Protein 4PF1 (pdb70)

InterPro domains:
  IPR000383 Xaa-Pro dipeptidyl-peptidase-like domain [PF02129] (40-327)
  IPR005674 CocE/Serine esterase [TIGR00976] (37-622)
  IPR008979 Galactose-binding-like domain superfamily [SSF49785] (385-619)
  IPR013736 Xaa-Pro dipeptidyl-peptidase, C-terminal [PF08530] (370-616)
  IPR013736 Xaa-Pro dipeptidyl-peptidase, C-terminal [SM00939] (354-618)
  IPR029058 Alpha/Beta hydrolase fold [G3DSA:3.40.50.1820] (30-382)
  IPR029058 Alpha/Beta hydrolase fold [SSF53474] (28-388)

Radius of gyration: 39.35 Å; Cα contacts (8 Å, |Δi|>4): 6261; chains: 4; bounding box: 96×104×102 Å

B-factor: mean 24.45, std 9.99, range [3.0, 96.99]

Solvent-accessible surface area: 82176 Å² total; per-residue (Å²): 113,41,49,49,45,60,45,1,27,27,186,171,18,90,56,73,58,93,141,18,75,4,60,73,72,102,48,80,2,70,8,141,75,44,32,79,0,11,0,0,0,0,13,6,86,74,17,145,111,5,0,0,0,1,1,4,0,0,53,51,0,72,137,58,0,68,75,71,51,1,17,27,8,46,5,0,3,12,49,3,0,56,12,0,10,87,29,103,0,0,0,0,0,0,0,0,19,1,0,13,26,2,70,23,35,3,9,5,15,12,15,35,64,32,109,29,2,88,60,52,3,3,8,6,24,2,2,83,22,0,0,38,51,0,37,149,60,3,108,52,16,39,28,63,0,0,1,0,0,2,13,0,3,0,9,1,3,0,3,3,9,4,119,44,13,101,8,11,72,0,0,0,0,4,6,1,15,6,3,13,0,28,2,0,13,10,2,13,7,2,0,2,4,3,23,26,0,0,6,49,0,0,24,9,0,1,24,93,109,20,134,37,117,21,13,39,27,14,37,1,10,7,35,24,9,48,133,31,23,22,0,5,44,9,0,41,22,18,16,0,101,57,0,0,6,15,72,7,0,14,59,29,30,17,16,37,68,11,12,80,86,34,2,4,1,81,20,8,36,156,50,106,30,86,7,12,2,0,0,3,3,10,6,3,2,14,43,3,20,40,0,1,16,38,0,6,128,27,0,17,92,82,4,97,113,21,133,36,0,10,1,0,2,0,0,3,10,22,24,5,5,38,83,50,0,75,49,5,36,48,12,81,8,61,2,17,2,0,2,75,0,5,127,66,10,0,16,33,4,0,28,45,44,0,93,107,29,126,122,75,110,21,16,72,0,10,0,2,3,6,26,50,44,39,56,45,139,28,121,55,27,48,15,168,154,21,89,142,36,32,8,16,1,35,100,116,37,90,7,18,116,139,132,24,63,87,153,139,20,50,27,89,8,69,8,17,7,70,41,1,2,9,8,41,77,26,47,4,29,32,58,124,26,112,67,30,62,24,17,71,5,24,2,27,36,1,6,38,1,13,5,5,32,3,1,17,34,2,20,15,122,59,30,189,131,71,25,57,5,2,1,80,1,16,2,39,2,19,1,5,2,45,5,28,0,0,2,0,0,2,1,8,0,2,14,49,31,47,26,6,28,127,47,31,108,17,0,12,5,11,4,1,11,3,9,9,0,7,5,0,5,7,67,124,59,62,32,78,28,100,77,7,84,72,108,111,23,16,86,3,154,0,31,0,10,18,5,3,6,8,4,66,67,27,16,50,8,11,2,0,2,0,3,13,8,3,0,0,4,6,20,4,0,4,24,67,12,122,32,8,4,110,1,58,111,132,12,35,134,126,2,47,0,82,0,31,31,5,59,130,56,18,6,0,5,23,10,30,14,12,97,194,52,40,50,46,46,58,43,1,29,28,193,179,16,98,45,73,58,94,149,17,75,6,66,78,68,97,47,79,2,69,10,138,71,47,31,83,0,11,0,0,0,0,10,6,80,82,21,154,108,3,0,0,0,0,1,3,0,0,69,48,0,75,178,60,0,70,77,71,51,2,18,27,5,48,12,0,2,13,47,3,0,56,11,0,9,85,28,99,0,0,0,0,0,0,0,0,21,1,0,26,30,2,73,25,35,3,10,7,14,11,16,34,68,30,108,25,2,86,58,53,3,4,8,8,24,2,2,83,24,0,0,36,53,0,39,154,62,5,111,50,15,36,29,61,0,0,1,0,0,2,12,0,5,0,11,0,2,0,2,3,10,5,120,45,16,103,10,12,71,0,0,0,0,2,5,0,16,6,3,13,0,29,3,1,15,11,1,14,20,3,0,2,5,2,20,29,0,0,7,50,0,0,16,10,0,1,25,94,113,27,136,40,116,24,12,35,27,12,36,1,10,8,36,26,10,46,128,29,25,24,0,5,42,7,0,43,23,24,16,0,106,54,0,0,6,16,79,8,0,14,61,29,28,16,11,38,73,10,11,79,83,35,1,3,1,79,23,7,36,162,50,106,29,87,9,14,0,0,0,3,2,10,7,4,3,15,43,3,19,41,0,2,11,36,0,6,126,34,0,14,94,77,9,110,135,30,117,38,0,7,0,0,3,0,0,3,11,22,25,4,6,40,82,62,1,64,50,7,37,47,13,87,5,54,2,17,1,0,3,74,0,6,126,64,9,0,17,36,4,0,28,48,43,0,104,106,28,128,111,74,108,14,16,41,0,10,0,2,5,5,28,48,43,41,59,44,142,26,137,54,29,34,24,194,135,109,26,41,4,15,2,23,81,131,34,82,8,13,101,130,134,25,58,87,156,135,21,46,26,81,8,66,8,16,8,68,39,0,3,10,7,40,76,26,47,5,30,30,60,119,25,110,66,28,61,25,22,62,6,25,2,24,40,1,6,35,1,13,4,6,32,3,0,16,35,2,18,18,122,60,29,181,127,74,26,52,4,3,0,65,1,16,2,28,3,18,1,4,3,50,12,29,0,0,2,0,0,2,0,7,0,3,10,37,30,36,25,3,31,138,50,34,115,20,0,12,5,11,4,1,10,4,10,16,0,8,5,0,5,4,70,114,54,71,32,78,27,72,77,8,85,69,111,112,25,19,76,4,122,1,57,0,9,17,4,4,6,7,3,66,66,24,16,39,4,13,1,0,3,0,4,14,7,3,0,0,5,6,24,5,0,3,30,68,13,122,32,10,3,109,2,55,116,121,9,31,151,139,2,46,0,82,0,29,30,5,59,127,58,19,6,0,5,12,9,57,21,33,143,190,49,42,53,45,47,60,43,1,26,27,190,173,21,96,50,69,60,94,127,16,53,5,69,72,77,94,48,74,2,70,8,138,74,49,31,88,0,12,0,0,0,0,9,3,86,87,34,130,105,7,0,0,0,1,1,3,0,0,70,42,0,67,172,60,0,69,74,73,51,1,15,32,0,48,7,0,2,12,46,3,0,50,11,0,4,82,32,64,0,0,0,0,0,0,1,1,20,1,0,25,33,2,74,23,37,3,10,8,13,14,16,32,68,32,109,25,2,89,56,53,3,4,8,6,22,2,3,86,23,0,0,39,53,0,39,150,58,4,107,43,13,38,28,69,0,0,1,0,0,2,11,0,4,0,10,0,2,0,4,3,9,6,121,45,16,102,9,13,66,0,0,0,1,2,5,0,16,6,5,12,0,36,1,0,12,11,2,13,10,2,0,2,4,3,22,28,0,0,6,50,0,0,16,10,0,1,24,88,114,22,126,39,110,20,13,35,27,10,37,2,10,7,39,23,6,47,126,31,24,24,0,6,42,8,0,38,29,16,17,0,102,50,0,0,6,15,71,7,0,15,62,29,27,15,32,36,69,10,13,67,71,34,3,3,8,95,20,10,38,124,53,110,31,89,6,12,2,0,1,2,2,10,7,2,3,16,46,3,20,40,0,2,16,47,0,10,125,39,0,11,95,73,2,113,154,19,134,14,0,8,0,0,3,0,0,2,11,22,23,4,5,40,83,64,1,66,49,6,33,49,13,86,5,56,2,17,3,0,1,78,0,6,129,64,9,0,18,36,6,0,29,48,41,0,109,104,30,127,112,75,107,19,15,50,0,10,0,2,5,6,25,50,45,38,58,46,139,30,115,51,28,46,21,203,169,113,46,50,2,26,1,15,76,132,33,74,6,11,101,142,104,15,101,41,196,133,18,56,25,80,8,68,7,18,8,67,42,0,2,10,9,42,77,22,47,5,30,29,59,124,26,111,96,32,61,25,17,70,6,22,2,27,36,1,8,36,1,14,4,5,29,3,0,17,36,2,21,14,114,64,34,192,132,69,22,55,3,2,0,60,1,16,2,71,2,16,1,5,3,50,11,28,0,0,2,0,0,2,0,6,0,3,10,35,29,41,21,1,32,130,43,37,128,17,0,15,8,10,3,1,9,4,8,8,0,7,6,0,4,7,72,107,68,66,29,91,29,74,57,6,66,68,107,112,26,12,71,1,122,0,49,0,9,19,4,3,5,7,3,66,65,25,12,46,2,11,1,0,2,0,5,14,7,3,0,1,5,6,22,6,0,4,24,66,12,121,32,8,4,112,2,63,114,119,8,32,140,136,2,45,0,81,0,29,26,1,54,128,58,6,6,2,4,14,9,47,40,28,151,106,51,50,41,46,59,42,1,28,28,185,164,23,97,48,64,60,98,127,17,57,7,66,74,73,93,45,81,2,69,10,140,74,46,31,83,0,12,0,0,0,0,12,1,82,89,38,124,108,4,0,0,0,1,1,3,0,0,52,50,0,68,136,56,0,71,76,71,50,1,15,32,0,47,6,0,2,14,46,3,0,52,11,0,4,83,28,67,0,0,0,0,0,0,0,0,19,1,0,13,26,2,72,23,37,2,9,6,13,11,17,31,67,32,105,26,2,92,54,51,3,3,9,8,24,2,2,84,24,0,0,38,53,0,38,152,59,7,105,42,16,37,30,70,0,0,1,0,0,2,12,0,4,0,10,1,2,0,3,3,14,5,118,45,15,99,9,10,69,0,0,0,0,2,6,1,14,5,6,13,0,30,2,0,12,11,2,13,6,3,0,2,5,3,24,26,0,0,9,47,0,0,22,9,0,1,23,92,104,19,133,43,115,22,21,38,24,13,37,3,10,6,39,25,11,46,127,29,22,23,0,6,42,5,0,39,33,22,15,0,109,49,0,0,7,15,60,7,0,14,64,30,32,17,20,39,68,12,13,61,83,36,1,3,4,88,18,11,40,147,46,109,36,86,7,13,2,0,0,3,3,10,7,3,3,15,43,3,17,42,0,2,15,49,0,5,118,33,3,12,97,73,2,101,134,20,126,31,0,12,1,0,1,0,0,2,11,23,26,5,6,38,80,46,0,69,48,5,34,40,12,80,6,59,2,19,2,0,1,76,0,6,125,65,9,0,18,34,4,0,26,45,41,0,96,104,32,126,117,73,113,19,16,44,0,8,0,2,4,6,26,50,47,39,59,44,141,28,113,53,25,49,12,136,161,18,108,121,28,45,3,14,1,15,79,126,35,79,9,9,96,120,122,21,96,44,197,137,15,52,26,80,7,67,8,17,8,69,40,0,3,10,8,46,73,27,46,6,32,32,56,125,26,109,86,30,64,29,17,68,5,23,2,27,38,2,6,34,2,12,4,5,33,4,0,18,39,2,22,19,137,39,32,157,129,74,22,52,5,2,0,62,2,8,1,39,2,19,0,6,2,47,12,27,0,0,1,0,0,2,0,6,0,2,11,46,29,42,24,5,28,140,34,35,116,14,0,14,5,12,4,2,11,2,8,9,1,2,5,0,7,5,64,107,71,61,27,92,37,102,68,9,71,70,112,109,26,16,90,2,158,0,33,0,10,19,4,3,6,8,3,67,65,24,14,41,4,10,1,0,3,0,3,15,7,3,0,1,4,6,22,5,0,3,38,64,13,120,33,10,4,110,1,55,114,118,11,30,147,133,4,44,0,81,0,29,29,0,60,132,57,18,4,0,5,29,9,30,27,19,115

CATH classification: 3.40.50.1820 (+2 more: 1.10.3020.10, 2.60.120.260)

Nearest PDB structures (foldseek):
  4pf1-assembly1_C  TM=1.002E+00  e=0.000E+00  Thaumarchaeota archaeon SCGC AB-539-E09
  4pf1-assembly1_A  TM=1.001E+00  e=0.000E+00  Thaumarchaeota archaeon SCGC AB-539-E09
  1nx9-assembly1_D  TM=9.752E-01  e=1.814E-90  Acetobacter pasteurianus
  1ryy-assembly2_F  TM=9.692E-01  e=1.403E-88  Acetobacter pasteurianus
  2b4k-assembly1_C  TM=9.738E-01  e=3.043E-88  Acetobacter pasteurianus

Foldseek 3Di:
DDPVDDDPDDPDDDDDLPLAQWDWDWDQQAAPVRWTWTKIKIAGPPAAAAAEEEFEDLQDQVQQQQCDVDSYSCRRHFLLCNLVVVVRHIYMYIYPDLAAPTHHNDDVLFADPDPRHPPPDGLQRRLQSVLVCCLVPPRRHNLAYEYEDEESSLSSQLSCQFVHHPRYAAYERELYDFFLDCPFAQHPQLFGQLQRPQQVLCQSFVHRHSPDGDDDDDFFVQVVQVVLPFSQSVNVVVPVPVRVVVVVCQVASFCAPVRVVRRSLNVVLPGQDDHAYEQEYEQAALGRLPPRVSNLVSCCVSPPVLPRAAGEYYNFYRCLLSHFPQAFVPGGADGRPNVCCCNPPVSLCCCCRRVVPDRDPHANYWYQAGPVRDTDRANDFPHVVKDWAWFFQDPPQAIHRDAFAADWDWDKAKAALSDFDALAPPRDGRCPDPPDSSRRSQFAFCVVVVPDRQKRKHKHAFAQAKWWFWHKKKWWFWKAKQAFWFKKKKWKWKQAAQADPVDRVCHRGGTTRKMGMHTRLCQPHSRGGHTHDHRHTDIHIGIIRTHGYMNGGRIMIMMMMHTHHPDSTNHDLSYDDRGSNCDDPVSNGMMMMITTPYNVRTTTITTMIRD/DDDPVDDDPDDPDDDDDLPLAQWDWDWDQQAAPVRWTWTKIKIAGPPFAAAAEEEFEDLQDQVQQQQCDVDSYSCNRHFLLCNLVVVVRHTYMYINPELADPTHHNDDDLFDDPDPSHPPPDGLQRRLQSVLVCCLVPPRRHNLAYEYEDEASSLSSQLSCQFVHHPNYQAYERELYDFFLDCPFAQHPQLFGQLLRPQQVLCQSFVHRHSPDGDDDDDFQVQVVLVVLVFSLSVNVVVPCPVRPVVVVCQVASFCAPVRVCRRRLVVVLPGQDDHAYEQEEEQAALGRLPPRVSNLVRCCVSPVVLPGAAGEYYNFYRCLLSHFPQAFVPFGADGRPNVCCCNPPVSLCCCCRRVVPDRDPHARYWYQAGPVRDTDRANDFPHDDWAWFFQDPPQAIHRDAAAADWDWDKAKAASSDFDALAPPSDGRPPDPPDSSRRSQFAFCVVVVPDRQKRKHKHAFAAAKWWFWHKKKWWFWKAKQFFWFKKKKWKWKQAAQADPVDRVCHRGGTTRKMGMHTRLCQPHSNGGHTHDHRHTDIHIGTIRTHGYMNGGRIMIMMMIHGHHPDSTTHDLSHDDRGSNPDDNVSRGMMMMITTPRNVRTTTITTDIDD/DDDPVDDDPDDPDDDDDQPLAQWDWDWDQQAAPVRWTWTKTKIAGPPFAAAEEEEFEDLQDQPQQQQCDVDSYSCNRHFLLCNLVVVVRHIYMYINPDLAAPTHHNDDVLFAQPDPSHPPPDGLQRVLQSVLVCCLVPPRRHNLAYEQEDAASSLSSQLSCQFVHHPRYQAYERELYDFFCDCPFAQHPQLFGQLLRPQQCLCQSFVHRHSPDGDDDDDQFVQVVQLVLPFSQSSNVVVPVPVRPVVVVCQVASFCAPVRVSRRNLNVVLVGQGDHAYEQHYAQAALGRLPPRVSNLVSCCVSVVPQPGAAGEYENFYRCLLSHFPQDFVPFGADGGPSVCCCNPPVSLCCCCRRVVHDRDDGANYWYQAGPVRDIDRANDFVHDDKAWFFQDPPQAIGRDAAADDFDWDKAKAALSDFDALAPDSDHRCPDPPDSSRRSQFAFCVVVVPDRQKGKHKHDFAAAKWWFWHKKKWWWWKAKQAFWFKKKKWKWKQAAQADPVDRVCHRGTTTRKMGMHTRLCQPHSNGRHTHDHPDTDIHIGIIRTHRYMSHGRIMIMMMIHGHHPDSTNHDLRHDDRGSNPDDSVSRGMMMMITTRHNVRTTTMITDIDD/DDPVDDDPDDPDDDDDLPLAQWDWDWDQQQAPVRWTWIKIKIAGPPAAAAAEEEFEDLQDQVQQQQCDVDSYSCNRHFLLCNLVVVVRHIYMYIYPDLAAPTHHNDDVLFADPDPSHPPPDGLCRRLQSVLVCCLVPPRRHNLAYEQEDEASSLSSLLSCQFVHHPRYAAYERELYDFFLDCPFAQHPQLFGQLLRPQQVLCQSFVHRHSPDGDDDDDQFVQVVQLVLPFSQSVNVVRPCPVRVVVVVCQVASFCAPVRVSRRSLVVVLPGQQDHAYEQHYEQAALGRLPPRVSNCVSCCVSPVVLPGAAGEYENFYRCLLSHFPQAFDPGGADGRPNVCCCNPPVSLCCCCRSVVHDRDPHARYWYQAGPVRDTDRANDFPHVVKDKAWFFQDPPQEIHRDAAADPFDWDKAKAALSDFDALAPPRDGRCPDPPDSSRRSQFAFCVVVVPDRQKRKHKHAFAAAKWWFWHKKKWWFWKAKQAFWFKKKKWKWKQAACADPVDRVCHRGGTTRKIGMHTRLCQPHSNGGHTHDGPHTDIHIGIIRTHRYMNHGRIMIMMMIHGHHPDSTTHDLSHDDRGSNCDDNVSRDMMMMITDRHNVGGTTITTMIDD

Structure (mmCIF, N/CA/C/O backbone):
data_4PF1
#
_entry.id   4PF1
#
_cell.length_a   118.434
_cell.length_b   108.144
_cell.length_c   120.384
_cell.angle_alpha   90.00
_cell.angle_beta   95.08
_cell.angle_gamma   90.00
#
_symmetry.space_group_name_H-M   'P 1 21 1'
#
loop_
_entity.id
_entity.type
_entity.pdbx_description
1 polymer 'Peptidase S15/CocE/NonD'
2 non-polymer 'TRIETHYLENE GLYCOL'
3 non-polymer GLYCEROL
4 water water
#
loop_
_atom_site.group_PDB
_atom_site.id
_atom_site.type_symbol
_atom_site.label_atom_id
_atom_site.label_alt_id
_atom_site.label_comp_id
_atom_site.label_asym_id
_atom_site.label_entity_id
_atom_site.label_seq_id
_atom_site.pdbx_PDB_ins_code
_atom_site.Cartn_x
_atom_site.Cartn_y
_atom_site.Cartn_z
_atom_site.occupancy
_atom_site.B_iso_or_equiv
_atom_site.auth_seq_id
_atom_site.auth_comp_id
_atom_site.auth_asym_id
_atom_site.auth_atom_id
_atom_site.pdbx_PDB_model_num
ATOM 1 N N . PHE A 1 11 ? 79.630 84.263 65.403 1.00 37.07 8 PHE A N 1
ATOM 2 C CA . PHE A 1 11 ? 80.468 83.597 66.397 1.00 36.38 8 PHE A CA 1
ATOM 3 C C . PHE A 1 11 ? 81.937 83.635 65.970 1.00 40.82 8 PHE A C 1
ATOM 4 O O . PHE A 1 11 ? 82.269 83.221 64.855 1.00 40.83 8 PHE A O 1
ATOM 12 N N . SER A 1 12 ? 82.812 84.137 66.860 1.00 37.05 9 SER A N 1
ATOM 13 C CA . SER A 1 12 ? 84.250 84.201 66.606 1.00 37.11 9 SER A CA 1
ATOM 14 C C . SER A 1 12 ? 84.963 83.133 67.433 1.00 38.83 9 SER A C 1
ATOM 15 O O . SER A 1 12 ? 84.921 83.166 68.665 1.00 37.29 9 SER A O 1
ATOM 18 N N . GLU A 1 13 ? 85.587 82.163 66.744 1.00 35.28 10 GLU A N 1
ATOM 19 C CA . GLU A 1 13 ? 86.289 81.023 67.357 1.00 34.63 10 GLU A CA 1
ATOM 20 C C . GLU A 1 13 ? 87.524 81.454 68.176 1.00 38.47 10 GLU A C 1
ATOM 21 O O . GLU A 1 13 ? 87.982 80.696 69.036 1.00 37.29 10 GLU A O 1
ATOM 27 N N . ASP A 1 14 ? 88.057 82.661 67.899 1.00 35.41 11 ASP A N 1
ATOM 28 C CA . ASP A 1 14 ? 89.261 83.198 68.535 1.00 35.46 11 ASP A CA 1
ATOM 29 C C . ASP A 1 14 ? 88.989 84.006 69.826 1.00 38.37 11 ASP A C 1
ATOM 30 O O . ASP A 1 14 ? 89.950 84.389 70.500 1.00 38.46 11 ASP A O 1
ATOM 35 N N . SER A 1 15 ? 87.709 84.280 70.174 1.00 33.49 12 SER A N 1
ATOM 36 C CA . SER A 1 15 ? 87.427 85.106 71.354 1.00 32.70 12 SER A CA 1
ATOM 37 C C . SER A 1 15 ? 86.126 84.759 72.085 1.00 35.28 12 SER A C 1
ATOM 38 O O . SER A 1 15 ? 86.102 84.809 73.317 1.00 34.51 12 SER A O 1
ATOM 41 N N . ASP A 1 16 ? 85.038 84.474 71.344 1.00 31.07 13 ASP A N 1
ATOM 42 C CA . ASP A 1 16 ? 83.725 84.218 71.944 1.00 29.67 13 ASP A CA 1
ATOM 43 C C . ASP A 1 16 ? 83.701 82.998 72.846 1.00 32.28 13 ASP A C 1
ATOM 44 O O . ASP A 1 16 ? 84.357 81.989 72.562 1.00 31.69 13 ASP A O 1
ATOM 49 N N . SER A 1 17 ? 82.937 83.103 73.947 1.00 27.61 14 SER A N 1
ATOM 50 C CA . SER A 1 17 ? 82.735 82.020 74.896 1.00 26.19 14 SER A CA 1
ATOM 51 C C . SER A 1 17 ? 81.904 80.934 74.238 1.00 29.04 14 SER A C 1
ATOM 52 O O . SER A 1 17 ? 80.941 81.238 73.528 1.00 28.33 14 SER A O 1
ATOM 55 N N . ASP A 1 18 ? 82.298 79.671 74.438 1.00 24.89 15 ASP A N 1
ATOM 56 C CA . ASP A 1 18 ? 81.608 78.522 73.865 1.00 24.10 15 ASP A CA 1
ATOM 57 C C . ASP A 1 18 ? 80.255 78.294 74.540 1.00 27.89 15 ASP A C 1
ATOM 58 O O . ASP A 1 18 ? 79.356 77.713 73.930 1.00 26.51 15 ASP A O 1
ATOM 63 N N . ILE A 1 19 ? 80.116 78.756 75.796 1.00 25.28 16 ILE A N 1
ATOM 64 C CA . ILE A 1 19 ? 78.890 78.617 76.572 1.00 25.09 16 ILE A CA 1
ATOM 65 C C . ILE A 1 19 ? 77.910 79.739 76.193 1.00 31.72 16 ILE A C 1
ATOM 66 O O . ILE A 1 19 ? 78.207 80.913 76.436 1.00 31.87 16 ILE A O 1
ATOM 71 N N . PRO A 1 20 ? 76.726 79.405 75.614 1.00 30.00 17 PRO A N 1
ATOM 72 C CA . PRO A 1 20 ? 75.745 80.462 75.297 1.00 30.59 17 PRO A CA 1
ATOM 73 C C . PRO A 1 20 ? 75.190 81.100 76.572 1.00 35.01 17 PRO A C 1
ATOM 74 O O . PRO A 1 20 ? 75.181 80.453 77.621 1.00 33.73 17 PRO A O 1
ATOM 78 N N . GLU A 1 21 ? 74.762 82.378 76.489 1.00 33.06 18 GLU A N 1
ATOM 79 C CA . GLU A 1 21 ? 74.220 83.130 77.630 1.00 33.04 18 GLU A CA 1
ATOM 80 C C . GLU A 1 21 ? 73.018 82.401 78.246 1.00 36.58 18 GLU A C 1
ATOM 81 O O . GLU A 1 21 ? 72.956 82.240 79.468 1.00 36.08 18 GLU A O 1
ATOM 87 N N . LYS A 1 22 ? 72.097 81.922 77.396 1.00 32.95 19 LYS A N 1
ATOM 88 C CA . LYS A 1 22 ? 70.920 81.180 77.830 1.00 32.07 19 LYS A CA 1
ATOM 89 C C . LYS A 1 22 ? 70.711 79.975 76.917 1.00 35.29 19 LYS A C 1
ATOM 90 O O . LYS A 1 22 ? 70.530 80.136 75.707 1.00 36.35 19 LYS A O 1
ATOM 96 N N . PHE A 1 23 ? 70.768 78.770 77.491 1.00 29.64 20 PHE A N 1
ATOM 97 C CA . PHE A 1 23 ? 70.548 77.536 76.749 1.00 28.48 20 PHE A CA 1
ATOM 98 C C . PHE A 1 23 ? 69.246 76.892 77.195 1.00 30.37 20 PHE A C 1
ATOM 99 O O . PHE A 1 23 ? 69.000 76.766 78.397 1.00 29.25 20 PHE A O 1
ATOM 107 N N . THR A 1 24 ? 68.406 76.498 76.228 1.00 26.20 21 THR A N 1
ATOM 108 C CA . THR A 1 24 ? 67.139 75.820 76.501 1.00 25.38 21 THR A CA 1
ATOM 109 C C . THR A 1 24 ? 67.181 74.443 75.830 1.00 28.14 21 THR A C 1
ATOM 110 O O . THR A 1 24 ? 67.355 74.369 74.610 1.00 27.77 21 THR A O 1
ATOM 114 N N . PRO A 1 25 ? 67.072 73.333 76.603 1.00 24.02 22 PRO A N 1
ATOM 115 C CA . PRO A 1 25 ? 67.124 71.998 75.976 1.00 23.46 22 PRO A CA 1
ATOM 116 C C . PRO A 1 25 ? 65.995 71.772 74.966 1.00 27.26 22 PRO A C 1
ATOM 117 O O . PRO A 1 25 ? 64.924 72.370 75.090 1.00 26.76 22 PRO A O 1
ATOM 121 N N . LYS A 1 26 ? 66.261 70.948 73.938 1.00 24.08 23 LYS A N 1
ATOM 122 C CA . LYS A 1 26 ? 65.287 70.623 72.897 1.00 24.01 23 LYS A CA 1
ATOM 123 C C . LYS A 1 26 ? 64.370 69.513 73.407 1.00 27.97 23 LYS A C 1
ATOM 124 O O . LYS A 1 26 ? 64.804 68.365 73.536 1.00 26.94 23 LYS A O 1
ATOM 130 N N . THR A 1 27 ? 63.112 69.869 73.741 1.00 25.38 24 THR A N 1
ATOM 131 C CA . THR A 1 27 ? 62.147 68.938 74.339 1.00 25.18 24 THR A CA 1
ATOM 132 C C . THR A 1 27 ? 60.919 68.652 73.443 1.00 30.37 24 THR A C 1
ATOM 133 O O . THR A 1 27 ? 59.994 67.975 73.894 1.00 29.93 24 THR A O 1
ATOM 137 N N . ASP A 1 28 ? 60.910 69.142 72.186 1.00 28.10 25 ASP A N 1
ATOM 138 C CA . ASP A 1 28 ? 59.765 68.948 71.276 1.00 28.25 25 ASP A CA 1
ATOM 139 C C . ASP A 1 28 ? 59.559 67.467 70.862 1.00 31.08 25 ASP A C 1
ATOM 140 O O . ASP A 1 28 ? 58.461 67.110 70.431 1.00 31.10 25 ASP A O 1
ATOM 145 N N . LEU A 1 29 ? 60.589 66.612 71.032 1.00 26.20 26 LEU A N 1
ATOM 146 C CA . LEU A 1 29 ? 60.500 65.183 70.717 1.00 25.45 26 LEU A CA 1
ATOM 147 C C . LEU A 1 29 ? 60.149 64.348 71.975 1.00 25.56 26 LEU A C 1
ATOM 148 O O . LEU A 1 29 ? 60.117 63.115 71.907 1.00 25.26 26 LEU A O 1
ATOM 153 N N . PHE A 1 30 ? 59.882 65.022 73.115 1.00 18.78 27 PHE A N 1
ATOM 154 C CA . PHE A 1 30 ? 59.518 64.347 74.368 1.00 16.88 27 PHE A CA 1
ATOM 155 C C . PHE A 1 30 ? 58.031 63.971 74.333 1.00 20.48 27 PHE A C 1
ATOM 156 O O . PHE A 1 30 ? 57.244 64.654 73.674 1.00 20.52 27 PHE A O 1
ATOM 164 N N . ASP A 1 31 ? 57.637 62.897 75.034 1.00 16.09 28 ASP A N 1
ATOM 165 C CA . ASP A 1 31 ? 56.225 62.503 75.056 1.00 15.72 28 ASP A CA 1
ATOM 166 C C . ASP A 1 31 ? 55.464 63.236 76.191 1.00 18.68 28 ASP A C 1
ATOM 167 O O . ASP A 1 31 ? 54.336 62.864 76.522 1.00 18.41 28 ASP A O 1
ATOM 172 N N . TYR A 1 32 ? 56.093 64.279 76.775 1.00 14.50 29 TYR A N 1
ATOM 173 C CA . TYR A 1 32 ? 55.527 65.067 77.870 1.00 14.00 29 TYR A CA 1
ATOM 174 C C . TYR A 1 32 ? 56.060 66.502 77.841 1.00 18.43 29 TYR A C 1
ATOM 175 O O . TYR A 1 32 ? 57.148 66.742 77.315 1.00 17.70 29 TYR A O 1
ATOM 184 N N . THR A 1 33 ? 55.319 67.441 78.458 1.00 15.52 30 THR A N 1
ATOM 185 C CA . THR A 1 33 ? 55.740 68.836 78.586 1.00 16.09 30 THR A CA 1
ATOM 186 C C . THR A 1 33 ? 56.038 69.117 80.063 1.00 21.90 30 THR A C 1
ATOM 187 O O . THR A 1 33 ? 55.294 68.675 80.942 1.00 21.58 30 THR A O 1
ATOM 191 N N . ARG A 1 34 ? 57.143 69.824 80.331 1.00 19.87 31 ARG A N 1
ATOM 192 C CA . ARG A 1 34 ? 57.567 70.155 81.685 1.00 19.77 31 ARG A CA 1
ATOM 193 C C . ARG A 1 34 ? 57.326 71.641 81.964 1.00 24.86 31 ARG A C 1
ATOM 194 O O . ARG A 1 34 ? 57.989 72.497 81.373 1.00 25.73 31 ARG A O 1
ATOM 202 N N . ARG A 1 35 ? 56.352 71.942 82.844 1.00 21.53 32 ARG A N 1
ATOM 203 C CA . ARG A 1 35 ? 56.018 73.313 83.238 1.00 21.54 32 ARG A CA 1
ATOM 204 C C . ARG A 1 35 ? 56.555 73.608 84.634 1.00 25.55 32 ARG A C 1
ATOM 205 O O . ARG A 1 35 ? 56.192 72.925 85.593 1.00 24.32 32 ARG A O 1
ATOM 213 N N . GLU A 1 36 ? 57.437 74.612 84.744 1.00 23.39 33 GLU A N 1
ATOM 214 C CA . GLU A 1 36 ? 58.034 75.015 86.019 1.00 23.21 33 GLU A CA 1
ATOM 215 C C . GLU A 1 36 ? 57.407 76.330 86.462 1.00 26.62 33 GLU A C 1
ATOM 216 O O . GLU A 1 36 ? 57.530 77.343 85.764 1.00 27.15 33 GLU A O 1
ATOM 222 N N . GLU A 1 37 ? 56.660 76.298 87.576 1.00 21.42 34 GLU A N 1
ATOM 223 C CA . GLU A 1 37 ? 55.929 77.474 88.039 1.00 20.98 34 GLU A CA 1
ATOM 224 C C . GLU A 1 37 ? 56.241 77.835 89.484 1.00 23.54 34 GLU A C 1
ATOM 225 O O . GLU A 1 37 ? 56.325 76.957 90.343 1.00 23.17 34 GLU A O 1
ATOM 231 N N . MET A 1 38 ? 56.387 79.138 89.752 1.00 18.98 35 MET A N 1
ATOM 232 C CA . MET A 1 38 ? 56.573 79.662 91.102 1.00 18.24 35 MET A CA 1
ATOM 233 C C . MET A 1 38 ? 55.214 80.199 91.560 1.00 22.65 35 MET A C 1
ATOM 234 O O . MET A 1 38 ? 54.877 81.356 91.291 1.00 23.08 35 MET A O 1
ATOM 239 N N . ILE A 1 39 ? 54.383 79.308 92.144 1.00 18.13 36 ILE A N 1
ATOM 240 C CA . ILE A 1 39 ? 53.017 79.640 92.555 1.00 17.65 36 ILE A CA 1
ATOM 241 C C . ILE A 1 39 ? 53.029 80.500 93.828 1.00 20.83 36 ILE A C 1
ATOM 242 O O . ILE A 1 39 ? 53.553 80.067 94.859 1.00 19.21 36 ILE A O 1
ATOM 247 N N . PRO A 1 40 ? 52.412 81.705 93.785 1.00 17.82 37 PRO A N 1
ATOM 248 C CA . PRO A 1 40 ? 52.368 82.538 94.994 1.00 17.95 37 PRO A CA 1
ATOM 249 C C . PRO A 1 40 ? 51.295 82.062 95.969 1.00 21.62 37 PRO A C 1
ATOM 250 O O . PRO A 1 40 ? 50.148 81.832 95.573 1.00 21.24 37 PRO A O 1
ATOM 254 N N . MET A 1 41 ? 51.669 81.927 97.253 1.00 17.13 38 MET A N 1
ATOM 255 C CA . MET A 1 41 ? 50.738 81.541 98.313 1.00 16.40 38 MET A CA 1
ATOM 256 C C . MET A 1 41 ? 49.965 82.785 98.781 1.00 21.04 38 MET A C 1
ATOM 257 O O . MET A 1 41 ? 50.236 83.885 98.291 1.00 20.03 38 MET A O 1
ATOM 262 N N . ARG A 1 42 ? 48.999 82.615 99.714 1.00 18.59 39 ARG A N 1
ATOM 263 C CA . ARG A 1 42 ? 48.161 83.716 100.230 1.00 19.27 39 ARG A CA 1
ATOM 264 C C . ARG A 1 42 ? 48.979 84.817 100.956 1.00 24.51 39 ARG A C 1
ATOM 265 O O . ARG A 1 42 ? 48.469 85.928 101.146 1.00 24.25 39 ARG A O 1
ATOM 273 N N . ASP A 1 43 ? 50.232 84.507 101.358 1.00 21.15 40 ASP A N 1
ATOM 274 C CA . ASP A 1 43 ? 51.096 85.479 102.029 1.00 21.55 40 ASP A CA 1
ATOM 275 C C . ASP A 1 43 ? 52.154 86.061 101.054 1.00 25.67 40 ASP A C 1
ATOM 276 O O . ASP A 1 43 ? 53.007 86.848 101.468 1.00 25.37 40 ASP A O 1
ATOM 281 N N . GLY A 1 44 ? 52.059 85.689 99.774 1.00 22.12 41 GLY A N 1
ATOM 282 C CA . GLY A 1 44 ? 52.957 86.181 98.733 1.00 22.14 41 GLY A CA 1
ATOM 283 C C . GLY A 1 44 ? 54.182 85.321 98.477 1.00 25.30 41 GLY A C 1
ATOM 284 O O . GLY A 1 44 ? 54.836 85.472 97.442 1.00 25.22 41 GLY A O 1
ATOM 285 N N . VAL A 1 45 ? 54.507 84.418 99.420 1.00 21.03 42 VAL A N 1
ATOM 286 C CA . VAL A 1 45 ? 55.653 83.503 99.317 1.00 19.96 42 VAL A CA 1
ATOM 287 C C . VAL A 1 45 ? 55.401 82.503 98.163 1.00 22.74 42 VAL A C 1
ATOM 288 O O . VAL A 1 45 ? 54.315 81.936 98.074 1.00 22.17 42 VAL A O 1
ATOM 292 N N . LYS A 1 46 ? 56.386 82.340 97.254 1.00 18.63 43 LYS A N 1
ATOM 293 C CA . LYS A 1 46 ? 56.237 81.485 96.070 1.00 17.82 43 LYS A CA 1
ATOM 294 C C . LYS A 1 46 ? 56.852 80.090 96.258 1.00 21.24 43 LYS A C 1
ATOM 295 O O . LYS A 1 46 ? 57.987 79.971 96.730 1.00 21.05 43 LYS A O 1
ATOM 301 N N . LEU A 1 47 ? 56.105 79.039 95.851 1.00 16.88 44 LEU A N 1
ATOM 302 C CA . LEU A 1 47 ? 56.557 77.646 95.934 1.00 15.73 44 LEU A CA 1
ATOM 303 C C . LEU A 1 47 ? 56.904 77.100 94.552 1.00 18.32 44 LEU A C 1
ATOM 304 O O . LEU A 1 47 ? 56.124 77.266 93.606 1.00 18.08 44 LEU A O 1
ATOM 309 N N . ASN A 1 48 ? 58.069 76.431 94.439 1.00 13.26 45 ASN A N 1
ATOM 310 C CA . ASN A 1 48 ? 58.530 75.842 93.187 1.00 12.53 45 ASN A CA 1
ATOM 311 C C . ASN A 1 48 ? 57.687 74.614 92.845 1.00 16.12 45 ASN A C 1
ATOM 312 O O . ASN A 1 48 ? 57.634 73.663 93.629 1.00 15.09 45 ASN A O 1
ATOM 317 N N . THR A 1 49 ? 56.983 74.663 91.700 1.00 12.64 46 THR A N 1
ATOM 318 C CA . THR A 1 49 ? 56.053 73.610 91.303 1.00 12.52 46 THR A CA 1
ATOM 319 C C . THR A 1 49 ? 56.399 73.057 89.914 1.00 16.71 46 THR A C 1
ATOM 320 O O . THR A 1 49 ? 56.429 73.802 88.933 1.00 16.31 46 THR A O 1
ATOM 324 N N . ILE A 1 50 ? 56.640 71.740 89.841 1.00 13.90 47 ILE A N 1
ATOM 325 C CA . ILE A 1 50 ? 56.996 71.050 88.599 1.00 14.24 47 ILE A CA 1
ATOM 326 C C . ILE A 1 50 ? 55.779 70.287 88.094 1.00 18.43 47 ILE A C 1
ATOM 327 O O . ILE A 1 50 ? 55.344 69.330 88.733 1.00 17.91 47 ILE A O 1
ATOM 332 N N . ILE A 1 51 ? 55.231 70.720 86.950 1.00 15.16 48 ILE A N 1
ATOM 333 C CA . ILE A 1 51 ? 54.032 70.134 86.350 1.00 15.04 48 ILE A CA 1
ATOM 334 C C . ILE A 1 51 ? 54.406 69.335 85.087 1.00 18.49 48 ILE A C 1
ATOM 335 O O . ILE A 1 51 ? 54.950 69.897 84.131 1.00 18.08 48 ILE A O 1
ATOM 340 N N . LEU A 1 52 ? 54.114 68.027 85.096 1.00 14.63 49 LEU A N 1
ATOM 341 C CA . LEU A 1 52 ? 54.405 67.143 83.968 1.00 14.63 49 LEU A CA 1
ATOM 342 C C . LEU A 1 52 ? 53.105 66.774 83.257 1.00 19.19 49 LEU A C 1
ATOM 343 O O . LEU A 1 52 ? 52.264 66.066 83.816 1.00 18.19 49 LEU A O 1
ATOM 348 N N . ILE A 1 53 ? 52.919 67.303 82.045 1.00 16.92 50 ILE A N 1
ATOM 349 C CA . ILE A 1 53 ? 51.706 67.064 81.272 1.00 17.44 50 ILE A CA 1
ATOM 350 C C . ILE A 1 53 ? 52.015 66.126 80.103 1.00 22.17 50 ILE A C 1
ATOM 351 O O . ILE A 1 53 ? 52.849 66.462 79.262 1.00 22.25 50 ILE A O 1
ATOM 356 N N . PRO A 1 54 ? 51.349 64.951 80.018 1.00 18.94 51 PRO A N 1
ATOM 357 C CA . PRO A 1 54 ? 51.586 64.063 78.865 1.00 19.05 51 PRO A CA 1
ATOM 358 C C . PRO A 1 54 ? 51.134 64.740 77.571 1.00 23.06 51 PRO A C 1
ATOM 359 O O . PRO A 1 54 ? 50.111 65.419 77.569 1.00 22.61 51 PRO A O 1
ATOM 363 N N . LYS A 1 55 ? 51.919 64.613 76.492 1.00 20.37 52 LYS A N 1
ATOM 364 C CA . LYS A 1 55 ? 51.585 65.273 75.225 1.00 21.00 52 LYS A CA 1
ATOM 365 C C . LYS A 1 55 ? 50.320 64.681 74.582 1.00 26.98 52 LYS A C 1
ATOM 366 O O . LYS A 1 55 ? 50.155 63.461 74.538 1.00 26.53 52 LYS A O 1
ATOM 372 N N . GLY A 1 56 ? 49.433 65.569 74.128 1.00 25.56 53 GLY A N 1
ATOM 373 C CA . GLY A 1 56 ? 48.187 65.213 73.452 1.00 26.28 53 GLY A CA 1
ATOM 374 C C . GLY A 1 56 ? 46.999 64.929 74.356 1.00 30.79 53 GLY A C 1
ATOM 375 O O . GLY A 1 56 ? 45.872 64.797 73.868 1.00 31.33 53 GLY A O 1
ATOM 376 N N . VAL A 1 57 ? 47.231 64.834 75.675 1.00 26.56 54 VAL A N 1
ATOM 377 C CA . VAL A 1 57 ? 46.178 64.512 76.636 1.00 26.14 54 VAL A CA 1
ATOM 378 C C . VAL A 1 57 ? 45.275 65.734 76.925 1.00 30.02 54 VAL A C 1
ATOM 379 O O . VAL A 1 57 ? 45.699 66.884 76.784 1.00 29.89 54 VAL A O 1
ATOM 383 N N . GLN A 1 58 ? 44.021 65.456 77.304 1.00 26.43 55 GLN A N 1
ATOM 384 C CA . GLN A 1 58 ? 43.012 66.447 77.674 1.00 26.17 55 GLN A CA 1
ATOM 385 C C . GLN A 1 58 ? 42.023 65.823 78.662 1.00 29.06 55 GLN A C 1
ATOM 386 O O . GLN A 1 58 ? 41.851 64.599 78.668 1.00 28.32 55 GLN A O 1
ATOM 392 N N . ASN A 1 59 ? 41.416 66.662 79.530 1.00 25.35 56 ASN A N 1
ATOM 393 C CA . ASN A 1 59 ? 40.441 66.257 80.555 1.00 25.01 56 ASN A CA 1
ATOM 394 C C . ASN A 1 59 ? 40.972 65.081 81.426 1.00 26.10 56 ASN A C 1
ATOM 395 O O . ASN A 1 59 ? 40.240 64.124 81.695 1.00 25.73 56 ASN A O 1
ATOM 400 N N . THR A 1 60 ? 42.250 65.165 81.851 1.00 20.58 57 THR A N 1
ATOM 401 C CA . THR A 1 60 ? 42.898 64.129 82.673 1.00 19.32 57 THR A CA 1
ATOM 402 C C . THR A 1 60 ? 43.108 64.652 84.123 1.00 22.04 57 THR A C 1
ATOM 403 O O . THR A 1 60 ? 43.337 65.848 84.308 1.00 21.92 57 THR A O 1
ATOM 407 N N . PRO A 1 61 ? 43.032 63.795 85.169 1.00 17.67 58 PRO A N 1
ATOM 408 C CA . PRO A 1 61 ? 43.225 64.310 86.539 1.00 16.53 58 PRO A CA 1
ATOM 409 C C . PRO A 1 61 ? 44.681 64.659 86.871 1.00 19.22 58 PRO A C 1
ATOM 410 O O . PRO A 1 61 ? 45.594 64.369 86.089 1.00 17.90 58 PRO A O 1
ATOM 414 N N . ILE A 1 62 ? 44.888 65.279 88.051 1.00 15.90 59 ILE A N 1
ATOM 415 C CA . ILE A 1 62 ? 46.207 65.664 88.558 1.00 15.50 59 ILE A CA 1
ATOM 416 C C . ILE A 1 62 ? 46.569 64.798 89.772 1.00 20.04 59 ILE A C 1
ATOM 417 O O . ILE A 1 62 ? 45.727 64.564 90.640 1.00 19.92 59 ILE A O 1
ATOM 422 N N . VAL A 1 63 ? 47.826 64.343 89.838 1.00 17.01 60 VAL A N 1
ATOM 423 C CA . VAL A 1 63 ? 48.331 63.596 90.986 1.00 16.67 60 VAL A CA 1
ATOM 424 C C . VAL A 1 63 ? 49.486 64.436 91.602 1.00 20.40 60 VAL A C 1
ATOM 425 O O . VAL A 1 63 ? 50.511 64.657 90.955 1.00 20.37 60 VAL A O 1
ATOM 429 N N . LEU A 1 64 ? 49.235 65.012 92.793 1.00 16.25 61 LEU A N 1
ATOM 430 C CA . LEU A 1 64 ? 50.136 65.949 93.467 1.00 15.51 61 LEU A CA 1
ATOM 431 C C . LEU A 1 64 ? 50.960 65.302 94.585 1.00 18.44 61 LEU A C 1
ATOM 432 O O . LEU A 1 64 ? 50.429 64.561 95.409 1.00 17.29 61 LEU A O 1
ATOM 437 N N . THR A 1 65 ? 52.257 65.646 94.634 1.00 15.28 62 THR A N 1
ATOM 438 C CA . THR A 1 65 ? 53.175 65.214 95.683 1.00 14.77 62 THR A CA 1
ATOM 439 C C . THR A 1 65 ? 53.972 66.438 96.149 1.00 18.40 62 THR A C 1
ATOM 440 O O . THR A 1 65 ? 54.553 67.144 95.328 1.00 17.55 62 THR A O 1
ATOM 444 N N . ARG A 1 66 ? 53.949 66.710 97.459 1.00 15.09 63 ARG A N 1
ATOM 445 C CA . ARG A 1 66 ? 54.633 67.859 98.056 1.00 15.13 63 ARG A CA 1
ATOM 446 C C . ARG A 1 66 ? 55.830 67.338 98.848 1.00 18.89 63 ARG A C 1
ATOM 447 O O . ARG A 1 66 ? 55.660 66.532 99.766 1.00 18.22 63 ARG A O 1
ATOM 455 N N . THR A 1 67 ? 57.050 67.724 98.424 1.00 15.71 64 THR A N 1
ATOM 456 C CA . THR A 1 67 ? 58.290 67.137 98.929 1.00 15.30 64 THR A CA 1
ATOM 457 C C . THR A 1 67 ? 59.343 68.131 99.470 1.00 18.92 64 THR A C 1
ATOM 458 O O . THR A 1 67 ? 59.598 69.162 98.846 1.00 18.39 64 THR A O 1
ATOM 462 N N . PRO A 1 68 ? 60.094 67.736 100.533 1.00 15.91 65 PRO A N 1
ATOM 463 C CA . PRO A 1 68 ? 61.255 68.537 100.946 1.00 15.77 65 PRO A CA 1
ATOM 464 C C . PRO A 1 68 ? 62.553 67.954 100.335 1.00 17.92 65 PRO A C 1
ATOM 465 O O . PRO A 1 68 ? 63.646 68.257 100.818 1.00 17.31 65 PRO A O 1
ATOM 469 N N . TYR A 1 69 ? 62.425 67.069 99.302 1.00 13.64 66 TYR A N 1
ATOM 470 C CA . TYR A 1 69 ? 63.563 66.345 98.720 1.00 12.76 66 TYR A CA 1
ATOM 471 C C . TYR A 1 69 ? 63.840 66.677 97.244 1.00 18.19 66 TYR A C 1
ATOM 472 O O . TYR A 1 69 ? 64.219 65.782 96.480 1.00 18.13 66 TYR A O 1
ATOM 481 N N . HIS A 1 70 ? 63.733 67.970 96.865 1.00 15.72 67 HIS A N 1
ATOM 482 C CA . HIS A 1 70 ? 64.082 68.487 95.528 1.00 15.90 67 HIS A CA 1
ATOM 483 C C . HIS A 1 70 ? 63.121 67.981 94.433 1.00 18.29 67 HIS A C 1
ATOM 484 O O . HIS A 1 70 ? 63.417 66.994 93.754 1.00 17.39 67 HIS A O 1
ATOM 491 N N . ALA A 1 71 ? 61.997 68.703 94.234 1.00 14.54 68 ALA A N 1
ATOM 492 C CA . ALA A 1 71 ? 60.973 68.389 93.227 1.00 14.46 68 ALA A CA 1
ATOM 493 C C . ALA A 1 71 ? 61.574 68.238 91.822 1.00 19.01 68 ALA A C 1
ATOM 494 O O . ALA A 1 71 ? 61.129 67.377 91.065 1.00 17.87 68 ALA A O 1
ATOM 496 N N . GLU A 1 72 ? 62.600 69.062 91.488 1.00 16.69 69 GLU A N 1
ATOM 497 C CA . GLU A 1 72 ? 63.280 69.030 90.192 1.00 17.31 69 GLU A CA 1
ATOM 498 C C . GLU A 1 72 ? 64.115 67.743 90.021 1.00 21.12 69 GLU A C 1
ATOM 499 O O . GLU A 1 72 ? 64.322 67.304 88.890 1.00 20.17 69 GLU A O 1
ATOM 505 N N . ARG A 1 73 ? 64.558 67.126 91.139 1.00 17.71 70 ARG A N 1
ATOM 506 C CA . ARG A 1 73 ? 65.301 65.865 91.092 1.00 17.21 70 ARG A CA 1
ATOM 507 C C . ARG A 1 73 ? 64.340 64.672 91.190 1.00 19.36 70 ARG A C 1
ATOM 508 O O . ARG A 1 73 ? 64.553 63.676 90.505 1.00 18.77 70 ARG A O 1
ATOM 516 N N . ARG A 1 74 ? 63.259 64.789 92.003 1.00 15.55 71 ARG A N 1
ATOM 517 C CA . ARG A 1 74 ? 62.232 63.731 92.127 1.00 14.66 71 ARG A CA 1
ATOM 518 C C . ARG A 1 74 ? 61.564 63.463 90.760 1.00 16.91 71 ARG A C 1
ATOM 519 O O . ARG A 1 74 ? 61.263 62.314 90.441 1.00 16.40 71 ARG A O 1
ATOM 527 N N . THR A 1 75 ? 61.385 64.532 89.945 1.00 12.77 72 THR A N 1
ATOM 528 C CA . THR A 1 75 ? 60.787 64.471 88.604 1.00 12.60 72 THR A CA 1
ATOM 529 C C . THR A 1 75 ? 61.845 64.195 87.513 1.00 16.38 72 THR A C 1
ATOM 530 O O . THR A 1 75 ? 61.599 64.465 86.330 1.00 16.82 72 THR A O 1
ATOM 534 N N . LEU A 1 76 ? 62.999 63.633 87.905 1.00 12.04 73 LEU A N 1
ATOM 535 C CA . LEU A 1 76 ? 64.064 63.271 86.975 1.00 11.61 73 LEU A CA 1
ATOM 536 C C . LEU A 1 76 ? 64.794 62.005 87.464 1.00 16.07 73 LEU A C 1
ATOM 537 O O . LEU A 1 76 ? 66.021 62.012 87.623 1.00 16.00 73 LEU A O 1
ATOM 542 N N . ARG A 1 77 ? 64.022 60.904 87.692 1.00 13.09 74 ARG A N 1
ATOM 543 C CA . ARG A 1 77 ? 64.556 59.587 88.100 1.00 12.84 74 ARG A CA 1
ATOM 544 C C . ARG A 1 77 ? 65.705 59.210 87.150 1.00 16.55 74 ARG A C 1
ATOM 545 O O . ARG A 1 77 ? 66.790 58.847 87.594 1.00 15.70 74 ARG A O 1
ATOM 553 N N . PHE A 1 78 ? 65.465 59.404 85.843 1.00 13.28 75 PHE A N 1
ATOM 554 C CA . PHE A 1 78 ? 66.428 59.283 84.762 1.00 13.57 75 PHE A CA 1
ATOM 555 C C . PHE A 1 78 ? 66.287 60.517 83.872 1.00 16.71 75 PHE A C 1
ATOM 556 O O . PHE A 1 78 ? 65.184 61.051 83.751 1.00 15.58 75 PHE A O 1
ATOM 564 N N . ASN A 1 79 ? 67.398 61.015 83.305 1.00 13.66 76 ASN A N 1
ATOM 565 C CA . ASN A 1 79 ? 67.366 62.184 82.421 1.00 13.46 76 ASN A CA 1
ATOM 566 C C . ASN A 1 79 ? 66.858 61.729 81.059 1.00 17.69 76 ASN A C 1
ATOM 567 O O . ASN A 1 79 ? 67.647 61.467 80.144 1.00 17.46 76 ASN A O 1
ATOM 572 N N . SER A 1 80 ? 65.530 61.575 80.948 1.00 14.19 77 SER A N 1
ATOM 573 C CA . SER A 1 80 ? 64.907 60.972 79.785 1.00 14.10 77 SER A CA 1
ATOM 574 C C . SER A 1 80 ? 63.903 61.870 79.054 1.00 17.86 77 SER A C 1
ATOM 575 O O . SER A 1 80 ? 63.393 62.846 79.610 1.00 17.14 77 SER A O 1
ATOM 578 N N . SER A 1 81 ? 63.608 61.487 77.792 1.00 14.01 78 SER A N 1
ATOM 579 C CA . SER A 1 81 ? 62.626 62.119 76.917 1.00 13.89 78 SER A CA 1
ATOM 580 C C . SER A 1 81 ? 61.257 61.451 77.102 1.00 18.47 78 SER A C 1
ATOM 581 O O . SER A 1 81 ? 60.259 61.907 76.537 1.00 18.32 78 SER A O 1
ATOM 584 N N . SER A 1 82 ? 61.218 60.376 77.913 1.00 15.54 79 SER A N 1
ATOM 585 C CA . SER A 1 82 ? 60.013 59.597 78.194 1.00 15.95 79 SER A CA 1
ATOM 586 C C . SER A 1 82 ? 59.482 59.902 79.597 1.00 19.05 79 SER A C 1
ATOM 587 O O . SER A 1 82 ? 60.255 59.907 80.560 1.00 18.83 79 SER A O 1
ATOM 590 N N . LEU A 1 83 ? 58.157 60.142 79.711 1.00 14.73 80 LEU A N 1
ATOM 591 C CA . LEU A 1 83 ? 57.488 60.448 80.984 1.00 13.83 80 LEU A CA 1
ATOM 592 C C . LEU A 1 83 ? 57.601 59.279 81.972 1.00 17.77 80 LEU A C 1
ATOM 593 O O . LEU A 1 83 ? 57.799 59.502 83.168 1.00 17.05 80 LEU A O 1
ATOM 598 N N . SER A 1 84 ? 57.521 58.040 81.459 1.00 14.72 81 SER A N 1
ATOM 599 C CA . SER A 1 84 ? 57.619 56.812 82.248 1.00 14.65 81 SER A CA 1
ATOM 600 C C . SER A 1 84 ? 58.969 56.680 82.984 1.00 17.34 81 SER A C 1
ATOM 601 O O . SER A 1 84 ? 59.035 56.008 84.014 1.00 17.08 81 SER A O 1
ATOM 604 N N . MET A 1 85 ? 60.035 57.309 82.446 1.00 12.43 82 MET A N 1
ATOM 605 C CA . MET A 1 85 ? 61.401 57.202 82.971 1.00 11.21 82 MET A CA 1
ATOM 606 C C . MET A 1 85 ? 61.811 58.343 83.923 1.00 14.90 82 MET A C 1
ATOM 607 O O . MET A 1 85 ? 62.780 58.176 84.666 1.00 14.51 82 MET A O 1
ATOM 612 N N . VAL A 1 86 ? 61.119 59.500 83.881 1.00 11.32 83 VAL A N 1
ATOM 613 C CA . VAL A 1 86 ? 61.489 60.661 84.710 1.00 10.96 83 VAL A CA 1
ATOM 614 C C . VAL A 1 86 ? 60.801 60.646 86.090 1.00 14.77 83 VAL A C 1
ATOM 615 O O . VAL A 1 86 ? 61.337 61.212 87.043 1.00 14.51 83 VAL A O 1
ATOM 619 N N . VAL A 1 87 ? 59.626 60.023 86.191 1.00 11.38 84 VAL A N 1
ATOM 620 C CA . VAL A 1 87 ? 58.843 60.015 87.429 1.00 11.34 84 VAL A CA 1
ATOM 621 C C . VAL A 1 87 ? 59.311 58.929 88.418 1.00 14.56 84 VAL A C 1
ATOM 622 O O . VAL A 1 87 ? 59.780 57.868 87.986 1.00 13.34 84 VAL A O 1
ATOM 626 N N . PRO A 1 88 ? 59.109 59.128 89.754 1.00 10.97 85 PRO A N 1
ATOM 627 C CA . PRO A 1 88 ? 59.409 58.038 90.703 1.00 10.45 85 PRO A CA 1
ATOM 628 C C . PRO A 1 88 ? 58.540 56.814 90.398 1.00 14.28 85 PRO A C 1
ATOM 629 O O . PRO A 1 88 ? 57.454 56.966 89.826 1.00 13.85 85 PRO A O 1
ATOM 633 N N . GLN A 1 89 ? 59.021 55.606 90.745 1.00 10.79 86 GLN A N 1
ATOM 634 C CA . GLN A 1 89 ? 58.305 54.344 90.496 1.00 10.83 86 GLN A CA 1
ATOM 635 C C . GLN A 1 89 ? 56.884 54.363 91.082 1.00 14.39 86 GLN A C 1
ATOM 636 O O . GLN A 1 89 ? 56.000 53.706 90.544 1.00 14.13 86 GLN A O 1
ATOM 642 N N . MET A 1 90 ? 56.662 55.157 92.145 1.00 10.95 87 MET A N 1
ATOM 643 C CA . MET A 1 90 ? 55.356 55.338 92.783 1.00 11.14 87 MET A CA 1
ATOM 644 C C . MET A 1 90 ? 54.301 55.813 91.771 1.00 15.16 87 MET A C 1
ATOM 645 O O . MET A 1 90 ? 53.149 55.390 91.849 1.00 14.86 87 MET A O 1
ATOM 650 N N . ASN A 1 91 ? 54.711 56.662 90.809 1.00 12.67 88 ASN A N 1
ATOM 651 C CA . ASN A 1 91 ? 53.824 57.239 89.796 1.00 13.30 88 ASN A CA 1
ATOM 652 C C . ASN A 1 91 ? 53.738 56.402 88.496 1.00 18.29 88 ASN A C 1
ATOM 653 O O . ASN A 1 91 ? 53.236 56.916 87.494 1.00 18.64 88 ASN A O 1
ATOM 658 N N . ASP A 1 92 ? 54.190 55.121 88.509 1.00 14.51 89 ASP A N 1
ATOM 659 C CA . ASP A 1 92 ? 54.169 54.285 87.296 1.00 14.45 89 ASP A CA 1
ATOM 660 C C . ASP A 1 92 ? 52.749 54.106 86.728 1.00 19.01 89 ASP A C 1
ATOM 661 O O . ASP A 1 92 ? 52.546 54.326 85.532 1.00 18.83 89 ASP A O 1
ATOM 666 N N . THR A 1 93 ? 51.765 53.775 87.585 1.00 15.75 90 THR A N 1
ATOM 667 C CA . THR A 1 93 ? 50.385 53.566 87.133 1.00 15.95 90 THR A CA 1
ATOM 668 C C . THR A 1 93 ? 49.715 54.891 86.710 1.00 19.80 90 THR A C 1
ATOM 669 O O . THR A 1 93 ? 48.943 54.886 85.751 1.00 19.53 90 THR A O 1
ATOM 673 N N . THR A 1 94 ? 50.030 56.021 87.395 1.00 16.33 91 THR A N 1
ATOM 674 C CA . THR A 1 94 ? 49.447 57.336 87.058 1.00 16.45 91 THR A CA 1
ATOM 675 C C . THR A 1 94 ? 50.025 57.867 85.743 1.00 20.73 91 THR A C 1
ATOM 676 O O . THR A 1 94 ? 49.312 58.532 84.991 1.00 21.18 91 THR A O 1
ATOM 680 N N . SER A 1 95 ? 51.320 57.580 85.473 1.00 16.70 92 SER A N 1
ATOM 681 C CA . SER A 1 95 ? 51.988 57.972 84.231 1.00 16.60 92 SER A CA 1
ATOM 682 C C . SER A 1 95 ? 51.435 57.169 83.053 1.00 20.33 92 SER A C 1
ATOM 683 O O . SER A 1 95 ? 51.195 57.743 81.989 1.00 20.53 92 SER A O 1
ATOM 686 N N . ALA A 1 96 ? 51.214 55.845 83.252 1.00 15.92 93 ALA A N 1
ATOM 687 C CA . ALA A 1 96 ? 50.657 54.955 82.224 1.00 16.15 93 ALA A CA 1
ATOM 688 C C . ALA A 1 96 ? 49.204 55.335 81.895 1.00 20.41 93 ALA A C 1
ATOM 689 O O . ALA A 1 96 ? 48.790 55.223 80.739 1.00 19.77 93 ALA A O 1
ATOM 691 N N . ALA A 1 97 ? 48.452 55.833 82.909 1.00 17.43 94 ALA A N 1
ATOM 692 C CA . ALA A 1 97 ? 47.064 56.292 82.762 1.00 17.80 94 ALA A CA 1
ATOM 693 C C . ALA A 1 97 ? 47.009 57.712 82.161 1.00 22.22 94 ALA A C 1
ATOM 694 O O . ALA A 1 97 ? 45.923 58.224 81.881 1.00 22.08 94 ALA A O 1
ATOM 696 N N . ARG A 1 98 ? 48.196 58.335 81.965 1.00 18.87 95 ARG A N 1
ATOM 697 C CA . ARG A 1 98 ? 48.394 59.669 81.382 1.00 18.64 95 ARG A CA 1
ATOM 698 C C . ARG A 1 98 ? 47.784 60.789 82.258 1.00 21.05 95 ARG A C 1
ATOM 699 O O . ARG A 1 98 ? 47.202 61.749 81.743 1.00 20.58 95 ARG A O 1
ATOM 707 N N . TYR A 1 99 ? 47.984 60.682 83.587 1.00 16.68 96 TYR A N 1
ATOM 708 C CA . TYR A 1 99 ? 47.605 61.716 84.559 1.00 15.95 96 TYR A CA 1
ATOM 709 C C . TYR A 1 99 ? 48.588 62.865 84.447 1.00 19.21 96 TYR A C 1
ATOM 710 O O . TYR A 1 99 ? 49.709 62.665 83.966 1.00 18.94 96 TYR A O 1
ATOM 719 N N . ILE A 1 100 ? 48.226 64.040 84.967 1.00 14.76 97 ILE A N 1
ATOM 720 C CA . ILE A 1 100 ? 49.181 65.132 85.081 1.00 13.87 97 ILE A CA 1
ATOM 721 C C . ILE A 1 100 ? 49.908 64.896 86.411 1.00 17.58 97 ILE A C 1
ATOM 722 O O . ILE A 1 100 ? 49.252 64.710 87.439 1.00 16.46 97 ILE A O 1
ATOM 727 N N . ILE A 1 101 ? 51.243 64.787 86.374 1.00 14.81 98 ILE A N 1
ATOM 728 C CA . ILE A 1 101 ? 52.027 64.520 87.581 1.00 14.38 98 ILE A CA 1
ATOM 729 C C . ILE A 1 101 ? 52.693 65.817 88.042 1.00 18.21 98 ILE A C 1
ATOM 730 O O . ILE A 1 101 ? 53.426 66.450 87.275 1.00 18.07 98 ILE A O 1
ATOM 735 N N . VAL A 1 102 ? 52.399 66.231 89.288 1.00 14.28 99 VAL A N 1
ATOM 736 C CA . VAL A 1 102 ? 52.899 67.487 89.842 1.00 13.99 99 VAL A CA 1
ATOM 737 C C . VAL A 1 102 ? 53.713 67.244 91.120 1.00 17.10 99 VAL A C 1
ATOM 738 O O . VAL A 1 102 ? 53.225 66.609 92.058 1.00 15.99 99 VAL A O 1
ATOM 742 N N . TYR A 1 103 ? 54.939 67.793 91.160 1.00 13.44 100 TYR A N 1
ATOM 743 C CA . TYR A 1 103 ? 55.816 67.755 92.331 1.00 12.69 100 TYR A CA 1
ATOM 744 C C . TYR A 1 103 ? 56.143 69.168 92.745 1.00 16.06 100 TYR A C 1
ATOM 745 O O . TYR A 1 103 ? 56.553 69.979 91.908 1.00 15.68 100 TYR A O 1
ATOM 754 N N . GLN A 1 104 ? 55.924 69.489 94.021 1.00 12.23 101 GLN A N 1
ATOM 755 C CA . GLN A 1 104 ? 56.163 70.837 94.510 1.00 12.05 101 GLN A CA 1
ATOM 756 C C . GLN A 1 104 ? 57.129 70.835 95.677 1.00 16.58 101 GLN A C 1
ATOM 757 O O . GLN A 1 104 ? 56.985 70.021 96.593 1.00 16.11 101 GLN A O 1
ATOM 763 N N . ASP A 1 105 ? 58.097 71.774 95.667 1.00 13.54 102 ASP A N 1
ATOM 764 C CA . ASP A 1 105 ? 58.998 71.954 96.800 1.00 13.43 102 ASP A CA 1
ATOM 765 C C . ASP A 1 105 ? 58.200 72.583 97.931 1.00 18.12 102 ASP A C 1
ATOM 766 O O . ASP A 1 105 ? 57.533 73.602 97.711 1.00 18.13 102 ASP A O 1
ATOM 771 N N . VAL A 1 106 ? 58.205 71.957 99.123 1.00 14.88 103 VAL A N 1
ATOM 772 C CA . VAL A 1 106 ? 57.497 72.515 100.281 1.00 14.98 103 VAL A CA 1
ATOM 773 C C . VAL A 1 106 ? 58.162 73.842 100.676 1.00 18.43 103 VAL A C 1
ATOM 774 O O . VAL A 1 106 ? 59.320 74.081 100.313 1.00 17.34 103 VAL A O 1
ATOM 778 N N . ARG A 1 107 ? 57.431 74.699 101.406 1.00 15.64 104 ARG A N 1
ATOM 779 C CA . ARG A 1 107 ? 57.921 75.998 101.870 1.00 15.83 104 ARG A CA 1
ATOM 780 C C . ARG A 1 107 ? 59.298 75.874 102.540 1.00 20.49 104 ARG A C 1
ATOM 781 O O . ARG A 1 107 ? 59.514 74.976 103.362 1.00 20.63 104 ARG A O 1
ATOM 789 N N . GLY A 1 108 ? 60.218 76.742 102.131 1.00 17.24 105 GLY A N 1
ATOM 790 C CA . GLY A 1 108 ? 61.563 76.822 102.687 1.00 17.05 105 GLY A CA 1
ATOM 791 C C . GLY A 1 108 ? 62.589 75.830 102.174 1.00 20.59 105 GLY A C 1
ATOM 792 O O . GLY A 1 108 ? 63.729 75.841 102.648 1.00 20.38 105 GLY A O 1
ATOM 793 N N . LYS A 1 109 ? 62.213 74.959 101.210 1.00 16.57 106 LYS A N 1
ATOM 794 C CA . LYS A 1 109 ? 63.144 73.959 100.686 1.00 15.58 106 LYS A CA 1
ATOM 795 C C . LYS A 1 109 ? 63.440 74.134 99.205 1.00 19.45 106 LYS A C 1
ATOM 796 O O . LYS A 1 109 ? 62.536 74.405 98.409 1.00 19.09 106 LYS A O 1
ATOM 802 N N . TYR A 1 110 ? 64.731 73.943 98.847 1.00 15.45 107 TYR A N 1
ATOM 803 C CA . TYR A 1 110 ? 65.296 73.962 97.497 1.00 15.22 107 TYR A CA 1
ATOM 804 C C . TYR A 1 110 ? 64.858 75.182 96.657 1.00 19.20 107 TYR A C 1
ATOM 805 O O . TYR A 1 110 ? 65.370 76.279 96.872 1.00 18.62 107 TYR A O 1
ATOM 814 N N . GLY A 1 111 ? 63.949 74.965 95.702 1.00 15.86 108 GLY A N 1
ATOM 815 C CA . GLY A 1 111 ? 63.482 76.004 94.789 1.00 15.97 108 GLY A CA 1
ATOM 816 C C . GLY A 1 111 ? 62.448 76.954 95.354 1.00 19.36 108 GLY A C 1
ATOM 817 O O . GLY A 1 111 ? 62.183 78.000 94.754 1.00 19.36 108 GLY A O 1
ATOM 818 N N . SER A 1 112 ? 61.828 76.589 96.493 1.00 14.87 109 SER A N 1
ATOM 819 C CA . SER A 1 112 ? 60.772 77.393 97.110 1.00 14.41 109 SER A CA 1
ATOM 820 C C . SER A 1 112 ? 61.315 78.461 98.048 1.00 18.06 109 SER A C 1
ATOM 821 O O . SER A 1 112 ? 62.386 78.298 98.639 1.00 17.15 109 SER A O 1
ATOM 824 N N . GLU A 1 113 ? 60.542 79.549 98.198 1.00 14.78 110 GLU A N 1
ATOM 825 C CA . GLU A 1 113 ? 60.837 80.656 99.103 1.00 14.75 110 GLU A CA 1
ATOM 826 C C . GLU A 1 113 ? 60.304 80.338 100.500 1.00 18.72 110 GLU A C 1
ATOM 827 O O . GLU A 1 113 ? 59.696 79.280 100.710 1.00 17.35 110 GLU A O 1
ATOM 833 N N . GLY A 1 114 ? 60.497 81.272 101.426 1.00 16.36 111 GLY A N 1
ATOM 834 C CA . GLY A 1 114 ? 60.004 81.159 102.791 1.00 16.41 111 GLY A CA 1
ATOM 835 C C . GLY A 1 114 ? 60.937 80.441 103.737 1.00 20.62 111 GLY A C 1
ATOM 836 O O . GLY A 1 114 ? 62.031 80.011 103.347 1.00 19.74 111 GLY A O 1
ATOM 837 N N . GLY A 1 115 ? 60.503 80.343 104.990 1.00 17.34 112 GLY A N 1
ATOM 838 C CA . GLY A 1 115 ? 61.240 79.666 106.046 1.00 17.08 112 GLY A CA 1
ATOM 839 C C . GLY A 1 115 ? 60.892 78.198 106.126 1.00 20.31 112 GLY A C 1
ATOM 840 O O . GLY A 1 115 ? 59.791 77.791 105.731 1.00 19.75 112 GLY A O 1
ATOM 841 N N . TYR A 1 116 ? 61.829 77.380 106.619 1.00 16.15 113 TYR A N 1
ATOM 842 C CA . TYR A 1 116 ? 61.572 75.955 106.712 1.00 15.08 113 TYR A CA 1
ATOM 843 C C . TYR A 1 116 ? 61.468 75.493 108.157 1.00 20.41 113 TYR A C 1
ATOM 844 O O . TYR A 1 116 ? 62.411 75.639 108.936 1.00 19.32 113 TYR A O 1
ATOM 853 N N . MET A 1 117 ? 60.308 74.920 108.498 1.00 18.18 114 MET A N 1
ATOM 854 C CA . MET A 1 117 ? 60.027 74.329 109.799 1.00 18.16 114 MET A CA 1
ATOM 855 C C . MET A 1 117 ? 59.807 72.841 109.594 1.00 21.41 114 MET A C 1
ATOM 856 O O . MET A 1 117 ? 58.896 72.466 108.849 1.00 20.81 114 MET A O 1
ATOM 861 N N . MET A 1 118 ? 60.682 71.994 110.186 1.00 17.48 115 MET A N 1
ATOM 862 C CA . MET A 1 118 ? 60.620 70.527 110.082 1.00 16.73 115 MET A CA 1
ATOM 863 C C . MET A 1 118 ? 59.199 70.040 110.370 1.00 18.82 115 MET A C 1
ATOM 864 O O . MET A 1 118 ? 58.685 70.295 111.454 1.00 17.86 115 MET A O 1
ATOM 869 N N . ASN A 1 119 ? 58.557 69.374 109.378 1.00 15.24 116 ASN A N 1
ATOM 870 C CA . ASN A 1 119 ? 57.177 68.867 109.476 1.00 15.22 116 ASN A CA 1
ATOM 871 C C . ASN A 1 119 ? 56.258 69.953 110.043 1.00 19.52 116 ASN A C 1
ATOM 872 O O . ASN A 1 119 ? 55.585 69.727 111.056 1.00 19.58 116 ASN A O 1
ATOM 877 N N . LYS A 1 120 ? 56.293 71.160 109.428 1.00 15.75 117 LYS A N 1
ATOM 878 C CA . LYS A 1 120 ? 55.543 72.338 109.873 1.00 15.65 117 LYS A CA 1
ATOM 879 C C . LYS A 1 120 ? 54.114 71.959 110.293 1.00 19.86 117 LYS A C 1
ATOM 880 O O . LYS A 1 120 ? 53.359 71.417 109.480 1.00 19.43 117 LYS A O 1
ATOM 886 N N . PRO A 1 121 ? 53.759 72.154 111.586 1.00 16.57 118 PRO A N 1
ATOM 887 C CA . PRO A 1 121 ? 52.407 71.784 112.031 1.00 16.62 118 PRO A CA 1
ATOM 888 C C . PRO A 1 121 ? 51.361 72.815 111.613 1.00 20.59 118 PRO A C 1
ATOM 889 O O . PRO A 1 121 ? 51.713 73.866 111.074 1.00 20.08 118 PRO A O 1
ATOM 893 N N . LEU A 1 122 ? 50.072 72.522 111.882 1.00 18.10 119 LEU A N 1
ATOM 894 C CA . LEU A 1 122 ? 48.964 73.432 111.591 1.00 19.07 119 LEU A CA 1
ATOM 895 C C . LEU A 1 122 ? 49.090 74.723 112.388 1.00 24.37 119 LEU A C 1
ATOM 896 O O . LEU A 1 122 ? 49.647 74.704 113.491 1.00 23.98 119 LEU A O 1
ATOM 901 N N . THR A 1 123 ? 48.521 75.833 111.864 1.00 22.34 120 THR A N 1
ATOM 902 C CA . THR A 1 123 ? 48.516 77.125 112.560 1.00 23.49 120 THR A CA 1
ATOM 903 C C . THR A 1 123 ? 47.896 76.948 113.948 1.00 29.54 120 THR A C 1
ATOM 904 O O . THR A 1 123 ? 46.878 76.264 114.089 1.00 29.44 120 THR A O 1
ATOM 908 N N . GLY A 1 124 ? 48.567 77.491 114.958 1.00 27.16 121 GLY A N 1
ATOM 909 C CA . GLY A 1 124 ? 48.143 77.385 116.347 1.00 27.54 121 GLY A CA 1
ATOM 910 C C . GLY A 1 124 ? 49.270 77.636 117.331 1.00 32.44 121 GLY A C 1
ATOM 911 O O . GLY A 1 124 ? 50.123 78.494 117.083 1.00 32.05 121 GLY A O 1
ATOM 912 N N . PRO A 1 125 ? 49.322 76.879 118.463 1.00 29.70 122 PRO A N 1
ATOM 913 C CA . PRO A 1 125 ? 50.380 77.126 119.468 1.00 29.46 122 PRO A CA 1
ATOM 914 C C . PRO A 1 125 ? 51.800 76.799 118.984 1.00 31.15 122 PRO A C 1
ATOM 915 O O . PRO A 1 125 ? 52.762 77.340 119.532 1.00 30.44 122 PRO A O 1
ATOM 919 N N . LEU A 1 126 ? 51.937 75.936 117.963 1.00 26.14 123 LEU A N 1
ATOM 920 C CA . LEU A 1 126 ? 53.255 75.561 117.444 1.00 25.05 123 LEU A CA 1
ATOM 921 C C . LEU A 1 126 ? 53.525 76.180 116.053 1.00 28.96 123 LEU A C 1
ATOM 922 O O . LEU A 1 126 ? 54.566 75.903 115.450 1.00 28.21 123 LEU A O 1
ATOM 927 N N . ASN A 1 127 ? 52.608 77.050 115.568 1.00 25.70 124 ASN A N 1
ATOM 928 C CA . ASN A 1 127 ? 52.746 77.715 114.270 1.00 25.09 124 ASN A CA 1
ATOM 929 C C . ASN A 1 127 ? 51.995 79.059 114.259 1.00 28.88 124 ASN A C 1
ATOM 930 O O . ASN A 1 127 ? 50.775 79.093 114.087 1.00 28.71 124 ASN A O 1
ATOM 935 N N . THR A 1 128 ? 52.744 80.165 114.417 1.00 25.45 125 THR A N 1
ATOM 936 C CA . THR A 1 128 ? 52.196 81.529 114.438 1.00 25.78 125 THR A CA 1
ATOM 937 C C . THR A 1 128 ? 52.552 82.305 113.148 1.00 28.14 125 THR A C 1
ATOM 938 O O . THR A 1 128 ? 52.424 83.530 113.117 1.00 28.40 125 THR A O 1
ATOM 942 N N . THR A 1 129 ? 52.969 81.590 112.078 1.00 23.04 126 THR A N 1
ATOM 943 C CA . THR A 1 129 ? 53.368 82.221 110.812 1.00 21.95 126 THR A CA 1
ATOM 944 C C . THR A 1 129 ? 52.155 82.686 109.997 1.00 25.91 126 THR A C 1
ATOM 945 O O . THR A 1 129 ? 52.276 83.613 109.195 1.00 26.33 126 THR A O 1
ATOM 949 N N . GLY A 1 130 ? 51.010 82.037 110.203 1.00 22.13 127 GLY A N 1
ATOM 950 C CA . GLY A 1 130 ? 49.779 82.343 109.484 1.00 22.08 127 GLY A CA 1
ATOM 951 C C . GLY A 1 130 ? 49.453 81.332 108.401 1.00 25.25 127 GLY A C 1
ATOM 952 O O . GLY A 1 130 ? 48.299 81.227 107.978 1.00 25.66 127 GLY A O 1
ATOM 953 N N . THR A 1 131 ? 50.471 80.578 107.942 1.00 20.38 128 THR A N 1
ATOM 954 C CA . THR A 1 131 ? 50.316 79.545 106.908 1.00 19.21 128 THR A CA 1
ATOM 955 C C . THR A 1 131 ? 50.813 78.191 107.411 1.00 22.19 128 THR A C 1
ATOM 956 O O . THR A 1 131 ? 51.598 78.129 108.358 1.00 21.92 128 THR A O 1
ATOM 960 N N . ASP A 1 132 ? 50.354 77.108 106.770 1.00 17.86 129 ASP A N 1
ATOM 961 C CA . ASP A 1 132 ? 50.788 75.741 107.055 1.00 16.99 129 ASP A CA 1
ATOM 962 C C . ASP A 1 132 ? 50.692 74.910 105.771 1.00 21.49 129 ASP A C 1
ATOM 963 O O . ASP A 1 132 ? 50.355 75.461 104.717 1.00 21.65 129 ASP A O 1
ATOM 968 N N . HIS A 1 133 ? 51.007 73.603 105.841 1.00 18.11 130 HIS A N 1
ATOM 969 C CA . HIS A 1 133 ? 50.973 72.732 104.661 1.00 17.61 130 HIS A CA 1
ATOM 970 C C . HIS A 1 133 ? 49.574 72.645 104.042 1.00 21.67 130 HIS A C 1
ATOM 971 O O . HIS A 1 133 ? 49.475 72.553 102.824 1.00 21.82 130 HIS A O 1
ATOM 978 N N . SER A 1 134 ? 48.501 72.708 104.866 1.00 17.65 131 SER A N 1
ATOM 979 C CA . SER A 1 134 ? 47.122 72.637 104.369 1.00 17.57 131 SER A CA 1
ATOM 980 C C . SER A 1 134 ? 46.708 73.914 103.612 1.00 20.74 131 SER A C 1
ATOM 981 O O . SER A 1 134 ? 46.010 73.810 102.604 1.00 20.82 131 SER A O 1
ATOM 984 N N . THR A 1 135 ? 47.135 75.107 104.086 1.00 16.44 132 THR A N 1
ATOM 985 C CA . THR A 1 135 ? 46.800 76.374 103.415 1.00 16.00 132 THR A CA 1
ATOM 986 C C . THR A 1 135 ? 47.602 76.497 102.128 1.00 17.86 132 THR A C 1
ATOM 987 O O . THR A 1 135 ? 47.065 76.953 101.115 1.00 17.02 132 THR A O 1
ATOM 991 N N . ASP A 1 136 ? 48.887 76.079 102.166 1.00 13.93 133 ASP A N 1
ATOM 992 C CA . ASP A 1 136 ? 49.768 76.077 100.998 1.00 13.82 133 ASP A CA 1
ATOM 993 C C . ASP A 1 136 ? 49.234 75.106 99.934 1.00 17.91 133 ASP A C 1
ATOM 994 O O . ASP A 1 136 ? 49.233 75.445 98.748 1.00 17.33 133 ASP A O 1
ATOM 999 N N . THR A 1 137 ? 48.711 73.935 100.372 1.00 14.67 134 THR A N 1
ATOM 1000 C CA . THR A 1 137 ? 48.102 72.927 99.490 1.00 14.55 134 THR A CA 1
ATOM 1001 C C . THR A 1 137 ? 46.857 73.503 98.814 1.00 19.30 134 THR A C 1
ATOM 1002 O O . THR A 1 137 ? 46.690 73.323 97.605 1.00 18.59 134 THR A O 1
ATOM 1006 N N . TYR A 1 138 ? 45.980 74.188 99.599 1.00 16.48 135 TYR A N 1
ATOM 1007 C CA . TYR A 1 138 ? 44.754 74.804 99.076 1.00 17.09 135 TYR A CA 1
ATOM 1008 C C . TYR A 1 138 ? 45.084 75.816 97.970 1.00 20.78 135 TYR A C 1
ATOM 1009 O O . TYR A 1 138 ? 44.421 75.819 96.932 1.00 20.32 135 TYR A O 1
ATOM 1018 N N . ASP A 1 139 ? 46.100 76.679 98.204 1.00 17.13 136 ASP A N 1
ATOM 1019 C CA . ASP A 1 139 ? 46.518 77.710 97.247 1.00 16.75 136 ASP A CA 1
ATOM 1020 C C . ASP A 1 139 ? 47.177 77.079 96.009 1.00 20.37 136 ASP A C 1
ATOM 1021 O O . ASP A 1 139 ? 47.039 77.614 94.907 1.00 20.29 136 ASP A O 1
ATOM 1026 N N . THR A 1 140 ? 47.852 75.923 96.189 1.00 15.81 137 THR A N 1
ATOM 1027 C CA . THR A 1 140 ? 48.493 75.173 95.103 1.00 15.37 137 THR A CA 1
ATOM 1028 C C . THR A 1 140 ? 47.426 74.507 94.211 1.00 18.41 137 THR A C 1
ATOM 1029 O O . THR A 1 140 ? 47.487 74.658 92.990 1.00 17.97 137 THR A O 1
ATOM 1033 N N . ILE A 1 141 ? 46.451 73.783 94.820 1.00 14.78 138 ILE A N 1
ATOM 1034 C CA . ILE A 1 141 ? 45.388 73.085 94.078 1.00 14.72 138 ILE A CA 1
ATOM 1035 C C . ILE A 1 141 ? 44.529 74.100 93.297 1.00 18.55 138 ILE A C 1
ATOM 1036 O O . ILE A 1 141 ? 44.194 73.844 92.137 1.00 18.08 138 ILE A O 1
ATOM 1041 N N . ASP A 1 142 ? 44.213 75.255 93.920 1.00 15.82 139 ASP A N 1
ATOM 1042 C CA . ASP A 1 142 ? 43.413 76.322 93.307 1.00 16.03 139 ASP A CA 1
ATOM 1043 C C . ASP A 1 142 ? 44.082 76.868 92.050 1.00 21.18 139 ASP A C 1
ATOM 1044 O O . ASP A 1 142 ? 43.407 77.057 91.039 1.00 21.18 139 ASP A O 1
ATOM 1049 N N . TRP A 1 143 ? 45.410 77.101 92.104 1.00 18.37 140 TRP A N 1
ATOM 1050 C CA . TRP A 1 143 ? 46.172 77.576 90.950 1.00 18.39 140 TRP A CA 1
ATOM 1051 C C . TRP A 1 143 ? 46.211 76.507 89.848 1.00 21.05 140 TRP A C 1
ATOM 1052 O O . TRP A 1 143 ? 46.009 76.835 88.682 1.00 20.87 140 TRP A O 1
ATOM 1063 N N . LEU A 1 144 ? 46.498 75.241 90.220 1.00 16.67 141 LEU A N 1
ATOM 1064 C CA . LEU A 1 144 ? 46.624 74.120 89.283 1.00 16.15 141 LEU A CA 1
ATOM 1065 C C . LEU A 1 144 ? 45.356 73.902 88.442 1.00 21.25 141 LEU A C 1
ATOM 1066 O O . LEU A 1 144 ? 45.453 73.874 87.217 1.00 21.57 141 LEU A O 1
ATOM 1071 N N . VAL A 1 145 ? 44.172 73.774 89.088 1.00 17.58 142 VAL A N 1
ATOM 1072 C CA . VAL A 1 145 ? 42.902 73.526 88.382 1.00 17.58 142 VAL A CA 1
ATOM 1073 C C . VAL A 1 145 ? 42.457 74.745 87.531 1.00 21.95 142 VAL A C 1
ATOM 1074 O O . VAL A 1 145 ? 41.694 74.569 86.579 1.00 21.65 142 VAL A O 1
ATOM 1078 N N . LYS A 1 146 ? 42.942 75.961 87.870 1.00 18.84 143 LYS A N 1
ATOM 1079 C CA . LYS A 1 146 ? 42.607 77.190 87.142 1.00 19.30 143 LYS A CA 1
ATOM 1080 C C . LYS A 1 146 ? 43.576 77.478 85.990 1.00 24.04 143 LYS A C 1
ATOM 1081 O O . LYS A 1 146 ? 43.183 78.143 85.031 1.00 24.05 143 LYS A O 1
ATOM 1087 N N . ASN A 1 147 ? 44.843 77.021 86.089 1.00 21.26 144 ASN A N 1
ATOM 1088 C CA . ASN A 1 147 ? 45.856 77.366 85.085 1.00 21.62 144 ASN A CA 1
ATOM 1089 C C . ASN A 1 147 ? 46.334 76.194 84.214 1.00 26.04 144 ASN A C 1
ATOM 1090 O O . ASN A 1 147 ? 47.079 76.429 83.258 1.00 25.13 144 ASN A O 1
ATOM 1095 N N . ILE A 1 148 ? 45.902 74.952 84.508 1.00 23.68 145 ILE A N 1
ATOM 1096 C CA . ILE A 1 148 ? 46.260 73.805 83.665 1.00 23.61 145 ILE A CA 1
ATOM 1097 C C . ILE A 1 148 ? 44.999 73.387 82.889 1.00 28.36 145 ILE A C 1
ATOM 1098 O O . ILE A 1 148 ? 44.082 72.802 83.474 1.00 28.63 145 ILE A O 1
ATOM 1103 N N . PRO A 1 149 ? 44.907 73.751 81.584 1.00 25.11 146 PRO A N 1
ATOM 1104 C CA . PRO A 1 149 ? 43.671 73.471 80.827 1.00 25.05 146 PRO A CA 1
ATOM 1105 C C . PRO A 1 149 ? 43.460 72.000 80.460 1.00 27.84 146 PRO A C 1
ATOM 1106 O O . PRO A 1 149 ? 42.329 71.610 80.161 1.00 27.57 146 PRO A O 1
ATOM 1110 N N . GLU A 1 150 ? 44.533 71.191 80.475 1.00 23.36 147 GLU A N 1
ATOM 1111 C CA . GLU A 1 150 ? 44.471 69.766 80.127 1.00 22.46 147 GLU A CA 1
ATOM 1112 C C . GLU A 1 150 ? 43.830 68.929 81.250 1.00 26.23 147 GLU A C 1
ATOM 1113 O O . GLU A 1 150 ? 43.530 67.753 81.035 1.00 26.18 147 GLU A O 1
ATOM 1119 N N . SER A 1 151 ? 43.619 69.527 82.436 1.00 22.66 148 SER A N 1
ATOM 1120 C CA . SER A 1 151 ? 43.052 68.810 83.577 1.00 22.39 148 SER A CA 1
ATOM 1121 C C . SER A 1 151 ? 41.515 68.796 83.563 1.00 26.21 148 SER A C 1
ATOM 1122 O O . SER A 1 151 ? 40.891 69.649 82.931 1.00 26.92 148 SER A O 1
ATOM 1125 N N . ASN A 1 152 ? 40.915 67.818 84.276 1.00 21.62 149 ASN A N 1
ATOM 1126 C CA . ASN A 1 152 ? 39.463 67.678 84.420 1.00 21.06 149 ASN A CA 1
ATOM 1127 C C . ASN A 1 152 ? 38.980 68.401 85.701 1.00 24.23 149 ASN A C 1
ATOM 1128 O O . ASN A 1 152 ? 37.806 68.301 86.071 1.00 24.06 149 ASN A O 1
ATOM 1133 N N . GLY A 1 153 ? 39.902 69.111 86.358 1.00 19.79 150 GLY A N 1
ATOM 1134 C CA . GLY A 1 153 ? 39.630 69.858 87.581 1.00 19.49 150 GLY A CA 1
ATOM 1135 C C . GLY A 1 153 ? 39.613 69.013 88.841 1.00 22.36 150 GLY A C 1
ATOM 1136 O O . GLY A 1 153 ? 39.189 69.492 89.895 1.00 21.92 150 GLY A O 1
ATOM 1137 N N . ARG A 1 154 ? 40.065 67.745 88.744 1.00 18.26 151 ARG A N 1
ATOM 1138 C CA . ARG A 1 154 ? 40.107 66.812 89.878 1.00 17.84 151 ARG A CA 1
ATOM 1139 C C . ARG A 1 154 ? 41.559 66.509 90.257 1.00 21.14 151 ARG A C 1
ATOM 1140 O O . ARG A 1 154 ? 42.401 66.332 89.374 1.00 19.77 151 ARG A O 1
ATOM 1148 N N . VAL A 1 155 ? 41.860 66.502 91.571 1.00 18.20 152 VAL A N 1
ATOM 1149 C CA . VAL A 1 155 ? 43.222 66.307 92.082 1.00 17.54 152 VAL A CA 1
ATOM 1150 C C . VAL A 1 155 ? 43.249 65.215 93.160 1.00 21.36 152 VAL A C 1
ATOM 1151 O O . VAL A 1 155 ? 42.309 65.089 93.948 1.00 21.07 152 VAL A O 1
ATOM 1155 N N . ALA A 1 156 ? 44.347 64.441 93.195 1.00 16.99 153 ALA A N 1
ATOM 1156 C CA . ALA A 1 156 ? 44.625 63.456 94.233 1.00 16.21 153 ALA A CA 1
ATOM 1157 C C . ALA A 1 156 ? 46.032 63.675 94.757 1.00 18.94 153 ALA A C 1
ATOM 1158 O O . ALA A 1 156 ? 46.913 64.063 93.990 1.00 17.87 153 ALA A O 1
ATOM 1160 N N . ALA A 1 157 ? 46.240 63.473 96.063 1.00 15.30 154 ALA A N 1
ATOM 1161 C CA . ALA A 1 157 ? 47.557 63.630 96.668 1.00 14.83 154 ALA A CA 1
ATOM 1162 C C . ALA A 1 157 ? 48.102 62.278 97.104 1.00 18.77 154 ALA A C 1
ATOM 1163 O O . ALA A 1 157 ? 47.405 61.523 97.785 1.00 18.59 154 ALA A O 1
ATOM 1165 N N . ILE A 1 158 ? 49.318 61.933 96.644 1.00 14.64 155 ILE A N 1
ATOM 1166 C CA . ILE A 1 158 ? 49.971 60.667 96.986 1.00 14.19 155 ILE A CA 1
ATOM 1167 C C . ILE A 1 158 ? 51.428 60.943 97.400 1.00 17.77 155 ILE A C 1
ATOM 1168 O O . ILE A 1 158 ? 51.979 61.997 97.061 1.00 17.61 155 ILE A O 1
ATOM 1173 N N . GLY A 1 159 ? 52.023 60.008 98.136 1.00 13.10 156 GLY A N 1
ATOM 1174 C CA . GLY A 1 159 ? 53.395 60.140 98.608 1.00 12.55 156 GLY A CA 1
ATOM 1175 C C . GLY A 1 159 ? 53.698 59.323 99.843 1.00 15.64 156 GLY A C 1
ATOM 1176 O O . GLY A 1 159 ? 52.788 58.950 100.586 1.00 14.28 156 GLY A O 1
ATOM 1177 N N . GLY A 1 160 ? 54.982 59.055 100.057 1.00 12.99 157 GLY A N 1
ATOM 1178 C CA . GLY A 1 160 ? 55.457 58.285 101.199 1.00 13.04 157 GLY A CA 1
ATOM 1179 C C . GLY A 1 160 ? 56.351 59.064 102.142 1.00 17.98 157 GLY A C 1
ATOM 1180 O O . GLY A 1 160 ? 57.008 60.023 101.726 1.00 17.33 157 GLY A O 1
ATOM 1181 N N . SER A 1 161 ? 56.397 58.633 103.427 1.00 15.54 158 SER A N 1
ATOM 1182 C CA . SER A 1 161 ? 57.222 59.229 104.493 1.00 15.71 158 SER A CA 1
ATOM 1183 C C . SER A 1 161 ? 56.835 60.710 104.730 1.00 19.06 158 SER A C 1
ATOM 1184 O O . SER A 1 161 ? 55.685 60.974 105.095 1.00 18.93 158 SER A O 1
ATOM 1187 N N . TYR A 1 162 ? 57.775 61.668 104.502 1.00 14.88 159 TYR A N 1
ATOM 1188 C CA . TYR A 1 162 ? 57.506 63.110 104.620 1.00 14.58 159 TYR A CA 1
ATOM 1189 C C . TYR A 1 162 ? 56.455 63.521 103.583 1.00 18.42 159 TYR A C 1
ATOM 1190 O O . TYR A 1 162 ? 55.576 64.328 103.883 1.00 18.95 159 TYR A O 1
ATOM 1199 N N . GLU A 1 163 ? 56.523 62.923 102.375 1.00 14.16 160 GLU A N 1
ATOM 1200 C CA . GLU A 1 163 ? 55.550 63.161 101.304 1.00 13.81 160 GLU A CA 1
ATOM 1201 C C . GLU A 1 163 ? 54.188 62.560 101.682 1.00 17.20 160 GLU A C 1
ATOM 1202 O O . GLU A 1 163 ? 53.163 62.995 101.170 1.00 17.02 160 GLU A O 1
ATOM 1208 N N . GLY A 1 164 ? 54.202 61.583 102.590 1.00 14.00 161 GLY A N 1
ATOM 1209 C CA . GLY A 1 164 ? 52.999 60.977 103.145 1.00 13.95 161 GLY A CA 1
ATOM 1210 C C . GLY A 1 164 ? 52.385 61.887 104.187 1.00 17.63 161 GLY A C 1
ATOM 1211 O O . GLY A 1 164 ? 51.162 61.996 104.278 1.00 17.41 161 GLY A O 1
ATOM 1212 N N . TYR A 1 165 ? 53.249 62.570 104.968 1.00 14.42 162 TYR A N 1
ATOM 1213 C CA . TYR A 1 165 ? 52.852 63.559 105.974 1.00 14.69 162 TYR A CA 1
ATOM 1214 C C . TYR A 1 165 ? 52.181 64.749 105.278 1.00 17.49 162 TYR A C 1
ATOM 1215 O O . TYR A 1 165 ? 51.137 65.207 105.736 1.00 17.18 162 TYR A O 1
ATOM 1224 N N . THR A 1 166 ? 52.766 65.227 104.153 1.00 13.54 163 THR A N 1
ATOM 1225 C CA . THR A 1 166 ? 52.197 66.353 103.398 1.00 13.71 163 THR A CA 1
ATOM 1226 C C . THR A 1 166 ? 50.872 65.940 102.750 1.00 18.31 163 THR A C 1
ATOM 1227 O O . THR A 1 166 ? 49.969 66.764 102.667 1.00 18.31 163 THR A O 1
ATOM 1231 N N . THR A 1 167 ? 50.743 64.647 102.345 1.00 14.95 164 THR A N 1
ATOM 1232 C CA . THR A 1 167 ? 49.515 64.076 101.769 1.00 14.62 164 THR A CA 1
ATOM 1233 C C . THR A 1 167 ? 48.378 64.147 102.813 1.00 17.80 164 THR A C 1
ATOM 1234 O O . THR A 1 167 ? 47.254 64.521 102.472 1.00 17.72 164 THR A O 1
ATOM 1238 N N . LEU A 1 168 ? 48.685 63.811 104.085 1.00 13.31 165 LEU A N 1
ATOM 1239 C CA . LEU A 1 168 ? 47.716 63.875 105.183 1.00 12.87 165 LEU A CA 1
ATOM 1240 C C . LEU A 1 168 ? 47.264 65.315 105.437 1.00 15.92 165 LEU A C 1
ATOM 1241 O O . LEU A 1 168 ? 46.091 65.546 105.742 1.00 13.93 165 LEU A O 1
ATOM 1246 N N . MET A 1 169 ? 48.193 66.285 105.290 1.00 13.24 166 MET A N 1
ATOM 1247 C CA . MET A 1 169 ? 47.902 67.707 105.501 1.00 13.78 166 MET A CA 1
ATOM 1248 C C . MET A 1 169 ? 46.961 68.271 104.413 1.00 19.04 166 MET A C 1
ATOM 1249 O O . MET A 1 169 ? 46.310 69.286 104.650 1.00 18.25 166 MET A O 1
ATOM 1254 N N . CYS A 1 170 ? 46.848 67.581 103.248 1.00 16.99 167 CYS A N 1
ATOM 1255 C CA . CYS A 1 170 ? 45.944 67.975 102.152 1.00 17.65 167 CYS A CA 1
ATOM 1256 C C . CYS A 1 170 ? 44.473 67.795 102.569 1.00 20.27 167 CYS A C 1
ATOM 1257 O O . CYS A 1 170 ? 43.595 68.468 102.023 1.00 20.13 167 CYS A O 1
ATOM 1260 N N . THR A 1 171 ? 44.213 66.874 103.519 1.00 15.81 168 THR A N 1
ATOM 1261 C CA . THR A 1 171 ? 42.867 66.515 103.982 1.00 15.79 168 THR A CA 1
ATOM 1262 C C . THR A 1 171 ? 42.317 67.487 105.054 1.00 20.42 168 THR A C 1
ATOM 1263 O O . THR A 1 171 ? 41.145 67.375 105.417 1.00 19.59 168 THR A O 1
ATOM 1267 N N . ILE A 1 172 ? 43.153 68.423 105.558 1.00 18.07 169 ILE A N 1
ATOM 1268 C CA . ILE A 1 172 ? 42.718 69.432 106.539 1.00 18.77 169 ILE A CA 1
ATOM 1269 C C . ILE A 1 172 ? 42.205 70.644 105.762 1.00 22.74 169 ILE A C 1
ATOM 1270 O O . ILE A 1 172 ? 42.953 71.198 104.950 1.00 21.56 169 ILE A O 1
ATOM 1275 N N . ASN A 1 173 ? 40.919 71.045 106.003 1.00 19.79 170 ASN A N 1
ATOM 1276 C CA . ASN A 1 173 ? 40.213 72.113 105.254 1.00 20.04 170 ASN A CA 1
ATOM 1277 C C . ASN A 1 173 ? 40.502 71.910 103.746 1.00 24.08 170 ASN A C 1
ATOM 1278 O O . ASN A 1 173 ? 41.236 72.701 103.141 1.00 23.72 170 ASN A O 1
ATOM 1283 N N . PRO A 1 174 ? 40.085 70.750 103.175 1.00 20.68 171 PRO A N 1
ATOM 1284 C CA . PRO A 1 174 ? 40.512 70.424 101.809 1.00 20.03 171 PRO A CA 1
ATOM 1285 C C . PRO A 1 174 ? 39.872 71.269 100.727 1.00 23.94 171 PRO A C 1
ATOM 1286 O O . PRO A 1 174 ? 38.727 71.700 100.857 1.00 24.02 171 PRO A O 1
ATOM 1290 N N . HIS A 1 175 ? 40.627 71.485 99.644 1.00 20.50 172 HIS A N 1
ATOM 1291 C CA . HIS A 1 175 ? 40.148 72.169 98.456 1.00 20.79 172 HIS A CA 1
ATOM 1292 C C . HIS A 1 175 ? 39.092 71.277 97.801 1.00 24.52 172 HIS A C 1
ATOM 1293 O O . HIS A 1 175 ? 39.295 70.060 97.742 1.00 22.94 172 HIS A O 1
ATOM 1300 N N . PRO A 1 176 ? 37.947 71.842 97.331 1.00 22.11 173 PRO A N 1
ATOM 1301 C CA . PRO A 1 176 ? 36.893 70.994 96.731 1.00 21.89 173 PRO A CA 1
ATOM 1302 C C . PRO A 1 176 ? 37.359 70.123 95.554 1.00 24.09 173 PRO A C 1
ATOM 1303 O O . PRO A 1 176 ? 36.707 69.120 95.258 1.00 23.37 173 PRO A O 1
ATOM 1307 N N . ALA A 1 177 ? 38.489 70.485 94.901 1.00 19.82 174 ALA A N 1
ATOM 1308 C CA . ALA A 1 177 ? 39.038 69.718 93.778 1.00 19.47 174 ALA A CA 1
ATOM 1309 C C . ALA A 1 177 ? 39.779 68.440 94.243 1.00 22.51 174 ALA A C 1
ATOM 1310 O O . ALA A 1 177 ? 39.981 67.537 93.432 1.00 22.14 174 ALA A O 1
ATOM 1312 N N . LEU A 1 178 ? 40.179 68.361 95.541 1.00 18.74 175 LEU A N 1
ATOM 1313 C CA . LEU A 1 178 ? 40.842 67.166 96.082 1.00 17.41 175 LEU A CA 1
ATOM 1314 C C . LEU A 1 178 ? 39.801 66.048 96.247 1.00 20.54 175 LEU A C 1
ATOM 1315 O O . LEU A 1 178 ? 38.852 66.192 97.030 1.00 20.48 175 LEU A O 1
ATOM 1320 N N . LYS A 1 179 ? 39.969 64.951 95.479 1.00 15.97 176 LYS A N 1
ATOM 1321 C CA . LYS A 1 179 ? 39.004 63.855 95.411 1.00 15.59 176 LYS A CA 1
ATOM 1322 C C . LYS A 1 179 ? 39.440 62.587 96.151 1.00 20.12 176 LYS A C 1
ATOM 1323 O O . LYS A 1 179 ? 38.581 61.766 96.461 1.00 19.64 176 LYS A O 1
ATOM 1329 N N . ALA A 1 180 ? 40.758 62.401 96.401 1.00 17.05 177 ALA A N 1
ATOM 1330 C CA . ALA A 1 180 ? 41.289 61.211 97.092 1.00 16.72 177 ALA A CA 1
ATOM 1331 C C . ALA A 1 180 ? 42.731 61.417 97.547 1.00 20.07 177 ALA A C 1
ATOM 1332 O O . ALA A 1 180 ? 43.431 62.265 96.997 1.00 19.77 177 ALA A O 1
ATOM 1334 N N . VAL A 1 181 ? 43.185 60.617 98.535 1.00 16.62 178 VAL A N 1
ATOM 1335 C CA . VAL A 1 181 ? 44.572 60.647 99.024 1.00 15.99 178 VAL A CA 1
ATOM 1336 C C . VAL A 1 181 ? 45.111 59.216 99.207 1.00 19.62 178 VAL A C 1
ATOM 1337 O O . VAL A 1 181 ? 44.363 58.314 99.594 1.00 19.48 178 VAL A O 1
ATOM 1341 N N . VAL A 1 182 ? 46.413 59.016 98.921 1.00 15.52 179 VAL A N 1
ATOM 1342 C CA . VAL A 1 182 ? 47.086 57.729 99.107 1.00 14.86 179 VAL A CA 1
ATOM 1343 C C . VAL A 1 182 ? 48.382 57.964 99.938 1.00 18.38 179 VAL A C 1
ATOM 1344 O O . VAL A 1 182 ? 49.480 58.050 99.370 1.00 18.09 179 VAL A O 1
ATOM 1348 N N . PRO A 1 183 ? 48.276 58.102 101.283 1.00 14.28 180 PRO A N 1
ATOM 1349 C CA . PRO A 1 183 ? 49.495 58.305 102.080 1.00 13.37 180 PRO A CA 1
ATOM 1350 C C . PRO A 1 183 ? 50.241 56.983 102.351 1.00 15.55 180 PRO A C 1
ATOM 1351 O O . PRO A 1 183 ? 49.687 56.062 102.958 1.00 14.84 180 PRO A O 1
ATOM 1355 N N . PHE A 1 184 ? 51.486 56.880 101.848 1.00 11.48 181 PHE A N 1
ATOM 1356 C CA . PHE A 1 184 ? 52.363 55.720 102.057 1.00 11.09 181 PHE A CA 1
ATOM 1357 C C . PHE A 1 184 ? 53.275 55.961 103.242 1.00 16.28 181 PHE A C 1
ATOM 1358 O O . PHE A 1 184 ? 53.773 57.076 103.404 1.00 16.08 181 PHE A O 1
ATOM 1366 N N . ALA A 1 185 ? 53.506 54.926 104.069 1.00 14.54 182 ALA A N 1
ATOM 1367 C CA . ALA A 1 185 ? 54.452 54.935 105.203 1.00 14.82 182 ALA A CA 1
ATOM 1368 C C . ALA A 1 185 ? 54.666 56.352 105.801 1.00 19.06 182 ALA A C 1
ATOM 1369 O O . ALA A 1 185 ? 55.805 56.803 105.933 1.00 17.94 182 ALA A O 1
ATOM 1371 N N . SER A 1 186 ? 53.565 57.042 106.140 1.00 16.17 183 SER A N 1
ATOM 1372 C CA . SER A 1 186 ? 53.569 58.432 106.595 1.00 16.34 183 SER A CA 1
ATOM 1373 C C . SER A 1 186 ? 54.237 58.658 107.946 1.00 19.51 183 SER A C 1
ATOM 1374 O O . SER A 1 186 ? 54.217 57.783 108.818 1.00 18.73 183 SER A O 1
ATOM 1377 N N . MET A 1 187 ? 54.795 59.873 108.124 1.00 15.70 184 MET A N 1
ATOM 1378 C CA . MET A 1 187 ? 55.343 60.339 109.392 1.00 15.12 184 MET A CA 1
ATOM 1379 C C . MET A 1 187 ? 54.148 60.776 110.236 1.00 19.28 184 MET A C 1
ATOM 1380 O O . MET A 1 187 ? 53.443 61.714 109.850 1.00 19.75 184 MET A O 1
ATOM 1385 N N . VAL A 1 188 ? 53.836 60.032 111.306 1.00 15.14 185 VAL A N 1
ATOM 1386 C CA . VAL A 1 188 ? 52.642 60.306 112.119 1.00 15.01 185 VAL A CA 1
ATOM 1387 C C . VAL A 1 188 ? 53.038 60.745 113.530 1.00 18.76 185 VAL A C 1
ATOM 1388 O O . VAL A 1 188 ? 52.590 61.797 113.988 1.00 18.71 185 VAL A O 1
ATOM 1392 N N . ASP A 1 189 ? 53.856 59.943 114.221 1.00 14.77 186 ASP A N 1
ATOM 1393 C CA . ASP A 1 189 ? 54.321 60.303 115.550 1.00 14.75 186 ASP A CA 1
ATOM 1394 C C . ASP A 1 189 ? 55.808 60.004 115.660 1.00 18.84 186 ASP A C 1
ATOM 1395 O O . ASP A 1 189 ? 56.205 58.850 115.857 1.00 18.21 186 ASP A O 1
ATOM 1400 N N . GLY A 1 190 ? 56.610 61.060 115.529 1.00 15.41 187 GLY A N 1
ATOM 1401 C CA . GLY A 1 190 ? 58.066 60.996 115.568 1.00 15.07 187 GLY A CA 1
ATOM 1402 C C . GLY A 1 190 ? 58.656 60.605 116.908 1.00 18.99 187 GLY A C 1
ATOM 1403 O O . GLY A 1 190 ? 59.836 60.264 116.982 1.00 18.84 187 GLY A O 1
ATOM 1404 N N . TRP A 1 191 ? 57.843 60.645 117.976 1.00 15.37 188 TRP A N 1
ATOM 1405 C CA . TRP A 1 191 ? 58.285 60.292 119.325 1.00 14.81 188 TRP A CA 1
ATOM 1406 C C . TRP A 1 191 ? 57.799 58.897 119.717 1.00 19.66 188 TRP A C 1
ATOM 1407 O O . TRP A 1 191 ? 58.580 58.113 120.263 1.00 18.81 188 TRP A O 1
ATOM 1418 N N . MET A 1 192 ? 56.498 58.602 119.489 1.00 17.36 189 MET A N 1
ATOM 1419 C CA . MET A 1 192 ? 55.905 57.320 119.877 1.00 17.42 189 MET A CA 1
ATOM 1420 C C . MET A 1 192 ? 56.559 56.131 119.175 1.00 20.89 189 MET A C 1
ATOM 1421 O O . MET A 1 192 ? 56.889 55.154 119.844 1.00 20.94 189 MET A O 1
ATOM 1426 N N . GLY A 1 193 ? 56.762 56.213 117.861 1.00 16.91 190 GLY A N 1
ATOM 1427 C CA . GLY A 1 193 ? 57.386 55.094 117.159 1.00 16.23 190 GLY A CA 1
ATOM 1428 C C . GLY A 1 193 ? 57.725 55.261 115.694 1.00 18.80 190 GLY A C 1
ATOM 1429 O O . GLY A 1 193 ? 57.851 54.260 114.982 1.00 17.60 190 GLY A O 1
ATOM 1430 N N . ASP A 1 194 ? 57.919 56.499 115.224 1.00 16.13 191 ASP A N 1
ATOM 1431 C CA . ASP A 1 194 ? 58.274 56.666 113.824 1.00 15.66 191 ASP A CA 1
ATOM 1432 C C . ASP A 1 194 ? 59.787 56.975 113.645 1.00 19.25 191 ASP A C 1
ATOM 1433 O O . ASP A 1 194 ? 60.600 56.091 113.905 1.00 18.87 191 ASP A O 1
ATOM 1438 N N . ASP A 1 195 ? 60.162 58.179 113.182 1.00 15.88 192 ASP A N 1
ATOM 1439 C CA . ASP A 1 195 ? 61.552 58.483 112.808 1.00 15.44 192 ASP A CA 1
ATOM 1440 C C . ASP A 1 195 ? 62.521 58.898 113.923 1.00 18.01 192 ASP A C 1
ATOM 1441 O O . ASP A 1 195 ? 63.676 58.475 113.878 1.00 17.23 192 ASP A O 1
ATOM 1446 N N . TRP A 1 196 ? 62.120 59.809 114.821 1.00 14.63 193 TRP A N 1
ATOM 1447 C CA . TRP A 1 196 ? 63.047 60.402 115.796 1.00 14.51 193 TRP A CA 1
ATOM 1448 C C . TRP A 1 196 ? 63.216 59.572 117.076 1.00 17.18 193 TRP A C 1
ATOM 1449 O O . TRP A 1 196 ? 64.341 59.436 117.552 1.00 16.06 193 TRP A O 1
ATOM 1460 N N . PHE A 1 197 ? 62.117 59.044 117.637 1.00 13.57 194 PHE A N 1
ATOM 1461 C CA . PHE A 1 197 ? 62.148 58.208 118.844 1.00 13.29 194 PHE A CA 1
ATOM 1462 C C . PHE A 1 197 ? 61.190 57.022 118.717 1.00 17.44 194 PHE A C 1
ATOM 1463 O O . PHE A 1 197 ? 60.188 57.114 118.006 1.00 16.67 194 PHE A O 1
ATOM 1471 N N . HIS A 1 198 ? 61.471 55.935 119.463 1.00 14.44 195 HIS A N 1
ATOM 1472 C CA . HIS A 1 198 ? 60.585 54.784 119.621 1.00 14.65 195 HIS A CA 1
ATOM 1473 C C . HIS A 1 198 ? 60.331 54.614 121.104 1.00 20.14 195 HIS A C 1
ATOM 1474 O O . HIS A 1 198 ? 61.228 54.190 121.838 1.00 19.67 195 HIS A O 1
ATOM 1481 N N . MET A 1 199 ? 59.145 55.062 121.564 1.00 18.44 196 MET A N 1
ATOM 1482 C CA . MET A 1 199 ? 58.722 55.042 122.974 1.00 19.15 196 MET A CA 1
ATOM 1483 C C . MET A 1 199 ? 59.803 55.677 123.907 1.00 22.37 196 MET A C 1
ATOM 1484 O O . MET A 1 199 ? 60.112 55.139 124.975 1.00 21.98 196 MET A O 1
ATOM 1489 N N . GLY A 1 200 ? 60.361 56.809 123.467 1.00 18.13 197 GLY A N 1
ATOM 1490 C CA . GLY A 1 200 ? 61.354 57.563 124.229 1.00 17.88 197 GLY A CA 1
ATOM 1491 C C . GLY A 1 200 ? 62.813 57.345 123.874 1.00 20.11 197 GLY A C 1
ATOM 1492 O O . GLY A 1 200 ? 63.658 58.176 124.221 1.00 19.87 197 GLY A O 1
ATOM 1493 N N . ALA A 1 201 ? 63.133 56.214 123.221 1.00 15.28 198 ALA A N 1
ATOM 1494 C CA . ALA A 1 201 ? 64.507 55.895 122.831 1.00 14.16 198 ALA A CA 1
ATOM 1495 C C . ALA A 1 201 ? 64.879 56.666 121.563 1.00 16.68 198 ALA A C 1
ATOM 1496 O O . ALA A 1 201 ? 64.256 56.474 120.522 1.00 15.47 198 ALA A O 1
ATOM 1498 N N . PHE A 1 202 ? 65.867 57.575 121.671 1.00 13.88 199 PHE A N 1
ATOM 1499 C CA . PHE A 1 202 ? 66.287 58.468 120.587 1.00 13.14 199 PHE A CA 1
ATOM 1500 C C . PHE A 1 202 ? 67.042 57.760 119.453 1.00 17.18 199 PHE A C 1
ATOM 1501 O O . PHE A 1 202 ? 68.059 57.106 119.694 1.00 17.07 199 PHE A O 1
ATOM 1509 N N . ARG A 1 203 ? 66.572 57.970 118.202 1.00 13.23 200 ARG A N 1
ATOM 1510 C CA . ARG A 1 203 ? 67.199 57.447 116.981 1.00 12.83 200 ARG A CA 1
ATOM 1511 C C . ARG A 1 203 ? 68.238 58.462 116.466 1.00 16.81 200 ARG A C 1
ATOM 1512 O O . ARG A 1 203 ? 68.005 59.144 115.466 1.00 16.00 200 ARG A O 1
ATOM 1520 N N . GLN A 1 204 ? 69.379 58.566 117.177 1.00 13.78 201 GLN A N 1
ATOM 1521 C CA . GLN A 1 204 ? 70.474 59.500 116.876 1.00 13.69 201 GLN A CA 1
ATOM 1522 C C . GLN A 1 204 ? 71.005 59.373 115.434 1.00 19.57 201 GLN A C 1
ATOM 1523 O O . GLN A 1 204 ? 71.295 60.392 114.812 1.00 19.50 201 GLN A O 1
ATOM 1529 N N . GLU A 1 205 ? 71.111 58.137 114.904 1.00 17.43 202 GLU A N 1
ATOM 1530 C CA . GLU A 1 205 ? 71.616 57.884 113.548 1.00 17.32 202 GLU A CA 1
ATOM 1531 C C . GLU A 1 205 ? 70.651 58.368 112.461 1.00 21.28 202 GLU A C 1
ATOM 1532 O O . GLU A 1 205 ? 71.098 58.826 111.409 1.00 20.99 202 GLU A O 1
ATOM 1538 N N . ALA A 1 206 ? 69.341 58.232 112.695 1.00 17.51 203 ALA A N 1
ATOM 1539 C CA . ALA A 1 206 ? 68.326 58.655 111.735 1.00 17.25 203 ALA A CA 1
ATOM 1540 C C . ALA A 1 206 ? 67.979 60.137 111.892 1.00 20.80 203 ALA A C 1
ATOM 1541 O O . ALA A 1 206 ? 67.452 60.737 110.954 1.00 21.26 203 ALA A O 1
ATOM 1543 N N . SER A 1 207 ? 68.274 60.734 113.066 1.00 15.70 204 SER A N 1
ATOM 1544 C CA . SER A 1 207 ? 67.899 62.118 113.333 1.00 15.17 204 SER A CA 1
ATOM 1545 C C . SER A 1 207 ? 68.995 63.140 113.013 1.00 18.65 204 SER A C 1
ATOM 1546 O O . SER A 1 207 ? 68.738 64.059 112.237 1.00 18.12 204 SER A O 1
ATOM 1549 N N . LEU A 1 208 ? 70.185 63.021 113.646 1.00 15.77 205 LEU A N 1
ATOM 1550 C CA . LEU A 1 208 ? 71.279 64.001 113.524 1.00 15.92 205 LEU A CA 1
ATOM 1551 C C . LEU A 1 208 ? 71.756 64.235 112.064 1.00 18.74 205 LEU A C 1
ATOM 1552 O O . LEU A 1 208 ? 71.722 65.389 111.636 1.00 17.44 205 LEU A O 1
ATOM 1557 N N . PRO A 1 209 ? 72.174 63.202 111.270 1.00 15.44 206 PRO A N 1
ATOM 1558 C CA . PRO A 1 209 ? 72.607 63.481 109.882 1.00 15.46 206 PRO A CA 1
ATOM 1559 C C . PRO A 1 209 ? 71.492 64.073 109.016 1.00 19.39 206 PRO A C 1
ATOM 1560 O O . PRO A 1 209 ? 71.759 64.957 108.201 1.00 19.08 206 PRO A O 1
ATOM 1564 N N . TYR A 1 210 ? 70.240 63.613 109.219 1.00 15.73 207 TYR A N 1
ATOM 1565 C CA . TYR A 1 210 ? 69.072 64.082 108.469 1.00 15.11 207 TYR A CA 1
ATOM 1566 C C . TYR A 1 210 ? 68.751 65.551 108.785 1.00 17.93 207 TYR A C 1
ATOM 1567 O O . TYR A 1 210 ? 68.521 66.326 107.858 1.00 16.74 207 TYR A O 1
ATOM 1576 N N . ALA A 1 211 ? 68.730 65.934 110.083 1.00 15.18 208 ALA A N 1
ATOM 1577 C CA . ALA A 1 211 ? 68.480 67.326 110.476 1.00 15.30 208 ALA A CA 1
ATOM 1578 C C . ALA A 1 211 ? 69.581 68.238 109.923 1.00 18.55 208 ALA A C 1
ATOM 1579 O O . ALA A 1 211 ? 69.282 69.319 109.432 1.00 18.41 208 ALA A O 1
ATOM 1581 N N . TYR A 1 212 ? 70.840 67.757 109.923 1.00 14.43 209 TYR A N 1
ATOM 1582 C CA . TYR A 1 212 ? 71.992 68.488 109.392 1.00 13.90 209 TYR A CA 1
ATOM 1583 C C . TYR A 1 212 ? 71.838 68.731 107.892 1.00 17.73 209 TYR A C 1
ATOM 1584 O O . TYR A 1 212 ? 71.912 69.869 107.458 1.00 17.87 209 TYR A O 1
ATOM 1593 N N . ASN A 1 213 ? 71.619 67.656 107.106 1.00 14.50 210 ASN A N 1
ATOM 1594 C CA . ASN A 1 213 ? 71.497 67.713 105.647 1.00 14.25 210 ASN A CA 1
ATOM 1595 C C . ASN A 1 213 ? 70.312 68.565 105.187 1.00 17.96 210 ASN A C 1
ATOM 1596 O O . ASN A 1 213 ? 70.485 69.431 104.334 1.00 18.63 210 ASN A O 1
ATOM 1601 N N . GLN A 1 214 ? 69.128 68.344 105.763 1.00 14.26 211 GLN A N 1
ATOM 1602 C CA . GLN A 1 214 ? 67.911 69.067 105.385 1.00 14.00 211 GLN A CA 1
ATOM 1603 C C . GLN A 1 214 ? 67.836 70.496 105.959 1.00 18.16 211 GLN A C 1
ATOM 1604 O O . GLN A 1 214 ? 67.030 71.293 105.466 1.00 17.80 211 GLN A O 1
ATOM 1610 N N . GLU A 1 215 ? 68.616 70.821 107.019 1.00 15.22 212 GLU A N 1
ATOM 1611 C CA . GLU A 1 215 ? 68.462 72.141 107.651 1.00 15.54 212 GLU A CA 1
ATOM 1612 C C . GLU A 1 215 ? 69.728 73.014 107.734 1.00 20.77 212 GLU A C 1
ATOM 1613 O O . GLU A 1 215 ? 69.612 74.168 108.163 1.00 21.19 212 GLU A O 1
ATOM 1619 N N . ALA A 1 216 ? 70.913 72.514 107.323 1.00 17.20 213 ALA A N 1
ATOM 1620 C CA . ALA A 1 216 ? 72.102 73.383 107.325 1.00 17.55 213 ALA A CA 1
ATOM 1621 C C . ALA A 1 216 ? 71.925 74.489 106.272 1.00 20.88 213 ALA A C 1
ATOM 1622 O O . ALA A 1 216 ? 72.172 75.660 106.560 1.00 20.26 213 ALA A O 1
ATOM 1624 N N . THR A 1 217 ? 71.418 74.113 105.077 1.00 16.76 214 THR A N 1
ATOM 1625 C CA . THR A 1 217 ? 71.128 75.037 103.975 1.00 16.69 214 THR A CA 1
ATOM 1626 C C . THR A 1 217 ? 69.754 74.740 103.363 1.00 18.98 214 THR A C 1
ATOM 1627 O O . THR A 1 217 ? 69.219 73.640 103.531 1.00 17.63 214 THR A O 1
ATOM 1631 N N . ARG A 1 218 ? 69.213 75.711 102.608 1.00 15.33 215 ARG A N 1
ATOM 1632 C CA . ARG A 1 218 ? 67.937 75.585 101.906 1.00 14.82 215 ARG A CA 1
ATOM 1633 C C . ARG A 1 218 ? 68.001 74.508 100.806 1.00 16.75 215 ARG A C 1
ATOM 1634 O O . ARG A 1 218 ? 67.057 73.736 100.653 1.00 15.39 215 ARG A O 1
ATOM 1642 N N . LYS A 1 219 ? 69.114 74.470 100.044 1.00 13.58 216 LYS A N 1
ATOM 1643 C CA . LYS A 1 219 ? 69.275 73.590 98.882 1.00 13.31 216 LYS A CA 1
ATOM 1644 C C . LYS A 1 219 ? 70.182 72.372 99.149 1.00 17.53 216 LYS A C 1
ATOM 1645 O O . LYS A 1 219 ? 70.709 71.803 98.190 1.00 16.98 216 LYS A O 1
ATOM 1651 N N . ASN A 1 220 ? 70.345 71.955 100.435 1.00 14.71 217 ASN A N 1
ATOM 1652 C CA . ASN A 1 220 ? 71.203 70.824 100.840 1.00 14.55 217 ASN A CA 1
ATOM 1653 C C . ASN A 1 220 ? 72.625 70.941 100.222 1.00 20.14 217 ASN A C 1
ATOM 1654 O O . ASN A 1 220 ? 73.119 70.000 99.593 1.00 20.26 217 ASN A O 1
ATOM 1659 N N . GLU A 1 221 ? 73.259 72.110 100.393 1.00 17.64 218 GLU A N 1
ATOM 1660 C CA . GLU A 1 221 ? 74.596 72.387 99.861 1.00 17.98 218 GLU A CA 1
ATOM 1661 C C . GLU A 1 221 ? 75.686 72.015 100.867 1.00 22.79 218 GLU A C 1
ATOM 1662 O O . GLU A 1 221 ? 76.843 71.853 100.477 1.00 22.65 218 GLU A O 1
ATOM 1668 N N . ILE A 1 222 ? 75.323 71.915 102.162 1.00 19.81 219 ILE A N 1
ATOM 1669 C CA . ILE A 1 222 ? 76.239 71.526 103.240 1.00 19.91 219 ILE A CA 1
ATOM 1670 C C . ILE A 1 222 ? 75.767 70.179 103.777 1.00 23.24 219 ILE A C 1
ATOM 1671 O O . ILE A 1 222 ? 74.640 70.078 104.277 1.00 23.21 219 ILE A O 1
ATOM 1676 N N . LYS A 1 223 ? 76.598 69.131 103.619 1.00 18.46 220 LYS A N 1
ATOM 1677 C CA . LYS A 1 223 ? 76.206 67.783 104.012 1.00 17.42 220 LYS A CA 1
ATOM 1678 C C . LYS A 1 223 ? 77.101 67.188 105.101 1.00 20.95 220 LYS A C 1
ATOM 1679 O O . LYS A 1 223 ? 78.287 67.519 105.199 1.00 20.92 220 LYS A O 1
ATOM 1685 N N . TRP A 1 224 ? 76.492 66.326 105.941 1.00 16.66 221 TRP A N 1
ATOM 1686 C CA . TRP A 1 224 ? 77.100 65.644 107.087 1.00 16.11 221 TRP A CA 1
ATOM 1687 C C . TRP A 1 224 ? 78.440 65.010 106.720 1.00 19.94 221 TRP A C 1
ATOM 1688 O O . TRP A 1 224 ? 78.518 64.224 105.773 1.00 18.87 221 TRP A O 1
ATOM 1699 N N . TRP A 1 225 ? 79.497 65.380 107.454 1.00 17.30 222 TRP A N 1
ATOM 1700 C CA . TRP A 1 225 ? 80.828 64.836 107.215 1.00 17.50 222 TRP A CA 1
ATOM 1701 C C . TRP A 1 225 ? 81.094 63.651 108.154 1.00 21.00 222 TRP A C 1
ATOM 1702 O O . TRP A 1 225 ? 80.449 63.530 109.199 1.00 18.91 222 TRP A O 1
ATOM 1713 N N . SER A 1 226 ? 82.035 62.774 107.767 1.00 19.04 223 SER A N 1
ATOM 1714 C CA . SER A 1 226 ? 82.390 61.583 108.539 1.00 18.99 223 SER A CA 1
ATOM 1715 C C . SER A 1 226 ? 83.891 61.512 108.818 1.00 23.34 223 SER A C 1
ATOM 1716 O O . SER A 1 226 ? 84.700 61.956 108.003 1.00 22.73 223 SER A O 1
ATOM 1719 N N . GLY A 1 227 ? 84.241 60.923 109.958 1.00 19.92 224 GLY A N 1
ATOM 1720 C CA . GLY A 1 227 ? 85.624 60.693 110.356 1.00 19.77 224 GLY A CA 1
ATOM 1721 C C . GLY A 1 227 ? 85.892 59.222 110.608 1.00 22.50 224 GLY A C 1
ATOM 1722 O O . GLY A 1 227 ? 87.009 58.839 110.965 1.00 22.16 224 GLY A O 1
ATOM 1723 N N . SER A 1 228 ? 84.856 58.383 110.421 1.00 18.15 225 SER A N 1
ATOM 1724 C CA . SER A 1 228 ? 84.916 56.946 110.671 1.00 17.64 225 SER A CA 1
ATOM 1725 C C . SER A 1 228 ? 83.911 56.215 109.788 1.00 20.62 225 SER A C 1
ATOM 1726 O O . SER A 1 228 ? 82.778 56.679 109.640 1.00 20.92 225 SER A O 1
ATOM 1729 N N . TYR A 1 229 ? 84.320 55.074 109.201 1.00 15.44 226 TYR A N 1
ATOM 1730 C CA . TYR A 1 229 ? 83.442 54.254 108.358 1.00 13.96 226 TYR A CA 1
ATOM 1731 C C . TYR A 1 229 ? 82.382 53.552 109.223 1.00 16.27 226 TYR A C 1
ATOM 1732 O O . TYR A 1 229 ? 81.190 53.634 108.921 1.00 15.24 226 TYR A O 1
ATOM 1741 N N . ASP A 1 230 ? 82.817 52.902 110.321 1.00 12.69 227 ASP A N 1
ATOM 1742 C CA . ASP A 1 230 ? 81.924 52.218 111.258 1.00 11.24 227 ASP A CA 1
ATOM 1743 C C . ASP A 1 230 ? 81.275 53.248 112.204 1.00 13.70 227 ASP A C 1
ATOM 1744 O O . ASP A 1 230 ? 81.968 53.863 113.017 1.00 13.41 227 ASP A O 1
ATOM 1749 N N . THR A 1 231 ? 79.947 53.441 112.083 1.00 10.17 228 THR A N 1
ATOM 1750 C CA . THR A 1 231 ? 79.194 54.424 112.884 1.00 10.12 228 THR A CA 1
ATOM 1751 C C . THR A 1 231 ? 79.124 54.017 114.360 1.00 13.04 228 THR A C 1
ATOM 1752 O O . THR A 1 231 ? 79.092 54.892 115.224 1.00 11.87 228 THR A O 1
ATOM 1756 N N . TYR A 1 232 ? 79.117 52.694 114.645 1.00 10.21 229 TYR A N 1
ATOM 1757 C CA . TYR A 1 232 ? 79.112 52.144 116.008 1.00 10.04 229 TYR A CA 1
ATOM 1758 C C . TYR A 1 232 ? 80.252 52.768 116.819 1.00 16.22 229 TYR A C 1
ATOM 1759 O O . TYR A 1 232 ? 80.018 53.302 117.902 1.00 16.02 229 TYR A O 1
ATOM 1768 N N . ASP A 1 233 ? 81.474 52.742 116.253 1.00 14.72 230 ASP A N 1
ATOM 1769 C CA . ASP A 1 233 ? 82.677 53.310 116.842 1.00 15.65 230 ASP A CA 1
ATOM 1770 C C . ASP A 1 233 ? 82.545 54.823 117.043 1.00 19.09 230 ASP A C 1
ATOM 1771 O O . ASP A 1 233 ? 82.828 55.319 118.136 1.00 20.17 230 ASP A O 1
ATOM 1776 N N . ALA A 1 234 ? 82.078 55.544 116.002 1.00 14.03 231 ALA A N 1
ATOM 1777 C CA . ALA A 1 234 ? 81.918 57.006 116.006 1.00 13.62 231 ALA A CA 1
ATOM 1778 C C . ALA A 1 234 ? 80.974 57.501 117.110 1.00 16.37 231 ALA A C 1
ATOM 1779 O O . ALA A 1 234 ? 81.356 58.383 117.876 1.00 15.20 231 ALA A O 1
ATOM 1781 N N . TYR A 1 235 ? 79.755 56.926 117.200 1.00 13.32 232 TYR A N 1
ATOM 1782 C CA . TYR A 1 235 ? 78.747 57.340 118.178 1.00 13.13 232 TYR A CA 1
ATOM 1783 C C . TYR A 1 235 ? 79.127 56.938 119.621 1.00 19.06 232 TYR A C 1
ATOM 1784 O O . TYR A 1 235 ? 78.814 57.684 120.553 1.00 19.10 232 TYR A O 1
ATOM 1793 N N . LEU A 1 236 ? 79.837 55.798 119.800 1.00 16.20 233 LEU A N 1
ATOM 1794 C CA . LEU A 1 236 ? 80.293 55.346 121.125 1.00 16.04 233 LEU A CA 1
ATOM 1795 C C . LEU A 1 236 ? 81.382 56.277 121.683 1.00 20.64 233 LEU A C 1
ATOM 1796 O O . LEU A 1 236 ? 81.352 56.600 122.873 1.00 19.56 233 LEU A O 1
ATOM 1801 N N . ARG A 1 237 ? 82.321 56.727 120.816 1.00 18.66 234 ARG A N 1
ATOM 1802 C CA . ARG A 1 237 ? 83.407 57.642 121.199 1.00 19.17 234 ARG A CA 1
ATOM 1803 C C . ARG A 1 237 ? 82.861 59.017 121.588 1.00 23.15 234 ARG A C 1
ATOM 1804 O O . ARG A 1 237 ? 83.427 59.666 122.466 1.00 23.29 234 ARG A O 1
ATOM 1812 N N . ALA A 1 238 ? 81.745 59.447 120.954 1.00 19.29 235 ALA A N 1
ATOM 1813 C CA . ALA A 1 238 ? 81.080 60.718 121.267 1.00 18.92 235 ALA A CA 1
ATOM 1814 C C . ALA A 1 238 ? 80.423 60.658 122.658 1.00 22.13 235 ALA A C 1
ATOM 1815 O O . ALA A 1 238 ? 80.361 61.673 123.350 1.00 21.69 235 ALA A O 1
ATOM 1817 N N . GLY A 1 239 ? 79.985 59.462 123.060 1.00 18.25 236 GLY A N 1
ATOM 1818 C CA . GLY A 1 239 ? 79.383 59.222 124.368 1.00 17.88 236 GLY A CA 1
ATOM 1819 C C . GLY A 1 239 ? 77.881 59.397 124.379 1.00 20.99 236 GLY A C 1
ATOM 1820 O O . GLY A 1 239 ? 77.148 58.475 124.744 1.00 20.51 236 GLY A O 1
ATOM 1821 N N . ASN A 1 240 ? 77.411 60.590 123.998 1.00 16.96 237 ASN A N 1
ATOM 1822 C CA . ASN A 1 240 ? 75.986 60.897 123.947 1.00 16.12 237 ASN A CA 1
ATOM 1823 C C . ASN A 1 240 ? 75.645 61.624 122.639 1.00 19.01 237 ASN A C 1
ATOM 1824 O O . ASN A 1 240 ? 76.548 62.093 121.946 1.00 17.51 237 ASN A O 1
ATOM 1829 N N . ALA A 1 241 ? 74.343 61.689 122.295 1.00 16.26 238 ALA A N 1
ATOM 1830 C CA . ALA A 1 241 ? 73.844 62.320 121.066 1.00 16.34 238 ALA A CA 1
ATOM 1831 C C . ALA A 1 241 ? 74.171 63.828 120.995 1.00 20.65 238 ALA A C 1
ATOM 1832 O O . ALA A 1 241 ? 74.383 64.357 119.901 1.00 20.09 238 ALA A O 1
ATOM 1834 N N . GLY A 1 242 ? 74.211 64.489 122.155 1.00 17.64 239 GLY A N 1
ATOM 1835 C CA . GLY A 1 242 ? 74.531 65.909 122.266 1.00 17.83 239 GLY A CA 1
ATOM 1836 C C . GLY A 1 242 ? 75.941 66.244 121.821 1.00 20.80 239 GLY A C 1
ATOM 1837 O O . GLY A 1 242 ? 76.144 67.221 121.096 1.00 19.96 239 GLY A O 1
ATOM 1838 N N . ALA A 1 243 ? 76.931 65.421 122.235 1.00 16.88 240 ALA A N 1
ATOM 1839 C CA . ALA A 1 243 ? 78.334 65.624 121.856 1.00 16.85 240 ALA A CA 1
ATOM 1840 C C . ALA A 1 243 ? 78.554 65.327 120.372 1.00 19.73 240 ALA A C 1
ATOM 1841 O O . ALA A 1 243 ? 79.465 65.889 119.772 1.00 18.32 240 ALA A O 1
ATOM 1843 N N . MET A 1 244 ? 77.717 64.449 119.777 1.00 17.82 241 MET A N 1
ATOM 1844 C CA . MET A 1 244 ? 77.799 64.145 118.349 1.00 17.66 241 MET A CA 1
ATOM 1845 C C . MET A 1 244 ? 77.280 65.339 117.542 1.00 20.56 241 MET A C 1
ATOM 1846 O O . MET A 1 244 ? 77.888 65.712 116.537 1.00 19.89 241 MET A O 1
ATOM 1851 N N . ALA A 1 245 ? 76.174 65.958 118.008 1.00 16.80 242 ALA A N 1
ATOM 1852 C CA . ALA A 1 245 ? 75.577 67.130 117.370 1.00 16.70 242 ALA A CA 1
ATOM 1853 C C . ALA A 1 245 ? 76.486 68.360 117.522 1.00 20.50 242 ALA A C 1
ATOM 1854 O O . ALA A 1 245 ? 76.640 69.124 116.570 1.00 19.32 242 ALA A O 1
ATOM 1856 N N . ALA A 1 246 ? 77.118 68.520 118.703 1.00 17.97 243 ALA A N 1
ATOM 1857 C CA . ALA A 1 246 ? 78.046 69.622 118.976 1.00 18.62 243 ALA A CA 1
ATOM 1858 C C . ALA A 1 246 ? 79.337 69.483 118.159 1.00 22.87 243 ALA A C 1
ATOM 1859 O O . ALA A 1 246 ? 79.904 70.499 117.764 1.00 23.26 243 ALA A O 1
ATOM 1861 N N . SER A 1 247 ? 79.785 68.229 117.876 1.00 18.74 244 SER A N 1
ATOM 1862 C CA . SER A 1 247 ? 80.999 67.975 117.076 1.00 18.15 244 SER A CA 1
ATOM 1863 C C . SER A 1 247 ? 80.805 68.408 115.603 1.00 21.62 244 SER A C 1
ATOM 1864 O O . SER A 1 247 ? 81.788 68.626 114.894 1.00 21.79 244 SER A O 1
ATOM 1867 N N . ARG A 1 248 ? 79.538 68.566 115.168 1.00 17.30 245 ARG A N 1
ATOM 1868 C CA . ARG A 1 248 ? 79.192 68.999 113.812 1.00 16.73 245 ARG A CA 1
ATOM 1869 C C . ARG A 1 248 ? 78.685 70.451 113.794 1.00 21.51 245 ARG A C 1
ATOM 1870 O O . ARG A 1 248 ? 78.356 70.971 112.724 1.00 21.20 245 ARG A O 1
ATOM 1878 N N . GLY A 1 249 ? 78.677 71.095 114.970 1.00 18.65 246 GLY A N 1
ATOM 1879 C CA . GLY A 1 249 ? 78.231 72.475 115.147 1.00 18.89 246 GLY A CA 1
ATOM 1880 C C . GLY A 1 249 ? 76.768 72.670 114.803 1.00 22.60 246 GLY A C 1
ATOM 1881 O O . GLY A 1 249 ? 76.433 73.535 113.991 1.00 22.34 246 GLY A O 1
ATOM 1882 N N . MET A 1 250 ? 75.888 71.843 115.405 1.00 18.76 247 MET A N 1
ATOM 1883 C CA . MET A 1 250 ? 74.450 71.834 115.119 1.00 18.39 247 MET A CA 1
ATOM 1884 C C . MET A 1 250 ? 73.632 72.690 116.095 1.00 22.44 247 MET A C 1
ATOM 1885 O O . MET A 1 250 ? 72.399 72.598 116.096 1.00 22.29 247 MET A O 1
ATOM 1890 N N . GLU A 1 251 ? 74.301 73.549 116.888 1.00 19.56 248 GLU A N 1
ATOM 1891 C CA . GLU A 1 251 ? 73.647 74.419 117.872 1.00 20.32 248 GLU A CA 1
ATOM 1892 C C . GLU A 1 251 ? 72.628 75.387 117.234 1.00 23.95 248 GLU A C 1
ATOM 1893 O O . GLU A 1 251 ? 71.644 75.732 117.885 1.00 23.48 248 GLU A O 1
ATOM 1899 N N . SER A 1 252 ? 72.851 75.791 115.961 1.00 21.05 249 SER A N 1
ATOM 1900 C CA . SER A 1 252 ? 71.985 76.730 115.232 1.00 21.34 249 SER A CA 1
ATOM 1901 C C . SER A 1 252 ? 70.910 76.025 114.361 1.00 24.80 249 SER A C 1
ATOM 1902 O O . SER A 1 252 ? 70.033 76.704 113.813 1.00 24.93 249 SER A O 1
ATOM 1905 N N . ILE A 1 253 ? 70.979 74.684 114.228 1.00 20.08 250 ILE A N 1
ATOM 1906 C CA . ILE A 1 253 ? 69.996 73.918 113.444 1.00 19.00 250 ILE A CA 1
ATOM 1907 C C . ILE A 1 253 ? 68.727 73.735 114.307 1.00 22.08 250 ILE A C 1
ATOM 1908 O O . ILE A 1 253 ? 68.791 73.157 115.393 1.00 21.51 250 ILE A O 1
ATOM 1913 N N . GLY A 1 254 ? 67.617 74.296 113.822 1.00 18.72 251 GLY A N 1
ATOM 1914 C CA . GLY A 1 254 ? 66.325 74.355 114.505 1.00 18.78 251 GLY A CA 1
ATOM 1915 C C . GLY A 1 254 ? 65.734 73.064 115.035 1.00 22.26 251 GLY A C 1
ATOM 1916 O O . GLY A 1 254 ? 65.256 73.036 116.174 1.00 21.65 251 GLY A O 1
ATOM 1917 N N . PHE A 1 255 ? 65.717 71.991 114.211 1.00 18.39 252 PHE A N 1
ATOM 1918 C CA . PHE A 1 255 ? 65.122 70.725 114.644 1.00 17.59 252 PHE A CA 1
ATOM 1919 C C . PHE A 1 255 ? 65.936 70.052 115.752 1.00 21.22 252 PHE A C 1
ATOM 1920 O O . PHE A 1 255 ? 65.335 69.406 116.610 1.00 21.13 252 PHE A O 1
ATOM 1928 N N . TRP A 1 256 ? 67.283 70.229 115.771 1.00 17.66 253 TRP A N 1
ATOM 1929 C CA . TRP A 1 256 ? 68.110 69.683 116.857 1.00 17.61 253 TRP A CA 1
ATOM 1930 C C . TRP A 1 256 ? 67.774 70.391 118.177 1.00 21.22 253 TRP A C 1
ATOM 1931 O O . TRP A 1 256 ? 67.669 69.733 119.216 1.00 20.73 253 TRP A O 1
ATOM 1942 N N . LYS A 1 257 ? 67.571 71.727 118.121 1.00 17.49 254 LYS A N 1
ATOM 1943 C CA . LYS A 1 257 ? 67.182 72.541 119.278 1.00 17.64 254 LYS A CA 1
ATOM 1944 C C . LYS A 1 257 ? 65.853 72.034 119.844 1.00 21.28 254 LYS A C 1
ATOM 1945 O O . LYS A 1 257 ? 65.714 71.928 121.057 1.00 21.10 254 LYS A O 1
ATOM 1951 N N . LYS A 1 258 ? 64.914 71.641 118.956 1.00 17.85 255 LYS A N 1
ATOM 1952 C CA . LYS A 1 258 ? 63.615 71.071 119.332 1.00 17.49 255 LYS A CA 1
ATOM 1953 C C . LYS A 1 258 ? 63.781 69.676 119.966 1.00 21.16 255 LYS A C 1
ATOM 1954 O O . LYS A 1 258 ? 63.150 69.394 120.984 1.00 20.25 255 LYS A O 1
ATOM 1960 N N . LEU A 1 259 ? 64.638 68.810 119.365 1.00 18.43 256 LEU A N 1
ATOM 1961 C CA . LEU A 1 259 ? 64.897 67.449 119.864 1.00 18.27 256 LEU A CA 1
ATOM 1962 C C . LEU A 1 259 ? 65.539 67.477 121.259 1.00 21.75 256 LEU A C 1
ATOM 1963 O O . LEU A 1 259 ? 65.114 66.728 122.143 1.00 21.20 256 LEU A O 1
ATOM 1968 N N . ALA A 1 260 ? 66.550 68.355 121.454 1.00 18.00 257 ALA A N 1
ATOM 1969 C CA . ALA A 1 260 ? 67.268 68.502 122.723 1.00 18.15 257 ALA A CA 1
ATOM 1970 C C . ALA A 1 260 ? 66.384 69.117 123.817 1.00 21.98 257 ALA A C 1
ATOM 1971 O O . ALA A 1 260 ? 66.504 68.724 124.979 1.00 21.96 257 ALA A O 1
ATOM 1973 N N . ALA A 1 261 ? 65.507 70.081 123.451 1.00 18.29 258 ALA A N 1
ATOM 1974 C CA . ALA A 1 261 ? 64.603 70.744 124.403 1.00 18.68 258 ALA A CA 1
ATOM 1975 C C . ALA A 1 261 ? 63.386 69.872 124.750 1.00 22.13 258 ALA A C 1
ATOM 1976 O O . ALA A 1 261 ? 62.774 70.080 125.797 1.00 21.94 258 ALA A O 1
ATOM 1978 N N . HIS A 1 262 ? 63.033 68.900 123.880 1.00 18.34 259 HIS A N 1
ATOM 1979 C CA . HIS A 1 262 ? 61.871 68.041 124.124 1.00 17.76 259 HIS A CA 1
ATOM 1980 C C . HIS A 1 262 ? 62.231 66.530 124.070 1.00 20.96 259 HIS A C 1
ATOM 1981 O O . HIS A 1 262 ? 61.752 65.827 123.173 1.00 19.88 259 HIS A O 1
ATOM 1988 N N . PRO A 1 263 ? 63.009 65.985 125.052 1.00 17.66 260 PRO A N 1
ATOM 1989 C CA . PRO A 1 263 ? 63.307 64.536 125.018 1.00 16.90 260 PRO A CA 1
ATOM 1990 C C . PRO A 1 263 ? 62.093 63.668 125.392 1.00 19.89 260 PRO A C 1
ATOM 1991 O O . PRO A 1 263 ? 61.982 62.540 124.913 1.00 18.25 260 PRO A O 1
ATOM 1995 N N . SER A 1 264 ? 61.183 64.202 126.233 1.00 16.94 261 SER A N 1
ATOM 1996 C CA . SER A 1 264 ? 59.975 63.498 126.675 1.00 16.62 261 SER A CA 1
ATOM 1997 C C . SER A 1 264 ? 58.764 63.841 125.787 1.00 20.27 261 SER A C 1
ATOM 1998 O O . SER A 1 264 ? 58.779 64.853 125.083 1.00 19.93 261 SER A O 1
ATOM 2001 N N . TYR A 1 265 ? 57.713 63.000 125.843 1.00 16.61 262 TYR A N 1
ATOM 2002 C CA . TYR A 1 265 ? 56.475 63.160 125.071 1.00 16.29 262 TYR A CA 1
ATOM 2003 C C . TYR A 1 265 ? 55.618 64.287 125.675 1.00 21.81 262 TYR A C 1
ATOM 2004 O O . TYR A 1 265 ? 54.507 64.039 126.152 1.00 21.71 262 TYR A O 1
ATOM 2013 N N . ASP A 1 266 ? 56.146 65.531 125.652 1.00 18.89 263 ASP A N 1
ATOM 2014 C CA . ASP A 1 266 ? 55.465 66.698 126.214 1.00 19.85 263 ASP A CA 1
ATOM 2015 C C . ASP A 1 266 ? 54.470 67.302 125.207 1.00 23.94 263 ASP A C 1
ATOM 2016 O O . ASP A 1 266 ? 54.166 66.666 124.192 1.00 22.52 263 ASP A O 1
ATOM 2021 N N . SER A 1 267 ? 53.964 68.528 125.494 1.00 21.26 264 SER A N 1
ATOM 2022 C CA . SER A 1 267 ? 52.992 69.245 124.660 1.00 21.21 264 SER A CA 1
ATOM 2023 C C . SER A 1 267 ? 53.457 69.389 123.204 1.00 24.12 264 SER A C 1
ATOM 2024 O O . SER A 1 267 ? 52.625 69.331 122.304 1.00 23.44 264 SER A O 1
ATOM 2027 N N . PHE A 1 268 ? 54.784 69.565 122.977 1.00 19.91 265 PHE A N 1
ATOM 2028 C CA . PHE A 1 268 ? 55.373 69.724 121.641 1.00 18.89 265 PHE A CA 1
ATOM 2029 C C . PHE A 1 268 ? 55.092 68.510 120.741 1.00 23.08 265 PHE A C 1
ATOM 2030 O O . PHE A 1 268 ? 54.775 68.685 119.561 1.00 22.30 265 PHE A O 1
ATOM 2038 N N . TRP A 1 269 ? 55.236 67.290 121.289 1.00 19.91 266 TRP A N 1
ATOM 2039 C CA . TRP A 1 269 ? 55.036 66.056 120.533 1.00 19.53 266 TRP A CA 1
ATOM 2040 C C . TRP A 1 269 ? 53.572 65.618 120.528 1.00 23.15 266 TRP A C 1
ATOM 2041 O O . TRP A 1 269 ? 53.098 65.103 119.514 1.00 22.37 266 TRP A O 1
ATOM 2052 N N . GLN A 1 270 ? 52.857 65.816 121.653 1.00 20.13 267 GLN A N 1
ATOM 2053 C CA . GLN A 1 270 ? 51.442 65.446 121.780 1.00 20.30 267 GLN A CA 1
ATOM 2054 C C . GLN A 1 270 ? 50.560 66.223 120.777 1.00 24.27 267 GLN A C 1
ATOM 2055 O O . GLN A 1 270 ? 49.671 65.629 120.163 1.00 23.95 267 GLN A O 1
ATOM 2061 N N . GLN A 1 271 ? 50.843 67.531 120.583 1.00 20.88 268 GLN A N 1
ATOM 2062 C CA . GLN A 1 271 ? 50.098 68.406 119.662 1.00 21.11 268 GLN A CA 1
ATOM 2063 C C . GLN A 1 271 ? 50.400 68.112 118.180 1.00 25.17 268 GLN A C 1
ATOM 2064 O O . GLN A 1 271 ? 49.621 68.520 117.313 1.00 25.31 268 GLN A O 1
ATOM 2070 N N . GLN A 1 272 ? 51.536 67.448 117.887 1.00 20.97 269 GLN A N 1
ATOM 2071 C CA . GLN A 1 272 ? 51.952 67.164 116.509 1.00 20.64 269 GLN A CA 1
ATOM 2072 C C . GLN A 1 272 ? 51.578 65.752 116.024 1.00 24.73 269 GLN A C 1
ATOM 2073 O O . GLN A 1 272 ? 51.714 65.477 114.826 1.00 24.43 269 GLN A O 1
ATOM 2079 N N . ALA A 1 273 ? 51.110 64.863 116.934 1.00 21.25 270 ALA A N 1
ATOM 2080 C CA . ALA A 1 273 ? 50.711 63.493 116.569 1.00 20.58 270 ALA A CA 1
ATOM 2081 C C . ALA A 1 273 ? 49.576 63.533 115.539 1.00 23.40 270 ALA A C 1
ATOM 2082 O O . ALA A 1 273 ? 48.492 64.045 115.826 1.00 23.24 270 ALA A O 1
ATOM 2084 N N . MET A 1 274 ? 49.871 63.076 114.312 1.00 18.84 271 MET A N 1
ATOM 2085 C CA . MET A 1 274 ? 48.959 63.122 113.168 1.00 18.55 271 MET A CA 1
ATOM 2086 C C . MET A 1 274 ? 47.689 62.301 113.370 1.00 22.15 271 MET A C 1
ATOM 2087 O O . MET A 1 274 ? 46.639 62.698 112.874 1.00 21.27 271 MET A O 1
ATOM 2092 N N . ASP A 1 275 ? 47.777 61.171 114.099 1.00 18.80 272 ASP A N 1
ATOM 2093 C CA . ASP A 1 275 ? 46.612 60.333 114.401 1.00 18.87 272 ASP A CA 1
ATOM 2094 C C . ASP A 1 275 ? 45.650 61.078 115.340 1.00 24.58 272 ASP A C 1
ATOM 2095 O O . ASP A 1 275 ? 44.442 61.067 115.115 1.00 24.71 272 ASP A O 1
ATOM 2100 N N . LYS A 1 276 ? 46.199 61.763 116.360 1.00 22.11 273 LYS A N 1
ATOM 2101 C CA . LYS A 1 276 ? 45.417 62.519 117.337 1.00 22.83 273 LYS A CA 1
ATOM 2102 C C . LYS A 1 276 ? 44.842 63.794 116.698 1.00 28.20 273 LYS A C 1
ATOM 2103 O O . LYS A 1 276 ? 43.681 64.129 116.948 1.00 28.20 273 LYS A O 1
ATOM 2109 N N . MET A 1 277 ? 45.634 64.460 115.824 1.00 25.40 274 MET A N 1
ATOM 2110 C CA . MET A 1 277 ? 45.230 65.673 115.103 1.00 26.13 274 MET A CA 1
ATOM 2111 C C . MET A 1 277 ? 44.084 65.372 114.102 1.00 29.40 274 MET A C 1
ATOM 2112 O O . MET A 1 277 ? 43.048 66.035 114.159 1.00 29.87 274 MET A O 1
ATOM 2117 N N . LEU A 1 278 ? 44.270 64.375 113.200 1.00 24.56 275 LEU A N 1
ATOM 2118 C CA . LEU A 1 278 ? 43.259 64.000 112.192 1.00 24.18 275 LEU A CA 1
ATOM 2119 C C . LEU A 1 278 ? 41.946 63.503 112.826 1.00 27.33 275 LEU A C 1
ATOM 2120 O O . LEU A 1 278 ? 40.882 63.646 112.214 1.00 26.27 275 LEU A O 1
ATOM 2125 N N . ALA A 1 279 ? 42.020 62.935 114.049 1.00 23.95 276 ALA A N 1
ATOM 2126 C CA . ALA A 1 279 ? 40.847 62.449 114.781 1.00 24.61 276 ALA A CA 1
ATOM 2127 C C . ALA A 1 279 ? 39.952 63.608 115.223 1.00 29.41 276 ALA A C 1
ATOM 2128 O O . ALA A 1 279 ? 38.739 63.436 115.316 1.00 29.80 276 ALA A O 1
ATOM 2130 N N . GLN A 1 280 ? 40.552 64.796 115.460 1.00 26.52 277 GLN A N 1
ATOM 2131 C CA . GLN A 1 280 ? 39.847 66.013 115.887 1.00 27.45 277 GLN A CA 1
ATOM 2132 C C . GLN A 1 280 ? 39.321 66.840 114.687 1.00 31.35 277 GLN A C 1
ATOM 2133 O O . GLN A 1 280 ? 38.718 67.898 114.891 1.00 31.69 277 GLN A O 1
ATOM 2139 N N . HIS A 1 281 ? 39.554 66.366 113.452 1.00 27.18 278 HIS A N 1
ATOM 2140 C CA . HIS A 1 281 ? 39.115 67.059 112.238 1.00 27.36 278 HIS A CA 1
ATOM 2141 C C . HIS A 1 281 ? 38.135 66.199 111.423 1.00 31.94 278 HIS A C 1
ATOM 2142 O O . HIS A 1 281 ? 38.196 64.972 111.511 1.00 30.89 278 HIS A O 1
ATOM 2149 N N . PRO A 1 282 ? 37.229 66.809 110.612 1.00 29.75 279 PRO A N 1
ATOM 2150 C CA . PRO A 1 282 ? 36.298 65.988 109.819 1.00 29.94 279 PRO A CA 1
ATOM 2151 C C . PRO A 1 282 ? 37.014 65.135 108.772 1.00 33.56 279 PRO A C 1
ATOM 2152 O O . PRO A 1 282 ? 37.997 65.573 108.166 1.00 32.52 279 PRO A O 1
ATOM 2156 N N . LEU A 1 283 ? 36.535 63.899 108.597 1.00 30.34 280 LEU A N 1
ATOM 2157 C CA . LEU A 1 283 ? 37.047 62.947 107.621 1.00 29.86 280 LEU A CA 1
ATOM 2158 C C . LEU A 1 283 ? 36.099 62.950 106.422 1.00 34.42 280 LEU A C 1
ATOM 2159 O O . LEU A 1 283 ? 34.989 62.418 106.511 1.00 35.21 280 LEU A O 1
ATOM 2164 N N . THR A 1 284 ? 36.497 63.635 105.335 1.00 30.40 281 THR A N 1
ATOM 2165 C CA . THR A 1 284 ? 35.656 63.795 104.140 1.00 30.30 281 THR A CA 1
ATOM 2166 C C . THR A 1 284 ? 36.321 63.242 102.873 1.00 32.65 281 THR A C 1
ATOM 2167 O O . THR A 1 284 ? 35.620 62.849 101.939 1.00 32.78 281 THR A O 1
ATOM 2171 N N . VAL A 1 285 ? 37.663 63.252 102.829 1.00 27.27 282 VAL A N 1
ATOM 2172 C CA . VAL A 1 285 ? 38.445 62.817 101.669 1.00 25.82 282 VAL A CA 1
ATOM 2173 C C . VAL A 1 285 ? 38.700 61.293 101.723 1.00 27.16 282 VAL A C 1
ATOM 2174 O O . VAL A 1 285 ? 39.205 60.800 102.738 1.00 26.69 282 VAL A O 1
ATOM 2178 N N . PRO A 1 286 ? 38.396 60.540 100.628 1.00 21.68 283 PRO A N 1
ATOM 2179 C CA . PRO A 1 286 ? 38.706 59.095 100.616 1.00 21.11 283 PRO A CA 1
ATOM 2180 C C . PRO A 1 286 ? 40.206 58.855 100.793 1.00 23.62 283 PRO A C 1
ATOM 2181 O O . PRO A 1 286 ? 41.022 59.537 100.168 1.00 21.77 283 PRO A O 1
ATOM 2185 N N . MET A 1 287 ? 40.560 57.929 101.691 1.00 20.91 284 MET A N 1
ATOM 2186 C CA . MET A 1 287 ? 41.942 57.654 102.061 1.00 20.57 284 MET A CA 1
ATOM 2187 C C . MET A 1 287 ? 42.304 56.191 101.870 1.00 22.76 284 MET A C 1
ATOM 2188 O O . MET A 1 287 ? 41.577 55.300 102.318 1.00 22.82 284 MET A O 1
ATOM 2193 N N . LEU A 1 288 ? 43.457 55.952 101.243 1.00 17.39 285 LEU A N 1
ATOM 2194 C CA . LEU A 1 288 ? 44.026 54.625 101.063 1.00 16.46 285 LEU A CA 1
ATOM 2195 C C . LEU A 1 288 ? 45.363 54.588 101.816 1.00 19.33 285 LEU A C 1
ATOM 2196 O O . LEU A 1 288 ? 46.397 54.993 101.276 1.00 18.28 285 LEU A O 1
ATOM 2201 N N . ILE A 1 289 ? 45.318 54.189 103.098 1.00 15.65 286 ILE A N 1
ATOM 2202 C CA . ILE A 1 289 ? 46.507 54.141 103.953 1.00 15.11 286 ILE A CA 1
ATOM 2203 C C . ILE A 1 289 ? 47.333 52.906 103.594 1.00 18.19 286 ILE A C 1
ATOM 2204 O O . ILE A 1 289 ? 46.837 51.783 103.676 1.00 17.50 286 ILE A O 1
ATOM 2209 N N . VAL A 1 290 ? 48.584 53.127 103.173 1.00 14.78 287 VAL A N 1
ATOM 2210 C CA . VAL A 1 290 ? 49.481 52.058 102.740 1.00 14.08 287 VAL A CA 1
ATOM 2211 C C . VAL A 1 290 ? 50.656 51.938 103.706 1.00 17.72 287 VAL A C 1
ATOM 2212 O O . VAL A 1 290 ? 51.512 52.827 103.769 1.00 17.79 287 VAL A O 1
ATOM 2216 N N . GLY A 1 291 ? 50.674 50.843 104.456 1.00 13.78 288 GLY A N 1
ATOM 2217 C CA . GLY A 1 291 ? 51.724 50.547 105.421 1.00 12.93 288 GLY A CA 1
ATOM 2218 C C . GLY A 1 291 ? 52.526 49.311 105.068 1.00 15.59 288 GLY A C 1
ATOM 2219 O O . GLY A 1 291 ? 52.059 48.452 104.316 1.00 14.80 288 GLY A O 1
ATOM 2220 N N . GLY A 1 292 ? 53.734 49.232 105.614 1.00 11.80 289 GLY A N 1
ATOM 2221 C CA . GLY A 1 292 ? 54.637 48.109 105.409 1.00 10.89 289 GLY A CA 1
ATOM 2222 C C . GLY A 1 292 ? 54.964 47.388 106.697 1.00 13.57 289 GLY A C 1
ATOM 2223 O O . GLY A 1 292 ? 55.256 48.029 107.713 1.00 12.68 289 GLY A O 1
ATOM 2224 N N . LEU A 1 293 ? 54.941 46.046 106.657 1.00 10.31 290 LEU A N 1
ATOM 2225 C CA . LEU A 1 293 ? 55.240 45.181 107.810 1.00 10.81 290 LEU A CA 1
ATOM 2226 C C . LEU A 1 293 ? 56.685 45.335 108.298 1.00 14.84 290 LEU A C 1
ATOM 2227 O O . LEU A 1 293 ? 56.947 45.168 109.490 1.00 14.57 290 LEU A O 1
ATOM 2232 N N . PHE A 1 294 ? 57.619 45.630 107.382 1.00 11.30 291 PHE A N 1
ATOM 2233 C CA . PHE A 1 294 ? 59.038 45.722 107.722 1.00 11.15 291 PHE A CA 1
ATOM 2234 C C . PHE A 1 294 ? 59.604 47.133 107.476 1.00 15.35 291 PHE A C 1
ATOM 2235 O O . PHE A 1 294 ? 60.800 47.287 107.212 1.00 15.45 291 PHE A O 1
ATOM 2243 N N . ASP A 1 295 ? 58.751 48.159 107.624 1.00 12.11 292 ASP A N 1
ATOM 2244 C CA . ASP A 1 295 ? 59.125 49.561 107.470 1.00 11.80 292 ASP A CA 1
ATOM 2245 C C . ASP A 1 295 ? 60.132 49.968 108.561 1.00 15.54 292 ASP A C 1
ATOM 2246 O O . ASP A 1 295 ? 59.760 50.111 109.724 1.00 15.00 292 ASP A O 1
ATOM 2251 N N . GLN A 1 296 ? 61.410 50.160 108.170 1.00 11.71 293 GLN A N 1
ATOM 2252 C CA . GLN A 1 296 ? 62.510 50.493 109.081 1.00 10.77 293 GLN A CA 1
ATOM 2253 C C . GLN A 1 296 ? 62.534 51.991 109.483 1.00 15.98 293 GLN A C 1
ATOM 2254 O O . GLN A 1 296 ? 63.437 52.411 110.218 1.00 15.90 293 GLN A O 1
ATOM 2260 N N . GLU A 1 297 ? 61.540 52.787 109.032 1.00 12.92 294 GLU A N 1
ATOM 2261 C CA . GLU A 1 297 ? 61.519 54.213 109.346 1.00 12.37 294 GLU A CA 1
ATOM 2262 C C . GLU A 1 297 ? 60.204 54.671 109.984 1.00 14.92 294 GLU A C 1
ATOM 2263 O O . GLU A 1 297 ? 60.246 55.420 110.962 1.00 13.55 294 GLU A O 1
ATOM 2269 N N . ASP A 1 298 ? 59.047 54.248 109.437 1.00 10.98 295 ASP A N 1
ATOM 2270 C CA . ASP A 1 298 ? 57.730 54.663 109.952 1.00 11.08 295 ASP A CA 1
ATOM 2271 C C . ASP A 1 298 ? 56.789 53.456 110.099 1.00 15.47 295 ASP A C 1
ATOM 2272 O O . ASP A 1 298 ? 55.777 53.362 109.398 1.00 15.01 295 ASP A O 1
ATOM 2277 N N . ILE A 1 299 ? 57.126 52.539 111.030 1.00 12.66 296 ILE A N 1
ATOM 2278 C CA . ILE A 1 299 ? 56.375 51.298 111.280 1.00 12.53 296 ILE A CA 1
ATOM 2279 C C . ILE A 1 299 ? 55.140 51.516 112.204 1.00 16.30 296 ILE A C 1
ATOM 2280 O O . ILE A 1 299 ? 54.289 50.627 112.309 1.00 16.38 296 ILE A O 1
ATOM 2285 N N . TYR A 1 300 ? 55.054 52.685 112.860 1.00 12.66 297 TYR A N 1
ATOM 2286 C CA . TYR A 1 300 ? 53.994 53.015 113.823 1.00 12.56 297 TYR A CA 1
ATOM 2287 C C . TYR A 1 300 ? 52.801 53.734 113.168 1.00 16.68 297 TYR A C 1
ATOM 2288 O O . TYR A 1 300 ? 51.644 53.440 113.494 1.00 17.03 297 TYR A O 1
ATOM 2297 N N . GLY A 1 301 ? 53.108 54.693 112.303 1.00 12.28 298 GLY A N 1
ATOM 2298 C CA . GLY A 1 301 ? 52.152 55.588 111.664 1.00 12.67 298 GLY A CA 1
ATOM 2299 C C . GLY A 1 301 ? 50.896 55.035 111.017 1.00 17.29 298 GLY A C 1
ATOM 2300 O O . GLY A 1 301 ? 49.785 55.391 111.425 1.00 17.17 298 GLY A O 1
ATOM 2301 N N . SER A 1 302 ? 51.060 54.255 109.940 1.00 14.14 299 SER A N 1
ATOM 2302 C CA . SER A 1 302 ? 49.952 53.743 109.125 1.00 14.37 299 SER A CA 1
ATOM 2303 C C . SER A 1 302 ? 48.919 52.887 109.923 1.00 18.26 299 SER A C 1
ATOM 2304 O O . SER A 1 302 ? 47.729 53.206 109.844 1.00 17.65 299 SER A O 1
ATOM 2307 N N . PRO A 1 303 ? 49.309 51.856 110.733 1.00 14.71 300 PRO A N 1
ATOM 2308 C CA . PRO A 1 303 ? 48.283 51.116 111.499 1.00 14.67 300 PRO A CA 1
ATOM 2309 C C . PRO A 1 303 ? 47.580 51.985 112.552 1.00 18.68 300 PRO A C 1
ATOM 2310 O O . PRO A 1 303 ? 46.380 51.811 112.772 1.00 18.02 300 PRO A O 1
ATOM 2314 N N . LYS A 1 304 ? 48.310 52.946 113.173 1.00 15.61 301 LYS A N 1
ATOM 2315 C CA . LYS A 1 304 ? 47.719 53.868 114.156 1.00 16.08 301 LYS A CA 1
ATOM 2316 C C . LYS A 1 304 ? 46.721 54.813 113.460 1.00 20.75 301 LYS A C 1
ATOM 2317 O O . LYS A 1 304 ? 45.692 55.150 114.047 1.00 20.45 301 LYS A O 1
ATOM 2323 N N . LEU A 1 305 ? 47.007 55.197 112.188 1.00 18.29 302 LEU A N 1
ATOM 2324 C CA . LEU A 1 305 ? 46.114 56.038 111.381 1.00 18.77 302 LEU A CA 1
ATOM 2325 C C . LEU A 1 305 ? 44.791 55.335 111.141 1.00 23.79 302 LEU A C 1
ATOM 2326 O O . LEU A 1 305 ? 43.744 55.925 111.388 1.00 24.33 302 LEU A O 1
ATOM 2331 N N . TYR A 1 306 ? 44.832 54.058 110.683 1.00 20.70 303 TYR A N 1
ATOM 2332 C CA . TYR A 1 306 ? 43.616 53.275 110.460 1.00 21.02 303 TYR A CA 1
ATOM 2333 C C . TYR A 1 306 ? 42.826 53.120 111.767 1.00 25.02 303 TYR A C 1
ATOM 2334 O O . TYR A 1 306 ? 41.614 53.294 111.759 1.00 24.54 303 TYR A O 1
ATOM 2343 N N . LYS A 1 307 ? 43.522 52.810 112.886 1.00 21.98 304 LYS A N 1
ATOM 2344 C CA . LYS A 1 307 ? 42.907 52.597 114.203 1.00 22.40 304 LYS A CA 1
ATOM 2345 C C . LYS A 1 307 ? 42.068 53.802 114.663 1.00 27.92 304 LYS A C 1
ATOM 2346 O O . LYS A 1 307 ? 40.985 53.607 115.217 1.00 28.40 304 LYS A O 1
ATOM 2352 N N . VAL A 1 308 ? 42.555 55.032 114.426 1.00 25.09 305 VAL A N 1
ATOM 2353 C CA . VAL A 1 308 ? 41.859 56.244 114.872 1.00 26.07 305 VAL A CA 1
ATOM 2354 C C . VAL A 1 308 ? 40.822 56.743 113.832 1.00 30.98 305 VAL A C 1
ATOM 2355 O O . VAL A 1 308 ? 39.835 57.369 114.222 1.00 31.63 305 VAL A O 1
ATOM 2359 N N . LEU A 1 309 ? 41.045 56.477 112.528 1.00 27.33 306 LEU A N 1
ATOM 2360 C CA . LEU A 1 309 ? 40.159 56.982 111.472 1.00 27.49 306 LEU A CA 1
ATOM 2361 C C . LEU A 1 309 ? 39.060 55.984 111.061 1.00 31.82 306 LEU A C 1
ATOM 2362 O O . LEU A 1 309 ? 38.051 56.411 110.496 1.00 31.74 306 LEU A O 1
ATOM 2367 N N . ALA A 1 310 ? 39.234 54.673 111.363 1.00 28.84 307 ALA A N 1
ATOM 2368 C CA . ALA A 1 310 ? 38.224 53.645 111.051 1.00 29.14 307 ALA A CA 1
ATOM 2369 C C . ALA A 1 310 ? 36.903 53.856 111.836 1.00 33.43 307 ALA A C 1
ATOM 2370 O O . ALA A 1 310 ? 35.850 53.744 111.215 1.00 32.80 307 ALA A O 1
ATOM 2372 N N . PRO A 1 311 ? 36.900 54.193 113.165 1.00 30.84 308 PRO A N 1
ATOM 2373 C CA . PRO A 1 311 ? 35.608 54.409 113.852 1.00 31.47 308 PRO A CA 1
ATOM 2374 C C . PRO A 1 311 ? 34.875 55.665 113.361 1.00 37.03 308 PRO A C 1
ATOM 2375 O O . PRO A 1 311 ? 33.651 55.740 113.476 1.00 37.10 308 PRO A O 1
ATOM 2379 N N . LYS A 1 312 ? 35.623 56.636 112.788 1.00 34.49 309 LYS A N 1
ATOM 2380 C CA . LYS A 1 312 ? 35.064 57.866 112.213 1.00 35.14 309 LYS A CA 1
ATOM 2381 C C . LYS A 1 312 ? 34.322 57.565 110.900 1.00 40.87 309 LYS A C 1
ATOM 2382 O O . LYS A 1 312 ? 33.491 58.363 110.464 1.00 41.21 309 LYS A O 1
ATOM 2388 N N . ASP A 1 313 ? 34.635 56.411 110.275 1.00 38.36 310 ASP A N 1
ATOM 2389 C CA . ASP A 1 313 ? 34.017 55.924 109.040 1.00 38.67 310 ASP A CA 1
ATOM 2390 C C . ASP A 1 313 ? 33.450 54.498 109.298 1.00 44.02 310 ASP A C 1
ATOM 2391 O O . ASP A 1 313 ? 34.103 53.503 108.963 1.00 42.84 310 ASP A O 1
ATOM 2396 N N . PRO A 1 314 ? 32.269 54.382 109.968 1.00 42.77 311 PRO A N 1
ATOM 2397 C CA . PRO A 1 314 ? 31.758 53.046 110.342 1.00 43.03 311 PRO A CA 1
ATOM 2398 C C . PRO A 1 314 ? 31.461 52.115 109.162 1.00 46.88 311 PRO A C 1
ATOM 2399 O O . PRO A 1 314 ? 31.899 50.962 109.178 1.00 46.38 311 PRO A O 1
ATOM 2403 N N . GLU A 1 315 ? 30.727 52.608 108.146 1.00 43.41 312 GLU A N 1
ATOM 2404 C CA . GLU A 1 315 ? 30.320 51.816 106.977 1.00 43.28 312 GLU A CA 1
ATOM 2405 C C . GLU A 1 315 ? 31.498 51.451 106.038 1.00 44.92 312 GLU A C 1
ATOM 2406 O O . GLU A 1 315 ? 31.329 50.607 105.152 1.00 44.76 312 GLU A O 1
ATOM 2412 N N . GLY A 1 316 ? 32.660 52.071 106.250 1.00 39.02 313 GLY A N 1
ATOM 2413 C CA . GLY A 1 316 ? 33.840 51.850 105.422 1.00 37.29 313 GLY A CA 1
ATOM 2414 C C . GLY A 1 316 ? 33.676 52.481 104.055 1.00 38.79 313 GLY A C 1
ATOM 2415 O O . GLY A 1 316 ? 33.834 51.811 103.031 1.00 37.96 313 GLY A O 1
ATOM 2416 N N . LYS A 1 317 ? 33.314 53.774 104.039 1.00 33.80 314 LYS A N 1
ATOM 2417 C CA . LYS A 1 317 ? 33.058 54.529 102.817 1.00 32.80 314 LYS A CA 1
ATOM 2418 C C . LYS A 1 317 ? 34.296 55.297 102.334 1.00 34.06 314 LYS A C 1
ATOM 2419 O O . LYS A 1 317 ? 34.464 55.474 101.127 1.00 33.85 314 LYS A O 1
ATOM 2425 N N . LEU A 1 318 ? 35.149 55.764 103.266 1.00 28.65 315 LEU A N 1
ATOM 2426 C CA . LEU A 1 318 ? 36.301 56.596 102.911 1.00 27.48 315 LEU A CA 1
ATOM 2427 C C . LEU A 1 318 ? 37.669 55.988 103.271 1.00 30.37 315 LEU A C 1
ATOM 2428 O O . LEU A 1 318 ? 38.629 56.216 102.536 1.00 30.11 315 LEU A O 1
ATOM 2433 N N . VAL A 1 319 ? 37.779 55.265 104.402 1.00 25.82 316 VAL A N 1
ATOM 2434 C CA . VAL A 1 319 ? 39.080 54.758 104.862 1.00 24.69 316 VAL A CA 1
ATOM 2435 C C . VAL A 1 319 ? 39.317 53.282 104.478 1.00 26.57 316 VAL A C 1
ATOM 2436 O O . VAL A 1 319 ? 38.479 52.418 104.737 1.00 26.16 316 VAL A O 1
ATOM 2440 N N . HIS A 1 320 ? 40.493 53.018 103.883 1.00 21.88 317 HIS A N 1
ATOM 2441 C CA . HIS A 1 320 ? 40.984 51.688 103.520 1.00 21.03 317 HIS A CA 1
ATOM 2442 C C . HIS A 1 320 ? 42.420 51.540 104.010 1.00 23.19 317 HIS A C 1
ATOM 2443 O O . HIS A 1 320 ? 43.219 52.460 103.838 1.00 22.35 317 HIS A O 1
ATOM 2450 N N . PHE A 1 321 ? 42.751 50.393 104.623 1.00 19.10 318 PHE A N 1
ATOM 2451 C CA . PHE A 1 321 ? 44.101 50.135 105.122 1.00 17.82 318 PHE A CA 1
ATOM 2452 C C . PHE A 1 321 ? 44.737 48.960 104.382 1.00 20.06 318 PHE A C 1
ATOM 2453 O O . PHE A 1 321 ? 44.158 47.876 104.320 1.00 19.59 318 PHE A O 1
ATOM 2461 N N . VAL A 1 322 ? 45.923 49.195 103.802 1.00 15.64 319 VAL A N 1
ATOM 2462 C CA . VAL A 1 322 ? 46.695 48.183 103.082 1.00 14.86 319 VAL A CA 1
ATOM 2463 C C . VAL A 1 322 ? 48.009 47.965 103.832 1.00 16.90 319 VAL A C 1
ATOM 2464 O O . VAL A 1 322 ? 48.742 48.922 104.078 1.00 15.63 319 VAL A O 1
ATOM 2468 N N . LEU A 1 323 ? 48.280 46.711 104.228 1.00 13.23 320 LEU A N 1
ATOM 2469 C CA . LEU A 1 323 ? 49.492 46.337 104.951 1.00 12.78 320 LEU A CA 1
ATOM 2470 C C . LEU A 1 323 ? 50.240 45.255 104.164 1.00 16.68 320 LEU A C 1
ATOM 2471 O O . LEU A 1 323 ? 49.821 44.093 104.142 1.00 17.11 320 LEU A O 1
ATOM 2476 N N . GLY A 1 324 ? 51.289 45.672 103.459 1.00 13.01 321 GLY A N 1
ATOM 2477 C CA . GLY A 1 324 ? 52.090 44.789 102.615 1.00 12.66 321 GLY A CA 1
ATOM 2478 C C . GLY A 1 324 ? 53.386 44.306 103.244 1.00 15.52 321 GLY A C 1
ATOM 2479 O O . GLY A 1 324 ? 53.797 44.817 104.290 1.00 14.30 321 GLY A O 1
ATOM 2480 N N . PRO A 1 325 ? 54.071 43.313 102.609 1.00 12.14 322 PRO A N 1
ATOM 2481 C CA . PRO A 1 325 ? 55.340 42.806 103.176 1.00 11.76 322 PRO A CA 1
ATOM 2482 C C . PRO A 1 325 ? 56.495 43.700 102.743 1.00 15.68 322 PRO A C 1
ATOM 2483 O O . PRO A 1 325 ? 57.426 43.265 102.052 1.00 15.21 322 PRO A O 1
ATOM 2487 N N . TRP A 1 326 ? 56.407 44.971 103.110 1.00 12.16 323 TRP A N 1
ATOM 2488 C CA . TRP A 1 326 ? 57.299 45.974 102.583 1.00 11.12 323 TRP A CA 1
ATOM 2489 C C . TRP A 1 326 ? 58.144 46.658 103.610 1.00 14.13 323 TRP A C 1
ATOM 2490 O O . TRP A 1 326 ? 57.712 46.882 104.739 1.00 13.63 323 TRP A O 1
ATOM 2501 N N . ASN A 1 327 ? 59.338 47.075 103.180 1.00 10.44 324 ASN A N 1
ATOM 2502 C CA . ASN A 1 327 ? 60.184 47.952 103.957 1.00 10.37 324 ASN A CA 1
ATOM 2503 C C . ASN A 1 327 ? 59.676 49.390 103.709 1.00 14.74 324 ASN A C 1
ATOM 2504 O O . ASN A 1 327 ? 58.612 49.558 103.102 1.00 14.29 324 ASN A O 1
ATOM 2509 N N . HIS A 1 328 ? 60.431 50.409 104.121 1.00 12.08 325 HIS A N 1
ATOM 2510 C CA . HIS A 1 328 ? 59.999 51.797 103.987 1.00 12.42 325 HIS A CA 1
ATOM 2511 C C . HIS A 1 328 ? 59.586 52.244 102.542 1.00 17.22 325 HIS A C 1
ATOM 2512 O O . HIS A 1 328 ? 58.584 52.946 102.400 1.00 17.07 325 HIS A O 1
ATOM 2519 N N . GLY A 1 329 ? 60.343 51.854 101.517 1.00 13.65 326 GLY A N 1
ATOM 2520 C CA . GLY A 1 329 ? 60.061 52.308 100.154 1.00 13.53 326 GLY A CA 1
ATOM 2521 C C . GLY A 1 329 ? 59.449 51.316 99.178 1.00 16.90 326 GLY A C 1
ATOM 2522 O O . GLY A 1 329 ? 59.101 51.704 98.057 1.00 16.43 326 GLY A O 1
ATOM 2523 N N . GLN A 1 330 ? 59.280 50.043 99.591 1.00 12.67 327 GLN A N 1
ATOM 2524 C CA . GLN A 1 330 ? 58.798 48.957 98.717 1.00 11.93 327 GLN A CA 1
ATOM 2525 C C . GLN A 1 330 ? 57.327 49.066 98.261 1.00 16.19 327 GLN A C 1
ATOM 2526 O O . GLN A 1 330 ? 56.973 48.500 97.220 1.00 15.55 327 GLN A O 1
ATOM 2532 N N . GLY A 1 331 ? 56.496 49.781 99.012 1.00 13.34 328 GLY A N 1
ATOM 2533 C CA . GLY A 1 331 ? 55.108 50.010 98.617 1.00 13.39 328 GLY A CA 1
ATOM 2534 C C . GLY A 1 331 ? 55.020 50.934 97.409 1.00 17.92 328 GLY A C 1
ATOM 2535 O O . GLY A 1 331 ? 54.042 50.892 96.656 1.00 18.13 328 GLY A O 1
ATOM 2536 N N . ARG A 1 332 ? 56.086 51.743 97.191 1.00 13.58 329 ARG A N 1
ATOM 2537 C CA . ARG A 1 332 ? 56.192 52.733 96.114 1.00 12.94 329 ARG A CA 1
ATOM 2538 C C . ARG A 1 332 ? 57.107 52.259 94.958 1.00 16.76 329 ARG A C 1
ATOM 2539 O O . ARG A 1 332 ? 57.375 53.028 94.031 1.00 16.49 329 ARG A O 1
ATOM 2547 N N . ARG A 1 333 ? 57.567 50.997 95.003 1.00 13.44 330 ARG A N 1
ATOM 2548 C CA . ARG A 1 333 ? 58.413 50.427 93.950 1.00 13.12 330 ARG A CA 1
ATOM 2549 C C . ARG A 1 333 ? 58.157 48.911 93.829 1.00 16.08 330 ARG A C 1
ATOM 2550 O O . ARG A 1 333 ? 57.089 48.439 94.223 1.00 15.29 330 ARG A O 1
ATOM 2558 N N . ASP A 1 334 ? 59.122 48.166 93.254 1.00 11.83 331 ASP A N 1
ATOM 2559 C CA . ASP A 1 334 ? 59.063 46.713 93.131 1.00 11.54 331 ASP A CA 1
ATOM 2560 C C . ASP A 1 334 ? 59.301 46.064 94.497 1.00 14.64 331 ASP A C 1
ATOM 2561 O O . ASP A 1 334 ? 60.113 46.565 95.284 1.00 13.47 331 ASP A O 1
ATOM 2566 N N . ALA A 1 335 ? 58.590 44.966 94.791 1.00 11.09 332 ALA A N 1
ATOM 2567 C CA . ALA A 1 335 ? 58.764 44.258 96.056 1.00 10.19 332 ALA A CA 1
ATOM 2568 C C . ALA A 1 335 ? 58.536 42.754 95.887 1.00 12.21 332 ALA A C 1
ATOM 2569 O O . ALA A 1 335 ? 57.535 42.209 96.378 1.00 10.87 332 ALA A O 1
ATOM 2571 N N A ARG A 1 336 ? 59.466 42.083 95.185 0.50 8.99 333 ARG A N 1
ATOM 2572 N N B ARG A 1 336 ? 59.470 42.083 95.189 0.50 8.91 333 ARG A N 1
ATOM 2573 C CA A ARG A 1 336 ? 59.419 40.631 94.966 0.50 9.02 333 ARG A CA 1
ATOM 2574 C CA B ARG A 1 336 ? 59.418 40.632 94.952 0.50 8.89 333 ARG A CA 1
ATOM 2575 C C A ARG A 1 336 ? 60.033 39.903 96.147 0.50 13.02 333 ARG A C 1
ATOM 2576 C C B ARG A 1 336 ? 60.066 39.885 96.111 0.50 12.90 333 ARG A C 1
ATOM 2577 O O A ARG A 1 336 ? 59.653 38.770 96.442 0.50 12.66 333 ARG A O 1
ATOM 2578 O O B ARG A 1 336 ? 59.726 38.729 96.368 0.50 12.53 333 ARG A O 1
ATOM 2593 N N . SER A 1 337 ? 61.014 40.547 96.802 1.00 9.93 334 SER A N 1
ATOM 2594 C CA . SER A 1 337 ? 61.747 39.980 97.930 1.00 9.70 334 SER A CA 1
ATOM 2595 C C . SER A 1 337 ? 62.187 41.081 98.895 1.00 15.12 334 SER A C 1
ATOM 2596 O O . SER A 1 337 ? 62.028 42.261 98.589 1.00 14.43 334 SER A O 1
ATOM 2599 N N . LEU A 1 338 ? 62.734 40.684 100.061 1.00 12.52 335 LEU A N 1
ATOM 2600 C CA . LEU A 1 338 ? 63.308 41.573 101.074 1.00 12.50 335 LEU A CA 1
ATOM 2601 C C . LEU A 1 338 ? 64.347 40.791 101.855 1.00 16.61 335 LEU A C 1
ATOM 2602 O O . LEU A 1 338 ? 63.996 39.943 102.680 1.00 15.78 335 LEU A O 1
ATOM 2607 N N . GLY A 1 339 ? 65.615 41.027 101.535 1.00 14.12 336 GLY A N 1
ATOM 2608 C CA . GLY A 1 339 ? 66.718 40.264 102.103 1.00 14.35 336 GLY A CA 1
ATOM 2609 C C . GLY A 1 339 ? 66.628 38.818 101.644 1.00 19.00 336 GLY A C 1
ATOM 2610 O O . GLY A 1 339 ? 66.473 38.566 100.444 1.00 18.73 336 GLY A O 1
ATOM 2611 N N . PRO A 1 340 ? 66.582 37.838 102.579 1.00 15.75 337 PRO A N 1
ATOM 2612 C CA . PRO A 1 340 ? 66.453 36.435 102.153 1.00 16.00 337 PRO A CA 1
ATOM 2613 C C . PRO A 1 340 ? 65.001 36.010 101.894 1.00 19.73 337 PRO A C 1
ATOM 2614 O O . PRO A 1 340 ? 64.779 34.936 101.330 1.00 19.27 337 PRO A O 1
ATOM 2618 N N . LEU A 1 341 ? 64.016 36.840 102.312 1.00 15.85 338 LEU A N 1
ATOM 2619 C CA . LEU A 1 341 ? 62.591 36.528 102.156 1.00 15.35 338 LEU A CA 1
ATOM 2620 C C . LEU A 1 341 ? 62.122 36.761 100.734 1.00 18.92 338 LEU A C 1
ATOM 2621 O O . LEU A 1 341 ? 62.378 37.822 100.175 1.00 18.21 338 LEU A O 1
ATOM 2626 N N . GLN A 1 342 ? 61.411 35.777 100.159 1.00 15.55 339 GLN A N 1
ATOM 2627 C CA . GLN A 1 342 ? 60.879 35.856 98.798 1.00 14.90 339 GLN A CA 1
ATOM 2628 C C . GLN A 1 342 ? 59.355 35.828 98.821 1.00 18.16 339 GLN A C 1
ATOM 2629 O O . GLN A 1 342 ? 58.755 34.937 99.426 1.00 17.51 339 GLN A O 1
ATOM 2635 N N . PHE A 1 343 ? 58.732 36.837 98.194 1.00 14.58 340 PHE A N 1
ATOM 2636 C CA . PHE A 1 343 ? 57.277 36.983 98.165 1.00 14.42 340 PHE A CA 1
ATOM 2637 C C . PHE A 1 343 ? 56.716 36.517 96.815 1.00 18.42 340 PHE A C 1
ATOM 2638 O O . PHE A 1 343 ? 57.479 36.328 95.863 1.00 18.25 340 PHE A O 1
ATOM 2646 N N . GLU A 1 344 ? 55.398 36.267 96.750 1.00 14.89 341 GLU A N 1
ATOM 2647 C CA . GLU A 1 344 ? 54.771 35.755 95.533 1.00 15.12 341 GLU A CA 1
ATOM 2648 C C . GLU A 1 344 ? 54.554 36.874 94.506 1.00 18.84 341 GLU A C 1
ATOM 2649 O O . GLU A 1 344 ? 53.489 37.497 94.465 1.00 18.63 341 GLU A O 1
ATOM 2655 N N . GLY A 1 345 ? 55.587 37.116 93.701 1.00 15.10 342 GLY A N 1
ATOM 2656 C CA . GLY A 1 345 ? 55.583 38.131 92.655 1.00 14.61 342 GLY A CA 1
ATOM 2657 C C . GLY A 1 345 ? 55.865 39.525 93.170 1.00 17.51 342 GLY A C 1
ATOM 2658 O O . GLY A 1 345 ? 56.154 39.708 94.358 1.00 16.79 342 GLY A O 1
ATOM 2659 N N . ASP A 1 346 ? 55.782 40.522 92.275 1.00 13.64 343 ASP A N 1
ATOM 2660 C CA . ASP A 1 346 ? 55.987 41.922 92.636 1.00 13.18 343 ASP A CA 1
ATOM 2661 C C . ASP A 1 346 ? 54.736 42.448 93.354 1.00 16.79 343 ASP A C 1
ATOM 2662 O O . ASP A 1 346 ? 53.814 42.958 92.712 1.00 16.27 343 ASP A O 1
ATOM 2667 N N . THR A 1 347 ? 54.721 42.315 94.696 1.00 12.67 344 THR A N 1
ATOM 2668 C CA . THR A 1 347 ? 53.608 42.732 95.562 1.00 12.44 344 THR A CA 1
ATOM 2669 C C . THR A 1 347 ? 53.382 44.258 95.513 1.00 15.34 344 THR A C 1
ATOM 2670 O O . THR A 1 347 ? 52.249 44.710 95.675 1.00 14.12 344 THR A O 1
ATOM 2674 N N . GLY A 1 348 ? 54.466 45.018 95.317 1.00 12.40 345 GLY A N 1
ATOM 2675 C CA . GLY A 1 348 ? 54.432 46.474 95.218 1.00 12.35 345 GLY A CA 1
ATOM 2676 C C . GLY A 1 348 ? 53.711 46.920 93.965 1.00 17.08 345 GLY A C 1
ATOM 2677 O O . GLY A 1 348 ? 52.711 47.643 94.041 1.00 16.83 345 GLY A O 1
ATOM 2678 N N . GLY A 1 349 ? 54.185 46.423 92.821 1.00 13.76 346 GLY A N 1
ATOM 2679 C CA . GLY A 1 349 ? 53.576 46.667 91.515 1.00 13.68 346 GLY A CA 1
ATOM 2680 C C . GLY A 1 349 ? 52.157 46.130 91.416 1.00 16.76 346 GLY A C 1
ATOM 2681 O O . GLY A 1 349 ? 51.305 46.756 90.777 1.00 15.29 346 GLY A O 1
ATOM 2682 N N . TRP A 1 350 ? 51.882 44.972 92.078 1.00 13.80 347 TRP A N 1
ATOM 2683 C CA . TRP A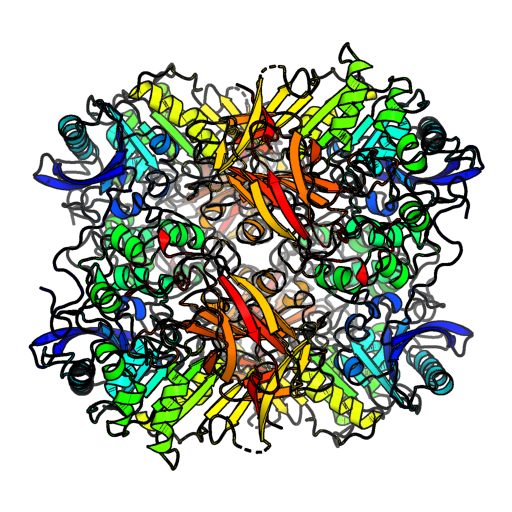 1 350 ? 50.542 44.366 92.102 1.00 13.96 347 TRP A CA 1
ATOM 2684 C C . TRP A 1 350 ? 49.555 45.288 92.816 1.00 17.11 347 TRP A C 1
ATOM 2685 O O . TRP A 1 350 ? 48.428 45.444 92.353 1.00 16.87 347 TRP A O 1
ATOM 2696 N N . PHE A 1 351 ? 49.967 45.865 93.963 1.00 13.13 348 PHE A N 1
ATOM 2697 C CA . PHE A 1 351 ? 49.114 46.763 94.739 1.00 12.64 348 PHE A CA 1
ATOM 2698 C C . PHE A 1 351 ? 48.773 48.034 93.948 1.00 15.49 348 PHE A C 1
ATOM 2699 O O . PHE A 1 351 ? 47.612 48.440 93.932 1.00 15.36 348 PHE A O 1
ATOM 2707 N N . ARG A 1 352 ? 49.782 48.683 93.345 1.00 11.43 349 ARG A N 1
ATOM 2708 C CA . ARG A 1 352 ? 49.572 49.939 92.619 1.00 11.40 349 ARG A CA 1
ATOM 2709 C C . ARG A 1 352 ? 48.678 49.762 91.392 1.00 15.81 349 ARG A C 1
ATOM 2710 O O . ARG A 1 352 ? 47.774 50.572 91.189 1.00 16.15 349 ARG A O 1
ATOM 2718 N N . ARG A 1 353 ? 48.896 48.698 90.603 1.00 13.07 350 ARG A N 1
ATOM 2719 C CA . ARG A 1 353 ? 48.107 48.453 89.391 1.00 13.73 350 ARG A CA 1
ATOM 2720 C C . ARG A 1 353 ? 46.675 47.978 89.695 1.00 17.98 350 ARG A C 1
ATOM 2721 O O . ARG A 1 353 ? 45.739 48.439 89.047 1.00 18.36 350 ARG A O 1
ATOM 2729 N N . ASN A 1 354 ? 46.510 47.035 90.646 1.00 13.93 351 ASN A N 1
ATOM 2730 C CA . ASN A 1 354 ? 45.214 46.399 90.902 1.00 13.98 351 ASN A CA 1
ATOM 2731 C C . ASN A 1 354 ? 44.368 47.047 92.005 1.00 16.22 351 ASN A C 1
ATOM 2732 O O . ASN A 1 354 ? 43.169 46.776 92.059 1.00 14.93 351 ASN A O 1
ATOM 2737 N N . VAL A 1 355 ? 44.971 47.852 92.900 1.00 12.64 352 VAL A N 1
ATOM 2738 C CA . VAL A 1 355 ? 44.225 48.456 94.011 1.00 12.56 352 VAL A CA 1
ATOM 2739 C C . VAL A 1 355 ? 44.294 49.996 93.960 1.00 17.59 352 VAL A C 1
ATOM 2740 O O . VAL A 1 355 ? 43.245 50.638 93.952 1.00 17.56 352 VAL A O 1
ATOM 2744 N N . MET A 1 356 ? 45.518 50.582 93.940 1.00 14.55 353 MET A N 1
ATOM 2745 C CA . MET A 1 356 ? 45.706 52.039 93.968 1.00 14.25 353 MET A CA 1
ATOM 2746 C C . MET A 1 356 ? 45.172 52.739 92.705 1.00 19.03 353 MET A C 1
ATOM 2747 O O . MET A 1 356 ? 44.455 53.731 92.834 1.00 18.69 353 MET A O 1
ATOM 2752 N N . GLN A 1 357 ? 45.535 52.254 91.500 1.00 16.08 354 GLN A N 1
ATOM 2753 C CA . GLN A 1 357 ? 45.070 52.883 90.259 1.00 15.97 354 GLN A CA 1
ATOM 2754 C C . GLN A 1 357 ? 43.520 52.793 90.112 1.00 20.05 354 GLN A C 1
ATOM 2755 O O . GLN A 1 357 ? 42.914 53.838 89.880 1.00 20.37 354 GLN A O 1
ATOM 2761 N N . PRO A 1 358 ? 42.839 51.632 90.354 1.00 16.06 355 PRO A N 1
ATOM 2762 C CA . PRO A 1 358 ? 41.363 51.625 90.261 1.00 16.18 355 PRO A CA 1
ATOM 2763 C C . PRO A 1 358 ? 40.706 52.520 91.322 1.00 19.13 355 PRO A C 1
ATOM 2764 O O . PRO A 1 358 ? 39.662 53.108 91.049 1.00 18.63 355 PRO A O 1
ATOM 2768 N N . PHE A 1 359 ? 41.341 52.656 92.512 1.00 15.39 356 PHE A N 1
ATOM 2769 C CA . PHE A 1 359 ? 40.883 53.558 93.579 1.00 14.86 356 PHE A CA 1
ATOM 2770 C C . PHE A 1 359 ? 40.880 55.002 93.053 1.00 18.60 356 PHE A C 1
ATOM 2771 O O . PHE A 1 359 ? 39.854 55.678 93.120 1.00 17.82 356 PHE A O 1
ATOM 2779 N N . LEU A 1 360 ? 42.022 55.444 92.479 1.00 15.33 357 LEU A N 1
ATOM 2780 C CA . LEU A 1 360 ? 42.191 56.789 91.924 1.00 15.22 357 LEU A CA 1
ATOM 2781 C C . LEU A 1 360 ? 41.294 57.019 90.710 1.00 19.36 357 LEU A C 1
ATOM 2782 O O . LEU A 1 360 ? 40.650 58.064 90.629 1.00 19.21 357 LEU A O 1
ATOM 2787 N N . ASP A 1 361 ? 41.235 56.041 89.776 1.00 15.60 358 ASP A N 1
ATOM 2788 C CA . ASP A 1 361 ? 40.427 56.151 88.558 1.00 16.02 358 ASP A CA 1
ATOM 2789 C C . ASP A 1 361 ? 38.939 56.328 88.866 1.00 19.66 358 ASP A C 1
ATOM 2790 O O . ASP A 1 361 ? 38.267 57.081 88.162 1.00 19.08 358 ASP A O 1
ATOM 2795 N N . HIS A 1 362 ? 38.432 55.680 89.938 1.00 16.34 359 HIS A N 1
ATOM 2796 C CA . HIS A 1 362 ? 37.027 55.814 90.316 1.00 16.47 359 HIS A CA 1
ATOM 2797 C C . HIS A 1 362 ? 36.691 57.245 90.774 1.00 21.34 359 HIS A C 1
ATOM 2798 O O . HIS A 1 362 ? 35.697 57.801 90.318 1.00 21.74 359 HIS A O 1
ATOM 2805 N N . TYR A 1 363 ? 37.500 57.825 91.676 1.00 18.17 360 TYR A N 1
ATOM 2806 C CA . TYR A 1 363 ? 37.232 59.157 92.225 1.00 18.61 360 TYR A CA 1
ATOM 2807 C C . TYR A 1 363 ? 37.679 60.301 91.305 1.00 23.67 360 TYR A C 1
ATOM 2808 O O . TYR A 1 363 ? 37.203 61.425 91.470 1.00 24.05 360 TYR A O 1
ATOM 2817 N N . LEU A 1 364 ? 38.587 60.035 90.351 1.00 20.74 361 LEU A N 1
ATOM 2818 C CA . LEU A 1 364 ? 39.114 61.097 89.485 1.00 20.54 361 LEU A CA 1
ATOM 2819 C C . LEU A 1 364 ? 38.615 61.026 88.031 1.00 25.30 361 LEU A C 1
ATOM 2820 O O . LEU A 1 364 ? 38.729 62.021 87.311 1.00 24.72 361 LEU A O 1
ATOM 2825 N N . LYS A 1 365 ? 38.095 59.864 87.588 1.00 22.49 362 LYS A N 1
ATOM 2826 C CA . LYS A 1 365 ? 37.634 59.706 86.203 1.00 22.93 362 LYS A CA 1
ATOM 2827 C C . LYS A 1 365 ? 36.237 59.060 86.110 1.00 27.71 362 LYS A C 1
ATOM 2828 O O . LYS A 1 365 ? 35.777 58.774 85.003 1.00 28.32 362 LYS A O 1
ATOM 2834 N N . ASP A 1 366 ? 35.558 58.859 87.267 1.00 24.31 363 ASP A N 1
ATOM 2835 C CA . ASP A 1 366 ? 34.219 58.241 87.378 1.00 24.63 363 ASP A CA 1
ATOM 2836 C C . ASP A 1 366 ? 34.206 56.787 86.827 1.00 29.01 363 ASP A C 1
ATOM 2837 O O . ASP A 1 366 ? 33.169 56.299 86.362 1.00 29.29 363 ASP A O 1
ATOM 2842 N N . ALA A 1 367 ? 35.355 56.093 86.937 1.00 25.19 364 ALA A N 1
ATOM 2843 C CA . ALA A 1 367 ? 35.531 54.702 86.521 1.00 25.15 364 ALA A CA 1
ATOM 2844 C C . ALA A 1 367 ? 34.780 53.758 87.489 1.00 30.07 364 ALA A C 1
ATOM 2845 O O . ALA A 1 367 ? 34.501 54.168 88.621 1.00 29.30 364 ALA A O 1
ATOM 2847 N N . PRO A 1 368 ? 34.420 52.504 87.074 1.00 27.65 365 PRO A N 1
ATOM 2848 C CA . PRO A 1 368 ? 33.677 51.613 87.990 1.00 27.81 365 PRO A CA 1
ATOM 2849 C C . PRO A 1 368 ? 34.381 51.422 89.329 1.00 31.40 365 PRO A C 1
ATOM 2850 O O . PRO A 1 368 ? 35.601 51.239 89.369 1.00 30.19 365 PRO A O 1
ATOM 2854 N N . LYS A 1 369 ? 33.614 51.520 90.429 1.00 28.90 366 LYS A N 1
ATOM 2855 C CA . LYS A 1 369 ? 34.140 51.407 91.787 1.00 28.61 366 LYS A CA 1
ATOM 2856 C C . LYS A 1 369 ? 34.559 49.972 92.101 1.00 32.66 366 LYS A C 1
ATOM 2857 O O . LYS A 1 369 ? 33.723 49.065 92.100 1.00 33.06 366 LYS A O 1
ATOM 2863 N N . LEU A 1 370 ? 35.856 49.775 92.373 1.00 28.74 367 LEU A N 1
ATOM 2864 C CA . LEU A 1 370 ? 36.393 48.470 92.744 1.00 28.46 367 LEU A CA 1
ATOM 2865 C C . LEU A 1 370 ? 36.069 48.188 94.207 1.00 31.95 367 LEU A C 1
ATOM 2866 O O . LEU A 1 370 ? 36.190 49.083 95.047 1.00 30.85 367 LEU A O 1
ATOM 2871 N N . ASP A 1 371 ? 35.639 46.950 94.509 1.00 29.50 368 ASP A N 1
ATOM 2872 C CA . ASP A 1 371 ? 35.310 46.537 95.870 1.00 29.63 368 ASP A CA 1
ATOM 2873 C C . ASP A 1 371 ? 36.600 46.291 96.669 1.00 32.46 368 ASP A C 1
ATOM 2874 O O . ASP A 1 371 ? 37.051 45.149 96.797 1.00 32.55 368 ASP A O 1
ATOM 2879 N N . ILE A 1 372 ? 37.217 47.387 97.161 1.00 27.34 369 ILE A N 1
ATOM 2880 C CA . ILE A 1 372 ? 38.428 47.337 97.980 1.00 25.55 369 ILE A CA 1
ATOM 2881 C C . ILE A 1 372 ? 37.997 47.012 99.410 1.00 27.85 369 ILE A C 1
ATOM 2882 O O . ILE A 1 372 ? 37.071 47.652 99.918 1.00 27.50 369 ILE A O 1
ATOM 2887 N N . PRO A 1 373 ? 38.614 46.008 100.079 1.00 23.16 370 PRO A N 1
ATOM 2888 C CA . PRO A 1 373 ? 38.199 45.698 101.455 1.00 22.87 370 PRO A CA 1
ATOM 2889 C C . PRO A 1 373 ? 38.607 46.794 102.442 1.00 25.97 370 PRO A C 1
ATOM 2890 O O . PRO A 1 373 ? 39.408 47.675 102.101 1.00 25.56 370 PRO A O 1
ATOM 2894 N N . ARG A 1 374 ? 38.054 46.740 103.664 1.00 21.90 371 ARG A N 1
ATOM 2895 C CA . ARG A 1 374 ? 38.406 47.661 104.742 1.00 21.34 371 ARG A CA 1
ATOM 2896 C C . ARG A 1 374 ? 39.899 47.528 105.034 1.00 23.27 371 ARG A C 1
ATOM 2897 O O . ARG A 1 374 ? 40.601 48.533 105.149 1.00 22.70 371 ARG A O 1
ATOM 2905 N N . VAL A 1 375 ? 40.384 46.270 105.105 1.00 18.35 372 VAL A N 1
ATOM 2906 C CA . VAL A 1 375 ? 41.784 45.950 105.360 1.00 16.93 372 VAL A CA 1
ATOM 2907 C C . VAL A 1 375 ? 42.276 44.928 104.319 1.00 19.46 372 VAL A C 1
ATOM 2908 O O . VAL A 1 375 ? 41.638 43.895 104.096 1.00 19.04 372 VAL A O 1
ATOM 2912 N N . LEU A 1 376 ? 43.395 45.249 103.667 1.00 14.54 373 LEU A N 1
ATOM 2913 C CA . LEU A 1 376 ? 44.056 44.382 102.705 1.00 13.63 373 LEU A CA 1
ATOM 2914 C C . LEU A 1 376 ? 45.416 44.041 103.295 1.00 15.73 373 LEU A C 1
ATOM 2915 O O . LEU A 1 376 ? 46.279 44.911 103.397 1.00 14.14 373 LEU A O 1
ATOM 2920 N N . SER A 1 377 ? 45.548 42.819 103.826 1.00 12.10 374 SER A N 1
ATOM 2921 C CA . SER A 1 377 ? 46.752 42.405 104.539 1.00 11.24 374 SER A CA 1
ATOM 2922 C C . SER A 1 377 ? 47.464 41.250 103.851 1.00 14.88 374 SER A C 1
ATOM 2923 O O . SER A 1 377 ? 46.840 40.243 103.507 1.00 14.03 374 SER A O 1
ATOM 2926 N N . TYR A 1 378 ? 48.781 41.395 103.667 1.00 11.96 375 TYR A N 1
ATOM 2927 C CA . TYR A 1 378 ? 49.612 40.335 103.111 1.00 11.73 375 TYR A CA 1
ATOM 2928 C C . TYR A 1 378 ? 50.188 39.540 104.256 1.00 16.02 375 TYR A C 1
ATOM 2929 O O . TYR A 1 378 ? 50.830 40.105 105.147 1.00 15.53 375 TYR A O 1
ATOM 2938 N N . GLU A 1 379 ? 49.947 38.232 104.245 1.00 13.19 376 GLU A N 1
ATOM 2939 C CA . GLU A 1 379 ? 50.423 37.331 105.282 1.00 12.70 376 GLU A CA 1
ATOM 2940 C C . GLU A 1 379 ? 51.736 36.697 104.855 1.00 16.30 376 GLU A C 1
ATOM 2941 O O . GLU A 1 379 ? 51.774 35.979 103.852 1.00 15.71 376 GLU A O 1
ATOM 2947 N N . THR A 1 380 ? 52.818 36.963 105.614 1.00 12.60 377 THR A N 1
ATOM 2948 C CA . THR A 1 380 ? 54.134 36.378 105.343 1.00 12.12 377 THR A CA 1
ATOM 2949 C C . THR A 1 380 ? 54.115 34.908 105.794 1.00 16.68 377 THR A C 1
ATOM 2950 O O . THR A 1 380 ? 53.244 34.513 106.570 1.00 16.36 377 THR A O 1
ATOM 2954 N N . GLY A 1 381 ? 55.005 34.099 105.231 1.00 14.14 378 GLY A N 1
ATOM 2955 C CA . GLY A 1 381 ? 55.027 32.661 105.476 1.00 14.71 378 GLY A CA 1
ATOM 2956 C C . GLY A 1 381 ? 54.090 31.946 104.522 1.00 19.96 378 GLY A C 1
ATOM 2957 O O . GLY A 1 381 ? 54.527 31.114 103.723 1.00 19.44 378 GLY A O 1
ATOM 2958 N N . ALA A 1 382 ? 52.786 32.305 104.574 1.00 17.65 379 ALA A N 1
ATOM 2959 C CA . ALA A 1 382 ? 51.749 31.768 103.689 1.00 17.89 379 ALA A CA 1
ATOM 2960 C C . ALA A 1 382 ? 51.807 32.436 102.302 1.00 21.00 379 ALA A C 1
ATOM 2961 O O . ALA A 1 382 ? 51.390 31.825 101.314 1.00 20.19 379 ALA A O 1
ATOM 2963 N N . ASN A 1 383 ? 52.319 33.699 102.242 1.00 16.86 380 ASN A N 1
ATOM 2964 C CA . ASN A 1 383 ? 52.479 34.512 101.020 1.00 16.21 380 ASN A CA 1
ATOM 2965 C C . ASN A 1 383 ? 51.137 34.712 100.279 1.00 20.79 380 ASN A C 1
ATOM 2966 O O . ASN A 1 383 ? 51.012 34.376 99.098 1.00 20.64 380 ASN A O 1
ATOM 2971 N N . ALA A 1 384 ? 50.142 35.274 100.983 1.00 17.57 381 ALA A N 1
ATOM 2972 C CA . ALA A 1 384 ? 48.816 35.501 100.416 1.00 17.74 381 ALA A CA 1
ATOM 2973 C C . ALA A 1 384 ? 48.196 36.796 100.913 1.00 20.54 381 ALA A C 1
ATOM 2974 O O . ALA A 1 384 ? 48.370 37.164 102.079 1.00 19.34 381 ALA A O 1
ATOM 2976 N N . TRP A 1 385 ? 47.467 37.485 100.016 1.00 17.41 382 TRP A N 1
ATOM 2977 C CA . TRP A 1 385 ? 46.726 38.706 100.323 1.00 17.19 382 TRP A CA 1
ATOM 2978 C C . TRP A 1 385 ? 45.360 38.321 100.866 1.00 22.20 382 TRP A C 1
ATOM 2979 O O . TRP A 1 385 ? 44.713 37.424 100.319 1.00 22.08 382 TRP A O 1
ATOM 2990 N N . HIS A 1 386 ? 44.927 38.968 101.945 1.00 19.17 383 HIS A N 1
ATOM 2991 C CA . HIS A 1 386 ? 43.636 38.661 102.550 1.00 19.62 383 HIS A CA 1
ATOM 2992 C C . HIS A 1 386 ? 42.739 39.878 102.593 1.00 22.96 383 HIS A C 1
ATOM 2993 O O . HIS A 1 386 ? 43.218 41.000 102.752 1.00 21.58 383 HIS A O 1
ATOM 3000 N N . ARG A 1 387 ? 41.428 39.646 102.478 1.00 21.19 384 ARG A N 1
ATOM 3001 C CA . ARG A 1 387 ? 40.396 40.670 102.611 1.00 21.50 384 ARG A CA 1
ATOM 3002 C C . ARG A 1 387 ? 39.864 40.613 104.039 1.00 25.95 384 ARG A C 1
ATOM 3003 O O . ARG A 1 387 ? 39.308 39.587 104.441 1.00 26.33 384 ARG A O 1
ATOM 3011 N N . TYR A 1 388 ? 40.099 41.669 104.831 1.00 22.07 385 TYR A N 1
ATOM 3012 C CA . TYR A 1 388 ? 39.643 41.712 106.221 1.00 21.81 385 TYR A CA 1
ATOM 3013 C C . TYR A 1 388 ? 38.683 42.875 106.444 1.00 26.54 385 TYR A C 1
ATOM 3014 O O . TYR A 1 388 ? 38.806 43.909 105.787 1.00 26.25 385 TYR A O 1
ATOM 3023 N N . ASP A 1 389 ? 37.733 42.708 107.380 1.00 23.91 386 ASP A N 1
ATOM 3024 C CA . ASP A 1 389 ? 36.747 43.738 107.714 1.00 24.62 386 ASP A CA 1
ATOM 3025 C C . ASP A 1 389 ? 37.277 44.688 108.788 1.00 28.59 386 ASP A C 1
ATOM 3026 O O . ASP A 1 389 ? 36.751 45.793 108.947 1.00 28.28 386 ASP A O 1
ATOM 3031 N N . ASP A 1 390 ? 38.311 44.249 109.531 1.00 24.80 387 ASP A N 1
ATOM 3032 C CA . ASP A 1 390 ? 38.940 45.016 110.607 1.00 24.41 387 ASP A CA 1
ATOM 3033 C C . ASP A 1 390 ? 40.384 44.543 110.817 1.00 26.62 387 ASP A C 1
ATOM 3034 O O . ASP A 1 390 ? 40.762 43.472 110.328 1.00 25.54 387 ASP A O 1
ATOM 3039 N N . TRP A 1 391 ? 41.188 45.341 111.545 1.00 22.44 388 TRP A N 1
ATOM 3040 C CA . TRP A 1 391 ? 42.555 44.970 111.882 1.00 21.61 388 TRP A CA 1
ATOM 3041 C C . TRP A 1 391 ? 42.759 45.024 113.410 1.00 26.42 388 TRP A C 1
ATOM 3042 O O . TRP A 1 391 ? 42.638 46.098 114.004 1.00 26.19 388 TRP A O 1
ATOM 3053 N N . PRO A 1 392 ? 43.024 43.874 114.080 1.00 23.36 389 PRO A N 1
ATOM 3054 C CA . PRO A 1 392 ? 43.172 42.508 113.533 1.00 23.35 389 PRO A CA 1
ATOM 3055 C C . PRO A 1 392 ? 41.822 41.882 113.138 1.00 27.89 389 PRO A C 1
ATOM 3056 O O . PRO A 1 392 ? 40.784 42.348 113.621 1.00 27.89 389 PRO A O 1
ATOM 3060 N N . PRO A 1 393 ? 41.799 40.823 112.281 1.00 24.79 390 PRO A N 1
ATOM 3061 C CA . PRO A 1 393 ? 40.507 40.206 111.920 1.00 24.83 390 PRO A CA 1
ATOM 3062 C C . PRO A 1 393 ? 39.825 39.562 113.123 1.00 28.24 390 PRO A C 1
ATOM 3063 O O . PRO A 1 393 ? 40.495 38.981 113.979 1.00 27.93 390 PRO A O 1
ATOM 3067 N N . GLU A 1 394 ? 38.497 39.697 113.202 1.00 25.06 391 GLU A N 1
ATOM 3068 C CA . GLU A 1 394 ? 37.701 39.161 114.308 1.00 48.63 391 GLU A CA 1
ATOM 3069 C C . GLU A 1 394 ? 36.882 37.954 113.854 1.00 72.78 391 GLU A C 1
ATOM 3070 O O . GLU A 1 394 ? 37.212 37.321 112.851 1.00 31.00 391 GLU A O 1
ATOM 3076 N N . GLU A 1 400 ? 38.079 32.258 112.196 1.00 56.22 397 GLU A N 1
ATOM 3077 C CA . GLU A 1 400 ? 37.970 32.405 113.648 1.00 56.38 397 GLU A CA 1
ATOM 3078 C C . GLU A 1 400 ? 39.244 33.043 114.241 1.00 59.24 397 GLU A C 1
ATOM 3079 O O . GLU A 1 400 ? 40.277 33.091 113.569 1.00 58.11 397 GLU A O 1
ATOM 3085 N N . ALA A 1 401 ? 39.159 33.547 115.497 1.00 55.75 398 ALA A N 1
ATOM 3086 C CA . ALA A 1 401 ? 40.270 34.232 116.169 1.00 54.85 398 ALA A CA 1
ATOM 3087 C C . ALA A 1 401 ? 40.286 33.995 117.694 1.00 58.53 398 ALA A C 1
ATOM 3088 O O . ALA A 1 401 ? 39.248 33.674 118.279 1.00 58.96 398 ALA A O 1
ATOM 3090 N N . HIS A 1 402 ? 41.476 34.175 118.333 1.00 53.84 399 HIS A N 1
ATOM 3091 C CA . HIS A 1 402 ? 41.678 34.046 119.785 1.00 53.55 399 HIS A CA 1
ATOM 3092 C C . HIS A 1 402 ? 42.991 34.722 120.228 1.00 54.78 399 HIS A C 1
ATOM 3093 O O . HIS A 1 402 ? 44.066 34.403 119.717 1.00 53.68 399 HIS A O 1
ATOM 3100 N N . TYR A 1 403 ? 42.878 35.665 121.180 1.00 49.87 400 TYR A N 1
ATOM 3101 C CA . TYR A 1 403 ? 43.978 36.463 121.729 1.00 48.44 400 TYR A CA 1
ATOM 3102 C C . TYR A 1 403 ? 44.539 35.771 122.997 1.00 49.43 400 TYR A C 1
ATOM 3103 O O . TYR A 1 403 ? 43.819 35.630 123.988 1.00 49.79 400 TYR A O 1
ATOM 3112 N N . CYS A 1 404 ? 45.804 35.282 122.932 1.00 42.92 401 CYS A N 1
ATOM 3113 C CA . CYS A 1 404 ? 46.413 34.519 124.031 1.00 41.84 401 CYS A CA 1
ATOM 3114 C C . CYS A 1 404 ? 47.823 35.029 124.426 1.00 39.92 401 CYS A C 1
ATOM 3115 O O . CYS A 1 404 ? 48.362 35.940 123.795 1.00 38.69 401 CYS A O 1
ATOM 3118 N N . ASP A 1 405 ? 48.409 34.413 125.478 1.00 32.83 402 ASP A N 1
ATOM 3119 C CA . ASP A 1 405 ? 49.715 34.777 126.022 1.00 30.66 402 ASP A CA 1
ATOM 3120 C C . ASP A 1 405 ? 50.792 33.743 125.709 1.00 29.71 402 ASP A C 1
ATOM 3121 O O . ASP A 1 405 ? 50.585 32.543 125.890 1.00 29.04 402 ASP A O 1
ATOM 3126 N N . LEU A 1 406 ? 51.966 34.232 125.293 1.00 23.39 403 LEU A N 1
ATOM 3127 C CA . LEU A 1 406 ? 53.152 33.434 125.003 1.00 21.61 403 LEU A CA 1
ATOM 3128 C C . LEU A 1 406 ? 54.187 33.704 126.103 1.00 21.46 403 LEU A C 1
ATOM 3129 O O . LEU A 1 406 ? 54.941 34.676 126.024 1.00 19.61 403 LEU A O 1
ATOM 3134 N N . TYR A 1 407 ? 54.170 32.872 127.162 1.00 16.78 404 TYR A N 1
ATOM 3135 C CA . TYR A 1 407 ? 55.002 33.037 128.364 1.00 15.61 404 TYR A CA 1
ATOM 3136 C C . TYR A 1 407 ? 56.462 32.645 128.177 1.00 18.51 404 TYR A C 1
ATOM 3137 O O . TYR A 1 407 ? 56.751 31.605 127.586 1.00 18.28 404 TYR A O 1
ATOM 3146 N N . VAL A 1 408 ? 57.386 33.442 128.765 1.00 14.95 405 VAL A N 1
ATOM 3147 C CA . VAL A 1 408 ? 58.816 33.101 128.812 1.00 14.25 405 VAL A CA 1
ATOM 3148 C C . VAL A 1 408 ? 58.979 32.066 129.945 1.00 17.98 405 VAL A C 1
ATOM 3149 O O . VAL A 1 408 ? 58.322 32.194 130.978 1.00 17.88 405 VAL A O 1
ATOM 3153 N N . GLN A 1 409 ? 59.753 30.999 129.712 1.00 15.18 406 GLN A N 1
ATOM 3154 C CA . GLN A 1 409 ? 59.883 29.906 130.686 1.00 15.62 406 GLN A CA 1
ATOM 3155 C C . GLN A 1 409 ? 61.349 29.555 130.984 1.00 20.05 406 GLN A C 1
ATOM 3156 O O . GLN A 1 409 ? 62.259 30.090 130.345 1.00 18.99 406 GLN A O 1
ATOM 3162 N N . GLU A 1 410 ? 61.566 28.623 131.941 1.00 17.74 407 GLU A N 1
ATOM 3163 C CA . GLU A 1 410 ? 62.888 28.123 132.328 1.00 18.32 407 GLU A CA 1
ATOM 3164 C C . GLU A 1 410 ? 63.539 27.331 131.177 1.00 23.63 407 GLU A C 1
ATOM 3165 O O . GLU A 1 410 ? 62.838 26.888 130.264 1.00 23.69 407 GLU A O 1
ATOM 3171 N N . ASP A 1 411 ? 64.883 27.157 131.234 1.00 20.94 408 ASP A N 1
ATOM 3172 C CA . ASP A 1 411 ? 65.703 26.431 130.250 1.00 21.09 408 ASP A CA 1
ATOM 3173 C C . ASP A 1 411 ? 65.524 26.996 128.813 1.00 24.89 408 ASP A C 1
ATOM 3174 O O . ASP A 1 411 ? 65.534 26.232 127.841 1.00 25.21 408 ASP A O 1
ATOM 3179 N N . GLY A 1 412 ? 65.367 28.321 128.709 1.00 20.26 409 GLY A N 1
ATOM 3180 C CA . GLY A 1 412 ? 65.195 29.029 127.438 1.00 19.48 409 GLY A CA 1
ATOM 3181 C C . GLY A 1 412 ? 63.970 28.623 126.637 1.00 23.20 409 GLY A C 1
ATOM 3182 O O . GLY A 1 412 ? 63.983 28.689 125.403 1.00 22.16 409 GLY A O 1
ATOM 3183 N N . LYS A 1 413 ? 62.902 28.193 127.333 1.00 20.43 410 LYS A N 1
ATOM 3184 C CA . LYS A 1 413 ? 61.664 27.740 126.696 1.00 20.35 410 LYS A CA 1
ATOM 3185 C C . LYS A 1 413 ? 60.645 28.870 126.572 1.00 23.89 410 LYS A C 1
ATOM 3186 O O . LYS A 1 413 ? 60.677 29.834 127.340 1.00 23.02 410 LYS A O 1
ATOM 3192 N N . LEU A 1 414 ? 59.725 28.722 125.612 1.00 20.67 411 LEU A N 1
ATOM 3193 C CA . LEU A 1 414 ? 58.625 29.644 125.342 1.00 20.59 411 LEU A CA 1
ATOM 3194 C C . LEU A 1 414 ? 57.376 28.804 125.058 1.00 25.51 411 LEU A C 1
ATOM 3195 O O . LEU A 1 414 ? 57.417 27.932 124.191 1.00 25.81 411 LEU A O 1
ATOM 3200 N N . GLY A 1 415 ? 56.317 29.006 125.841 1.00 22.07 412 GLY A N 1
ATOM 3201 C CA . GLY A 1 415 ? 55.090 28.227 125.691 1.00 22.00 412 GLY A CA 1
ATOM 3202 C C . GLY A 1 415 ? 53.837 28.870 126.244 1.00 25.39 412 GLY A C 1
ATOM 3203 O O . GLY A 1 415 ? 53.892 29.954 126.834 1.00 24.72 412 GLY A O 1
ATOM 3204 N N . PHE A 1 416 ? 52.688 28.190 126.056 1.00 22.48 413 PHE A N 1
ATOM 3205 C CA . PHE A 1 416 ? 51.373 28.656 126.503 1.00 23.06 413 PHE A CA 1
ATOM 3206 C C . PHE A 1 416 ? 51.122 28.393 127.997 1.00 25.65 413 PHE A C 1
ATOM 3207 O O . PHE A 1 416 ? 50.156 28.923 128.551 1.00 25.51 413 PHE A O 1
ATOM 3215 N N . GLU A 1 417 ? 51.966 27.565 128.639 1.00 21.31 414 GLU A N 1
ATOM 3216 C CA . GLU A 1 417 ? 51.819 27.223 130.055 1.00 21.60 414 GLU A CA 1
ATOM 3217 C C . GLU A 1 417 ? 52.136 28.429 130.953 1.00 23.95 414 GLU A C 1
ATOM 3218 O O . GLU A 1 417 ? 53.194 29.044 130.810 1.00 23.14 414 GLU A O 1
ATOM 3224 N N . MET A 1 418 ? 51.213 28.757 131.876 1.00 20.38 415 MET A N 1
ATOM 3225 C CA . MET A 1 418 ? 51.386 29.854 132.839 1.00 19.99 415 MET A CA 1
ATOM 3226 C C . MET A 1 418 ? 52.481 29.494 133.857 1.00 23.43 415 MET A C 1
ATOM 3227 O O . MET A 1 418 ? 52.598 28.321 134.219 1.00 22.87 415 MET A O 1
ATOM 3232 N N . PRO A 1 419 ? 53.312 30.467 134.316 1.00 19.67 416 PRO A N 1
ATOM 3233 C CA . PRO A 1 419 ? 54.391 30.119 135.267 1.00 19.25 416 PRO A CA 1
ATOM 3234 C C . PRO A 1 419 ? 53.891 29.840 136.685 1.00 24.18 416 PRO A C 1
ATOM 3235 O O . PRO A 1 419 ? 52.849 30.359 137.093 1.00 23.93 416 PRO A O 1
ATOM 3239 N N . ALA A 1 420 ? 54.664 29.042 137.449 1.00 21.95 417 ALA A N 1
ATOM 3240 C CA . ALA A 1 420 ? 54.353 28.695 138.840 1.00 22.85 417 ALA A CA 1
ATOM 3241 C C . ALA A 1 420 ? 54.659 29.872 139.791 1.00 26.47 417 ALA A C 1
ATOM 3242 O O . ALA A 1 420 ? 55.255 30.867 139.370 1.00 25.41 417 ALA A O 1
ATOM 3244 N N . ALA A 1 421 ? 54.250 29.749 141.069 1.00 23.97 418 ALA A N 1
ATOM 3245 C CA . ALA A 1 421 ? 54.415 30.788 142.093 1.00 24.08 418 ALA A CA 1
ATOM 3246 C C . ALA A 1 421 ? 55.874 31.011 142.515 1.00 28.02 418 ALA A C 1
ATOM 3247 O O . ALA A 1 421 ? 56.257 32.159 142.760 1.00 27.47 418 ALA A O 1
ATOM 3249 N N . LYS A 1 422 ? 56.679 29.922 142.623 1.00 24.35 419 LYS A N 1
ATOM 3250 C CA . LYS A 1 422 ? 58.087 29.963 143.075 1.00 23.66 419 LYS A CA 1
ATOM 3251 C C . LYS A 1 422 ? 58.919 31.034 142.345 1.00 27.05 419 LYS A C 1
ATOM 3252 O O . LYS A 1 422 ? 58.660 31.330 141.174 1.00 26.74 419 LYS A O 1
ATOM 3258 N N . GLN A 1 423 ? 59.919 31.604 143.048 1.00 22.54 420 GLN A N 1
ATOM 3259 C CA . GLN A 1 423 ? 60.818 32.620 142.508 1.00 21.03 420 GLN A CA 1
ATOM 3260 C C . GLN A 1 423 ? 61.518 32.096 141.256 1.00 23.55 420 GLN A C 1
ATOM 3261 O O . GLN A 1 423 ? 62.095 31.006 141.273 1.00 23.10 420 GLN A O 1
ATOM 3267 N N . ALA A 1 424 ? 61.416 32.857 140.157 1.00 18.97 421 ALA A N 1
ATOM 3268 C CA . ALA A 1 424 ? 61.997 32.504 138.867 1.00 17.82 421 ALA A CA 1
ATOM 3269 C C . ALA A 1 424 ? 62.215 33.749 138.017 1.00 20.22 421 ALA A C 1
ATOM 3270 O O . ALA A 1 424 ? 61.338 34.617 137.932 1.00 19.58 421 ALA A O 1
ATOM 3272 N N . PHE A 1 425 ? 63.400 33.838 137.410 1.00 15.41 422 PHE A N 1
ATOM 3273 C CA . PHE A 1 425 ? 63.803 34.932 136.534 1.00 14.52 422 PHE A CA 1
ATOM 3274 C C . PHE A 1 425 ? 65.018 34.526 135.719 1.00 18.60 422 PHE A C 1
ATOM 3275 O O . PHE A 1 425 ? 65.726 33.585 136.087 1.00 19.04 422 PHE A O 1
ATOM 3283 N N . ASP A 1 426 ? 65.274 35.246 134.632 1.00 14.74 423 ASP A N 1
ATOM 3284 C CA . ASP A 1 426 ? 66.475 35.076 133.821 1.00 14.22 423 ASP A CA 1
ATOM 3285 C C . ASP A 1 426 ? 67.322 36.322 133.998 1.00 18.30 423 ASP A C 1
ATOM 3286 O O . ASP A 1 426 ? 66.796 37.434 133.930 1.00 17.66 423 ASP A O 1
ATOM 3291 N N . GLU A 1 427 ? 68.614 36.141 134.298 1.00 15.09 424 GLU A N 1
ATOM 3292 C CA . GLU A 1 427 ? 69.508 37.247 134.613 1.00 14.59 424 GLU A CA 1
ATOM 3293 C C . GLU A 1 427 ? 70.601 37.457 133.566 1.00 18.28 424 GLU A C 1
ATOM 3294 O O . GLU A 1 427 ? 71.106 36.494 132.986 1.00 18.59 424 GLU A O 1
ATOM 3300 N N . TYR A 1 428 ? 70.985 38.731 133.358 1.00 13.83 425 TYR A N 1
ATOM 3301 C CA . TYR A 1 428 ? 72.092 39.145 132.492 1.00 13.23 425 TYR A CA 1
ATOM 3302 C C . TYR A 1 428 ? 72.599 40.520 132.912 1.00 17.56 425 TYR A C 1
ATOM 3303 O O . TYR A 1 428 ? 71.874 41.278 133.567 1.00 17.02 425 TYR A O 1
ATOM 3312 N N . VAL A 1 429 ? 73.848 40.838 132.544 1.00 13.70 426 VAL A N 1
ATOM 3313 C CA . VAL A 1 429 ? 74.444 42.129 132.857 1.00 12.95 426 VAL A CA 1
ATOM 3314 C C . VAL A 1 429 ? 74.540 42.953 131.572 1.00 15.75 426 VAL A C 1
ATOM 3315 O O . VAL A 1 429 ? 75.124 42.499 130.582 1.00 14.07 426 VAL A O 1
ATOM 3319 N N . SER A 1 430 ? 73.948 44.156 131.588 1.00 12.73 427 SER A N 1
ATOM 3320 C CA . SER A 1 430 ? 74.011 45.072 130.460 1.00 12.74 427 SER A CA 1
ATOM 3321 C C . SER A 1 430 ? 75.102 46.107 130.712 1.00 16.29 427 SER A C 1
ATOM 3322 O O . SER A 1 430 ? 75.039 46.852 131.697 1.00 15.93 427 SER A O 1
ATOM 3325 N N . ASP A 1 431 ? 76.116 46.131 129.842 1.00 12.01 428 ASP A N 1
ATOM 3326 C CA . ASP A 1 431 ? 77.249 47.035 129.980 1.00 12.20 428 ASP A CA 1
ATOM 3327 C C . ASP A 1 431 ? 77.185 48.151 128.920 1.00 16.38 428 ASP A C 1
ATOM 3328 O O . ASP A 1 431 ? 77.424 47.891 127.736 1.00 14.79 428 ASP A O 1
ATOM 3333 N N . PRO A 1 432 ? 76.922 49.416 129.339 1.00 14.19 429 PRO A N 1
ATOM 3334 C CA . PRO A 1 432 ? 76.863 50.521 128.360 1.00 13.88 429 PRO A CA 1
ATOM 3335 C C . PRO A 1 432 ? 78.205 50.790 127.662 1.00 17.38 429 PRO A C 1
ATOM 3336 O O . PRO A 1 432 ? 78.212 51.402 126.598 1.00 16.26 429 PRO A O 1
ATOM 3340 N N . ALA A 1 433 ? 79.336 50.312 128.236 1.00 14.45 430 ALA A N 1
ATOM 3341 C CA . ALA A 1 433 ? 80.656 50.455 127.599 1.00 14.53 430 ALA A CA 1
ATOM 3342 C C . ALA A 1 433 ? 80.769 49.487 126.405 1.00 17.89 430 ALA A C 1
ATOM 3343 O O . ALA A 1 433 ? 81.564 49.720 125.495 1.00 17.89 430 ALA A O 1
ATOM 3345 N N . LYS A 1 434 ? 79.936 48.422 126.401 1.00 13.57 431 LYS A N 1
ATOM 3346 C CA . LYS A 1 434 ? 79.856 47.443 125.311 1.00 12.96 431 LYS A CA 1
ATOM 3347 C C . LYS A 1 434 ? 78.388 47.308 124.831 1.00 15.74 431 LYS A C 1
ATOM 3348 O O . LYS A 1 434 ? 77.751 46.281 125.086 1.00 14.83 431 LYS A O 1
ATOM 3354 N N . PRO A 1 435 ? 77.798 48.350 124.183 1.00 12.29 432 PRO A N 1
ATOM 3355 C CA . PRO A 1 435 ? 76.395 48.223 123.754 1.00 11.66 432 PRO A CA 1
ATOM 3356 C C . PRO A 1 435 ? 76.218 47.172 122.665 1.00 14.45 432 PRO A C 1
ATOM 3357 O O . PRO A 1 435 ? 77.124 46.950 121.855 1.00 13.55 432 PRO A O 1
ATOM 3361 N N . VAL A 1 436 ? 75.060 46.511 122.664 1.00 10.52 433 VAL A N 1
ATOM 3362 C CA . VAL A 1 436 ? 74.728 45.480 121.679 1.00 10.01 433 VAL A CA 1
ATOM 3363 C C . VAL A 1 436 ? 74.546 46.151 120.291 1.00 14.82 433 VAL A C 1
ATOM 3364 O O . VAL A 1 436 ? 73.734 47.074 120.162 1.00 14.65 433 VAL A O 1
ATOM 3368 N N . PRO A 1 437 ? 75.309 45.735 119.253 1.00 12.16 434 PRO A N 1
ATOM 3369 C CA . PRO A 1 437 ? 75.116 46.346 117.929 1.00 11.74 434 PRO A CA 1
ATOM 3370 C C . PRO A 1 437 ? 73.781 45.904 117.312 1.00 15.88 434 PRO A C 1
ATOM 3371 O O . PRO A 1 437 ? 73.469 44.710 117.326 1.00 15.87 434 PRO A O 1
ATOM 3375 N N . TYR A 1 438 ? 72.960 46.878 116.826 1.00 12.07 435 TYR A N 1
ATOM 3376 C CA . TYR A 1 438 ? 71.631 46.594 116.249 1.00 11.15 435 TYR A CA 1
ATOM 3377 C C . TYR A 1 438 ? 71.752 45.730 114.992 1.00 12.86 435 TYR A C 1
ATOM 3378 O O . TYR A 1 438 ? 70.814 45.018 114.635 1.00 11.73 435 TYR A O 1
ATOM 3387 N N . ARG A 1 439 ? 72.924 45.779 114.350 1.00 8.20 436 ARG A N 1
ATOM 3388 C CA . ARG A 1 439 ? 73.279 44.974 113.189 1.00 7.49 436 ARG A CA 1
ATOM 3389 C C . ARG A 1 439 ? 74.703 44.521 113.340 1.00 10.53 436 ARG A C 1
ATOM 3390 O O . ARG A 1 439 ? 75.431 45.068 114.177 1.00 8.52 436 ARG A O 1
ATOM 3398 N N . GLN A 1 440 ? 75.139 43.573 112.493 1.00 8.01 437 GLN A N 1
ATOM 3399 C CA . GLN A 1 440 ? 76.524 43.118 112.480 1.00 8.69 437 GLN A CA 1
ATOM 3400 C C . GLN A 1 440 ? 77.419 44.261 112.007 1.00 15.36 437 GLN A C 1
ATOM 3401 O O . GLN A 1 440 ? 77.012 45.056 111.154 1.00 14.77 437 GLN A O 1
ATOM 3407 N N . ARG A 1 441 ? 78.589 44.405 112.631 1.00 13.68 438 ARG A N 1
ATOM 3408 C CA . ARG A 1 441 ? 79.504 45.491 112.307 1.00 13.62 438 ARG A CA 1
ATOM 3409 C C . ARG A 1 441 ? 80.303 45.180 111.035 1.00 17.98 438 ARG A C 1
ATOM 3410 O O . ARG A 1 441 ? 80.482 44.004 110.712 1.00 17.79 438 ARG A O 1
ATOM 3418 N N . PRO A 1 442 ? 80.695 46.209 110.231 1.00 14.23 439 PRO A N 1
ATOM 3419 C CA . PRO A 1 442 ? 80.554 47.662 110.476 1.00 13.87 439 PRO A CA 1
ATOM 3420 C C . PRO A 1 442 ? 79.150 48.220 110.199 1.00 16.27 439 PRO A C 1
ATOM 3421 O O . PRO A 1 442 ? 78.508 47.848 109.212 1.00 14.51 439 PRO A O 1
ATOM 3425 N N . THR A 1 443 ? 78.675 49.123 111.075 1.00 13.58 440 THR A N 1
ATOM 3426 C CA . THR A 1 443 ? 77.383 49.788 110.869 1.00 13.80 440 THR A CA 1
ATOM 3427 C C . THR A 1 443 ? 77.637 51.076 110.088 1.00 18.26 440 THR A C 1
ATOM 3428 O O . THR A 1 443 ? 78.532 51.851 110.442 1.00 17.25 440 THR A O 1
ATOM 3432 N N . ILE A 1 444 ? 76.891 51.276 108.997 1.00 15.34 441 ILE A N 1
ATOM 3433 C CA . ILE A 1 444 ? 77.073 52.441 108.124 1.00 15.64 441 ILE A CA 1
ATOM 3434 C C . ILE A 1 444 ? 75.760 53.247 108.010 1.00 20.10 441 ILE A C 1
ATOM 3435 O O . ILE A 1 444 ? 74.692 52.700 108.304 1.00 19.54 441 ILE A O 1
ATOM 3440 N N . PRO A 1 445 ? 75.804 54.544 107.593 1.00 17.11 442 PRO A N 1
ATOM 3441 C CA . PRO A 1 445 ? 74.557 55.316 107.487 1.00 16.76 442 PRO A CA 1
ATOM 3442 C C . PRO A 1 445 ? 73.616 54.780 106.403 1.00 20.30 442 PRO A C 1
ATOM 3443 O O . PRO A 1 445 ? 74.055 54.112 105.461 1.00 18.83 442 PRO A O 1
ATOM 3447 N N . SER A 1 446 ? 72.317 55.090 106.548 1.00 18.05 443 SER A N 1
ATOM 3448 C CA . SER A 1 446 ? 71.228 54.663 105.663 1.00 18.36 443 SER A CA 1
ATOM 3449 C C . SER A 1 446 ? 71.391 55.154 104.214 1.00 24.02 443 SER A C 1
ATOM 3450 O O . SER A 1 446 ? 70.951 54.470 103.289 1.00 24.17 443 SER A O 1
ATOM 3453 N N . TYR A 1 447 ? 71.988 56.343 104.025 1.00 21.54 444 TYR A N 1
ATOM 3454 C CA . TYR A 1 447 ? 72.182 56.955 102.704 1.00 21.85 444 TYR A CA 1
ATOM 3455 C C . TYR A 1 447 ? 73.420 56.412 101.965 1.00 26.70 444 TYR A C 1
ATOM 3456 O O . TYR A 1 447 ? 73.523 56.617 100.754 1.00 26.74 444 TYR A O 1
ATOM 3465 N N . ALA A 1 448 ? 74.357 55.727 102.683 1.00 23.29 445 ALA A N 1
ATOM 3466 C CA . ALA A 1 448 ? 75.573 55.155 102.079 1.00 23.85 445 ALA A CA 1
ATOM 3467 C C . ALA A 1 448 ? 75.238 54.298 100.844 1.00 28.26 445 ALA A C 1
ATOM 3468 O O . ALA A 1 448 ? 74.185 53.662 100.805 1.00 28.01 445 ALA A O 1
ATOM 3470 N N . ALA A 1 449 ? 76.116 54.323 99.828 1.00 25.41 446 ALA A N 1
ATOM 3471 C CA . ALA A 1 449 ? 75.921 53.635 98.542 1.00 25.38 446 ALA A CA 1
ATOM 3472 C C . ALA A 1 449 ? 75.693 52.110 98.673 1.00 28.00 446 ALA A C 1
ATOM 3473 O O . ALA A 1 449 ? 74.887 51.550 97.922 1.00 27.99 446 ALA A O 1
ATOM 3475 N N A GLU A 1 450 ? 76.397 51.472 99.621 0.50 23.57 447 GLU A N 1
ATOM 3476 N N B GLU A 1 450 ? 76.386 51.442 99.611 0.50 23.75 447 GLU A N 1
ATOM 3477 C CA A GLU A 1 450 ? 76.373 50.031 99.876 0.50 22.77 447 GLU A CA 1
ATOM 3478 C CA B GLU A 1 450 ? 76.229 49.992 99.777 0.50 23.02 447 GLU A CA 1
ATOM 3479 C C A GLU A 1 450 ? 75.494 49.672 101.111 0.50 25.80 447 GLU A C 1
ATOM 3480 C C B GLU A 1 450 ? 75.399 49.635 101.030 0.50 25.86 447 GLU A C 1
ATOM 3481 O O A GLU A 1 450 ? 75.575 48.547 101.616 0.50 25.41 447 GLU A O 1
ATOM 3482 O O B GLU A 1 450 ? 75.410 48.480 101.469 0.50 25.37 447 GLU A O 1
ATOM 3493 N N . SER A 1 451 ? 74.636 50.615 101.561 1.00 21.58 448 SER A N 1
ATOM 3494 C CA . SER A 1 451 ? 73.761 50.424 102.731 1.00 20.58 448 SER A CA 1
ATOM 3495 C C . SER A 1 451 ? 72.635 49.415 102.473 1.00 22.56 448 SER A C 1
ATOM 3496 O O . SER A 1 451 ? 71.980 49.473 101.428 1.00 22.57 448 SER A O 1
ATOM 3499 N N . THR A 1 452 ? 72.403 48.509 103.445 1.00 16.95 449 THR A N 1
ATOM 3500 C CA . THR A 1 452 ? 71.313 47.525 103.394 1.00 16.15 449 THR A CA 1
ATOM 3501 C C . THR A 1 452 ? 70.282 47.835 104.510 1.00 18.36 449 THR A C 1
ATOM 3502 O O . THR A 1 452 ? 69.581 46.932 104.976 1.00 17.60 449 THR A O 1
ATOM 3506 N N . TRP A 1 453 ? 70.187 49.133 104.904 1.00 14.13 450 TRP A N 1
ATOM 3507 C CA . TRP A 1 453 ? 69.295 49.695 105.943 1.00 13.70 450 TRP A CA 1
ATOM 3508 C C . TRP A 1 453 ? 67.822 49.298 105.716 1.00 16.59 450 TRP A C 1
ATOM 3509 O O . TRP A 1 453 ? 67.079 49.098 106.685 1.00 15.01 450 TRP A O 1
ATOM 3520 N N . GLY A 1 454 ? 67.435 49.173 104.446 1.00 13.37 451 GLY A N 1
ATOM 3521 C CA . GLY A 1 454 ? 66.086 48.789 104.050 1.00 12.96 451 GLY A CA 1
ATOM 3522 C C . GLY A 1 454 ? 65.744 47.342 104.337 1.00 16.10 451 GLY A C 1
ATOM 3523 O O . GLY A 1 454 ? 64.567 46.988 104.381 1.00 15.30 451 GLY A O 1
ATOM 3524 N N . GLU A 1 455 ? 66.770 46.491 104.555 1.00 12.45 452 GLU A N 1
ATOM 3525 C CA . GLU A 1 455 ? 66.583 45.058 104.809 1.00 11.92 452 GLU A CA 1
ATOM 3526 C C . GLU A 1 455 ? 66.781 44.681 106.290 1.00 14.73 452 GLU A C 1
ATOM 3527 O O . GLU A 1 455 ? 66.539 43.532 106.653 1.00 14.00 452 GLU A O 1
ATOM 3533 N N . TRP A 1 456 ? 67.231 45.630 107.131 1.00 11.24 453 TRP A N 1
ATOM 3534 C CA . TRP A 1 456 ? 67.635 45.382 108.518 1.00 11.16 453 TRP A CA 1
ATOM 3535 C C . TRP A 1 456 ? 66.553 44.765 109.426 1.00 15.78 453 TRP A C 1
ATOM 3536 O O . TRP A 1 456 ? 66.905 43.954 110.281 1.00 14.90 453 TRP A O 1
ATOM 3547 N N . LEU A 1 457 ? 65.261 45.078 109.222 1.00 13.20 454 LEU A N 1
ATOM 3548 C CA . LEU A 1 457 ? 64.219 44.528 110.096 1.00 13.67 454 LEU A CA 1
ATOM 3549 C C . LEU A 1 457 ? 63.965 43.014 109.893 1.00 18.06 454 LEU A C 1
ATOM 3550 O O . LEU A 1 457 ? 63.259 42.414 110.708 1.00 18.62 454 LEU A O 1
ATOM 3555 N N . VAL A 1 458 ? 64.576 42.390 108.858 1.00 13.49 455 VAL A N 1
ATOM 3556 C CA . VAL A 1 458 ? 64.464 40.939 108.647 1.00 13.04 455 VAL A CA 1
ATOM 3557 C C . VAL A 1 458 ? 65.847 40.264 108.863 1.00 15.32 455 VAL A C 1
ATOM 3558 O O . VAL A 1 458 ? 66.026 39.097 108.513 1.00 14.35 455 VAL A O 1
ATOM 3562 N N . ASP A 1 459 ? 66.797 40.992 109.500 1.00 10.36 456 ASP A N 1
ATOM 3563 C CA . ASP A 1 459 ? 68.148 40.497 109.805 1.00 8.94 456 ASP A CA 1
ATOM 3564 C C . ASP A 1 459 ? 68.126 39.219 110.642 1.00 11.18 456 ASP A C 1
ATOM 3565 O O . ASP A 1 459 ? 67.247 39.044 111.489 1.00 8.54 456 ASP A O 1
ATOM 3570 N N . ASP A 1 460 ? 69.132 38.354 110.434 1.00 8.83 457 ASP A N 1
ATOM 3571 C CA . ASP A 1 460 ? 69.335 37.154 111.233 1.00 9.02 457 ASP A CA 1
ATOM 3572 C C . ASP A 1 460 ? 69.774 37.598 112.629 1.00 13.06 457 ASP A C 1
ATOM 3573 O O . ASP A 1 460 ? 70.688 38.412 112.759 1.00 12.90 457 ASP A O 1
ATOM 3578 N N . GLN A 1 461 ? 69.049 37.157 113.655 1.00 9.66 458 GLN A N 1
ATOM 3579 C CA . GLN A 1 461 ? 69.324 37.557 115.030 1.00 9.68 458 GLN A CA 1
ATOM 3580 C C . GLN A 1 461 ? 70.182 36.509 115.771 1.00 13.66 458 GLN A C 1
ATOM 3581 O O . GLN A 1 461 ? 70.286 36.563 116.998 1.00 14.32 458 GLN A O 1
ATOM 3587 N N . ARG A 1 462 ? 70.864 35.622 115.023 1.00 9.59 459 ARG A N 1
ATOM 3588 C CA . ARG A 1 462 ? 71.763 34.625 115.613 1.00 9.80 459 ARG A CA 1
ATOM 3589 C C . ARG A 1 462 ? 72.992 35.286 116.277 1.00 14.44 459 ARG A C 1
ATOM 3590 O O . ARG A 1 462 ? 73.516 34.737 117.250 1.00 13.23 459 ARG A O 1
ATOM 3598 N N . HIS A 1 463 ? 73.428 36.477 115.769 1.00 11.53 460 HIS A N 1
ATOM 3599 C CA . HIS A 1 463 ? 74.596 37.204 116.288 1.00 11.90 460 HIS A CA 1
ATOM 3600 C C . HIS A 1 463 ? 74.372 37.720 117.724 1.00 16.50 460 HIS A C 1
ATOM 3601 O O . HIS A 1 463 ? 75.326 37.792 118.498 1.00 16.96 460 HIS A O 1
ATOM 3608 N N . THR A 1 464 ? 73.113 38.005 118.091 1.00 12.61 461 THR A N 1
ATOM 3609 C CA . THR A 1 464 ? 72.763 38.439 119.443 1.00 12.05 461 THR A CA 1
ATOM 3610 C C . THR A 1 464 ? 72.354 37.238 120.305 1.00 14.98 461 THR A C 1
ATOM 3611 O O . THR A 1 464 ? 72.468 37.302 121.525 1.00 14.31 461 THR A O 1
ATOM 3615 N N . ALA A 1 465 ? 71.889 36.142 119.673 1.00 11.92 462 ALA A N 1
ATOM 3616 C CA . ALA A 1 465 ? 71.431 34.932 120.371 1.00 11.86 462 ALA A CA 1
ATOM 3617 C C . ALA A 1 465 ? 72.515 34.299 121.260 1.00 15.50 462 ALA A C 1
ATOM 3618 O O . ALA A 1 465 ? 72.193 33.811 122.347 1.00 15.58 462 ALA A O 1
ATOM 3620 N N . SER A 1 466 ? 73.787 34.296 120.800 1.00 10.99 463 SER A N 1
ATOM 3621 C CA . SER A 1 466 ? 74.895 33.683 121.544 1.00 10.97 463 SER A CA 1
ATOM 3622 C C . SER A 1 466 ? 75.501 34.633 122.585 1.00 14.57 463 SER A C 1
ATOM 3623 O O . SER A 1 466 ? 76.336 34.201 123.380 1.00 14.04 463 SER A O 1
ATOM 3626 N N . ARG A 1 467 ? 75.087 35.918 122.578 1.00 11.10 464 ARG A N 1
ATOM 3627 C CA . ARG A 1 467 ? 75.618 36.942 123.492 1.00 11.40 464 ARG A CA 1
ATOM 3628 C C . ARG A 1 467 ? 75.114 36.753 124.921 1.00 16.73 464 ARG A C 1
ATOM 3629 O O . ARG A 1 467 ? 73.933 36.468 125.128 1.00 17.01 464 ARG A O 1
ATOM 3637 N N . THR A 1 468 ? 76.003 36.965 125.909 1.00 13.24 465 THR A N 1
ATOM 3638 C CA . THR A 1 468 ? 75.678 36.805 127.332 1.00 13.18 465 THR A CA 1
ATOM 3639 C C . THR A 1 468 ? 74.857 37.984 127.871 1.00 16.46 465 THR A C 1
ATOM 3640 O O . THR A 1 468 ? 74.214 37.839 128.911 1.00 15.67 465 THR A O 1
ATOM 3644 N N . ASP A 1 469 ? 74.859 39.140 127.161 1.00 12.91 466 ASP A N 1
ATOM 3645 C CA . ASP A 1 469 ? 74.087 40.327 127.560 1.00 12.78 466 ASP A CA 1
ATOM 3646 C C . ASP A 1 469 ? 72.718 40.372 126.819 1.00 17.30 466 ASP A C 1
ATOM 3647 O O . ASP A 1 469 ? 72.111 41.438 126.688 1.00 17.19 466 ASP A O 1
ATOM 3652 N N . VAL A 1 470 ? 72.240 39.199 126.349 1.00 13.89 467 VAL A N 1
ATOM 3653 C CA . VAL A 1 470 ? 70.966 39.041 125.632 1.00 13.62 467 VAL A CA 1
ATOM 3654 C C . VAL A 1 470 ? 70.244 37.797 126.185 1.00 17.23 467 VAL A C 1
ATOM 3655 O O . VAL A 1 470 ? 70.888 36.776 126.425 1.00 16.54 467 VAL A O 1
ATOM 3659 N N . LEU A 1 471 ? 68.918 37.887 126.399 1.00 14.07 468 LEU A N 1
ATOM 3660 C CA . LEU A 1 471 ? 68.123 36.746 126.855 1.00 13.87 468 LEU A CA 1
ATOM 3661 C C . LEU A 1 471 ? 67.388 36.141 125.682 1.00 17.69 468 LEU A C 1
ATOM 3662 O O . LEU A 1 471 ? 66.961 36.871 124.786 1.00 17.00 468 LEU A O 1
ATOM 3667 N N . VAL A 1 472 ? 67.286 34.807 125.648 1.00 14.51 469 VAL A N 1
ATOM 3668 C CA . VAL A 1 472 ? 66.654 34.098 124.531 1.00 14.64 469 VAL A CA 1
ATOM 3669 C C . VAL A 1 472 ? 65.660 33.043 125.048 1.00 17.86 469 VAL A C 1
ATOM 3670 O O . VAL A 1 472 ? 65.956 32.324 126.005 1.00 17.62 469 VAL A O 1
ATOM 3674 N N . TRP A 1 473 ? 64.484 32.962 124.400 1.00 13.29 470 TRP A N 1
ATOM 3675 C CA . TRP A 1 473 ? 63.439 31.965 124.656 1.00 12.66 470 TRP A CA 1
ATOM 3676 C C . TRP A 1 473 ? 62.886 31.496 123.320 1.00 17.08 470 TRP A C 1
ATOM 3677 O O . TRP A 1 473 ? 62.704 32.313 122.417 1.00 16.40 470 TRP A O 1
ATOM 3688 N N . ALA A 1 474 ? 62.633 30.192 123.180 1.00 14.29 471 ALA A N 1
ATOM 3689 C CA . ALA A 1 474 ? 62.112 29.641 121.933 1.00 14.33 471 ALA A CA 1
ATOM 3690 C C . ALA A 1 474 ? 61.211 28.448 122.183 1.00 19.05 471 ALA A C 1
ATOM 3691 O O . ALA A 1 474 ? 61.453 27.671 123.108 1.00 19.08 471 ALA A O 1
ATOM 3693 N N . THR A 1 475 ? 60.172 28.298 121.349 1.00 16.12 472 THR A N 1
ATOM 3694 C CA . THR A 1 475 ? 59.265 27.148 121.402 1.00 16.59 472 THR A CA 1
ATOM 3695 C C . THR A 1 475 ? 59.975 25.944 120.784 1.00 21.39 472 THR A C 1
ATOM 3696 O O . THR A 1 475 ? 61.027 26.110 120.167 1.00 20.01 472 THR A O 1
ATOM 3700 N N . GLU A 1 476 ? 59.389 24.745 120.898 1.00 20.24 473 GLU A N 1
ATOM 3701 C CA . GLU A 1 476 ? 59.923 23.574 120.201 1.00 20.77 473 GLU A CA 1
ATOM 3702 C C . GLU A 1 476 ? 59.481 23.682 118.723 1.00 24.64 473 GLU A C 1
ATOM 3703 O O . GLU A 1 476 ? 58.574 24.478 118.446 1.00 23.95 473 GLU A O 1
ATOM 3709 N N . PRO A 1 477 ? 60.112 22.980 117.740 1.00 21.58 474 PRO A N 1
ATOM 3710 C CA . PRO A 1 477 ? 59.640 23.114 116.342 1.00 21.30 474 PRO A CA 1
ATOM 3711 C C . PRO A 1 477 ? 58.151 22.781 116.223 1.00 25.28 474 PRO A C 1
ATOM 3712 O O . PRO A 1 477 ? 57.700 21.772 116.774 1.00 24.87 474 PRO A O 1
ATOM 3716 N N . LEU A 1 478 ? 57.381 23.671 115.571 1.00 21.61 475 LEU A N 1
ATOM 3717 C CA . LEU A 1 478 ? 55.932 23.528 115.412 1.00 21.54 475 LEU A CA 1
ATOM 3718 C C . LEU A 1 478 ? 55.579 22.345 114.527 1.00 26.93 475 LEU A C 1
ATOM 3719 O O . LEU A 1 478 ? 56.229 22.122 113.506 1.00 26.83 475 LEU A O 1
ATOM 3724 N N . LYS A 1 479 ? 54.557 21.576 114.930 1.00 24.33 476 LYS A N 1
ATOM 3725 C CA . LYS A 1 479 ? 54.110 20.400 114.185 1.00 24.57 476 LYS A CA 1
ATOM 3726 C C . LYS A 1 479 ? 53.007 20.775 113.193 1.00 28.92 476 LYS A C 1
ATOM 3727 O O . LYS A 1 479 ? 52.789 20.062 112.214 1.00 29.21 476 LYS A O 1
ATOM 3733 N N . GLU A 1 480 ? 52.330 21.905 113.438 1.00 24.92 477 GLU A N 1
ATOM 3734 C CA . GLU A 1 480 ? 51.278 22.435 112.572 1.00 24.68 477 GLU A CA 1
ATOM 3735 C C . GLU A 1 480 ? 51.469 23.959 112.404 1.00 27.45 477 GLU A C 1
ATOM 3736 O O . GLU A 1 480 ? 52.143 24.576 113.237 1.00 25.72 477 GLU A O 1
ATOM 3742 N N . PRO A 1 481 ? 50.912 24.593 111.339 1.00 23.95 478 PRO A N 1
ATOM 3743 C CA . PRO A 1 481 ? 51.112 26.045 111.173 1.00 23.08 478 PRO A CA 1
ATOM 3744 C C . PRO A 1 481 ? 50.407 26.880 112.252 1.00 26.22 478 PRO A C 1
ATOM 3745 O O . PRO A 1 481 ? 49.315 26.523 112.700 1.00 26.58 478 PRO A O 1
ATOM 3749 N N . LEU A 1 482 ? 51.051 27.986 112.677 1.00 21.16 479 LEU A N 1
ATOM 3750 C CA . LEU A 1 482 ? 50.513 28.915 113.672 1.00 20.14 479 LEU A CA 1
ATOM 3751 C C . LEU A 1 482 ? 50.361 30.299 113.034 1.00 22.26 479 LEU A C 1
ATOM 3752 O O . LEU A 1 482 ? 51.352 30.899 112.617 1.00 21.50 479 LEU A O 1
ATOM 3757 N N . ARG A 1 483 ? 49.118 30.779 112.925 1.00 18.06 480 ARG A N 1
ATOM 3758 C CA . ARG A 1 483 ? 48.798 32.060 112.293 1.00 17.11 480 ARG A CA 1
ATOM 3759 C C . ARG A 1 483 ? 48.640 33.166 113.324 1.00 20.85 480 ARG A C 1
ATOM 3760 O O . ARG A 1 483 ? 47.879 33.006 114.276 1.00 20.20 480 ARG A O 1
ATOM 3768 N N . VAL A 1 484 ? 49.328 34.303 113.116 1.00 17.28 481 VAL A N 1
ATOM 3769 C CA . VAL A 1 484 ? 49.229 35.478 113.996 1.00 17.06 481 VAL A CA 1
ATOM 3770 C C . VAL A 1 484 ? 48.829 36.716 113.174 1.00 19.79 481 VAL A C 1
ATOM 3771 O O . VAL A 1 484 ? 49.235 36.849 112.019 1.00 18.17 481 VAL A O 1
ATOM 3775 N N . ALA A 1 485 ? 48.010 37.595 113.765 1.00 17.10 482 ALA A N 1
ATOM 3776 C CA . ALA A 1 485 ? 47.562 38.832 113.128 1.00 17.50 482 ALA A CA 1
ATOM 3777 C C . ALA A 1 485 ? 47.355 39.930 114.169 1.00 23.20 482 ALA A C 1
ATOM 3778 O O . ALA A 1 485 ? 46.983 39.646 115.305 1.00 24.22 482 ALA A O 1
ATOM 3780 N N . GLY A 1 486 ? 47.614 41.166 113.775 1.00 19.41 483 GLY A N 1
ATOM 3781 C CA . GLY A 1 486 ? 47.449 42.318 114.649 1.00 19.15 483 GLY A CA 1
ATOM 3782 C C . GLY A 1 486 ? 48.729 42.793 115.296 1.00 21.52 483 GLY A C 1
ATOM 3783 O O . GLY A 1 486 ? 49.824 42.575 114.769 1.00 20.86 483 GLY A O 1
ATOM 3784 N N . GLN A 1 487 ? 48.592 43.469 116.436 1.00 16.98 484 GLN A N 1
ATOM 3785 C CA . GLN A 1 487 ? 49.725 44.023 117.152 1.00 16.21 484 GLN A CA 1
ATOM 3786 C C . GLN A 1 487 ? 50.068 43.180 118.388 1.00 18.98 484 GLN A C 1
ATOM 3787 O O . GLN A 1 487 ? 49.269 43.114 119.323 1.00 18.47 484 GLN A O 1
ATOM 3793 N N . PRO A 1 488 ? 51.275 42.560 118.427 1.00 14.80 485 PRO A N 1
ATOM 3794 C CA . PRO A 1 488 ? 51.692 41.861 119.649 1.00 14.66 485 PRO A CA 1
ATOM 3795 C C . PRO A 1 488 ? 52.044 42.873 120.739 1.00 18.69 485 PRO A C 1
ATOM 3796 O O . PRO A 1 488 ? 52.513 43.968 120.428 1.00 18.15 485 PRO A O 1
ATOM 3800 N N . VAL A 1 489 ? 51.774 42.538 122.002 1.00 15.70 486 VAL A N 1
ATOM 3801 C CA . VAL A 1 489 ? 52.082 43.430 123.121 1.00 15.88 486 VAL A CA 1
ATOM 3802 C C . VAL A 1 489 ? 52.939 42.672 124.134 1.00 20.69 486 VAL A C 1
ATOM 3803 O O . VAL A 1 489 ? 52.555 41.593 124.591 1.00 20.02 486 VAL A O 1
ATOM 3807 N N . ALA A 1 490 ? 54.120 43.218 124.446 1.00 17.93 487 ALA A N 1
ATOM 3808 C CA . ALA A 1 490 ? 55.014 42.608 125.413 1.00 17.79 487 ALA A CA 1
ATOM 3809 C C . ALA A 1 490 ? 54.650 43.060 126.817 1.00 21.98 487 ALA A C 1
ATOM 3810 O O . ALA A 1 490 ? 54.679 44.262 127.114 1.00 21.75 487 ALA A O 1
ATOM 3812 N N . ARG A 1 491 ? 54.237 42.105 127.663 1.00 18.11 488 ARG A N 1
ATOM 3813 C CA . ARG A 1 491 ? 53.946 42.372 129.064 1.00 18.28 488 ARG A CA 1
ATOM 3814 C C . ARG A 1 491 ? 55.177 41.943 129.825 1.00 21.15 488 ARG A C 1
ATOM 3815 O O . ARG A 1 491 ? 55.345 40.760 130.119 1.00 20.27 488 ARG A O 1
ATOM 3823 N N . LEU A 1 492 ? 56.115 42.877 129.996 1.00 17.59 489 LEU A N 1
ATOM 3824 C CA . LEU A 1 492 ? 57.412 42.589 130.581 1.00 16.96 489 LEU A CA 1
ATOM 3825 C C . LEU A 1 492 ? 57.490 42.984 132.048 1.00 19.94 489 LEU A C 1
ATOM 3826 O O . LEU A 1 492 ? 57.268 44.142 132.395 1.00 19.22 489 LEU A O 1
ATOM 3831 N N . PHE A 1 493 ? 57.829 42.009 132.902 1.00 15.83 490 PHE A N 1
ATOM 3832 C CA . PHE A 1 493 ? 58.077 42.225 134.321 1.00 15.61 490 PHE A CA 1
ATOM 3833 C C . PHE A 1 493 ? 59.575 42.125 134.516 1.00 18.80 490 PHE A C 1
ATOM 3834 O O . PHE A 1 493 ? 60.146 41.038 134.380 1.00 18.04 490 PHE A O 1
ATOM 3842 N N . ALA A 1 494 ? 60.236 43.270 134.707 1.00 15.33 491 ALA A N 1
ATOM 3843 C CA . ALA A 1 494 ? 61.688 43.290 134.791 1.00 14.75 491 ALA A CA 1
ATOM 3844 C C . ALA A 1 494 ? 62.218 44.182 135.911 1.00 18.96 491 ALA A C 1
ATOM 3845 O O . ALA A 1 494 ? 61.603 45.192 136.260 1.00 18.57 491 ALA A O 1
ATOM 3847 N N . SER A 1 495 ? 63.385 43.808 136.452 1.00 15.80 492 SER A N 1
ATOM 3848 C CA . SER A 1 495 ? 64.085 44.577 137.472 1.00 16.04 492 SER A CA 1
ATOM 3849 C C . SER A 1 495 ? 65.493 44.913 136.994 1.00 19.00 492 SER A C 1
ATOM 3850 O O . SER A 1 495 ? 66.094 44.139 136.248 1.00 18.20 492 SER A O 1
ATOM 3853 N N . THR A 1 496 ? 66.007 46.068 137.412 1.00 15.72 493 THR A N 1
ATOM 3854 C CA . THR A 1 496 ? 67.367 46.505 137.097 1.00 15.40 493 THR A CA 1
ATOM 3855 C C . THR A 1 496 ? 68.050 46.980 138.369 1.00 19.63 493 THR A C 1
ATOM 3856 O O . THR A 1 496 ? 67.388 47.538 139.246 1.00 19.91 493 THR A O 1
ATOM 3860 N N . SER A 1 497 ? 69.376 46.788 138.465 1.00 15.80 494 SER A N 1
ATOM 3861 C CA . SER A 1 497 ? 70.135 47.280 139.615 1.00 16.05 494 SER A CA 1
ATOM 3862 C C . SER A 1 497 ? 70.409 48.799 139.474 1.00 19.58 494 SER A C 1
ATOM 3863 O O . SER A 1 497 ? 70.887 49.426 140.417 1.00 20.22 494 SER A O 1
ATOM 3866 N N . GLY A 1 498 ? 70.070 49.365 138.310 1.00 15.21 495 GLY A N 1
ATOM 3867 C CA . GLY A 1 498 ? 70.223 50.789 138.021 1.00 15.31 495 GLY A CA 1
ATOM 3868 C C . GLY A 1 498 ? 68.955 51.600 138.239 1.00 19.46 495 GLY A C 1
ATOM 3869 O O . GLY A 1 498 ? 67.954 51.068 138.729 1.00 20.11 495 GLY A O 1
ATOM 3870 N N . SER A 1 499 ? 68.989 52.905 137.884 1.00 15.27 496 SER A N 1
ATOM 3871 C CA . SER A 1 499 ? 67.843 53.815 138.060 1.00 14.95 496 SER A CA 1
ATOM 3872 C C . SER A 1 499 ? 67.188 54.204 136.720 1.00 18.59 496 SER A C 1
ATOM 3873 O O . SER A 1 499 ? 66.224 54.975 136.702 1.00 17.53 496 SER A O 1
ATOM 3876 N N . ASP A 1 500 ? 67.694 53.640 135.611 1.00 15.89 497 ASP A N 1
ATOM 3877 C CA . ASP A 1 500 ? 67.137 53.811 134.264 1.00 15.35 497 ASP A CA 1
ATOM 3878 C C . ASP A 1 500 ? 67.531 52.603 133.413 1.00 19.28 497 ASP A C 1
ATOM 3879 O O . ASP A 1 500 ? 68.493 51.911 133.753 1.00 18.24 497 ASP A O 1
ATOM 3884 N N . ALA A 1 501 ? 66.745 52.302 132.354 1.00 16.16 498 ALA A N 1
ATOM 3885 C CA . ALA A 1 501 ? 67.000 51.150 131.479 1.00 15.84 498 ALA A CA 1
ATOM 3886 C C . ALA A 1 501 ? 66.207 51.219 130.202 1.00 18.96 498 ALA A C 1
ATOM 3887 O O . ALA A 1 501 ? 65.094 51.730 130.196 1.00 18.71 498 ALA A O 1
ATOM 3889 N N . ASP A 1 502 ? 66.768 50.657 129.128 1.00 15.08 499 ASP A N 1
ATOM 3890 C CA . ASP A 1 502 ? 66.094 50.461 127.849 1.00 14.54 499 ASP A CA 1
ATOM 3891 C C . ASP A 1 502 ? 65.754 48.994 127.737 1.00 19.02 499 ASP A C 1
ATOM 3892 O O . ASP A 1 502 ? 66.557 48.156 128.155 1.00 18.67 499 ASP A O 1
ATOM 3897 N N . TRP A 1 503 ? 64.566 48.666 127.223 1.00 15.26 500 TRP A N 1
ATOM 3898 C CA . TRP A 1 503 ? 64.183 47.272 127.068 1.00 14.81 500 TRP A CA 1
ATOM 3899 C C . TRP A 1 503 ? 63.789 47.009 125.621 1.00 18.03 500 TRP A C 1
ATOM 3900 O O . TRP A 1 503 ? 62.820 47.586 125.122 1.00 17.43 500 TRP A O 1
ATOM 3911 N N . VAL A 1 504 ? 64.592 46.185 124.933 1.00 14.15 501 VAL A N 1
ATOM 3912 C CA . VAL A 1 504 ? 64.368 45.793 123.540 1.00 13.41 501 VAL A CA 1
ATOM 3913 C C . VAL A 1 504 ? 63.689 44.426 123.532 1.00 16.52 501 VAL A C 1
ATOM 3914 O O . VAL A 1 504 ? 64.208 43.484 124.134 1.00 16.87 501 VAL A O 1
ATOM 3918 N N . VAL A 1 505 ? 62.524 44.320 122.878 1.00 11.15 502 VAL A N 1
ATOM 3919 C CA . VAL A 1 505 ? 61.806 43.053 122.767 1.00 10.47 502 VAL A CA 1
ATOM 3920 C C . VAL A 1 505 ? 61.720 42.686 121.289 1.00 12.55 502 VAL A C 1
ATOM 3921 O O . VAL A 1 505 ? 61.250 43.492 120.489 1.00 10.49 502 VAL A O 1
ATOM 3925 N N . LYS A 1 506 ? 62.192 41.475 120.928 1.00 9.52 503 LYS A N 1
ATOM 3926 C CA . LYS A 1 506 ? 62.157 41.001 119.540 1.00 9.12 503 LYS A CA 1
ATOM 3927 C C . LYS A 1 506 ? 61.338 39.729 119.396 1.00 13.47 503 LYS A C 1
ATOM 3928 O O . LYS A 1 506 ? 61.518 38.796 120.185 1.00 13.87 503 LYS A O 1
ATOM 3934 N N . ILE A 1 507 ? 60.483 39.661 118.359 1.00 9.66 504 ILE A N 1
ATOM 3935 C CA . ILE A 1 507 ? 59.756 38.439 117.994 1.00 10.10 504 ILE A CA 1
ATOM 3936 C C . ILE A 1 507 ? 60.449 37.893 116.757 1.00 13.92 504 ILE A C 1
ATOM 3937 O O . ILE A 1 507 ? 60.682 38.640 115.803 1.00 13.21 504 ILE A O 1
ATOM 3942 N N . ILE A 1 508 ? 60.820 36.618 116.785 1.00 10.93 505 ILE A N 1
ATOM 3943 C CA . ILE A 1 508 ? 61.586 36.012 115.707 1.00 10.65 505 ILE A CA 1
ATOM 3944 C C . ILE A 1 508 ? 60.947 34.706 115.222 1.00 14.57 505 ILE A C 1
ATOM 3945 O O . ILE A 1 508 ? 60.426 33.924 116.024 1.00 13.11 505 ILE A O 1
ATOM 3950 N N . ASP A 1 509 ? 61.021 34.471 113.901 1.00 11.17 506 ASP A N 1
ATOM 3951 C CA . ASP A 1 509 ? 60.639 33.211 113.299 1.00 10.83 506 ASP A CA 1
ATOM 3952 C C . ASP A 1 509 ? 61.929 32.449 113.025 1.00 14.72 506 ASP A C 1
ATOM 3953 O O . ASP A 1 509 ? 62.714 32.866 112.172 1.00 14.21 506 ASP A O 1
ATOM 3958 N N . VAL A 1 510 ? 62.181 31.377 113.785 1.00 11.72 507 VAL A N 1
ATOM 3959 C CA . VAL A 1 510 ? 63.369 30.542 113.596 1.00 11.56 507 VAL A CA 1
ATOM 3960 C C . VAL A 1 510 ? 63.066 29.526 112.500 1.00 16.27 507 VAL A C 1
ATOM 3961 O O . VAL A 1 510 ? 62.202 28.668 112.677 1.00 16.40 507 VAL A O 1
ATOM 3965 N N . TRP A 1 511 ? 63.767 29.632 111.369 1.00 13.03 508 TRP A N 1
ATOM 3966 C CA . TRP A 1 511 ? 63.593 28.729 110.237 1.00 13.48 508 TRP A CA 1
ATOM 3967 C C . TRP A 1 511 ? 64.077 27.313 110.624 1.00 17.88 508 TRP A C 1
ATOM 3968 O O . TRP A 1 511 ? 64.880 27.191 111.556 1.00 18.22 508 TRP A O 1
ATOM 3979 N N . PRO A 1 512 ? 63.565 26.225 109.984 1.00 13.38 509 PRO A N 1
ATOM 3980 C CA . PRO A 1 512 ? 64.005 24.870 110.380 1.00 13.11 509 PRO A CA 1
ATOM 3981 C C . PRO A 1 512 ? 65.513 24.657 110.232 1.00 16.31 509 PRO A C 1
ATOM 3982 O O . PRO A 1 512 ? 66.182 25.427 109.532 1.00 14.79 509 PRO A O 1
ATOM 3986 N N . ASP A 1 513 ? 66.047 23.609 110.915 1.00 14.03 510 ASP A N 1
ATOM 3987 C CA . ASP A 1 513 ? 67.470 23.229 110.905 1.00 14.29 510 ASP A CA 1
ATOM 3988 C C . ASP A 1 513 ? 67.998 23.116 109.474 1.00 18.17 510 ASP A C 1
ATOM 3989 O O . ASP A 1 513 ? 69.093 23.600 109.179 1.00 16.85 510 ASP A O 1
ATOM 3994 N N . GLU A 1 514 ? 67.195 22.500 108.587 1.00 15.63 511 GLU A N 1
ATOM 3995 C CA . GLU A 1 514 ? 67.480 22.365 107.161 1.00 15.92 511 GLU A CA 1
ATOM 3996 C C . GLU A 1 514 ? 66.272 22.852 106.360 1.00 20.23 511 GLU A C 1
ATOM 3997 O O . GLU A 1 514 ? 65.130 22.563 106.731 1.00 19.48 511 GLU A O 1
ATOM 4003 N N . VAL A 1 515 ? 66.521 23.653 105.309 1.00 17.20 512 VAL A N 1
ATOM 4004 C CA . VAL A 1 515 ? 65.467 24.242 104.474 1.00 16.89 512 VAL A CA 1
ATOM 4005 C C . VAL A 1 515 ? 65.660 23.767 103.007 1.00 21.17 512 VAL A C 1
ATOM 4006 O O . VAL A 1 515 ? 66.544 24.275 102.316 1.00 20.29 512 VAL A O 1
ATOM 4010 N N . PRO A 1 516 ? 64.857 22.783 102.517 1.00 18.39 513 PRO A N 1
ATOM 4011 C CA . PRO A 1 516 ? 65.066 22.280 101.138 1.00 18.62 513 PRO A CA 1
ATOM 4012 C C . PRO A 1 516 ? 64.853 23.324 100.030 1.00 23.22 513 PRO A C 1
ATOM 4013 O O . PRO A 1 516 ? 65.469 23.202 98.971 1.00 23.10 513 PRO A O 1
ATOM 4017 N N . GLU A 1 517 ? 63.994 24.337 100.270 1.00 19.94 514 GLU A N 1
ATOM 4018 C CA . GLU A 1 517 ? 63.694 25.407 99.304 1.00 20.15 514 GLU A CA 1
ATOM 4019 C C . GLU A 1 517 ? 64.873 26.388 99.157 1.00 24.66 514 GLU A C 1
ATOM 4020 O O . GLU A 1 517 ? 65.048 26.978 98.091 1.00 24.87 514 GLU A O 1
ATOM 4026 N N . ASN A 1 518 ? 65.652 26.586 100.241 1.00 20.88 515 ASN A N 1
ATOM 4027 C CA . ASN A 1 518 ? 66.825 27.474 100.278 1.00 20.04 515 ASN A CA 1
ATOM 4028 C C . ASN A 1 518 ? 67.760 27.007 101.404 1.00 22.08 515 ASN A C 1
ATOM 4029 O O . ASN A 1 518 ? 67.599 27.440 102.548 1.00 21.26 515 ASN A O 1
ATOM 4034 N N . PRO A 1 519 ? 68.702 26.069 101.102 1.00 18.09 516 PRO A N 1
ATOM 4035 C CA . PRO A 1 519 ? 69.557 25.490 102.164 1.00 17.53 516 PRO A CA 1
ATOM 4036 C C . PRO A 1 519 ? 70.312 26.501 103.033 1.00 19.99 516 PRO A C 1
ATOM 4037 O O . PRO A 1 519 ? 70.392 26.302 104.248 1.00 19.34 516 PRO A O 1
ATOM 4041 N N . LYS A 1 520 ? 70.819 27.597 102.434 1.00 15.87 517 LYS A N 1
ATOM 4042 C CA . LYS A 1 520 ? 71.554 28.656 103.149 1.00 15.39 517 LYS A CA 1
ATOM 4043 C C . LYS A 1 520 ? 70.729 29.312 104.278 1.00 19.30 517 LYS A C 1
ATOM 4044 O O . LYS A 1 520 ? 71.297 30.042 105.094 1.00 19.09 517 LYS A O 1
ATOM 4050 N N . LEU A 1 521 ? 69.406 29.048 104.331 1.00 16.00 518 LEU A N 1
ATOM 4051 C CA . LEU A 1 521 ? 68.526 29.651 105.334 1.00 15.77 518 LEU A CA 1
ATOM 4052 C C . LEU A 1 521 ? 68.229 28.738 106.539 1.00 18.38 518 LEU A C 1
ATOM 4053 O O . LEU A 1 521 ? 67.346 29.055 107.340 1.00 17.57 518 LEU A O 1
ATOM 4058 N N . GLY A 1 522 ? 68.996 27.659 106.688 1.00 14.66 519 GLY A N 1
ATOM 4059 C CA . GLY A 1 522 ? 68.846 26.738 107.810 1.00 14.46 519 GLY A CA 1
ATOM 4060 C C . GLY A 1 522 ? 69.292 27.358 109.120 1.00 17.83 519 GLY A C 1
ATOM 4061 O O . GLY A 1 522 ? 70.417 27.859 109.218 1.00 17.01 519 GLY A O 1
ATOM 4062 N N . GLY A 1 523 ? 68.387 27.371 110.103 1.00 13.99 520 GLY A N 1
ATOM 4063 C CA . GLY A 1 523 ? 68.640 27.934 111.428 1.00 13.26 520 GLY A CA 1
ATOM 4064 C C . GLY A 1 523 ? 68.411 29.428 111.544 1.00 16.38 520 GLY A C 1
ATOM 4065 O O . GLY A 1 523 ? 68.463 29.978 112.647 1.00 15.77 520 GLY A O 1
ATOM 4066 N N . TYR A 1 524 ? 68.147 30.092 110.402 1.00 13.27 521 TYR A N 1
ATOM 4067 C CA . TYR A 1 524 ? 67.929 31.532 110.258 1.00 12.88 521 TYR A CA 1
ATOM 4068 C C . TYR A 1 524 ? 66.917 32.064 111.292 1.00 16.16 521 TYR A C 1
ATOM 4069 O O . TYR A 1 524 ? 65.776 31.598 111.363 1.00 15.72 521 TYR A O 1
ATOM 4078 N N . GLN A 1 525 ? 67.391 32.985 112.143 1.00 11.96 522 GLN A N 1
ATOM 4079 C CA . GLN A 1 525 ? 66.596 33.630 113.184 1.00 11.43 522 GLN A CA 1
ATOM 4080 C C . GLN A 1 525 ? 66.052 34.951 112.636 1.00 14.72 522 GLN A C 1
ATOM 4081 O O . GLN A 1 525 ? 66.545 36.034 112.972 1.00 13.81 522 GLN A O 1
ATOM 4087 N N . GLN A 1 526 ? 65.065 34.840 111.740 1.00 10.72 523 GLN A N 1
ATOM 4088 C CA . GLN A 1 526 ? 64.452 35.967 111.048 1.00 9.93 523 GLN A CA 1
ATOM 4089 C C . GLN A 1 526 ? 63.661 36.851 111.999 1.00 13.74 523 GLN A C 1
ATOM 4090 O O . GLN A 1 526 ? 62.623 36.423 112.512 1.00 13.16 523 GLN A O 1
ATOM 4096 N N . MET A 1 527 ? 64.111 38.109 112.186 1.00 10.82 524 MET A N 1
ATOM 4097 C CA . MET A 1 527 ? 63.370 39.068 112.998 1.00 10.53 524 MET A CA 1
ATOM 4098 C C . MET A 1 527 ? 62.042 39.367 112.298 1.00 14.28 524 MET A C 1
ATOM 4099 O O . MET A 1 527 ? 62.008 39.460 111.065 1.00 13.70 524 MET A O 1
ATOM 4104 N N . LEU A 1 528 ? 60.946 39.430 113.067 1.00 10.58 525 LEU A N 1
ATOM 4105 C CA . LEU A 1 528 ? 59.605 39.596 112.506 1.00 10.55 525 LEU A CA 1
ATOM 4106 C C . LEU A 1 528 ? 58.904 40.853 113.043 1.00 14.87 525 LEU A C 1
ATOM 4107 O O . LEU A 1 528 ? 58.252 41.565 112.278 1.00 13.97 525 LEU A O 1
ATOM 4112 N N . SER A 1 529 ? 59.018 41.103 114.352 1.00 11.79 526 SER A N 1
ATOM 4113 C CA . SER A 1 529 ? 58.433 42.270 115.012 1.00 11.76 526 SER A CA 1
ATOM 4114 C C . SER A 1 529 ? 59.258 42.600 116.232 1.00 16.70 526 SER A C 1
ATOM 4115 O O . SER A 1 529 ? 59.417 41.753 117.106 1.00 16.41 526 SER A O 1
ATOM 4118 N N . ALA A 1 530 ? 59.833 43.808 116.275 1.00 14.28 527 ALA A N 1
ATOM 4119 C CA . ALA A 1 530 ? 60.693 44.208 117.381 1.00 14.23 527 ALA A CA 1
ATOM 4120 C C . ALA A 1 530 ? 60.614 45.700 117.660 1.00 17.76 527 ALA A C 1
ATOM 4121 O O . ALA A 1 530 ? 60.483 46.499 116.731 1.00 17.32 527 ALA A O 1
ATOM 4123 N N . ASP A 1 531 ? 60.716 46.080 118.941 1.00 13.88 528 ASP A N 1
ATOM 4124 C CA . ASP A 1 531 ? 60.749 47.484 119.333 1.00 13.54 528 ASP A CA 1
ATOM 4125 C C . ASP A 1 531 ? 61.477 47.680 120.659 1.00 15.57 528 ASP A C 1
ATOM 4126 O O . ASP A 1 531 ? 61.900 46.710 121.293 1.00 14.65 528 ASP A O 1
ATOM 4131 N N . ILE A 1 532 ? 61.666 48.947 121.043 1.00 11.68 529 ILE A N 1
ATOM 4132 C CA . ILE A 1 532 ? 62.408 49.351 122.238 1.00 10.99 529 ILE A CA 1
ATOM 4133 C C . ILE A 1 532 ? 61.561 50.298 123.096 1.00 15.02 529 ILE A C 1
ATOM 4134 O O . ILE A 1 532 ? 60.779 51.092 122.567 1.00 14.40 529 ILE A O 1
ATOM 4139 N N . PHE A 1 533 ? 61.731 50.214 124.421 1.00 12.36 530 PHE A N 1
ATOM 4140 C CA . PHE A 1 533 ? 61.044 51.084 125.362 1.00 12.66 530 PHE A CA 1
ATOM 4141 C C . PHE A 1 533 ? 62.067 51.739 126.288 1.00 16.88 530 PHE A C 1
ATOM 4142 O O . PHE A 1 533 ? 62.861 51.036 126.915 1.00 16.39 530 PHE A O 1
ATOM 4150 N N . ARG A 1 534 ? 62.042 53.080 126.391 1.00 14.41 531 ARG A N 1
ATOM 4151 C CA . ARG A 1 534 ? 62.929 53.798 127.309 1.00 14.30 531 ARG A CA 1
ATOM 4152 C C . ARG A 1 534 ? 62.259 53.833 128.683 1.00 18.72 531 ARG A C 1
ATOM 4153 O O . ARG A 1 534 ? 61.235 54.500 128.861 1.00 18.72 531 ARG A O 1
ATOM 4161 N N . GLY A 1 535 ? 62.816 53.045 129.608 1.00 15.25 532 GLY A N 1
ATOM 4162 C CA . GLY A 1 535 ? 62.304 52.801 130.957 1.00 15.45 532 GLY A CA 1
ATOM 4163 C C . GLY A 1 535 ? 61.918 53.991 131.809 1.00 19.52 532 GLY A C 1
ATOM 4164 O O . GLY A 1 535 ? 61.046 53.861 132.672 1.00 19.29 532 GLY A O 1
ATOM 4165 N N . ARG A 1 536 ? 62.558 55.155 131.590 1.00 16.13 533 ARG A N 1
ATOM 4166 C CA . ARG A 1 536 ? 62.256 56.381 132.344 1.00 16.54 533 ARG A CA 1
ATOM 4167 C C . ARG A 1 536 ? 60.798 56.871 132.087 1.00 20.84 533 ARG A C 1
ATOM 4168 O O . ARG A 1 536 ? 60.277 57.663 132.874 1.00 20.38 533 ARG A O 1
ATOM 4176 N N . TYR A 1 537 ? 60.146 56.374 131.003 1.00 17.39 534 TYR A N 1
ATOM 4177 C CA . TYR A 1 537 ? 58.772 56.750 130.644 1.00 17.42 534 TYR A CA 1
ATOM 4178 C C . TYR A 1 537 ? 57.767 55.608 130.947 1.00 22.49 534 TYR A C 1
ATOM 4179 O O . TYR A 1 537 ? 56.696 55.554 130.337 1.00 21.76 534 TYR A O 1
ATOM 4188 N N . ARG A 1 538 ? 58.096 54.738 131.930 1.00 20.51 535 ARG A N 1
ATOM 4189 C CA . ARG A 1 538 ? 57.273 53.586 132.330 1.00 21.49 535 ARG A CA 1
ATOM 4190 C C . ARG A 1 538 ? 55.877 53.981 132.852 1.00 28.61 535 ARG A C 1
ATOM 4191 O O . ARG A 1 538 ? 54.909 53.263 132.598 1.00 28.89 535 ARG A O 1
ATOM 4199 N N . GLU A 1 539 ? 55.782 55.075 133.611 1.00 27.34 536 GLU A N 1
ATOM 4200 C CA . GLU A 1 539 ? 54.516 55.474 134.225 1.00 28.52 536 GLU A CA 1
ATOM 4201 C C . GLU A 1 539 ? 53.894 56.686 133.545 1.00 33.84 536 GLU A C 1
ATOM 4202 O O . GLU A 1 539 ? 52.689 56.904 133.672 1.00 34.21 536 GLU A O 1
ATOM 4208 N N . ASP A 1 540 ? 54.703 57.463 132.811 1.00 30.27 537 ASP A N 1
ATOM 4209 C CA . ASP A 1 540 ? 54.238 58.639 132.084 1.00 29.76 537 ASP A CA 1
ATOM 4210 C C . ASP A 1 540 ? 55.179 58.926 130.924 1.00 31.89 537 ASP A C 1
ATOM 4211 O O . ASP A 1 540 ? 56.375 59.135 131.143 1.00 31.47 537 ASP A O 1
ATOM 4216 N N . PHE A 1 541 ? 54.647 58.930 129.686 1.00 26.65 538 PHE A N 1
ATOM 4217 C CA . PHE A 1 541 ? 55.442 59.226 128.497 1.00 25.27 538 PHE A CA 1
ATOM 4218 C C . PHE A 1 541 ? 55.909 60.702 128.501 1.00 27.82 538 PHE A C 1
ATOM 4219 O O . PHE A 1 541 ? 57.006 60.993 128.024 1.00 26.60 538 PHE A O 1
ATOM 4227 N N . ALA A 1 542 ? 55.098 61.610 129.108 1.00 24.39 539 ALA A N 1
ATOM 4228 C CA . ALA A 1 542 ? 55.369 63.050 129.199 1.00 24.20 539 ALA A CA 1
ATOM 4229 C C . ALA A 1 542 ? 56.378 63.421 130.304 1.00 28.10 539 ALA A C 1
ATOM 4230 O O . ALA A 1 542 ? 57.015 64.473 130.208 1.00 27.22 539 ALA A O 1
ATOM 4232 N N . VAL A 1 543 ? 56.483 62.606 131.372 1.00 25.53 540 VAL A N 1
ATOM 4233 C CA . VAL A 1 543 ? 57.385 62.915 132.493 1.00 26.10 540 VAL A CA 1
ATOM 4234 C C . VAL A 1 543 ? 58.390 61.774 132.722 1.00 29.01 540 VAL A C 1
ATOM 4235 O O . VAL A 1 543 ? 57.990 60.633 132.969 1.00 28.90 540 VAL A O 1
ATOM 4239 N N . ALA A 1 544 ? 59.693 62.099 132.689 1.00 24.20 541 ALA A N 1
ATOM 4240 C CA . ALA A 1 544 ? 60.752 61.125 132.943 1.00 23.01 541 ALA A CA 1
ATOM 4241 C C . ALA A 1 544 ? 60.868 60.862 134.447 1.00 26.01 541 ALA A C 1
ATOM 4242 O O . ALA A 1 544 ? 61.034 61.801 135.231 1.00 25.21 541 ALA A O 1
ATOM 4244 N N . LYS A 1 545 ? 60.722 59.591 134.851 1.00 22.48 542 LYS A N 1
ATOM 4245 C CA . LYS A 1 545 ? 60.791 59.180 136.258 1.00 22.58 542 LYS A CA 1
ATOM 4246 C C . LYS A 1 545 ? 61.849 58.085 136.455 1.00 25.28 542 LYS A C 1
ATOM 4247 O O . LYS A 1 545 ? 61.944 57.179 135.626 1.00 23.73 542 LYS A O 1
ATOM 4253 N N . PRO A 1 546 ? 62.647 58.135 137.549 1.00 22.28 543 PRO A N 1
ATOM 4254 C CA . PRO A 1 546 ? 63.666 57.090 137.753 1.00 21.74 543 PRO A CA 1
ATOM 4255 C C . PRO A 1 546 ? 63.064 55.738 138.138 1.00 25.09 543 PRO A C 1
ATOM 4256 O O . PRO A 1 546 ? 61.984 55.685 138.730 1.00 25.28 543 PRO A O 1
ATOM 4260 N N . LEU A 1 547 ? 63.765 54.647 137.798 1.00 20.57 544 LEU A N 1
ATOM 4261 C CA . LEU A 1 547 ? 63.352 53.298 138.179 1.00 20.08 544 LEU A CA 1
ATOM 4262 C C . LEU A 1 547 ? 63.874 52.991 139.574 1.00 24.01 544 LEU A C 1
ATOM 4263 O O . LEU A 1 547 ? 65.006 53.364 139.900 1.00 23.61 544 LEU A O 1
ATOM 4268 N N . VAL A 1 548 ? 63.054 52.334 140.409 1.00 21.00 545 VAL A N 1
ATOM 4269 C CA . VAL A 1 548 ? 63.480 51.935 141.753 1.00 21.69 545 VAL A CA 1
ATOM 4270 C C . VAL A 1 548 ? 64.473 50.772 141.591 1.00 25.12 545 VAL A C 1
ATOM 4271 O O . VAL A 1 548 ? 64.127 49.770 140.956 1.00 24.39 545 VAL A O 1
ATOM 4275 N N . PRO A 1 549 ? 65.736 50.916 142.070 1.00 21.44 546 PRO A N 1
ATOM 4276 C CA . PRO A 1 549 ? 66.717 49.834 141.877 1.00 20.73 546 PRO A CA 1
ATOM 4277 C C . PRO A 1 549 ? 66.280 48.519 142.517 1.00 24.62 546 PRO A C 1
ATOM 4278 O O . PRO A 1 549 ? 65.708 48.520 143.608 1.00 24.67 546 PRO A O 1
ATOM 4282 N N . ASP A 1 550 ? 66.494 47.402 141.783 1.00 20.77 547 ASP A N 1
ATOM 4283 C CA . ASP A 1 550 ? 66.217 46.010 142.178 1.00 20.90 547 ASP A CA 1
ATOM 4284 C C . ASP A 1 550 ? 64.707 45.675 142.323 1.00 24.48 547 ASP A C 1
ATOM 4285 O O . ASP A 1 550 ? 64.379 44.546 142.689 1.00 24.77 547 ASP A O 1
ATOM 4290 N N . LYS A 1 551 ? 63.803 46.615 141.992 1.00 20.31 548 LYS A N 1
ATOM 4291 C CA . LYS A 1 551 ? 62.357 46.373 142.095 1.00 20.15 548 LYS A CA 1
ATOM 4292 C C . LYS A 1 551 ? 61.794 45.805 140.778 1.00 22.79 548 LYS A C 1
ATOM 4293 O O . LYS A 1 551 ? 62.111 46.320 139.704 1.00 22.01 548 LYS A O 1
ATOM 4299 N N . VAL A 1 552 ? 60.960 44.744 140.867 1.00 18.93 549 VAL A N 1
ATOM 4300 C CA . VAL A 1 552 ? 60.334 44.125 139.688 1.00 18.24 549 VAL A CA 1
ATOM 4301 C C . VAL A 1 552 ? 59.212 45.045 139.210 1.00 22.19 549 VAL A C 1
ATOM 4302 O O . VAL A 1 552 ? 58.209 45.212 139.913 1.00 22.17 549 VAL A O 1
ATOM 4306 N N . LEU A 1 553 ? 59.408 45.683 138.044 1.00 18.39 550 LEU A N 1
ATOM 4307 C CA . LEU A 1 553 ? 58.436 46.632 137.492 1.00 18.28 550 LEU A CA 1
ATOM 4308 C C . LEU A 1 553 ? 57.799 46.115 136.202 1.00 21.29 550 LEU A C 1
ATOM 4309 O O . LEU A 1 553 ? 58.452 45.426 135.411 1.00 19.69 550 LEU A O 1
ATOM 4314 N N . GLU A 1 554 ? 56.522 46.474 135.987 1.00 18.06 551 GLU A N 1
ATOM 4315 C CA . GLU A 1 554 ? 55.749 46.069 134.817 1.00 17.28 551 GLU A CA 1
ATOM 4316 C C . GLU A 1 554 ? 55.869 47.101 133.697 1.00 20.33 551 GLU A C 1
ATOM 4317 O O . GLU A 1 554 ? 55.707 48.299 133.935 1.00 20.47 551 GLU A O 1
ATOM 4323 N N . TYR A 1 555 ? 56.117 46.616 132.471 1.00 15.51 552 TYR A N 1
ATOM 4324 C CA . TYR A 1 555 ? 56.229 47.415 131.251 1.00 14.78 552 TYR A CA 1
ATOM 4325 C C . TYR A 1 555 ? 55.239 46.920 130.209 1.00 19.73 552 TYR A C 1
ATOM 4326 O O . TYR A 1 555 ? 55.068 45.710 130.047 1.00 19.65 552 TYR A O 1
ATOM 4335 N N . ARG A 1 556 ? 54.590 47.846 129.504 1.00 17.60 553 ARG A N 1
ATOM 4336 C CA . ARG A 1 556 ? 53.691 47.514 128.406 1.00 17.96 553 ARG A CA 1
ATOM 4337 C C . ARG A 1 556 ? 54.359 47.985 127.130 1.00 21.44 553 ARG A C 1
ATOM 4338 O O . ARG A 1 556 ? 54.546 49.190 126.949 1.00 21.23 553 ARG A O 1
ATOM 4346 N N . ILE A 1 557 ? 54.838 47.041 126.304 1.00 17.58 554 ILE A N 1
ATOM 4347 C CA . ILE A 1 557 ? 55.566 47.387 125.085 1.00 16.48 554 ILE A CA 1
ATOM 4348 C C . ILE A 1 557 ? 54.811 46.867 123.846 1.00 19.68 554 ILE A C 1
ATOM 4349 O O . ILE A 1 557 ? 54.983 45.705 123.456 1.00 18.80 554 ILE A O 1
ATOM 4354 N N . PRO A 1 558 ? 53.964 47.719 123.213 1.00 15.72 555 PRO A N 1
ATOM 4355 C CA . PRO A 1 558 ? 53.303 47.295 121.967 1.00 14.93 555 PRO A CA 1
ATOM 4356 C C . PRO A 1 558 ? 54.351 47.146 120.870 1.00 17.22 555 PRO A C 1
ATOM 4357 O O . PRO A 1 558 ? 55.277 47.955 120.797 1.00 15.52 555 PRO A O 1
ATOM 4361 N N . LEU A 1 559 ? 54.260 46.073 120.079 1.00 13.63 556 LEU A N 1
ATOM 4362 C CA . LEU A 1 559 ? 55.264 45.784 119.061 1.00 12.99 556 LEU A CA 1
ATOM 4363 C C . LEU A 1 559 ? 54.708 45.968 117.639 1.00 15.34 556 LEU A C 1
ATOM 4364 O O . LEU A 1 559 ? 53.491 45.932 117.459 1.00 14.82 556 LEU A O 1
ATOM 4369 N N . PRO A 1 560 ? 55.581 46.164 116.610 1.00 11.53 557 PRO A N 1
ATOM 4370 C CA . PRO A 1 560 ? 55.071 46.355 115.234 1.00 10.95 557 PRO A CA 1
ATOM 4371 C C . PRO A 1 560 ? 54.104 45.257 114.786 1.00 13.04 557 PRO A C 1
ATOM 4372 O O . PRO A 1 560 ? 54.195 44.123 115.246 1.00 12.36 557 PRO A O 1
ATOM 4376 N N . GLN A 1 561 ? 53.182 45.606 113.885 1.00 8.73 558 GLN A N 1
ATOM 4377 C CA . GLN A 1 561 ? 52.143 44.706 113.374 1.00 8.70 558 GLN A CA 1
ATOM 4378 C C . GLN A 1 561 ? 52.710 43.423 112.791 1.00 13.22 558 GLN A C 1
ATOM 4379 O O . GLN A 1 561 ? 53.830 43.410 112.264 1.00 11.53 558 GLN A O 1
ATOM 4385 N N . VAL A 1 562 ? 51.927 42.335 112.905 1.00 11.40 559 VAL A N 1
ATOM 4386 C CA . VAL A 1 562 ? 52.252 41.027 112.344 1.00 11.64 559 VAL A CA 1
ATOM 4387 C C . VAL A 1 562 ? 51.057 40.480 111.551 1.00 15.96 559 VAL A C 1
ATOM 4388 O O . VAL A 1 562 ? 49.903 40.740 111.886 1.00 15.60 559 VAL A O 1
ATOM 4392 N N . SER A 1 563 ? 51.362 39.740 110.494 1.00 12.18 560 SER A N 1
ATOM 4393 C CA . SER A 1 563 ? 50.440 39.017 109.625 1.00 12.15 560 SER A CA 1
ATOM 4394 C C . SER A 1 563 ? 51.272 37.903 109.078 1.00 16.51 560 SER A C 1
ATOM 4395 O O . SER A 1 563 ? 51.980 38.082 108.085 1.00 16.41 560 SER A O 1
ATOM 4398 N N . HIS A 1 564 ? 51.379 36.826 109.858 1.00 12.94 561 HIS A N 1
ATOM 4399 C CA . HIS A 1 564 ? 52.344 35.786 109.569 1.00 12.40 561 HIS A CA 1
ATOM 4400 C C . HIS A 1 564 ? 51.855 34.394 109.916 1.00 16.90 561 HIS A C 1
ATOM 4401 O O . HIS A 1 564 ? 51.083 34.209 110.862 1.00 16.91 561 HIS A O 1
ATOM 4408 N N . THR A 1 565 ? 52.361 33.406 109.176 1.00 13.58 562 THR A N 1
ATOM 4409 C CA . THR A 1 565 ? 52.151 32.008 109.480 1.00 13.87 562 THR A CA 1
ATOM 4410 C C . THR A 1 565 ? 53.497 31.403 109.859 1.00 17.02 562 THR A C 1
ATOM 4411 O O . THR A 1 565 ? 54.413 31.374 109.037 1.00 16.00 562 THR A O 1
ATOM 4415 N N . PHE A 1 566 ? 53.623 30.955 111.113 1.00 14.03 563 PHE A N 1
ATOM 4416 C CA . PHE A 1 566 ? 54.792 30.219 111.583 1.00 13.72 563 PHE A CA 1
ATOM 4417 C C . PHE A 1 566 ? 54.597 28.785 111.092 1.00 19.32 563 PHE A C 1
ATOM 4418 O O . PHE A 1 566 ? 53.738 28.066 111.613 1.00 19.96 563 PHE A O 1
ATOM 4426 N N . LEU A 1 567 ? 55.285 28.423 110.002 1.00 15.60 564 LEU A N 1
ATOM 4427 C CA . LEU A 1 567 ? 55.103 27.139 109.320 1.00 15.83 564 LEU A CA 1
ATOM 4428 C C . LEU A 1 567 ? 55.666 25.929 110.119 1.00 19.90 564 LEU A C 1
ATOM 4429 O O . LEU A 1 567 ? 56.482 26.124 111.021 1.00 18.47 564 LEU A O 1
ATOM 4434 N N . PRO A 1 568 ? 55.240 24.667 109.798 1.00 17.70 565 PRO A N 1
ATOM 4435 C CA . PRO A 1 568 ? 55.783 23.498 110.525 1.00 18.21 565 PRO A CA 1
ATOM 4436 C C . PRO A 1 568 ? 57.309 23.396 110.415 1.00 21.99 565 PRO A C 1
ATOM 4437 O O . PRO A 1 568 ? 57.878 23.685 109.358 1.00 21.45 565 PRO A O 1
ATOM 4441 N N . GLY A 1 569 ? 57.953 23.027 111.520 1.00 18.35 566 GLY A N 1
ATOM 4442 C CA . GLY A 1 569 ? 59.409 22.947 111.600 1.00 17.86 566 GLY A CA 1
ATOM 4443 C C . GLY A 1 569 ? 60.041 24.242 112.082 1.00 20.45 566 GLY A C 1
ATOM 4444 O O . GLY A 1 569 ? 61.204 24.251 112.498 1.00 20.17 566 GLY A O 1
ATOM 4445 N N . HIS A 1 570 ? 59.276 25.354 112.028 1.00 15.75 567 HIS A N 1
ATOM 4446 C CA . HIS A 1 570 ? 59.732 26.663 112.505 1.00 14.68 567 HIS A CA 1
ATOM 4447 C C . HIS A 1 570 ? 59.497 26.805 114.010 1.00 18.70 567 HIS A C 1
ATOM 4448 O O . HIS A 1 570 ? 58.635 26.121 114.565 1.00 19.14 567 HIS A O 1
ATOM 4455 N N A ARG A 1 571 ? 60.253 27.699 114.661 0.50 15.06 568 ARG A N 1
ATOM 4456 N N B ARG A 1 571 ? 60.259 27.696 114.666 0.50 15.14 568 ARG A N 1
ATOM 4457 C CA A ARG A 1 571 ? 60.099 28.002 116.086 0.50 14.79 568 ARG A CA 1
ATOM 4458 C CA B ARG A 1 571 ? 60.121 27.989 116.098 0.50 14.91 568 ARG A CA 1
ATOM 4459 C C A ARG A 1 571 ? 59.724 29.468 116.265 0.50 18.23 568 ARG A C 1
ATOM 4460 C C B ARG A 1 571 ? 59.778 29.467 116.296 0.50 18.35 568 ARG A C 1
ATOM 4461 O O A ARG A 1 571 ? 60.085 30.303 115.429 0.50 17.35 568 ARG A O 1
ATOM 4462 O O B ARG A 1 571 ? 60.206 30.308 115.497 0.50 17.58 568 ARG A O 1
ATOM 4477 N N . ILE A 1 572 ? 59.031 29.790 117.366 1.00 14.68 569 ILE A N 1
ATOM 4478 C CA . ILE A 1 572 ? 58.716 31.180 117.715 1.00 13.92 569 ILE A CA 1
ATOM 4479 C C . ILE A 1 572 ? 59.757 31.582 118.754 1.00 16.69 569 ILE A C 1
ATOM 4480 O O . ILE A 1 572 ? 59.933 30.871 119.746 1.00 16.07 569 ILE A O 1
ATOM 4485 N N . MET A 1 573 ? 60.504 32.659 118.494 1.00 12.77 570 MET A N 1
ATOM 4486 C CA . MET A 1 573 ? 61.559 33.096 119.401 1.00 11.90 570 MET A CA 1
ATOM 4487 C C . MET A 1 573 ? 61.309 34.494 119.950 1.00 16.01 570 MET A C 1
ATOM 4488 O O . MET A 1 573 ? 60.774 35.361 119.256 1.00 15.57 570 MET A O 1
ATOM 4493 N N . VAL A 1 574 ? 61.723 34.704 121.202 1.00 13.10 571 VAL A N 1
ATOM 4494 C CA . VAL A 1 574 ? 61.690 35.992 121.874 1.00 12.88 571 VAL A CA 1
ATOM 4495 C C . VAL A 1 574 ? 63.114 36.311 122.366 1.00 16.89 571 VAL A C 1
ATOM 4496 O O . VAL A 1 574 ? 63.733 35.487 123.048 1.00 17.16 571 VAL A O 1
ATOM 4500 N N . GLN A 1 575 ? 63.642 37.479 121.973 1.00 12.37 572 GLN A N 1
ATOM 4501 C CA . GLN A 1 575 ? 64.951 37.957 122.416 1.00 11.50 572 GLN A CA 1
ATOM 4502 C C . GLN A 1 575 ? 64.782 39.273 123.170 1.00 14.00 572 GLN A C 1
ATOM 4503 O O . GLN A 1 575 ? 64.024 40.137 122.726 1.00 13.26 572 GLN A O 1
ATOM 4509 N N . VAL A 1 576 ? 65.422 39.394 124.350 1.00 10.95 573 VAL A N 1
ATOM 4510 C CA . VAL A 1 576 ? 65.367 40.612 125.173 1.00 10.75 573 VAL A CA 1
ATOM 4511 C C . VAL A 1 576 ? 66.804 41.117 125.450 1.00 14.58 573 VAL A C 1
ATOM 4512 O O . VAL A 1 576 ? 67.671 40.344 125.861 1.00 14.23 573 VAL A O 1
ATOM 4516 N N . GLN A 1 577 ? 67.040 42.416 125.200 1.00 10.29 574 GLN A N 1
ATOM 4517 C CA . GLN A 1 577 ? 68.331 43.069 125.420 1.00 10.04 574 GLN A CA 1
ATOM 4518 C C . GLN A 1 577 ? 68.116 44.505 125.939 1.00 13.51 574 GLN A C 1
ATOM 4519 O O . GLN A 1 577 ? 66.968 44.952 126.018 1.00 12.84 574 GLN A O 1
ATOM 4525 N N . SER A 1 578 ? 69.205 45.209 126.323 1.00 10.73 575 SER A N 1
ATOM 4526 C CA . SER A 1 578 ? 69.097 46.545 126.923 1.00 11.00 575 SER A CA 1
ATOM 4527 C C . SER A 1 578 ? 69.765 47.674 126.102 1.00 15.53 575 SER A C 1
ATOM 4528 O O . SER A 1 578 ? 69.875 48.806 126.590 1.00 14.61 575 SER A O 1
ATOM 4531 N N . SER A 1 579 ? 70.172 47.377 124.858 1.00 12.63 576 SER A N 1
ATOM 4532 C CA . SER A 1 579 ? 70.772 48.350 123.942 1.00 12.21 576 SER A CA 1
ATOM 4533 C C . SER A 1 579 ? 70.576 47.907 122.491 1.00 17.92 576 SER A C 1
ATOM 4534 O O . SER A 1 579 ? 70.434 46.714 122.221 1.00 17.99 576 SER A O 1
ATOM 4537 N N . TRP A 1 580 ? 70.520 48.885 121.573 1.00 15.19 577 TRP A N 1
ATOM 4538 C CA . TRP A 1 580 ? 70.297 48.721 120.130 1.00 14.67 577 TRP A CA 1
ATOM 4539 C C . TRP A 1 580 ? 71.077 49.842 119.438 1.00 17.17 577 TRP A C 1
ATOM 4540 O O . TRP A 1 580 ? 70.496 50.809 118.948 1.00 17.46 577 TRP A O 1
ATOM 4551 N N . PHE A 1 581 ? 72.409 49.721 119.457 1.00 12.85 578 PHE A N 1
ATOM 4552 C CA . PHE A 1 581 ? 73.382 50.750 119.090 1.00 12.02 578 PHE A CA 1
ATOM 4553 C C . PHE A 1 581 ? 74.031 50.536 117.693 1.00 15.99 578 PHE A C 1
ATOM 4554 O O . PHE A 1 581 ? 74.228 49.391 117.298 1.00 15.46 578 PHE A O 1
ATOM 4562 N N . PRO A 1 582 ? 74.399 51.606 116.925 1.00 13.47 579 PRO A N 1
ATOM 4563 C CA . PRO A 1 582 ? 74.322 53.048 117.237 1.00 13.48 579 PRO A CA 1
ATOM 4564 C C . PRO A 1 582 ? 73.011 53.730 116.838 1.00 17.44 579 PRO A C 1
ATOM 4565 O O . PRO A 1 582 ? 72.878 54.932 117.072 1.00 17.19 579 PRO A O 1
ATOM 4569 N N . LEU A 1 583 ? 72.055 52.984 116.228 1.00 13.86 580 LEU A N 1
ATOM 4570 C CA . LEU A 1 583 ? 70.751 53.526 115.813 1.00 13.21 580 LEU A CA 1
ATOM 4571 C C . LEU A 1 583 ? 70.100 54.269 116.981 1.00 14.72 580 LEU A C 1
ATOM 4572 O O . LEU A 1 583 ? 69.734 55.430 116.832 1.00 13.24 580 LEU A O 1
ATOM 4577 N N . TYR A 1 584 ? 70.046 53.627 118.158 1.00 10.59 581 TYR A N 1
ATOM 4578 C CA . TYR A 1 584 ? 69.533 54.254 119.373 1.00 10.39 581 TYR A CA 1
ATOM 4579 C C . TYR A 1 584 ? 70.687 54.632 120.282 1.00 13.61 581 TYR A C 1
ATOM 4580 O O . TYR A 1 584 ? 71.644 53.863 120.402 1.00 11.85 581 TYR A O 1
ATOM 4589 N N . ASP A 1 585 ? 70.613 55.812 120.930 1.00 11.41 582 ASP A N 1
ATOM 4590 C CA . ASP A 1 585 ? 71.657 56.206 121.876 1.00 11.39 582 ASP A CA 1
ATOM 4591 C C . ASP A 1 585 ? 71.559 55.319 123.130 1.00 16.08 582 ASP A C 1
ATOM 4592 O O . ASP A 1 585 ? 70.491 54.765 123.409 1.00 15.38 582 ASP A O 1
ATOM 4597 N N . ARG A 1 586 ? 72.680 55.121 123.829 1.00 13.31 583 ARG A N 1
ATOM 4598 C CA . ARG A 1 586 ? 72.712 54.255 125.009 1.00 13.37 583 ARG A CA 1
ATOM 4599 C C . ARG A 1 586 ? 71.981 54.857 126.177 1.00 18.32 583 ARG A C 1
ATOM 4600 O O . ARG A 1 586 ? 72.119 56.056 126.451 1.00 18.72 583 ARG A O 1
ATOM 4608 N N . ASN A 1 587 ? 71.266 54.014 126.921 1.00 14.55 584 ASN A N 1
ATOM 4609 C CA . ASN A 1 587 ? 70.689 54.432 128.180 1.00 14.67 584 ASN A CA 1
ATOM 4610 C C . ASN A 1 587 ? 71.826 54.382 129.210 1.00 18.75 584 ASN A C 1
ATOM 4611 O O . ASN A 1 587 ? 72.541 53.374 129.264 1.00 18.12 584 ASN A O 1
ATOM 4616 N N . PRO A 1 588 ? 72.070 55.470 129.982 1.00 15.73 585 PRO A N 1
ATOM 4617 C CA . PRO A 1 588 ? 73.188 55.446 130.951 1.00 15.87 585 PRO A CA 1
ATOM 4618 C C . PRO A 1 588 ? 73.033 54.372 132.030 1.00 19.76 585 PRO A C 1
ATOM 4619 O O . PRO A 1 588 ? 74.030 53.927 132.598 1.00 19.91 585 PRO A O 1
ATOM 4623 N N . GLN A 1 589 ? 71.779 53.940 132.286 1.00 16.10 586 GLN A N 1
ATOM 4624 C CA . GLN A 1 589 ? 71.383 52.928 133.277 1.00 15.63 586 GLN A CA 1
ATOM 4625 C C . GLN A 1 589 ? 71.454 53.503 134.716 1.00 19.79 586 GLN A C 1
ATOM 4626 O O . GLN A 1 589 ? 71.254 52.785 135.694 1.00 19.37 586 GLN A O 1
ATOM 4632 N N . THR A 1 590 ? 71.661 54.827 134.808 1.00 16.43 587 THR A N 1
ATOM 4633 C CA . THR A 1 590 ? 71.519 55.655 136.007 1.00 16.55 587 THR A CA 1
ATOM 4634 C C . THR A 1 590 ? 70.656 56.821 135.561 1.00 20.26 587 THR A C 1
ATOM 4635 O O . THR A 1 590 ? 70.803 57.265 134.417 1.00 19.31 587 THR A O 1
ATOM 4639 N N . PHE A 1 591 ? 69.715 57.278 136.401 1.00 17.36 588 PHE A N 1
ATOM 4640 C CA . PHE A 1 591 ? 68.810 58.358 136.005 1.00 17.18 588 PHE A CA 1
ATOM 4641 C C . PHE A 1 591 ? 69.519 59.714 135.898 1.00 21.96 588 PHE A C 1
ATOM 4642 O O . PHE A 1 591 ? 70.158 60.166 136.853 1.00 22.15 588 PHE A O 1
ATOM 4650 N N . VAL A 1 592 ? 69.370 60.361 134.726 1.00 18.11 589 VAL A N 1
ATOM 4651 C CA . VAL A 1 592 ? 69.883 61.704 134.421 1.00 18.40 589 VAL A CA 1
ATOM 4652 C C . VAL A 1 592 ? 68.698 62.573 133.925 1.00 22.18 589 VAL A C 1
ATOM 4653 O O . VAL A 1 592 ? 67.736 62.011 133.395 1.00 21.28 589 VAL A O 1
ATOM 4657 N N . PRO A 1 593 ? 68.718 63.922 134.089 1.00 19.45 590 PRO A N 1
ATOM 4658 C CA . PRO A 1 593 ? 67.573 64.728 133.618 1.00 19.53 590 PRO A CA 1
ATOM 4659 C C . PRO A 1 593 ? 67.356 64.629 132.100 1.00 22.53 590 PRO A C 1
ATOM 4660 O O . PRO A 1 593 ? 66.209 64.567 131.648 1.00 22.02 590 PRO A O 1
ATOM 4664 N N . ASN A 1 594 ? 68.456 64.574 131.322 1.00 18.04 591 ASN A N 1
ATOM 4665 C CA . ASN A 1 594 ? 68.404 64.491 129.865 1.00 16.71 591 ASN A CA 1
ATOM 4666 C C . ASN A 1 594 ? 69.513 63.563 129.343 1.00 18.72 591 ASN A C 1
ATOM 4667 O O . ASN A 1 594 ? 70.696 63.856 129.520 1.00 18.07 591 ASN A O 1
ATOM 4672 N N . ILE A 1 595 ? 69.125 62.447 128.688 1.00 14.40 592 ILE A N 1
ATOM 4673 C CA . ILE A 1 595 ? 70.079 61.457 128.165 1.00 13.56 592 ILE A CA 1
ATOM 4674 C C . ILE A 1 595 ? 70.887 62.045 126.975 1.00 15.97 592 ILE A C 1
ATOM 4675 O O . ILE A 1 595 ? 72.016 61.598 126.734 1.00 14.69 592 ILE A O 1
ATOM 4680 N N . MET A 1 596 ? 70.362 63.110 126.315 1.00 12.91 593 MET A N 1
ATOM 4681 C CA . MET A 1 596 ? 71.066 63.810 125.222 1.00 12.93 593 MET A CA 1
ATOM 4682 C C . MET A 1 596 ? 72.449 64.306 125.667 1.00 17.62 593 MET A C 1
ATOM 4683 O O . MET A 1 596 ? 73.397 64.264 124.883 1.00 16.54 593 MET A O 1
ATOM 4688 N N . PHE A 1 597 ? 72.553 64.776 126.930 1.00 15.61 594 PHE A N 1
ATOM 4689 C CA . PHE A 1 597 ? 73.773 65.349 127.496 1.00 16.30 594 PHE A CA 1
ATOM 4690 C C . PHE A 1 597 ? 74.243 64.583 128.754 1.00 21.12 594 PHE A C 1
ATOM 4691 O O . PHE A 1 597 ? 74.900 65.171 129.621 1.00 19.98 594 PHE A O 1
ATOM 4699 N N . ALA A 1 598 ? 73.945 63.263 128.831 1.00 18.60 595 ALA A N 1
ATOM 4700 C CA . ALA A 1 598 ? 74.343 62.427 129.971 1.00 18.75 595 ALA A CA 1
ATOM 4701 C C . ALA A 1 598 ? 75.883 62.404 130.139 1.00 22.57 595 ALA A C 1
ATOM 4702 O O . ALA A 1 598 ? 76.600 62.162 129.164 1.00 20.96 595 ALA A O 1
ATOM 4704 N N . PRO A 1 599 ? 76.410 62.718 131.351 1.00 20.45 596 PRO A N 1
ATOM 4705 C CA . PRO A 1 599 ? 77.877 62.743 131.527 1.00 20.84 596 PRO A CA 1
ATOM 4706 C C . PRO A 1 599 ? 78.494 61.333 131.491 1.00 24.84 596 PRO A C 1
ATOM 4707 O O . PRO A 1 599 ? 77.781 60.365 131.745 1.00 23.84 596 PRO A O 1
ATOM 4711 N N . PRO A 1 600 ? 79.809 61.180 131.171 1.00 22.45 597 PRO A N 1
ATOM 4712 C CA . PRO A 1 600 ? 80.392 59.823 131.085 1.00 21.75 597 PRO A CA 1
ATOM 4713 C C . PRO A 1 600 ? 80.286 58.995 132.377 1.00 24.70 597 PRO A C 1
ATOM 4714 O O . PRO A 1 600 ? 80.141 57.775 132.292 1.00 23.61 597 PRO A O 1
ATOM 4718 N N . GLU A 1 601 ? 80.315 59.652 133.561 1.00 20.98 598 GLU A N 1
ATOM 4719 C CA . GLU A 1 601 ? 80.235 58.974 134.872 1.00 20.84 598 GLU A CA 1
ATOM 4720 C C . GLU A 1 601 ? 78.872 58.292 135.097 1.00 22.43 598 GLU A C 1
ATOM 4721 O O . GLU A 1 601 ? 78.777 57.381 135.923 1.00 22.15 598 GLU A O 1
ATOM 4727 N N . SER A 1 602 ? 77.822 58.745 134.380 1.00 16.76 599 SER A N 1
ATOM 4728 C CA . SER A 1 602 ? 76.465 58.216 134.517 1.00 15.75 599 SER A CA 1
ATOM 4729 C C . SER A 1 602 ? 76.278 56.840 133.832 1.00 18.46 599 SER A C 1
ATOM 4730 O O . SER A 1 602 ? 75.314 56.141 134.141 1.00 17.73 599 SER A O 1
ATOM 4733 N N . TYR A 1 603 ? 77.189 56.461 132.910 1.00 14.47 600 TYR A N 1
ATOM 4734 C CA . TYR A 1 603 ? 77.105 55.199 132.165 1.00 13.54 600 TYR A CA 1
ATOM 4735 C C . TYR A 1 603 ? 77.708 54.052 132.989 1.00 18.43 600 TYR A C 1
ATOM 4736 O O . TYR A 1 603 ? 78.934 53.896 133.049 1.00 18.49 600 TYR A O 1
ATOM 4745 N N . ARG A 1 604 ? 76.838 53.270 133.662 1.00 14.80 601 ARG A N 1
ATOM 4746 C CA . ARG A 1 604 ? 77.284 52.175 134.531 1.00 14.78 601 ARG A CA 1
ATOM 4747 C C . ARG A 1 604 ? 76.612 50.847 134.200 1.00 18.44 601 ARG A C 1
ATOM 4748 O O . ARG A 1 604 ? 75.457 50.824 133.766 1.00 17.55 601 ARG A O 1
ATOM 4756 N N . LYS A 1 605 ? 77.325 49.731 134.485 1.00 15.39 602 LYS A N 1
ATOM 4757 C CA . LYS A 1 605 ? 76.828 48.361 134.319 1.00 14.81 602 LYS A CA 1
ATOM 4758 C C . LYS A 1 605 ? 75.632 48.131 135.223 1.00 18.04 602 LYS A C 1
ATOM 4759 O O . LYS A 1 605 ? 75.581 48.675 136.329 1.00 17.81 602 LYS A O 1
ATOM 4765 N N . ALA A 1 606 ? 74.672 47.327 134.763 1.00 13.45 603 ALA A N 1
ATOM 4766 C CA . ALA A 1 606 ? 73.489 47.007 135.553 1.00 13.17 603 ALA A CA 1
ATOM 4767 C C . ALA A 1 606 ? 73.115 45.545 135.393 1.00 16.01 603 ALA A C 1
ATOM 4768 O O . ALA A 1 606 ? 73.278 44.976 134.309 1.00 14.16 603 ALA A O 1
ATOM 4770 N N . THR A 1 607 ? 72.628 44.937 136.482 1.00 13.24 604 THR A N 1
ATOM 4771 C CA . THR A 1 607 ? 72.165 43.554 136.516 1.00 13.08 604 THR A CA 1
ATOM 4772 C C . THR A 1 607 ? 70.685 43.555 136.159 1.00 17.44 604 THR A C 1
ATOM 4773 O O . THR A 1 607 ? 69.887 44.172 136.861 1.00 17.83 604 THR A O 1
ATOM 4777 N N . GLN A 1 608 ? 70.330 42.916 135.034 1.00 14.21 605 GLN A N 1
ATOM 4778 C CA . GLN A 1 608 ? 68.957 42.888 134.529 1.00 13.65 605 GLN A CA 1
ATOM 4779 C C . GLN A 1 608 ? 68.319 41.538 134.760 1.00 18.57 605 GLN A C 1
ATOM 4780 O O . GLN A 1 608 ? 68.961 40.509 134.552 1.00 17.84 605 GLN A O 1
ATOM 4786 N N . ARG A 1 609 ? 67.039 41.537 135.166 1.00 16.08 606 ARG A N 1
ATOM 4787 C CA . ARG A 1 609 ? 66.302 40.308 135.442 1.00 16.19 606 ARG A CA 1
ATOM 4788 C C . ARG A 1 609 ? 64.920 40.342 134.826 1.00 19.34 606 ARG A C 1
ATOM 4789 O O . ARG A 1 609 ? 64.128 41.221 135.159 1.00 19.23 606 ARG A O 1
ATOM 4797 N N . VAL A 1 610 ? 64.618 39.374 133.947 1.00 15.42 607 VAL A N 1
ATOM 4798 C CA . VAL A 1 610 ? 63.289 39.230 133.361 1.00 15.40 607 VAL A CA 1
ATOM 4799 C C . VAL A 1 610 ? 62.566 38.135 134.162 1.00 20.37 607 VAL A C 1
ATOM 4800 O O . VAL A 1 610 ? 62.933 36.957 134.086 1.00 19.81 607 VAL A O 1
ATOM 4804 N N . TRP A 1 611 ? 61.590 38.550 134.986 1.00 16.81 608 TRP A N 1
ATOM 4805 C CA . TRP A 1 611 ? 60.866 37.666 135.897 1.00 16.83 608 TRP A CA 1
ATOM 4806 C C . TRP A 1 611 ? 59.752 36.882 135.200 1.00 19.71 608 TRP A C 1
ATOM 4807 O O . TRP A 1 611 ? 59.110 37.389 134.284 1.00 18.17 608 TRP A O 1
ATOM 4818 N N . ARG A 1 612 ? 59.534 35.635 135.646 1.00 16.53 609 ARG A N 1
ATOM 4819 C CA . ARG A 1 612 ? 58.544 34.716 135.073 1.00 16.15 609 ARG A CA 1
ATOM 4820 C C . ARG A 1 612 ? 57.916 33.860 136.181 1.00 20.49 609 ARG A C 1
ATOM 4821 O O . ARG A 1 612 ? 58.266 32.688 136.353 1.00 20.07 609 ARG A O 1
ATOM 4829 N N . THR A 1 613 ? 57.026 34.481 136.971 1.00 17.55 610 THR A N 1
ATOM 4830 C CA . THR A 1 613 ? 56.339 33.840 138.100 1.00 17.98 610 THR A CA 1
ATOM 4831 C C . THR A 1 613 ? 54.831 34.076 137.986 1.00 21.53 610 THR A C 1
ATOM 4832 O O . THR A 1 613 ? 54.408 34.851 137.135 1.00 20.47 610 THR A O 1
ATOM 4836 N N . ALA A 1 614 ? 54.024 33.437 138.859 1.00 19.19 611 ALA A N 1
ATOM 4837 C CA . ALA A 1 614 ? 52.566 33.632 138.887 1.00 19.61 611 ALA A CA 1
ATOM 4838 C C . ALA A 1 614 ? 52.220 35.118 139.103 1.00 23.79 611 ALA A C 1
ATOM 4839 O O . ALA A 1 614 ? 51.335 35.648 138.426 1.00 23.76 611 ALA A O 1
ATOM 4841 N N . GLU A 1 615 ? 52.968 35.790 140.011 1.00 19.79 612 GLU A N 1
ATOM 4842 C CA . GLU A 1 615 ? 52.822 37.208 140.348 1.00 19.68 612 GLU A CA 1
ATOM 4843 C C . GLU A 1 615 ? 53.322 38.109 139.207 1.00 22.45 612 GLU A C 1
ATOM 4844 O O . GLU A 1 615 ? 52.673 39.110 138.894 1.00 21.80 612 GLU A O 1
ATOM 4850 N N . TYR A 1 616 ? 54.482 37.764 138.604 1.00 18.57 613 TYR A N 1
ATOM 4851 C CA . TYR A 1 616 ? 55.094 38.545 137.520 1.00 18.03 613 TYR A CA 1
ATOM 4852 C C . TYR A 1 616 ? 55.216 37.698 136.221 1.00 21.35 613 TYR A C 1
ATOM 4853 O O . TYR A 1 616 ? 56.325 37.278 135.870 1.00 20.23 613 TYR A O 1
ATOM 4862 N N . PRO A 1 617 ? 54.100 37.418 135.494 1.00 17.88 614 PRO A N 1
ATOM 4863 C CA . PRO A 1 617 ? 54.215 36.568 134.299 1.00 17.07 614 PRO A CA 1
ATOM 4864 C C . PRO A 1 617 ? 54.572 37.342 133.023 1.00 19.92 614 PRO A C 1
ATOM 4865 O O . PRO A 1 617 ? 53.685 37.861 132.331 1.00 19.71 614 PRO A O 1
ATOM 4869 N N . THR A 1 618 ? 55.882 37.393 132.694 1.00 14.74 615 THR A N 1
ATOM 4870 C CA . THR A 1 618 ? 56.350 38.019 131.457 1.00 13.23 615 THR A CA 1
ATOM 4871 C C . THR A 1 618 ? 55.873 37.171 130.285 1.00 16.59 615 THR A C 1
ATOM 4872 O O . THR A 1 618 ? 56.062 35.950 130.293 1.00 15.71 615 THR A O 1
ATOM 4876 N N . ALA A 1 619 ? 55.203 37.809 129.307 1.00 13.45 616 ALA A N 1
ATOM 4877 C CA . ALA A 1 619 ? 54.655 37.122 128.140 1.00 13.30 616 ALA A CA 1
ATOM 4878 C C . ALA A 1 619 ? 54.434 38.066 126.983 1.00 17.43 616 ALA A C 1
ATOM 4879 O O . ALA A 1 619 ? 54.328 39.279 127.178 1.00 16.80 616 ALA A O 1
ATOM 4881 N N . ILE A 1 620 ? 54.310 37.500 125.777 1.00 14.36 617 ILE A N 1
ATOM 4882 C CA . ILE A 1 620 ? 53.931 38.242 124.582 1.00 14.08 617 ILE A CA 1
ATOM 4883 C C . ILE A 1 620 ? 52.446 37.999 124.372 1.00 19.14 617 ILE A C 1
ATOM 4884 O O . ILE A 1 620 ? 52.014 36.844 124.304 1.00 18.31 617 ILE A O 1
ATOM 4889 N N . GLU A 1 621 ? 51.659 39.074 124.337 1.00 17.26 618 GLU A N 1
ATOM 4890 C CA . GLU A 1 621 ? 50.221 38.983 124.108 1.00 18.26 618 GLU A CA 1
ATOM 4891 C C . GLU A 1 621 ? 49.990 39.028 122.609 1.00 24.22 618 GLU A C 1
ATOM 4892 O O . GLU A 1 621 ? 50.158 40.082 121.993 1.00 23.49 618 GLU A O 1
ATOM 4898 N N . ILE A 1 622 ? 49.721 37.859 122.003 1.00 22.68 619 ILE A N 1
ATOM 4899 C CA . ILE A 1 622 ? 49.534 37.733 120.554 1.00 23.14 619 ILE A CA 1
ATOM 4900 C C . ILE A 1 622 ? 48.120 37.266 120.209 1.00 28.77 619 ILE A C 1
ATOM 4901 O O . ILE A 1 622 ? 47.486 36.546 120.985 1.00 28.59 619 ILE A O 1
ATOM 4906 N N . HIS A 1 623 ? 47.645 37.663 119.024 1.00 26.19 620 HIS A N 1
ATOM 4907 C CA . HIS A 1 623 ? 46.319 37.326 118.534 1.00 26.96 620 HIS A CA 1
ATOM 4908 C C . HIS A 1 623 ? 46.422 36.234 117.451 1.00 29.84 620 HIS A C 1
ATOM 4909 O O . HIS A 1 623 ? 46.793 36.521 116.309 1.00 29.39 620 HIS A O 1
ATOM 4916 N N . ILE A 1 624 ? 46.149 34.970 117.840 1.00 25.56 621 ILE A N 1
ATOM 4917 C CA . ILE A 1 624 ? 46.206 33.812 116.938 1.00 24.95 621 ILE A CA 1
ATOM 4918 C C . ILE A 1 624 ? 44.855 33.646 116.241 1.00 28.97 621 ILE A C 1
ATOM 4919 O O . ILE A 1 624 ? 43.812 33.693 116.892 1.00 27.90 621 ILE A O 1
ATOM 4924 N N . ILE A 1 625 ? 44.880 33.468 114.916 1.00 26.94 622 ILE A N 1
ATOM 4925 C CA . ILE A 1 625 ? 43.667 33.293 114.118 1.00 27.88 622 ILE A CA 1
ATOM 4926 C C . ILE A 1 625 ? 43.631 31.878 113.515 1.00 33.35 622 ILE A C 1
ATOM 4927 O O . ILE A 1 625 ? 44.680 31.309 113.210 1.00 32.47 622 ILE A O 1
ATOM 4932 N N . SER A 1 626 ? 42.424 31.300 113.389 1.00 31.89 623 SER A N 1
ATOM 4933 C CA . SER A 1 626 ? 42.246 29.956 112.838 1.00 37.65 623 SER A CA 1
ATOM 4934 C C . SER A 1 626 ? 41.942 30.019 111.332 1.00 53.92 623 SER A C 1
ATOM 4935 O O . SER A 1 626 ? 42.794 29.567 110.535 1.00 53.63 623 SER A O 1
ATOM 4939 N N . ASP B 1 10 ? 78.703 -5.604 62.684 1.00 42.12 7 ASP B N 1
ATOM 4940 C CA . ASP B 1 10 ? 77.789 -6.708 62.982 1.00 42.22 7 ASP B CA 1
ATOM 4941 C C . ASP B 1 10 ? 76.755 -6.311 64.063 1.00 43.94 7 ASP B C 1
ATOM 4942 O O . ASP B 1 10 ? 75.953 -7.151 64.486 1.00 44.32 7 ASP B O 1
ATOM 4947 N N . PHE B 1 11 ? 76.778 -5.032 64.495 1.00 37.58 8 PHE B N 1
ATOM 4948 C CA . PHE B 1 11 ? 75.881 -4.489 65.517 1.00 35.81 8 PHE B CA 1
ATOM 4949 C C . PHE B 1 11 ? 74.420 -4.541 65.055 1.00 38.49 8 PHE B C 1
ATOM 4950 O O . PHE B 1 11 ? 74.091 -4.044 63.974 1.00 37.77 8 PHE B O 1
ATOM 4958 N N . SER B 1 12 ? 73.556 -5.162 65.879 1.00 34.26 9 SER B N 1
ATOM 4959 C CA . SER B 1 12 ? 72.121 -5.267 65.623 1.00 34.01 9 SER B CA 1
ATOM 4960 C C . SER B 1 12 ? 71.379 -4.218 66.455 1.00 36.12 9 SER B C 1
ATOM 4961 O O . SER B 1 12 ? 71.369 -4.296 67.685 1.00 35.05 9 SER B O 1
ATOM 4964 N N . GLU B 1 13 ? 70.796 -3.214 65.775 1.00 32.17 10 GLU B N 1
ATOM 4965 C CA . GLU B 1 13 ? 70.082 -2.081 66.385 1.00 31.06 10 GLU B CA 1
ATOM 4966 C C . GLU B 1 13 ? 68.857 -2.510 67.214 1.00 34.74 10 GLU B C 1
ATOM 4967 O O . GLU B 1 13 ? 68.455 -1.784 68.126 1.00 33.33 10 GLU B O 1
ATOM 4973 N N . ASP B 1 14 ? 68.263 -3.671 66.889 1.00 32.18 11 ASP B N 1
ATOM 4974 C CA . ASP B 1 14 ? 67.048 -4.172 67.537 1.00 32.00 11 ASP B CA 1
ATOM 4975 C C . ASP B 1 14 ? 67.303 -5.040 68.796 1.00 34.88 11 ASP B C 1
ATOM 4976 O O . ASP B 1 14 ? 66.332 -5.457 69.432 1.00 34.85 11 ASP B O 1
ATOM 4981 N N . SER B 1 15 ? 68.575 -5.318 69.161 1.00 30.35 12 SER B N 1
ATOM 4982 C CA . SER B 1 15 ? 68.830 -6.196 70.314 1.00 29.59 12 SER B CA 1
ATOM 4983 C C . SER B 1 15 ? 70.137 -5.914 71.063 1.00 31.64 12 SER B C 1
ATOM 4984 O O . SER B 1 15 ? 70.155 -6.033 72.290 1.00 31.00 12 SER B O 1
ATOM 4987 N N . ASP B 1 16 ? 71.239 -5.631 70.337 1.00 26.84 13 ASP B N 1
ATOM 4988 C CA . ASP B 1 16 ? 72.554 -5.427 70.952 1.00 25.74 13 ASP B CA 1
ATOM 4989 C C . ASP B 1 16 ? 72.592 -4.211 71.868 1.00 28.67 13 ASP B C 1
ATOM 4990 O O . ASP B 1 16 ? 71.968 -3.187 71.576 1.00 27.76 13 ASP B O 1
ATOM 4995 N N . SER B 1 17 ? 73.340 -4.330 72.977 1.00 24.78 14 SER B N 1
ATOM 4996 C CA . SER B 1 17 ? 73.539 -3.239 73.923 1.00 23.55 14 SER B CA 1
ATOM 4997 C C . SER B 1 17 ? 74.385 -2.154 73.275 1.00 27.12 14 SER B C 1
ATOM 4998 O O . SER B 1 17 ? 75.326 -2.461 72.537 1.00 26.86 14 SER B O 1
ATOM 5001 N N . ASP B 1 18 ? 74.029 -0.891 73.519 1.00 23.18 15 ASP B N 1
ATOM 5002 C CA . ASP B 1 18 ? 74.758 0.256 72.993 1.00 22.57 15 ASP B CA 1
ATOM 5003 C C . ASP B 1 18 ? 76.123 0.403 73.677 1.00 26.59 15 ASP B C 1
ATOM 5004 O O . ASP B 1 18 ? 77.056 0.941 73.076 1.00 26.15 15 ASP B O 1
ATOM 5009 N N . ILE B 1 19 ? 76.235 -0.076 74.933 1.00 23.23 16 ILE B N 1
ATOM 5010 C CA . ILE B 1 19 ? 77.469 -0.007 75.715 1.00 22.74 16 ILE B CA 1
ATOM 5011 C C . ILE B 1 19 ? 78.418 -1.147 75.292 1.00 27.87 16 ILE B C 1
ATOM 5012 O O . ILE B 1 19 ? 78.066 -2.319 75.459 1.00 28.38 16 ILE B O 1
ATOM 5017 N N . PRO B 1 20 ? 79.628 -0.835 74.754 1.00 24.64 17 PRO B N 1
ATOM 5018 C CA . PRO B 1 20 ? 80.559 -1.921 74.388 1.00 25.21 17 PRO B CA 1
ATOM 5019 C C . PRO B 1 20 ? 81.143 -2.590 75.636 1.00 30.21 17 PRO B C 1
ATOM 5020 O O . PRO B 1 20 ? 81.196 -1.958 76.692 1.00 28.77 17 PRO B O 1
ATOM 5024 N N . GLU B 1 21 ? 81.551 -3.874 75.524 1.00 29.01 18 GLU B N 1
ATOM 5025 C CA . GLU B 1 21 ? 82.103 -4.652 76.644 1.00 29.58 18 GLU B CA 1
ATOM 5026 C C . GLU B 1 21 ? 83.264 -3.916 77.321 1.00 33.90 18 GLU B C 1
ATOM 5027 O O . GLU B 1 21 ? 83.295 -3.822 78.549 1.00 33.59 18 GLU B O 1
ATOM 5033 N N . LYS B 1 22 ? 84.196 -3.370 76.519 1.00 30.70 19 LYS B N 1
ATOM 5034 C CA . LYS B 1 22 ? 85.333 -2.605 77.022 1.00 30.26 19 LYS B CA 1
ATOM 5035 C C . LYS B 1 22 ? 85.575 -1.399 76.126 1.00 34.56 19 LYS B C 1
ATOM 5036 O O . LYS B 1 22 ? 85.772 -1.556 74.916 1.00 35.60 19 LYS B O 1
ATOM 5042 N N . PHE B 1 23 ? 85.514 -0.196 76.708 1.00 29.34 20 PHE B N 1
ATOM 5043 C CA . PHE B 1 23 ? 85.754 1.036 75.972 1.00 28.37 20 PHE B CA 1
ATOM 5044 C C . PHE B 1 23 ? 87.079 1.654 76.405 1.00 31.67 20 PHE B C 1
ATOM 5045 O O . PHE B 1 23 ? 87.340 1.793 77.606 1.00 31.07 20 PHE B O 1
ATOM 5053 N N . THR B 1 24 ? 87.909 2.032 75.423 1.00 27.70 21 THR B N 1
ATOM 5054 C CA . THR B 1 24 ? 89.191 2.687 75.668 1.00 26.85 21 THR B CA 1
ATOM 5055 C C . THR B 1 24 ? 89.132 4.101 75.079 1.00 29.34 21 THR B C 1
ATOM 5056 O O . THR B 1 24 ? 88.895 4.247 73.873 1.00 29.05 21 THR B O 1
ATOM 5060 N N . PRO B 1 25 ? 89.323 5.159 75.906 1.00 24.93 22 PRO B N 1
ATOM 5061 C CA . PRO B 1 25 ? 89.280 6.525 75.356 1.00 24.16 22 PRO B CA 1
ATOM 5062 C C . PRO B 1 25 ? 90.422 6.786 74.373 1.00 26.93 22 PRO B C 1
ATOM 5063 O O . PRO B 1 25 ? 91.524 6.273 74.554 1.00 26.65 22 PRO B O 1
ATOM 5067 N N . LYS B 1 26 ? 90.133 7.540 73.305 1.00 23.11 23 LYS B N 1
ATOM 5068 C CA . LYS B 1 26 ? 91.112 7.906 72.288 1.00 23.08 23 LYS B CA 1
ATOM 5069 C C . LYS B 1 26 ? 91.986 9.029 72.843 1.00 26.41 23 LYS B C 1
ATOM 5070 O O . LYS B 1 26 ? 91.499 10.135 73.077 1.00 25.51 23 LYS B O 1
ATOM 5076 N N . THR B 1 27 ? 93.259 8.717 73.120 1.00 23.57 24 THR B N 1
ATOM 5077 C CA . THR B 1 27 ? 94.200 9.650 73.741 1.00 23.24 24 THR B CA 1
ATOM 5078 C C . THR B 1 27 ? 95.465 9.863 72.893 1.00 28.33 24 THR B C 1
ATOM 5079 O O . THR B 1 27 ? 96.415 10.489 73.371 1.00 27.41 24 THR B O 1
ATOM 5083 N N . ASP B 1 28 ? 95.481 9.366 71.636 1.00 26.70 25 ASP B N 1
ATOM 5084 C CA . ASP B 1 28 ? 96.664 9.479 70.768 1.00 27.56 25 ASP B CA 1
ATOM 5085 C C . ASP B 1 28 ? 96.971 10.937 70.365 1.00 31.11 25 ASP B C 1
ATOM 5086 O O . ASP B 1 28 ? 98.095 11.221 69.940 1.00 31.36 25 ASP B O 1
ATOM 5091 N N . LEU B 1 29 ? 96.007 11.862 70.553 1.00 26.60 26 LEU B N 1
ATOM 5092 C CA . LEU B 1 29 ? 96.225 13.276 70.254 1.00 26.11 26 LEU B CA 1
ATOM 5093 C C . LEU B 1 29 ? 96.442 14.108 71.549 1.00 27.54 26 LEU B C 1
ATOM 5094 O O . LEU B 1 29 ? 96.463 15.345 71.495 1.00 27.73 26 LEU B O 1
ATOM 5099 N N . PHE B 1 30 ? 96.650 13.424 72.699 1.00 21.09 27 PHE B N 1
ATOM 5100 C CA . PHE B 1 30 ? 96.963 14.079 73.981 1.00 19.58 27 PHE B CA 1
ATOM 5101 C C . PHE B 1 30 ? 98.446 14.454 73.992 1.00 23.64 27 PHE B C 1
ATOM 5102 O O . PHE B 1 30 ? 99.233 13.830 73.279 1.00 23.36 27 PHE B O 1
ATOM 5110 N N . ASP B 1 31 ? 98.844 15.437 74.815 1.00 19.99 28 ASP B N 1
ATOM 5111 C CA . ASP B 1 31 ? 100.256 15.815 74.908 1.00 19.90 28 ASP B CA 1
ATOM 5112 C C . ASP B 1 31 ? 100.976 14.988 76.010 1.00 23.47 28 ASP B C 1
ATOM 5113 O O . ASP B 1 31 ? 102.120 15.290 76.364 1.00 23.22 28 ASP B O 1
ATOM 5118 N N . TYR B 1 32 ? 100.305 13.928 76.526 1.00 19.54 29 TYR B N 1
ATOM 5119 C CA . TYR B 1 32 ? 100.846 13.072 77.587 1.00 19.18 29 TYR B CA 1
ATOM 5120 C C . TYR B 1 32 ? 100.263 11.659 77.525 1.00 23.88 29 TYR B C 1
ATOM 5121 O O . TYR B 1 32 ? 99.160 11.462 77.009 1.00 23.05 29 TYR B O 1
ATOM 5130 N N . THR B 1 33 ? 100.996 10.686 78.099 1.00 21.07 30 THR B N 1
ATOM 5131 C CA . THR B 1 33 ? 100.564 9.296 78.215 1.00 20.92 30 THR B CA 1
ATOM 5132 C C . THR B 1 33 ? 100.239 9.029 79.679 1.00 24.26 30 THR B C 1
ATOM 5133 O O . THR B 1 33 ? 101.017 9.402 80.562 1.00 23.97 30 THR B O 1
ATOM 5137 N N . ARG B 1 34 ? 99.081 8.420 79.940 1.00 20.71 31 ARG B N 1
ATOM 5138 C CA . ARG B 1 34 ? 98.662 8.106 81.300 1.00 20.49 31 ARG B CA 1
ATOM 5139 C C . ARG B 1 34 ? 98.936 6.636 81.584 1.00 24.87 31 ARG B C 1
ATOM 5140 O O . ARG B 1 34 ? 98.309 5.760 80.980 1.00 25.03 31 ARG B O 1
ATOM 5148 N N . ARG B 1 35 ? 99.918 6.367 82.461 1.00 21.47 32 ARG B N 1
ATOM 5149 C CA . ARG B 1 35 ? 100.307 5.006 82.824 1.00 21.57 32 ARG B CA 1
ATOM 5150 C C . ARG B 1 35 ? 99.801 4.670 84.218 1.00 25.63 32 ARG B C 1
ATOM 5151 O O . ARG B 1 35 ? 100.047 5.424 85.162 1.00 24.34 32 ARG B O 1
ATOM 5159 N N . GLU B 1 36 ? 99.045 3.570 84.339 1.00 23.12 33 GLU B N 1
ATOM 5160 C CA . GLU B 1 36 ? 98.481 3.139 85.618 1.00 23.01 33 GLU B CA 1
ATOM 5161 C C . GLU B 1 36 ? 99.070 1.800 86.004 1.00 27.11 33 GLU B C 1
ATOM 5162 O O . GLU B 1 36 ? 98.929 0.825 85.261 1.00 27.44 33 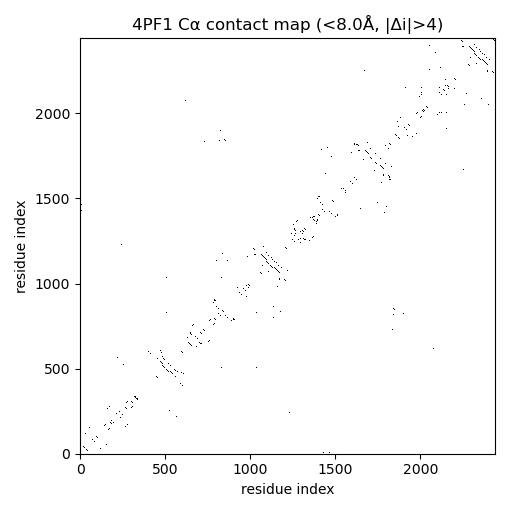GLU B O 1
ATOM 5168 N N . GLU B 1 37 ? 99.798 1.765 87.134 1.00 22.79 34 GLU B N 1
ATOM 5169 C CA . GLU B 1 37 ? 100.488 0.556 87.572 1.00 22.55 34 GLU B CA 1
ATOM 5170 C C . GLU B 1 37 ? 100.198 0.211 89.026 1.00 25.59 34 GLU B C 1
ATOM 5171 O O . GLU B 1 37 ? 100.201 1.093 89.890 1.00 24.75 34 GLU B O 1
ATOM 5177 N N . MET B 1 38 ? 99.976 -1.089 89.294 1.00 21.61 35 MET B N 1
ATOM 5178 C CA . MET B 1 38 ? 99.799 -1.624 90.642 1.00 20.88 35 MET B CA 1
ATOM 5179 C C . MET B 1 38 ? 101.157 -2.159 91.094 1.00 23.97 35 MET B C 1
ATOM 5180 O O . MET B 1 38 ? 101.485 -3.317 90.837 1.00 23.45 35 MET B O 1
ATOM 5185 N N . ILE B 1 39 ? 101.994 -1.272 91.659 1.00 20.29 36 ILE B N 1
ATOM 5186 C CA . ILE B 1 39 ? 103.356 -1.615 92.073 1.00 20.10 36 ILE B CA 1
ATOM 5187 C C . ILE B 1 39 ? 103.329 -2.463 93.362 1.00 23.08 36 ILE B C 1
ATOM 5188 O O . ILE B 1 39 ? 102.807 -2.011 94.383 1.00 21.65 36 ILE B O 1
ATOM 5193 N N . PRO B 1 40 ? 103.906 -3.688 93.338 1.00 20.29 37 PRO B N 1
ATOM 5194 C CA . PRO B 1 40 ? 103.924 -4.500 94.565 1.00 20.35 37 PRO B CA 1
ATOM 5195 C C . PRO B 1 40 ? 104.995 -4.028 95.555 1.00 23.42 37 PRO B C 1
ATOM 5196 O O . PRO B 1 40 ? 106.129 -3.737 95.160 1.00 22.80 37 PRO B O 1
ATOM 5200 N N . MET B 1 41 ? 104.623 -3.927 96.843 1.00 19.42 38 MET B N 1
ATOM 5201 C CA . MET B 1 41 ? 105.562 -3.549 97.912 1.00 18.70 38 MET B CA 1
ATOM 5202 C C . MET B 1 41 ? 106.316 -4.804 98.380 1.00 22.86 38 MET B C 1
ATOM 5203 O O . MET B 1 41 ? 106.044 -5.895 97.871 1.00 22.11 38 MET B O 1
ATOM 5208 N N . ARG B 1 42 ? 107.258 -4.654 99.346 1.00 20.51 39 ARG B N 1
ATOM 5209 C CA . ARG B 1 42 ? 108.073 -5.768 99.874 1.00 20.95 39 ARG B CA 1
ATOM 5210 C C . ARG B 1 42 ? 107.227 -6.868 100.567 1.00 25.41 39 ARG B C 1
ATOM 5211 O O . ARG B 1 42 ? 107.712 -7.993 100.725 1.00 25.46 39 ARG B O 1
ATOM 5219 N N . ASP B 1 43 ? 105.969 -6.547 100.957 1.00 21.84 40 ASP B N 1
ATOM 5220 C CA . ASP B 1 43 ? 105.063 -7.503 101.606 1.00 21.88 40 ASP B CA 1
ATOM 5221 C C . ASP B 1 43 ? 103.934 -7.983 100.643 1.00 25.92 40 ASP B C 1
ATOM 5222 O O . ASP B 1 43 ? 102.893 -8.466 101.099 1.00 25.96 40 ASP B O 1
ATOM 5227 N N . GLY B 1 44 ? 104.162 -7.842 99.335 1.00 21.91 41 GLY B N 1
ATOM 5228 C CA . GLY B 1 44 ? 103.224 -8.281 98.304 1.00 21.64 41 GLY B CA 1
ATOM 5229 C C . GLY B 1 44 ? 102.008 -7.398 98.073 1.00 24.86 41 GLY B C 1
ATOM 5230 O O . GLY B 1 44 ? 101.279 -7.607 97.099 1.00 24.27 41 GLY B O 1
ATOM 5231 N N . VAL B 1 45 ? 101.766 -6.413 98.965 1.00 20.91 42 VAL B N 1
ATOM 5232 C CA . VAL B 1 45 ? 100.629 -5.485 98.853 1.00 20.12 42 VAL B CA 1
ATOM 5233 C C . VAL B 1 45 ? 100.900 -4.505 97.691 1.00 23.15 42 VAL B C 1
ATOM 5234 O O . VAL B 1 45 ? 101.982 -3.927 97.624 1.00 23.38 42 VAL B O 1
ATOM 5238 N N . LYS B 1 46 ? 99.940 -4.366 96.756 1.00 18.05 43 LYS B N 1
ATOM 5239 C CA . LYS B 1 46 ? 100.113 -3.510 95.577 1.00 16.89 43 LYS B CA 1
ATOM 5240 C C . LYS B 1 46 ? 99.511 -2.119 95.773 1.00 19.82 43 LYS B C 1
ATOM 5241 O O . LYS B 1 46 ? 98.388 -1.994 96.272 1.00 18.61 43 LYS B O 1
ATOM 5247 N N . LEU B 1 47 ? 100.260 -1.070 95.354 1.00 16.45 44 LEU B N 1
ATOM 5248 C CA . LEU B 1 47 ? 99.820 0.322 95.449 1.00 16.05 44 LEU B CA 1
ATOM 5249 C C . LEU B 1 47 ? 99.485 0.903 94.069 1.00 19.58 44 LEU B C 1
ATOM 5250 O O . LEU B 1 47 ? 100.263 0.745 93.122 1.00 19.24 44 LEU B O 1
ATOM 5255 N N . ASN B 1 48 ? 98.330 1.591 93.970 1.00 15.40 45 ASN B N 1
ATOM 5256 C CA . ASN B 1 48 ? 97.853 2.231 92.740 1.00 15.43 45 ASN B CA 1
ATOM 5257 C C . ASN B 1 48 ? 98.693 3.468 92.435 1.00 19.23 45 ASN B C 1
ATOM 5258 O O . ASN B 1 48 ? 98.726 4.405 93.236 1.00 18.10 45 ASN B O 1
ATOM 5263 N N . THR B 1 49 ? 99.394 3.451 91.292 1.00 16.61 46 THR B N 1
ATOM 5264 C CA . THR B 1 49 ? 100.320 4.510 90.903 1.00 16.59 46 THR B CA 1
ATOM 5265 C C . THR B 1 49 ? 99.960 5.067 89.522 1.00 21.93 46 THR B C 1
ATOM 5266 O O . THR B 1 49 ? 99.914 4.318 88.540 1.00 22.23 46 THR B O 1
ATOM 5270 N N . ILE B 1 50 ? 99.718 6.387 89.453 1.00 18.60 47 ILE B N 1
ATOM 5271 C CA . ILE B 1 50 ? 99.355 7.069 88.211 1.00 18.28 47 ILE B CA 1
ATOM 5272 C C . ILE B 1 50 ? 100.577 7.846 87.727 1.00 22.12 47 ILE B C 1
ATOM 5273 O O . ILE B 1 50 ? 101.014 8.795 88.379 1.00 21.29 47 ILE B O 1
ATOM 5278 N N . ILE B 1 51 ? 101.159 7.387 86.612 1.00 19.07 48 ILE B N 1
ATOM 5279 C CA . ILE B 1 51 ? 102.372 7.950 86.023 1.00 18.91 48 ILE B CA 1
ATOM 5280 C C . ILE B 1 51 ? 102.013 8.758 84.768 1.00 21.83 48 ILE B C 1
ATOM 5281 O O . ILE B 1 51 ? 101.565 8.191 83.763 1.00 21.45 48 ILE B O 1
ATOM 5286 N N . LEU B 1 52 ? 102.196 10.087 84.840 1.00 17.71 49 LEU B N 1
ATOM 5287 C CA . LEU B 1 52 ? 101.926 10.989 83.722 1.00 17.32 49 LEU B CA 1
ATOM 5288 C C . LEU B 1 52 ? 103.243 11.322 83.025 1.00 21.70 49 LEU B C 1
ATOM 5289 O O . LEU B 1 52 ? 104.136 11.902 83.642 1.00 20.82 49 LEU B O 1
ATOM 5294 N N . ILE B 1 53 ? 103.393 10.879 81.766 1.00 19.88 50 ILE B N 1
ATOM 5295 C CA . ILE B 1 53 ? 104.626 11.060 80.992 1.00 20.69 50 ILE B CA 1
ATOM 5296 C C . ILE B 1 53 ? 104.378 12.012 79.814 1.00 25.76 50 ILE B C 1
ATOM 5297 O O . ILE B 1 53 ? 103.614 11.666 78.909 1.00 25.42 50 ILE B O 1
ATOM 5302 N N . PRO B 1 54 ? 105.041 13.200 79.781 1.00 23.53 51 PRO B N 1
ATOM 5303 C CA . PRO B 1 54 ? 104.849 14.113 78.636 1.00 23.66 51 PRO B CA 1
ATOM 5304 C C . PRO B 1 54 ? 105.347 13.484 77.335 1.00 29.10 51 PRO B C 1
ATOM 5305 O O . PRO B 1 54 ? 106.334 12.752 77.351 1.00 28.83 51 PRO B O 1
ATOM 5309 N N . LYS B 1 55 ? 104.640 13.728 76.220 1.00 26.93 52 LYS B N 1
ATOM 5310 C CA . LYS B 1 55 ? 105.006 13.147 74.927 1.00 27.84 52 LYS B CA 1
ATOM 5311 C C . LYS B 1 55 ? 106.227 13.835 74.313 1.00 34.27 52 LYS B C 1
ATOM 5312 O O . LYS B 1 55 ? 106.353 15.060 74.383 1.00 34.19 52 LYS B O 1
ATOM 5318 N N . GLY B 1 56 ? 107.121 13.024 73.744 1.00 32.62 53 GLY B N 1
ATOM 5319 C CA . GLY B 1 56 ? 108.347 13.480 73.094 1.00 33.36 53 GLY B CA 1
ATOM 5320 C C . GLY B 1 56 ? 109.555 13.608 74.007 1.00 38.30 53 GLY B C 1
ATOM 5321 O O . GLY B 1 56 ? 110.688 13.694 73.523 1.00 39.00 53 GLY B O 1
ATOM 5322 N N . VAL B 1 57 ? 109.330 13.618 75.333 1.00 33.77 54 VAL B N 1
ATOM 5323 C CA . VAL B 1 57 ? 110.395 13.811 76.310 1.00 33.37 54 VAL B CA 1
ATOM 5324 C C . VAL B 1 57 ? 111.204 12.512 76.551 1.00 37.81 54 VAL B C 1
ATOM 5325 O O . VAL B 1 57 ? 110.661 11.403 76.514 1.00 37.39 54 VAL B O 1
ATOM 5329 N N . GLN B 1 58 ? 112.514 12.684 76.757 1.00 34.42 55 GLN B N 1
ATOM 5330 C CA . GLN B 1 58 ? 113.477 11.628 77.044 1.00 34.56 55 GLN B CA 1
ATOM 5331 C C . GLN B 1 58 ? 114.481 12.154 78.070 1.00 37.24 55 GLN B C 1
ATOM 5332 O O . GLN B 1 58 ? 114.868 13.325 77.988 1.00 37.31 55 GLN B O 1
ATOM 5338 N N . ASN B 1 59 ? 114.865 11.312 79.063 1.00 32.17 56 ASN B N 1
ATOM 5339 C CA . ASN B 1 59 ? 115.816 11.656 80.139 1.00 31.18 56 ASN B CA 1
ATOM 5340 C C . ASN B 1 59 ? 115.297 12.863 80.976 1.00 31.68 56 ASN B C 1
ATOM 5341 O O . ASN B 1 59 ? 115.960 13.902 81.059 1.00 31.08 56 ASN B O 1
ATOM 5346 N N . THR B 1 60 ? 114.096 12.717 81.575 1.00 25.60 57 THR B N 1
ATOM 5347 C CA . THR B 1 60 ? 113.465 13.784 82.368 1.00 23.63 57 THR B CA 1
ATOM 5348 C C . THR B 1 60 ? 113.217 13.300 83.824 1.00 25.06 57 THR B C 1
ATOM 5349 O O . THR B 1 60 ? 112.927 12.122 84.026 1.00 24.56 57 THR B O 1
ATOM 5353 N N . PRO B 1 61 ? 113.311 14.181 84.852 1.00 20.27 58 PRO B N 1
ATOM 5354 C CA . PRO B 1 61 ? 113.112 13.704 86.233 1.00 19.44 58 PRO B CA 1
ATOM 5355 C C . PRO B 1 61 ? 111.656 13.384 86.579 1.00 22.59 58 PRO B C 1
ATOM 5356 O O . PRO B 1 61 ? 110.742 13.680 85.804 1.00 21.13 58 PRO B O 1
ATOM 5360 N N . ILE B 1 62 ? 111.455 12.756 87.753 1.00 19.57 59 ILE B N 1
ATOM 5361 C CA . ILE B 1 62 ? 110.146 12.359 88.265 1.00 19.29 59 ILE B CA 1
ATOM 5362 C C . ILE B 1 62 ? 109.774 13.220 89.468 1.00 23.47 59 ILE B C 1
ATOM 5363 O O . ILE B 1 62 ? 110.594 13.414 90.369 1.00 23.98 59 ILE B O 1
ATOM 5368 N N . VAL B 1 63 ? 108.534 13.714 89.498 1.00 19.92 60 VAL B N 1
ATOM 5369 C CA . VAL B 1 63 ? 108.032 14.442 90.654 1.00 19.31 60 VAL B CA 1
ATOM 5370 C C . VAL B 1 63 ? 106.899 13.584 91.263 1.00 22.67 60 VAL B C 1
ATOM 5371 O O . VAL B 1 63 ? 105.905 13.290 90.597 1.00 22.76 60 VAL B O 1
ATOM 5375 N N . LEU B 1 64 ? 107.151 13.052 92.467 1.00 18.69 61 LEU B N 1
ATOM 5376 C CA . LEU B 1 64 ? 106.269 12.106 93.143 1.00 17.96 61 LEU B CA 1
ATOM 5377 C C . LEU B 1 64 ? 105.434 12.762 94.244 1.00 20.76 61 LEU B C 1
ATOM 5378 O O . LEU B 1 64 ? 105.931 13.603 94.993 1.00 20.34 61 LEU B O 1
ATOM 5383 N N . THR B 1 65 ? 104.157 12.360 94.332 1.00 16.36 62 THR B N 1
ATOM 5384 C CA . THR B 1 65 ? 103.225 12.808 95.363 1.00 15.58 62 THR B CA 1
ATOM 5385 C C . THR B 1 65 ? 102.416 11.591 95.828 1.00 18.80 62 THR B C 1
ATOM 5386 O O . THR B 1 65 ? 101.781 10.920 95.014 1.00 18.20 62 THR B O 1
ATOM 5390 N N . ARG B 1 66 ? 102.491 11.278 97.123 1.00 15.42 63 ARG B N 1
ATOM 5391 C CA . ARG B 1 66 ? 101.783 10.140 97.719 1.00 15.05 63 ARG B CA 1
ATOM 5392 C C . ARG B 1 66 ? 100.586 10.688 98.486 1.00 18.76 63 ARG B C 1
ATOM 5393 O O . ARG B 1 66 ? 100.754 11.545 99.359 1.00 17.65 63 ARG B O 1
ATOM 5401 N N . THR B 1 67 ? 99.371 10.258 98.110 1.00 15.88 64 THR B N 1
ATOM 5402 C CA . THR B 1 67 ? 98.145 10.877 98.606 1.00 15.45 64 THR B CA 1
ATOM 5403 C C . THR B 1 67 ? 97.059 9.912 99.115 1.00 19.39 64 THR B C 1
ATOM 5404 O O . THR B 1 67 ? 96.773 8.906 98.468 1.00 19.59 64 THR B O 1
ATOM 5408 N N . PRO B 1 68 ? 96.309 10.311 100.177 1.00 16.25 65 PRO B N 1
ATOM 5409 C CA . PRO B 1 68 ? 95.148 9.512 100.593 1.00 15.73 65 PRO B CA 1
ATOM 5410 C C . PRO B 1 68 ? 93.850 10.097 100.002 1.00 17.55 65 PRO B C 1
ATOM 5411 O O . PRO B 1 68 ? 92.756 9.772 100.467 1.00 16.66 65 PRO B O 1
ATOM 5415 N N . TYR B 1 69 ? 93.977 11.006 99.008 1.00 14.03 66 TYR B N 1
ATOM 5416 C CA . TYR B 1 69 ? 92.840 11.736 98.449 1.00 13.68 66 TYR B CA 1
ATOM 5417 C C . TYR B 1 69 ? 92.571 11.432 96.964 1.00 18.82 66 TYR B C 1
ATOM 5418 O O . TYR B 1 69 ? 92.262 12.357 96.206 1.00 18.73 66 TYR B O 1
ATOM 5427 N N . HIS B 1 70 ? 92.617 10.135 96.565 1.00 16.68 67 HIS B N 1
ATOM 5428 C CA . HIS B 1 70 ? 92.273 9.644 95.211 1.00 16.89 67 HIS B CA 1
ATOM 5429 C C . HIS B 1 70 ? 93.209 10.205 94.129 1.00 20.48 67 HIS B C 1
ATOM 5430 O O . HIS B 1 70 ? 92.928 11.257 93.552 1.00 20.00 67 HIS B O 1
ATOM 5437 N N . ALA B 1 71 ? 94.304 9.476 93.838 1.00 17.41 68 ALA B N 1
ATOM 5438 C CA . ALA B 1 71 ? 95.319 9.852 92.848 1.00 17.53 68 ALA B CA 1
ATOM 5439 C C . ALA B 1 71 ? 94.736 9.987 91.432 1.00 22.74 68 ALA B C 1
ATOM 5440 O O . ALA B 1 71 ? 95.206 10.828 90.663 1.00 22.08 68 ALA B O 1
ATOM 5442 N N . GLU B 1 72 ? 93.707 9.175 91.096 1.00 20.39 69 GLU B N 1
ATOM 5443 C CA . GLU B 1 72 ? 93.037 9.223 89.794 1.00 20.64 69 GLU B CA 1
ATOM 5444 C C . GLU B 1 72 ? 92.262 10.544 89.624 1.00 24.68 69 GLU B C 1
ATOM 5445 O O . GLU B 1 72 ? 92.147 11.040 88.503 1.00 24.29 69 GLU B O 1
ATOM 5451 N N . ARG B 1 73 ? 91.776 11.130 90.741 1.00 21.58 70 ARG B N 1
ATOM 5452 C CA . ARG B 1 73 ? 91.059 12.410 90.737 1.00 21.39 70 ARG B CA 1
ATOM 5453 C C . ARG B 1 73 ? 92.051 13.588 90.823 1.00 24.89 70 ARG B C 1
ATOM 5454 O O . ARG B 1 73 ? 91.823 14.616 90.180 1.00 24.43 70 ARG B O 1
ATOM 5462 N N . ARG B 1 74 ? 93.156 13.434 91.611 1.00 20.30 71 ARG B N 1
ATOM 5463 C CA . ARG B 1 74 ? 94.203 14.469 91.759 1.00 19.43 71 ARG B CA 1
ATOM 5464 C C . ARG B 1 74 ? 94.881 14.753 90.407 1.00 22.92 71 ARG B C 1
ATOM 5465 O O . ARG B 1 74 ? 95.229 15.900 90.118 1.00 22.64 71 ARG B O 1
ATOM 5473 N N . THR B 1 75 ? 95.039 13.705 89.577 1.00 19.37 72 THR B N 1
ATOM 5474 C CA . THR B 1 75 ? 95.648 13.796 88.247 1.00 18.98 72 THR B CA 1
ATOM 5475 C C . THR B 1 75 ? 94.597 14.086 87.160 1.00 21.39 72 THR B C 1
ATOM 5476 O O . THR B 1 75 ? 94.867 13.888 85.974 1.00 20.63 72 THR B O 1
ATOM 5480 N N . LEU B 1 76 ? 93.418 14.595 87.561 1.00 17.27 73 LEU B N 1
ATOM 5481 C CA . LEU B 1 76 ? 92.373 14.985 86.622 1.00 16.39 73 LEU B CA 1
ATOM 5482 C C . LEU B 1 76 ? 91.653 16.237 87.127 1.00 19.62 73 LEU B C 1
ATOM 5483 O O . LEU B 1 76 ? 90.437 16.215 87.342 1.00 19.10 73 LEU B O 1
ATOM 5488 N N . ARG B 1 77 ? 92.418 17.345 87.313 1.00 16.22 74 ARG B N 1
ATOM 5489 C CA . ARG B 1 77 ? 91.874 18.651 87.730 1.00 15.36 74 ARG B CA 1
ATOM 5490 C C . ARG B 1 77 ? 90.749 19.053 86.769 1.00 18.10 74 ARG B C 1
ATOM 5491 O O . ARG B 1 77 ? 89.664 19.439 87.203 1.00 16.97 74 ARG B O 1
ATOM 5499 N N . PHE B 1 78 ? 91.008 18.891 85.465 1.00 14.87 75 PHE B N 1
ATOM 5500 C CA . PHE B 1 78 ? 90.056 19.078 84.378 1.00 15.04 75 PHE B CA 1
ATOM 5501 C C . PHE B 1 78 ? 90.180 17.887 83.439 1.00 19.28 75 PHE B C 1
ATOM 5502 O O . PHE B 1 78 ? 91.288 17.374 83.254 1.00 18.57 75 PHE B O 1
ATOM 5510 N N . ASN B 1 79 ? 89.054 17.414 82.876 1.00 16.03 76 ASN B N 1
ATOM 5511 C CA . ASN B 1 79 ? 89.061 16.272 81.958 1.00 15.90 76 ASN B CA 1
ATOM 5512 C C . ASN B 1 79 ? 89.583 16.761 80.603 1.00 19.93 76 ASN B C 1
ATOM 5513 O O . ASN B 1 79 ? 88.803 17.101 79.710 1.00 18.98 76 ASN B O 1
ATOM 5518 N N . SER B 1 80 ? 90.921 16.851 80.482 1.00 17.00 77 SER B N 1
ATOM 5519 C CA . SER B 1 80 ? 91.568 17.479 79.342 1.00 16.84 77 SER B CA 1
ATOM 5520 C C . SER B 1 80 ? 92.610 16.620 78.624 1.00 20.77 77 SER B C 1
ATOM 5521 O O . SER B 1 80 ? 93.206 15.713 79.208 1.00 19.27 77 SER B O 1
ATOM 5524 N N . SER B 1 81 ? 92.869 16.984 77.351 1.00 17.96 78 SER B N 1
ATOM 5525 C CA . SER B 1 81 ? 93.895 16.383 76.500 1.00 18.14 78 SER B CA 1
ATOM 5526 C C . SER B 1 81 ? 95.266 17.044 76.772 1.00 22.37 78 SER B C 1
ATOM 5527 O O . SER B 1 81 ? 96.291 16.568 76.278 1.00 22.36 78 SER B O 1
ATOM 5530 N N . SER B 1 82 ? 95.275 18.133 77.579 1.00 18.83 79 SER B N 1
ATOM 5531 C CA . SER B 1 82 ? 96.486 18.866 77.960 1.00 18.97 79 SER B CA 1
ATOM 5532 C C . SER B 1 82 ? 96.951 18.469 79.359 1.00 22.06 79 SER B C 1
ATOM 5533 O O . SER B 1 82 ? 96.145 18.451 80.297 1.00 21.64 79 SER B O 1
ATOM 5536 N N . LEU B 1 83 ? 98.256 18.164 79.503 1.00 17.93 80 LEU B N 1
ATOM 5537 C CA . LEU B 1 83 ? 98.871 17.797 80.786 1.00 17.11 80 LEU B CA 1
ATOM 5538 C C . LEU B 1 83 ? 98.805 18.967 81.779 1.00 19.42 80 LEU B C 1
ATOM 5539 O O . LEU B 1 83 ? 98.614 18.742 82.973 1.00 18.60 80 LEU B O 1
ATOM 5544 N N . SER B 1 84 ? 98.914 20.214 81.272 1.00 15.79 81 SER B N 1
ATOM 5545 C CA . SER B 1 84 ? 98.871 21.429 82.091 1.00 15.78 81 SER B CA 1
ATOM 5546 C C . SER B 1 84 ? 97.486 21.640 82.746 1.00 18.80 81 SER B C 1
ATOM 5547 O O . SER B 1 84 ? 97.388 22.353 83.745 1.00 18.19 81 SER B O 1
ATOM 5550 N N . MET B 1 85 ? 96.435 20.995 82.196 1.00 14.75 82 MET B N 1
ATOM 5551 C CA . MET B 1 85 ? 95.054 21.105 82.682 1.00 13.66 82 MET B CA 1
ATOM 5552 C C . MET B 1 85 ? 94.638 19.946 83.620 1.00 18.19 82 MET B C 1
ATOM 5553 O O . MET B 1 85 ? 93.657 20.090 84.352 1.00 17.60 82 MET B O 1
ATOM 5558 N N . VAL B 1 86 ? 95.343 18.796 83.576 1.00 15.54 83 VAL B N 1
ATOM 5559 C CA . VAL B 1 86 ? 94.956 17.633 84.395 1.00 15.27 83 VAL B CA 1
ATOM 5560 C C . VAL B 1 86 ? 95.648 17.630 85.774 1.00 20.07 83 VAL B C 1
ATOM 5561 O O . VAL B 1 86 ? 95.124 17.039 86.715 1.00 20.51 83 VAL B O 1
ATOM 5565 N N . VAL B 1 87 ? 96.814 18.269 85.887 1.00 16.81 84 VAL B N 1
ATOM 5566 C CA . VAL B 1 87 ? 97.607 18.265 87.124 1.00 16.14 84 VAL B CA 1
ATOM 5567 C C . VAL B 1 87 ? 97.137 19.347 88.116 1.00 18.73 84 VAL B C 1
ATOM 5568 O O . VAL B 1 87 ? 96.629 20.386 87.686 1.00 17.28 84 VAL B O 1
ATOM 5572 N N . PRO B 1 88 ? 97.365 19.164 89.449 1.00 15.98 85 PRO B N 1
ATOM 5573 C CA . PRO B 1 88 ? 97.027 20.241 90.397 1.00 15.48 85 PRO B CA 1
ATOM 5574 C C . PRO B 1 88 ? 97.898 21.471 90.144 1.00 18.70 85 PRO B C 1
ATOM 5575 O O . PRO B 1 88 ? 98.984 21.341 89.574 1.00 18.03 85 PRO B O 1
ATOM 5579 N N . GLN B 1 89 ? 97.434 22.658 90.572 1.00 15.03 86 GLN B N 1
ATOM 5580 C CA . GLN B 1 89 ? 98.152 23.930 90.387 1.00 15.06 86 GLN B CA 1
ATOM 5581 C C . GLN B 1 89 ? 99.581 23.883 90.963 1.00 19.49 86 GLN B C 1
ATOM 5582 O O . GLN B 1 89 ? 100.451 24.600 90.476 1.00 20.28 86 GLN B O 1
ATOM 5588 N N . MET B 1 90 ? 99.828 22.995 91.954 1.00 14.44 87 MET B N 1
ATOM 5589 C CA . MET B 1 90 ? 101.140 22.781 92.569 1.00 13.89 87 MET B CA 1
ATOM 5590 C C . MET B 1 90 ? 102.165 22.283 91.529 1.00 18.24 87 MET B C 1
ATOM 5591 O O . MET B 1 90 ? 103.346 22.626 91.615 1.00 17.81 87 MET B O 1
ATOM 5596 N N . ASN B 1 91 ? 101.699 21.493 90.543 1.00 15.17 88 ASN B N 1
ATOM 5597 C CA . ASN B 1 91 ? 102.533 20.908 89.499 1.00 15.64 88 ASN B CA 1
ATOM 5598 C C . ASN B 1 91 ? 102.621 21.776 88.218 1.00 20.71 88 ASN B C 1
ATOM 5599 O O . ASN B 1 91 ? 103.128 21.287 87.208 1.00 20.89 88 ASN B O 1
ATOM 5604 N N . ASP B 1 92 ? 102.177 23.058 88.264 1.00 17.47 89 ASP B N 1
ATOM 5605 C CA . ASP B 1 92 ? 102.209 23.941 87.083 1.00 17.48 89 ASP B CA 1
ATOM 5606 C C . ASP B 1 92 ? 103.635 24.126 86.513 1.00 21.84 89 ASP B C 1
ATOM 5607 O O . ASP B 1 92 ? 103.816 23.985 85.303 1.00 21.86 89 ASP B O 1
ATOM 5612 N N . THR B 1 93 ? 104.642 24.382 87.379 1.00 17.90 90 THR B N 1
ATOM 5613 C CA . THR B 1 93 ? 106.029 24.593 86.934 1.00 17.72 90 THR B CA 1
ATOM 5614 C C . THR B 1 93 ? 106.694 23.273 86.519 1.00 22.21 90 THR B C 1
ATOM 5615 O O . THR B 1 93 ? 107.518 23.276 85.603 1.00 22.66 90 THR B O 1
ATOM 5619 N N . THR B 1 94 ? 106.348 22.150 87.187 1.00 18.22 91 THR B N 1
ATOM 5620 C CA . THR B 1 94 ? 106.918 20.837 86.851 1.00 18.12 91 THR B CA 1
ATOM 5621 C C . THR B 1 94 ? 106.327 20.330 85.534 1.00 21.91 91 THR B C 1
ATOM 5622 O O . THR B 1 94 ? 107.034 19.683 84.763 1.00 22.13 91 THR B O 1
ATOM 5626 N N . SER B 1 95 ? 105.036 20.642 85.271 1.00 17.65 92 SER B N 1
ATOM 5627 C CA . SER B 1 95 ? 104.353 20.280 84.023 1.00 17.46 92 SER B CA 1
ATOM 5628 C C . SER B 1 95 ? 104.938 21.076 82.853 1.00 21.61 92 SER B C 1
ATOM 5629 O O . SER B 1 95 ? 105.158 20.513 81.777 1.00 21.46 92 SER B O 1
ATOM 5632 N N . ALA B 1 96 ? 105.216 22.379 83.078 1.00 18.08 93 ALA B N 1
ATOM 5633 C CA . ALA B 1 96 ? 105.808 23.274 82.077 1.00 18.21 93 ALA B CA 1
ATOM 5634 C C . ALA B 1 96 ? 107.262 22.880 81.783 1.00 22.08 93 ALA B C 1
ATOM 5635 O O . ALA B 1 96 ? 107.716 23.030 80.651 1.00 21.59 93 ALA B O 1
ATOM 5637 N N . ALA B 1 97 ? 107.976 22.340 82.796 1.00 19.32 94 ALA B N 1
ATOM 5638 C CA . ALA B 1 97 ? 109.359 21.866 82.651 1.00 19.69 94 ALA B CA 1
ATOM 5639 C C . ALA B 1 97 ? 109.392 20.465 82.006 1.00 23.85 94 ALA B C 1
ATOM 5640 O O . ALA B 1 97 ? 110.470 19.968 81.657 1.00 23.75 94 ALA B O 1
ATOM 5642 N N . ARG B 1 98 ? 108.194 19.847 81.836 1.00 19.97 95 ARG B N 1
ATOM 5643 C CA . ARG B 1 98 ? 107.952 18.533 81.224 1.00 19.89 95 ARG B CA 1
ATOM 5644 C C . ARG B 1 98 ? 108.570 17.392 82.053 1.00 24.52 95 ARG B C 1
ATOM 5645 O O . ARG B 1 98 ? 109.243 16.499 81.521 1.00 24.27 95 ARG B O 1
ATOM 5653 N N . TYR B 1 99 ? 108.284 17.411 83.365 1.00 20.90 96 TYR B N 1
ATOM 5654 C CA . TYR B 1 99 ? 108.678 16.368 84.312 1.00 20.57 96 TYR B CA 1
ATOM 5655 C C . TYR B 1 99 ? 107.692 15.213 84.219 1.00 24.16 96 TYR B C 1
ATOM 5656 O O . TYR B 1 99 ? 106.550 15.415 83.789 1.00 23.64 96 TYR B O 1
ATOM 5665 N N . ILE B 1 100 ? 108.088 14.024 84.689 1.00 20.17 97 ILE B N 1
ATOM 5666 C CA . ILE B 1 100 ? 107.151 12.919 84.821 1.00 19.25 97 ILE B CA 1
ATOM 5667 C C . ILE B 1 100 ? 106.438 13.155 86.153 1.00 22.03 97 ILE B C 1
ATOM 5668 O O . ILE B 1 100 ? 107.101 13.310 87.180 1.00 21.76 97 ILE B O 1
ATOM 5673 N N . ILE B 1 101 ? 105.116 13.305 86.120 1.00 17.73 98 ILE B N 1
ATOM 5674 C CA . ILE B 1 101 ? 104.351 13.580 87.332 1.00 16.72 98 ILE B CA 1
ATOM 5675 C C . ILE B 1 101 ? 103.700 12.284 87.799 1.00 19.35 98 ILE B C 1
ATOM 5676 O O . ILE B 1 101 ? 102.966 11.650 87.040 1.00 18.97 98 ILE B O 1
ATOM 5681 N N . VAL B 1 102 ? 104.027 11.860 89.029 1.00 15.40 99 VAL B N 1
ATOM 5682 C CA . VAL B 1 102 ? 103.518 10.611 89.589 1.00 15.12 99 VAL B CA 1
ATOM 5683 C C . VAL B 1 102 ? 102.700 10.882 90.853 1.00 18.70 99 VAL B C 1
ATOM 5684 O O . VAL B 1 102 ? 103.171 11.554 91.770 1.00 18.14 99 VAL B O 1
ATOM 5688 N N . TYR B 1 103 ? 101.467 10.365 90.884 1.00 15.66 100 TYR B N 1
ATOM 5689 C CA . TYR B 1 103 ? 100.583 10.425 92.045 1.00 15.12 100 TYR B CA 1
ATOM 5690 C C . TYR B 1 103 ? 100.230 9.003 92.445 1.00 18.71 100 TYR B C 1
ATOM 5691 O O . TYR B 1 103 ? 99.834 8.203 91.593 1.00 18.12 100 TYR B O 1
ATOM 5700 N N . GLN B 1 104 ? 100.444 8.662 93.720 1.00 15.62 101 GLN B N 1
ATOM 5701 C CA . GLN B 1 104 ? 100.196 7.311 94.213 1.00 15.95 101 GLN B CA 1
ATOM 5702 C C . GLN B 1 104 ? 99.220 7.318 95.386 1.00 20.89 101 GLN B C 1
ATOM 5703 O O . GLN B 1 104 ? 99.338 8.154 96.285 1.00 20.75 101 GLN B O 1
ATOM 5709 N N . ASP B 1 105 ? 98.267 6.368 95.383 1.00 17.43 102 ASP B N 1
ATOM 5710 C CA . ASP B 1 105 ? 97.346 6.170 96.495 1.00 16.79 102 ASP B CA 1
ATOM 5711 C C . ASP B 1 105 ? 98.111 5.495 97.614 1.00 21.10 102 ASP B C 1
ATOM 5712 O O . ASP B 1 105 ? 98.711 4.435 97.391 1.00 20.49 102 ASP B O 1
ATOM 5717 N N . VAL B 1 106 ? 98.129 6.111 98.809 1.00 17.59 103 VAL B N 1
ATOM 5718 C CA . VAL B 1 106 ? 98.820 5.539 99.969 1.00 17.68 103 VAL B CA 1
ATOM 5719 C C . VAL B 1 106 ? 98.166 4.196 100.342 1.00 21.42 103 VAL B C 1
ATOM 5720 O O . VAL B 1 106 ? 97.016 3.944 99.966 1.00 21.28 103 VAL B O 1
ATOM 5724 N N . ARG B 1 107 ? 98.911 3.336 101.054 1.00 17.76 104 ARG B N 1
ATOM 5725 C CA . ARG B 1 107 ? 98.451 2.024 101.510 1.00 17.38 104 ARG B CA 1
ATOM 5726 C C . ARG B 1 107 ? 97.055 2.104 102.149 1.00 20.30 104 ARG B C 1
ATOM 5727 O O . ARG B 1 107 ? 96.817 2.949 103.013 1.00 18.75 104 ARG B O 1
ATOM 5735 N N . GLY B 1 108 ? 96.148 1.250 101.675 1.00 17.53 105 GLY B N 1
ATOM 5736 C CA . GLY B 1 108 ? 94.787 1.143 102.185 1.00 17.28 105 GLY B CA 1
ATOM 5737 C C . GLY B 1 108 ? 93.774 2.167 101.699 1.00 21.02 105 GLY B C 1
ATOM 5738 O O . GLY B 1 108 ? 92.641 2.176 102.191 1.00 20.42 105 GLY B O 1
ATOM 5739 N N . LYS B 1 109 ? 94.150 3.034 100.733 1.00 17.26 106 LYS B N 1
ATOM 5740 C CA . LYS B 1 109 ? 93.217 4.047 100.232 1.00 16.57 106 LYS B CA 1
ATOM 5741 C C . LYS B 1 109 ? 92.915 3.904 98.747 1.00 20.78 106 LYS B C 1
ATOM 5742 O O . LYS B 1 109 ? 93.821 3.665 97.945 1.00 21.27 106 LYS B O 1
ATOM 5748 N N . TYR B 1 110 ? 91.630 4.125 98.389 1.00 15.88 107 TYR B N 1
ATOM 5749 C CA . TYR B 1 110 ? 91.079 4.115 97.034 1.00 15.43 107 TYR B CA 1
ATOM 5750 C C . TYR B 1 110 ? 91.531 2.895 96.204 1.00 20.21 107 TYR B C 1
ATOM 5751 O O . TYR B 1 110 ? 91.071 1.786 96.463 1.00 20.43 107 TYR B O 1
ATOM 5760 N N . GLY B 1 111 ? 92.414 3.118 95.228 1.00 16.94 108 GLY B N 1
ATOM 5761 C CA . GLY B 1 111 ? 92.883 2.081 94.317 1.00 17.44 108 GLY B CA 1
ATOM 5762 C C . GLY B 1 111 ? 93.935 1.139 94.864 1.00 21.35 108 GLY B C 1
ATOM 5763 O O . GLY B 1 111 ? 94.216 0.112 94.243 1.00 20.78 108 GLY B O 1
ATOM 5764 N N . SER B 1 112 ? 94.549 1.489 96.008 1.00 18.09 109 SER B N 1
ATOM 5765 C CA . SER B 1 112 ? 95.614 0.690 96.619 1.00 18.03 109 SER B CA 1
ATOM 5766 C C . SER B 1 112 ? 95.082 -0.382 97.560 1.00 22.16 109 SER B C 1
ATOM 5767 O O . SER B 1 112 ? 94.045 -0.194 98.198 1.00 21.65 109 SER B O 1
ATOM 5770 N N . GLU B 1 113 ? 95.829 -1.498 97.674 1.00 19.51 110 GLU B N 1
ATOM 5771 C CA . GLU B 1 113 ? 95.512 -2.612 98.573 1.00 19.45 110 GLU B CA 1
ATOM 5772 C C . GLU B 1 113 ? 95.999 -2.304 100.003 1.00 23.28 110 GLU B C 1
ATOM 5773 O O . GLU B 1 113 ? 96.527 -1.219 100.258 1.00 22.11 110 GLU B O 1
ATOM 5779 N N . GLY B 1 114 ? 95.840 -3.273 100.904 1.00 20.85 111 GLY B N 1
ATOM 5780 C CA . GLY B 1 114 ? 96.303 -3.174 102.284 1.00 20.82 111 GLY B CA 1
ATOM 5781 C C . GLY B 1 114 ? 95.379 -2.428 103.223 1.00 24.69 111 GLY B C 1
ATOM 5782 O O . GLY B 1 114 ? 94.298 -1.982 102.826 1.00 24.44 111 GLY B O 1
ATOM 5783 N N . GLY B 1 115 ? 95.812 -2.317 104.477 1.00 20.76 112 GLY B N 1
ATOM 5784 C CA . GLY B 1 115 ? 95.077 -1.631 105.531 1.00 19.85 112 GLY B CA 1
ATOM 5785 C C . GLY B 1 115 ? 95.434 -0.165 105.621 1.00 22.32 112 GLY B C 1
ATOM 5786 O O . GLY B 1 115 ? 96.524 0.239 105.197 1.00 21.69 112 GLY B O 1
ATOM 5787 N N . TYR B 1 116 ? 94.518 0.650 106.162 1.00 18.01 113 TYR B N 1
ATOM 5788 C CA . TYR B 1 116 ? 94.776 2.076 106.274 1.00 16.99 113 TYR B CA 1
ATOM 5789 C C . TYR B 1 116 ? 94.924 2.518 107.715 1.00 21.66 113 TYR B C 1
ATOM 5790 O O . TYR B 1 116 ? 94.008 2.360 108.521 1.00 21.22 113 TYR B O 1
ATOM 5799 N N . MET B 1 117 ? 96.086 3.096 108.026 1.00 19.20 114 MET B N 1
ATOM 5800 C CA . MET B 1 117 ? 96.379 3.681 109.328 1.00 19.44 114 MET B CA 1
ATOM 5801 C C . MET B 1 117 ? 96.589 5.174 109.120 1.00 22.00 114 MET B C 1
ATOM 5802 O O . MET B 1 117 ? 97.425 5.560 108.295 1.00 20.71 114 MET B O 1
ATOM 5807 N N . MET B 1 118 ? 95.761 6.012 109.785 1.00 18.78 115 MET B N 1
ATOM 5808 C CA . MET B 1 118 ? 95.824 7.482 109.685 1.00 18.29 115 MET B CA 1
ATOM 5809 C C . MET B 1 118 ? 97.246 7.965 109.998 1.00 21.61 115 MET B C 1
ATOM 5810 O O . MET B 1 118 ? 97.738 7.735 111.101 1.00 20.62 115 MET B O 1
ATOM 5815 N N . ASN B 1 119 ? 97.912 8.592 109.000 1.00 18.75 116 ASN B N 1
ATOM 5816 C CA . ASN B 1 119 ? 99.295 9.084 109.089 1.00 18.69 116 ASN B CA 1
ATOM 5817 C C . ASN B 1 119 ? 100.198 7.998 109.682 1.00 23.47 116 ASN B C 1
ATOM 5818 O O . ASN B 1 119 ? 100.836 8.216 110.717 1.00 23.20 116 ASN B O 1
ATOM 5823 N N . LYS B 1 120 ? 100.183 6.800 109.058 1.00 20.40 117 LYS B N 1
ATOM 5824 C CA . LYS B 1 120 ? 100.916 5.612 109.509 1.00 20.58 117 LYS B CA 1
ATOM 5825 C C . LYS B 1 120 ? 102.339 5.973 109.963 1.00 25.40 117 LYS B C 1
ATOM 5826 O O . LYS B 1 120 ? 103.126 6.488 109.165 1.00 24.97 117 LYS B O 1
ATOM 5832 N N . PRO B 1 121 ? 102.657 5.793 111.269 1.00 22.49 118 PRO B N 1
ATOM 5833 C CA . PRO B 1 121 ? 104.001 6.157 111.742 1.00 22.77 118 PRO B CA 1
ATOM 5834 C C . PRO B 1 121 ? 105.042 5.121 111.330 1.00 27.11 118 PRO B C 1
ATOM 5835 O O . PRO B 1 121 ? 104.678 4.058 110.824 1.00 26.89 118 PRO B O 1
ATOM 5839 N N . LEU B 1 122 ? 106.335 5.428 111.545 1.00 24.74 119 LEU B N 1
ATOM 5840 C CA . LEU B 1 122 ? 107.440 4.512 111.244 1.00 25.80 119 LEU B CA 1
ATOM 5841 C C . LEU B 1 122 ? 107.310 3.221 112.040 1.00 30.29 119 LEU B C 1
ATOM 5842 O O . LEU B 1 122 ? 106.755 3.240 113.145 1.00 29.41 119 LEU B O 1
ATOM 5847 N N . THR B 1 123 ? 107.857 2.104 111.503 1.00 27.94 120 THR B N 1
ATOM 5848 C CA . THR B 1 123 ? 107.849 0.807 112.190 1.00 28.47 120 THR B CA 1
ATOM 5849 C C . THR B 1 123 ? 108.452 0.975 113.585 1.00 32.56 120 THR B C 1
ATOM 5850 O O . THR B 1 123 ? 109.493 1.621 113.739 1.00 31.86 120 THR B O 1
ATOM 5854 N N . GLY B 1 124 ? 107.729 0.491 114.587 1.00 29.59 121 GLY B N 1
ATOM 5855 C CA . GLY B 1 124 ? 108.117 0.604 115.986 1.00 29.69 121 GLY B CA 1
ATOM 5856 C C . GLY B 1 124 ? 106.983 0.249 116.927 1.00 33.75 121 GLY B C 1
ATOM 5857 O O . GLY B 1 124 ? 106.124 -0.565 116.574 1.00 33.59 121 GLY B O 1
ATOM 5858 N N . PRO B 1 125 ? 106.921 0.868 118.133 1.00 30.38 122 PRO B N 1
ATOM 5859 C CA . PRO B 1 125 ? 105.847 0.514 119.085 1.00 30.16 122 PRO B CA 1
ATOM 5860 C C . PRO B 1 125 ? 104.442 0.907 118.609 1.00 32.78 122 PRO B C 1
ATOM 5861 O O . PRO B 1 125 ? 103.461 0.336 119.089 1.00 31.92 122 PRO B O 1
ATOM 5865 N N . LEU B 1 126 ? 104.344 1.868 117.663 1.00 28.60 123 LEU B N 1
ATOM 5866 C CA . LEU B 1 126 ? 103.062 2.326 117.117 1.00 27.73 123 LEU B CA 1
ATOM 5867 C C . LEU B 1 126 ? 102.778 1.723 115.727 1.00 30.45 123 LEU B C 1
ATOM 5868 O O . LEU B 1 126 ? 101.728 2.005 115.144 1.00 29.38 123 LEU B O 1
ATOM 5873 N N . ASN B 1 127 ? 103.709 0.892 115.204 1.00 26.65 124 ASN B N 1
ATOM 5874 C CA . ASN B 1 127 ? 103.569 0.244 113.896 1.00 25.79 124 ASN B CA 1
ATOM 5875 C C . ASN B 1 127 ? 104.328 -1.103 113.870 1.00 29.52 124 ASN B C 1
ATOM 5876 O O . ASN B 1 127 ? 105.552 -1.126 113.727 1.00 29.19 124 ASN B O 1
ATOM 5881 N N . THR B 1 128 ? 103.580 -2.218 113.984 1.00 26.13 125 THR B N 1
ATOM 5882 C CA . THR B 1 128 ? 104.135 -3.579 113.979 1.00 26.72 125 THR B CA 1
ATOM 5883 C C . THR B 1 128 ? 103.713 -4.357 112.711 1.00 30.04 125 THR B C 1
ATOM 5884 O O . THR B 1 128 ? 103.803 -5.587 112.687 1.00 30.54 125 THR B O 1
ATOM 5888 N N . THR B 1 129 ? 103.277 -3.640 111.659 1.00 24.92 126 THR B N 1
ATOM 5889 C CA . THR B 1 129 ? 102.826 -4.256 110.402 1.00 24.07 126 THR B CA 1
ATOM 5890 C C . THR B 1 129 ? 103.999 -4.802 109.572 1.00 28.54 126 THR B C 1
ATOM 5891 O O . THR B 1 129 ? 103.808 -5.716 108.769 1.00 29.14 126 THR B O 1
ATOM 5895 N N . GLY B 1 130 ? 105.174 -4.197 109.732 1.00 24.44 127 GLY B N 1
ATOM 5896 C CA . GLY B 1 130 ? 106.371 -4.568 108.986 1.00 24.50 127 GLY B CA 1
ATOM 5897 C C . GLY B 1 130 ? 106.764 -3.539 107.943 1.00 27.49 127 GLY B C 1
ATOM 5898 O O . GLY B 1 130 ? 107.918 -3.505 107.507 1.00 27.04 127 GLY B O 1
ATOM 5899 N N . THR B 1 131 ? 105.797 -2.696 107.525 1.00 23.27 128 THR B N 1
ATOM 5900 C CA . THR B 1 131 ? 106.015 -1.634 106.535 1.00 22.28 128 THR B CA 1
ATOM 5901 C C . THR B 1 131 ? 105.494 -0.295 107.054 1.00 25.01 128 THR B C 1
ATOM 5902 O O . THR B 1 131 ? 104.670 -0.264 107.966 1.00 24.73 128 THR B O 1
ATOM 5906 N N . ASP B 1 132 ? 105.968 0.807 106.454 1.00 20.66 129 ASP B N 1
ATOM 5907 C CA . ASP B 1 132 ? 105.533 2.176 106.749 1.00 19.34 129 ASP B CA 1
ATOM 5908 C C . ASP B 1 132 ? 105.600 3.003 105.451 1.00 23.64 129 ASP B C 1
ATOM 5909 O O . ASP B 1 132 ? 105.838 2.429 104.383 1.00 23.75 129 ASP B O 1
ATOM 5914 N N . HIS B 1 133 ? 105.381 4.329 105.525 1.00 20.40 130 HIS B N 1
ATOM 5915 C CA . HIS B 1 133 ? 105.420 5.176 104.326 1.00 20.10 130 HIS B CA 1
ATOM 5916 C C . HIS B 1 133 ? 106.822 5.235 103.715 1.00 24.01 130 HIS B C 1
ATOM 5917 O O . HIS B 1 133 ? 106.939 5.295 102.492 1.00 23.92 130 HIS B O 1
ATOM 5924 N N . SER B 1 134 ? 107.880 5.180 104.551 1.00 19.91 131 SER B N 1
ATOM 5925 C CA . SER B 1 134 ? 109.257 5.254 104.062 1.00 19.86 131 SER B CA 1
ATOM 5926 C C . SER B 1 134 ? 109.661 4.002 103.267 1.00 22.46 131 SER B C 1
ATOM 5927 O O . SER B 1 134 ? 110.326 4.137 102.242 1.00 22.04 131 SER B O 1
ATOM 5930 N N . THR B 1 135 ? 109.235 2.799 103.710 1.00 18.99 132 THR B N 1
ATOM 5931 C CA . THR B 1 135 ? 109.553 1.551 102.995 1.00 19.11 132 THR B CA 1
ATOM 5932 C C . THR B 1 135 ? 108.744 1.480 101.705 1.00 21.56 132 THR B C 1
ATOM 5933 O O . THR B 1 135 ? 109.285 1.104 100.667 1.00 20.43 132 THR B O 1
ATOM 5937 N N . ASP B 1 136 ? 107.449 1.875 101.770 1.00 18.34 133 ASP B N 1
ATOM 5938 C CA . ASP B 1 136 ? 106.549 1.898 100.616 1.00 17.90 133 ASP B CA 1
ATOM 5939 C C . ASP B 1 136 ? 107.063 2.868 99.556 1.00 21.26 133 ASP B C 1
ATOM 5940 O O . ASP B 1 136 ? 106.966 2.571 98.366 1.00 20.31 133 ASP B O 1
ATOM 5945 N N . THR B 1 137 ? 107.659 4.003 99.994 1.00 17.91 134 THR B N 1
ATOM 5946 C CA . THR B 1 137 ? 108.261 5.004 99.104 1.00 17.53 134 THR B CA 1
ATOM 5947 C C . THR B 1 137 ? 109.503 4.405 98.426 1.00 21.67 134 THR B C 1
ATOM 5948 O O . THR B 1 137 ? 109.621 4.493 97.203 1.00 21.05 134 THR B O 1
ATOM 5952 N N . TYR B 1 138 ? 110.422 3.792 99.220 1.00 18.85 135 TYR B N 1
ATOM 5953 C CA . TYR B 1 138 ? 111.648 3.166 98.699 1.00 19.76 135 TYR B CA 1
ATOM 5954 C C . TYR B 1 138 ? 111.316 2.143 97.594 1.00 23.57 135 TYR B C 1
ATOM 5955 O O . TYR B 1 138 ? 111.956 2.157 96.541 1.00 22.91 135 TYR B O 1
ATOM 5964 N N . ASP B 1 139 ? 110.317 1.266 97.843 1.00 19.93 136 ASP B N 1
ATOM 5965 C CA . ASP B 1 139 ? 109.884 0.236 96.894 1.00 19.93 136 ASP B CA 1
ATOM 5966 C C . ASP B 1 139 ? 109.223 0.861 95.647 1.00 23.50 136 ASP B C 1
ATOM 5967 O O . ASP B 1 139 ? 109.348 0.309 94.553 1.00 23.65 136 ASP B O 1
ATOM 5972 N N . THR B 1 140 ? 108.544 2.020 95.815 1.00 18.92 137 THR B N 1
ATOM 5973 C CA . THR B 1 140 ? 107.894 2.746 94.721 1.00 18.53 137 THR B CA 1
ATOM 5974 C C . THR B 1 140 ? 108.955 3.417 93.836 1.00 22.35 137 THR B C 1
ATOM 5975 O O . THR B 1 140 ? 108.934 3.222 92.621 1.00 22.03 137 THR B O 1
ATOM 5979 N N . ILE B 1 141 ? 109.895 4.175 94.450 1.00 18.67 138 ILE B N 1
ATOM 5980 C CA . ILE B 1 141 ? 110.965 4.884 93.735 1.00 18.68 138 ILE B CA 1
ATOM 5981 C C . ILE B 1 141 ? 111.869 3.885 92.995 1.00 22.13 138 ILE B C 1
ATOM 5982 O O . ILE B 1 141 ? 112.277 4.165 91.867 1.00 20.15 138 ILE B O 1
ATOM 5987 N N . ASP B 1 142 ? 112.129 2.702 93.601 1.00 20.33 139 ASP B N 1
ATOM 5988 C CA . ASP B 1 142 ? 112.950 1.663 92.979 1.00 20.84 139 ASP B CA 1
ATOM 5989 C C . ASP B 1 142 ? 112.311 1.145 91.691 1.00 25.18 139 ASP B C 1
ATOM 5990 O O . ASP B 1 142 ? 113.007 0.994 90.688 1.00 25.36 139 ASP B O 1
ATOM 5995 N N . TRP B 1 143 ? 110.984 0.905 91.713 1.00 21.63 140 TRP B N 1
ATOM 5996 C CA . TRP B 1 143 ? 110.228 0.441 90.549 1.00 21.71 140 TRP B CA 1
ATOM 5997 C C . TRP B 1 143 ? 110.181 1.521 89.452 1.00 24.53 140 TRP B C 1
ATOM 5998 O O . TRP B 1 143 ? 110.371 1.199 88.278 1.00 24.47 140 TRP B O 1
ATOM 6009 N N . LEU B 1 144 ? 109.898 2.789 89.835 1.00 20.09 141 LEU B N 1
ATOM 6010 C CA . LEU B 1 144 ? 109.773 3.913 88.897 1.00 19.70 141 LEU B CA 1
ATOM 6011 C C . LEU B 1 144 ? 111.067 4.155 88.094 1.00 25.14 141 LEU B C 1
ATOM 6012 O O . LEU B 1 144 ? 110.998 4.327 86.878 1.00 24.92 141 LEU B O 1
ATOM 6017 N N . VAL B 1 145 ? 112.240 4.146 88.761 1.00 22.47 142 VAL B N 1
ATOM 6018 C CA . VAL B 1 145 ? 113.520 4.401 88.083 1.00 22.75 142 VAL B CA 1
ATOM 6019 C C . VAL B 1 145 ? 113.962 3.200 87.219 1.00 28.54 142 VAL B C 1
ATOM 6020 O O . VAL B 1 145 ? 114.765 3.376 86.300 1.00 29.04 142 VAL B O 1
ATOM 6024 N N . LYS B 1 146 ? 113.420 1.999 87.496 1.00 25.56 143 LYS B N 1
ATOM 6025 C CA . LYS B 1 146 ? 113.770 0.780 86.768 1.00 26.01 143 LYS B CA 1
ATOM 6026 C C . LYS B 1 146 ? 112.811 0.469 85.610 1.00 30.31 143 LYS B C 1
ATOM 6027 O O . LYS B 1 146 ? 113.214 -0.219 84.673 1.00 30.41 143 LYS B O 1
ATOM 6033 N N . ASN B 1 147 ? 111.545 0.935 85.680 1.00 26.87 144 ASN B N 1
ATOM 6034 C CA . ASN B 1 147 ? 110.540 0.579 84.671 1.00 26.69 144 ASN B CA 1
ATOM 6035 C C . ASN B 1 147 ? 110.063 1.753 83.783 1.00 30.28 144 ASN B C 1
ATOM 6036 O O . ASN B 1 147 ? 109.303 1.515 82.839 1.00 29.67 144 ASN B O 1
ATOM 6041 N N . ILE B 1 148 ? 110.523 2.995 84.050 1.00 26.70 145 ILE B N 1
ATOM 6042 C CA . ILE B 1 148 ? 110.164 4.141 83.202 1.00 25.96 145 ILE B CA 1
ATOM 6043 C C . ILE B 1 148 ? 111.400 4.546 82.364 1.00 30.22 145 ILE B C 1
ATOM 6044 O O . ILE B 1 148 ? 112.323 5.168 82.894 1.00 29.82 145 ILE B O 1
ATOM 6049 N N . PRO B 1 149 ? 111.432 4.195 81.052 1.00 27.41 146 PRO B N 1
ATOM 6050 C CA . PRO B 1 149 ? 112.618 4.523 80.232 1.00 27.45 146 PRO B CA 1
ATOM 6051 C C . PRO B 1 149 ? 112.791 6.020 79.928 1.00 30.57 146 PRO B C 1
ATOM 6052 O O . PRO B 1 149 ? 113.901 6.437 79.593 1.00 30.79 146 PRO B O 1
ATOM 6056 N N . GLU B 1 150 ? 111.715 6.825 80.055 1.00 25.82 147 GLU B N 1
ATOM 6057 C CA . GLU B 1 150 ? 111.757 8.271 79.779 1.00 25.10 147 GLU B CA 1
ATOM 6058 C C . GLU B 1 150 ? 112.409 9.070 80.926 1.00 27.90 147 GLU B C 1
ATOM 6059 O O . GLU B 1 150 ? 112.738 10.243 80.735 1.00 27.45 147 GLU B O 1
ATOM 6065 N N . SER B 1 151 ? 112.587 8.444 82.109 1.00 23.79 148 SER B N 1
ATOM 6066 C CA . SER B 1 151 ? 113.160 9.115 83.275 1.00 23.43 148 SER B CA 1
ATOM 6067 C C . SER B 1 151 ? 114.700 9.206 83.217 1.00 27.98 148 SER B C 1
ATOM 6068 O O . SER B 1 151 ? 115.350 8.414 82.530 1.00 28.23 148 SER B O 1
ATOM 6071 N N . ASN B 1 152 ? 115.272 10.179 83.954 1.00 23.76 149 ASN B N 1
ATOM 6072 C CA . ASN B 1 152 ? 116.717 10.378 84.046 1.00 24.02 149 ASN B CA 1
ATOM 6073 C C . ASN B 1 152 ? 117.292 9.621 85.266 1.00 28.34 149 ASN B C 1
ATOM 6074 O O . ASN B 1 152 ? 118.499 9.671 85.514 1.00 28.80 149 ASN B O 1
ATOM 6079 N N . GLY B 1 153 ? 116.412 8.946 86.010 1.00 24.30 150 GLY B N 1
ATOM 6080 C CA . GLY B 1 153 ? 116.772 8.179 87.197 1.00 24.30 150 GLY B CA 1
ATOM 6081 C C . GLY B 1 153 ? 116.785 8.996 88.473 1.00 27.38 150 GLY B C 1
ATOM 6082 O O . GLY B 1 153 ? 117.256 8.517 89.509 1.00 26.97 150 GLY B O 1
ATOM 6083 N N . ARG B 1 154 ? 116.269 10.240 88.408 1.00 23.29 151 ARG B N 1
ATOM 6084 C CA . ARG B 1 154 ? 116.204 11.153 89.552 1.00 22.58 151 ARG B CA 1
ATOM 6085 C C . ARG B 1 154 ? 114.745 11.425 89.930 1.00 25.61 151 ARG B C 1
ATOM 6086 O O . ARG B 1 154 ? 113.907 11.641 89.052 1.00 24.45 151 ARG B O 1
ATOM 6094 N N . VAL B 1 155 ? 114.442 11.374 91.237 1.00 22.18 152 VAL B N 1
ATOM 6095 C CA . VAL B 1 155 ? 113.089 11.561 91.766 1.00 21.35 152 VAL B CA 1
ATOM 6096 C C . VAL B 1 155 ? 113.079 12.665 92.836 1.00 24.54 152 VAL B C 1
ATOM 6097 O O . VAL B 1 155 ? 114.023 12.783 93.619 1.00 24.04 152 VAL B O 1
ATOM 6101 N N . ALA B 1 156 ? 111.995 13.459 92.866 1.00 20.19 153 ALA B N 1
ATOM 6102 C CA . ALA B 1 156 ? 111.742 14.467 93.888 1.00 19.38 153 ALA B CA 1
ATOM 6103 C C . ALA B 1 156 ? 110.340 14.274 94.440 1.00 21.79 153 ALA B C 1
ATOM 6104 O O . ALA B 1 156 ? 109.442 13.873 93.697 1.00 21.15 153 ALA B O 1
ATOM 6106 N N . ALA B 1 157 ? 110.150 14.514 95.743 1.00 17.37 154 ALA B N 1
ATOM 6107 C CA . ALA B 1 157 ? 108.837 14.373 96.366 1.00 16.72 154 ALA B CA 1
ATOM 6108 C C . ALA B 1 157 ? 108.288 15.731 96.769 1.00 20.89 154 ALA B C 1
ATOM 6109 O O . ALA B 1 157 ? 108.982 16.502 97.432 1.00 20.74 154 ALA B O 1
ATOM 6111 N N . ILE B 1 158 ? 107.071 16.058 96.317 1.00 17.70 155 ILE B N 1
ATOM 6112 C CA . ILE B 1 158 ? 106.431 17.336 96.654 1.00 17.55 155 ILE B CA 1
ATOM 6113 C C . ILE B 1 158 ? 104.990 17.076 97.112 1.00 21.84 155 ILE B C 1
ATOM 6114 O O . ILE B 1 158 ? 104.384 16.079 96.711 1.00 21.76 155 ILE B O 1
ATOM 6119 N N . GLY B 1 159 ? 104.465 17.960 97.952 1.00 18.07 156 GLY B N 1
ATOM 6120 C CA . GLY B 1 159 ? 103.107 17.820 98.463 1.00 17.39 156 GLY B CA 1
ATOM 6121 C C . GLY B 1 159 ? 102.808 18.687 99.662 1.00 20.66 156 GLY B C 1
ATOM 6122 O O . GLY B 1 159 ? 103.723 19.124 100.364 1.00 19.53 156 GLY B O 1
ATOM 6123 N N . GLY B 1 160 ? 101.518 18.927 99.885 1.00 17.42 157 GLY B N 1
ATOM 6124 C CA . GLY B 1 160 ? 101.020 19.744 100.985 1.00 17.02 157 GLY B CA 1
ATOM 6125 C C . GLY B 1 160 ? 100.122 18.995 101.948 1.00 20.85 157 GLY B C 1
ATOM 6126 O O . GLY B 1 160 ? 99.420 18.066 101.542 1.00 20.01 157 GLY B O 1
ATOM 6127 N N . SER B 1 161 ? 100.132 19.413 103.241 1.00 17.80 158 SER B N 1
ATOM 6128 C CA . SER B 1 161 ? 99.332 18.835 104.337 1.00 17.82 158 SER B CA 1
ATOM 6129 C C . SER B 1 161 ? 99.654 17.343 104.530 1.00 21.12 158 SER B C 1
ATOM 6130 O O . SER B 1 161 ? 100.781 17.024 104.921 1.00 21.62 158 SER B O 1
ATOM 6133 N N . TYR B 1 162 ? 98.684 16.432 104.245 1.00 16.30 159 TYR B N 1
ATOM 6134 C CA . TYR B 1 162 ? 98.909 14.984 104.317 1.00 15.81 159 TYR B CA 1
ATOM 6135 C C . TYR B 1 162 ? 99.955 14.584 103.276 1.00 17.87 159 TYR B C 1
ATOM 6136 O O . TYR B 1 162 ? 100.829 13.778 103.573 1.00 17.04 159 TYR B O 1
ATOM 6145 N N . GLU B 1 163 ? 99.900 15.203 102.074 1.00 13.85 160 GLU B N 1
ATOM 6146 C CA . GLU B 1 163 ? 100.873 14.961 101.005 1.00 13.93 160 GLU B CA 1
ATOM 6147 C C . GLU B 1 163 ? 102.253 15.531 101.389 1.00 19.06 160 GLU B C 1
ATOM 6148 O O . GLU B 1 163 ? 103.268 15.093 100.854 1.00 19.22 160 GLU B O 1
ATOM 6154 N N . GLY B 1 164 ? 102.266 16.469 102.338 1.00 16.36 161 GLY B N 1
ATOM 6155 C CA . GLY B 1 164 ? 103.485 17.034 102.904 1.00 16.70 161 GLY B CA 1
ATOM 6156 C C . GLY B 1 164 ? 104.078 16.084 103.924 1.00 21.34 161 GLY B C 1
ATOM 6157 O O . GLY B 1 164 ? 105.300 15.928 103.997 1.00 21.49 161 GLY B O 1
ATOM 6158 N N . TYR B 1 165 ? 103.196 15.405 104.696 1.00 17.87 162 TYR B N 1
ATOM 6159 C CA . TYR B 1 165 ? 103.570 14.387 105.683 1.00 17.95 162 TYR B CA 1
ATOM 6160 C C . TYR B 1 165 ? 104.242 13.200 104.977 1.00 22.34 162 TYR B C 1
ATOM 6161 O O . TYR B 1 165 ? 105.259 12.701 105.458 1.00 22.26 162 TYR B O 1
ATOM 6170 N N . THR B 1 166 ? 103.675 12.763 103.826 1.00 19.24 163 THR B N 1
ATOM 6171 C CA . THR B 1 166 ? 104.224 11.656 103.031 1.00 19.28 163 THR B CA 1
ATOM 6172 C C . THR B 1 166 ? 105.562 12.070 102.407 1.00 23.63 163 THR B C 1
ATOM 6173 O O . THR B 1 166 ? 106.460 11.237 102.301 1.00 23.81 163 THR B O 1
ATOM 6177 N N . THR B 1 167 ? 105.696 13.367 102.023 1.00 19.94 164 THR B N 1
ATOM 6178 C CA . THR B 1 167 ? 106.924 13.948 101.462 1.00 19.81 164 THR B CA 1
ATOM 6179 C C . THR B 1 167 ? 108.059 13.884 102.508 1.00 23.30 164 THR B C 1
ATOM 6180 O O . THR B 1 167 ? 109.189 13.541 102.161 1.00 23.06 164 THR B O 1
ATOM 6184 N N . LEU B 1 168 ? 107.747 14.194 103.787 1.00 19.28 165 LEU B N 1
ATOM 6185 C CA . LEU B 1 168 ? 108.726 14.127 104.878 1.00 19.05 165 LEU B CA 1
ATOM 6186 C C . LEU B 1 168 ? 109.138 12.678 105.151 1.00 22.75 165 LEU B C 1
ATOM 6187 O O . LEU B 1 168 ? 110.299 12.425 105.478 1.00 22.09 165 LEU B O 1
ATOM 6192 N N . MET B 1 169 ? 108.194 11.723 104.991 1.00 19.60 166 MET B N 1
ATOM 6193 C CA . MET B 1 169 ? 108.462 10.296 105.205 1.00 20.26 166 MET B CA 1
ATOM 6194 C C . MET B 1 169 ? 109.413 9.730 104.131 1.00 26.12 166 MET B C 1
ATOM 6195 O O . MET B 1 169 ? 110.119 8.763 104.406 1.00 25.70 166 MET B O 1
ATOM 6200 N N . CYS B 1 170 ? 109.481 10.380 102.939 1.00 24.26 167 CYS B N 1
ATOM 6201 C CA . CYS B 1 170 ? 110.389 9.996 101.844 1.00 24.99 167 CYS B CA 1
ATOM 6202 C C . CYS B 1 170 ? 111.863 10.155 102.263 1.00 27.69 167 CYS B C 1
ATOM 6203 O O . CYS B 1 170 ? 112.728 9.473 101.710 1.00 27.62 167 CYS B O 1
ATOM 6206 N N . THR B 1 171 ? 112.143 11.077 103.209 1.00 22.87 168 THR B N 1
ATOM 6207 C CA . THR B 1 171 ? 113.504 11.388 103.665 1.00 22.73 168 THR B CA 1
ATOM 6208 C C . THR B 1 171 ? 114.039 10.381 104.711 1.00 27.02 168 THR B C 1
ATOM 6209 O O . THR B 1 171 ? 115.225 10.434 105.035 1.00 26.35 168 THR B O 1
ATOM 6213 N N . ILE B 1 172 ? 113.174 9.493 105.252 1.00 24.37 169 ILE B N 1
ATOM 6214 C CA . ILE B 1 172 ? 113.602 8.472 106.223 1.00 25.11 169 ILE B CA 1
ATOM 6215 C C . ILE B 1 172 ? 114.129 7.276 105.439 1.00 29.61 169 ILE B C 1
ATOM 6216 O O . ILE B 1 172 ? 113.393 6.730 104.612 1.00 29.27 169 ILE B O 1
ATOM 6221 N N . ASN B 1 173 ? 115.412 6.881 105.685 1.00 26.47 170 ASN B N 1
ATOM 6222 C CA . ASN B 1 173 ? 116.119 5.817 104.945 1.00 26.71 170 ASN B CA 1
ATOM 6223 C C . ASN B 1 173 ? 115.805 5.990 103.447 1.00 30.42 170 ASN B C 1
ATOM 6224 O O . ASN B 1 173 ? 115.053 5.196 102.870 1.00 30.52 170 ASN B O 1
ATOM 6229 N N . PRO B 1 174 ? 116.221 7.135 102.852 1.00 26.33 171 PRO B N 1
ATOM 6230 C CA . PRO B 1 174 ? 115.772 7.441 101.492 1.00 25.49 171 PRO B CA 1
ATOM 6231 C C . PRO B 1 174 ? 116.441 6.619 100.411 1.00 28.46 171 PRO B C 1
ATOM 6232 O O . PRO B 1 174 ? 117.559 6.133 100.586 1.00 27.74 171 PRO B O 1
ATOM 6236 N N . HIS B 1 175 ? 115.736 6.477 99.277 1.00 24.33 172 HIS B N 1
ATOM 6237 C CA . HIS B 1 175 ? 116.243 5.819 98.087 1.00 24.05 172 HIS B CA 1
ATOM 6238 C C . HIS B 1 175 ? 117.332 6.711 97.478 1.00 26.98 172 HIS B C 1
ATOM 6239 O O . HIS B 1 175 ? 117.160 7.935 97.476 1.00 25.84 172 HIS B O 1
ATOM 6246 N N . PRO B 1 176 ? 118.469 6.146 96.983 1.00 23.59 173 PRO B N 1
ATOM 6247 C CA . PRO B 1 176 ? 119.532 7.004 96.417 1.00 23.49 173 PRO B CA 1
ATOM 6248 C C . PRO B 1 176 ? 119.072 7.897 95.255 1.00 27.24 173 PRO B C 1
ATOM 6249 O O . PRO B 1 176 ? 119.695 8.930 95.012 1.00 27.34 173 PRO B O 1
ATOM 6253 N N . ALA B 1 177 ? 117.981 7.510 94.552 1.00 23.09 174 ALA B N 1
ATOM 6254 C CA . ALA B 1 177 ? 117.418 8.270 93.427 1.00 22.48 174 ALA B CA 1
ATOM 6255 C C . ALA B 1 177 ? 116.659 9.532 93.890 1.00 25.41 174 ALA B C 1
ATOM 6256 O O . ALA B 1 177 ? 116.382 10.406 93.064 1.00 24.83 174 ALA B O 1
ATOM 6258 N N . LEU B 1 178 ? 116.315 9.626 95.199 1.00 21.86 175 LEU B N 1
ATOM 6259 C CA . LEU B 1 178 ? 115.644 10.810 95.750 1.00 21.18 175 LEU B CA 1
ATOM 6260 C C . LEU B 1 178 ? 116.674 11.943 95.886 1.00 24.99 175 LEU B C 1
ATOM 6261 O O . LEU B 1 178 ? 117.681 11.781 96.582 1.00 25.17 175 LEU B O 1
ATOM 6266 N N . LYS B 1 179 ? 116.439 13.069 95.185 1.00 20.79 176 LYS B N 1
ATOM 6267 C CA . LYS B 1 179 ? 117.397 14.175 95.120 1.00 20.40 176 LYS B CA 1
ATOM 6268 C C . LYS B 1 179 ? 116.942 15.439 95.866 1.00 24.06 176 LYS B C 1
ATOM 6269 O O . LYS B 1 179 ? 117.790 16.262 96.203 1.00 23.77 176 LYS B O 1
ATOM 6275 N N . ALA B 1 180 ? 115.620 15.618 96.087 1.00 20.12 177 ALA B N 1
ATOM 6276 C CA . ALA B 1 180 ? 115.081 16.796 96.787 1.00 19.39 177 ALA B CA 1
ATOM 6277 C C . ALA B 1 180 ? 113.643 16.565 97.258 1.00 21.97 177 ALA B C 1
ATOM 6278 O O . ALA B 1 180 ? 112.970 15.663 96.757 1.00 20.97 177 ALA B O 1
ATOM 6280 N N . VAL B 1 181 ? 113.176 17.385 98.222 1.00 18.00 178 VAL B N 1
ATOM 6281 C CA . VAL B 1 181 ? 111.798 17.342 98.731 1.00 17.41 178 VAL B CA 1
ATOM 6282 C C . VAL B 1 181 ? 111.256 18.762 98.920 1.00 20.67 178 VAL B C 1
ATOM 6283 O O . VAL B 1 181 ? 112.006 19.672 99.285 1.00 19.70 178 VAL B O 1
ATOM 6287 N N . VAL B 1 182 ? 109.950 18.947 98.664 1.00 17.73 179 VAL B N 1
ATOM 6288 C CA . VAL B 1 182 ? 109.272 20.233 98.863 1.00 17.04 179 VAL B CA 1
ATOM 6289 C C . VAL B 1 182 ? 107.986 19.993 99.708 1.00 20.82 179 VAL B C 1
ATOM 6290 O O . VAL B 1 182 ? 106.889 19.854 99.158 1.00 19.32 179 VAL B O 1
ATOM 6294 N N . PRO B 1 183 ? 108.116 19.899 101.053 1.00 18.19 180 PRO B N 1
ATOM 6295 C CA . PRO B 1 183 ? 106.920 19.691 101.881 1.00 17.66 180 PRO B CA 1
ATOM 6296 C C . PRO B 1 183 ? 106.193 21.011 102.206 1.00 21.20 180 PRO B C 1
ATOM 6297 O O . PRO B 1 183 ? 106.723 21.864 102.931 1.00 21.82 180 PRO B O 1
ATOM 6301 N N . PHE B 1 184 ? 104.985 21.183 101.645 1.00 16.10 181 PHE B N 1
ATOM 6302 C CA . PHE B 1 184 ? 104.133 22.351 101.894 1.00 15.43 181 PHE B CA 1
ATOM 6303 C C . PHE B 1 184 ? 103.229 22.093 103.081 1.00 20.03 181 PHE B C 1
ATOM 6304 O O . PHE B 1 184 ? 102.674 20.999 103.184 1.00 19.05 181 PHE B O 1
ATOM 6312 N N . ALA B 1 185 ? 103.043 23.099 103.962 1.00 17.63 182 ALA B N 1
ATOM 6313 C CA . ALA B 1 185 ? 102.078 23.066 105.075 1.00 17.69 182 ALA B CA 1
ATOM 6314 C C . ALA B 1 185 ? 101.838 21.641 105.625 1.00 21.30 182 ALA B C 1
ATOM 6315 O O . ALA B 1 185 ? 100.692 21.198 105.730 1.00 20.40 182 ALA B O 1
ATOM 6317 N N . SER B 1 186 ? 102.921 20.936 105.952 1.00 17.95 183 SER B N 1
ATOM 6318 C CA . SER B 1 186 ? 102.899 19.536 106.367 1.00 18.30 183 SER B CA 1
ATOM 6319 C C . SER B 1 186 ? 102.209 19.282 107.699 1.00 22.18 183 SER B C 1
ATOM 6320 O O . SER B 1 186 ? 102.194 20.148 108.579 1.00 21.58 183 SER B O 1
ATOM 6323 N N . MET B 1 187 ? 101.669 18.058 107.850 1.00 18.52 184 MET B N 1
ATOM 6324 C CA . MET B 1 187 ? 101.116 17.556 109.104 1.00 17.96 184 MET B CA 1
ATOM 6325 C C . MET B 1 187 ? 102.311 17.115 109.945 1.00 22.87 184 MET B C 1
ATOM 6326 O O . MET B 1 187 ? 103.001 16.161 109.572 1.00 23.11 184 MET B O 1
ATOM 6331 N N . VAL B 1 188 ? 102.639 17.879 110.999 1.00 19.29 185 VAL B N 1
ATOM 6332 C CA . VAL B 1 188 ? 103.825 17.604 111.819 1.00 19.02 185 VAL B CA 1
ATOM 6333 C C . VAL B 1 188 ? 103.421 17.147 113.223 1.00 21.75 185 VAL B C 1
ATOM 6334 O O . VAL B 1 188 ? 103.877 16.093 113.667 1.00 20.96 185 VAL B O 1
ATOM 6338 N N . ASP B 1 189 ? 102.588 17.936 113.924 1.00 18.04 186 ASP B N 1
ATOM 6339 C CA . ASP B 1 189 ? 102.133 17.564 115.262 1.00 18.49 186 ASP B CA 1
ATOM 6340 C C . ASP B 1 189 ? 100.644 17.870 115.420 1.00 23.56 186 ASP B C 1
ATOM 6341 O O . ASP B 1 189 ? 100.266 19.013 115.680 1.00 23.49 186 ASP B O 1
ATOM 6346 N N . GLY B 1 190 ? 99.828 16.821 115.308 1.00 20.04 187 GLY B N 1
ATOM 6347 C CA . GLY B 1 190 ? 98.375 16.903 115.382 1.00 19.43 187 GLY B CA 1
ATOM 6348 C C . GLY B 1 190 ? 97.792 17.327 116.716 1.00 22.39 187 GLY B C 1
ATOM 6349 O O . GLY B 1 190 ? 96.639 17.756 116.764 1.00 21.86 187 GLY B O 1
ATOM 6350 N N . TRP B 1 191 ? 98.567 17.202 117.811 1.00 18.79 188 TRP B N 1
ATOM 6351 C CA . TRP B 1 191 ? 98.102 17.569 119.151 1.00 18.26 188 TRP B CA 1
ATOM 6352 C C . TRP B 1 191 ? 98.555 18.969 119.542 1.00 22.53 188 TRP B C 1
ATOM 6353 O O . TRP B 1 191 ? 97.769 19.717 120.125 1.00 22.18 188 TRP B O 1
ATOM 6364 N N . MET B 1 192 ? 99.840 19.301 119.300 1.00 19.71 189 MET B N 1
ATOM 6365 C CA . MET B 1 192 ? 100.423 20.577 119.717 1.00 19.64 189 MET B CA 1
ATOM 6366 C C . MET B 1 192 ? 99.782 21.783 119.024 1.00 21.82 189 MET B C 1
ATOM 6367 O O . MET B 1 192 ? 99.414 22.736 119.711 1.00 21.43 189 MET B O 1
ATOM 6372 N N . GLY B 1 193 ? 99.647 21.742 117.698 1.00 16.94 190 GLY B N 1
ATOM 6373 C CA . GLY B 1 193 ? 99.060 22.870 116.981 1.00 15.88 190 GLY B CA 1
ATOM 6374 C C . GLY B 1 193 ? 98.737 22.683 115.513 1.00 18.58 190 GLY B C 1
ATOM 6375 O O . GLY B 1 193 ? 98.616 23.675 114.786 1.00 17.27 190 GLY B O 1
ATOM 6376 N N . ASP B 1 194 ? 98.546 21.433 115.057 1.00 15.82 191 ASP B N 1
ATOM 6377 C CA . ASP B 1 194 ? 98.187 21.235 113.656 1.00 15.37 191 ASP B CA 1
ATOM 6378 C C . ASP B 1 194 ? 96.672 20.924 113.493 1.00 18.17 191 ASP B C 1
ATOM 6379 O O . ASP B 1 194 ? 95.857 21.778 113.828 1.00 17.80 191 ASP B O 1
ATOM 6384 N N . ASP B 1 195 ? 96.301 19.740 112.972 1.00 14.76 192 ASP B N 1
ATOM 6385 C CA . ASP B 1 195 ? 94.919 19.427 112.587 1.00 14.16 192 ASP B CA 1
ATOM 6386 C C . ASP B 1 195 ? 93.938 19.009 113.690 1.00 18.00 192 ASP B C 1
ATOM 6387 O O . ASP B 1 195 ? 92.779 19.418 113.630 1.00 17.34 192 ASP B O 1
ATOM 6392 N N . TRP B 1 196 ? 94.333 18.104 114.591 1.00 15.35 193 TRP B N 1
ATOM 6393 C CA . TRP B 1 196 ? 93.390 17.502 115.542 1.00 15.17 193 TRP B CA 1
ATOM 6394 C C . TRP B 1 196 ? 93.201 18.320 116.822 1.00 17.98 193 TRP B C 1
ATOM 6395 O O . TRP B 1 196 ? 92.073 18.452 117.295 1.00 16.93 193 TRP B O 1
ATOM 6406 N N . PHE B 1 197 ? 94.290 18.842 117.386 1.00 14.60 194 PHE B N 1
ATOM 6407 C CA . PHE B 1 197 ? 94.251 19.665 118.593 1.00 14.39 194 PHE B CA 1
ATOM 6408 C C . PHE B 1 197 ? 95.218 20.828 118.476 1.00 20.07 194 PHE B C 1
ATOM 6409 O O . PHE B 1 197 ? 96.210 20.737 117.748 1.00 19.46 194 PHE B O 1
ATOM 6417 N N . HIS B 1 198 ? 94.948 21.901 119.233 1.00 17.92 195 HIS B N 1
ATOM 6418 C CA . HIS B 1 198 ? 95.832 23.044 119.420 1.00 18.34 195 HIS B CA 1
ATOM 6419 C C . HIS B 1 198 ? 96.061 23.171 120.916 1.00 22.52 195 HIS B C 1
ATOM 6420 O O . HIS B 1 198 ? 95.180 23.660 121.635 1.00 22.20 195 HIS B O 1
ATOM 6427 N N A MET B 1 199 ? 97.216 22.674 121.397 0.50 18.89 196 MET B N 1
ATOM 6428 N N B MET B 1 199 ? 97.226 22.676 121.391 0.50 19.75 196 MET B N 1
ATOM 6429 C CA A MET B 1 199 ? 97.608 22.666 122.816 0.50 18.60 196 MET B CA 1
ATOM 6430 C CA B MET B 1 199 ? 97.645 22.667 122.801 0.50 19.89 196 MET B CA 1
ATOM 6431 C C A MET B 1 199 ? 96.535 21.992 123.703 0.50 22.34 196 MET B C 1
ATOM 6432 C C B MET B 1 199 ? 96.564 21.990 123.705 0.50 22.95 196 MET B C 1
ATOM 6433 O O A MET B 1 199 ? 96.203 22.486 124.785 0.50 21.93 196 MET B O 1
ATOM 6434 O O B MET B 1 199 ? 96.257 22.480 124.796 0.50 22.60 196 MET B O 1
ATOM 6443 N N . GLY B 1 200 ? 96.016 20.868 123.222 1.00 18.75 197 GLY B N 1
ATOM 6444 C CA . GLY B 1 200 ? 95.007 20.086 123.934 1.00 18.25 197 GLY B CA 1
ATOM 6445 C C . GLY B 1 200 ? 93.564 20.381 123.597 1.00 20.80 197 GLY B C 1
ATOM 6446 O O . GLY B 1 200 ? 92.691 19.553 123.872 1.00 20.60 197 GLY B O 1
ATOM 6447 N N . ALA B 1 201 ? 93.289 21.573 123.030 1.00 16.45 198 ALA B N 1
ATOM 6448 C CA . ALA B 1 201 ? 91.940 21.966 122.638 1.00 15.24 198 ALA B CA 1
ATOM 6449 C C . ALA B 1 201 ? 91.558 21.219 121.365 1.00 17.69 198 ALA B C 1
ATOM 6450 O O . ALA B 1 201 ? 92.217 21.379 120.335 1.00 16.31 198 ALA B O 1
ATOM 6452 N N . PHE B 1 202 ? 90.535 20.342 121.459 1.00 13.95 199 PHE B N 1
ATOM 6453 C CA . PHE B 1 202 ? 90.130 19.461 120.368 1.00 13.27 199 PHE B CA 1
ATOM 6454 C C . PHE B 1 202 ? 89.367 20.169 119.242 1.00 16.31 199 PHE B C 1
ATOM 6455 O O . PHE B 1 202 ? 88.303 20.739 119.474 1.00 16.40 199 PHE B O 1
ATOM 6463 N N . ARG B 1 203 ? 89.883 20.040 118.005 1.00 12.34 200 ARG B N 1
ATOM 6464 C CA . ARG B 1 203 ? 89.254 20.567 116.791 1.00 11.81 200 ARG B CA 1
ATOM 6465 C C . ARG B 1 203 ? 88.236 19.539 116.279 1.00 14.94 200 ARG B C 1
ATOM 6466 O O . ARG B 1 203 ? 88.484 18.848 115.285 1.00 14.15 200 ARG B O 1
ATOM 6474 N N . GLN B 1 204 ? 87.102 19.416 116.996 1.00 11.96 201 GLN B N 1
ATOM 6475 C CA . GLN B 1 204 ? 86.035 18.451 116.717 1.00 12.03 201 GLN B CA 1
ATOM 6476 C C . GLN B 1 204 ? 85.497 18.551 115.279 1.00 16.86 201 GLN B C 1
ATOM 6477 O O . GLN B 1 204 ? 85.332 17.525 114.625 1.00 16.04 201 GLN B O 1
ATOM 6483 N N . GLU B 1 205 ? 85.280 19.781 114.783 1.00 15.39 202 GLU B N 1
ATOM 6484 C CA . GLU B 1 205 ? 84.753 20.057 113.445 1.00 16.01 202 GLU B CA 1
ATOM 6485 C C . GLU B 1 205 ? 85.747 19.645 112.339 1.00 21.73 202 GLU B C 1
ATOM 6486 O O . GLU B 1 205 ? 85.323 19.192 111.277 1.00 22.37 202 GLU B O 1
ATOM 6492 N N . ALA B 1 206 ? 87.051 19.812 112.583 1.00 18.70 203 ALA B N 1
ATOM 6493 C CA . ALA B 1 206 ? 88.079 19.455 111.606 1.00 18.62 203 ALA B CA 1
ATOM 6494 C C . ALA B 1 206 ? 88.442 17.959 111.671 1.00 22.78 203 ALA B C 1
ATOM 6495 O O . ALA B 1 206 ? 88.981 17.420 110.702 1.00 23.19 203 ALA B O 1
ATOM 6497 N N . SER B 1 207 ? 88.126 17.288 112.793 1.00 18.05 204 SER B N 1
ATOM 6498 C CA . SER B 1 207 ? 88.521 15.897 113.009 1.00 17.39 204 SER B CA 1
ATOM 6499 C C . SER B 1 207 ? 87.428 14.862 112.702 1.00 20.40 204 SER B C 1
ATOM 6500 O O . SER B 1 207 ? 87.715 13.886 112.012 1.00 20.20 204 SER B O 1
ATOM 6503 N N . LEU B 1 208 ? 86.210 15.028 113.263 1.00 16.23 205 LEU B N 1
ATOM 6504 C CA . LEU B 1 208 ? 85.140 14.027 113.146 1.00 15.89 205 LEU B CA 1
ATOM 6505 C C . LEU B 1 208 ? 84.655 13.785 111.685 1.00 17.70 205 LEU B C 1
ATOM 6506 O O . LEU B 1 208 ? 84.739 12.636 111.241 1.00 16.28 205 LEU B O 1
ATOM 6511 N N . PRO B 1 209 ? 84.197 14.805 110.897 1.00 13.11 206 PRO B N 1
ATOM 6512 C CA . PRO B 1 209 ? 83.760 14.510 109.517 1.00 13.04 206 PRO B CA 1
ATOM 6513 C C . PRO B 1 209 ? 84.892 13.958 108.649 1.00 17.14 206 PRO B C 1
ATOM 6514 O O . PRO B 1 209 ? 84.656 13.040 107.862 1.00 16.52 206 PRO B O 1
ATOM 6518 N N . TYR B 1 210 ? 86.132 14.471 108.841 1.00 13.78 207 TYR B N 1
ATOM 6519 C CA . TYR B 1 210 ? 87.317 14.019 108.102 1.00 13.50 207 TYR B CA 1
ATOM 6520 C C . TYR B 1 210 ? 87.628 12.530 108.389 1.00 16.95 207 TYR B C 1
ATOM 6521 O O . TYR B 1 210 ? 87.845 11.771 107.444 1.00 15.44 207 TYR B O 1
ATOM 6530 N N . ALA B 1 211 ? 87.645 12.121 109.683 1.00 14.41 208 ALA B N 1
ATOM 6531 C CA . ALA B 1 211 ? 87.897 10.722 110.068 1.00 15.08 208 ALA B CA 1
ATOM 6532 C C . ALA B 1 211 ? 86.778 9.803 109.557 1.00 20.32 208 ALA B C 1
ATOM 6533 O O . ALA B 1 211 ? 87.052 8.677 109.153 1.00 21.16 208 ALA B O 1
ATOM 6535 N N . TYR B 1 212 ? 85.530 10.307 109.519 1.00 16.71 209 TYR B N 1
ATOM 6536 C CA . TYR B 1 212 ? 84.381 9.561 109.010 1.00 16.43 209 TYR B CA 1
ATOM 6537 C C . TYR B 1 212 ? 84.522 9.309 107.503 1.00 20.55 209 TYR B C 1
ATOM 6538 O O . TYR B 1 212 ? 84.405 8.171 107.068 1.00 20.06 209 TYR B O 1
ATOM 6547 N N . ASN B 1 213 ? 84.765 10.374 106.714 1.00 17.41 210 ASN B N 1
ATOM 6548 C CA . ASN B 1 213 ? 84.872 10.290 105.254 1.00 17.24 210 ASN B CA 1
ATOM 6549 C C . ASN B 1 213 ? 86.063 9.447 104.799 1.00 21.64 210 ASN B C 1
ATOM 6550 O O . ASN B 1 213 ? 85.899 8.564 103.954 1.00 22.41 210 ASN B O 1
ATOM 6555 N N . GLN B 1 214 ? 87.247 9.703 105.363 1.00 17.36 211 GLN B N 1
ATOM 6556 C CA . GLN B 1 214 ? 88.478 9.019 104.970 1.00 17.19 211 GLN B CA 1
ATOM 6557 C C . GLN B 1 214 ? 88.593 7.582 105.504 1.00 22.07 211 GLN B C 1
ATOM 6558 O O . GLN B 1 214 ? 89.392 6.809 104.961 1.00 21.45 211 GLN B O 1
ATOM 6564 N N . GLU B 1 215 ? 87.836 7.217 106.572 1.00 18.74 212 GLU B N 1
ATOM 6565 C CA . GLU B 1 215 ? 88.013 5.890 107.173 1.00 18.88 212 GLU B CA 1
ATOM 6566 C C . GLU B 1 215 ? 86.751 4.997 107.241 1.00 22.61 212 GLU B C 1
ATOM 6567 O O . GLU B 1 215 ? 86.879 3.838 107.646 1.00 22.05 212 GLU B O 1
ATOM 6573 N N . ALA B 1 216 ? 85.559 5.486 106.828 1.00 18.80 213 ALA B N 1
ATOM 6574 C CA . ALA B 1 216 ? 84.378 4.601 106.835 1.00 18.80 213 ALA B CA 1
ATOM 6575 C C . ALA B 1 216 ? 84.538 3.517 105.775 1.00 21.95 213 ALA B C 1
ATOM 6576 O O . ALA B 1 216 ? 84.199 2.361 106.025 1.00 20.84 213 ALA B O 1
ATOM 6578 N N . THR B 1 217 ? 85.116 3.888 104.609 1.00 18.04 214 THR B N 1
ATOM 6579 C CA . THR B 1 217 ? 85.384 2.975 103.489 1.00 17.81 214 THR B CA 1
ATOM 6580 C C . THR B 1 217 ? 86.772 3.251 102.884 1.00 20.84 214 THR B C 1
ATOM 6581 O O . THR B 1 217 ? 87.384 4.282 103.171 1.00 19.34 214 THR B O 1
ATOM 6585 N N . ARG B 1 218 ? 87.242 2.338 102.021 1.00 17.70 215 ARG B N 1
ATOM 6586 C CA . ARG B 1 218 ? 88.516 2.461 101.317 1.00 17.54 215 ARG B CA 1
ATOM 6587 C C . ARG B 1 218 ? 88.468 3.584 100.258 1.00 20.45 215 ARG B C 1
ATOM 6588 O O . ARG B 1 218 ? 89.446 4.322 100.108 1.00 20.17 215 ARG B O 1
ATOM 6596 N N . LYS B 1 219 ? 87.330 3.708 99.536 1.00 15.88 216 LYS B N 1
ATOM 6597 C CA . LYS B 1 219 ? 87.166 4.644 98.414 1.00 15.19 216 LYS B CA 1
ATOM 6598 C C . LYS B 1 219 ? 86.191 5.810 98.704 1.00 19.21 216 LYS B C 1
ATOM 6599 O O . LYS B 1 219 ? 85.663 6.399 97.754 1.00 18.51 216 LYS B O 1
ATOM 6605 N N . ASN B 1 220 ? 85.991 6.177 99.997 1.00 16.00 217 ASN B N 1
ATOM 6606 C CA . ASN B 1 220 ? 85.095 7.275 100.416 1.00 15.67 217 ASN B CA 1
ATOM 6607 C C . ASN B 1 220 ? 83.672 7.126 99.806 1.00 21.44 217 ASN B C 1
ATOM 6608 O O . ASN B 1 220 ? 83.118 8.079 99.237 1.00 20.54 217 ASN B O 1
ATOM 6613 N N . GLU B 1 221 ? 83.099 5.919 99.919 1.00 19.94 218 GLU B N 1
ATOM 6614 C CA . GLU B 1 221 ? 81.774 5.617 99.379 1.00 20.56 218 GLU B CA 1
ATOM 6615 C C . GLU B 1 221 ? 80.682 5.990 100.381 1.00 25.45 218 GLU B C 1
ATOM 6616 O O . GLU B 1 221 ? 79.532 6.187 99.988 1.00 25.45 218 GLU B O 1
ATOM 6622 N N . ILE B 1 222 ? 81.049 6.104 101.671 1.00 22.36 219 ILE B N 1
ATOM 6623 C CA . ILE B 1 222 ? 80.144 6.514 102.749 1.00 22.16 219 ILE B CA 1
ATOM 6624 C C . ILE B 1 222 ? 80.636 7.865 103.269 1.00 25.05 219 ILE B C 1
ATOM 6625 O O . ILE B 1 222 ? 81.761 7.958 103.771 1.00 24.50 219 ILE B O 1
ATOM 6630 N N . LYS B 1 223 ? 79.817 8.919 103.103 1.00 20.40 220 LYS B N 1
ATOM 6631 C CA . LYS B 1 223 ? 80.201 10.272 103.503 1.00 19.14 220 LYS B CA 1
ATOM 6632 C C . LYS B 1 223 ? 79.344 10.807 104.653 1.00 21.42 220 LYS B C 1
ATOM 6633 O O . LYS B 1 223 ? 78.205 10.369 104.840 1.00 20.25 220 LYS B O 1
ATOM 6639 N N . TRP B 1 224 ? 79.922 11.755 105.432 1.00 17.43 221 TRP B N 1
ATOM 6640 C CA . TRP B 1 224 ? 79.306 12.414 106.590 1.00 17.11 221 TRP B CA 1
ATOM 6641 C C . TRP B 1 224 ? 77.959 13.054 106.222 1.00 20.82 221 TRP B C 1
ATOM 6642 O O . TRP B 1 224 ? 77.884 13.860 105.288 1.00 20.38 221 TRP B O 1
ATOM 6653 N N . TRP B 1 225 ? 76.896 12.671 106.948 1.00 17.29 222 TRP B N 1
ATOM 6654 C CA . TRP B 1 225 ? 75.552 13.206 106.738 1.00 16.77 222 TRP B CA 1
ATOM 6655 C C . TRP B 1 225 ? 75.280 14.369 107.706 1.00 20.21 222 TRP B C 1
ATOM 6656 O O . TRP B 1 225 ? 75.920 14.462 108.757 1.00 19.35 222 TRP B O 1
ATOM 6667 N N . SER B 1 226 ? 74.335 15.256 107.346 1.00 16.62 223 SER B N 1
ATOM 6668 C CA . SER B 1 226 ? 73.996 16.416 108.165 1.00 16.35 223 SER B CA 1
ATOM 6669 C C . SER B 1 226 ? 72.493 16.501 108.444 1.00 19.44 223 SER B C 1
ATOM 6670 O O . SER B 1 226 ? 71.681 16.066 107.631 1.00 17.63 223 SER B O 1
ATOM 6673 N N . GLY B 1 227 ? 72.150 17.083 109.587 1.00 16.83 224 GLY B N 1
ATOM 6674 C CA . GLY B 1 227 ? 70.771 17.321 109.992 1.00 16.78 224 GLY B CA 1
ATOM 6675 C C . GLY B 1 227 ? 70.527 18.780 110.318 1.00 19.86 224 GLY B C 1
ATOM 6676 O O . GLY B 1 227 ? 69.437 19.148 110.758 1.00 19.52 224 GLY B O 1
ATOM 6677 N N . SER B 1 228 ? 71.555 19.626 110.101 1.00 16.43 225 SER B N 1
ATOM 6678 C CA . SER B 1 228 ? 71.520 21.059 110.393 1.00 15.90 225 SER B CA 1
ATOM 6679 C C . SER B 1 228 ? 72.541 21.810 109.524 1.00 19.36 225 SER B C 1
ATOM 6680 O O . SER B 1 228 ? 73.687 21.367 109.409 1.00 19.74 225 SER B O 1
ATOM 6683 N N . TYR B 1 229 ? 72.131 22.950 108.923 1.00 14.48 226 TYR B N 1
ATOM 6684 C CA . TYR B 1 229 ? 73.019 23.783 108.098 1.00 13.42 226 TYR B CA 1
ATOM 6685 C C . TYR B 1 229 ? 74.063 24.502 108.990 1.00 16.25 226 TYR B C 1
ATOM 6686 O O . TYR B 1 229 ? 75.262 24.487 108.679 1.00 15.56 226 TYR B O 1
ATOM 6695 N N . ASP B 1 230 ? 73.604 25.098 110.107 1.00 11.80 227 ASP B N 1
ATOM 6696 C CA . ASP B 1 230 ? 74.469 25.788 111.070 1.00 11.32 227 ASP B CA 1
ATOM 6697 C C . ASP B 1 230 ? 75.102 24.759 112.015 1.00 13.74 227 ASP B C 1
ATOM 6698 O O . ASP B 1 230 ? 74.396 24.132 112.803 1.00 13.05 227 ASP B O 1
ATOM 6703 N N . THR B 1 231 ? 76.430 24.573 111.910 1.00 10.77 228 THR B N 1
ATOM 6704 C CA . THR B 1 231 ? 77.178 23.587 112.700 1.00 10.69 228 THR B CA 1
ATOM 6705 C C . THR B 1 231 ? 77.314 24.015 114.174 1.00 13.62 228 THR B C 1
ATOM 6706 O O . THR B 1 231 ? 77.498 23.156 115.036 1.00 12.00 228 THR B O 1
ATOM 6710 N N . TYR B 1 232 ? 77.218 25.336 114.461 1.00 11.57 229 TYR B N 1
ATOM 6711 C CA . TYR B 1 232 ? 77.281 25.863 115.833 1.00 11.76 229 TYR B CA 1
ATOM 6712 C C . TYR B 1 232 ? 76.145 25.255 116.649 1.00 17.02 229 TYR B C 1
ATOM 6713 O O . TYR B 1 232 ? 76.386 24.734 117.735 1.00 16.13 229 TYR B O 1
ATOM 6722 N N . ASP B 1 233 ? 74.911 25.283 116.097 1.00 15.18 230 ASP B N 1
ATOM 6723 C CA . ASP B 1 233 ? 73.730 24.707 116.737 1.00 15.84 230 ASP B CA 1
ATOM 6724 C C . ASP B 1 233 ? 73.865 23.187 116.866 1.00 18.85 230 ASP B C 1
ATOM 6725 O O . ASP B 1 233 ? 73.590 22.640 117.932 1.00 18.94 230 ASP B O 1
ATOM 6730 N N . ALA B 1 234 ? 74.349 22.523 115.801 1.00 15.06 231 ALA B N 1
ATOM 6731 C CA . ALA B 1 234 ? 74.513 21.069 115.746 1.00 15.14 231 ALA B CA 1
ATOM 6732 C C . ALA B 1 234 ? 75.504 20.541 116.804 1.00 19.11 231 ALA B C 1
ATOM 6733 O O . ALA B 1 234 ? 75.151 19.627 117.550 1.00 18.20 231 ALA B O 1
ATOM 6735 N N . TYR B 1 235 ? 76.716 21.138 116.900 1.00 16.22 232 TYR B N 1
ATOM 6736 C CA . TYR B 1 235 ? 77.731 20.693 117.863 1.00 16.07 232 TYR B CA 1
ATOM 6737 C C . TYR B 1 235 ? 77.364 21.059 119.311 1.00 20.97 232 TYR B C 1
ATOM 6738 O O . TYR B 1 235 ? 77.736 20.321 120.225 1.00 20.90 232 TYR B O 1
ATOM 6747 N N . LEU B 1 236 ? 76.604 22.161 119.517 1.00 17.59 233 LEU B N 1
ATOM 6748 C CA . LEU B 1 236 ? 76.147 22.573 120.854 1.00 17.64 233 LEU B CA 1
ATOM 6749 C C . LEU B 1 236 ? 75.030 21.642 121.361 1.00 21.79 233 LEU B C 1
ATOM 6750 O O . LEU B 1 236 ? 74.995 21.321 122.551 1.00 22.02 233 LEU B O 1
ATOM 6755 N N . ARG B 1 237 ? 74.139 21.192 120.454 1.00 18.17 234 ARG B N 1
ATOM 6756 C CA . ARG B 1 237 ? 73.043 20.273 120.786 1.00 18.08 234 ARG B CA 1
ATOM 6757 C C . ARG B 1 237 ? 73.574 18.887 121.121 1.00 22.22 234 ARG B C 1
ATOM 6758 O O . ARG B 1 237 ? 72.958 18.175 121.917 1.00 23.08 234 ARG B O 1
ATOM 6766 N N . ALA B 1 238 ? 74.736 18.516 120.543 1.00 18.22 235 ALA B N 1
ATOM 6767 C CA . ALA B 1 238 ? 75.406 17.243 120.822 1.00 18.25 235 ALA B CA 1
ATOM 6768 C C . ALA B 1 238 ? 75.964 17.222 122.249 1.00 21.09 235 ALA B C 1
ATOM 6769 O O . ALA B 1 238 ? 76.012 16.164 122.869 1.00 21.30 235 ALA B O 1
ATOM 6771 N N . GLY B 1 239 ? 76.357 18.391 122.756 1.00 17.08 236 GLY B N 1
ATOM 6772 C CA . GLY B 1 239 ? 76.904 18.540 124.101 1.00 17.03 236 GLY B CA 1
ATOM 6773 C C . GLY B 1 239 ? 78.410 18.409 124.120 1.00 20.70 236 GLY B C 1
ATOM 6774 O O . GLY B 1 239 ? 79.115 19.351 124.486 1.00 20.54 236 GLY B O 1
ATOM 6775 N N . ASN B 1 240 ? 78.911 17.233 123.731 1.00 17.33 237 ASN B N 1
ATOM 6776 C CA . ASN B 1 240 ? 80.344 16.959 123.658 1.00 17.05 237 ASN B CA 1
ATOM 6777 C C . ASN B 1 240 ? 80.685 16.342 122.292 1.00 20.88 237 ASN B C 1
ATOM 6778 O O . ASN B 1 240 ? 79.777 16.008 121.528 1.00 19.72 237 ASN B O 1
ATOM 6783 N N . ALA B 1 241 ? 81.986 16.217 121.978 1.00 18.67 238 ALA B N 1
ATOM 6784 C CA . ALA B 1 241 ? 82.456 15.644 120.713 1.00 18.82 238 ALA B CA 1
ATOM 6785 C C . ALA B 1 241 ? 82.169 14.135 120.632 1.00 23.26 238 ALA B C 1
ATOM 6786 O O . ALA B 1 241 ? 81.941 13.613 119.538 1.00 22.37 238 ALA B O 1
ATOM 6788 N N . GLY B 1 242 ? 82.187 13.460 121.785 1.00 20.86 239 GLY B N 1
ATOM 6789 C CA . GLY B 1 242 ? 81.911 12.028 121.883 1.00 21.07 239 GLY B CA 1
ATOM 6790 C C . GLY B 1 242 ? 80.506 11.664 121.448 1.00 24.09 239 GLY B C 1
ATOM 6791 O O . GLY B 1 242 ? 80.316 10.673 120.740 1.00 23.39 239 GLY B O 1
ATOM 6792 N N . ALA B 1 243 ? 79.510 12.493 121.843 1.00 20.75 240 ALA B N 1
ATOM 6793 C CA . ALA B 1 243 ? 78.102 12.312 121.470 1.00 20.64 240 ALA B CA 1
ATOM 6794 C C . ALA B 1 243 ? 77.893 12.561 119.978 1.00 24.39 240 ALA B C 1
ATOM 6795 O O . ALA B 1 243 ? 77.034 11.927 119.373 1.00 24.75 240 ALA B O 1
ATOM 6797 N N . MET B 1 244 ? 78.691 13.472 119.384 1.00 20.48 241 MET B N 1
ATOM 6798 C CA . MET B 1 244 ? 78.635 13.770 117.952 1.00 19.72 241 MET B CA 1
ATOM 6799 C C . MET B 1 244 ? 79.164 12.561 117.162 1.00 21.91 241 MET B C 1
ATOM 6800 O O . MET B 1 244 ? 78.526 12.137 116.196 1.00 20.68 241 MET B O 1
ATOM 6805 N N . ALA B 1 245 ? 80.296 11.974 117.612 1.00 17.95 242 ALA B N 1
ATOM 6806 C CA . ALA B 1 245 ? 80.874 10.779 116.988 1.00 17.44 242 ALA B CA 1
ATOM 6807 C C . ALA B 1 245 ? 79.930 9.578 117.138 1.00 20.30 242 ALA B C 1
ATOM 6808 O O . ALA B 1 245 ? 79.728 8.838 116.172 1.00 18.79 242 ALA B O 1
ATOM 6810 N N . ALA B 1 246 ? 79.296 9.434 118.331 1.00 17.38 243 ALA B N 1
ATOM 6811 C CA . ALA B 1 246 ? 78.332 8.363 118.613 1.00 17.97 243 ALA B CA 1
ATOM 6812 C C . ALA B 1 246 ? 77.036 8.535 117.809 1.00 21.53 243 ALA B C 1
ATOM 6813 O O . ALA B 1 246 ? 76.365 7.541 117.540 1.00 21.00 243 ALA B O 1
ATOM 6815 N N . SER B 1 247 ? 76.692 9.788 117.407 1.00 18.18 244 SER B N 1
ATOM 6816 C CA . SER B 1 247 ? 75.489 10.057 116.604 1.00 18.04 244 SER B CA 1
ATOM 6817 C C . SER B 1 247 ? 75.683 9.610 115.137 1.00 22.26 244 SER B C 1
ATOM 6818 O O . SER B 1 247 ? 74.701 9.374 114.436 1.00 22.35 244 SER B O 1
ATOM 6821 N N . ARG B 1 248 ? 76.946 9.462 114.692 1.00 18.33 245 ARG B N 1
ATOM 6822 C CA . ARG B 1 248 ? 77.258 9.001 113.337 1.00 17.66 245 ARG B CA 1
ATOM 6823 C C . ARG B 1 248 ? 77.768 7.539 113.347 1.00 21.49 245 ARG B C 1
ATOM 6824 O O . ARG B 1 248 ? 78.111 6.995 112.290 1.00 21.32 245 ARG B O 1
ATOM 6832 N N . GLY B 1 249 ? 77.743 6.911 114.528 1.00 17.98 246 GLY B N 1
ATOM 6833 C CA . GLY B 1 249 ? 78.185 5.531 114.732 1.00 18.16 246 GLY B CA 1
ATOM 6834 C C . GLY B 1 249 ? 79.648 5.336 114.381 1.00 21.12 246 GLY B C 1
ATOM 6835 O O . GLY B 1 249 ? 79.979 4.510 113.529 1.00 21.15 246 GLY B O 1
ATOM 6836 N N . MET B 1 250 ? 80.531 6.126 115.008 1.00 16.30 247 MET B N 1
ATOM 6837 C CA . MET B 1 250 ? 81.960 6.110 114.689 1.00 15.73 247 MET B CA 1
ATOM 6838 C C . MET B 1 250 ? 82.786 5.209 115.630 1.00 20.79 247 MET B C 1
ATOM 6839 O O . MET B 1 250 ? 84.015 5.199 115.531 1.00 20.36 247 MET B O 1
ATOM 6844 N N . GLU B 1 251 ? 82.111 4.404 116.479 1.00 18.69 248 GLU B N 1
ATOM 6845 C CA . GLU B 1 251 ? 82.744 3.480 117.436 1.00 19.83 248 GLU B CA 1
ATOM 6846 C C . GLU B 1 251 ? 83.796 2.557 116.779 1.00 25.14 248 GLU B C 1
ATOM 6847 O O . GLU B 1 251 ? 84.834 2.304 117.384 1.00 25.37 248 GLU B O 1
ATOM 6853 N N . SER B 1 252 ? 83.531 2.080 115.544 1.00 22.57 249 SER B N 1
ATOM 6854 C CA . SER B 1 252 ? 84.420 1.177 114.796 1.00 22.55 249 SER B CA 1
ATOM 6855 C C . SER B 1 252 ? 85.520 1.922 113.987 1.00 25.80 249 SER B C 1
ATOM 6856 O O . SER B 1 252 ? 86.428 1.264 113.467 1.00 25.52 249 SER B O 1
ATOM 6859 N N . ILE B 1 253 ? 85.441 3.278 113.882 1.00 21.31 250 ILE B N 1
ATOM 6860 C CA . ILE B 1 253 ? 86.444 4.085 113.160 1.00 20.56 250 ILE B CA 1
ATOM 6861 C C . ILE B 1 253 ? 87.718 4.169 114.012 1.00 24.42 250 ILE B C 1
ATOM 6862 O O . ILE B 1 253 ? 87.693 4.727 115.114 1.00 23.81 250 ILE B O 1
ATOM 6867 N N . GLY B 1 254 ? 88.809 3.611 113.482 1.00 21.00 251 GLY B N 1
ATOM 6868 C CA . GLY B 1 254 ? 90.106 3.536 114.147 1.00 20.55 251 GLY B CA 1
ATOM 6869 C C . GLY B 1 254 ? 90.682 4.848 114.645 1.00 22.71 251 GLY B C 1
ATOM 6870 O O . GLY B 1 254 ? 91.180 4.907 115.773 1.00 21.75 251 GLY B O 1
ATOM 6871 N N . PHE B 1 255 ? 90.629 5.915 113.819 1.00 18.68 252 PHE B N 1
ATOM 6872 C CA . PHE B 1 255 ? 91.188 7.201 114.241 1.00 18.24 252 PHE B CA 1
ATOM 6873 C C . PHE B 1 255 ? 90.353 7.866 115.337 1.00 22.67 252 PHE B C 1
ATOM 6874 O O . PHE B 1 255 ? 90.927 8.559 116.175 1.00 22.60 252 PHE B O 1
ATOM 6882 N N . TRP B 1 256 ? 89.016 7.637 115.367 1.00 19.44 253 TRP B N 1
ATOM 6883 C CA . TRP B 1 256 ? 88.198 8.181 116.454 1.00 19.34 253 TRP B CA 1
ATOM 6884 C C . TRP B 1 256 ? 88.538 7.447 117.757 1.00 22.85 253 TRP B C 1
ATOM 6885 O O . TRP B 1 256 ? 88.623 8.083 118.807 1.00 22.81 253 TRP B O 1
ATOM 6896 N N . LYS B 1 257 ? 88.790 6.121 117.672 1.00 19.22 254 LYS B N 1
ATOM 6897 C CA . LYS B 1 257 ? 89.205 5.304 118.818 1.00 19.41 254 LYS B CA 1
ATOM 6898 C C . LYS B 1 257 ? 90.515 5.842 119.394 1.00 23.15 254 LYS B C 1
ATOM 6899 O O . LYS B 1 257 ? 90.645 5.955 120.610 1.00 22.97 254 LYS B O 1
ATOM 6905 N N . LYS B 1 258 ? 91.461 6.224 118.509 1.00 19.57 255 LYS B N 1
ATOM 6906 C CA . LYS B 1 258 ? 92.762 6.780 118.889 1.00 19.57 255 LYS B CA 1
ATOM 6907 C C . LYS B 1 258 ? 92.611 8.171 119.517 1.00 23.24 255 LYS B C 1
ATOM 6908 O O . LYS B 1 258 ? 93.247 8.445 120.537 1.00 22.97 255 LYS B O 1
ATOM 6914 N N . LEU B 1 259 ? 91.760 9.043 118.919 1.00 19.84 256 LEU B N 1
ATOM 6915 C CA . LEU B 1 259 ? 91.504 10.397 119.429 1.00 19.29 256 LEU B CA 1
ATOM 6916 C C . LEU B 1 259 ? 90.846 10.361 120.817 1.00 22.75 256 LEU B C 1
ATOM 6917 O O . LEU B 1 259 ? 91.217 11.153 121.686 1.00 22.58 256 LEU B O 1
ATOM 6922 N N . ALA B 1 260 ? 89.876 9.442 121.023 1.00 18.47 257 ALA B N 1
ATOM 6923 C CA . ALA B 1 260 ? 89.147 9.310 122.288 1.00 18.39 257 ALA B CA 1
ATOM 6924 C C . ALA B 1 260 ? 90.014 8.703 123.407 1.00 22.66 257 ALA B C 1
ATOM 6925 O O . ALA B 1 260 ? 89.856 9.083 124.571 1.00 22.03 257 ALA B O 1
ATOM 6927 N N . ALA B 1 261 ? 90.921 7.768 123.059 1.00 19.81 258 ALA B N 1
ATOM 6928 C CA . ALA B 1 261 ? 91.802 7.110 124.031 1.00 20.24 258 ALA B CA 1
ATOM 6929 C C . ALA B 1 261 ? 93.002 7.984 124.415 1.00 24.84 258 ALA B C 1
ATOM 6930 O O . ALA B 1 261 ? 93.564 7.799 125.499 1.00 24.87 258 ALA B O 1
ATOM 6932 N N . HIS B 1 262 ? 93.401 8.930 123.539 1.00 21.47 259 HIS B N 1
ATOM 6933 C CA . HIS B 1 262 ? 94.566 9.784 123.807 1.00 21.26 259 HIS B CA 1
ATOM 6934 C C . HIS B 1 262 ? 94.225 11.289 123.707 1.00 24.86 259 HIS B C 1
ATOM 6935 O O . HIS B 1 262 ? 94.716 11.958 122.794 1.00 24.55 259 HIS B O 1
ATOM 6942 N N . PRO B 1 263 ? 93.431 11.867 124.652 1.00 21.26 260 PRO B N 1
ATOM 6943 C CA . PRO B 1 263 ? 93.133 13.309 124.560 1.00 20.37 260 PRO B CA 1
ATOM 6944 C C . PRO B 1 263 ? 94.317 14.187 124.995 1.00 23.04 260 PRO B C 1
ATOM 6945 O O . PRO B 1 263 ? 94.417 15.336 124.559 1.00 21.77 260 PRO B O 1
ATOM 6949 N N . SER B 1 264 ? 95.222 13.640 125.835 1.00 19.81 261 SER B N 1
ATOM 6950 C CA . SER B 1 264 ? 96.407 14.356 126.316 1.00 19.45 261 SER B CA 1
ATOM 6951 C C . SER B 1 264 ? 97.626 14.057 125.429 1.00 22.55 261 SER B C 1
ATOM 6952 O O . SER B 1 264 ? 97.582 13.126 124.624 1.00 22.19 261 SER B O 1
ATOM 6955 N N . TYR B 1 265 ? 98.710 14.844 125.579 1.00 19.06 262 TYR B N 1
ATOM 6956 C CA . TYR B 1 265 ? 99.948 14.670 124.810 1.00 19.17 262 TYR B CA 1
ATOM 6957 C C . TYR B 1 265 ? 100.798 13.540 125.417 1.00 24.48 262 TYR B C 1
ATOM 6958 O O . TYR B 1 265 ? 101.900 13.788 125.914 1.00 24.05 262 TYR B O 1
ATOM 6967 N N . ASP B 1 266 ? 100.280 12.293 125.364 1.00 21.89 263 ASP B N 1
ATOM 6968 C CA . ASP B 1 266 ? 100.958 11.111 125.909 1.00 22.74 263 ASP B CA 1
ATOM 6969 C C . ASP B 1 266 ? 101.957 10.520 124.890 1.00 27.78 263 ASP B C 1
ATOM 6970 O O . ASP B 1 266 ? 102.237 11.158 123.871 1.00 27.38 263 ASP B O 1
ATOM 6975 N N . SER B 1 267 ? 102.484 9.301 125.167 1.00 24.98 264 SER B N 1
ATOM 6976 C CA . SER B 1 267 ? 103.466 8.600 124.322 1.00 24.96 264 SER B CA 1
ATOM 6977 C C . SER B 1 267 ? 102.995 8.440 122.861 1.00 27.82 264 SER B C 1
ATOM 6978 O O . SER B 1 267 ? 103.824 8.484 121.952 1.00 27.23 264 SER B O 1
ATOM 6981 N N . PHE B 1 268 ? 101.671 8.274 122.644 1.00 23.51 265 PHE B N 1
ATOM 6982 C CA . PHE B 1 268 ? 101.080 8.120 121.311 1.00 22.85 265 PHE B CA 1
ATOM 6983 C C . PHE B 1 268 ? 101.360 9.348 120.425 1.00 27.14 265 PHE B C 1
ATOM 6984 O O . PHE B 1 268 ? 101.750 9.186 119.269 1.00 26.80 265 PHE B O 1
ATOM 6992 N N . TRP B 1 269 ? 101.156 10.566 120.965 1.00 23.88 266 TRP B N 1
ATOM 6993 C CA . TRP B 1 269 ? 101.364 11.799 120.210 1.00 23.68 266 TRP B CA 1
ATOM 6994 C C . TRP B 1 269 ? 102.838 12.222 120.197 1.00 27.68 266 TRP B C 1
ATOM 6995 O O . TRP B 1 269 ? 103.302 12.750 119.189 1.00 26.97 266 TRP B O 1
ATOM 7006 N N . GLN B 1 270 ? 103.571 11.986 121.307 1.00 24.53 267 GLN B N 1
ATOM 7007 C CA . GLN B 1 270 ? 104.991 12.358 121.428 1.00 24.63 267 GLN B CA 1
ATOM 7008 C C . GLN B 1 270 ? 105.870 11.627 120.391 1.00 28.54 267 GLN B C 1
ATOM 7009 O O . GLN B 1 270 ? 106.689 12.271 119.730 1.00 28.26 267 GLN B O 1
ATOM 7015 N N . GLN B 1 271 ? 105.665 10.299 120.223 1.00 24.85 268 GLN B N 1
ATOM 7016 C CA . GLN B 1 271 ? 106.418 9.462 119.276 1.00 24.88 268 GLN B CA 1
ATOM 7017 C C . GLN B 1 271 ? 106.095 9.794 117.813 1.00 29.19 268 GLN B C 1
ATOM 7018 O O . GLN B 1 271 ? 106.886 9.460 116.928 1.00 29.94 268 GLN B O 1
ATOM 7024 N N . GLN B 1 272 ? 104.926 10.421 117.557 1.00 24.08 269 GLN B N 1
ATOM 7025 C CA . GLN B 1 272 ? 104.466 10.745 116.205 1.00 23.10 269 GLN B CA 1
ATOM 7026 C C . GLN B 1 272 ? 104.837 12.162 115.744 1.00 25.77 269 GLN B C 1
ATOM 7027 O O . GLN B 1 272 ? 104.753 12.436 114.544 1.00 24.96 269 GLN B O 1
ATOM 7033 N N . ALA B 1 273 ? 105.230 13.061 116.680 1.00 21.41 270 ALA B N 1
ATOM 7034 C CA . ALA B 1 273 ? 105.634 14.433 116.337 1.00 20.27 270 ALA B CA 1
ATOM 7035 C C . ALA B 1 273 ? 106.772 14.383 115.322 1.00 22.98 270 ALA B C 1
ATOM 7036 O O . ALA B 1 273 ? 107.846 13.857 115.621 1.00 22.60 270 ALA B O 1
ATOM 7038 N N . MET B 1 274 ? 106.489 14.827 114.090 1.00 18.86 271 MET B N 1
ATOM 7039 C CA . MET B 1 274 ? 107.415 14.748 112.960 1.00 18.93 271 MET B CA 1
ATOM 7040 C C . MET B 1 274 ? 108.702 15.543 113.161 1.00 24.20 271 MET B C 1
ATOM 7041 O O . MET B 1 274 ? 109.752 15.092 112.707 1.00 24.19 271 MET B O 1
ATOM 7046 N N . ASP B 1 275 ? 108.637 16.705 113.847 1.00 21.33 272 ASP B N 1
ATOM 7047 C CA . ASP B 1 275 ? 109.826 17.521 114.115 1.00 21.54 272 ASP B CA 1
ATOM 7048 C C . ASP B 1 275 ? 110.797 16.781 115.048 1.00 27.69 272 ASP B C 1
ATOM 7049 O O . ASP B 1 275 ? 112.004 16.786 114.802 1.00 27.71 272 ASP B O 1
ATOM 7054 N N . LYS B 1 276 ? 110.262 16.110 116.086 1.00 25.61 273 LYS B N 1
ATOM 7055 C CA . LYS B 1 276 ? 111.056 15.349 117.054 1.00 26.31 273 LYS B CA 1
ATOM 7056 C C . LYS B 1 276 ? 111.587 14.056 116.435 1.00 31.92 273 LYS B C 1
ATOM 7057 O O . LYS B 1 276 ? 112.701 13.633 116.758 1.00 32.49 273 LYS B O 1
ATOM 7063 N N . MET B 1 277 ? 110.802 13.444 115.529 1.00 28.88 274 MET B N 1
ATOM 7064 C CA . MET B 1 277 ? 111.185 12.212 114.840 1.00 29.63 274 MET B CA 1
ATOM 7065 C C . MET B 1 277 ? 112.322 12.482 113.827 1.00 33.50 274 MET B C 1
ATOM 7066 O O . MET B 1 277 ? 113.312 11.745 113.814 1.00 33.86 274 MET B O 1
ATOM 7071 N N . LEU B 1 278 ? 112.175 13.535 112.988 1.00 28.98 275 LEU B N 1
ATOM 7072 C CA . LEU B 1 278 ? 113.166 13.902 111.967 1.00 28.60 275 LEU B CA 1
ATOM 7073 C C . LEU B 1 278 ? 114.471 14.446 112.587 1.00 32.40 275 LEU B C 1
ATOM 7074 O O . LEU B 1 278 ? 115.524 14.356 111.952 1.00 32.22 275 LEU B O 1
ATOM 7079 N N . ALA B 1 279 ? 114.406 14.981 113.826 1.00 28.64 276 ALA B N 1
ATOM 7080 C CA . ALA B 1 279 ? 115.587 15.491 114.536 1.00 28.91 276 ALA B CA 1
ATOM 7081 C C . ALA B 1 279 ? 116.512 14.350 114.960 1.00 33.30 276 ALA B C 1
ATOM 7082 O O . ALA B 1 279 ? 117.730 14.524 114.970 1.00 33.14 276 ALA B O 1
ATOM 7084 N N . GLN B 1 280 ? 115.929 13.178 115.293 1.00 30.11 277 GLN B N 1
ATOM 7085 C CA . GLN B 1 280 ? 116.662 11.984 115.735 1.00 30.56 277 GLN B CA 1
ATOM 7086 C C . GLN B 1 280 ? 117.131 11.122 114.542 1.00 34.32 277 GLN B C 1
ATOM 7087 O O . GLN B 1 280 ? 117.743 10.069 114.748 1.00 34.39 277 GLN B O 1
ATOM 7093 N N . HIS B 1 281 ? 116.853 11.574 113.304 1.00 30.18 278 HIS B N 1
ATOM 7094 C CA . HIS B 1 281 ? 117.234 10.865 112.080 1.00 30.26 278 HIS B CA 1
ATOM 7095 C C . HIS B 1 281 ? 118.270 11.665 111.261 1.00 34.54 278 HIS B C 1
ATOM 7096 O O . HIS B 1 281 ? 118.327 12.886 111.400 1.00 33.89 278 HIS B O 1
ATOM 7103 N N . PRO B 1 282 ? 119.087 11.014 110.385 1.00 31.54 279 PRO B N 1
ATOM 7104 C CA . PRO B 1 282 ? 120.062 11.785 109.593 1.00 31.51 279 PRO B CA 1
ATOM 7105 C C . PRO B 1 282 ? 119.385 12.705 108.573 1.00 35.29 279 PRO B C 1
ATOM 7106 O O . PRO B 1 282 ? 118.361 12.347 107.986 1.00 34.79 279 PRO B O 1
ATOM 7110 N N . LEU B 1 283 ? 119.945 13.905 108.392 1.00 31.67 280 LEU B N 1
ATOM 7111 C CA . LEU B 1 283 ? 119.437 14.904 107.458 1.00 30.69 280 LEU B CA 1
ATOM 7112 C C . LEU B 1 283 ? 120.366 14.950 106.241 1.00 34.82 280 LEU B C 1
ATOM 7113 O O . LEU B 1 283 ? 121.468 15.499 106.324 1.00 34.99 280 LEU B O 1
ATOM 7118 N N . THR B 1 284 ? 119.952 14.302 105.135 1.00 30.86 281 THR B N 1
ATOM 7119 C CA . THR B 1 284 ? 120.777 14.188 103.926 1.00 30.94 281 THR B CA 1
ATOM 7120 C C . THR B 1 284 ? 120.087 14.750 102.683 1.00 33.73 281 THR B C 1
ATOM 7121 O O . THR B 1 284 ? 120.771 15.195 101.761 1.00 33.90 281 THR B O 1
ATOM 7125 N N . VAL B 1 285 ? 118.744 14.686 102.637 1.00 28.80 282 VAL B N 1
ATOM 7126 C CA . VAL B 1 285 ? 117.949 15.122 101.483 1.00 27.72 282 VAL B CA 1
ATOM 7127 C C . VAL B 1 285 ? 117.673 16.649 101.534 1.00 29.83 282 VAL B C 1
ATOM 7128 O O . VAL B 1 285 ? 117.107 17.136 102.520 1.00 28.28 282 VAL B O 1
ATOM 7132 N N . PRO B 1 286 ? 118.015 17.402 100.447 1.00 26.55 283 PRO B N 1
ATOM 7133 C CA . PRO B 1 286 ? 117.686 18.844 100.408 1.00 25.95 283 PRO B CA 1
ATOM 7134 C C . PRO B 1 286 ? 116.187 19.081 100.603 1.00 28.42 283 PRO B C 1
ATOM 7135 O O . PRO B 1 286 ? 115.364 18.422 99.962 1.00 26.95 283 PRO B O 1
ATOM 7139 N N . MET B 1 287 ? 115.838 19.972 101.537 1.00 25.11 284 MET B N 1
ATOM 7140 C CA . MET B 1 287 ? 114.455 20.235 101.915 1.00 24.64 284 MET B CA 1
ATOM 7141 C C . MET B 1 287 ? 114.092 21.711 101.752 1.00 26.56 284 MET B C 1
ATOM 7142 O O . MET B 1 287 ? 114.787 22.585 102.276 1.00 26.29 284 MET B O 1
ATOM 7147 N N . LEU B 1 288 ? 112.989 21.978 101.037 1.00 21.54 285 LEU B N 1
ATOM 7148 C CA . LEU B 1 288 ? 112.433 23.318 100.855 1.00 20.19 285 LEU B CA 1
ATOM 7149 C C . LEU B 1 288 ? 111.095 23.379 101.606 1.00 23.11 285 LEU B C 1
ATOM 7150 O O . LEU B 1 288 ? 110.055 23.011 101.054 1.00 22.44 285 LEU B O 1
ATOM 7155 N N . ILE B 1 289 ? 111.142 23.755 102.896 1.00 19.22 286 ILE B N 1
ATOM 7156 C CA . ILE B 1 289 ? 109.952 23.807 103.754 1.00 18.52 286 ILE B CA 1
ATOM 7157 C C . ILE B 1 289 ? 109.133 25.051 103.400 1.00 21.20 286 ILE B C 1
ATOM 7158 O O . ILE B 1 289 ? 109.659 26.164 103.421 1.00 20.96 286 ILE B O 1
ATOM 7163 N N . VAL B 1 290 ? 107.855 24.850 103.030 1.00 16.60 287 VAL B N 1
ATOM 7164 C CA . VAL B 1 290 ? 106.979 25.938 102.592 1.00 15.72 287 VAL B CA 1
ATOM 7165 C C . VAL B 1 290 ? 105.796 26.110 103.560 1.00 18.98 287 VAL B C 1
ATOM 7166 O O . VAL B 1 290 ? 104.875 25.291 103.573 1.00 18.55 287 VAL B O 1
ATOM 7170 N N . GLY B 1 291 ? 105.827 27.197 104.324 1.00 15.43 288 GLY B N 1
ATOM 7171 C CA . GLY B 1 291 ? 104.788 27.533 105.292 1.00 14.87 288 GLY B CA 1
ATOM 7172 C C . GLY B 1 291 ? 103.976 28.755 104.914 1.00 18.81 288 GLY B C 1
ATOM 7173 O O . GLY B 1 291 ? 104.431 29.602 104.136 1.00 18.56 288 GLY B O 1
ATOM 7174 N N . GLY B 1 292 ? 102.765 28.826 105.456 1.00 14.71 289 GLY B N 1
ATOM 7175 C CA . GLY B 1 292 ? 101.837 29.927 105.233 1.00 13.94 289 GLY B CA 1
ATOM 7176 C C . GLY B 1 292 ? 101.507 30.650 106.520 1.00 16.66 289 GLY B C 1
ATOM 7177 O O . GLY B 1 292 ? 101.272 30.008 107.551 1.00 16.30 289 GLY B O 1
ATOM 7178 N N . LEU B 1 293 ? 101.498 31.993 106.473 1.00 12.00 290 LEU B N 1
ATOM 7179 C CA . LEU B 1 293 ? 101.227 32.837 107.638 1.00 11.89 290 LEU B CA 1
ATOM 7180 C C . LEU B 1 293 ? 99.788 32.689 108.164 1.00 16.29 290 LEU B C 1
ATOM 7181 O O . LEU B 1 293 ? 99.546 32.900 109.355 1.00 15.61 290 LEU B O 1
ATOM 7186 N N . PHE B 1 294 ? 98.842 32.341 107.285 1.00 13.13 291 PHE B N 1
ATOM 7187 C CA . PHE B 1 294 ? 97.441 32.229 107.681 1.00 13.08 291 PHE B CA 1
ATOM 7188 C C . PHE B 1 294 ? 96.888 30.828 107.399 1.00 17.40 291 PHE B C 1
ATOM 7189 O O . PHE B 1 294 ? 95.714 30.681 107.053 1.00 17.54 291 PHE B O 1
ATOM 7197 N N . ASP B 1 295 ? 97.722 29.795 107.628 1.00 13.84 292 ASP B N 1
ATOM 7198 C CA . ASP B 1 295 ? 97.347 28.396 107.443 1.00 13.53 292 ASP B CA 1
ATOM 7199 C C . ASP B 1 295 ? 96.312 27.979 108.497 1.00 18.25 292 ASP B C 1
ATOM 7200 O O . ASP B 1 295 ? 96.658 27.786 109.668 1.00 17.92 292 ASP B O 1
ATOM 7205 N N . GLN B 1 296 ? 95.046 27.833 108.076 1.00 14.53 293 GLN B N 1
ATOM 7206 C CA . GLN B 1 296 ? 93.939 27.475 108.967 1.00 13.83 293 GLN B CA 1
ATOM 7207 C C . GLN B 1 296 ? 93.940 25.967 109.351 1.00 17.85 293 GLN B C 1
ATOM 7208 O O . GLN B 1 296 ? 93.055 25.531 110.103 1.00 17.27 293 GLN B O 1
ATOM 7214 N N . GLU B 1 297 ? 94.948 25.185 108.873 1.00 13.76 294 GLU B N 1
ATOM 7215 C CA . GLU B 1 297 ? 95.000 23.742 109.128 1.00 13.63 294 GLU B CA 1
ATOM 7216 C C . GLU B 1 297 ? 96.310 23.285 109.786 1.00 17.53 294 GLU B C 1
ATOM 7217 O O . GLU B 1 297 ? 96.257 22.494 110.733 1.00 15.98 294 GLU B O 1
ATOM 7223 N N . ASP B 1 298 ? 97.482 23.740 109.269 1.00 14.52 295 ASP B N 1
ATOM 7224 C CA . ASP B 1 298 ? 98.794 23.318 109.790 1.00 15.01 295 ASP B CA 1
ATOM 7225 C C . ASP B 1 298 ? 99.749 24.515 109.963 1.00 20.06 295 ASP B C 1
ATOM 7226 O O . ASP B 1 298 ? 100.795 24.581 109.309 1.00 20.29 295 ASP B O 1
ATOM 7231 N N . ILE B 1 299 ? 99.394 25.439 110.870 1.00 16.46 296 ILE B N 1
ATOM 7232 C CA . ILE B 1 299 ? 100.151 26.669 111.143 1.00 15.86 296 ILE B CA 1
ATOM 7233 C C . ILE B 1 299 ? 101.381 26.422 112.055 1.00 19.20 296 ILE B C 1
ATOM 7234 O O . ILE B 1 299 ? 102.252 27.290 112.157 1.00 19.14 296 ILE B O 1
ATOM 7239 N N . TYR B 1 300 ? 101.428 25.266 112.726 1.00 15.07 297 TYR B N 1
ATOM 7240 C CA . TYR B 1 300 ? 102.493 24.920 113.670 1.00 14.67 297 TYR B CA 1
ATOM 7241 C C . TYR B 1 300 ? 103.657 24.203 112.968 1.00 18.08 297 TYR B C 1
ATOM 7242 O O . TYR B 1 300 ? 104.817 24.535 113.212 1.00 17.36 297 TYR B O 1
ATOM 7251 N N . GLY B 1 301 ? 103.318 23.228 112.126 1.00 14.31 298 GLY B N 1
ATOM 7252 C CA . GLY B 1 301 ? 104.242 22.334 111.436 1.00 14.64 298 GLY B CA 1
ATOM 7253 C C . GLY B 1 301 ? 105.504 22.887 110.800 1.00 18.94 298 GLY B C 1
ATOM 7254 O O . GLY B 1 301 ? 106.607 22.533 111.223 1.00 19.07 298 GLY B O 1
ATOM 7255 N N . SER B 1 302 ? 105.354 23.691 109.729 1.00 15.36 299 SER B N 1
ATOM 7256 C CA . SER B 1 302 ? 106.470 24.233 108.936 1.00 15.48 299 SER B CA 1
ATOM 7257 C C . SER B 1 302 ? 107.503 25.058 109.767 1.00 18.87 299 SER B C 1
ATOM 7258 O O . SER B 1 302 ? 108.687 24.713 109.704 1.00 18.54 299 SER B O 1
ATOM 7261 N N . PRO B 1 303 ? 107.127 26.099 110.569 1.00 15.87 300 PRO B N 1
ATOM 7262 C CA . PRO B 1 303 ? 108.159 26.810 111.359 1.00 16.28 300 PRO B CA 1
ATOM 7263 C C . PRO B 1 303 ? 108.850 25.911 112.394 1.00 21.47 300 PRO B C 1
ATOM 7264 O O . PRO B 1 303 ? 110.027 26.122 112.688 1.00 21.39 300 PRO B O 1
ATOM 7268 N N . LYS B 1 304 ? 108.129 24.898 112.928 1.00 18.54 301 LYS B N 1
ATOM 7269 C CA . LYS B 1 304 ? 108.683 23.957 113.910 1.00 18.86 301 LYS B CA 1
ATOM 7270 C C . LYS B 1 304 ? 109.707 23.015 113.254 1.00 23.79 301 LYS B C 1
ATOM 7271 O O . LYS B 1 304 ? 110.707 22.670 113.888 1.00 23.46 301 LYS B O 1
ATOM 7277 N N . LEU B 1 305 ? 109.464 22.614 111.983 1.00 21.12 302 LEU B N 1
ATOM 7278 C CA . LEU B 1 305 ? 110.379 21.760 111.220 1.00 21.87 302 LEU B CA 1
ATOM 7279 C C . LEU B 1 305 ? 111.707 22.453 111.005 1.00 27.63 302 LEU B C 1
ATOM 7280 O O . LEU B 1 305 ? 112.754 21.851 111.227 1.00 28.06 302 LEU B O 1
ATOM 7285 N N . TYR B 1 306 ? 111.665 23.724 110.567 1.00 24.99 303 TYR B N 1
ATOM 7286 C CA . TYR B 1 306 ? 112.865 24.514 110.331 1.00 25.46 303 TYR B CA 1
ATOM 7287 C C . TYR B 1 306 ? 113.656 24.723 111.636 1.00 29.42 303 TYR B C 1
ATOM 7288 O O . TYR B 1 306 ? 114.880 24.643 111.615 1.00 29.05 303 TYR B O 1
ATOM 7297 N N . LYS B 1 307 ? 112.954 24.983 112.759 1.00 26.19 304 LYS B N 1
ATOM 7298 C CA . LYS B 1 307 ? 113.565 25.231 114.070 1.00 26.33 304 LYS B CA 1
ATOM 7299 C C . LYS B 1 307 ? 114.426 24.047 114.541 1.00 31.53 304 LYS B C 1
ATOM 7300 O O . LYS B 1 307 ? 115.487 24.266 115.129 1.00 32.16 304 LYS B O 1
ATOM 7306 N N . VAL B 1 308 ? 113.991 22.804 114.259 1.00 28.21 305 VAL B N 1
ATOM 7307 C CA . VAL B 1 308 ? 114.716 21.605 114.690 1.00 28.60 305 VAL B CA 1
ATOM 7308 C C . VAL B 1 308 ? 115.729 21.110 113.626 1.00 32.46 305 VAL B C 1
ATOM 7309 O O . VAL B 1 308 ? 116.742 20.518 113.999 1.00 32.86 305 VAL B O 1
ATOM 7313 N N . LEU B 1 309 ? 115.460 21.345 112.321 1.00 28.12 306 LEU B N 1
ATOM 7314 C CA . LEU B 1 309 ? 116.333 20.841 111.251 1.00 28.22 306 LEU B CA 1
ATOM 7315 C C . LEU B 1 309 ? 117.451 21.822 110.841 1.00 32.35 306 LEU B C 1
ATOM 7316 O O . LEU B 1 309 ? 118.464 21.374 110.304 1.00 31.91 306 LEU B O 1
ATOM 7321 N N . ALA B 1 310 ? 117.285 23.138 111.106 1.00 29.66 307 ALA B N 1
ATOM 7322 C CA . ALA B 1 310 ? 118.315 24.142 110.794 1.00 30.10 307 ALA B CA 1
ATOM 7323 C C . ALA B 1 310 ? 119.638 23.895 111.577 1.00 35.15 307 ALA B C 1
ATOM 7324 O O . ALA B 1 310 ? 120.692 23.954 110.946 1.00 34.69 307 ALA B O 1
ATOM 7326 N N . PRO B 1 311 ? 119.634 23.565 112.908 1.00 32.69 308 PRO B N 1
ATOM 7327 C CA . PRO B 1 311 ? 120.919 23.316 113.599 1.00 33.47 308 PRO B CA 1
ATOM 7328 C C . PRO B 1 311 ? 121.638 22.061 113.087 1.00 38.90 308 PRO B C 1
ATOM 7329 O O . PRO B 1 311 ? 122.861 21.972 113.198 1.00 38.87 308 PRO B O 1
ATOM 7333 N N . LYS B 1 312 ? 120.878 21.107 112.502 1.00 36.13 309 LYS B N 1
ATOM 7334 C CA . LYS B 1 312 ? 121.412 19.871 111.917 1.00 36.61 309 LYS B CA 1
ATOM 7335 C C . LYS B 1 312 ? 122.139 20.159 110.590 1.00 42.45 309 LYS B C 1
ATOM 7336 O O . LYS B 1 312 ? 122.941 19.342 110.135 1.00 42.28 309 LYS B O 1
ATOM 7342 N N . ASP B 1 313 ? 121.848 21.322 109.976 1.00 40.47 310 ASP B N 1
ATOM 7343 C CA . ASP B 1 313 ? 122.486 21.797 108.748 1.00 41.06 310 ASP B CA 1
ATOM 7344 C C . ASP B 1 313 ? 123.058 23.209 109.021 1.00 46.41 310 ASP B C 1
ATOM 7345 O O . ASP B 1 313 ? 122.423 24.205 108.673 1.00 45.60 310 ASP B O 1
ATOM 7350 N N . PRO B 1 314 ? 124.209 23.321 109.740 1.00 44.56 311 PRO B N 1
ATOM 7351 C CA . PRO B 1 314 ? 124.720 24.659 110.100 1.00 44.72 311 PRO B CA 1
ATOM 7352 C C . PRO B 1 314 ? 125.247 25.458 108.909 1.00 48.85 311 PRO B C 1
ATOM 7353 O O . PRO B 1 314 ? 125.194 26.687 108.932 1.00 48.44 311 PRO B O 1
ATOM 7357 N N . GLU B 1 315 ? 125.745 24.763 107.872 1.00 45.68 312 GLU B N 1
ATOM 7358 C CA . GLU B 1 315 ? 126.325 25.389 106.682 1.00 45.73 312 GLU B CA 1
ATOM 7359 C C . GLU B 1 315 ? 125.258 25.982 105.735 1.00 48.12 312 GLU B C 1
ATOM 7360 O O . GLU B 1 315 ? 125.608 26.739 104.825 1.00 48.12 312 GLU B O 1
ATOM 7366 N N . GLY B 1 316 ? 123.983 25.647 105.969 1.00 42.79 313 GLY B N 1
ATOM 7367 C CA . GLY B 1 316 ? 122.863 26.110 105.151 1.00 41.33 313 GLY B CA 1
ATOM 7368 C C . GLY B 1 316 ? 122.865 25.499 103.764 1.00 43.41 313 GLY B C 1
ATOM 7369 O O . GLY B 1 316 ? 122.629 26.197 102.772 1.00 43.04 313 GLY B O 1
ATOM 7370 N N . LYS B 1 317 ? 123.133 24.181 103.690 1.00 38.29 314 LYS B N 1
ATOM 7371 C CA . LYS B 1 317 ? 123.258 23.440 102.435 1.00 37.34 314 LYS B CA 1
ATOM 7372 C C . LYS B 1 317 ? 122.010 22.632 102.060 1.00 38.43 314 LYS B C 1
ATOM 7373 O O . LYS B 1 317 ? 121.852 22.294 100.885 1.00 37.84 314 LYS B O 1
ATOM 7379 N N . LEU B 1 318 ? 121.155 22.274 103.041 1.00 33.18 315 LEU B N 1
ATOM 7380 C CA . LEU B 1 318 ? 120.006 21.410 102.756 1.00 32.02 315 LEU B CA 1
ATOM 7381 C C . LEU B 1 318 ? 118.634 22.007 103.141 1.00 34.67 315 LEU B C 1
ATOM 7382 O O . LEU B 1 318 ? 117.674 21.807 102.397 1.00 34.06 315 LEU B O 1
ATOM 7387 N N . VAL B 1 319 ? 118.527 22.691 104.301 1.00 30.05 316 VAL B N 1
ATOM 7388 C CA . VAL B 1 319 ? 117.240 23.198 104.798 1.00 28.85 316 VAL B CA 1
ATOM 7389 C C . VAL B 1 319 ? 116.987 24.673 104.416 1.00 31.38 316 VAL B C 1
ATOM 7390 O O . VAL B 1 319 ? 117.783 25.556 104.735 1.00 30.40 316 VAL B O 1
ATOM 7394 N N . HIS B 1 320 ? 115.834 24.921 103.780 1.00 27.89 317 HIS B N 1
ATOM 7395 C CA . HIS B 1 320 ? 115.340 26.252 103.421 1.00 27.37 317 HIS B CA 1
ATOM 7396 C C . HIS B 1 320 ? 113.913 26.400 103.926 1.00 29.68 317 HIS B C 1
ATOM 7397 O O . HIS B 1 320 ? 113.132 25.453 103.828 1.00 29.42 317 HIS B O 1
ATOM 7404 N N . PHE B 1 321 ? 113.576 27.565 104.494 1.00 24.80 318 PHE B N 1
ATOM 7405 C CA . PHE B 1 321 ? 112.231 27.825 105.002 1.00 23.42 318 PHE B CA 1
ATOM 7406 C C . PHE B 1 321 ? 111.615 29.021 104.286 1.00 24.00 318 PHE B C 1
ATOM 7407 O O . PHE B 1 321 ? 112.234 30.084 104.202 1.00 23.03 318 PHE B O 1
ATOM 7415 N N . VAL B 1 322 ? 110.404 28.828 103.737 1.00 18.84 319 VAL B N 1
ATOM 7416 C CA . VAL B 1 322 ? 109.654 29.874 103.038 1.00 18.00 319 VAL B CA 1
ATOM 7417 C C . VAL B 1 322 ? 108.349 30.128 103.796 1.00 21.02 319 VAL B C 1
ATOM 7418 O O . VAL B 1 322 ? 107.576 29.195 104.022 1.00 20.72 319 VAL B O 1
ATOM 7422 N N . LEU B 1 323 ? 108.119 31.382 104.206 1.00 16.80 320 LEU B N 1
ATOM 7423 C CA . LEU B 1 323 ? 106.910 31.768 104.927 1.00 15.85 320 LEU B CA 1
ATOM 7424 C C . LEU B 1 323 ? 106.165 32.862 104.147 1.00 18.41 320 LEU B C 1
ATOM 7425 O O . LEU B 1 323 ? 106.487 34.048 104.268 1.00 18.18 320 LEU B O 1
ATOM 7430 N N . GLY B 1 324 ? 105.209 32.436 103.323 1.00 14.18 321 GLY B N 1
ATOM 7431 C CA . GLY B 1 324 ? 104.415 33.325 102.473 1.00 13.73 321 GLY B CA 1
ATOM 7432 C C . GLY B 1 324 ? 103.103 33.788 103.090 1.00 16.77 321 GLY B C 1
ATOM 7433 O O . GLY B 1 324 ? 102.697 33.275 104.137 1.00 15.30 321 GLY B O 1
ATOM 7434 N N . PRO B 1 325 ? 102.400 34.773 102.459 1.00 13.95 322 PRO B N 1
ATOM 7435 C CA . PRO B 1 325 ? 101.122 35.251 103.030 1.00 13.55 322 PRO B CA 1
ATOM 7436 C C . PRO B 1 325 ? 99.983 34.354 102.561 1.00 16.74 322 PRO B C 1
ATOM 7437 O O . PRO B 1 325 ? 99.083 34.780 101.825 1.00 16.53 322 PRO B O 1
ATOM 7441 N N . TRP B 1 326 ? 100.053 33.092 102.948 1.00 12.93 323 TRP B N 1
ATOM 7442 C CA . TRP B 1 326 ? 99.158 32.097 102.417 1.00 11.93 323 TRP B CA 1
ATOM 7443 C C . TRP B 1 326 ? 98.296 31.425 103.443 1.00 14.34 323 TRP B C 1
ATOM 7444 O O . TRP B 1 326 ? 98.738 31.147 104.562 1.00 12.81 323 TRP B O 1
ATOM 7455 N N . ASN B 1 327 ? 97.086 31.049 103.019 1.00 10.93 324 ASN B N 1
ATOM 7456 C CA . ASN B 1 327 ? 96.252 30.181 103.820 1.00 11.03 324 ASN B CA 1
ATOM 7457 C C . ASN B 1 327 ? 96.766 28.739 103.576 1.00 13.42 324 ASN B C 1
ATOM 7458 O O . ASN B 1 327 ? 97.833 28.576 102.975 1.00 12.28 324 ASN B O 1
ATOM 7463 N N . HIS B 1 328 ? 96.019 27.718 103.989 1.00 10.78 325 HIS B N 1
ATOM 7464 C CA . HIS B 1 328 ? 96.462 26.329 103.866 1.00 10.75 325 HIS B CA 1
ATOM 7465 C C . HIS B 1 328 ? 96.852 25.883 102.420 1.00 15.24 325 HIS B C 1
ATOM 7466 O O . HIS B 1 328 ? 97.868 25.202 102.251 1.00 13.86 325 HIS B O 1
ATOM 7473 N N . GLY B 1 329 ? 96.052 26.254 101.418 1.00 13.27 326 GLY B N 1
ATOM 7474 C CA . GLY B 1 329 ? 96.291 25.809 100.046 1.00 13.48 326 GLY B CA 1
ATOM 7475 C C . GLY B 1 329 ? 96.957 26.784 99.093 1.00 17.02 326 GLY B C 1
ATOM 7476 O O . GLY B 1 329 ? 97.309 26.393 97.975 1.00 16.26 326 GLY B O 1
ATOM 7477 N N . GLN B 1 330 ? 97.155 28.049 99.522 1.00 13.02 327 GLN B N 1
ATOM 7478 C CA . GLN B 1 330 ? 97.659 29.130 98.664 1.00 12.82 327 GLN B CA 1
ATOM 7479 C C . GLN B 1 330 ? 99.119 29.000 98.202 1.00 17.74 327 GLN B C 1
ATOM 7480 O O . GLN B 1 330 ? 99.458 29.526 97.139 1.00 17.77 327 GLN B O 1
ATOM 7486 N N . GLY B 1 331 ? 99.950 28.288 98.956 1.00 14.95 328 GLY B N 1
ATOM 7487 C CA . GLY B 1 331 ? 101.331 28.042 98.552 1.00 15.28 328 GLY B CA 1
ATOM 7488 C C . GLY B 1 331 ? 101.410 27.168 97.308 1.00 20.10 328 GLY B C 1
ATOM 7489 O O . GLY B 1 331 ? 102.381 27.245 96.549 1.00 20.36 328 GLY B O 1
ATOM 7490 N N . ARG B 1 332 ? 100.344 26.371 97.063 1.00 16.37 329 ARG B N 1
ATOM 7491 C CA . ARG B 1 332 ? 100.244 25.420 95.956 1.00 16.40 329 ARG B CA 1
ATOM 7492 C C . ARG B 1 332 ? 99.331 25.916 94.802 1.00 20.91 329 ARG B C 1
ATOM 7493 O O . ARG B 1 332 ? 99.061 25.148 93.876 1.00 20.65 329 ARG B O 1
ATOM 7501 N N . ARG B 1 333 ? 98.874 27.192 94.847 1.00 17.43 330 ARG B N 1
ATOM 7502 C CA . ARG B 1 333 ? 98.029 27.775 93.786 1.00 17.08 330 ARG B CA 1
ATOM 7503 C C . ARG B 1 333 ? 98.261 29.303 93.677 1.00 21.52 330 ARG B C 1
ATOM 7504 O O . ARG B 1 333 ? 99.303 29.791 94.117 1.00 21.89 330 ARG B O 1
ATOM 7512 N N . ASP B 1 334 ? 97.307 30.044 93.069 1.00 17.87 331 ASP B N 1
ATOM 7513 C CA . ASP B 1 334 ? 97.387 31.503 92.963 1.00 17.56 331 ASP B CA 1
ATOM 7514 C C . ASP B 1 334 ? 97.119 32.141 94.334 1.00 20.12 331 ASP B C 1
ATOM 7515 O O . ASP B 1 334 ? 96.282 31.641 95.091 1.00 19.33 331 ASP B O 1
ATOM 7520 N N . ALA B 1 335 ? 97.850 33.212 94.672 1.00 15.98 332 ALA B N 1
ATOM 7521 C CA . ALA B 1 335 ? 97.685 33.874 95.964 1.00 15.33 332 ALA B CA 1
ATOM 7522 C C . ALA B 1 335 ? 97.912 35.390 95.855 1.00 18.20 332 ALA B C 1
ATOM 7523 O O . ALA B 1 335 ? 98.869 35.927 96.419 1.00 18.19 332 ALA B O 1
ATOM 7525 N N . ARG B 1 336 ? 97.011 36.074 95.133 1.00 14.36 333 ARG B N 1
ATOM 7526 C CA . ARG B 1 336 ? 97.048 37.530 94.951 1.00 14.18 333 ARG B CA 1
ATOM 7527 C C . ARG B 1 336 ? 96.411 38.236 96.143 1.00 18.63 333 ARG B C 1
ATOM 7528 O O . ARG B 1 336 ? 96.719 39.400 96.411 1.00 18.45 333 ARG B O 1
ATOM 7536 N N . SER B 1 337 ? 95.485 37.540 96.834 1.00 15.39 334 SER B N 1
ATOM 7537 C CA . SER B 1 337 ? 94.733 38.087 97.960 1.00 15.37 334 SER B CA 1
ATOM 7538 C C . SER B 1 337 ? 94.250 36.991 98.917 1.00 19.53 334 SER B C 1
ATOM 7539 O O . SER B 1 337 ? 94.260 35.811 98.568 1.00 19.18 334 SER B O 1
ATOM 7542 N N . LEU B 1 338 ? 93.797 37.397 100.114 1.00 16.40 335 LEU B N 1
ATOM 7543 C CA . LEU B 1 338 ? 93.184 36.519 101.111 1.00 15.92 335 LEU B CA 1
ATOM 7544 C C . LEU B 1 338 ? 92.119 37.318 101.838 1.00 20.49 335 LEU B C 1
ATOM 7545 O O . LEU B 1 338 ? 92.444 38.207 102.632 1.00 20.09 335 LEU B O 1
ATOM 7550 N N . GLY B 1 339 ? 90.861 37.058 101.489 1.00 17.77 336 GLY B N 1
ATOM 7551 C CA . GLY B 1 339 ? 89.724 37.810 102.005 1.00 17.68 336 GLY B CA 1
ATOM 7552 C C . GLY B 1 339 ? 89.842 39.278 101.629 1.00 21.56 336 GLY B C 1
ATOM 7553 O O . GLY B 1 339 ? 89.981 39.598 100.446 1.00 21.35 336 GLY B O 1
ATOM 7554 N N . PRO B 1 340 ? 89.944 40.190 102.625 1.00 18.03 337 PRO B N 1
ATOM 7555 C CA . PRO B 1 340 ? 90.077 41.622 102.299 1.00 17.96 337 PRO B CA 1
ATOM 7556 C C . PRO B 1 340 ? 91.524 42.058 102.030 1.00 20.55 337 PRO B C 1
ATOM 7557 O O . PRO B 1 340 ? 91.742 43.173 101.544 1.00 19.86 337 PRO B O 1
ATOM 7561 N N . LEU B 1 341 ? 92.514 41.204 102.376 1.00 15.77 338 LEU B N 1
ATOM 7562 C CA . LEU B 1 341 ? 93.930 41.539 102.199 1.00 14.78 338 LEU B CA 1
ATOM 7563 C C . LEU B 1 341 ? 94.356 41.363 100.766 1.00 18.78 338 LEU B C 1
ATOM 7564 O O . LEU B 1 341 ? 93.968 40.390 100.128 1.00 18.83 338 LEU B O 1
ATOM 7569 N N . GLN B 1 342 ? 95.162 42.298 100.256 1.00 15.20 339 GLN B N 1
ATOM 7570 C CA . GLN B 1 342 ? 95.661 42.247 98.883 1.00 14.99 339 GLN B CA 1
ATOM 7571 C C . GLN B 1 342 ? 97.187 42.293 98.882 1.00 18.97 339 GLN B C 1
ATOM 7572 O O . GLN B 1 342 ? 97.787 43.144 99.544 1.00 18.94 339 GLN B O 1
ATOM 7578 N N . PHE B 1 343 ? 97.811 41.347 98.177 1.00 14.78 340 PHE B N 1
ATOM 7579 C CA . PHE B 1 343 ? 99.265 41.237 98.131 1.00 14.68 340 PHE B CA 1
ATOM 7580 C C . PHE B 1 343 ? 99.809 41.715 96.785 1.00 18.87 340 PHE B C 1
ATOM 7581 O O . PHE B 1 343 ? 99.040 41.919 95.844 1.00 18.34 340 PHE B O 1
ATOM 7589 N N . GLU B 1 344 ? 101.129 41.937 96.706 1.00 16.20 341 GLU B N 1
ATOM 7590 C CA . GLU B 1 344 ? 101.751 42.414 95.477 1.00 16.14 341 GLU B CA 1
ATOM 7591 C C . GLU B 1 344 ? 101.901 41.265 94.469 1.00 20.30 341 GLU B C 1
ATOM 7592 O O . GLU B 1 344 ? 102.903 40.539 94.476 1.00 20.66 341 GLU B O 1
ATOM 7598 N N . GLY B 1 345 ? 100.866 41.097 93.644 1.00 15.73 342 GLY B N 1
ATOM 7599 C CA . GLY B 1 345 ? 100.797 40.068 92.614 1.00 15.24 342 GLY B CA 1
ATOM 7600 C C . GLY B 1 345 ? 100.537 38.680 93.155 1.00 18.61 342 GLY B C 1
ATOM 7601 O O . GLY B 1 345 ? 100.231 38.515 94.342 1.00 17.83 342 GLY B O 1
ATOM 7602 N N . ASP B 1 346 ? 100.660 37.666 92.280 1.00 14.45 343 ASP B N 1
ATOM 7603 C CA . ASP B 1 346 ? 100.476 36.273 92.659 1.00 13.76 343 ASP B CA 1
ATOM 7604 C C . ASP B 1 346 ? 101.749 35.775 93.359 1.00 18.05 343 ASP B C 1
ATOM 7605 O O . ASP B 1 346 ? 102.709 35.371 92.699 1.00 17.88 343 ASP B O 1
ATOM 7610 N N . THR B 1 347 ? 101.750 35.839 94.709 1.00 14.47 344 THR B N 1
ATOM 7611 C CA . THR B 1 347 ? 102.877 35.431 95.561 1.00 14.08 344 THR B CA 1
ATOM 7612 C C . THR B 1 347 ? 103.115 33.917 95.475 1.00 17.66 344 THR B C 1
ATOM 7613 O O . THR B 1 347 ? 104.266 33.474 95.545 1.00 17.05 344 THR B O 1
ATOM 7617 N N . GLY B 1 348 ? 102.026 33.150 95.331 1.00 13.86 345 GLY B N 1
ATOM 7618 C CA . GLY B 1 348 ? 102.070 31.696 95.204 1.00 13.68 345 GLY B CA 1
ATOM 7619 C C . GLY B 1 348 ? 102.768 31.273 93.929 1.00 18.16 345 GLY B C 1
ATOM 7620 O O . GLY B 1 348 ? 103.743 30.514 93.974 1.00 17.18 345 GLY B O 1
ATOM 7621 N N . GLY B 1 349 ? 102.294 31.819 92.803 1.00 15.07 346 GLY B N 1
ATOM 7622 C CA . GLY B 1 349 ? 102.860 31.581 91.479 1.00 15.36 346 GLY B CA 1
ATOM 7623 C C . GLY B 1 349 ? 104.282 32.094 91.348 1.00 20.08 346 GLY B C 1
ATOM 7624 O O . GLY B 1 349 ? 105.090 31.493 90.637 1.00 20.02 346 GLY B O 1
ATOM 7625 N N . TRP B 1 350 ? 104.603 33.211 92.045 1.00 17.20 347 TRP B N 1
ATOM 7626 C CA . TRP B 1 350 ? 105.949 33.792 92.056 1.00 17.55 347 TRP B CA 1
ATOM 7627 C C . TRP B 1 350 ? 106.924 32.836 92.736 1.00 21.09 347 TRP B C 1
ATOM 7628 O O . TRP B 1 350 ? 108.033 32.635 92.234 1.00 21.27 347 TRP B O 1
ATOM 7639 N N . PHE B 1 351 ? 106.510 32.253 93.884 1.00 16.79 348 PHE B N 1
ATOM 7640 C CA . PHE B 1 351 ? 107.330 31.319 94.651 1.00 16.67 348 PHE B CA 1
ATOM 7641 C C . PHE B 1 351 ? 107.685 30.077 93.831 1.00 19.98 348 PHE B C 1
ATOM 7642 O O . PHE B 1 351 ? 108.852 29.706 93.782 1.00 19.67 348 PHE B O 1
ATOM 7650 N N . ARG B 1 352 ? 106.679 29.416 93.225 1.00 16.07 349 ARG B N 1
ATOM 7651 C CA . ARG B 1 352 ? 106.899 28.178 92.466 1.00 15.82 349 ARG B CA 1
ATOM 7652 C C . ARG B 1 352 ? 107.785 28.400 91.230 1.00 20.58 349 ARG B C 1
ATOM 7653 O O . ARG B 1 352 ? 108.681 27.594 90.982 1.00 20.95 349 ARG B O 1
ATOM 7661 N N . ARG B 1 353 ? 107.568 29.504 90.489 1.00 17.41 350 ARG B N 1
ATOM 7662 C CA . ARG B 1 353 ? 108.345 29.822 89.283 1.00 17.45 350 ARG B CA 1
ATOM 7663 C C . ARG B 1 353 ? 109.797 30.215 89.592 1.00 21.39 350 ARG B C 1
ATOM 7664 O O . ARG B 1 353 ? 110.717 29.718 88.939 1.00 20.93 350 ARG B O 1
ATOM 7672 N N . ASN B 1 354 ? 109.994 31.139 90.553 1.00 17.83 351 ASN B N 1
ATOM 7673 C CA . ASN B 1 354 ? 111.303 31.727 90.836 1.00 18.17 351 ASN B CA 1
ATOM 7674 C C . ASN B 1 354 ? 112.092 31.055 91.969 1.00 22.58 351 ASN B C 1
ATOM 7675 O O . ASN B 1 354 ? 113.293 31.295 92.064 1.00 23.04 351 ASN B O 1
ATOM 7680 N N . VAL B 1 355 ? 111.451 30.241 92.829 1.00 18.91 352 VAL B N 1
ATOM 7681 C CA . VAL B 1 355 ? 112.189 29.600 93.933 1.00 18.81 352 VAL B CA 1
ATOM 7682 C C . VAL B 1 355 ? 112.132 28.066 93.824 1.00 22.23 352 VAL B C 1
ATOM 7683 O O . VAL B 1 355 ? 113.184 27.429 93.765 1.00 22.08 352 VAL B O 1
ATOM 7687 N N . MET B 1 356 ? 110.916 27.479 93.808 1.00 18.06 353 MET B N 1
ATOM 7688 C CA . MET B 1 356 ? 110.730 26.023 93.794 1.00 17.72 353 MET B CA 1
ATOM 7689 C C . MET B 1 356 ? 111.252 25.355 92.508 1.00 21.58 353 MET B C 1
ATOM 7690 O O . MET B 1 356 ? 111.940 24.337 92.606 1.00 21.25 353 MET B O 1
ATOM 7695 N N . GLN B 1 357 ? 110.903 25.890 91.318 1.00 18.23 354 GLN B N 1
ATOM 7696 C CA . GLN B 1 357 ? 111.335 25.284 90.052 1.00 18.32 354 GLN B CA 1
ATOM 7697 C C . GLN B 1 357 ? 112.881 25.334 89.880 1.00 23.14 354 GLN B C 1
ATOM 7698 O O . GLN B 1 357 ? 113.452 24.276 89.624 1.00 23.51 354 GLN B O 1
ATOM 7704 N N . PRO B 1 358 ? 113.597 26.476 90.118 1.00 19.86 355 PRO B N 1
ATOM 7705 C CA . PRO B 1 358 ? 115.069 26.442 90.012 1.00 20.20 355 PRO B CA 1
ATOM 7706 C C . PRO B 1 358 ? 115.728 25.560 91.091 1.00 23.53 355 PRO B C 1
ATOM 7707 O O . PRO B 1 358 ? 116.833 25.064 90.869 1.00 23.57 355 PRO B O 1
ATOM 7711 N N . PHE B 1 359 ? 115.046 25.355 92.252 1.00 19.08 356 PHE B N 1
ATOM 7712 C CA . PHE B 1 359 ? 115.517 24.471 93.331 1.00 19.04 356 PHE B CA 1
ATOM 7713 C C . PHE B 1 359 ? 115.507 23.024 92.833 1.00 22.00 356 PHE B C 1
ATOM 7714 O O . PHE B 1 359 ? 116.519 22.331 92.930 1.00 21.34 356 PHE B O 1
ATOM 7722 N N . LEU B 1 360 ? 114.358 22.588 92.271 1.00 17.94 357 LEU B N 1
ATOM 7723 C CA . LEU B 1 360 ? 114.171 21.244 91.733 1.00 17.65 357 LEU B CA 1
ATOM 7724 C C . LEU B 1 360 ? 115.043 21.014 90.500 1.00 22.27 357 LEU B C 1
ATOM 7725 O O . LEU B 1 360 ? 115.625 19.943 90.371 1.00 21.92 357 LEU B O 1
ATOM 7730 N N . ASP B 1 361 ? 115.160 22.030 89.612 1.00 19.22 358 ASP B N 1
ATOM 7731 C CA . ASP B 1 361 ? 115.958 21.924 88.383 1.00 19.55 358 ASP B CA 1
ATOM 7732 C C . ASP B 1 361 ? 117.455 21.696 88.672 1.00 23.73 358 ASP B C 1
ATOM 7733 O O . ASP B 1 361 ? 118.092 20.938 87.941 1.00 23.61 358 ASP B O 1
ATOM 7738 N N . HIS B 1 362 ? 118.003 22.315 89.746 1.00 20.32 359 HIS B N 1
ATOM 7739 C CA . HIS B 1 362 ? 119.414 22.136 90.114 1.00 20.81 359 HIS B CA 1
ATOM 7740 C C . HIS B 1 362 ? 119.708 20.695 90.558 1.00 25.49 359 HIS B C 1
ATOM 7741 O O . HIS B 1 362 ? 120.687 20.111 90.100 1.00 25.05 359 HIS B O 1
ATOM 7748 N N . TYR B 1 363 ? 118.878 20.135 91.456 1.00 22.65 360 TYR B N 1
ATOM 7749 C CA . TYR B 1 363 ? 119.110 18.796 91.997 1.00 23.03 360 TYR B CA 1
ATOM 7750 C C . TYR B 1 363 ? 118.672 17.669 91.047 1.00 27.03 360 TYR B C 1
ATOM 7751 O O . TYR B 1 363 ? 119.181 16.554 91.168 1.00 26.93 360 TYR B O 1
ATOM 7760 N N . LEU B 1 364 ? 117.757 17.949 90.102 1.00 23.28 361 LEU B N 1
ATOM 7761 C CA . LEU B 1 364 ? 117.240 16.907 89.212 1.00 23.22 361 LEU B CA 1
ATOM 7762 C C . LEU B 1 364 ? 117.761 16.997 87.764 1.00 27.23 361 LEU B C 1
ATOM 7763 O O . LEU B 1 364 ? 117.679 16.005 87.039 1.00 26.64 361 LEU B O 1
ATOM 7768 N N . LYS B 1 365 ? 118.248 18.177 87.326 1.00 23.98 362 LYS B N 1
ATOM 7769 C CA . LYS B 1 365 ? 118.708 18.353 85.942 1.00 24.17 362 LYS B CA 1
ATOM 7770 C C . LYS B 1 365 ? 120.108 18.991 85.863 1.00 29.89 362 LYS B C 1
ATOM 7771 O O . LYS B 1 365 ? 120.567 19.313 84.761 1.00 30.04 362 LYS B O 1
ATOM 7777 N N . ASP B 1 366 ? 120.789 19.156 87.027 1.00 26.98 363 ASP B N 1
ATOM 7778 C CA . ASP B 1 366 ? 122.128 19.761 87.148 1.00 27.91 363 ASP B CA 1
ATOM 7779 C C . ASP B 1 366 ? 122.153 21.201 86.576 1.00 33.40 363 ASP B C 1
ATOM 7780 O O . ASP B 1 366 ? 123.146 21.625 85.974 1.00 33.30 363 ASP B O 1
ATOM 7785 N N . ALA B 1 367 ? 121.048 21.945 86.784 1.00 30.66 364 ALA B N 1
ATOM 7786 C CA . ALA B 1 367 ? 120.904 23.336 86.357 1.00 30.77 364 ALA B CA 1
ATOM 7787 C C . ALA B 1 367 ? 121.685 24.263 87.314 1.00 35.99 364 ALA B C 1
ATOM 7788 O O . ALA B 1 367 ? 121.967 23.844 88.442 1.00 35.70 364 ALA B O 1
ATOM 7790 N N . PRO B 1 368 ? 122.061 25.512 86.904 1.00 33.25 365 PRO B N 1
ATOM 7791 C CA . PRO B 1 368 ? 122.815 26.390 87.826 1.00 33.10 365 PRO B CA 1
ATOM 7792 C C . PRO B 1 368 ? 122.077 26.630 89.144 1.00 36.36 365 PRO B C 1
ATOM 7793 O O . PRO B 1 368 ? 120.879 26.927 89.138 1.00 35.44 365 PRO B O 1
ATOM 7797 N N . LYS B 1 369 ? 122.789 26.448 90.277 1.00 33.12 366 LYS B N 1
ATOM 7798 C CA . LYS B 1 369 ? 122.232 26.601 91.624 1.00 32.22 366 LYS B CA 1
ATOM 7799 C C . LYS B 1 369 ? 121.857 28.052 91.923 1.00 35.07 366 LYS B C 1
ATOM 7800 O O . LYS B 1 369 ? 122.706 28.943 91.854 1.00 34.95 366 LYS B O 1
ATOM 7806 N N . LEU B 1 370 ? 120.583 28.272 92.285 1.00 30.64 367 LEU B N 1
ATOM 7807 C CA . LEU B 1 370 ? 120.073 29.580 92.675 1.00 29.90 367 LEU B CA 1
ATOM 7808 C C . LEU B 1 370 ? 120.417 29.829 94.136 1.00 33.36 367 LEU B C 1
ATOM 7809 O O . LEU B 1 370 ? 120.286 28.919 94.960 1.00 32.63 367 LEU B O 1
ATOM 7814 N N . ASP B 1 371 ? 120.876 31.051 94.460 1.00 30.36 368 ASP B N 1
ATOM 7815 C CA . ASP B 1 371 ? 121.210 31.422 95.833 1.00 30.15 368 ASP B CA 1
ATOM 7816 C C . ASP B 1 371 ? 119.913 31.660 96.622 1.00 32.66 368 ASP B C 1
ATOM 7817 O O . ASP B 1 371 ? 119.490 32.803 96.813 1.00 31.90 368 ASP B O 1
ATOM 7822 N N . ILE B 1 372 ? 119.258 30.561 97.028 1.00 28.33 369 ILE B N 1
ATOM 7823 C CA . ILE B 1 372 ? 118.027 30.613 97.815 1.00 26.92 369 ILE B CA 1
ATOM 7824 C C . ILE B 1 372 ? 118.414 30.937 99.254 1.00 28.97 369 ILE B C 1
ATOM 7825 O O . ILE B 1 372 ? 119.285 30.263 99.810 1.00 28.30 369 ILE B O 1
ATOM 7830 N N . PRO B 1 373 ? 117.807 31.974 99.880 1.00 24.56 370 PRO B N 1
ATOM 7831 C CA . PRO B 1 373 ? 118.173 32.294 101.267 1.00 24.25 370 PRO B CA 1
ATOM 7832 C C . PRO B 1 373 ? 117.787 31.182 102.241 1.00 27.26 370 PRO B C 1
ATOM 7833 O O . PRO B 1 373 ? 117.005 30.285 101.898 1.00 26.73 370 PRO B O 1
ATOM 7837 N N . ARG B 1 374 ? 118.339 31.240 103.453 1.00 23.33 371 ARG B N 1
ATOM 7838 C CA . ARG B 1 374 ? 118.016 30.293 104.513 1.00 23.05 371 ARG B CA 1
ATOM 7839 C C . ARG B 1 374 ? 116.527 30.432 104.867 1.00 25.24 371 ARG B C 1
ATOM 7840 O O . ARG B 1 374 ? 115.813 29.432 104.961 1.00 23.97 371 ARG B O 1
ATOM 7848 N N . VAL B 1 375 ? 116.065 31.685 105.021 1.00 21.45 372 VAL B N 1
ATOM 7849 C CA . VAL B 1 375 ? 114.679 32.005 105.334 1.00 20.74 372 VAL B CA 1
ATOM 7850 C C . VAL B 1 375 ? 114.166 33.035 104.320 1.00 24.52 372 VAL B C 1
ATOM 7851 O O . VAL B 1 375 ? 114.784 34.091 104.136 1.00 24.80 372 VAL B O 1
ATOM 7855 N N . LEU B 1 376 ? 113.059 32.703 103.639 1.00 19.68 373 LEU B N 1
ATOM 7856 C CA . LEU B 1 376 ? 112.396 33.598 102.697 1.00 18.81 373 LEU B CA 1
ATOM 7857 C C . LEU B 1 376 ? 111.043 33.978 103.300 1.00 20.81 373 LEU B C 1
ATOM 7858 O O . LEU B 1 376 ? 110.136 33.151 103.352 1.00 19.47 373 LEU B O 1
ATOM 7863 N N . SER B 1 377 ? 110.944 35.195 103.843 1.00 17.14 374 SER B N 1
ATOM 7864 C CA . SER B 1 377 ? 109.735 35.623 104.539 1.00 16.15 374 SER B CA 1
ATOM 7865 C C . SER B 1 377 ? 109.017 36.763 103.827 1.00 18.78 374 SER B C 1
ATOM 7866 O O . SER B 1 377 ? 109.639 37.756 103.449 1.00 17.80 374 SER B O 1
ATOM 7869 N N . TYR B 1 378 ? 107.695 36.627 103.668 1.00 15.02 375 TYR B N 1
ATOM 7870 C CA . TYR B 1 378 ? 106.879 37.692 103.108 1.00 14.84 375 TYR B CA 1
ATOM 7871 C C . TYR B 1 378 ? 106.312 38.497 104.254 1.00 17.77 375 TYR B C 1
ATOM 7872 O O . TYR B 1 378 ? 105.671 37.936 105.147 1.00 16.92 375 TYR B O 1
ATOM 7881 N N . GLU B 1 379 ? 106.542 39.807 104.234 1.00 14.08 376 GLU B N 1
ATOM 7882 C CA . GLU B 1 379 ? 106.065 40.696 105.282 1.00 13.40 376 GLU B CA 1
ATOM 7883 C C . GLU B 1 379 ? 104.741 41.342 104.873 1.00 16.84 376 GLU B C 1
ATOM 7884 O O . GLU B 1 379 ? 104.701 42.079 103.892 1.00 16.24 376 GLU B O 1
ATOM 7890 N N . THR B 1 380 ? 103.663 41.075 105.641 1.00 13.49 377 THR B N 1
ATOM 7891 C CA . THR B 1 380 ? 102.339 41.667 105.400 1.00 13.21 377 THR B CA 1
ATOM 7892 C C . THR B 1 380 ? 102.363 43.137 105.845 1.00 18.21 377 THR B C 1
ATOM 7893 O O . THR B 1 380 ? 103.258 43.536 106.594 1.00 17.77 377 THR B O 1
ATOM 7897 N N . GLY B 1 381 ? 101.429 43.936 105.327 1.00 15.62 378 GLY B N 1
ATOM 7898 C CA . GLY B 1 381 ? 101.385 45.372 105.590 1.00 15.93 378 GLY B CA 1
ATOM 7899 C C . GLY B 1 381 ? 102.370 46.109 104.703 1.00 21.26 378 GLY B C 1
ATOM 7900 O O . GLY B 1 381 ? 101.986 47.014 103.955 1.00 19.99 378 GLY B O 1
ATOM 7901 N N . ALA B 1 382 ? 103.657 45.693 104.759 1.00 19.31 379 ALA B N 1
ATOM 7902 C CA . ALA B 1 382 ? 104.734 46.234 103.931 1.00 19.54 379 ALA B CA 1
ATOM 7903 C C . ALA B 1 382 ? 104.669 45.655 102.510 1.00 23.29 379 ALA B C 1
ATOM 7904 O O . ALA B 1 382 ? 105.039 46.341 101.558 1.00 23.07 379 ALA B O 1
ATOM 7906 N N . ASN B 1 383 ? 104.199 44.383 102.380 1.00 19.49 380 ASN B N 1
ATOM 7907 C CA . ASN B 1 383 ? 104.056 43.634 101.117 1.00 18.80 380 ASN B CA 1
ATOM 7908 C C . ASN B 1 383 ? 105.405 43.477 100.398 1.00 22.61 380 ASN B C 1
ATOM 7909 O O . ASN B 1 383 ? 105.578 43.962 99.274 1.00 22.44 380 ASN B O 1
ATOM 7914 N N . ALA B 1 384 ? 106.363 42.796 101.057 1.00 18.45 381 ALA B N 1
ATOM 7915 C CA . ALA B 1 384 ? 107.699 42.595 100.501 1.00 18.81 381 ALA B CA 1
ATOM 7916 C C . ALA B 1 384 ? 108.316 41.266 100.942 1.00 22.52 381 ALA B C 1
ATOM 7917 O O . ALA B 1 384 ? 108.156 40.857 102.096 1.00 21.65 381 ALA B O 1
ATOM 7919 N N . TRP B 1 385 ? 109.030 40.599 100.016 1.00 19.56 382 TRP B N 1
ATOM 7920 C CA . TRP B 1 385 ? 109.749 39.354 100.302 1.00 19.68 382 TRP B CA 1
ATOM 7921 C C . TRP B 1 385 ? 111.123 39.691 100.855 1.00 23.91 382 TRP B C 1
ATOM 7922 O O . TRP B 1 385 ? 111.838 40.501 100.260 1.00 24.19 382 TRP B O 1
ATOM 7933 N N . HIS B 1 386 ? 111.495 39.090 101.991 1.00 20.65 383 HIS B N 1
ATOM 7934 C CA . HIS B 1 386 ? 112.785 39.357 102.622 1.00 21.31 383 HIS B CA 1
ATOM 7935 C C . HIS B 1 386 ? 113.687 38.137 102.643 1.00 24.96 383 HIS B C 1
ATOM 7936 O O . HIS B 1 386 ? 113.217 37.012 102.829 1.00 24.30 383 HIS B O 1
ATOM 7943 N N . ARG B 1 387 ? 114.997 38.376 102.506 1.00 21.88 384 ARG B N 1
ATOM 7944 C CA . ARG B 1 387 ? 116.035 37.360 102.644 1.00 21.87 384 ARG B CA 1
ATOM 7945 C C . ARG B 1 387 ? 116.532 37.401 104.089 1.00 25.72 384 ARG B C 1
ATOM 7946 O O . ARG B 1 387 ? 117.064 38.429 104.520 1.00 25.57 384 ARG B O 1
ATOM 7954 N N . TYR B 1 388 ? 116.297 36.328 104.860 1.00 21.96 385 TYR B N 1
ATOM 7955 C CA . TYR B 1 388 ? 116.733 36.276 106.257 1.00 21.88 385 TYR B CA 1
ATOM 7956 C C . TYR B 1 388 ? 117.711 35.116 106.490 1.00 27.35 385 TYR B C 1
ATOM 7957 O O . TYR B 1 388 ? 117.611 34.076 105.832 1.00 26.92 385 TYR B O 1
ATOM 7966 N N . ASP B 1 389 ? 118.669 35.313 107.414 1.00 25.19 386 ASP B N 1
ATOM 7967 C CA . ASP B 1 389 ? 119.699 34.327 107.744 1.00 25.94 386 ASP B CA 1
ATOM 7968 C C . ASP B 1 389 ? 119.232 33.364 108.842 1.00 30.03 386 ASP B C 1
ATOM 7969 O O . ASP B 1 389 ? 119.874 32.333 109.061 1.00 29.88 386 ASP B O 1
ATOM 7974 N N . ASP B 1 390 ? 118.115 33.700 109.525 1.00 26.39 387 ASP B N 1
ATOM 7975 C CA . ASP B 1 390 ? 117.495 32.878 110.573 1.00 26.10 387 ASP B CA 1
ATOM 7976 C C . ASP B 1 390 ? 116.052 33.345 110.845 1.00 28.48 387 ASP B C 1
ATOM 7977 O O . ASP B 1 390 ? 115.661 34.432 110.405 1.00 28.39 387 ASP B O 1
ATOM 7982 N N . TRP B 1 391 ? 115.264 32.524 111.563 1.00 23.32 388 TRP B N 1
ATOM 7983 C CA . TRP B 1 391 ? 113.893 32.877 111.916 1.00 21.86 388 TRP B CA 1
ATOM 7984 C C . TRP B 1 391 ? 113.712 32.867 113.446 1.00 26.66 388 TRP B C 1
ATOM 7985 O O . TRP B 1 391 ? 113.842 31.808 114.063 1.00 26.35 388 TRP B O 1
ATOM 7996 N N . PRO B 1 392 ? 113.438 34.031 114.095 1.00 24.09 389 PRO B N 1
ATOM 7997 C CA . PRO B 1 392 ? 113.291 35.387 113.526 1.00 23.85 389 PRO B CA 1
ATOM 7998 C C . PRO B 1 392 ? 114.643 35.987 113.100 1.00 28.56 389 PRO B C 1
ATOM 7999 O O . PRO B 1 392 ? 115.681 35.497 113.554 1.00 28.08 389 PRO B O 1
ATOM 8003 N N . PRO B 1 393 ? 114.670 37.038 112.234 1.00 26.01 390 PRO B N 1
ATOM 8004 C CA . PRO B 1 393 ? 115.968 37.625 111.837 1.00 26.37 390 PRO B CA 1
ATOM 8005 C C . PRO B 1 393 ? 116.707 38.254 113.017 1.00 30.34 390 PRO B C 1
ATOM 8006 O O . PRO B 1 393 ? 116.075 38.824 113.908 1.00 30.11 390 PRO B O 1
ATOM 8010 N N . GLU B 1 394 ? 118.042 38.125 113.033 1.00 27.32 391 GLU B N 1
ATOM 8011 C CA . GLU B 1 394 ? 118.886 38.654 114.108 1.00 54.12 391 GLU B CA 1
ATOM 8012 C C . GLU B 1 394 ? 119.689 39.854 113.623 1.00 75.99 391 GLU B C 1
ATOM 8013 O O . GLU B 1 394 ? 119.180 40.970 113.620 1.00 34.53 391 GLU B O 1
ATOM 8019 N N . HIS B 1 402 ? 114.674 43.545 118.858 1.00 47.38 399 HIS B N 1
ATOM 8020 C CA . HIS B 1 402 ? 114.658 43.448 120.317 1.00 47.44 399 HIS B CA 1
ATOM 8021 C C . HIS B 1 402 ? 113.356 42.799 120.833 1.00 48.43 399 HIS B C 1
ATOM 8022 O O . HIS B 1 402 ? 112.266 43.123 120.356 1.00 47.17 399 HIS B O 1
ATOM 8029 N N . TYR B 1 403 ? 113.489 41.869 121.803 1.00 43.55 400 TYR B N 1
ATOM 8030 C CA . TYR B 1 403 ? 112.375 41.150 122.434 1.00 42.34 400 TYR B CA 1
ATOM 8031 C C . TYR B 1 403 ? 111.661 42.089 123.419 1.00 43.67 400 TYR B C 1
ATOM 8032 O O . TYR B 1 403 ? 112.220 42.426 124.465 1.00 43.87 400 TYR B O 1
ATOM 8041 N N . CYS B 1 404 ? 110.451 42.555 123.057 1.00 37.62 401 CYS B N 1
ATOM 8042 C CA . CYS B 1 404 ? 109.703 43.520 123.868 1.00 36.43 401 CYS B CA 1
ATOM 8043 C C . CYS B 1 404 ? 108.453 42.919 124.490 1.00 36.40 401 CYS B C 1
ATOM 8044 O O . CYS B 1 404 ? 107.852 42.005 123.928 1.00 35.10 401 CYS B O 1
ATOM 8047 N N . ASP B 1 405 ? 108.038 43.480 125.638 1.00 31.19 402 ASP B N 1
ATOM 8048 C CA . ASP B 1 405 ? 106.830 43.067 126.344 1.00 29.82 402 ASP B CA 1
ATOM 8049 C C . ASP B 1 405 ? 105.711 44.075 126.102 1.00 30.63 402 ASP B C 1
ATOM 8050 O O . ASP B 1 405 ? 105.868 45.263 126.382 1.00 30.47 402 ASP B O 1
ATOM 8055 N N . LEU B 1 406 ? 104.603 43.600 125.537 1.00 25.15 403 LEU B N 1
ATOM 8056 C CA . LEU B 1 406 ? 103.424 44.405 125.238 1.00 23.87 403 LEU B CA 1
ATOM 8057 C C . LEU B 1 406 ? 102.367 44.115 126.312 1.00 24.75 403 LEU B C 1
ATOM 8058 O O . LEU B 1 406 ? 101.613 43.146 126.204 1.00 23.33 403 LEU B O 1
ATOM 8063 N N . TYR B 1 407 ? 102.385 44.911 127.394 1.00 19.98 404 TYR B N 1
ATOM 8064 C CA . TYR B 1 407 ? 101.527 44.716 128.560 1.00 19.15 404 TYR B CA 1
ATOM 8065 C C . TYR B 1 407 ? 100.082 45.110 128.323 1.00 23.01 404 TYR B C 1
ATOM 8066 O O . TYR B 1 407 ? 99.811 46.147 127.713 1.00 22.97 404 TYR B O 1
ATOM 8075 N N . VAL B 1 408 ? 99.146 44.309 128.872 1.00 18.95 405 VAL B N 1
ATOM 8076 C CA . VAL B 1 408 ? 97.727 44.659 128.876 1.00 17.94 405 VAL B CA 1
ATOM 8077 C C . VAL B 1 408 ? 97.555 45.664 130.019 1.00 22.31 405 VAL B C 1
ATOM 8078 O O . VAL B 1 408 ? 98.126 45.469 131.100 1.00 22.83 405 VAL B O 1
ATOM 8082 N N . GLN B 1 409 ? 96.898 46.785 129.747 1.00 17.93 406 GLN B N 1
ATOM 8083 C CA . GLN B 1 409 ? 96.789 47.855 130.729 1.00 18.09 406 GLN B CA 1
ATOM 8084 C C . GLN B 1 409 ? 95.338 48.188 131.069 1.00 22.94 406 GLN B C 1
ATOM 8085 O O . GLN B 1 409 ? 94.404 47.591 130.522 1.00 22.77 406 GLN B O 1
ATOM 8091 N N . GLU B 1 410 ? 95.165 49.148 131.985 1.00 19.82 407 GLU B N 1
ATOM 8092 C CA . GLU B 1 410 ? 93.885 49.679 132.442 1.00 20.06 407 GLU B CA 1
ATOM 8093 C C . GLU B 1 410 ? 93.136 50.379 131.299 1.00 24.56 407 GLU B C 1
ATOM 8094 O O . GLU B 1 410 ? 93.763 50.824 130.337 1.00 24.33 407 GLU B O 1
ATOM 8100 N N . ASP B 1 411 ? 91.790 50.463 131.412 1.00 21.74 408 ASP B N 1
ATOM 8101 C CA . ASP B 1 411 ? 90.874 51.118 130.457 1.00 21.24 408 ASP B CA 1
ATOM 8102 C C . ASP B 1 411 ? 91.063 50.628 128.996 1.00 23.07 408 ASP B C 1
ATOM 8103 O O . ASP B 1 411 ? 91.063 51.438 128.067 1.00 22.46 408 ASP B O 1
ATOM 8108 N N . GLY B 1 412 ? 91.194 49.312 128.823 1.00 18.74 409 GLY B N 1
ATOM 8109 C CA . GLY B 1 412 ? 91.355 48.672 127.514 1.00 17.97 409 GLY B CA 1
ATOM 8110 C C . GLY B 1 412 ? 92.576 49.109 126.723 1.00 21.39 409 GLY B C 1
ATOM 8111 O O . GLY B 1 412 ? 92.542 49.113 125.490 1.00 20.53 409 GLY B O 1
ATOM 8112 N N . LYS B 1 413 ? 93.667 49.475 127.420 1.00 18.82 410 LYS B N 1
ATOM 8113 C CA . LYS B 1 413 ? 94.895 49.944 126.770 1.00 18.98 410 LYS B CA 1
ATOM 8114 C C . LYS B 1 413 ? 95.941 48.834 126.665 1.00 22.80 410 LYS B C 1
ATOM 8115 O O . LYS B 1 413 ? 95.900 47.863 127.421 1.00 22.22 410 LYS B O 1
ATOM 8121 N N . LEU B 1 414 ? 96.886 49.000 125.723 1.00 19.57 411 LEU B N 1
ATOM 8122 C CA . LEU B 1 414 ? 97.976 48.064 125.447 1.00 19.48 411 LEU B CA 1
ATOM 8123 C C . LEU B 1 414 ? 99.255 48.868 125.190 1.00 24.34 411 LEU B C 1
ATOM 8124 O O . LEU B 1 414 ? 99.253 49.764 124.346 1.00 23.59 411 LEU B O 1
ATOM 8129 N N . GLY B 1 415 ? 100.305 48.603 125.963 1.00 22.40 412 GLY B N 1
ATOM 8130 C CA . GLY B 1 415 ? 101.546 49.361 125.836 1.00 23.01 412 GLY B CA 1
ATOM 8131 C C . GLY B 1 415 ? 102.778 48.758 126.474 1.00 27.80 412 GLY B C 1
ATOM 8132 O O . GLY B 1 415 ? 102.721 47.688 127.087 1.00 27.19 412 GLY B O 1
ATOM 8133 N N . PHE B 1 416 ? 103.906 49.473 126.347 1.00 25.45 413 PHE B N 1
ATOM 8134 C CA . PHE B 1 416 ? 105.212 49.042 126.847 1.00 26.02 413 PHE B CA 1
ATOM 8135 C C . PHE B 1 416 ? 105.461 49.453 128.306 1.00 28.16 413 PHE B C 1
ATOM 8136 O O . PHE B 1 416 ? 106.491 49.080 128.872 1.00 27.80 413 PHE B O 1
ATOM 8144 N N . GLU B 1 417 ? 104.511 50.176 128.925 1.00 23.40 414 GLU B N 1
ATOM 8145 C CA . GLU B 1 417 ? 104.642 50.598 130.319 1.00 23.35 414 GLU B CA 1
ATOM 8146 C C . GLU B 1 417 ? 104.314 49.433 131.257 1.00 25.28 414 GLU B C 1
ATOM 8147 O O . GLU B 1 417 ? 103.207 48.889 131.210 1.00 24.17 414 GLU B O 1
ATOM 8153 N N . MET B 1 418 ? 105.285 49.057 132.109 1.00 21.51 415 MET B N 1
ATOM 8154 C CA . MET B 1 418 ? 105.134 47.981 133.095 1.00 20.92 415 MET B CA 1
ATOM 8155 C C . MET B 1 418 ? 104.013 48.311 134.097 1.00 22.59 415 MET B C 1
ATOM 8156 O O . MET B 1 418 ? 103.837 49.480 134.444 1.00 21.24 415 MET B O 1
ATOM 8161 N N . PRO B 1 419 ? 103.225 47.310 134.558 1.00 19.05 416 PRO B N 1
ATOM 8162 C CA . PRO B 1 419 ? 102.136 47.621 135.501 1.00 18.94 416 PRO B CA 1
ATOM 8163 C C . PRO B 1 419 ? 102.629 47.890 136.927 1.00 23.81 416 PRO B C 1
ATOM 8164 O O . PRO B 1 419 ? 103.691 47.406 137.326 1.00 23.61 416 PRO B O 1
ATOM 8168 N N . ALA B 1 420 ? 101.825 48.638 137.701 1.00 20.75 417 ALA B N 1
ATOM 8169 C CA . ALA B 1 420 ? 102.106 48.979 139.096 1.00 20.95 417 ALA B CA 1
ATOM 8170 C C . ALA B 1 420 ? 101.866 47.773 140.024 1.00 24.29 417 ALA B C 1
ATOM 8171 O O . ALA B 1 420 ? 101.385 46.729 139.576 1.00 22.94 417 ALA B O 1
ATOM 8173 N N . ALA B 1 421 ? 102.200 47.928 141.312 1.00 21.44 418 ALA B N 1
ATOM 8174 C CA . ALA B 1 421 ? 102.094 46.874 142.319 1.00 21.72 418 ALA B CA 1
ATOM 8175 C C . ALA B 1 421 ? 100.642 46.557 142.734 1.00 26.20 418 ALA B C 1
ATOM 8176 O O . ALA B 1 421 ? 100.328 45.386 142.964 1.00 26.32 418 ALA B O 1
ATOM 8178 N N . LYS B 1 422 ? 99.776 47.592 142.859 1.00 22.28 419 LYS B N 1
ATOM 8179 C CA . LYS B 1 422 ? 98.384 47.462 143.333 1.00 21.94 419 LYS B CA 1
ATOM 8180 C C . LYS B 1 422 ? 97.560 46.428 142.549 1.00 25.42 419 LYS B C 1
ATOM 8181 O O . LYS B 1 422 ? 97.803 46.210 141.359 1.00 25.13 419 LYS B O 1
ATOM 8187 N N . GLN B 1 423 ? 96.579 45.801 143.234 1.00 21.25 420 GLN B N 1
ATOM 8188 C CA . GLN B 1 423 ? 95.687 44.795 142.661 1.00 20.08 420 GLN B CA 1
ATOM 8189 C C . GLN B 1 423 ? 94.930 45.365 141.453 1.00 22.47 420 GLN B C 1
ATOM 8190 O O . GLN B 1 423 ? 94.185 46.339 141.588 1.00 22.64 420 GLN B O 1
ATOM 8196 N N . ALA B 1 424 ? 95.154 44.766 140.274 1.00 17.32 421 ALA B N 1
ATOM 8197 C CA . ALA B 1 424 ? 94.533 45.168 139.017 1.00 16.10 421 ALA B CA 1
ATOM 8198 C C . ALA B 1 424 ? 94.327 43.965 138.116 1.00 19.22 421 ALA B C 1
ATOM 8199 O O . ALA B 1 424 ? 95.225 43.131 137.971 1.00 18.12 421 ALA B O 1
ATOM 8201 N N . PHE B 1 425 ? 93.133 43.868 137.528 1.00 16.14 422 PHE B N 1
ATOM 8202 C CA . PHE B 1 425 ? 92.748 42.791 136.623 1.00 15.63 422 PHE B CA 1
ATOM 8203 C C . PHE B 1 425 ? 91.537 43.197 135.799 1.00 18.84 422 PHE B C 1
ATOM 8204 O O . PHE B 1 425 ? 90.820 44.126 136.174 1.00 18.79 422 PHE B O 1
ATOM 8212 N N . ASP B 1 426 ? 91.299 42.489 134.688 1.00 15.39 423 ASP B N 1
ATOM 8213 C CA . ASP B 1 426 ? 90.115 42.661 133.846 1.00 15.26 423 ASP B CA 1
ATOM 8214 C C . ASP B 1 426 ? 89.262 41.400 133.978 1.00 18.85 423 ASP B C 1
ATOM 8215 O O . ASP B 1 426 ? 89.782 40.291 133.829 1.00 18.19 423 ASP B O 1
ATOM 8220 N N . GLU B 1 427 ? 87.970 41.569 134.311 1.00 15.57 424 GLU B N 1
ATOM 8221 C CA . GLU B 1 427 ? 87.051 40.473 134.620 1.00 15.16 424 GLU B CA 1
ATOM 8222 C C . GLU B 1 427 ? 85.961 40.254 133.560 1.00 19.25 424 GLU B C 1
ATOM 8223 O O . GLU B 1 427 ? 85.424 41.216 133.006 1.00 19.52 424 GLU B O 1
ATOM 8229 N N . TYR B 1 428 ? 85.600 38.977 133.330 1.00 14.88 425 TYR B N 1
ATOM 8230 C CA . TYR B 1 428 ? 84.498 38.578 132.450 1.00 14.60 425 TYR B CA 1
ATOM 8231 C C . TYR B 1 428 ? 83.946 37.221 132.868 1.00 18.48 425 TYR B C 1
ATOM 8232 O O . TYR B 1 428 ? 84.614 36.467 133.576 1.00 17.88 425 TYR B O 1
ATOM 8241 N N . VAL B 1 429 ? 82.711 36.928 132.458 1.00 15.36 426 VAL B N 1
ATOM 8242 C CA . VAL B 1 429 ? 82.079 35.653 132.762 1.00 14.80 426 VAL B CA 1
ATOM 8243 C C . VAL B 1 429 ? 81.980 34.841 131.468 1.00 18.54 426 VAL B C 1
ATOM 8244 O O . VAL B 1 429 ? 81.449 35.328 130.466 1.00 16.76 426 VAL B O 1
ATOM 8248 N N . SER B 1 430 ? 82.540 33.620 131.485 1.00 16.24 427 SER B N 1
ATOM 8249 C CA . SER B 1 430 ? 82.475 32.693 130.358 1.00 15.95 427 SER B CA 1
ATOM 8250 C C . SER B 1 430 ? 81.371 31.679 130.612 1.00 18.02 427 SER B C 1
ATOM 8251 O O . SER B 1 430 ? 81.418 30.951 131.605 1.00 17.07 427 SER B O 1
ATOM 8254 N N . ASP B 1 431 ? 80.364 31.654 129.738 1.00 14.56 428 ASP B N 1
ATOM 8255 C CA . ASP B 1 431 ? 79.230 30.752 129.882 1.00 14.82 428 ASP B CA 1
ATOM 8256 C C . ASP B 1 431 ? 79.288 29.633 128.818 1.00 19.01 428 ASP B C 1
ATOM 8257 O O . ASP B 1 431 ? 79.138 29.914 127.625 1.00 18.77 428 ASP B O 1
ATOM 8262 N N . PRO B 1 432 ? 79.476 28.350 129.239 1.00 15.29 429 PRO B N 1
ATOM 8263 C CA . PRO B 1 432 ? 79.527 27.248 128.255 1.00 14.69 429 PRO B CA 1
ATOM 8264 C C . PRO B 1 432 ? 78.202 27.034 127.517 1.00 18.41 429 PRO B C 1
ATOM 8265 O O . PRO B 1 432 ? 78.209 26.489 126.419 1.00 17.93 429 PRO B O 1
ATOM 8269 N N . ALA B 1 433 ? 77.071 27.480 128.101 1.00 15.24 430 ALA B N 1
ATOM 8270 C CA . ALA B 1 433 ? 75.754 27.381 127.457 1.00 15.16 430 ALA B CA 1
ATOM 8271 C C . ALA B 1 433 ? 75.647 28.364 126.277 1.00 18.67 430 ALA B C 1
ATOM 8272 O O . ALA B 1 433 ? 74.795 28.187 125.410 1.00 18.21 430 ALA B O 1
ATOM 8274 N N . LYS B 1 434 ? 76.528 29.395 126.251 1.00 15.77 431 LYS B N 1
ATOM 8275 C CA . LYS B 1 434 ? 76.610 30.414 125.196 1.00 15.32 431 LYS B CA 1
ATOM 8276 C C . LYS B 1 434 ? 78.075 30.558 124.715 1.00 19.13 431 LYS B C 1
ATOM 8277 O O . LYS B 1 434 ? 78.713 31.580 124.996 1.00 19.05 431 LYS B O 1
ATOM 8283 N N . PRO B 1 435 ? 78.668 29.533 124.047 1.00 15.80 432 PRO B N 1
ATOM 8284 C CA . PRO B 1 435 ? 80.084 29.659 123.653 1.00 15.40 432 PRO B CA 1
ATOM 8285 C C . PRO B 1 435 ? 80.284 30.705 122.562 1.00 18.17 432 PRO B C 1
ATOM 8286 O O . PRO B 1 435 ? 79.404 30.892 121.726 1.00 17.95 432 PRO B O 1
ATOM 8290 N N . VAL B 1 436 ? 81.427 31.405 122.590 1.00 14.02 433 VAL B N 1
ATOM 8291 C CA . VAL B 1 436 ? 81.743 32.441 121.601 1.00 13.08 433 VAL B CA 1
ATOM 8292 C C . VAL B 1 436 ? 81.927 31.781 120.216 1.00 16.50 433 VAL B C 1
ATOM 8293 O O . VAL B 1 436 ? 82.795 30.917 120.074 1.00 15.83 433 VAL B O 1
ATOM 8297 N N . PRO B 1 437 ? 81.132 32.170 119.187 1.00 12.70 434 PRO B N 1
ATOM 8298 C CA . PRO B 1 437 ? 81.337 31.579 117.852 1.00 12.44 434 PRO B CA 1
ATOM 8299 C C . PRO B 1 437 ? 82.674 32.036 117.251 1.00 16.12 434 PRO B C 1
ATOM 8300 O O . PRO B 1 437 ? 83.009 33.223 117.340 1.00 15.22 434 PRO B O 1
ATOM 8304 N N . TYR B 1 438 ? 83.476 31.078 116.704 1.00 12.08 435 TYR B N 1
ATOM 8305 C CA . TYR B 1 438 ? 84.807 31.374 116.141 1.00 11.16 435 TYR B CA 1
ATOM 8306 C C . TYR B 1 438 ? 84.696 32.251 114.888 1.00 13.91 435 TYR B C 1
ATOM 8307 O O . TYR B 1 438 ? 85.646 32.956 114.535 1.00 13.08 435 TYR B O 1
ATOM 8316 N N . ARG B 1 439 ? 83.517 32.231 114.252 1.00 10.15 436 ARG B N 1
ATOM 8317 C CA . ARG B 1 439 ? 83.171 33.036 113.085 1.00 9.61 436 ARG B CA 1
ATOM 8318 C C . ARG B 1 439 ? 81.746 33.500 113.216 1.00 12.25 436 ARG B C 1
ATOM 8319 O O . ARG B 1 439 ? 80.996 32.930 114.012 1.00 11.61 436 ARG B O 1
ATOM 8327 N N . GLN B 1 440 ? 81.331 34.480 112.396 1.00 9.30 437 GLN B N 1
ATOM 8328 C CA . GLN B 1 440 ? 79.939 34.914 112.383 1.00 9.60 437 GLN B CA 1
ATOM 8329 C C . GLN B 1 440 ? 79.064 33.779 111.844 1.00 15.34 437 GLN B C 1
ATOM 8330 O O . GLN B 1 440 ? 79.480 33.050 110.933 1.00 14.60 437 GLN B O 1
ATOM 8336 N N . ARG B 1 441 ? 77.896 33.573 112.470 1.00 13.45 438 ARG B N 1
ATOM 8337 C CA . ARG B 1 441 ? 76.986 32.487 112.120 1.00 13.70 438 ARG B CA 1
ATOM 8338 C C . ARG B 1 441 ? 76.125 32.819 110.880 1.00 18.40 438 ARG B C 1
ATOM 8339 O O . ARG B 1 441 ? 75.913 33.997 110.590 1.00 18.26 438 ARG B O 1
ATOM 8347 N N . PRO B 1 442 ? 75.706 31.806 110.070 1.00 14.95 439 PRO B N 1
ATOM 8348 C CA . PRO B 1 442 ? 75.871 30.348 110.272 1.00 14.65 439 PRO B CA 1
ATOM 8349 C C . PRO B 1 442 ? 77.293 29.830 109.998 1.00 17.29 439 PRO B C 1
ATOM 8350 O O . PRO B 1 442 ? 77.917 30.223 109.006 1.00 15.63 439 PRO B O 1
ATOM 8354 N N . THR B 1 443 ? 77.807 28.956 110.893 1.00 13.68 440 THR B N 1
ATOM 8355 C CA . THR B 1 443 ? 79.106 28.299 110.694 1.00 13.74 440 THR B CA 1
ATOM 8356 C C . THR B 1 443 ? 78.843 27.016 109.915 1.00 18.41 440 THR B C 1
ATOM 8357 O O . THR B 1 443 ? 77.917 26.267 110.254 1.00 17.79 440 THR B O 1
ATOM 8361 N N . ILE B 1 444 ? 79.608 26.786 108.846 1.00 15.33 441 ILE B N 1
ATOM 8362 C CA . ILE B 1 444 ? 79.391 25.625 107.978 1.00 15.64 441 ILE B CA 1
ATOM 8363 C C . ILE B 1 444 ? 80.681 24.798 107.825 1.00 19.47 441 ILE B C 1
ATOM 8364 O O . ILE B 1 444 ? 81.764 25.318 108.103 1.00 18.75 441 ILE B O 1
ATOM 8369 N N . PRO B 1 445 ? 80.594 23.521 107.355 1.00 16.75 442 PRO B N 1
ATOM 8370 C CA . PRO B 1 445 ? 81.815 22.708 107.205 1.00 16.87 442 PRO B CA 1
ATOM 8371 C C . PRO B 1 445 ? 82.793 23.279 106.180 1.00 21.32 442 PRO B C 1
ATOM 8372 O O . PRO B 1 445 ? 82.398 24.046 105.298 1.00 20.10 442 PRO B O 1
ATOM 8376 N N . SER B 1 446 ? 84.071 22.883 106.295 1.00 19.74 443 SER B N 1
ATOM 8377 C CA . SER B 1 446 ? 85.173 23.331 105.436 1.00 20.33 443 SER B CA 1
ATOM 8378 C C . SER B 1 446 ? 85.037 22.843 103.983 1.00 26.75 443 SER B C 1
ATOM 8379 O O . SER B 1 446 ? 85.617 23.453 103.083 1.00 26.83 443 SER B O 1
ATOM 8382 N N . TYR B 1 447 ? 84.304 21.733 103.763 1.00 25.13 444 TYR B N 1
ATOM 8383 C CA . TYR B 1 447 ? 84.115 21.150 102.432 1.00 25.74 444 TYR B CA 1
ATOM 8384 C C . TYR B 1 447 ? 82.885 21.722 101.707 1.00 30.81 444 TYR B C 1
ATOM 8385 O O . TYR B 1 447 ? 82.727 21.468 100.511 1.00 31.74 444 TYR B O 1
ATOM 8394 N N . ALA B 1 448 ? 82.017 22.489 102.416 1.00 26.97 445 ALA B N 1
ATOM 8395 C CA . ALA B 1 448 ? 80.829 23.108 101.801 1.00 26.98 445 ALA B CA 1
ATOM 8396 C C . ALA B 1 448 ? 81.238 23.972 100.600 1.00 30.70 445 ALA B C 1
ATOM 8397 O O . ALA B 1 448 ? 82.298 24.591 100.633 1.00 30.26 445 ALA B O 1
ATOM 8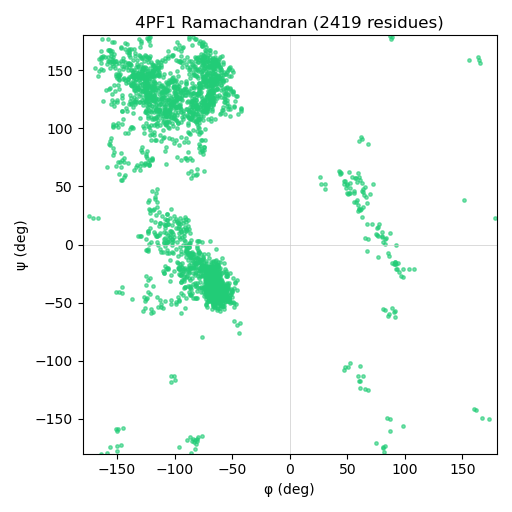399 N N . ALA B 1 449 ? 80.437 23.954 99.518 1.00 27.78 446 ALA B N 1
ATOM 8400 C CA . ALA B 1 449 ? 80.736 24.673 98.269 1.00 27.50 446 ALA B CA 1
ATOM 8401 C C . ALA B 1 449 ? 80.945 26.187 98.477 1.00 29.97 446 ALA B C 1
ATOM 8402 O O . ALA B 1 449 ? 81.861 26.765 97.891 1.00 30.27 446 ALA B O 1
ATOM 8404 N N . GLU B 1 450 ? 80.112 26.804 99.326 1.00 24.49 447 GLU B N 1
ATOM 8405 C CA . GLU B 1 450 ? 80.119 28.237 99.622 1.00 23.48 447 GLU B CA 1
ATOM 8406 C C . GLU B 1 450 ? 81.030 28.602 100.837 1.00 25.51 447 GLU B C 1
ATOM 8407 O O . GLU B 1 450 ? 81.095 29.776 101.218 1.00 25.35 447 GLU B O 1
ATOM 8413 N N . SER B 1 451 ? 81.735 27.601 101.419 1.00 20.58 448 SER B N 1
ATOM 8414 C CA . SER B 1 451 ? 82.600 27.772 102.597 1.00 19.46 448 SER B CA 1
ATOM 8415 C C . SER B 1 451 ? 83.746 28.768 102.372 1.00 21.10 448 SER B C 1
ATOM 8416 O O . SER B 1 451 ? 84.396 28.745 101.323 1.00 20.36 448 SER B O 1
ATOM 8419 N N . THR B 1 452 ? 83.995 29.629 103.380 1.00 15.64 449 THR B N 1
ATOM 8420 C CA . THR B 1 452 ? 85.094 30.598 103.360 1.00 14.50 449 THR B CA 1
ATOM 8421 C C . THR B 1 452 ? 86.106 30.240 104.483 1.00 16.93 449 THR B C 1
ATOM 8422 O O . THR B 1 452 ? 86.765 31.122 105.039 1.00 15.02 449 THR B O 1
ATOM 8426 N N . TRP B 1 453 ? 86.240 28.922 104.777 1.00 14.18 450 TRP B N 1
ATOM 8427 C CA . TRP B 1 453 ? 87.145 28.344 105.788 1.00 13.98 450 TRP B CA 1
ATOM 8428 C C . TRP B 1 453 ? 88.602 28.787 105.550 1.00 17.08 450 TRP B C 1
ATOM 8429 O O . TRP B 1 453 ? 89.315 29.093 106.509 1.00 15.68 450 TRP B O 1
ATOM 8440 N N . GLY B 1 454 ? 88.988 28.884 104.276 1.00 13.31 451 GLY B N 1
ATOM 8441 C CA . GLY B 1 454 ? 90.320 29.297 103.856 1.00 13.36 451 GLY B CA 1
ATOM 8442 C C . GLY B 1 454 ? 90.714 30.725 104.186 1.00 17.92 451 GLY B C 1
ATOM 8443 O O . GLY B 1 454 ? 91.899 31.041 104.171 1.00 18.17 451 GLY B O 1
ATOM 8444 N N . GLU B 1 455 ? 89.745 31.604 104.492 1.00 14.22 452 GLU B N 1
ATOM 8445 C CA . GLU B 1 455 ? 90.069 33.004 104.797 1.00 13.95 452 GLU B CA 1
ATOM 8446 C C . GLU B 1 455 ? 89.714 33.409 106.252 1.00 17.13 452 GLU B C 1
ATOM 8447 O O . GLU B 1 455 ? 89.864 34.580 106.605 1.00 16.40 452 GLU B O 1
ATOM 8453 N N . TRP B 1 456 ? 89.305 32.442 107.099 1.00 13.29 453 TRP B N 1
ATOM 8454 C CA . TRP B 1 456 ? 88.849 32.722 108.466 1.00 12.55 453 TRP B CA 1
ATOM 8455 C C . TRP B 1 456 ? 89.939 33.292 109.398 1.00 16.82 453 TRP B C 1
ATOM 8456 O O . TRP B 1 456 ? 89.598 34.014 110.336 1.00 15.98 453 TRP B O 1
ATOM 8467 N N . LEU B 1 457 ? 91.228 33.020 109.131 1.00 13.35 454 LEU B N 1
ATOM 8468 C CA . LEU B 1 457 ? 92.284 33.521 110.012 1.00 13.71 454 LEU B CA 1
ATOM 8469 C C . LEU B 1 457 ? 92.516 35.035 109.868 1.00 17.14 454 LEU B C 1
ATOM 8470 O O . LEU B 1 457 ? 93.131 35.631 110.752 1.00 17.25 454 LEU B O 1
ATOM 8475 N N . VAL B 1 458 ? 91.980 35.660 108.796 1.00 12.67 455 VAL B N 1
ATOM 8476 C CA . VAL B 1 458 ? 92.076 37.109 108.592 1.00 12.24 455 VAL B CA 1
ATOM 8477 C C . VAL B 1 458 ? 90.671 37.760 108.794 1.00 15.23 455 VAL B C 1
ATOM 8478 O O . VAL B 1 458 ? 90.454 38.901 108.391 1.00 14.42 455 VAL B O 1
ATOM 8482 N N . ASP B 1 459 ? 89.743 37.028 109.455 1.00 10.90 456 ASP B N 1
ATOM 8483 C CA . ASP B 1 459 ? 88.381 37.492 109.758 1.00 10.19 456 ASP B CA 1
ATOM 8484 C C . ASP B 1 459 ? 88.376 38.755 110.613 1.00 12.83 456 ASP B C 1
ATOM 8485 O O . ASP B 1 459 ? 89.219 38.903 111.499 1.00 10.49 456 ASP B O 1
ATOM 8490 N N . ASP B 1 460 ? 87.388 39.634 110.382 1.00 9.83 457 ASP B N 1
ATOM 8491 C CA . ASP B 1 460 ? 87.181 40.833 111.185 1.00 9.93 457 ASP B CA 1
ATOM 8492 C C . ASP B 1 460 ? 86.764 40.395 112.595 1.00 13.49 457 ASP B C 1
ATOM 8493 O O . ASP B 1 460 ? 85.873 39.560 112.742 1.00 12.10 457 ASP B O 1
ATOM 8498 N N . GLN B 1 461 ? 87.481 40.872 113.616 1.00 10.80 458 GLN B N 1
ATOM 8499 C CA . GLN B 1 461 ? 87.232 40.446 114.988 1.00 10.35 458 GLN B CA 1
ATOM 8500 C C . GLN B 1 461 ? 86.404 41.473 115.767 1.00 14.43 458 GLN B C 1
ATOM 8501 O O . GLN B 1 461 ? 86.366 41.422 117.001 1.00 14.84 458 GLN B O 1
ATOM 8507 N N . ARG B 1 462 ? 85.679 42.355 115.047 1.00 9.87 459 ARG B N 1
ATOM 8508 C CA . ARG B 1 462 ? 84.795 43.336 115.672 1.00 10.01 459 ARG B CA 1
ATOM 8509 C C . ARG B 1 462 ? 83.563 42.663 116.305 1.00 13.91 459 ARG B C 1
ATOM 8510 O O . ARG B 1 462 ? 83.063 43.168 117.309 1.00 13.20 459 ARG B O 1
ATOM 8518 N N . HIS B 1 463 ? 83.096 41.509 115.749 1.00 10.21 460 HIS B N 1
ATOM 8519 C CA . HIS B 1 463 ? 81.908 40.812 116.279 1.00 9.83 460 HIS B CA 1
ATOM 8520 C C . HIS B 1 463 ? 82.126 40.275 117.713 1.00 13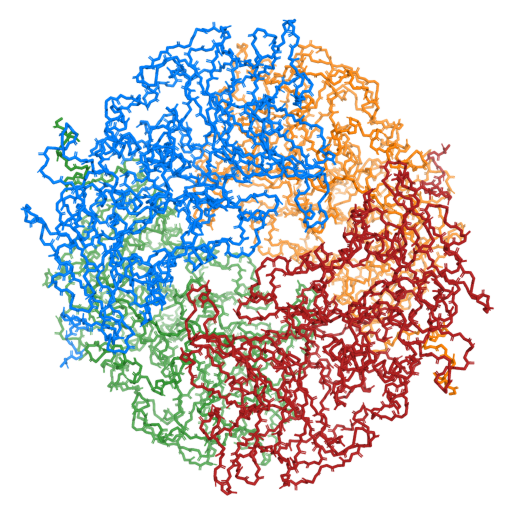.35 460 HIS B C 1
ATOM 8521 O O . HIS B 1 463 ? 81.171 40.192 118.479 1.00 12.08 460 HIS B O 1
ATOM 8528 N N . THR B 1 464 ? 83.378 39.975 118.083 1.00 10.48 461 THR B N 1
ATOM 8529 C CA . THR B 1 464 ? 83.709 39.507 119.437 1.00 10.28 461 THR B CA 1
ATOM 8530 C C . THR B 1 464 ? 84.138 40.692 120.329 1.00 12.60 461 THR B C 1
ATOM 8531 O O . THR B 1 464 ? 84.018 40.611 121.548 1.00 11.70 461 THR B O 1
ATOM 8535 N N . ALA B 1 465 ? 84.605 41.792 119.719 1.00 9.92 462 ALA B N 1
ATOM 8536 C CA . ALA B 1 465 ? 85.056 42.997 120.442 1.00 10.00 462 ALA B CA 1
ATOM 8537 C C . ALA B 1 465 ? 83.944 43.630 121.310 1.00 14.35 462 ALA B C 1
ATOM 8538 O O . ALA B 1 465 ? 84.238 44.136 122.401 1.00 14.21 462 ALA B O 1
ATOM 8540 N N . SER B 1 466 ? 82.677 43.603 120.835 1.00 10.59 463 SER B N 1
ATOM 8541 C CA . SER B 1 466 ? 81.555 44.203 121.575 1.00 10.88 463 SER B CA 1
ATOM 8542 C C . SER B 1 466 ? 80.945 43.246 122.622 1.00 15.45 463 SER B C 1
ATOM 8543 O O . SER B 1 466 ? 80.101 43.674 123.409 1.00 16.19 463 SER B O 1
ATOM 8546 N N . ARG B 1 467 ? 81.373 41.968 122.637 1.00 11.48 464 ARG B N 1
ATOM 8547 C CA . ARG B 1 467 ? 80.853 40.954 123.562 1.00 11.45 464 ARG B CA 1
ATOM 8548 C C . ARG B 1 467 ? 81.393 41.139 124.984 1.00 15.74 464 ARG B C 1
ATOM 8549 O O . ARG B 1 467 ? 82.564 41.495 125.161 1.00 15.69 464 ARG B O 1
ATOM 8557 N N . THR B 1 468 ? 80.546 40.864 125.998 1.00 11.99 465 THR B N 1
ATOM 8558 C CA . THR B 1 468 ? 80.918 41.015 127.414 1.00 12.13 465 THR B CA 1
ATOM 8559 C C . THR B 1 468 ? 81.725 39.805 127.920 1.00 16.02 465 THR B C 1
ATOM 8560 O O . THR B 1 468 ? 82.380 39.904 128.959 1.00 16.62 465 THR B O 1
ATOM 8564 N N . ASP B 1 469 ? 81.701 38.678 127.178 1.00 11.36 466 ASP B N 1
ATOM 8565 C CA . ASP B 1 469 ? 82.458 37.473 127.538 1.00 11.23 466 ASP B CA 1
ATOM 8566 C C . ASP B 1 469 ? 83.820 37.435 126.784 1.00 15.40 466 ASP B C 1
ATOM 8567 O O . ASP B 1 469 ? 84.435 36.371 126.652 1.00 14.80 466 ASP B O 1
ATOM 8572 N N . VAL B 1 470 ? 84.273 38.607 126.289 1.00 12.23 467 VAL B N 1
ATOM 8573 C CA . VAL B 1 470 ? 85.538 38.774 125.558 1.00 11.74 467 VAL B CA 1
ATOM 8574 C C . VAL B 1 470 ? 86.280 39.995 126.132 1.00 15.95 467 VAL B C 1
ATOM 8575 O O . VAL B 1 470 ? 85.660 41.038 126.350 1.00 14.89 467 VAL B O 1
ATOM 8579 N N . LEU B 1 471 ? 87.594 39.869 126.379 1.00 13.52 468 LEU B N 1
ATOM 8580 C CA . LEU B 1 471 ? 88.388 41.008 126.854 1.00 13.77 468 LEU B CA 1
ATOM 8581 C C . LEU B 1 471 ? 89.129 41.632 125.691 1.00 17.55 468 LEU B C 1
ATOM 8582 O O . LEU B 1 471 ? 89.576 40.918 124.794 1.00 16.90 468 LEU B O 1
ATOM 8587 N N . VAL B 1 472 ? 89.217 42.973 125.678 1.00 14.26 469 VAL B N 1
ATOM 8588 C CA . VAL B 1 472 ? 89.824 43.732 124.582 1.00 13.78 469 VAL B CA 1
ATOM 8589 C C . VAL B 1 472 ? 90.788 44.804 125.129 1.00 16.72 469 VAL B C 1
ATOM 8590 O O . VAL B 1 472 ? 90.413 45.586 126.005 1.00 15.59 469 VAL B O 1
ATOM 8594 N N . TRP B 1 473 ? 92.017 44.851 124.573 1.00 13.37 470 TRP B N 1
ATOM 8595 C CA . TRP B 1 473 ? 93.029 45.878 124.847 1.00 13.65 470 TRP B CA 1
ATOM 8596 C C . TRP B 1 473 ? 93.624 46.343 123.533 1.00 17.45 470 TRP B C 1
ATOM 8597 O O . TRP B 1 473 ? 93.863 45.515 122.653 1.00 17.03 470 TRP B O 1
ATOM 8608 N N . ALA B 1 474 ? 93.890 47.650 123.394 1.00 14.03 471 ALA B N 1
ATOM 8609 C CA . ALA B 1 474 ? 94.471 48.170 122.153 1.00 13.96 471 ALA B CA 1
ATOM 8610 C C . ALA B 1 474 ? 95.347 49.391 122.385 1.00 18.07 471 ALA B C 1
ATOM 8611 O O . ALA B 1 474 ? 95.007 50.253 123.198 1.00 17.14 471 ALA B O 1
ATOM 8613 N N . THR B 1 475 ? 96.455 49.490 121.619 1.00 15.80 472 THR B N 1
ATOM 8614 C CA . THR B 1 475 ? 97.344 50.662 121.632 1.00 16.81 472 THR B CA 1
ATOM 8615 C C . THR B 1 475 ? 96.605 51.845 120.997 1.00 22.49 472 THR B C 1
ATOM 8616 O O . THR B 1 475 ? 95.578 51.643 120.344 1.00 21.41 472 THR B O 1
ATOM 8620 N N . GLU B 1 476 ? 97.145 53.062 121.143 1.00 21.03 473 GLU B N 1
ATOM 8621 C CA . GLU B 1 476 ? 96.601 54.236 120.461 1.00 21.80 473 GLU B CA 1
ATOM 8622 C C . GLU B 1 476 ? 97.041 54.165 118.985 1.00 26.12 473 GLU B C 1
ATOM 8623 O O . GLU B 1 476 ? 98.010 53.451 118.698 1.00 25.73 473 GLU B O 1
ATOM 8629 N N . PRO B 1 477 ? 96.375 54.865 118.022 1.00 22.75 474 PRO B N 1
ATOM 8630 C CA . PRO B 1 477 ? 96.848 54.804 116.623 1.00 22.52 474 PRO B CA 1
ATOM 8631 C C . PRO B 1 477 ? 98.353 55.065 116.524 1.00 26.35 474 PRO B C 1
ATOM 8632 O O . PRO B 1 477 ? 98.865 55.983 117.171 1.00 26.01 474 PRO B O 1
ATOM 8636 N N . LEU B 1 478 ? 99.070 54.211 115.775 1.00 22.41 475 LEU B N 1
ATOM 8637 C CA . LEU B 1 478 ? 100.523 54.317 115.648 1.00 22.34 475 LEU B CA 1
ATOM 8638 C C . LEU B 1 478 ? 100.931 55.527 114.830 1.00 26.37 475 LEU B C 1
ATOM 8639 O O . LEU B 1 478 ? 100.311 55.830 113.811 1.00 26.07 475 LEU B O 1
ATOM 8644 N N . LYS B 1 479 ? 101.954 56.242 115.308 1.00 23.76 476 LYS B N 1
ATOM 8645 C CA . LYS B 1 479 ? 102.481 57.436 114.654 1.00 23.88 476 LYS B CA 1
ATOM 8646 C C . LYS B 1 479 ? 103.477 57.050 113.572 1.00 27.67 476 LYS B C 1
ATOM 8647 O O . LYS B 1 479 ? 103.566 57.729 112.548 1.00 27.35 476 LYS B O 1
ATOM 8653 N N . GLU B 1 480 ? 104.227 55.958 113.799 1.00 24.30 477 GLU B N 1
ATOM 8654 C CA . GLU B 1 480 ? 105.235 55.448 112.865 1.00 24.35 477 GLU B CA 1
ATOM 8655 C C . GLU B 1 480 ? 105.044 53.933 112.637 1.00 27.36 477 GLU B C 1
ATOM 8656 O O . GLU B 1 480 ? 104.365 53.285 113.442 1.00 26.23 477 GLU B O 1
ATOM 8662 N N . PRO B 1 481 ? 105.628 53.337 111.560 1.00 23.67 478 PRO B N 1
ATOM 8663 C CA . PRO B 1 481 ? 105.438 51.890 111.341 1.00 23.00 478 PRO B CA 1
ATOM 8664 C C . PRO B 1 481 ? 106.154 51.025 112.389 1.00 26.31 478 PRO B C 1
ATOM 8665 O O . PRO B 1 481 ? 107.265 51.354 112.816 1.00 26.08 478 PRO B O 1
ATOM 8669 N N . LEU B 1 482 ? 105.497 49.930 112.813 1.00 21.73 479 LEU B N 1
ATOM 8670 C CA . LEU B 1 482 ? 106.031 48.979 113.790 1.00 21.22 479 LEU B CA 1
ATOM 8671 C C . LEU B 1 482 ? 106.166 47.590 113.137 1.00 24.16 479 LEU B C 1
ATOM 8672 O O . LEU B 1 482 ? 105.161 46.982 112.766 1.00 23.40 479 LEU B O 1
ATOM 8677 N N . ARG B 1 483 ? 107.406 47.108 112.975 1.00 20.29 480 ARG B N 1
ATOM 8678 C CA . ARG B 1 483 ? 107.680 45.805 112.355 1.00 19.26 480 ARG B CA 1
ATOM 8679 C C . ARG B 1 483 ? 107.844 44.713 113.421 1.00 22.35 480 ARG B C 1
ATOM 8680 O O . ARG B 1 483 ? 108.577 44.913 114.395 1.00 21.73 480 ARG B O 1
ATOM 8688 N N . VAL B 1 484 ? 107.156 43.563 113.242 1.00 18.45 481 VAL B N 1
ATOM 8689 C CA . VAL B 1 484 ? 107.260 42.411 114.157 1.00 17.98 481 VAL B CA 1
ATOM 8690 C C . VAL B 1 484 ? 107.609 41.140 113.354 1.00 20.84 481 VAL B C 1
ATOM 8691 O O . VAL B 1 484 ? 107.141 40.982 112.229 1.00 19.53 481 VAL B O 1
ATOM 8695 N N . ALA B 1 485 ? 108.448 40.256 113.923 1.00 18.07 482 ALA B N 1
ATOM 8696 C CA . ALA B 1 485 ? 108.848 39.013 113.252 1.00 18.53 482 ALA B CA 1
ATOM 8697 C C . ALA B 1 485 ? 109.041 37.860 114.256 1.00 23.20 482 ALA B C 1
ATOM 8698 O O . ALA B 1 485 ? 109.317 38.098 115.426 1.00 23.77 482 ALA B O 1
ATOM 8700 N N . GLY B 1 486 ? 108.869 36.631 113.788 1.00 19.57 483 GLY B N 1
ATOM 8701 C CA . GLY B 1 486 ? 109.040 35.441 114.616 1.00 19.58 483 GLY B CA 1
ATOM 8702 C C . GLY B 1 486 ? 107.804 35.017 115.381 1.00 22.82 483 GLY B C 1
ATOM 8703 O O . GLY B 1 486 ? 106.687 35.395 115.025 1.00 22.04 483 GLY B O 1
ATOM 8704 N N . GLN B 1 487 ? 108.001 34.217 116.442 1.00 19.30 484 GLN B N 1
ATOM 8705 C CA . GLN B 1 487 ? 106.901 33.684 117.237 1.00 18.75 484 GLN B CA 1
ATOM 8706 C C . GLN B 1 487 ? 106.560 34.565 118.450 1.00 23.13 484 GLN B C 1
ATOM 8707 O O . GLN B 1 487 ? 107.338 34.632 119.405 1.00 23.24 484 GLN B O 1
ATOM 8713 N N . PRO B 1 488 ? 105.345 35.164 118.471 1.00 19.80 485 PRO B N 1
ATOM 8714 C CA . PRO B 1 488 ? 104.922 35.916 119.662 1.00 19.45 485 PRO B CA 1
ATOM 8715 C C . PRO B 1 488 ? 104.497 34.964 120.773 1.00 21.71 485 PRO B C 1
ATOM 8716 O O . PRO B 1 488 ? 103.972 33.890 120.483 1.00 21.05 485 PRO B O 1
ATOM 8720 N N . VAL B 1 489 ? 104.758 35.324 122.040 1.00 18.20 486 VAL B N 1
ATOM 8721 C CA . VAL B 1 489 ? 104.390 34.463 123.167 1.00 17.82 486 VAL B CA 1
ATOM 8722 C C . VAL B 1 489 ? 103.515 35.237 124.157 1.00 21.86 486 VAL B C 1
ATOM 8723 O O . VAL B 1 489 ? 103.911 36.294 124.655 1.00 21.21 486 VAL B O 1
ATOM 8727 N N . ALA B 1 490 ? 102.324 34.700 124.439 1.00 18.43 487 ALA B N 1
ATOM 8728 C CA . ALA B 1 490 ? 101.425 35.291 125.411 1.00 18.18 487 ALA B CA 1
ATOM 8729 C C . ALA B 1 490 ? 101.781 34.794 126.805 1.00 22.20 487 ALA B C 1
ATOM 8730 O O . ALA B 1 490 ? 101.700 33.587 127.078 1.00 22.00 487 ALA B O 1
ATOM 8732 N N . ARG B 1 491 ? 102.252 35.711 127.663 1.00 18.31 488 ARG B N 1
ATOM 8733 C CA . ARG B 1 491 ? 102.549 35.424 129.063 1.00 18.27 488 ARG B CA 1
ATOM 8734 C C . ARG B 1 491 ? 101.307 35.820 129.836 1.00 20.99 488 ARG B C 1
ATOM 8735 O O . ARG B 1 491 ? 101.103 37.000 130.120 1.00 20.12 488 ARG B O 1
ATOM 8743 N N . LEU B 1 492 ? 100.408 34.860 130.042 1.00 17.63 489 LEU B N 1
ATOM 8744 C CA . LEU B 1 492 ? 99.102 35.122 130.630 1.00 17.03 489 LEU B CA 1
ATOM 8745 C C . LEU B 1 492 ? 99.030 34.734 132.094 1.00 20.84 489 LEU B C 1
ATOM 8746 O O . LEU B 1 492 ? 99.269 33.581 132.448 1.00 21.09 489 LEU B O 1
ATOM 8751 N N . PHE B 1 493 ? 98.672 35.705 132.939 1.00 16.88 490 PHE B N 1
ATOM 8752 C CA . PHE B 1 493 ? 98.419 35.493 134.356 1.00 16.75 490 PHE B CA 1
ATOM 8753 C C . PHE B 1 493 ? 96.920 35.542 134.529 1.00 21.18 490 PHE B C 1
ATOM 8754 O O . PHE B 1 493 ? 96.315 36.604 134.354 1.00 21.01 490 PHE B O 1
ATOM 8762 N N . ALA B 1 494 ? 96.297 34.376 134.725 1.00 17.90 491 ALA B N 1
ATOM 8763 C CA . ALA B 1 494 ? 94.845 34.317 134.793 1.00 17.51 491 ALA B CA 1
ATOM 8764 C C . ALA B 1 494 ? 94.340 33.456 135.927 1.00 21.44 491 ALA B C 1
ATOM 8765 O O . ALA B 1 494 ? 94.977 32.471 136.306 1.00 21.19 491 ALA B O 1
ATOM 8767 N N . SER B 1 495 ? 93.161 33.817 136.444 1.00 18.10 492 SER B N 1
ATOM 8768 C CA . SER B 1 495 ? 92.458 33.059 137.465 1.00 18.30 492 SER B CA 1
ATOM 8769 C C . SER B 1 495 ? 91.039 32.767 136.997 1.00 22.18 492 SER B C 1
ATOM 8770 O O . SER B 1 495 ? 90.416 33.605 136.338 1.00 21.89 492 SER B O 1
ATOM 8773 N N . THR B 1 496 ? 90.535 31.580 137.327 1.00 18.30 493 THR B N 1
ATOM 8774 C CA . THR B 1 496 ? 89.170 31.177 137.009 1.00 17.22 493 THR B CA 1
ATOM 8775 C C . THR B 1 496 ? 88.492 30.665 138.276 1.00 20.69 493 THR B C 1
ATOM 8776 O O . THR B 1 496 ? 89.155 30.074 139.126 1.00 20.39 493 THR B O 1
ATOM 8780 N N . SER B 1 497 ? 87.173 30.886 138.401 1.00 17.53 494 SER B N 1
ATOM 8781 C CA . SER B 1 497 ? 86.398 30.379 139.539 1.00 17.73 494 SER B CA 1
ATOM 8782 C C . SER B 1 497 ? 86.166 28.870 139.391 1.00 21.91 494 SER B C 1
ATOM 8783 O O . SER B 1 497 ? 85.906 28.188 140.384 1.00 22.57 494 SER B O 1
ATOM 8786 N N . GLY B 1 498 ? 86.295 28.368 138.156 1.00 17.68 495 GLY B N 1
ATOM 8787 C CA . GLY B 1 498 ? 86.167 26.950 137.836 1.00 17.36 495 GLY B CA 1
ATOM 8788 C C . GLY B 1 498 ? 87.435 26.159 138.114 1.00 20.66 495 GLY B C 1
ATOM 8789 O O . GLY B 1 498 ? 88.381 26.684 138.709 1.00 21.01 495 GLY B O 1
ATOM 8790 N N . SER B 1 499 ? 87.464 24.883 137.690 1.00 16.19 496 SER B N 1
ATOM 8791 C CA . SER B 1 499 ? 88.617 23.999 137.899 1.00 15.66 496 SER B CA 1
ATOM 8792 C C . SER B 1 499 ? 89.265 23.580 136.565 1.00 18.61 496 SER B C 1
ATOM 8793 O O . SER B 1 499 ? 90.184 22.760 136.550 1.00 18.33 496 SER B O 1
ATOM 8796 N N . ASP B 1 500 ? 88.799 24.176 135.457 1.00 15.16 497 ASP B N 1
ATOM 8797 C CA . ASP B 1 500 ? 89.335 23.992 134.106 1.00 14.86 497 ASP B CA 1
ATOM 8798 C C . ASP B 1 500 ? 88.943 25.198 133.257 1.00 18.65 497 ASP B C 1
ATOM 8799 O O . ASP B 1 500 ? 88.024 25.927 133.634 1.00 18.28 497 ASP B O 1
ATOM 8804 N N . ALA B 1 501 ? 89.685 25.460 132.161 1.00 15.57 498 ALA B N 1
ATOM 8805 C CA . ALA B 1 501 ? 89.444 26.622 131.296 1.00 14.99 498 ALA B CA 1
ATOM 8806 C C . ALA B 1 501 ? 90.221 26.546 130.000 1.00 19.01 498 ALA B C 1
ATOM 8807 O O . ALA B 1 501 ? 91.310 25.979 129.964 1.00 18.40 498 ALA B O 1
ATOM 8809 N N . ASP B 1 502 ? 89.683 27.178 128.949 1.00 15.38 499 ASP B N 1
ATOM 8810 C CA . ASP B 1 502 ? 90.357 27.371 127.673 1.00 15.01 499 ASP B CA 1
ATOM 8811 C C . ASP B 1 502 ? 90.764 28.827 127.584 1.00 19.14 499 ASP B C 1
ATOM 8812 O O . ASP B 1 502 ? 90.005 29.695 128.025 1.00 18.17 499 ASP B O 1
ATOM 8817 N N . TRP B 1 503 ? 91.969 29.109 127.069 1.00 16.43 500 TRP B N 1
ATOM 8818 C CA . TRP B 1 503 ? 92.418 30.492 126.936 1.00 16.48 500 TRP B CA 1
ATOM 8819 C C . TRP B 1 503 ? 92.777 30.799 125.482 1.00 20.42 500 TRP B C 1
ATOM 8820 O O . TRP B 1 503 ? 93.768 30.283 124.957 1.00 20.60 500 TRP B O 1
ATOM 8831 N N . VAL B 1 504 ? 91.938 31.615 124.825 1.00 16.34 501 VAL B N 1
ATOM 8832 C CA . VAL B 1 504 ? 92.135 32.047 123.434 1.00 15.49 501 VAL B CA 1
ATOM 8833 C C . VAL B 1 504 ? 92.768 33.444 123.450 1.00 18.71 501 VAL B C 1
ATOM 8834 O O . VAL B 1 504 ? 92.261 34.337 124.132 1.00 17.97 501 VAL B O 1
ATOM 8838 N N . VAL B 1 505 ? 93.892 33.618 122.736 1.00 14.12 502 VAL B N 1
ATOM 8839 C CA . VAL B 1 505 ? 94.599 34.902 122.664 1.00 13.26 502 VAL B CA 1
ATOM 8840 C C . VAL B 1 505 ? 94.731 35.292 121.200 1.00 15.69 502 VAL B C 1
ATOM 8841 O O . VAL B 1 505 ? 95.226 34.494 120.407 1.00 14.18 502 VAL B O 1
ATOM 8845 N N . LYS B 1 506 ? 94.284 36.510 120.836 1.00 12.39 503 LYS B N 1
ATOM 8846 C CA . LYS B 1 506 ? 94.365 36.981 119.449 1.00 12.02 503 LYS B CA 1
ATOM 8847 C C . LYS B 1 506 ? 95.193 38.242 119.318 1.00 16.20 503 LYS B C 1
ATOM 8848 O O . LYS B 1 506 ? 94.985 39.193 120.072 1.00 16.31 503 LYS B O 1
ATOM 8854 N N . ILE B 1 507 ? 96.080 38.284 118.316 1.00 12.45 504 ILE B N 1
ATOM 8855 C CA . ILE B 1 507 ? 96.833 39.493 117.971 1.00 12.43 504 ILE B CA 1
ATOM 8856 C C . ILE B 1 507 ? 96.156 40.072 116.730 1.00 14.87 504 ILE B C 1
ATOM 8857 O O . ILE B 1 507 ? 95.963 39.365 115.734 1.00 13.30 504 ILE B O 1
ATOM 8862 N N . ILE B 1 508 ? 95.716 41.319 116.824 1.00 11.41 505 ILE B N 1
ATOM 8863 C CA . ILE B 1 508 ? 94.933 41.943 115.769 1.00 10.98 505 ILE B CA 1
ATOM 8864 C C . ILE B 1 508 ? 95.556 43.264 115.326 1.00 15.49 505 ILE B C 1
ATOM 8865 O O . ILE B 1 508 ? 96.040 44.040 116.155 1.00 14.24 505 ILE B O 1
ATOM 8870 N N . ASP B 1 509 ? 95.520 43.517 114.007 1.00 12.82 506 ASP B N 1
ATOM 8871 C CA . ASP B 1 509 ? 95.926 44.779 113.421 1.00 12.72 506 ASP B CA 1
ATOM 8872 C C . ASP B 1 509 ? 94.658 45.574 113.187 1.00 16.94 506 ASP B C 1
ATOM 8873 O O . ASP B 1 509 ? 93.885 45.235 112.289 1.00 15.45 506 ASP B O 1
ATOM 8878 N N . VAL B 1 510 ? 94.415 46.603 114.015 1.00 15.19 507 VAL B N 1
ATOM 8879 C CA . VAL B 1 510 ? 93.225 47.445 113.870 1.00 15.71 507 VAL B CA 1
ATOM 8880 C C . VAL B 1 510 ? 93.497 48.499 112.812 1.00 20.31 507 VAL B C 1
ATOM 8881 O O . VAL B 1 510 ? 94.306 49.402 113.031 1.00 20.60 507 VAL B O 1
ATOM 8885 N N . TRP B 1 511 ? 92.821 48.379 111.667 1.00 16.68 508 TRP B N 1
ATOM 8886 C CA . TRP B 1 511 ? 92.946 49.304 110.542 1.00 16.55 508 TRP B CA 1
ATOM 8887 C C . TRP B 1 511 ? 92.450 50.704 110.940 1.00 17.93 508 TRP B C 1
ATOM 8888 O O . TRP B 1 511 ? 91.619 50.806 111.845 1.00 17.66 508 TRP B O 1
ATOM 8899 N N . PRO B 1 512 ? 92.945 51.802 110.303 1.00 13.42 509 PRO B N 1
ATOM 8900 C CA . PRO B 1 512 ? 92.485 53.150 110.700 1.00 12.95 509 PRO B CA 1
ATOM 8901 C C . PRO B 1 512 ? 90.979 53.347 110.522 1.00 16.14 509 PRO B C 1
ATOM 8902 O O . PRO B 1 512 ? 90.331 52.586 109.797 1.00 14.85 509 PRO B O 1
ATOM 8906 N N . ASP B 1 513 ? 90.424 54.370 111.202 1.00 13.61 510 ASP B N 1
ATOM 8907 C CA . ASP B 1 513 ? 88.998 54.723 111.163 1.00 13.66 510 ASP B CA 1
ATOM 8908 C C . ASP B 1 513 ? 88.507 54.879 109.725 1.00 17.80 510 ASP B C 1
ATOM 8909 O O . ASP B 1 513 ? 87.428 54.386 109.382 1.00 16.19 510 ASP B O 1
ATOM 8914 N N . GLU B 1 514 ? 89.331 55.516 108.877 1.00 15.54 511 GLU B N 1
ATOM 8915 C CA . GLU B 1 514 ? 89.055 55.688 107.458 1.00 15.33 511 GLU B CA 1
ATOM 8916 C C . GLU B 1 514 ? 90.239 55.177 106.635 1.00 18.88 511 GLU B C 1
ATOM 8917 O O . GLU B 1 514 ? 91.390 55.414 107.000 1.00 18.37 511 GLU B O 1
ATOM 8923 N N . VAL B 1 515 ? 89.957 54.426 105.558 1.00 15.68 512 VAL B N 1
ATOM 8924 C CA . VAL B 1 515 ? 90.993 53.837 104.706 1.00 15.61 512 VAL B CA 1
ATOM 8925 C C . VAL B 1 515 ? 90.834 54.384 103.269 1.00 20.74 512 VAL B C 1
ATOM 8926 O O . VAL B 1 515 ? 89.891 54.004 102.579 1.00 19.87 512 VAL B O 1
ATOM 8930 N N . PRO B 1 516 ? 91.742 55.279 102.799 1.00 19.22 513 PRO B N 1
ATOM 8931 C CA . PRO B 1 516 ? 91.575 55.856 101.447 1.00 19.99 513 PRO B CA 1
ATOM 8932 C C . PRO B 1 516 ? 91.689 54.836 100.308 1.00 26.12 513 PRO B C 1
ATOM 8933 O O . PRO B 1 516 ? 91.009 54.993 99.295 1.00 26.26 513 PRO B O 1
ATOM 8937 N N . GLU B 1 517 ? 92.523 53.788 100.477 1.00 23.95 514 GLU B N 1
ATOM 8938 C CA . GLU B 1 517 ? 92.737 52.756 99.447 1.00 24.28 514 GLU B CA 1
ATOM 8939 C C . GLU B 1 517 ? 91.536 51.813 99.319 1.00 28.39 514 GLU B C 1
ATOM 8940 O O . GLU B 1 517 ? 91.314 51.256 98.245 1.00 28.86 514 GLU B O 1
ATOM 8946 N N . ASN B 1 518 ? 90.790 51.607 100.425 1.00 24.05 515 ASN B N 1
ATOM 8947 C CA . ASN B 1 518 ? 89.615 50.730 100.490 1.00 22.68 515 ASN B CA 1
ATOM 8948 C C . ASN B 1 518 ? 88.703 51.187 101.645 1.00 23.91 515 ASN B C 1
ATOM 8949 O O . ASN B 1 518 ? 88.837 50.677 102.760 1.00 22.93 515 ASN B O 1
ATOM 8954 N N . PRO B 1 519 ? 87.789 52.170 101.404 1.00 19.43 516 PRO B N 1
ATOM 8955 C CA . PRO B 1 519 ? 86.951 52.703 102.505 1.00 18.44 516 PRO B CA 1
ATOM 8956 C C . PRO B 1 519 ? 86.142 51.654 103.274 1.00 20.27 516 PRO B C 1
ATOM 8957 O O . PRO B 1 519 ? 85.887 51.843 104.467 1.00 18.67 516 PRO B O 1
ATOM 8961 N N . LYS B 1 520 ? 85.795 50.530 102.614 1.00 16.58 517 LYS B N 1
ATOM 8962 C CA . LYS B 1 520 ? 85.070 49.403 103.213 1.00 16.48 517 LYS B CA 1
ATOM 8963 C C . LYS B 1 520 ? 85.862 48.751 104.356 1.00 20.68 517 LYS B C 1
ATOM 8964 O O . LYS B 1 520 ? 85.277 48.024 105.162 1.00 20.37 517 LYS B O 1
ATOM 8970 N N . LEU B 1 521 ? 87.189 48.997 104.419 1.00 17.26 518 LEU B N 1
ATOM 8971 C CA . LEU B 1 521 ? 88.048 48.404 105.443 1.00 16.99 518 LEU B CA 1
ATOM 8972 C C . LEU B 1 521 ? 88.309 49.358 106.630 1.00 18.99 518 LEU B C 1
ATOM 8973 O O . LEU B 1 521 ? 89.240 49.139 107.406 1.00 18.77 518 LEU B O 1
ATOM 8978 N N . GLY B 1 522 ? 87.442 50.355 106.796 1.00 14.53 519 GLY B N 1
ATOM 8979 C CA . GLY B 1 522 ? 87.533 51.300 107.905 1.00 14.17 519 GLY B CA 1
ATOM 8980 C C . GLY B 1 522 ? 87.191 50.648 109.232 1.00 16.74 519 GLY B C 1
ATOM 8981 O O . GLY B 1 522 ? 86.114 50.063 109.373 1.00 15.35 519 GLY B O 1
ATOM 8982 N N . GLY B 1 523 ? 88.141 50.691 110.172 1.00 13.36 520 GLY B N 1
ATOM 8983 C CA . GLY B 1 523 ? 87.991 50.122 111.513 1.00 13.01 520 GLY B CA 1
ATOM 8984 C C . GLY B 1 523 ? 88.096 48.610 111.588 1.00 17.05 520 GLY B C 1
ATOM 8985 O O . GLY B 1 523 ? 87.855 48.021 112.646 1.00 17.04 520 GLY B O 1
ATOM 8986 N N . TYR B 1 524 ? 88.482 47.978 110.469 1.00 13.51 521 TYR B N 1
ATOM 8987 C CA . TYR B 1 524 ? 88.618 46.534 110.304 1.00 13.15 521 TYR B CA 1
ATOM 8988 C C . TYR B 1 524 ? 89.627 45.932 111.318 1.00 17.33 521 TYR B C 1
ATOM 8989 O O . TYR B 1 524 ? 90.816 46.259 111.299 1.00 17.10 521 TYR B O 1
ATOM 8998 N N . GLN B 1 525 ? 89.117 45.070 112.216 1.00 13.27 522 GLN B N 1
ATOM 8999 C CA . GLN B 1 525 ? 89.918 44.386 113.228 1.00 12.72 522 GLN B CA 1
ATOM 9000 C C . GLN B 1 525 ? 90.447 43.082 112.641 1.00 16.49 522 GLN B C 1
ATOM 9001 O O . GLN B 1 525 ? 89.888 42.004 112.870 1.00 15.63 522 GLN B O 1
ATOM 9007 N N . GLN B 1 526 ? 91.512 43.202 111.844 1.00 12.94 523 GLN B N 1
ATOM 9008 C CA . GLN B 1 526 ? 92.133 42.098 111.131 1.00 12.32 523 GLN B CA 1
ATOM 9009 C C . GLN B 1 526 ? 92.914 41.186 112.068 1.00 15.83 523 GLN B C 1
ATOM 9010 O O . GLN B 1 526 ? 93.951 41.595 112.600 1.00 15.47 523 GLN B O 1
ATOM 9016 N N . MET B 1 527 ? 92.452 39.931 112.229 1.00 11.81 524 MET B N 1
ATOM 9017 C CA . MET B 1 527 ? 93.187 38.948 113.029 1.00 11.21 524 MET B CA 1
ATOM 9018 C C . MET B 1 527 ? 94.514 38.637 112.312 1.00 15.25 524 MET B C 1
ATOM 9019 O O . MET B 1 527 ? 94.529 38.524 111.082 1.00 14.45 524 MET B O 1
ATOM 9024 N N . LEU B 1 528 ? 95.629 38.622 113.062 1.00 12.39 525 LEU B N 1
ATOM 9025 C CA . LEU B 1 528 ? 96.972 38.424 112.506 1.00 12.81 525 LEU B CA 1
ATOM 9026 C C . LEU B 1 528 ? 97.604 37.112 113.003 1.00 16.85 525 LEU B C 1
ATOM 9027 O O . LEU B 1 528 ? 98.209 36.384 112.214 1.00 17.15 525 LEU B O 1
ATOM 9032 N N . SER B 1 529 ? 97.495 36.841 114.311 1.00 12.15 526 SER B N 1
ATOM 9033 C CA . SER B 1 529 ? 98.045 35.647 114.951 1.00 11.67 526 SER B CA 1
ATOM 9034 C C . SER B 1 529 ? 97.227 35.312 116.186 1.00 15.02 526 SER B C 1
ATOM 9035 O O . SER B 1 529 ? 97.098 36.151 117.079 1.00 14.65 526 SER B O 1
ATOM 9038 N N . ALA B 1 530 ? 96.667 34.097 116.239 1.00 11.69 527 ALA B N 1
ATOM 9039 C CA . ALA B 1 530 ? 95.822 33.691 117.354 1.00 11.80 527 ALA B CA 1
ATOM 9040 C C . ALA B 1 530 ? 95.901 32.199 117.631 1.00 15.31 527 ALA B C 1
ATOM 9041 O O . ALA B 1 530 ? 96.004 31.401 116.699 1.00 14.56 527 ALA B O 1
ATOM 9043 N N . ASP B 1 531 ? 95.811 31.815 118.915 1.00 12.22 528 ASP B N 1
ATOM 9044 C CA . ASP B 1 531 ? 95.768 30.407 119.289 1.00 12.43 528 ASP B CA 1
ATOM 9045 C C . ASP B 1 531 ? 95.026 30.182 120.607 1.00 16.27 528 ASP B C 1
ATOM 9046 O O . ASP B 1 531 ? 94.595 31.138 121.253 1.00 15.52 528 ASP B O 1
ATOM 9051 N N . ILE B 1 532 ? 94.829 28.905 120.963 1.00 13.25 529 ILE B N 1
ATOM 9052 C CA . ILE B 1 532 ? 94.085 28.494 122.149 1.00 13.09 529 ILE B CA 1
ATOM 9053 C C . ILE B 1 532 ? 94.934 27.551 123.026 1.00 17.92 529 ILE B C 1
ATOM 9054 O O . ILE B 1 532 ? 95.715 26.748 122.507 1.00 17.53 529 ILE B O 1
ATOM 9059 N N . PHE B 1 533 ? 94.779 27.667 124.357 1.00 15.39 530 PHE B N 1
ATOM 9060 C CA . PHE B 1 533 ? 95.440 26.795 125.321 1.00 15.42 530 PHE B CA 1
ATOM 9061 C C . PHE B 1 533 ? 94.398 26.132 126.221 1.00 18.44 530 PHE B C 1
ATOM 9062 O O . PHE B 1 533 ? 93.589 26.832 126.835 1.00 17.83 530 PHE B O 1
ATOM 9070 N N . ARG B 1 534 ? 94.423 24.787 126.312 1.00 14.67 531 ARG B N 1
ATOM 9071 C CA . ARG B 1 534 ? 93.528 24.047 127.205 1.00 14.25 531 ARG B CA 1
ATOM 9072 C C . ARG B 1 534 ? 94.194 23.972 128.586 1.00 17.79 531 ARG B C 1
ATOM 9073 O O . ARG B 1 534 ? 95.200 23.280 128.755 1.00 17.27 531 ARG B O 1
ATOM 9081 N N . GLY B 1 535 ? 93.644 24.738 129.532 1.00 14.78 532 GLY B N 1
ATOM 9082 C CA . GLY B 1 535 ? 94.149 24.920 130.896 1.00 15.16 532 GLY B CA 1
ATOM 9083 C C . GLY B 1 535 ? 94.567 23.692 131.680 1.00 19.76 532 GLY B C 1
ATOM 9084 O O . GLY B 1 535 ? 95.473 23.781 132.512 1.00 19.34 532 GLY B O 1
ATOM 9085 N N . ARG B 1 536 ? 93.925 22.534 131.427 1.00 16.67 533 ARG B N 1
ATOM 9086 C CA . ARG B 1 536 ? 94.244 21.280 132.130 1.00 16.83 533 ARG B CA 1
ATOM 9087 C C . ARG B 1 536 ? 95.696 20.795 131.851 1.00 21.23 533 ARG B C 1
ATOM 9088 O O . ARG B 1 536 ? 96.215 19.976 132.609 1.00 21.76 533 ARG B O 1
ATOM 9096 N N . TYR B 1 537 ? 96.344 21.322 130.788 1.00 17.20 534 TYR B N 1
ATOM 9097 C CA . TYR B 1 537 ? 97.700 20.920 130.403 1.00 17.22 534 TYR B CA 1
ATOM 9098 C C . TYR B 1 537 ? 98.759 21.992 130.749 1.00 22.48 534 TYR B C 1
ATOM 9099 O O . TYR B 1 537 ? 99.894 21.914 130.265 1.00 22.01 534 TYR B O 1
ATOM 9108 N N . ARG B 1 538 ? 98.403 22.941 131.644 1.00 20.18 535 ARG B N 1
ATOM 9109 C CA . ARG B 1 538 ? 99.272 24.034 132.096 1.00 20.90 535 ARG B CA 1
ATOM 9110 C C . ARG B 1 538 ? 100.579 23.526 132.740 1.00 27.85 535 ARG B C 1
ATOM 9111 O O . ARG B 1 538 ? 101.628 24.133 132.534 1.00 28.15 535 ARG B O 1
ATOM 9119 N N . GLU B 1 539 ? 100.511 22.438 133.526 1.00 26.29 536 GLU B N 1
ATOM 9120 C CA . GLU B 1 539 ? 101.681 21.901 134.224 1.00 27.41 536 GLU B CA 1
ATOM 9121 C C . GLU B 1 539 ? 102.365 20.787 133.432 1.00 32.30 536 GLU B C 1
ATOM 9122 O O . GLU B 1 539 ? 103.595 20.742 133.386 1.00 32.60 536 GLU B O 1
ATOM 9128 N N . ASP B 1 540 ? 101.576 19.887 132.822 1.00 28.46 537 ASP B N 1
ATOM 9129 C CA . ASP B 1 540 ? 102.097 18.774 132.031 1.00 27.97 537 ASP B CA 1
ATOM 9130 C C . ASP B 1 540 ? 101.158 18.500 130.860 1.00 29.95 537 ASP B C 1
ATOM 9131 O O . ASP B 1 540 ? 99.970 18.246 131.077 1.00 29.72 537 ASP B O 1
ATOM 9136 N N . PHE B 1 541 ? 101.679 18.575 129.615 1.00 24.46 538 PHE B N 1
ATOM 9137 C CA . PHE B 1 541 ? 100.881 18.317 128.408 1.00 23.29 538 PHE B CA 1
ATOM 9138 C C . PHE B 1 541 ? 100.413 16.863 128.392 1.00 24.58 538 PHE B C 1
ATOM 9139 O O . PHE B 1 541 ? 99.308 16.574 127.935 1.00 23.11 538 PHE B O 1
ATOM 9147 N N . ALA B 1 542 ? 101.263 15.957 128.920 1.00 20.71 539 ALA B N 1
ATOM 9148 C CA . ALA B 1 542 ? 101.019 14.521 129.001 1.00 20.85 539 ALA B CA 1
ATOM 9149 C C . ALA B 1 542 ? 99.994 14.154 130.072 1.00 24.61 539 ALA B C 1
ATOM 9150 O O . ALA B 1 542 ? 99.303 13.149 129.916 1.00 23.50 539 ALA B O 1
ATOM 9152 N N . VAL B 1 543 ? 99.917 14.928 131.174 1.00 22.75 540 VAL B N 1
ATOM 9153 C CA . VAL B 1 543 ? 99.005 14.605 132.280 1.00 23.83 540 VAL B CA 1
ATOM 9154 C C . VAL B 1 543 ? 98.046 15.773 132.564 1.00 28.62 540 VAL B C 1
ATOM 9155 O O . VAL B 1 543 ? 98.486 16.852 132.966 1.00 29.06 540 VAL B O 1
ATOM 9159 N N . ALA B 1 544 ? 96.733 15.532 132.400 1.00 24.63 541 ALA B N 1
ATOM 9160 C CA . ALA B 1 544 ? 95.701 16.535 132.661 1.00 23.93 541 ALA B CA 1
ATOM 9161 C C . ALA B 1 544 ? 95.551 16.779 134.167 1.00 27.30 541 ALA B C 1
ATOM 9162 O O . ALA B 1 544 ? 95.370 15.834 134.934 1.00 26.78 541 ALA B O 1
ATOM 9164 N N . LYS B 1 545 ? 95.664 18.046 134.584 1.00 24.25 542 LYS B N 1
ATOM 9165 C CA . LYS B 1 545 ? 95.571 18.437 135.991 1.00 24.45 542 LYS B CA 1
ATOM 9166 C C . LYS B 1 545 ? 94.494 19.501 136.202 1.00 27.42 542 LYS B C 1
ATOM 9167 O O . LYS B 1 545 ? 94.377 20.415 135.382 1.00 26.21 542 LYS B O 1
ATOM 9173 N N . PRO B 1 546 ? 93.720 19.436 137.316 1.00 23.96 543 PRO B N 1
ATOM 9174 C CA . PRO B 1 546 ? 92.714 20.484 137.559 1.00 23.20 543 PRO B CA 1
ATOM 9175 C C . PRO B 1 546 ? 93.361 21.810 137.932 1.00 26.92 543 PRO B C 1
ATOM 9176 O O . PRO B 1 546 ? 94.477 21.824 138.455 1.00 26.78 543 PRO B O 1
ATOM 9180 N N . LEU B 1 547 ? 92.673 22.920 137.651 1.00 22.71 544 LEU B N 1
ATOM 9181 C CA . LEU B 1 547 ? 93.149 24.248 138.034 1.00 22.05 544 LEU B CA 1
ATOM 9182 C C . LEU B 1 547 ? 92.608 24.586 139.407 1.00 25.45 544 LEU B C 1
ATOM 9183 O O . LEU B 1 547 ? 91.450 24.267 139.703 1.00 24.81 544 LEU B O 1
ATOM 9188 N N . VAL B 1 548 ? 93.432 25.227 140.254 1.00 21.68 545 VAL B N 1
ATOM 9189 C CA . VAL B 1 548 ? 92.997 25.663 141.579 1.00 21.61 545 VAL B CA 1
ATOM 9190 C C . VAL B 1 548 ? 92.023 26.842 141.390 1.00 24.36 545 VAL B C 1
ATOM 9191 O O . VAL B 1 548 ? 92.396 27.836 140.763 1.00 23.33 545 VAL B O 1
ATOM 9195 N N . PRO B 1 549 ? 90.754 26.722 141.859 1.00 21.18 546 PRO B N 1
ATOM 9196 C CA . PRO B 1 549 ? 89.792 27.821 141.667 1.00 20.62 546 PRO B CA 1
ATOM 9197 C C . PRO B 1 549 ? 90.222 29.116 142.354 1.00 24.57 546 PRO B C 1
ATOM 9198 O O . PRO B 1 549 ? 90.795 29.080 143.446 1.00 24.27 546 PRO B O 1
ATOM 9202 N N . ASP B 1 550 ? 89.986 30.261 141.670 1.00 20.76 547 ASP B N 1
ATOM 9203 C CA . ASP B 1 550 ? 90.275 31.635 142.122 1.00 20.88 547 ASP B CA 1
ATOM 9204 C C . ASP B 1 550 ? 91.794 31.930 142.285 1.00 24.32 547 ASP B C 1
ATOM 9205 O O . ASP B 1 550 ? 92.156 33.035 142.701 1.00 23.93 547 ASP B O 1
ATOM 9210 N N . LYS B 1 551 ? 92.667 30.984 141.901 1.00 20.57 548 LYS B N 1
ATOM 9211 C CA . LYS B 1 551 ? 94.117 31.169 142.019 1.00 20.44 548 LYS B CA 1
ATOM 9212 C C . LYS B 1 551 ? 94.706 31.731 140.724 1.00 22.81 548 LYS B C 1
ATOM 9213 O O . LYS B 1 551 ? 94.433 31.203 139.645 1.00 21.62 548 LYS B O 1
ATOM 9219 N N . VAL B 1 552 ? 95.530 32.792 140.835 1.00 19.34 549 VAL B N 1
ATOM 9220 C CA . VAL B 1 552 ? 96.186 33.394 139.670 1.00 19.14 549 VAL B CA 1
ATOM 9221 C C . VAL B 1 552 ? 97.293 32.443 139.207 1.00 23.24 549 VAL B C 1
ATOM 9222 O O . VAL B 1 552 ? 98.190 32.115 139.982 1.00 23.15 549 VAL B O 1
ATOM 9226 N N . LEU B 1 553 ? 97.171 31.932 137.978 1.00 19.72 550 LEU B N 1
ATOM 9227 C CA . LEU B 1 553 ? 98.130 30.974 137.432 1.00 19.25 550 LEU B CA 1
ATOM 9228 C C . LEU B 1 553 ? 98.778 31.511 136.164 1.00 22.39 550 LEU B C 1
ATOM 9229 O O . LEU B 1 553 ? 98.143 32.250 135.408 1.00 21.42 550 LEU B O 1
ATOM 9234 N N . GLU B 1 554 ? 100.046 31.136 135.936 1.00 18.93 551 GLU B N 1
ATOM 9235 C CA . GLU B 1 554 ? 100.816 31.572 134.778 1.00 18.26 551 GLU B CA 1
ATOM 9236 C C . GLU B 1 554 ? 100.663 30.601 133.605 1.00 21.86 551 GLU B C 1
ATOM 9237 O O . GLU B 1 554 ? 100.783 29.387 133.780 1.00 21.98 551 GLU B O 1
ATOM 9243 N N . TYR B 1 555 ? 100.440 31.156 132.405 1.00 17.81 552 TYR B N 1
ATOM 9244 C CA . TYR B 1 555 ? 100.311 30.416 131.148 1.00 17.29 552 TYR B CA 1
ATOM 9245 C C . TYR B 1 555 ? 101.313 30.949 130.124 1.00 22.04 552 TYR B C 1
ATOM 9246 O O . TYR B 1 555 ? 101.542 32.159 130.057 1.00 21.73 552 TYR B O 1
ATOM 9255 N N . ARG B 1 556 ? 101.920 30.049 129.344 1.00 19.24 553 ARG B N 1
ATOM 9256 C CA . ARG B 1 556 ? 102.844 30.415 128.272 1.00 19.53 553 ARG B CA 1
ATOM 9257 C C . ARG B 1 556 ? 102.239 29.935 126.969 1.00 22.66 553 ARG B C 1
ATOM 9258 O O . ARG B 1 556 ? 102.209 28.729 126.720 1.00 22.00 553 ARG B O 1
ATOM 9266 N N . ILE B 1 557 ? 101.655 30.857 126.182 1.00 18.79 554 ILE B N 1
ATOM 9267 C CA . ILE B 1 557 ? 100.966 30.469 124.952 1.00 17.97 554 ILE B CA 1
ATOM 9268 C C . ILE B 1 557 ? 101.717 30.999 123.710 1.00 22.47 554 ILE B C 1
ATOM 9269 O O . ILE B 1 557 ? 101.487 32.136 123.281 1.00 21.96 554 ILE B O 1
ATOM 9274 N N . PRO B 1 558 ? 102.607 30.172 123.102 1.00 19.32 555 PRO B N 1
ATOM 9275 C CA . PRO B 1 558 ? 103.264 30.597 121.855 1.00 18.72 555 PRO B CA 1
ATOM 9276 C C . PRO B 1 558 ? 102.214 30.731 120.756 1.00 21.65 555 PRO B C 1
ATOM 9277 O O . PRO B 1 558 ? 101.323 29.882 120.648 1.00 20.73 555 PRO B O 1
ATOM 9281 N N . LEU B 1 559 ? 102.248 31.840 120.015 1.00 17.58 556 LEU B N 1
ATOM 9282 C CA . LEU B 1 559 ? 101.228 32.125 119.013 1.00 16.46 556 LEU B CA 1
ATOM 9283 C C . LEU B 1 559 ? 101.769 31.966 117.585 1.00 20.01 556 LEU B C 1
ATOM 9284 O O . LEU B 1 559 ? 102.988 32.013 117.392 1.00 20.03 556 LEU B O 1
ATOM 9289 N N . PRO B 1 560 ? 100.876 31.794 116.563 1.00 15.86 557 PRO B N 1
ATOM 9290 C CA . PRO B 1 560 ? 101.359 31.643 115.175 1.00 15.26 557 PRO B CA 1
ATOM 9291 C C . PRO B 1 560 ? 102.351 32.721 114.743 1.00 17.95 557 PRO B C 1
ATOM 9292 O O . PRO B 1 560 ? 102.296 33.861 115.221 1.00 16.84 557 PRO B O 1
ATOM 9296 N N . GLN B 1 561 ? 103.257 32.351 113.828 1.00 14.36 558 GLN B N 1
ATOM 9297 C CA . GLN B 1 561 ? 104.315 33.223 113.317 1.00 14.20 558 GLN B CA 1
ATOM 9298 C C . GLN B 1 561 ? 103.765 34.518 112.739 1.00 17.54 558 GLN B C 1
ATOM 9299 O O . GLN B 1 561 ? 102.654 34.546 112.195 1.00 15.64 558 GLN B O 1
ATOM 9305 N N . VAL B 1 562 ? 104.548 35.594 112.883 1.00 15.02 559 VAL B N 1
ATOM 9306 C CA . VAL B 1 562 ? 104.228 36.912 112.351 1.00 15.15 559 VAL B CA 1
ATOM 9307 C C . VAL B 1 562 ? 105.400 37.425 111.523 1.00 19.83 559 VAL B C 1
ATOM 9308 O O . VAL B 1 562 ? 106.557 37.140 111.830 1.00 19.93 559 VAL B O 1
ATOM 9312 N N . SER B 1 563 ? 105.082 38.154 110.460 1.00 16.07 560 SER B N 1
ATOM 9313 C CA . SER B 1 563 ? 106.009 38.852 109.573 1.00 15.97 560 SER B CA 1
ATOM 9314 C C . SER B 1 563 ? 105.205 39.990 109.030 1.00 19.23 560 SER B C 1
ATOM 9315 O O . SER B 1 563 ? 104.572 39.865 107.985 1.00 18.56 560 SER B O 1
ATOM 9318 N N . HIS B 1 564 ? 105.071 41.043 109.839 1.00 16.09 561 HIS B N 1
ATOM 9319 C CA . HIS B 1 564 ? 104.120 42.102 109.567 1.00 15.56 561 HIS B CA 1
ATOM 9320 C C . HIS B 1 564 ? 104.618 43.490 109.965 1.00 19.79 561 HIS B C 1
ATOM 9321 O O . HIS B 1 564 ? 105.441 43.631 110.872 1.00 18.91 561 HIS B O 1
ATOM 9328 N N . THR B 1 565 ? 104.092 44.517 109.275 1.00 17.19 562 THR B N 1
ATOM 9329 C CA . THR B 1 565 ? 104.309 45.913 109.603 1.00 17.54 562 THR B CA 1
ATOM 9330 C C . THR B 1 565 ? 102.964 46.529 109.983 1.00 21.02 562 THR B C 1
ATOM 9331 O O . THR B 1 565 ? 102.045 46.572 109.156 1.00 20.99 562 THR B O 1
ATOM 9335 N N . PHE B 1 566 ? 102.840 46.970 111.240 1.00 16.81 563 PHE B N 1
ATOM 9336 C CA . PHE B 1 566 ? 101.675 47.712 111.706 1.00 16.16 563 PHE B CA 1
ATOM 9337 C C . PHE B 1 566 ? 101.895 49.154 111.245 1.00 21.32 563 PHE B C 1
ATOM 9338 O O . PHE B 1 566 ? 102.710 49.870 111.833 1.00 21.74 563 PHE B O 1
ATOM 9346 N N . LEU B 1 567 ? 101.284 49.526 110.109 1.00 18.05 564 LEU B N 1
ATOM 9347 C CA . LEU B 1 567 ? 101.478 50.830 109.449 1.00 17.96 564 LEU B CA 1
ATOM 9348 C C . LEU B 1 567 ? 100.910 52.033 110.263 1.00 21.06 564 LEU B C 1
ATOM 9349 O O . LEU B 1 567 ? 100.054 51.830 111.116 1.00 19.59 564 LEU B O 1
ATOM 9354 N N . PRO B 1 568 ? 101.368 53.300 110.007 1.00 19.12 565 PRO B N 1
ATOM 9355 C CA . PRO B 1 568 ? 100.826 54.449 110.769 1.00 19.15 565 PRO B CA 1
ATOM 9356 C C . PRO B 1 568 ? 99.304 54.579 110.638 1.00 22.19 565 PRO B C 1
ATOM 9357 O O . PRO B 1 568 ? 98.747 54.316 109.570 1.00 21.12 565 PRO B O 1
ATOM 9361 N N . GLY B 1 569 ? 98.651 54.926 111.747 1.00 18.57 566 GLY B N 1
ATOM 9362 C CA . GLY B 1 569 ? 97.197 55.026 111.826 1.00 17.95 566 GLY B CA 1
ATOM 9363 C C . GLY B 1 569 ? 96.563 53.752 112.356 1.00 21.29 566 GLY B C 1
ATOM 9364 O O . GLY B 1 569 ? 95.451 53.781 112.895 1.00 20.25 566 GLY B O 1
ATOM 9365 N N . HIS B 1 570 ? 97.273 52.615 112.206 1.00 17.62 567 HIS B N 1
ATOM 9366 C CA . HIS B 1 570 ? 96.805 51.315 112.685 1.00 16.71 567 HIS B CA 1
ATOM 9367 C C . HIS B 1 570 ? 97.052 51.172 114.191 1.00 21.71 567 HIS B C 1
ATOM 9368 O O . HIS B 1 570 ? 97.864 51.907 114.755 1.00 22.57 567 HIS B O 1
ATOM 9375 N N . ARG B 1 571 ? 96.353 50.230 114.840 1.00 17.62 568 ARG B N 1
ATOM 9376 C CA . ARG B 1 571 ? 96.556 49.927 116.263 1.00 16.83 568 ARG B CA 1
ATOM 9377 C C . ARG B 1 571 ? 96.895 48.458 116.431 1.00 20.14 568 ARG B C 1
ATOM 9378 O O . ARG B 1 571 ? 96.523 47.642 115.584 1.00 18.87 568 ARG B O 1
ATOM 9386 N N . ILE B 1 572 ? 97.563 48.104 117.540 1.00 17.43 569 ILE B N 1
ATOM 9387 C CA . ILE B 1 572 ? 97.807 46.704 117.873 1.00 16.98 569 ILE B CA 1
ATOM 9388 C C . ILE B 1 572 ? 96.739 46.315 118.895 1.00 19.22 569 ILE B C 1
ATOM 9389 O O . ILE B 1 572 ? 96.516 47.052 119.857 1.00 18.49 569 ILE B O 1
ATOM 9394 N N . MET B 1 573 ? 96.027 45.216 118.649 1.00 14.83 570 MET B N 1
ATOM 9395 C CA . MET B 1 573 ? 94.961 44.787 119.550 1.00 14.34 570 MET B CA 1
ATOM 9396 C C . MET B 1 573 ? 95.171 43.363 120.037 1.00 17.12 570 MET B C 1
ATOM 9397 O O . MET B 1 573 ? 95.686 42.517 119.303 1.00 16.70 570 MET B O 1
ATOM 9402 N N . VAL B 1 574 ? 94.750 43.104 121.281 1.00 12.43 571 VAL B N 1
ATOM 9403 C CA . VAL B 1 574 ? 94.772 41.785 121.895 1.00 11.76 571 VAL B CA 1
ATOM 9404 C C . VAL B 1 574 ? 93.358 41.462 122.386 1.00 14.92 571 VAL B C 1
ATOM 9405 O O . VAL B 1 574 ? 92.732 42.286 123.058 1.00 14.47 571 VAL B O 1
ATOM 9409 N N . GLN B 1 575 ? 92.851 40.283 122.025 1.00 11.54 572 GLN B N 1
ATOM 9410 C CA . GLN B 1 575 ? 91.555 39.815 122.496 1.00 11.59 572 GLN B CA 1
ATOM 9411 C C . GLN B 1 575 ? 91.740 38.511 123.246 1.00 16.04 572 GLN B C 1
ATOM 9412 O O . GLN B 1 575 ? 92.541 37.674 122.830 1.00 16.16 572 GLN B O 1
ATOM 9418 N N . VAL B 1 576 ? 91.065 38.373 124.394 1.00 12.19 573 VAL B N 1
ATOM 9419 C CA . VAL B 1 576 ? 91.120 37.168 125.222 1.00 11.93 573 VAL B CA 1
ATOM 9420 C C . VAL B 1 576 ? 89.688 36.675 125.471 1.00 15.30 573 VAL B C 1
ATOM 9421 O O . VAL B 1 576 ? 88.813 37.464 125.825 1.00 14.78 573 VAL B O 1
ATOM 9425 N N . GLN B 1 577 ? 89.454 35.374 125.245 1.00 11.94 574 GLN B N 1
ATOM 9426 C CA . GLN B 1 577 ? 88.153 34.734 125.445 1.00 11.49 574 GLN B CA 1
ATOM 9427 C C . GLN B 1 577 ? 88.353 33.290 125.910 1.00 14.82 574 GLN B C 1
ATOM 9428 O O . GLN B 1 577 ? 89.483 32.795 125.894 1.00 14.24 574 GLN B O 1
ATOM 9434 N N . SER B 1 578 ? 87.269 32.622 126.343 1.00 11.81 575 SER B N 1
ATOM 9435 C CA . SER B 1 578 ? 87.365 31.274 126.900 1.00 12.05 575 SER B CA 1
ATOM 9436 C C . SER B 1 578 ? 86.701 30.180 126.031 1.00 16.86 575 SER B C 1
ATOM 9437 O O . SER B 1 578 ? 86.598 29.033 126.474 1.00 16.36 575 SER B O 1
ATOM 9440 N N . SER B 1 579 ? 86.296 30.520 124.793 1.00 13.55 576 SER B N 1
ATOM 9441 C CA . SER B 1 579 ? 85.711 29.553 123.855 1.00 13.46 576 SER B CA 1
ATOM 9442 C C . SER B 1 579 ? 85.953 29.992 122.400 1.00 17.35 576 SER B C 1
ATOM 9443 O O . SER B 1 579 ? 86.296 31.147 122.155 1.00 16.78 576 SER B O 1
ATOM 9446 N N . TRP B 1 580 ? 85.829 29.044 121.448 1.00 14.42 577 TRP B N 1
ATOM 9447 C CA . TRP B 1 580 ? 86.092 29.240 120.011 1.00 13.96 577 TRP B CA 1
ATOM 9448 C C . TRP B 1 580 ? 85.336 28.145 119.254 1.00 17.45 577 TRP B C 1
ATOM 9449 O O . TRP B 1 580 ? 85.947 27.244 118.669 1.00 16.07 577 TRP B O 1
ATOM 9460 N N . PHE B 1 581 ? 83.991 28.218 119.314 1.00 14.08 578 PHE B N 1
ATOM 9461 C CA . PHE B 1 581 ? 83.025 27.200 118.898 1.00 13.67 578 PHE B CA 1
ATOM 9462 C C . PHE B 1 581 ? 82.416 27.416 117.472 1.00 17.54 578 PHE B C 1
ATOM 9463 O O . PHE B 1 581 ? 82.223 28.557 117.065 1.00 17.25 578 PHE B O 1
ATOM 9471 N N . PRO B 1 582 ? 82.046 26.343 116.712 1.00 14.59 579 PRO B N 1
ATOM 9472 C CA . PRO B 1 582 ? 82.133 24.908 117.036 1.00 14.33 579 PRO B CA 1
ATOM 9473 C C . PRO B 1 582 ? 83.468 24.251 116.671 1.00 18.04 579 PRO B C 1
ATOM 9474 O O . PRO B 1 582 ? 83.631 23.061 116.953 1.00 17.52 579 PRO B O 1
ATOM 9478 N N . LEU B 1 583 ? 84.420 25.010 116.061 1.00 14.51 580 LEU B N 1
ATOM 9479 C CA . LEU B 1 583 ? 85.737 24.483 115.660 1.00 13.99 580 LEU B CA 1
ATOM 9480 C C . LEU B 1 583 ? 86.374 23.716 116.820 1.00 16.78 580 LEU B C 1
ATOM 9481 O O . LEU B 1 583 ? 86.668 22.534 116.670 1.00 16.69 580 LEU B O 1
ATOM 9486 N N . TYR B 1 584 ? 86.491 24.359 117.990 1.00 12.40 581 TYR B N 1
ATOM 9487 C CA . TYR B 1 584 ? 86.989 23.717 119.201 1.00 12.26 581 TYR B CA 1
ATOM 9488 C C . TYR B 1 584 ? 85.824 23.354 120.100 1.00 15.17 581 TYR B C 1
ATOM 9489 O O . TYR B 1 584 ? 84.907 24.163 120.272 1.00 13.68 581 TYR B O 1
ATOM 9498 N N . ASP B 1 585 ? 85.843 22.135 120.668 1.00 12.49 582 ASP B N 1
ATOM 9499 C CA . ASP B 1 585 ? 84.810 21.705 121.603 1.00 12.49 582 ASP B CA 1
ATOM 9500 C C . ASP B 1 585 ? 84.896 22.549 122.885 1.00 17.42 582 ASP B C 1
ATOM 9501 O O . ASP B 1 585 ? 85.960 23.096 123.194 1.00 16.98 582 ASP B O 1
ATOM 9506 N N . ARG B 1 586 ? 83.774 22.703 123.595 1.00 14.72 583 ARG B N 1
ATOM 9507 C CA . ARG B 1 586 ? 83.734 23.526 124.805 1.00 14.70 583 ARG B CA 1
ATOM 9508 C C . ARG B 1 586 ? 84.507 22.924 125.948 1.00 18.95 583 ARG B C 1
ATOM 9509 O O . ARG B 1 586 ? 84.457 21.709 126.165 1.00 18.34 583 ARG B O 1
ATOM 9517 N N . ASN B 1 587 ? 85.175 23.784 126.727 1.00 15.53 584 ASN B N 1
ATOM 9518 C CA . ASN B 1 587 ? 85.782 23.365 127.975 1.00 15.54 584 ASN B CA 1
ATOM 9519 C C . ASN B 1 587 ? 84.655 23.398 129.006 1.00 19.14 584 ASN B C 1
ATOM 9520 O O . ASN B 1 587 ? 83.955 24.412 129.083 1.00 18.65 584 ASN B O 1
ATOM 9525 N N . PRO B 1 588 ? 84.386 22.300 129.752 1.00 15.78 585 PRO B N 1
ATOM 9526 C CA . PRO B 1 588 ? 83.256 22.323 130.704 1.00 15.59 585 PRO B CA 1
ATOM 9527 C C . PRO B 1 588 ? 83.436 23.348 131.825 1.00 18.76 585 PRO B C 1
ATOM 9528 O O . PRO B 1 588 ? 82.452 23.770 132.430 1.00 18.33 585 PRO B O 1
ATOM 9532 N N . GLN B 1 589 ? 84.697 23.773 132.072 1.00 14.79 586 GLN B N 1
ATOM 9533 C CA . GLN B 1 589 ? 85.094 24.758 133.094 1.00 14.34 586 GLN B CA 1
ATOM 9534 C C . GLN B 1 589 ? 84.960 24.162 134.520 1.00 18.69 586 GLN B C 1
ATOM 9535 O O . GLN B 1 589 ? 84.970 24.885 135.518 1.00 18.00 586 GLN B O 1
ATOM 9541 N N . THR B 1 590 ? 84.878 22.819 134.582 1.00 15.89 587 THR B N 1
ATOM 9542 C CA . THR B 1 590 ? 84.969 21.966 135.768 1.00 16.55 587 THR B CA 1
ATOM 9543 C C . THR B 1 590 ? 85.836 20.795 135.340 1.00 21.30 587 THR B C 1
ATOM 9544 O O . THR B 1 590 ? 85.682 20.322 134.210 1.00 20.82 587 THR B O 1
ATOM 9548 N N . PHE B 1 591 ? 86.779 20.358 136.186 1.00 18.38 588 PHE B N 1
ATOM 9549 C CA . PHE B 1 591 ? 87.681 19.286 135.786 1.00 18.45 588 PHE B CA 1
ATOM 9550 C C . PHE B 1 591 ? 86.972 17.929 135.645 1.00 23.67 588 PHE B C 1
ATOM 9551 O O . PHE B 1 591 ? 86.348 17.445 136.591 1.00 24.27 588 PHE B O 1
ATOM 9559 N N . VAL B 1 592 ? 87.089 17.327 134.447 1.00 20.14 589 VAL B N 1
ATOM 9560 C CA . VAL B 1 592 ? 86.572 15.990 134.115 1.00 20.09 589 VAL B CA 1
ATOM 9561 C C . VAL B 1 592 ? 87.748 15.138 133.578 1.00 23.85 589 VAL B C 1
ATOM 9562 O O . VAL B 1 592 ? 88.696 15.718 133.037 1.00 23.07 589 VAL B O 1
ATOM 9566 N N . PRO B 1 593 ? 87.735 13.782 133.719 1.00 20.86 590 PRO B N 1
ATOM 9567 C CA . PRO B 1 593 ? 88.880 12.983 133.228 1.00 20.72 590 PRO B CA 1
ATOM 9568 C C . PRO B 1 593 ? 89.084 13.083 131.713 1.00 23.42 590 PRO B C 1
ATOM 9569 O O . PRO B 1 593 ? 90.225 13.082 131.247 1.00 23.02 590 PRO B O 1
ATOM 9573 N N . ASN B 1 594 ? 87.984 13.187 130.950 1.00 19.16 591 ASN B N 1
ATOM 9574 C CA . ASN B 1 594 ? 88.033 13.287 129.495 1.00 18.41 591 ASN B CA 1
ATOM 9575 C C . ASN B 1 594 ? 86.899 14.183 128.989 1.00 21.10 591 ASN B C 1
ATOM 9576 O O . ASN B 1 594 ? 85.723 13.834 129.127 1.00 21.05 591 ASN B O 1
ATOM 9581 N N . ILE B 1 595 ? 87.263 15.342 128.400 1.00 16.31 592 ILE B N 1
ATOM 9582 C CA . ILE B 1 595 ? 86.316 16.331 127.864 1.00 14.92 592 ILE B CA 1
ATOM 9583 C C . ILE B 1 595 ? 85.551 15.756 126.649 1.00 19.19 592 ILE B C 1
ATOM 9584 O O . ILE B 1 595 ? 84.443 16.216 126.361 1.00 19.50 592 ILE B O 1
ATOM 9589 N N . MET B 1 596 ? 86.109 14.713 125.983 1.00 16.31 593 MET B N 1
ATOM 9590 C CA . MET B 1 596 ? 85.449 14.039 124.852 1.00 16.36 593 MET B CA 1
ATOM 9591 C C . MET B 1 596 ? 84.073 13.499 125.268 1.00 21.39 593 MET B C 1
ATOM 9592 O O . MET B 1 596 ? 83.139 13.528 124.469 1.00 20.91 593 MET B O 1
ATOM 9597 N N . PHE B 1 597 ? 83.948 13.042 126.533 1.00 19.20 594 PHE B N 1
ATOM 9598 C CA . PHE B 1 597 ? 82.704 12.481 127.068 1.00 19.92 594 PHE B CA 1
ATOM 9599 C C . PHE B 1 597 ? 82.241 13.236 128.336 1.00 24.19 594 PHE B C 1
ATOM 9600 O O . PHE B 1 597 ? 81.686 12.623 129.249 1.00 23.77 594 PHE B O 1
ATOM 9608 N N . ALA B 1 598 ? 82.435 14.569 128.371 1.00 21.29 595 ALA B N 1
ATOM 9609 C CA . ALA B 1 598 ? 82.036 15.392 129.519 1.00 21.27 595 ALA B CA 1
ATOM 9610 C C . ALA B 1 598 ? 80.500 15.396 129.709 1.00 25.14 595 ALA B C 1
ATOM 9611 O O . ALA B 1 598 ? 79.763 15.710 128.765 1.00 24.00 595 ALA B O 1
ATOM 9613 N N . PRO B 1 599 ? 80.001 15.004 130.914 1.00 22.15 596 PRO B N 1
ATOM 9614 C CA . PRO B 1 599 ? 78.539 14.976 131.135 1.00 21.80 596 PRO B CA 1
ATOM 9615 C C . PRO B 1 599 ? 77.923 16.389 131.148 1.00 25.86 596 PRO B C 1
ATOM 9616 O O . PRO B 1 599 ? 78.638 17.351 131.443 1.00 24.70 596 PRO B O 1
ATOM 9620 N N . PRO B 1 600 ? 76.607 16.547 130.815 1.00 22.98 597 PRO B N 1
ATOM 9621 C CA . PRO B 1 600 ? 76.019 17.903 130.727 1.00 22.56 597 PRO B CA 1
ATOM 9622 C C . PRO B 1 600 ? 76.163 18.771 131.986 1.00 26.15 597 PRO B C 1
ATOM 9623 O O . PRO B 1 600 ? 76.367 19.982 131.864 1.00 24.64 597 PRO B O 1
ATOM 9627 N N . GLU B 1 601 ? 76.073 18.156 133.185 1.00 23.08 598 GLU B N 1
ATOM 9628 C CA . GLU B 1 601 ? 76.164 18.857 134.474 1.00 22.98 598 GLU B CA 1
ATOM 9629 C C . GLU B 1 601 ? 77.561 19.473 134.736 1.00 25.47 598 GLU B C 1
ATOM 9630 O O . GLU B 1 601 ? 77.680 20.361 135.582 1.00 26.17 598 GLU B O 1
ATOM 9636 N N . SER B 1 602 ? 78.600 19.001 134.027 1.00 19.91 599 SER B N 1
ATOM 9637 C CA . SER B 1 602 ? 79.969 19.493 134.197 1.00 19.16 599 SER B CA 1
ATOM 9638 C C . SER B 1 602 ? 80.187 20.884 133.547 1.00 20.88 599 SER B C 1
ATOM 9639 O O . SER B 1 602 ? 81.149 21.569 133.887 1.00 19.87 599 SER B O 1
ATOM 9642 N N . TYR B 1 603 ? 79.307 21.285 132.614 1.00 16.66 600 TYR B N 1
ATOM 9643 C CA . TYR B 1 603 ? 79.401 22.578 131.926 1.00 15.76 600 TYR B CA 1
ATOM 9644 C C . TYR B 1 603 ? 78.819 23.676 132.814 1.00 19.74 600 TYR B C 1
ATOM 9645 O O . TYR B 1 603 ? 77.603 23.732 133.015 1.00 18.95 600 TYR B O 1
ATOM 9654 N N . ARG B 1 604 ? 79.696 24.514 133.397 1.00 16.81 601 ARG B N 1
ATOM 9655 C CA . ARG B 1 604 ? 79.264 25.561 134.322 1.00 17.32 601 ARG B CA 1
ATOM 9656 C C . ARG B 1 604 ? 79.955 26.901 134.067 1.00 21.11 601 ARG B C 1
ATOM 9657 O O . ARG B 1 604 ? 81.129 26.937 133.684 1.00 20.17 601 ARG B O 1
ATOM 9665 N N . LYS B 1 605 ? 79.209 28.009 134.296 1.00 18.09 602 LYS B N 1
ATOM 9666 C CA . LYS B 1 605 ? 79.701 29.389 134.171 1.00 17.53 602 LYS B CA 1
ATOM 9667 C C . LYS B 1 605 ? 80.897 29.614 135.085 1.00 20.42 602 LYS B C 1
ATOM 9668 O O . LYS B 1 605 ? 80.952 29.054 136.185 1.00 19.81 602 LYS B O 1
ATOM 9674 N N . ALA B 1 606 ? 81.842 30.445 134.647 1.00 16.27 603 ALA B N 1
ATOM 9675 C CA . ALA B 1 606 ? 83.012 30.760 135.452 1.00 15.96 603 ALA B CA 1
ATOM 9676 C C . ALA B 1 606 ? 83.431 32.213 135.276 1.00 18.19 603 ALA B C 1
ATOM 9677 O O . ALA B 1 606 ? 83.321 32.773 134.177 1.00 16.21 603 ALA B O 1
ATOM 9679 N N . THR B 1 607 ? 83.868 32.830 136.379 1.00 14.83 604 THR B N 1
ATOM 9680 C CA . THR B 1 607 ? 84.366 34.203 136.408 1.00 14.39 604 THR B CA 1
ATOM 9681 C C . THR B 1 607 ? 85.856 34.157 136.088 1.00 17.92 604 THR B C 1
ATOM 9682 O O . THR B 1 607 ? 86.629 33.533 136.821 1.00 18.23 604 THR B O 1
ATOM 9686 N N . GLN B 1 608 ? 86.240 34.747 134.954 1.00 13.72 605 GLN B N 1
ATOM 9687 C CA . GLN B 1 608 ? 87.624 34.767 134.482 1.00 13.33 605 GLN B CA 1
ATOM 9688 C C . GLN B 1 608 ? 88.251 36.119 134.760 1.00 18.48 605 GLN B C 1
ATOM 9689 O O . GLN B 1 608 ? 87.592 37.146 134.603 1.00 18.24 605 GLN B O 1
ATOM 9695 N N . ARG B 1 609 ? 89.524 36.124 135.170 1.00 15.47 606 ARG B N 1
ATOM 9696 C CA . ARG B 1 609 ? 90.245 37.360 135.467 1.00 15.63 606 ARG B CA 1
ATOM 9697 C C . ARG B 1 609 ? 91.621 37.338 134.848 1.00 19.88 606 ARG B C 1
ATOM 9698 O O . ARG B 1 609 ? 92.392 36.413 135.107 1.00 20.52 606 ARG B O 1
ATOM 9706 N N . VAL B 1 610 ? 91.930 38.348 134.015 1.00 15.71 607 VAL B N 1
ATOM 9707 C CA . VAL B 1 610 ? 93.248 38.511 133.409 1.00 15.60 607 VAL B CA 1
ATOM 9708 C C . VAL B 1 610 ? 93.969 39.585 134.230 1.00 20.64 607 VAL B C 1
ATOM 9709 O O . VAL B 1 610 ? 93.567 40.751 134.218 1.00 20.60 607 VAL B O 1
ATOM 9713 N N . TRP B 1 611 ? 94.971 39.166 135.012 1.00 17.30 608 TRP B N 1
ATOM 9714 C CA . TRP B 1 611 ? 95.681 40.031 135.946 1.00 17.68 608 TRP B CA 1
ATOM 9715 C C . TRP B 1 611 ? 96.779 40.854 135.280 1.00 20.06 608 TRP B C 1
ATOM 9716 O O . TRP B 1 611 ? 97.419 40.399 134.333 1.00 18.64 608 TRP B O 1
ATOM 9727 N N . ARG B 1 612 ? 96.981 42.082 135.784 1.00 16.20 609 ARG B N 1
ATOM 9728 C CA . ARG B 1 612 ? 97.974 43.017 135.267 1.00 16.00 609 ARG B CA 1
ATOM 9729 C C . ARG B 1 612 ? 98.600 43.831 136.427 1.00 20.14 609 ARG B C 1
ATOM 9730 O O . ARG B 1 612 ? 98.328 45.025 136.589 1.00 18.97 609 ARG B O 1
ATOM 9738 N N . THR B 1 613 ? 99.419 43.149 137.252 1.00 17.96 610 THR B N 1
ATOM 9739 C CA . THR B 1 613 ? 100.134 43.745 138.394 1.00 18.20 610 THR B CA 1
ATOM 9740 C C . THR B 1 613 ? 101.636 43.544 138.204 1.00 22.35 610 THR B C 1
ATOM 9741 O O . THR B 1 613 ? 102.032 42.776 137.328 1.00 21.82 610 THR B O 1
ATOM 9745 N N . ALA B 1 614 ? 102.470 44.176 139.054 1.00 18.81 611 ALA B N 1
ATOM 9746 C CA . ALA B 1 614 ? 103.928 43.997 139.017 1.00 19.26 611 ALA B CA 1
ATOM 9747 C C . ALA B 1 614 ? 104.304 42.519 139.263 1.00 23.82 611 ALA B C 1
ATOM 9748 O O . ALA B 1 614 ? 105.228 42.006 138.628 1.00 23.92 611 ALA B O 1
ATOM 9750 N N . GLU B 1 615 ? 103.541 41.833 140.147 1.00 20.15 612 GLU B N 1
ATOM 9751 C CA . GLU B 1 615 ? 103.720 40.415 140.477 1.00 20.00 612 GLU B CA 1
ATOM 9752 C C . GLU B 1 615 ? 103.187 39.517 139.342 1.00 23.64 612 GLU B C 1
ATOM 9753 O O . GLU B 1 615 ? 103.816 38.507 139.020 1.00 23.16 612 GLU B O 1
ATOM 9759 N N . TYR B 1 616 ? 102.023 39.885 138.752 1.00 19.50 613 TYR B N 1
ATOM 9760 C CA . TYR B 1 616 ? 101.388 39.132 137.661 1.00 18.76 613 TYR B CA 1
ATOM 9761 C C . TYR B 1 616 ? 101.259 40.006 136.377 1.00 22.73 613 TYR B C 1
ATOM 9762 O O . TYR B 1 616 ? 100.149 40.443 136.045 1.00 22.26 613 TYR B O 1
ATOM 9771 N N . PRO B 1 617 ? 102.367 40.292 135.640 1.00 19.22 614 PRO B N 1
ATOM 9772 C CA . PRO B 1 617 ? 102.244 41.175 134.466 1.00 18.63 614 PRO B CA 1
ATOM 9773 C C . PRO B 1 617 ? 101.911 40.435 133.162 1.00 22.66 614 PRO B C 1
ATOM 9774 O O . PRO B 1 617 ? 102.811 39.930 132.483 1.00 22.59 614 PRO B O 1
ATOM 9778 N N . THR B 1 618 ? 100.611 40.393 132.797 1.00 18.54 615 THR B N 1
ATOM 9779 C CA . THR B 1 618 ? 100.175 39.764 131.545 1.00 17.68 615 THR B CA 1
ATOM 9780 C C . THR B 1 618 ? 100.647 40.627 130.372 1.00 20.89 615 THR B C 1
ATOM 9781 O O . THR B 1 618 ? 100.423 41.841 130.366 1.00 19.72 615 THR B O 1
ATOM 9785 N N . ALA B 1 619 ? 101.361 40.004 129.418 1.00 17.97 616 ALA B N 1
ATOM 9786 C CA . ALA B 1 619 ? 101.928 40.712 128.276 1.00 18.04 616 ALA B CA 1
ATOM 9787 C C . ALA B 1 619 ? 102.134 39.810 127.064 1.00 22.26 616 ALA B C 1
ATOM 9788 O O . ALA B 1 619 ? 102.271 38.589 127.197 1.00 21.93 616 ALA B O 1
ATOM 9790 N N . ILE B 1 620 ? 102.209 40.429 125.884 1.00 18.37 617 ILE B N 1
ATOM 9791 C CA . ILE B 1 620 ? 102.562 39.740 124.656 1.00 17.83 617 ILE B CA 1
ATOM 9792 C C . ILE B 1 620 ? 104.047 40.001 124.407 1.00 21.48 617 ILE B C 1
ATOM 9793 O O . ILE B 1 620 ? 104.462 41.157 124.297 1.00 20.88 617 ILE B O 1
ATOM 9798 N N . GLU B 1 621 ? 104.847 38.936 124.400 1.00 17.78 618 GLU B N 1
ATOM 9799 C CA . GLU B 1 621 ? 106.279 39.015 124.142 1.00 18.04 618 GLU B CA 1
ATOM 9800 C C . GLU B 1 621 ? 106.482 38.955 122.634 1.00 22.38 618 GLU B C 1
ATOM 9801 O O . GLU B 1 621 ? 106.044 37.994 122.003 1.00 21.14 618 GLU B O 1
ATOM 9807 N N . ILE B 1 622 ? 107.050 40.018 122.039 1.00 20.78 619 ILE B N 1
ATOM 9808 C CA . ILE B 1 622 ? 107.224 40.101 120.578 1.00 21.35 619 ILE B CA 1
ATOM 9809 C C . ILE B 1 622 ? 108.606 40.604 120.189 1.00 26.77 619 ILE B C 1
ATOM 9810 O O . ILE B 1 622 ? 109.161 41.471 120.864 1.00 26.74 619 ILE B O 1
ATOM 9815 N N . HIS B 1 623 ? 109.133 40.096 119.056 1.00 24.73 620 HIS B N 1
ATOM 9816 C CA . HIS B 1 623 ? 110.403 40.536 118.485 1.00 25.69 620 HIS B CA 1
ATOM 9817 C C . HIS B 1 623 ? 110.156 41.715 117.539 1.00 29.14 620 HIS B C 1
ATOM 9818 O O . HIS B 1 623 ? 109.661 41.516 116.426 1.00 28.38 620 HIS B O 1
ATOM 9825 N N . ILE B 1 624 ? 110.483 42.938 117.979 1.00 25.69 621 ILE B N 1
ATOM 9826 C CA . ILE B 1 624 ? 110.355 44.134 117.143 1.00 25.24 621 ILE B CA 1
ATOM 9827 C C . ILE B 1 624 ? 111.669 44.322 116.375 1.00 30.59 621 ILE B C 1
ATOM 9828 O O . ILE B 1 624 ? 112.742 44.241 116.976 1.00 30.73 621 ILE B O 1
ATOM 9833 N N . ILE B 1 625 ? 111.588 44.533 115.046 1.00 28.04 622 ILE B N 1
ATOM 9834 C CA . ILE B 1 625 ? 112.773 44.744 114.206 1.00 28.84 622 ILE B CA 1
ATOM 9835 C C . ILE B 1 625 ? 112.769 46.161 113.609 1.00 34.03 622 ILE B C 1
ATOM 9836 O O . ILE B 1 625 ? 111.702 46.722 113.350 1.00 33.37 622 ILE B O 1
ATOM 9841 N N . SER B 1 626 ? 113.969 46.743 113.417 1.00 32.13 623 SER B N 1
ATOM 9842 C CA . SER B 1 626 ? 114.134 48.095 112.873 1.00 36.21 623 SER B CA 1
ATOM 9843 C C . SER B 1 626 ? 114.290 48.064 111.348 1.00 50.88 623 SER B C 1
ATOM 9844 O O . SER B 1 626 ? 113.579 48.828 110.660 1.00 49.85 623 SER B O 1
ATOM 9848 N N . ASP C 1 10 ? 67.174 82.556 121.953 1.00 44.57 7 ASP C N 1
ATOM 9849 C CA . ASP C 1 10 ? 66.550 83.572 121.105 1.00 44.75 7 ASP C CA 1
ATOM 9850 C C . ASP C 1 10 ? 65.561 82.944 120.113 1.00 47.31 7 ASP C C 1
ATOM 9851 O O . ASP C 1 10 ? 64.544 83.561 119.790 1.00 47.65 7 ASP C O 1
ATOM 9856 N N . PHE C 1 11 ? 65.870 81.716 119.638 1.00 42.04 8 PHE C N 1
ATOM 9857 C CA . PHE C 1 11 ? 65.084 80.957 118.659 1.00 40.83 8 PHE C CA 1
ATOM 9858 C C . PHE C 1 11 ? 63.645 80.713 119.130 1.00 44.10 8 PHE C C 1
ATOM 9859 O O . PHE C 1 11 ? 63.422 80.325 120.278 1.00 44.05 8 PHE C O 1
ATOM 9867 N N . SER C 1 12 ? 62.677 80.944 118.227 1.00 40.00 9 SER C N 1
ATOM 9868 C CA . SER C 1 12 ? 61.255 80.715 118.483 1.00 40.10 9 SER C CA 1
ATOM 9869 C C . SER C 1 12 ? 60.814 79.443 117.756 1.00 42.41 9 SER C C 1
ATOM 9870 O O . SER C 1 12 ? 60.865 79.383 116.525 1.00 41.33 9 SER C O 1
ATOM 9873 N N . GLU C 1 13 ? 60.430 78.408 118.524 1.00 38.41 10 GLU C N 1
ATOM 9874 C CA . GLU C 1 13 ? 60.028 77.096 117.997 1.00 37.34 10 GLU C CA 1
ATOM 9875 C C . GLU C 1 13 ? 58.720 77.145 117.184 1.00 40.69 10 GLU C C 1
ATOM 9876 O O . GLU C 1 13 ? 58.472 76.248 116.373 1.00 39.47 10 GLU C O 1
ATOM 9882 N N . ASP C 1 14 ? 57.890 78.178 117.408 1.00 37.70 11 ASP C N 1
ATOM 9883 C CA . ASP C 1 14 ? 56.577 78.312 116.775 1.00 37.74 11 ASP C CA 1
ATOM 9884 C C . ASP C 1 14 ? 56.551 79.254 115.542 1.00 40.82 11 ASP C C 1
ATOM 9885 O O . ASP C 1 14 ? 55.499 79.368 114.905 1.00 40.38 11 ASP C O 1
ATOM 9890 N N . SER C 1 15 ? 57.677 79.924 115.200 1.00 36.62 12 SER C N 1
ATOM 9891 C CA . SER C 1 15 ? 57.660 80.862 114.067 1.00 36.31 12 SER C CA 1
ATOM 9892 C C . SER C 1 15 ? 58.960 80.918 113.264 1.00 38.51 12 SER C C 1
ATOM 9893 O O . SER C 1 15 ? 58.904 81.123 112.049 1.00 38.34 12 SER C O 1
ATOM 9896 N N . ASP C 1 16 ? 60.122 80.803 113.929 1.00 33.25 13 ASP C N 1
ATOM 9897 C CA . ASP C 1 16 ? 61.412 80.934 113.254 1.00 31.73 13 ASP C CA 1
ATOM 9898 C C . ASP C 1 16 ? 61.751 79.748 112.372 1.00 32.93 13 ASP C C 1
ATOM 9899 O O . ASP C 1 16 ? 61.422 78.601 112.700 1.00 32.73 13 ASP C O 1
ATOM 9904 N N . SER C 1 17 ? 62.441 80.032 111.252 1.00 26.56 14 SER C N 1
ATOM 9905 C CA . SER C 1 17 ? 62.924 79.009 110.335 1.00 24.16 14 SER C CA 1
ATOM 9906 C C . SER C 1 17 ? 64.021 78.206 111.008 1.00 25.19 14 SER C C 1
ATOM 9907 O O . SER C 1 17 ? 64.867 78.774 111.703 1.00 24.01 14 SER C O 1
ATOM 9910 N N . ASP C 1 18 ? 64.004 76.885 110.804 1.00 20.47 15 ASP C N 1
ATOM 9911 C CA . ASP C 1 18 ? 64.991 75.971 111.367 1.00 19.48 15 ASP C CA 1
ATOM 9912 C C . ASP C 1 18 ? 66.353 76.142 110.698 1.00 22.62 15 ASP C C 1
ATOM 9913 O O . ASP C 1 18 ? 67.374 75.799 111.295 1.00 21.23 15 ASP C O 1
ATOM 9918 N N . ILE C 1 19 ? 66.366 76.652 109.448 1.00 19.69 16 ILE C N 1
ATOM 9919 C CA . ILE C 1 19 ? 67.593 76.850 108.685 1.00 19.24 16 ILE C CA 1
ATOM 9920 C C . ILE C 1 19 ? 68.230 78.192 109.083 1.00 25.98 16 ILE C C 1
ATOM 9921 O O . ILE C 1 19 ? 67.591 79.237 108.933 1.00 26.55 16 ILE C O 1
ATOM 9926 N N . PRO C 1 20 ? 69.485 78.186 109.608 1.00 23.80 17 PRO C N 1
ATOM 9927 C CA . PRO C 1 20 ? 70.126 79.460 109.980 1.00 24.82 17 PRO C CA 1
ATOM 9928 C C . PRO C 1 20 ? 70.480 80.292 108.747 1.00 29.93 17 PRO C C 1
ATOM 9929 O O . PRO C 1 20 ? 70.670 79.731 107.668 1.00 28.72 17 PRO C O 1
ATOM 9933 N N . GLU C 1 21 ? 70.557 81.628 108.903 1.00 28.59 18 GLU C N 1
ATOM 9934 C CA . GLU C 1 21 ? 70.860 82.553 107.802 1.00 29.18 18 GLU C CA 1
ATOM 9935 C C . GLU C 1 21 ? 72.190 82.203 107.113 1.00 33.13 18 GLU C C 1
ATOM 9936 O O . GLU C 1 21 ? 72.263 82.222 105.881 1.00 32.59 18 GLU C O 1
ATOM 9942 N N . LYS C 1 22 ? 73.220 81.841 107.906 1.00 29.29 19 LYS C N 1
ATOM 9943 C CA . LYS C 1 22 ? 74.527 81.445 107.385 1.00 28.34 19 LYS C CA 1
ATOM 9944 C C . LYS C 1 22 ? 75.097 80.284 108.208 1.00 30.54 19 LYS C C 1
ATOM 9945 O O . LYS C 1 22 ? 75.381 80.451 109.399 1.00 30.52 19 LYS C O 1
ATOM 9951 N N . PHE C 1 23 ? 75.262 79.111 107.575 1.00 24.68 20 PHE C N 1
ATOM 9952 C CA . PHE C 1 23 ? 75.843 77.961 108.255 1.00 23.49 20 PHE C CA 1
ATOM 9953 C C . PHE C 1 23 ? 77.310 77.802 107.878 1.00 26.65 20 PHE C C 1
ATOM 9954 O O . PHE C 1 23 ? 77.676 77.934 106.709 1.00 25.95 20 PHE C O 1
ATOM 9962 N N . THR C 1 24 ? 78.145 77.523 108.877 1.00 23.32 21 THR C N 1
ATOM 9963 C CA . THR C 1 24 ? 79.570 77.284 108.691 1.00 23.00 21 THR C CA 1
ATOM 9964 C C . THR C 1 24 ? 79.895 75.932 109.330 1.00 26.48 21 THR C C 1
ATOM 9965 O O . THR C 1 24 ? 79.750 75.790 110.550 1.00 26.87 21 THR C O 1
ATOM 9969 N N . PRO C 1 25 ? 80.298 74.908 108.530 1.00 21.79 22 PRO C N 1
ATOM 9970 C CA . PRO C 1 25 ? 80.618 73.600 109.129 1.00 21.05 22 PRO C CA 1
ATOM 9971 C C . PRO C 1 25 ? 81.758 73.697 110.146 1.00 25.02 22 PRO C C 1
ATOM 9972 O O . PRO C 1 25 ? 82.622 74.577 110.033 1.00 25.14 22 PRO C O 1
ATOM 9976 N N . LYS C 1 26 ? 81.717 72.830 111.173 1.00 20.29 23 LYS C N 1
ATOM 9977 C CA . LYS C 1 26 ? 82.707 72.788 112.245 1.00 19.88 23 LYS C CA 1
ATOM 9978 C C . LYS C 1 26 ? 83.886 71.930 111.796 1.00 24.54 23 LYS C C 1
ATOM 9979 O O . LYS C 1 26 ? 83.745 70.711 111.647 1.00 23.82 23 LYS C O 1
ATOM 9985 N N . THR C 1 27 ? 85.038 72.573 111.537 1.00 22.31 24 THR C N 1
ATOM 9986 C CA . THR C 1 27 ? 86.214 71.892 110.991 1.00 22.43 24 THR C CA 1
ATOM 9987 C C . THR C 1 27 ? 87.471 71.976 111.892 1.00 28.02 24 THR C C 1
ATOM 9988 O O . THR C 1 27 ? 88.573 71.743 111.392 1.00 27.46 24 THR C O 1
ATOM 9992 N N . ASP C 1 28 ? 87.321 72.248 113.208 1.00 26.46 25 ASP C N 1
ATOM 9993 C CA . ASP C 1 28 ? 88.504 72.330 114.078 1.00 27.11 25 ASP C CA 1
ATOM 9994 C C . ASP C 1 28 ? 89.083 70.932 114.426 1.00 30.80 25 ASP C C 1
ATOM 9995 O O . ASP C 1 28 ? 90.255 70.849 114.804 1.00 31.12 25 ASP C O 1
ATOM 10000 N N . LEU C 1 29 ? 88.299 69.842 114.234 1.00 26.21 26 LEU C N 1
ATOM 10001 C CA . LEU C 1 29 ? 88.792 68.468 114.445 1.00 25.40 26 LEU C CA 1
ATOM 10002 C C . LEU C 1 29 ? 89.460 67.915 113.162 1.00 26.03 26 LEU C C 1
ATOM 10003 O O . LEU C 1 29 ? 90.065 66.841 113.200 1.00 25.17 26 LEU C O 1
ATOM 10008 N N . PHE C 1 30 ? 89.333 68.645 112.032 1.00 20.54 27 PHE C N 1
ATOM 10009 C CA . PHE C 1 30 ? 89.918 68.268 110.736 1.00 18.99 27 PHE C CA 1
ATOM 10010 C C . PHE C 1 30 ? 91.441 68.441 110.771 1.00 22.39 27 PHE C C 1
ATOM 10011 O O . PHE C 1 30 ? 91.936 69.346 111.444 1.00 21.94 27 PHE C O 1
ATOM 10019 N N . ASP C 1 31 ? 92.181 67.590 110.042 1.00 18.08 28 ASP C N 1
ATOM 10020 C CA . ASP C 1 31 ? 93.645 67.663 110.021 1.00 17.84 28 ASP C CA 1
ATOM 10021 C C . ASP C 1 31 ? 94.154 68.590 108.897 1.00 21.16 28 ASP C C 1
ATOM 10022 O O . ASP C 1 31 ? 95.351 68.593 108.599 1.00 21.23 28 ASP C O 1
ATOM 10027 N N . TYR C 1 32 ? 93.247 69.394 108.303 1.00 17.78 29 TYR C N 1
ATOM 10028 C CA . TYR C 1 32 ? 93.562 70.325 107.216 1.00 17.91 29 TYR C CA 1
ATOM 10029 C C . TYR C 1 32 ? 92.625 71.545 107.224 1.00 23.62 29 TYR C C 1
ATOM 10030 O O . TYR C 1 32 ? 91.486 71.449 107.691 1.00 23.84 29 TYR C O 1
ATOM 10039 N N . THR C 1 33 ? 93.091 72.666 106.646 1.00 20.41 30 THR C N 1
ATOM 10040 C CA . THR C 1 33 ? 92.310 73.891 106.492 1.00 20.86 30 THR C CA 1
ATOM 10041 C C . THR C 1 33 ? 91.949 74.054 105.010 1.00 25.76 30 THR C C 1
ATOM 10042 O O . THR C 1 33 ? 92.823 73.973 104.145 1.00 25.62 30 THR C O 1
ATOM 10046 N N . ARG C 1 34 ? 90.662 74.263 104.727 1.00 22.66 31 ARG C N 1
ATOM 10047 C CA . ARG C 1 34 ? 90.156 74.454 103.372 1.00 22.52 31 ARG C CA 1
ATOM 10048 C C . ARG C 1 34 ? 89.995 75.954 103.098 1.00 28.02 31 ARG C C 1
ATOM 10049 O O . ARG C 1 34 ? 89.032 76.572 103.564 1.00 27.94 31 ARG C O 1
ATOM 10057 N N . ARG C 1 35 ? 90.965 76.544 102.388 1.00 25.74 32 ARG C N 1
ATOM 10058 C CA . ARG C 1 35 ? 90.940 77.968 102.063 1.00 26.71 32 ARG C CA 1
ATOM 10059 C C . ARG C 1 35 ? 90.387 78.168 100.651 1.00 31.00 32 ARG C C 1
ATOM 10060 O O . ARG C 1 35 ? 90.940 77.635 99.686 1.00 30.32 32 ARG C O 1
ATOM 10068 N N . GLU C 1 36 ? 89.267 78.903 100.543 1.00 28.11 33 GLU C N 1
ATOM 10069 C CA . GLU C 1 36 ? 88.595 79.182 99.270 1.00 27.69 33 GLU C CA 1
ATOM 10070 C C . GLU C 1 36 ? 88.853 80.624 98.868 1.00 31.75 33 GLU C C 1
ATOM 10071 O O . GLU C 1 36 ? 88.587 81.540 99.653 1.00 32.24 33 GLU C O 1
ATOM 10077 N N . GLU C 1 37 ? 89.430 80.833 97.674 1.00 27.59 34 GLU C N 1
ATOM 10078 C CA . GLU C 1 37 ? 89.799 82.174 97.221 1.00 27.56 34 GLU C CA 1
ATOM 10079 C C . GLU C 1 37 ? 89.418 82.427 95.767 1.00 30.41 34 GLU C C 1
ATOM 10080 O O . GLU C 1 37 ? 89.451 81.512 94.942 1.00 29.68 34 GLU C O 1
ATOM 10086 N N . MET C 1 38 ? 89.097 83.686 95.452 1.00 26.75 35 MET C N 1
ATOM 10087 C CA . MET C 1 38 ? 88.796 84.132 94.094 1.00 26.20 35 MET C CA 1
ATOM 10088 C C . MET C 1 38 ? 89.968 84.993 93.617 1.00 30.36 35 MET C C 1
ATOM 10089 O O . MET C 1 38 ? 89.925 86.219 93.740 1.00 30.91 35 MET C O 1
ATOM 10094 N N . ILE C 1 39 ? 91.058 84.338 93.161 1.00 26.45 36 ILE C N 1
ATOM 10095 C CA . ILE C 1 39 ? 92.282 85.020 92.724 1.00 26.65 36 ILE C CA 1
ATOM 10096 C C . ILE C 1 39 ? 92.015 85.846 91.454 1.00 30.59 36 ILE C C 1
ATOM 10097 O O . ILE C 1 39 ? 91.607 85.281 90.437 1.00 29.70 36 ILE C O 1
ATOM 10102 N N . PRO C 1 40 ? 92.265 87.180 91.481 1.00 27.62 37 PRO C N 1
ATOM 10103 C CA . PRO C 1 40 ? 92.052 87.974 90.263 1.00 27.86 37 PRO C CA 1
ATOM 10104 C C . PRO C 1 40 ? 93.205 87.811 89.273 1.00 31.81 37 PRO C C 1
ATOM 10105 O O . PRO C 1 40 ? 94.380 87.833 89.662 1.00 31.65 37 PRO C O 1
ATOM 10109 N N . MET C 1 41 ? 92.862 87.617 87.993 1.00 27.31 38 MET C N 1
ATOM 10110 C CA . MET C 1 41 ? 93.848 87.492 86.922 1.00 26.61 38 MET C CA 1
ATOM 10111 C C . MET C 1 41 ? 94.238 88.894 86.446 1.00 31.74 38 MET C C 1
ATOM 10112 O O . MET C 1 41 ? 93.610 89.873 86.862 1.00 31.66 38 MET C O 1
ATOM 10117 N N . ARG C 1 42 ? 95.264 88.997 85.574 1.00 29.09 39 ARG C N 1
ATOM 10118 C CA . ARG C 1 42 ? 95.777 90.275 85.054 1.00 29.94 39 ARG C CA 1
ATOM 10119 C C . ARG C 1 42 ? 94.699 91.130 84.331 1.00 34.86 39 ARG C C 1
ATOM 10120 O O . ARG C 1 42 ? 94.909 92.329 84.149 1.00 35.52 39 ARG C O 1
ATOM 10128 N N . ASP C 1 43 ? 93.547 90.527 83.958 1.00 31.04 40 ASP C N 1
ATOM 10129 C CA . ASP C 1 43 ? 92.457 91.252 83.296 1.00 31.27 40 ASP C CA 1
ATOM 10130 C C . ASP C 1 43 ? 91.261 91.508 84.253 1.00 35.47 40 ASP C C 1
ATOM 10131 O O . ASP C 1 43 ? 90.215 91.996 83.816 1.00 35.76 40 ASP C O 1
ATOM 10136 N N . GLY C 1 44 ? 91.440 91.200 85.539 1.00 31.75 41 GLY C N 1
ATOM 10137 C CA . GLY C 1 44 ? 90.418 91.421 86.560 1.00 31.35 41 GLY C CA 1
ATOM 10138 C C . GLY C 1 44 ? 89.473 90.259 86.805 1.00 34.01 41 GLY C C 1
ATOM 10139 O O . GLY C 1 44 ? 88.760 90.250 87.814 1.00 33.61 41 GLY C O 1
ATOM 10140 N N . VAL C 1 45 ? 89.438 89.278 85.879 1.00 29.44 42 VAL C N 1
ATOM 10141 C CA . VAL C 1 45 ? 88.584 88.088 85.999 1.00 27.95 42 VAL C CA 1
ATOM 10142 C C . VAL C 1 45 ? 89.103 87.217 87.163 1.00 30.34 42 VAL C C 1
ATOM 10143 O O . VAL C 1 45 ? 90.303 86.969 87.251 1.00 29.98 42 VAL C O 1
ATOM 10147 N N . LYS C 1 46 ? 88.203 86.806 88.077 1.00 25.75 43 LYS C N 1
ATOM 10148 C CA . LYS C 1 46 ? 88.569 86.017 89.257 1.00 24.87 43 LYS C CA 1
ATOM 10149 C C . LYS C 1 46 ? 88.330 84.519 89.048 1.00 27.38 43 LYS C C 1
ATOM 10150 O O . LYS C 1 46 ? 87.268 84.125 88.559 1.00 26.49 43 LYS C O 1
ATOM 10156 N N . LEU C 1 47 ? 89.317 83.686 89.441 1.00 23.52 44 LEU C N 1
ATOM 10157 C CA . LEU C 1 47 ? 89.226 82.228 89.337 1.00 22.62 44 LEU C CA 1
ATOM 10158 C C . LEU C 1 47 ? 89.030 81.595 90.710 1.00 26.36 44 LEU C C 1
ATOM 10159 O O . LEU C 1 47 ? 89.750 81.933 91.656 1.00 26.04 44 LEU C O 1
ATOM 10164 N N . ASN C 1 48 ? 88.064 80.661 90.817 1.00 22.48 45 ASN C N 1
ATOM 10165 C CA . ASN C 1 48 ? 87.786 79.956 92.066 1.00 21.85 45 ASN C CA 1
ATOM 10166 C C . ASN C 1 48 ? 88.918 78.973 92.362 1.00 24.64 45 ASN C C 1
ATOM 10167 O O . ASN C 1 48 ? 89.197 78.078 91.558 1.00 23.63 45 ASN C O 1
ATOM 10172 N N . THR C 1 49 ? 89.611 79.196 93.486 1.00 20.63 46 THR C N 1
ATOM 10173 C CA . THR C 1 49 ? 90.779 78.420 93.885 1.00 19.71 46 THR C CA 1
ATOM 10174 C C . THR C 1 49 ? 90.561 77.803 95.265 1.00 22.31 46 THR C C 1
ATOM 10175 O O . THR C 1 49 ? 90.234 78.515 96.218 1.00 22.39 46 THR C O 1
ATOM 10179 N N . ILE C 1 50 ? 90.752 76.478 95.369 1.00 17.47 47 ILE C N 1
ATOM 10180 C CA . ILE C 1 50 ? 90.584 75.742 96.621 1.00 16.65 47 ILE C CA 1
ATOM 10181 C C . ILE C 1 50 ? 91.957 75.304 97.105 1.00 19.62 47 ILE C C 1
ATOM 10182 O O . ILE C 1 50 ? 92.656 74.573 96.405 1.00 18.49 47 ILE C O 1
ATOM 10187 N N . ILE C 1 51 ? 92.358 75.784 98.286 1.00 16.42 48 ILE C N 1
ATOM 10188 C CA . ILE C 1 51 ? 93.672 75.504 98.847 1.00 16.37 48 ILE C CA 1
ATOM 10189 C C . ILE C 1 51 ? 93.522 74.645 100.105 1.00 20.91 48 ILE C C 1
ATOM 10190 O O . ILE C 1 51 ? 92.866 75.054 101.063 1.00 20.96 48 ILE C O 1
ATOM 10195 N N . LEU C 1 52 ? 94.119 73.447 100.086 1.00 17.75 49 LEU C N 1
ATOM 10196 C CA . LEU C 1 52 ? 94.064 72.528 101.217 1.00 17.70 49 LEU C CA 1
ATOM 10197 C C . LEU C 1 52 ? 95.413 72.522 101.927 1.00 22.23 49 LEU C C 1
ATOM 10198 O O . LEU C 1 52 ? 96.405 72.017 101.390 1.00 21.66 49 LEU C O 1
ATOM 10203 N N . ILE C 1 53 ? 95.462 73.158 103.102 1.00 19.45 50 ILE C N 1
ATOM 10204 C CA . ILE C 1 53 ? 96.687 73.275 103.887 1.00 19.96 50 ILE C CA 1
ATOM 10205 C C . ILE C 1 53 ? 96.645 72.286 105.053 1.00 23.41 50 ILE C C 1
ATOM 10206 O O . ILE C 1 53 ? 95.773 72.400 105.919 1.00 21.90 50 ILE C O 1
ATOM 10211 N N . PRO C 1 54 ? 97.595 71.323 105.108 1.00 20.70 51 PRO C N 1
ATOM 10212 C CA . PRO C 1 54 ? 97.613 70.374 106.231 1.00 20.86 51 PRO C CA 1
ATOM 10213 C C . PRO C 1 54 ? 97.961 71.067 107.540 1.00 27.18 51 PRO C C 1
ATOM 10214 O O . PRO C 1 54 ? 98.769 71.995 107.547 1.00 27.11 51 PRO C O 1
ATOM 10218 N N . LYS C 1 55 ? 97.323 70.653 108.639 1.00 25.35 52 LYS C N 1
ATOM 10219 C CA . LYS C 1 55 ? 97.587 71.249 109.948 1.00 26.07 52 LYS C CA 1
ATOM 10220 C C . LYS C 1 55 ? 98.902 70.719 110.515 1.00 32.37 52 LYS C C 1
ATOM 10221 O O . LYS C 1 55 ? 99.293 69.585 110.227 1.00 32.08 52 LYS C O 1
ATOM 10227 N N . GLY C 1 56 ? 99.582 71.557 111.289 1.00 30.35 53 GLY C N 1
ATOM 10228 C CA . GLY C 1 56 ? 100.846 71.205 111.921 1.00 30.86 53 GLY C CA 1
ATOM 10229 C C . GLY C 1 56 ? 102.053 71.232 111.003 1.00 35.14 53 GLY C C 1
ATOM 10230 O O . GLY C 1 56 ? 103.091 70.654 111.343 1.00 34.99 53 GLY C O 1
ATOM 10231 N N . VAL C 1 57 ? 101.945 71.910 109.835 1.00 31.48 54 VAL C N 1
ATOM 10232 C CA . VAL C 1 57 ? 103.075 72.017 108.905 1.00 31.50 54 VAL C CA 1
ATOM 10233 C C . VAL C 1 57 ? 103.304 73.468 108.463 1.00 35.94 54 VAL C C 1
ATOM 10234 O O . VAL C 1 57 ? 102.357 74.241 108.291 1.00 35.50 54 VAL C O 1
ATOM 10238 N N . GLN C 1 58 ? 104.579 73.823 108.301 1.00 32.67 55 GLN C N 1
ATOM 10239 C CA . GLN C 1 58 ? 105.031 75.122 107.809 1.00 32.84 55 GLN C CA 1
ATOM 10240 C C . GLN C 1 58 ? 106.101 74.875 106.759 1.00 35.78 55 GLN C C 1
ATOM 10241 O O . GLN C 1 58 ? 106.759 73.829 106.802 1.00 35.34 55 GLN C O 1
ATOM 10247 N N . ASN C 1 59 ? 106.257 75.810 105.796 1.00 31.41 56 ASN C N 1
ATOM 10248 C CA . ASN C 1 59 ? 107.229 75.718 104.695 1.00 30.80 56 ASN C CA 1
ATOM 10249 C C . ASN C 1 59 ? 107.113 74.363 103.956 1.00 32.57 56 ASN C C 1
ATOM 10250 O O . ASN C 1 59 ? 108.046 73.555 103.976 1.00 32.77 56 ASN C O 1
ATOM 10255 N N . THR C 1 60 ? 105.944 74.110 103.351 1.00 27.07 57 THR C N 1
ATOM 10256 C CA . THR C 1 60 ? 105.668 72.875 102.609 1.00 25.70 57 THR C CA 1
ATOM 10257 C C . THR C 1 60 ? 105.352 73.221 101.128 1.00 28.46 57 THR C C 1
ATOM 10258 O O . THR C 1 60 ? 104.766 74.273 100.865 1.00 27.67 57 THR C O 1
ATOM 10262 N N . PRO C 1 61 ? 105.756 72.374 100.144 1.00 24.80 58 PRO C N 1
ATOM 10263 C CA . PRO C 1 61 ? 105.493 72.723 98.734 1.00 24.57 58 PRO C CA 1
ATOM 10264 C C . PRO C 1 61 ? 104.015 72.666 98.343 1.00 26.73 58 PRO C C 1
ATOM 10265 O O . PRO C 1 61 ? 103.196 72.094 99.065 1.00 25.23 58 PRO C O 1
ATOM 10269 N N . ILE C 1 62 ? 103.682 73.276 97.190 1.00 22.99 59 ILE C N 1
ATOM 10270 C CA . ILE C 1 62 ? 102.322 73.318 96.660 1.00 22.18 59 ILE C CA 1
ATOM 10271 C C . ILE C 1 62 ? 102.202 72.382 95.456 1.00 25.82 59 ILE C C 1
ATOM 10272 O O . ILE C 1 62 ? 103.043 72.425 94.554 1.00 26.31 59 ILE C O 1
ATOM 10277 N N . VAL C 1 63 ? 101.151 71.547 95.441 1.00 21.11 60 VAL C N 1
ATOM 10278 C CA . VAL C 1 63 ? 100.838 70.693 94.302 1.00 20.30 60 VAL C CA 1
ATOM 10279 C C . VAL C 1 63 ? 99.533 71.251 93.685 1.00 22.57 60 VAL C C 1
ATOM 10280 O O . VAL C 1 63 ? 98.502 71.310 94.359 1.00 21.40 60 VAL C O 1
ATOM 10284 N N . LEU C 1 64 ? 99.636 71.792 92.459 1.00 18.82 61 LEU C N 1
ATOM 10285 C CA . LEU C 1 64 ? 98.551 72.505 91.775 1.00 18.49 61 LEU C CA 1
ATOM 10286 C C . LEU C 1 64 ? 97.926 71.690 90.639 1.00 22.24 61 LEU C C 1
ATOM 10287 O O . LEU C 1 64 ? 98.639 71.093 89.838 1.00 22.60 61 LEU C O 1
ATOM 10292 N N . THR C 1 65 ? 96.584 71.704 90.562 1.00 18.31 62 THR C N 1
ATOM 10293 C CA . THR C 1 65 ? 95.811 71.046 89.507 1.00 17.29 62 THR C CA 1
ATOM 10294 C C . THR C 1 65 ? 94.728 72.015 89.033 1.00 20.71 62 THR C C 1
ATOM 10295 O O . THR C 1 65 ? 93.932 72.495 89.839 1.00 20.08 62 THR C O 1
ATOM 10299 N N . ARG C 1 66 ? 94.727 72.329 87.732 1.00 17.43 63 ARG C N 1
ATOM 10300 C CA . ARG C 1 66 ? 93.773 73.257 87.124 1.00 16.87 63 ARG C CA 1
ATOM 10301 C C . ARG C 1 66 ? 92.741 72.443 86.350 1.00 20.58 63 ARG C C 1
ATOM 10302 O O . ARG C 1 66 ? 93.099 71.717 85.416 1.00 19.25 63 ARG C O 1
ATOM 10310 N N . THR C 1 67 ? 91.464 72.510 86.785 1.00 17.85 64 THR C N 1
ATOM 10311 C CA . THR C 1 67 ? 90.417 71.625 86.274 1.00 17.55 64 THR C CA 1
ATOM 10312 C C . THR C 1 67 ? 89.143 72.311 85.723 1.00 22.02 64 THR C C 1
ATOM 10313 O O . THR C 1 67 ? 88.597 73.224 86.353 1.00 21.28 64 THR C O 1
ATOM 10317 N N . PRO C 1 68 ? 88.551 71.738 84.643 1.00 19.07 65 PRO C N 1
ATOM 10318 C CA . PRO C 1 68 ? 87.237 72.213 84.195 1.00 18.94 65 PRO C CA 1
ATOM 10319 C C . PRO C 1 68 ? 86.112 71.343 84.801 1.00 22.11 65 PRO C C 1
ATOM 10320 O O . PRO C 1 68 ? 84.970 71.416 84.342 1.00 21.24 65 PRO C O 1
ATOM 10324 N N . TYR C 1 69 ? 86.454 70.467 85.793 1.00 18.29 66 TYR C N 1
ATOM 10325 C CA . TYR C 1 69 ? 85.511 69.502 86.371 1.00 17.72 66 TYR C CA 1
ATOM 10326 C C . TYR C 1 69 ? 85.188 69.742 87.862 1.00 22.49 66 TYR C C 1
ATOM 10327 O O . TYR C 1 69 ? 85.148 68.779 88.637 1.00 22.18 66 TYR C O 1
ATOM 10336 N N . HIS C 1 70 ? 84.867 71.007 88.237 1.00 19.42 67 HIS C N 1
ATOM 10337 C CA . HIS C 1 70 ? 84.402 71.404 89.580 1.00 19.39 67 HIS C CA 1
ATOM 10338 C C . HIS C 1 70 ? 85.446 71.119 90.679 1.00 22.00 67 HIS C C 1
ATOM 10339 O O . HIS C 1 70 ? 85.441 70.039 91.274 1.00 21.19 67 HIS C O 1
ATOM 10346 N N . ALA C 1 71 ? 86.289 72.126 90.986 1.00 18.40 68 ALA C N 1
ATOM 10347 C CA . ALA C 1 71 ? 87.356 72.050 91.994 1.00 17.77 68 ALA C CA 1
ATOM 10348 C C . ALA C 1 71 ? 86.824 71.713 93.400 1.00 21.17 68 ALA C C 1
ATOM 10349 O O . ALA C 1 71 ? 87.512 71.032 94.159 1.00 19.69 68 ALA C O 1
ATOM 10351 N N . GLU C 1 72 ? 85.604 72.180 93.735 1.00 18.38 69 GLU C N 1
ATOM 10352 C CA . GLU C 1 72 ? 84.985 71.945 95.045 1.00 18.69 69 GLU C CA 1
ATOM 10353 C C . GLU C 1 72 ? 84.502 70.489 95.209 1.00 22.49 69 GLU C C 1
ATOM 10354 O O . GLU C 1 72 ? 84.371 70.020 96.342 1.00 22.34 69 GLU C O 1
ATOM 10360 N N . ARG C 1 73 ? 84.269 69.773 94.088 1.00 18.54 70 ARG C N 1
ATOM 10361 C CA . ARG C 1 73 ? 83.872 68.359 94.098 1.00 17.91 70 ARG C CA 1
ATOM 10362 C C . ARG C 1 73 ? 85.105 67.460 93.965 1.00 21.13 70 ARG C C 1
ATOM 10363 O O . ARG C 1 73 ? 85.110 66.349 94.495 1.00 20.99 70 ARG C O 1
ATOM 10371 N N . ARG C 1 74 ? 86.153 67.944 93.261 1.00 17.76 71 ARG C N 1
ATOM 10372 C CA . ARG C 1 74 ? 87.416 67.213 93.082 1.00 16.96 71 ARG C CA 1
ATOM 10373 C C . ARG C 1 74 ? 88.150 67.098 94.416 1.00 20.07 71 ARG C C 1
ATOM 10374 O O . ARG C 1 74 ? 88.766 66.068 94.686 1.00 19.31 71 ARG C O 1
ATOM 10382 N N . THR C 1 75 ? 88.054 68.155 95.263 1.00 16.52 72 THR C N 1
ATOM 10383 C CA . THR C 1 75 ? 88.664 68.209 96.600 1.00 16.10 72 THR C CA 1
ATOM 10384 C C . THR C 1 75 ? 87.688 67.684 97.675 1.00 19.94 72 THR C C 1
ATOM 10385 O O . THR C 1 75 ? 87.830 68.012 98.861 1.00 19.42 72 THR C O 1
ATOM 10389 N N . LEU C 1 76 ? 86.724 66.839 97.261 1.00 16.22 73 LEU C N 1
ATOM 10390 C CA . LEU C 1 76 ? 85.757 66.219 98.161 1.00 15.72 73 LEU C CA 1
ATOM 10391 C C . LEU C 1 76 ? 85.405 64.798 97.669 1.00 19.07 73 LEU C C 1
ATOM 10392 O O . LEU C 1 76 ? 84.226 64.479 97.480 1.00 18.34 73 LEU C O 1
ATOM 10397 N N . ARG C 1 77 ? 86.447 63.933 97.480 1.00 15.63 74 ARG C N 1
ATOM 10398 C CA . ARG C 1 77 ? 86.288 62.525 97.058 1.00 14.80 74 ARG C CA 1
ATOM 10399 C C . ARG C 1 77 ? 85.289 61.832 97.994 1.00 18.41 74 ARG C C 1
ATOM 10400 O O . ARG C 1 77 ? 84.363 61.158 97.538 1.00 17.16 74 ARG C O 1
ATOM 10408 N N . PHE C 1 78 ? 85.469 62.060 99.306 1.00 15.39 75 PHE C N 1
ATOM 10409 C CA . PHE C 1 78 ? 84.577 61.652 100.383 1.00 15.12 75 PHE C CA 1
ATOM 10410 C C . PHE C 1 78 ? 84.382 62.859 101.298 1.00 19.25 75 PHE C C 1
ATOM 10411 O O . PHE C 1 78 ? 85.295 63.680 101.425 1.00 18.72 75 PHE C O 1
ATOM 10419 N N . ASN C 1 79 ? 83.188 63.009 101.886 1.00 15.52 76 ASN C N 1
ATOM 10420 C CA . ASN C 1 79 ? 82.914 64.117 102.793 1.00 15.29 76 ASN C CA 1
ATOM 10421 C C . ASN C 1 79 ? 83.531 63.775 104.146 1.00 18.48 76 ASN C C 1
ATOM 10422 O O . ASN C 1 79 ? 82.863 63.219 105.021 1.00 17.28 76 ASN C O 1
ATOM 10427 N N . SER C 1 80 ? 84.841 64.047 104.287 1.00 15.64 77 SER C N 1
ATOM 10428 C CA . SER C 1 80 ? 85.598 63.614 105.451 1.00 15.22 77 SER C CA 1
ATOM 10429 C C . SER C 1 80 ? 86.371 64.723 106.169 1.00 19.10 77 SER C C 1
ATOM 10430 O O . SER C 1 80 ? 86.656 65.776 105.599 1.00 19.00 77 SER C O 1
ATOM 10433 N N . SER C 1 81 ? 86.749 64.431 107.429 1.00 15.52 78 SER C N 1
ATOM 10434 C CA . SER C 1 81 ? 87.568 65.270 108.297 1.00 15.38 78 SER C CA 1
ATOM 10435 C C . SER C 1 81 ? 89.072 65.022 108.030 1.00 18.22 78 SER C C 1
ATOM 10436 O O . SER C 1 81 ? 89.916 65.783 108.513 1.00 16.70 78 SER C O 1
ATOM 10439 N N . SER C 1 82 ? 89.397 63.965 107.246 1.00 14.27 79 SER C N 1
ATOM 10440 C CA . SER C 1 82 ? 90.781 63.607 106.902 1.00 14.17 79 SER C CA 1
ATOM 10441 C C . SER C 1 82 ? 91.154 64.058 105.485 1.00 17.76 79 SER C C 1
ATOM 10442 O O . SER C 1 82 ? 90.457 63.709 104.530 1.00 15.94 79 SER C O 1
ATOM 10445 N N . LEU C 1 83 ? 92.287 64.797 105.348 1.00 15.69 80 LEU C N 1
ATOM 10446 C CA . LEU C 1 83 ? 92.809 65.281 104.056 1.00 15.85 80 LEU C CA 1
ATOM 10447 C C . LEU C 1 83 ? 93.036 64.117 103.066 1.00 20.46 80 LEU C C 1
ATOM 10448 O O . LEU C 1 83 ? 92.762 64.268 101.875 1.00 19.14 80 LEU C O 1
ATOM 10453 N N . SER C 1 84 ? 93.502 62.950 103.575 1.00 18.34 81 SER C N 1
ATOM 10454 C CA . SER C 1 84 ? 93.774 61.757 102.767 1.00 17.97 81 SER C CA 1
ATOM 10455 C C . SER C 1 84 ? 92.500 61.165 102.139 1.00 21.26 81 SER C C 1
ATOM 10456 O O . SER C 1 84 ? 92.596 60.431 101.157 1.00 20.64 81 SER C O 1
ATOM 10459 N N . MET C 1 85 ? 91.315 61.497 102.693 1.00 17.81 82 MET C N 1
ATOM 10460 C CA . MET C 1 85 ? 90.030 60.978 102.212 1.00 17.09 82 MET C CA 1
ATOM 10461 C C . MET C 1 85 ? 89.315 61.924 101.232 1.00 20.74 82 MET C C 1
ATOM 10462 O O . MET C 1 85 ? 88.498 61.457 100.435 1.00 20.48 82 MET C O 1
ATOM 10467 N N . VAL C 1 86 ? 89.587 63.244 101.308 1.00 17.18 83 VAL C N 1
ATOM 10468 C CA . VAL C 1 86 ? 88.900 64.241 100.466 1.00 16.53 83 VAL C CA 1
ATOM 10469 C C . VAL C 1 86 ? 89.595 64.442 99.100 1.00 19.51 83 VAL C C 1
ATOM 10470 O O . VAL C 1 86 ? 88.948 64.885 98.147 1.00 18.40 83 VAL C O 1
ATOM 10474 N N . VAL C 1 87 ? 90.904 64.147 99.015 1.00 16.38 84 VAL C N 1
ATOM 10475 C CA . VAL C 1 87 ? 91.683 64.368 97.791 1.00 16.25 84 VAL C CA 1
ATOM 10476 C C . VAL C 1 87 ? 91.514 63.214 96.781 1.00 19.91 84 VAL C C 1
ATOM 10477 O O . VAL C 1 87 ? 91.288 62.073 97.192 1.00 19.03 84 VAL C O 1
ATOM 10481 N N . PRO C 1 88 ? 91.681 63.470 95.455 1.00 17.39 85 PRO C N 1
ATOM 10482 C CA . PRO C 1 88 ? 91.643 62.355 94.491 1.00 17.12 85 PRO C CA 1
ATOM 10483 C C . PRO C 1 88 ? 92.823 61.411 94.727 1.00 21.19 85 PRO C C 1
ATOM 10484 O O . PRO C 1 88 ? 93.869 61.851 95.217 1.00 21.15 85 PRO C O 1
ATOM 10488 N N . GLN C 1 89 ? 92.658 60.118 94.380 1.00 16.88 86 GLN C N 1
ATOM 10489 C CA . GLN C 1 89 ? 93.671 59.067 94.566 1.00 16.24 86 GLN C CA 1
ATOM 10490 C C . GLN C 1 89 ? 95.045 59.448 93.977 1.00 19.44 86 GLN C C 1
ATOM 10491 O O . GLN C 1 89 ? 96.063 58.949 94.448 1.00 18.87 86 GLN C O 1
ATOM 10497 N N . MET C 1 90 ? 95.066 60.357 92.980 1.00 15.37 87 MET C N 1
ATOM 10498 C CA . MET C 1 90 ? 96.281 60.873 92.348 1.00 15.43 87 MET C CA 1
ATOM 10499 C C . MET C 1 90 ? 97.129 61.664 93.367 1.00 19.37 87 MET C C 1
ATOM 10500 O O . MET C 1 90 ? 98.362 61.655 93.282 1.00 19.68 87 MET C O 1
ATOM 10505 N N . ASN C 1 91 ? 96.458 62.333 94.329 1.00 14.71 88 ASN C N 1
ATOM 10506 C CA . ASN C 1 91 ? 97.103 63.142 95.359 1.00 15.09 88 ASN C CA 1
ATOM 10507 C C . ASN C 1 91 ? 97.382 62.349 96.657 1.00 18.61 88 ASN C C 1
ATOM 10508 O O . ASN C 1 91 ? 97.630 62.969 97.687 1.00 17.93 88 ASN C O 1
ATOM 10513 N N . ASP C 1 92 ? 97.379 60.994 96.605 1.00 15.48 89 ASP C N 1
ATOM 10514 C CA . ASP C 1 92 ? 97.605 60.166 97.805 1.00 15.42 89 ASP C CA 1
ATOM 10515 C C . ASP C 1 92 ? 99.010 60.367 98.413 1.00 19.79 89 ASP C C 1
ATOM 10516 O O . ASP C 1 92 ? 99.121 60.575 99.623 1.00 19.59 89 ASP C O 1
ATOM 10521 N N . THR C 1 93 ? 100.065 60.349 97.575 1.00 16.68 90 THR C N 1
ATOM 10522 C CA . THR C 1 93 ? 101.448 60.494 98.036 1.00 16.93 90 THR C CA 1
ATOM 10523 C C . THR C 1 93 ? 101.741 61.932 98.473 1.00 21.74 90 THR C C 1
ATOM 10524 O O . THR C 1 93 ? 102.470 62.126 99.448 1.00 21.85 90 THR C O 1
ATOM 10528 N N . THR C 1 94 ? 101.165 62.937 97.774 1.00 18.48 91 THR C N 1
ATOM 10529 C CA . THR C 1 94 ? 101.364 64.353 98.125 1.00 18.48 91 THR C CA 1
ATOM 10530 C C . THR C 1 94 ? 100.634 64.687 99.432 1.00 21.86 91 THR C C 1
ATOM 10531 O O . THR C 1 94 ? 101.142 65.482 100.222 1.00 21.06 91 THR C O 1
ATOM 10535 N N . SER C 1 95 ? 99.459 64.057 99.670 1.00 18.90 92 SER C N 1
ATOM 10536 C CA . SER C 1 95 ? 98.684 64.225 100.906 1.00 18.81 92 SER C CA 1
ATOM 10537 C C . SER C 1 95 ? 99.428 63.604 102.090 1.00 22.60 92 SER C C 1
ATOM 10538 O O . SER C 1 95 ? 99.426 64.169 103.183 1.00 22.06 92 SER C O 1
ATOM 10541 N N . ALA C 1 96 ? 100.057 62.435 101.867 1.00 19.84 93 ALA C N 1
ATOM 10542 C CA . ALA C 1 96 ? 100.833 61.730 102.887 1.00 20.09 93 ALA C CA 1
ATOM 10543 C C . ALA C 1 96 ? 102.125 62.498 103.218 1.00 23.81 93 ALA C C 1
ATOM 10544 O O . ALA C 1 96 ? 102.595 62.441 104.353 1.00 23.87 93 ALA C O 1
ATOM 10546 N N . ALA C 1 97 ? 102.666 63.253 102.237 1.00 19.67 94 ALA C N 1
ATOM 10547 C CA . ALA C 1 97 ? 103.870 64.071 102.418 1.00 19.47 94 ALA C CA 1
ATOM 10548 C C . ALA C 1 97 ? 103.514 65.461 102.982 1.00 22.49 94 ALA C C 1
ATOM 10549 O O . ALA C 1 97 ? 104.397 66.300 103.152 1.00 21.78 94 ALA C O 1
ATOM 10551 N N . ARG C 1 98 ? 102.211 65.679 103.297 1.00 18.71 95 ARG C N 1
ATOM 10552 C CA . ARG C 1 98 ? 101.649 66.906 103.881 1.00 18.62 95 ARG C CA 1
ATOM 10553 C C . ARG C 1 98 ? 101.962 68.162 103.022 1.00 22.49 95 ARG C C 1
ATOM 10554 O O . ARG C 1 98 ? 102.311 69.226 103.548 1.00 21.97 95 ARG C O 1
ATOM 10562 N N . TYR C 1 99 ? 101.792 68.028 101.699 1.00 18.74 96 TYR C N 1
ATOM 10563 C CA . TYR C 1 99 ? 101.927 69.125 100.739 1.00 18.60 96 TYR C CA 1
ATOM 10564 C C . TYR C 1 99 ? 100.700 70.007 100.817 1.00 21.60 96 TYR C C 1
ATOM 10565 O O . TYR C 1 99 ? 99.631 69.524 101.208 1.00 20.04 96 TYR C O 1
ATOM 10574 N N . ILE C 1 100 ? 100.799 71.255 100.325 1.00 17.92 97 ILE C N 1
ATOM 10575 C CA . ILE C 1 100 ? 99.620 72.098 100.160 1.00 17.17 97 ILE C CA 1
ATOM 10576 C C . ILE C 1 100 ? 98.979 71.656 98.831 1.00 20.89 97 ILE C C 1
ATOM 10577 O O . ILE C 1 100 ? 99.664 71.643 97.808 1.00 20.35 97 ILE C O 1
ATOM 10582 N N . ILE C 1 101 ? 97.712 71.202 98.863 1.00 17.95 98 ILE C N 1
ATOM 10583 C CA . ILE C 1 101 ? 97.024 70.696 97.661 1.00 17.42 98 ILE C CA 1
ATOM 10584 C C . ILE C 1 101 ? 96.037 71.751 97.140 1.00 20.62 98 ILE C C 1
ATOM 10585 O O . ILE C 1 101 ? 95.109 72.144 97.852 1.00 19.33 98 ILE C O 1
ATOM 10590 N N . VAL C 1 102 ? 96.255 72.218 95.897 1.00 17.54 99 VAL C N 1
ATOM 10591 C CA . VAL C 1 102 ? 95.442 73.283 95.312 1.00 17.43 99 VAL C CA 1
ATOM 10592 C C . VAL C 1 102 ? 94.727 72.823 94.031 1.00 20.79 99 VAL C C 1
ATOM 10593 O O . VAL C 1 102 ? 95.373 72.381 93.076 1.00 19.63 99 VAL C O 1
ATOM 10597 N N . TYR C 1 103 ? 93.388 72.985 94.011 1.00 17.52 100 TYR C N 1
ATOM 10598 C CA . TYR C 1 103 ? 92.540 72.725 92.850 1.00 17.36 100 TYR C CA 1
ATOM 10599 C C . TYR C 1 103 ? 91.861 74.020 92.437 1.00 20.70 100 TYR C C 1
ATOM 10600 O O . TYR C 1 103 ? 91.307 74.723 93.285 1.00 20.47 100 TYR C O 1
ATOM 10609 N N . GLN C 1 104 ? 91.964 74.373 91.152 1.00 16.93 101 GLN C N 1
ATOM 10610 C CA . GLN C 1 104 ? 91.409 75.623 90.643 1.00 16.92 101 GLN C CA 1
ATOM 10611 C C . GLN C 1 104 ? 90.470 75.387 89.470 1.00 20.83 101 GLN C C 1
ATOM 10612 O O . GLN C 1 104 ? 90.806 74.631 88.553 1.00 20.14 101 GLN C O 1
ATOM 10618 N N . ASP C 1 105 ? 89.309 76.076 89.470 1.00 18.02 102 ASP C N 1
ATOM 10619 C CA . ASP C 1 105 ? 88.398 76.032 88.329 1.00 17.91 102 ASP C CA 1
ATOM 10620 C C . ASP C 1 105 ? 88.995 76.886 87.226 1.00 23.06 102 ASP C C 1
ATOM 10621 O O . ASP C 1 105 ? 89.324 78.054 87.471 1.00 23.15 102 ASP C O 1
ATOM 10626 N N . VAL C 1 106 ? 89.191 76.307 86.027 1.00 19.63 103 VAL C N 1
ATOM 10627 C CA . VAL C 1 106 ? 89.733 77.074 84.898 1.00 19.74 103 VAL C CA 1
ATOM 10628 C C . VAL C 1 106 ? 88.728 78.166 84.512 1.00 23.62 103 VAL C C 1
ATOM 10629 O O . VAL C 1 106 ? 87.554 78.086 84.898 1.00 22.58 103 VAL C O 1
ATOM 10633 N N . ARG C 1 107 ? 89.197 79.194 83.786 1.00 20.79 104 ARG C N 1
ATOM 10634 C CA . ARG C 1 107 ? 88.384 80.315 83.327 1.00 20.77 104 ARG C CA 1
ATOM 10635 C C . ARG C 1 107 ? 87.092 79.831 82.657 1.00 24.06 104 ARG C C 1
ATOM 10636 O O . ARG C 1 107 ? 87.132 78.934 81.809 1.00 22.81 104 ARG C O 1
ATOM 10644 N N . GLY C 1 108 ? 85.965 80.394 83.092 1.00 20.89 105 GLY C N 1
ATOM 10645 C CA . GLY C 1 108 ? 84.656 80.109 82.516 1.00 20.69 105 GLY C CA 1
ATOM 10646 C C . GLY C 1 108 ? 83.927 78.870 83.001 1.00 23.43 105 GLY C C 1
ATOM 10647 O O . GLY C 1 108 ? 82.822 78.595 82.524 1.00 22.59 105 GLY C O 1
ATOM 10648 N N . LYS C 1 109 ? 84.514 78.108 83.946 1.00 19.49 106 LYS C N 1
ATOM 10649 C CA . LYS C 1 109 ? 83.851 76.902 84.455 1.00 18.25 106 LYS C CA 1
ATOM 10650 C C . LYS C 1 109 ? 83.522 76.994 85.946 1.00 22.72 106 LYS C C 1
ATOM 10651 O O . LYS C 1 109 ? 84.335 77.471 86.741 1.00 22.48 106 LYS C O 1
ATOM 10657 N N . TYR C 1 110 ? 82.315 76.505 86.308 1.00 19.28 107 TYR C N 1
ATOM 10658 C CA . TYR C 1 110 ? 81.774 76.388 87.666 1.00 18.76 107 TYR C CA 1
ATOM 10659 C C . TYR C 1 110 ? 81.859 77.699 88.497 1.00 23.66 107 TYR C C 1
ATOM 10660 O O . TYR C 1 110 ? 81.054 78.600 88.278 1.00 23.93 107 TYR C O 1
ATOM 10669 N N . GLY C 1 111 ? 82.783 77.761 89.458 1.00 20.70 108 GLY C N 1
ATOM 10670 C CA . GLY C 1 111 ? 82.922 78.910 90.351 1.00 21.31 108 GLY C CA 1
ATOM 10671 C C . GLY C 1 111 ? 83.717 80.079 89.800 1.00 25.86 108 GLY C C 1
ATOM 10672 O O . GLY C 1 111 ? 83.671 81.176 90.364 1.00 26.05 108 GLY C O 1
ATOM 10673 N N . SER C 1 112 ? 84.475 79.849 88.715 1.00 21.82 109 SER C N 1
ATOM 10674 C CA . SER C 1 112 ? 85.329 80.866 88.103 1.00 21.62 109 SER C CA 1
ATOM 10675 C C . SER C 1 112 ? 84.567 81.762 87.141 1.00 26.56 109 SER C C 1
ATOM 10676 O O . SER C 1 112 ? 83.666 81.296 86.441 1.00 25.80 109 SER C O 1
ATOM 10679 N N . GLU C 1 113 ? 84.969 83.047 87.076 1.00 24.02 110 GLU C N 1
ATOM 10680 C CA . GLU C 1 113 ? 84.388 84.050 86.177 1.00 24.42 110 GLU C CA 1
ATOM 10681 C C . GLU C 1 113 ? 84.979 83.919 84.772 1.00 29.04 110 GLU C C 1
ATOM 10682 O O . GLU C 1 113 ? 85.892 83.119 84.554 1.00 28.59 110 GLU C O 1
ATOM 10688 N N . GLY C 1 114 ? 84.481 84.739 83.848 1.00 26.50 111 GLY C N 1
ATOM 10689 C CA . GLY C 1 114 ? 84.957 84.789 82.472 1.00 26.75 111 GLY C CA 1
ATOM 10690 C C . GLY C 1 114 ? 84.264 83.824 81.535 1.00 30.28 111 GLY C C 1
ATOM 10691 O O . GLY C 1 114 ? 83.372 83.075 81.945 1.00 29.34 111 GLY C O 1
ATOM 10692 N N . GLY C 1 115 ? 84.668 83.871 80.271 1.00 27.18 112 GLY C N 1
ATOM 10693 C CA . GLY C 1 115 ? 84.146 82.997 79.229 1.00 26.70 112 GLY C CA 1
ATOM 10694 C C . GLY C 1 115 ? 84.908 81.692 79.163 1.00 29.78 112 GLY C C 1
ATOM 10695 O O . GLY C 1 115 ? 86.050 81.615 79.629 1.00 29.77 112 GLY C O 1
ATOM 10696 N N . TYR C 1 116 ? 84.285 80.648 78.594 1.00 25.02 113 TYR C N 1
ATOM 10697 C CA . TYR C 1 116 ? 84.935 79.347 78.490 1.00 23.54 113 TYR C CA 1
ATOM 10698 C C . TYR C 1 116 ? 85.207 78.968 77.039 1.00 27.65 113 TYR C C 1
ATOM 10699 O O . TYR C 1 116 ? 84.312 79.027 76.194 1.00 27.19 113 TYR C O 1
ATOM 10708 N N . MET C 1 117 ? 86.453 78.569 76.767 1.00 24.15 114 MET C N 1
ATOM 10709 C CA . MET C 1 117 ? 86.903 78.095 75.464 1.00 24.20 114 MET C CA 1
ATOM 10710 C C . MET C 1 117 ? 87.516 76.718 75.653 1.00 27.56 114 MET C C 1
ATOM 10711 O O . MET C 1 117 ? 88.498 76.583 76.393 1.00 26.85 114 MET C O 1
ATOM 10716 N N . MET C 1 118 ? 86.895 75.681 75.050 1.00 23.85 115 MET C N 1
ATOM 10717 C CA . MET C 1 118 ? 87.349 74.286 75.144 1.00 23.01 115 MET C CA 1
ATOM 10718 C C . MET C 1 118 ? 88.825 74.197 74.768 1.00 26.05 115 MET C C 1
ATOM 10719 O O . MET C 1 118 ? 89.193 74.544 73.644 1.00 25.76 115 MET C O 1
ATOM 10724 N N . ASN C 1 119 ? 89.672 73.777 75.740 1.00 22.07 116 ASN C N 1
ATOM 10725 C CA . ASN C 1 119 ? 91.131 73.671 75.609 1.00 21.80 116 ASN C CA 1
ATOM 10726 C C . ASN C 1 119 ? 91.699 74.974 75.030 1.00 26.63 116 ASN C C 1
ATOM 10727 O O . ASN C 1 119 ? 92.407 74.952 74.016 1.00 26.60 116 ASN C O 1
ATOM 10732 N N . LYS C 1 120 ? 91.333 76.119 75.660 1.00 23.29 117 LYS C N 1
ATOM 10733 C CA . LYS C 1 120 ? 91.741 77.460 75.246 1.00 23.64 117 LYS C CA 1
ATOM 10734 C C . LYS C 1 120 ? 93.221 77.474 74.849 1.00 28.55 117 LYS C C 1
ATOM 10735 O O . LYS C 1 120 ? 94.076 77.126 75.667 1.00 27.96 117 LYS C O 1
ATOM 10741 N N . PRO C 1 121 ? 93.535 77.785 73.568 1.00 25.93 118 PRO C N 1
ATOM 10742 C CA . PRO C 1 121 ? 94.945 77.799 73.145 1.00 26.01 118 PRO C CA 1
ATOM 10743 C C . PRO C 1 121 ? 95.676 79.044 73.648 1.00 30.13 118 PRO C C 1
ATOM 10744 O O . PRO C 1 121 ? 95.047 79.940 74.216 1.00 29.72 118 PRO C O 1
ATOM 10748 N N . LEU C 1 122 ? 97.007 79.103 73.442 1.00 27.09 119 LEU C N 1
ATOM 10749 C CA . LEU C 1 122 ? 97.810 80.266 73.831 1.00 27.40 119 LEU C CA 1
ATOM 10750 C C . LEU C 1 122 ? 97.427 81.480 72.990 1.00 32.25 119 LEU C C 1
ATOM 10751 O O . LEU C 1 122 ? 96.901 81.315 71.883 1.00 31.39 119 LEU C O 1
ATOM 10756 N N . THR C 1 123 ? 97.688 82.701 73.513 1.00 30.18 120 THR C N 1
ATOM 10757 C CA . THR C 1 123 ? 97.393 83.964 72.823 1.00 31.17 120 THR C CA 1
ATOM 10758 C C . THR C 1 123 ? 98.023 83.970 71.431 1.00 35.91 120 THR C C 1
ATOM 10759 O O . THR C 1 123 ? 99.195 83.620 71.279 1.00 35.79 120 THR C O 1
ATOM 10763 N N . GLY C 1 124 ? 97.217 84.301 70.430 1.00 33.15 121 GLY C N 1
ATOM 10764 C CA . GLY C 1 124 ? 97.647 84.328 69.040 1.00 33.77 121 GLY C CA 1
ATOM 10765 C C . GLY C 1 124 ? 96.496 84.291 68.055 1.00 38.08 121 GLY C C 1
ATOM 10766 O O . GLY C 1 124 ? 95.446 84.887 68.311 1.00 38.00 121 GLY C O 1
ATOM 10767 N N . PRO C 1 125 ? 96.653 83.578 66.911 1.00 35.01 122 PRO C N 1
ATOM 10768 C CA . PRO C 1 125 ? 95.576 83.556 65.900 1.00 34.88 122 PRO C CA 1
ATOM 10769 C C . PRO C 1 125 ? 94.282 82.874 66.364 1.00 36.79 122 PRO C C 1
ATOM 10770 O O . PRO C 1 125 ? 93.211 83.218 65.861 1.00 36.09 122 PRO C O 1
ATOM 10774 N N . LEU C 1 126 ? 94.369 81.922 67.315 1.00 32.05 123 LEU C N 1
ATOM 10775 C CA . LEU C 1 126 ? 93.186 81.218 67.817 1.00 30.81 123 LEU C CA 1
ATOM 10776 C C . LEU C 1 126 ? 92.733 81.743 69.198 1.00 34.41 123 LEU C C 1
ATOM 10777 O O . LEU C 1 126 ? 91.756 81.236 69.755 1.00 33.42 123 LEU C O 1
ATOM 10782 N N . ASN C 1 127 ? 93.423 82.776 69.731 1.00 31.52 124 ASN C N 1
ATOM 10783 C CA . ASN C 1 127 ? 93.094 83.381 71.026 1.00 31.18 124 ASN C CA 1
ATOM 10784 C C . ASN C 1 127 ? 93.454 84.879 71.028 1.00 35.73 124 ASN C C 1
ATOM 10785 O O . ASN C 1 127 ? 94.632 85.239 71.122 1.00 35.80 124 ASN C O 1
ATOM 10790 N N . THR C 1 128 ? 92.423 85.742 70.930 1.00 31.97 125 THR C N 1
ATOM 10791 C CA . THR C 1 128 ? 92.576 87.200 70.884 1.00 32.47 125 THR C CA 1
ATOM 10792 C C . THR C 1 128 ? 92.079 87.873 72.196 1.00 35.30 125 THR C C 1
ATOM 10793 O O . THR C 1 128 ? 91.986 89.103 72.254 1.00 35.27 125 THR C O 1
ATOM 10797 N N . THR C 1 129 ? 91.806 87.067 73.254 1.00 30.54 126 THR C N 1
ATOM 10798 C CA . THR C 1 129 ? 91.284 87.561 74.544 1.00 29.85 126 THR C CA 1
ATOM 10799 C C . THR C 1 129 ? 92.353 88.280 75.404 1.00 33.44 126 THR C C 1
ATOM 10800 O O . THR C 1 129 ? 91.997 88.981 76.356 1.00 32.98 126 THR C O 1
ATOM 10804 N N . GLY C 1 130 ? 93.632 88.060 75.099 1.00 29.92 127 GLY C N 1
ATOM 10805 C CA . GLY C 1 130 ? 94.734 88.666 75.844 1.00 30.27 127 GLY C CA 1
ATOM 10806 C C . GLY C 1 130 ? 95.275 87.792 76.960 1.00 33.70 127 GLY C C 1
ATOM 10807 O O . GLY C 1 130 ? 96.361 88.058 77.486 1.00 33.46 127 GLY C O 1
ATOM 10808 N N . THR C 1 131 ? 94.508 86.750 77.349 1.00 29.39 128 THR C N 1
ATOM 10809 C CA . THR C 1 131 ? 94.911 85.785 78.379 1.00 28.41 128 THR C CA 1
ATOM 10810 C C . THR C 1 131 ? 94.756 84.356 77.855 1.00 31.24 128 THR C C 1
ATOM 10811 O O . THR C 1 131 ? 94.028 84.124 76.888 1.00 31.15 128 THR C O 1
ATOM 10815 N N . ASP C 1 132 ? 95.439 83.403 78.503 1.00 26.57 129 ASP C N 1
ATOM 10816 C CA . ASP C 1 132 ? 95.368 81.973 78.195 1.00 25.29 129 ASP C CA 1
ATOM 10817 C C . ASP C 1 132 ? 95.621 81.176 79.488 1.00 27.94 129 ASP C C 1
ATOM 10818 O O . ASP C 1 132 ? 95.699 81.784 80.561 1.00 27.53 129 ASP C O 1
ATOM 10823 N N . HIS C 1 133 ? 95.737 79.832 79.398 1.00 23.38 130 HIS C N 1
ATOM 10824 C CA . HIS C 1 133 ? 95.986 78.980 80.567 1.00 22.55 130 HIS C CA 1
ATOM 10825 C C . HIS C 1 133 ? 97.344 79.285 81.209 1.00 27.00 130 HIS C C 1
ATOM 10826 O O . HIS C 1 133 ? 97.452 79.262 82.433 1.00 25.50 130 HIS C O 1
ATOM 10833 N N . SER C 1 134 ? 98.370 79.589 80.382 1.00 25.42 131 SER C N 1
ATOM 10834 C CA . SER C 1 134 ? 99.724 79.917 80.844 1.00 25.87 131 SER C CA 1
ATOM 10835 C C . SER C 1 134 ? 99.750 81.236 81.641 1.00 30.13 131 SER C C 1
ATOM 10836 O O . SER C 1 134 ? 100.386 81.285 82.699 1.00 30.50 131 SER C O 1
ATOM 10839 N N . THR C 1 135 ? 99.064 82.294 81.144 1.00 25.84 132 THR C N 1
ATOM 10840 C CA . THR C 1 135 ? 99.013 83.589 81.842 1.00 25.94 132 THR C CA 1
ATOM 10841 C C . THR C 1 135 ? 98.202 83.448 83.135 1.00 29.11 132 THR C C 1
ATOM 10842 O O . THR C 1 135 ? 98.591 84.007 84.162 1.00 28.89 132 THR C O 1
ATOM 10846 N N . ASP C 1 136 ? 97.096 82.664 83.087 1.00 24.94 133 ASP C N 1
ATOM 10847 C CA . ASP C 1 136 ? 96.235 82.400 84.243 1.00 24.18 133 ASP C CA 1
ATOM 10848 C C . ASP C 1 136 ? 96.981 81.620 85.325 1.00 28.00 133 ASP C C 1
ATOM 10849 O O . ASP C 1 136 ? 96.761 81.866 86.509 1.00 27.48 133 ASP C O 1
ATOM 10854 N N . THR C 1 137 ? 97.883 80.703 84.917 1.00 24.85 134 THR C N 1
ATOM 10855 C CA . THR C 1 137 ? 98.715 79.914 85.833 1.00 24.57 134 THR C CA 1
ATOM 10856 C C . THR C 1 137 ? 99.744 80.826 86.540 1.00 29.72 134 THR C C 1
ATOM 10857 O O . THR C 1 137 ? 99.917 80.716 87.756 1.00 29.52 134 THR C O 1
ATOM 10861 N N . TYR C 1 138 ? 100.422 81.715 85.771 1.00 26.69 135 TYR C N 1
ATOM 10862 C CA . TYR C 1 138 ? 101.422 82.651 86.302 1.00 27.48 135 TYR C CA 1
ATOM 10863 C C . TYR C 1 138 ? 100.811 83.533 87.395 1.00 31.50 135 TYR C C 1
ATOM 10864 O O . TYR C 1 138 ? 101.418 83.692 88.455 1.00 31.37 135 TYR C O 1
ATOM 10873 N N . ASP C 1 139 ? 99.610 84.099 87.132 1.00 27.55 136 ASP C N 1
ATOM 10874 C CA . ASP C 1 139 ? 98.889 84.966 88.069 1.00 27.33 136 ASP C CA 1
ATOM 10875 C C . ASP C 1 139 ? 98.436 84.184 89.306 1.00 29.33 136 ASP C C 1
ATOM 10876 O O . ASP C 1 139 ? 98.416 84.739 90.405 1.00 29.24 136 ASP C O 1
ATOM 10881 N N . THR C 1 140 ? 98.095 82.894 89.127 1.00 24.13 137 THR C N 1
ATOM 10882 C CA . THR C 1 140 ? 97.664 82.016 90.214 1.00 22.84 137 THR C CA 1
ATOM 10883 C C . THR C 1 140 ? 98.856 81.667 91.114 1.00 26.67 137 THR C C 1
ATOM 10884 O O . THR C 1 140 ? 98.775 81.878 92.323 1.00 26.69 137 THR C O 1
ATOM 10888 N N . ILE C 1 141 ? 99.962 81.150 90.525 1.00 23.25 138 ILE C N 1
ATOM 10889 C CA . ILE C 1 141 ? 101.173 80.770 91.270 1.00 22.95 138 ILE C CA 1
ATOM 10890 C C . ILE C 1 141 ? 101.745 81.994 92.024 1.00 28.28 138 ILE C C 1
ATOM 10891 O O . ILE C 1 141 ? 102.083 81.868 93.202 1.00 27.75 138 ILE C O 1
ATOM 10896 N N . ASP C 1 142 ? 101.794 83.177 91.366 1.00 26.40 139 ASP C N 1
ATOM 10897 C CA . ASP C 1 142 ? 102.310 84.413 91.976 1.00 27.06 139 ASP C CA 1
ATOM 10898 C C . ASP C 1 142 ? 101.517 84.805 93.222 1.00 31.37 139 ASP C C 1
ATOM 10899 O O . ASP C 1 142 ? 102.109 85.288 94.183 1.00 31.14 139 ASP C O 1
ATOM 10904 N N . TRP C 1 143 ? 100.192 84.568 93.220 1.00 28.34 140 TRP C N 1
ATOM 10905 C CA . TRP C 1 143 ? 99.343 84.864 94.372 1.00 28.58 140 TRP C CA 1
ATOM 10906 C C . TRP C 1 143 ? 99.572 83.836 95.497 1.00 31.46 140 TRP C C 1
ATOM 10907 O O . TRP C 1 143 ? 99.632 84.220 96.664 1.00 30.90 140 TRP C O 1
ATOM 10918 N N . LEU C 1 144 ? 99.676 82.532 95.142 1.00 27.04 141 LEU C N 1
ATOM 10919 C CA . LEU C 1 144 ? 99.845 81.436 96.109 1.00 26.24 141 LEU C CA 1
ATOM 10920 C C . LEU C 1 144 ? 101.166 81.539 96.896 1.00 30.51 141 LEU C C 1
ATOM 10921 O O . LEU C 1 144 ? 101.157 81.391 98.118 1.00 29.93 141 LEU C O 1
ATOM 10926 N N . VAL C 1 145 ? 102.285 81.816 96.205 1.00 27.42 142 VAL C N 1
ATOM 10927 C CA . VAL C 1 145 ? 103.612 81.906 96.835 1.00 27.70 142 VAL C CA 1
ATOM 10928 C C . VAL C 1 145 ? 103.762 83.189 97.686 1.00 32.01 142 VAL C C 1
ATOM 10929 O O . VAL C 1 145 ? 104.679 83.270 98.506 1.00 31.85 142 VAL C O 1
ATOM 10933 N N . LYS C 1 146 ? 102.861 84.173 97.495 1.00 28.57 143 LYS C N 1
ATOM 10934 C CA . LYS C 1 146 ? 102.888 85.445 98.219 1.00 29.14 143 LYS C CA 1
ATOM 10935 C C . LYS C 1 146 ? 101.839 85.516 99.338 1.00 33.33 143 LYS C C 1
ATOM 10936 O O . LYS C 1 146 ? 102.024 86.286 100.283 1.00 33.55 143 LYS C O 1
ATOM 10942 N N . ASN C 1 147 ? 100.728 84.754 99.225 1.00 29.27 144 ASN C N 1
ATOM 10943 C CA . ASN C 1 147 ? 99.628 84.848 100.190 1.00 28.91 144 ASN C CA 1
ATOM 10944 C C . ASN C 1 147 ? 99.388 83.574 101.035 1.00 32.62 144 ASN C C 1
ATOM 10945 O O . ASN C 1 147 ? 98.505 83.591 101.897 1.00 32.35 144 ASN C O 1
ATOM 10950 N N . ILE C 1 148 ? 100.173 82.495 100.822 1.00 29.08 145 ILE C N 1
ATOM 10951 C CA . ILE C 1 148 ? 100.062 81.279 101.648 1.00 28.18 145 ILE C CA 1
ATOM 10952 C C . ILE C 1 148 ? 101.336 81.193 102.517 1.00 32.18 145 ILE C C 1
ATOM 10953 O O . ILE C 1 148 ? 102.388 80.790 102.018 1.00 31.98 145 ILE C O 1
ATOM 10958 N N . PRO C 1 149 ? 101.273 81.633 103.802 1.00 29.07 146 PRO C N 1
ATOM 10959 C CA . PRO C 1 149 ? 102.496 81.655 104.638 1.00 28.93 146 PRO C CA 1
ATOM 10960 C C . PRO C 1 149 ? 103.063 80.273 104.999 1.00 31.07 146 PRO C C 1
ATOM 10961 O O . PRO C 1 149 ? 104.237 80.183 105.364 1.00 31.40 146 PRO C O 1
ATOM 10965 N N . GLU C 1 150 ? 102.250 79.206 104.890 1.00 25.58 147 GLU C N 1
ATOM 10966 C CA . GLU C 1 150 ? 102.685 77.839 105.206 1.00 24.31 147 GLU C CA 1
ATOM 10967 C C . GLU C 1 150 ? 103.476 77.199 104.043 1.00 27.75 147 GLU C C 1
ATOM 10968 O O . GLU C 1 150 ? 103.932 76.062 104.173 1.00 27.68 147 GLU C O 1
ATOM 10974 N N . SER C 1 151 ? 103.637 77.918 102.918 1.00 23.86 148 SER C N 1
ATOM 10975 C CA . SER C 1 151 ? 104.325 77.393 101.740 1.00 23.43 148 SER C CA 1
ATOM 10976 C C . SER C 1 151 ? 105.812 77.758 101.707 1.00 26.86 148 SER C C 1
ATOM 10977 O O . SER C 1 151 ? 106.214 78.798 102.239 1.00 26.76 148 SER C O 1
ATOM 10980 N N . ASN C 1 152 ? 106.621 76.905 101.040 1.00 22.71 149 ASN C N 1
ATOM 10981 C CA . ASN C 1 152 ? 108.062 77.102 100.886 1.00 23.19 149 ASN C CA 1
ATOM 10982 C C . ASN C 1 152 ? 108.392 77.878 99.586 1.00 27.65 149 ASN C C 1
ATOM 10983 O O . ASN C 1 152 ? 109.562 78.010 99.225 1.00 27.58 149 ASN C O 1
ATOM 10988 N N . GLY C 1 153 ? 107.352 78.368 98.908 1.00 24.59 150 GLY C N 1
ATOM 10989 C CA . GLY C 1 153 ? 107.477 79.136 97.674 1.00 24.85 150 GLY C CA 1
ATOM 10990 C C . GLY C 1 153 ? 107.771 78.305 96.439 1.00 28.49 150 GLY C C 1
ATOM 10991 O O . GLY C 1 153 ? 108.168 78.856 95.409 1.00 28.53 150 GLY C O 1
ATOM 10992 N N . ARG C 1 154 ? 107.577 76.971 96.527 1.00 23.87 151 ARG C N 1
ATOM 10993 C CA . ARG C 1 154 ? 107.823 76.054 95.408 1.00 22.95 151 ARG C CA 1
ATOM 10994 C C . ARG C 1 154 ? 106.523 75.358 94.994 1.00 25.70 151 ARG C C 1
ATOM 10995 O O . ARG C 1 154 ? 105.809 74.826 95.845 1.00 24.47 151 ARG C O 1
ATOM 11003 N N . VAL C 1 155 ? 106.206 75.397 93.687 1.00 22.32 152 VAL C N 1
ATOM 11004 C CA . VAL C 1 155 ? 104.965 74.843 93.143 1.00 21.68 152 VAL C CA 1
ATOM 11005 C C . VAL C 1 155 ? 105.258 73.766 92.086 1.00 25.51 152 VAL C C 1
ATOM 11006 O O . VAL C 1 155 ? 106.209 73.887 91.316 1.00 25.75 152 VAL C O 1
ATOM 11010 N N . ALA C 1 156 ? 104.429 72.718 92.067 1.00 21.19 153 ALA C N 1
ATOM 11011 C CA . ALA C 1 156 ? 104.438 71.667 91.056 1.00 20.67 153 ALA C CA 1
ATOM 11012 C C . ALA C 1 156 ? 103.034 71.514 90.510 1.00 23.21 153 ALA C C 1
ATOM 11013 O O . ALA C 1 156 ? 102.072 71.786 91.229 1.00 21.88 153 ALA C O 1
ATOM 11015 N N . ALA C 1 157 ? 102.906 71.131 89.237 1.00 19.97 154 ALA C N 1
ATOM 11016 C CA . ALA C 1 157 ? 101.601 70.960 88.605 1.00 19.40 154 ALA C CA 1
ATOM 11017 C C . ALA C 1 157 ? 101.411 69.522 88.142 1.00 23.16 154 ALA C C 1
ATOM 11018 O O . ALA C 1 157 ? 102.265 68.985 87.442 1.00 22.76 154 ALA C O 1
ATOM 11020 N N . ILE C 1 158 ? 100.322 68.875 88.592 1.00 19.81 155 ILE C N 1
ATOM 11021 C CA . ILE C 1 158 ? 100.008 67.484 88.234 1.00 19.37 155 ILE C CA 1
ATOM 11022 C C . ILE C 1 158 ? 98.540 67.402 87.793 1.00 23.63 155 ILE C C 1
ATOM 11023 O O . ILE C 1 158 ? 97.729 68.235 88.201 1.00 23.99 155 ILE C O 1
ATOM 11028 N N . GLY C 1 159 ? 98.222 66.424 86.954 1.00 19.95 156 GLY C N 1
ATOM 11029 C CA . GLY C 1 159 ? 96.863 66.235 86.465 1.00 19.32 156 GLY C CA 1
ATOM 11030 C C . GLY C 1 159 ? 96.757 65.317 85.267 1.00 23.11 156 GLY C C 1
ATOM 11031 O O . GLY C 1 159 ? 97.725 65.144 84.519 1.00 22.26 156 GLY C O 1
ATOM 11032 N N . GLY C 1 160 ? 95.575 64.731 85.094 1.00 19.70 157 GLY C N 1
ATOM 11033 C CA . GLY C 1 160 ? 95.288 63.821 83.993 1.00 19.51 157 GLY C CA 1
ATOM 11034 C C . GLY C 1 160 ? 94.275 64.352 82.999 1.00 23.98 157 GLY C C 1
ATOM 11035 O O . GLY C 1 160 ? 93.365 65.095 83.376 1.00 23.75 157 GLY C O 1
ATOM 11036 N N . SER C 1 161 ? 94.430 63.954 81.709 1.00 20.60 158 SER C N 1
ATOM 11037 C CA . SER C 1 161 ? 93.554 64.307 80.579 1.00 19.99 158 SER C CA 1
ATOM 11038 C C . SER C 1 161 ? 93.517 65.834 80.324 1.00 21.94 158 SER C C 1
ATOM 11039 O O . SER C 1 161 ? 94.463 66.371 79.745 1.00 21.57 158 SER C O 1
ATOM 11042 N N . TYR C 1 162 ? 92.419 66.514 80.723 1.00 17.30 159 TYR C N 1
ATOM 11043 C CA . TYR C 1 162 ? 92.275 67.968 80.595 1.00 17.44 159 TYR C CA 1
ATOM 11044 C C . TYR C 1 162 ? 93.142 68.635 81.655 1.00 20.44 159 TYR C C 1
ATOM 11045 O O . TYR C 1 162 ? 93.761 69.663 81.389 1.00 19.47 159 TYR C O 1
ATOM 11054 N N . GLU C 1 163 ? 93.211 68.013 82.853 1.00 17.38 160 GLU C N 1
ATOM 11055 C CA . GLU C 1 163 ? 94.048 68.470 83.965 1.00 17.73 160 GLU C CA 1
ATOM 11056 C C . GLU C 1 163 ? 95.524 68.260 83.607 1.00 22.60 160 GLU C C 1
ATOM 11057 O O . GLU C 1 163 ? 96.392 68.940 84.156 1.00 22.75 160 GLU C O 1
ATOM 11063 N N . GLY C 1 164 ? 95.774 67.356 82.651 1.00 18.96 161 GLY C N 1
ATOM 11064 C CA . GLY C 1 164 ? 97.094 67.105 82.085 1.00 19.06 161 GLY C CA 1
ATOM 11065 C C . GLY C 1 164 ? 97.440 68.138 81.030 1.00 23.77 161 GLY C C 1
ATOM 11066 O O . GLY C 1 164 ? 98.608 68.513 80.882 1.00 24.02 161 GLY C O 1
ATOM 11067 N N . TYR C 1 165 ? 96.410 68.615 80.290 1.00 19.94 162 TYR C N 1
ATOM 11068 C CA . TYR C 1 165 ? 96.537 69.654 79.266 1.00 19.99 162 TYR C CA 1
ATOM 11069 C C . TYR C 1 165 ? 96.925 70.984 79.937 1.00 23.20 162 TYR C C 1
ATOM 11070 O O . TYR C 1 165 ? 97.843 71.659 79.470 1.00 22.73 162 TYR C O 1
ATOM 11079 N N . THR C 1 166 ? 96.248 71.327 81.058 1.00 19.25 163 THR C N 1
ATOM 11080 C CA . THR C 1 166 ? 96.520 72.540 81.842 1.00 18.95 163 THR C CA 1
ATOM 11081 C C . THR C 1 166 ? 97.905 72.445 82.494 1.00 23.04 163 THR C C 1
ATOM 11082 O O . THR C 1 166 ? 98.596 73.457 82.597 1.00 23.43 163 THR C O 1
ATOM 11086 N N . THR C 1 167 ? 98.311 71.218 82.918 1.00 19.04 164 THR C N 1
ATOM 11087 C CA . THR C 1 167 ? 99.630 70.939 83.502 1.00 19.08 164 THR C CA 1
ATOM 11088 C C . THR C 1 167 ? 100.733 71.299 82.484 1.00 22.99 164 THR C C 1
ATOM 11089 O O . THR C 1 167 ? 101.724 71.927 82.856 1.00 22.29 164 THR C O 1
ATOM 11093 N N . LEU C 1 168 ? 100.534 70.929 81.200 1.00 20.26 165 LEU C N 1
ATOM 11094 C CA . LEU C 1 168 ? 101.478 71.232 80.119 1.00 21.18 165 LEU C CA 1
ATOM 11095 C C . LEU C 1 168 ? 101.508 72.726 79.813 1.00 25.50 165 LEU C C 1
ATOM 11096 O O . LEU C 1 168 ? 102.550 73.251 79.425 1.00 24.82 165 LEU C O 1
ATOM 11101 N N . MET C 1 169 ? 100.362 73.412 79.994 1.00 22.42 166 MET C N 1
ATOM 11102 C CA . MET C 1 169 ? 100.247 74.848 79.748 1.00 22.69 166 MET C CA 1
ATOM 11103 C C . MET C 1 169 ? 101.028 75.667 80.799 1.00 26.76 166 MET C C 1
ATOM 11104 O O . MET C 1 169 ? 101.454 76.780 80.496 1.00 26.08 166 MET C O 1
ATOM 11109 N N . CYS C 1 170 ? 101.271 75.082 82.005 1.00 23.54 167 CYS C N 1
ATOM 11110 C CA . CYS C 1 170 ? 102.042 75.717 83.087 1.00 23.72 167 CYS C CA 1
ATOM 11111 C C . CYS C 1 170 ? 103.526 75.915 82.675 1.00 27.74 167 CYS C C 1
ATOM 11112 O O . CYS C 1 170 ? 104.186 76.810 83.205 1.00 28.17 167 CYS C O 1
ATOM 11115 N N . THR C 1 171 ? 104.044 75.064 81.755 1.00 23.47 168 THR C N 1
ATOM 11116 C CA . THR C 1 171 ? 105.448 75.068 81.310 1.00 23.50 168 THR C CA 1
ATOM 11117 C C . THR C 1 171 ? 105.765 76.170 80.263 1.00 28.94 168 THR C C 1
ATOM 11118 O O . THR C 1 171 ? 106.941 76.388 79.953 1.00 28.89 168 THR C O 1
ATOM 11122 N N . ILE C 1 172 ? 104.733 76.837 79.710 1.00 26.27 169 ILE C N 1
ATOM 11123 C CA . ILE C 1 172 ? 104.922 77.926 78.738 1.00 27.19 169 ILE C CA 1
ATOM 11124 C C . ILE C 1 172 ? 105.069 79.228 79.523 1.00 31.32 169 ILE C C 1
ATOM 11125 O O . ILE C 1 172 ? 104.184 79.546 80.322 1.00 30.31 169 ILE C O 1
ATOM 11130 N N . ASN C 1 173 ? 106.200 79.970 79.314 1.00 28.43 170 ASN C N 1
ATOM 11131 C CA . ASN C 1 173 ? 106.556 81.184 80.081 1.00 28.76 170 ASN C CA 1
ATOM 11132 C C . ASN C 1 173 ? 106.290 80.900 81.576 1.00 32.38 170 ASN C C 1
ATOM 11133 O O . ASN C 1 173 ? 105.357 81.465 82.163 1.00 32.22 170 ASN C O 1
ATOM 11138 N N . PRO C 1 174 ? 106.982 79.892 82.159 1.00 28.47 171 PRO C N 1
ATOM 11139 C CA . PRO C 1 174 ? 106.612 79.459 83.510 1.00 27.78 171 PRO C CA 1
ATOM 11140 C C . PRO C 1 174 ? 107.072 80.398 84.608 1.00 31.33 171 PRO C C 1
ATOM 11141 O O . PRO C 1 174 ? 108.129 81.022 84.499 1.00 31.28 171 PRO C O 1
ATOM 11145 N N . HIS C 1 175 ? 106.259 80.481 85.678 1.00 27.04 172 HIS C N 1
ATOM 11146 C CA . HIS C 1 175 ? 106.557 81.255 86.874 1.00 27.02 172 HIS C CA 1
ATOM 11147 C C . HIS C 1 175 ? 107.822 80.674 87.534 1.00 29.68 172 HIS C C 1
ATOM 11148 O O . HIS C 1 175 ? 107.972 79.449 87.555 1.00 28.78 172 HIS C O 1
ATOM 11155 N N . PRO C 1 176 ? 108.758 81.513 88.049 1.00 25.83 173 PRO C N 1
ATOM 11156 C CA . PRO C 1 176 ? 109.988 80.957 88.656 1.00 25.42 173 PRO C CA 1
ATOM 11157 C C . PRO C 1 176 ? 109.738 79.940 89.782 1.00 27.52 173 PRO C C 1
ATOM 11158 O O . PRO C 1 176 ? 110.602 79.099 90.037 1.00 26.53 173 PRO C O 1
ATOM 11162 N N . ALA C 1 177 ? 108.552 79.993 90.429 1.00 23.33 174 ALA C N 1
ATOM 11163 C CA . ALA C 1 177 ? 108.201 79.085 91.525 1.00 22.34 174 ALA C CA 1
ATOM 11164 C C . ALA C 1 177 ? 107.848 77.656 91.043 1.00 25.76 174 ALA C C 1
ATOM 11165 O O . ALA C 1 177 ? 107.895 76.726 91.852 1.00 24.87 174 ALA C O 1
ATOM 11167 N N . LEU C 1 178 ? 107.498 77.479 89.739 1.00 22.30 175 LEU C N 1
ATOM 11168 C CA . LEU C 1 178 ? 107.183 76.154 89.177 1.00 21.19 175 LEU C CA 1
ATOM 11169 C C . LEU C 1 178 ? 108.477 75.346 89.029 1.00 25.07 175 LEU C C 1
ATOM 11170 O O . LEU C 1 178 ? 109.400 75.783 88.334 1.00 24.88 175 LEU C O 1
ATOM 11175 N N . LYS C 1 179 ? 108.561 74.195 89.727 1.00 21.11 176 LYS C N 1
ATOM 11176 C CA . LYS C 1 179 ? 109.785 73.389 89.793 1.00 21.14 176 LYS C CA 1
ATOM 11177 C C . LYS C 1 179 ? 109.710 72.066 89.022 1.00 25.48 176 LYS C C 1
ATOM 11178 O O . LYS C 1 179 ? 110.758 71.512 88.682 1.00 25.22 176 LYS C O 1
ATOM 11184 N N . ALA C 1 180 ? 108.492 71.523 88.812 1.00 21.88 177 ALA C N 1
ATOM 11185 C CA . ALA C 1 180 ? 108.285 70.240 88.120 1.00 20.93 177 ALA C CA 1
ATOM 11186 C C . ALA C 1 180 ? 106.833 70.079 87.692 1.00 23.17 177 ALA C C 1
ATOM 11187 O O . ALA C 1 180 ? 105.955 70.735 88.251 1.00 22.03 177 ALA C O 1
ATOM 11189 N N . VAL C 1 181 ? 106.580 69.191 86.710 1.00 19.33 178 VAL C N 1
ATOM 11190 C CA . VAL C 1 181 ? 105.225 68.879 86.239 1.00 18.93 178 VAL C CA 1
ATOM 11191 C C . VAL C 1 181 ? 105.047 67.363 86.062 1.00 21.92 178 VAL C C 1
ATOM 11192 O O . VAL C 1 181 ? 105.997 66.665 85.704 1.00 21.83 178 VAL C O 1
ATOM 11196 N N . VAL C 1 182 ? 103.832 66.857 86.334 1.00 17.72 179 VAL C N 1
ATOM 11197 C CA . VAL C 1 182 ? 103.507 65.441 86.145 1.00 17.18 179 VAL C CA 1
ATOM 11198 C C . VAL C 1 182 ? 102.216 65.339 85.293 1.00 21.11 179 VAL C C 1
ATOM 11199 O O . VAL C 1 182 ? 101.114 65.215 85.840 1.00 19.95 179 VAL C O 1
ATOM 11203 N N . PRO C 1 183 ? 102.333 65.413 83.946 1.00 18.64 180 PRO C N 1
ATOM 11204 C CA . PRO C 1 183 ? 101.129 65.298 83.110 1.00 18.12 180 PRO C CA 1
ATOM 11205 C C . PRO C 1 183 ? 100.744 63.836 82.832 1.00 21.20 180 PRO C C 1
ATOM 11206 O O . PRO C 1 183 ? 101.477 63.105 82.162 1.00 21.07 180 PRO C O 1
ATOM 11210 N N . PHE C 1 184 ? 99.593 63.410 83.370 1.00 17.22 181 PHE C N 1
ATOM 11211 C CA . PHE C 1 184 ? 99.040 62.067 83.164 1.00 16.12 181 PHE C CA 1
ATOM 11212 C C . PHE C 1 184 ? 98.136 62.052 81.943 1.00 20.15 181 PHE C C 1
ATOM 11213 O O . PHE C 1 184 ? 97.355 62.986 81.766 1.00 19.64 181 PHE C O 1
ATOM 11221 N N . ALA C 1 185 ? 98.222 60.989 81.109 1.00 17.51 182 ALA C N 1
ATOM 11222 C CA . ALA C 1 185 ? 97.351 60.748 79.938 1.00 17.50 182 ALA C CA 1
ATOM 11223 C C . ALA C 1 185 ? 96.768 62.059 79.343 1.00 22.10 182 ALA C C 1
ATOM 11224 O O . ALA C 1 185 ? 95.547 62.231 79.286 1.00 21.25 182 ALA C O 1
ATOM 11226 N N . SER C 1 186 ? 97.649 62.976 78.937 1.00 19.46 183 SER C N 1
ATOM 11227 C CA . SER C 1 186 ? 97.295 64.324 78.496 1.00 20.22 183 SER C CA 1
ATOM 11228 C C . SER C 1 186 ? 96.566 64.410 77.155 1.00 25.17 183 SER C C 1
ATOM 11229 O O . SER C 1 186 ? 96.768 63.580 76.264 1.00 24.87 183 SER C O 1
ATOM 11232 N N . MET C 1 187 ? 95.754 65.475 77.011 1.00 22.21 184 MET C N 1
ATOM 11233 C CA . MET C 1 187 ? 95.094 65.863 75.767 1.00 22.21 184 MET C CA 1
ATOM 11234 C C . MET C 1 187 ? 96.125 66.632 74.953 1.00 25.28 184 MET C C 1
ATOM 11235 O O . MET C 1 187 ? 96.494 67.746 75.334 1.00 24.97 184 MET C O 1
ATOM 11240 N N . VAL C 1 188 ? 96.668 66.008 73.902 1.00 21.36 185 VAL C N 1
ATOM 11241 C CA . VAL C 1 188 ? 97.726 66.614 73.087 1.00 21.26 185 VAL C CA 1
ATOM 11242 C C . VAL C 1 188 ? 97.179 66.986 71.692 1.00 25.07 185 VAL C C 1
ATOM 11243 O O . VAL C 1 188 ? 97.297 68.143 71.271 1.00 24.74 185 VAL C O 1
ATOM 11247 N N . ASP C 1 189 ? 96.588 66.009 70.985 1.00 20.29 186 ASP C N 1
ATOM 11248 C CA . ASP C 1 189 ? 96.034 66.241 69.660 1.00 20.07 186 ASP C CA 1
ATOM 11249 C C . ASP C 1 189 ? 94.721 65.475 69.508 1.00 22.96 186 ASP C C 1
ATOM 11250 O O . ASP C 1 189 ? 94.721 64.289 69.160 1.00 21.80 186 ASP C O 1
ATOM 11255 N N . GLY C 1 190 ? 93.617 66.178 69.755 1.00 19.46 187 GLY C N 1
ATOM 11256 C CA . GLY C 1 190 ? 92.264 65.632 69.687 1.00 18.78 187 GLY C CA 1
ATOM 11257 C C . GLY C 1 190 ? 91.809 65.189 68.309 1.00 22.26 187 GLY C C 1
ATOM 11258 O O . GLY C 1 190 ? 90.805 64.481 68.196 1.00 20.85 187 GLY C O 1
ATOM 11259 N N . TRP C 1 191 ? 92.537 65.597 67.249 1.00 19.53 188 TRP C N 1
ATOM 11260 C CA . TRP C 1 191 ? 92.198 65.219 65.877 1.00 19.60 188 TRP C CA 1
ATOM 11261 C C . TRP C 1 191 ? 93.000 64.004 65.425 1.00 23.94 188 TRP C C 1
ATOM 11262 O O . TRP C 1 191 ? 92.435 63.091 64.822 1.00 22.85 188 TRP C O 1
ATOM 11273 N N . MET C 1 192 ? 94.323 64.019 65.661 1.00 21.50 189 MET C N 1
ATOM 11274 C CA . MET C 1 192 ? 95.222 62.953 65.223 1.00 21.55 189 MET C CA 1
ATOM 11275 C C . MET C 1 192 ? 94.930 61.604 65.883 1.00 25.28 189 MET C C 1
ATOM 11276 O O . MET C 1 192 ? 94.997 60.578 65.207 1.00 25.11 189 MET C O 1
ATOM 11281 N N . GLY C 1 193 ? 94.610 61.599 67.173 1.00 21.66 190 GLY C N 1
ATOM 11282 C CA . GLY C 1 193 ? 94.313 60.339 67.845 1.00 20.80 190 GLY C CA 1
ATOM 11283 C C . GLY C 1 193 ? 93.988 60.406 69.318 1.00 23.88 190 GLY C C 1
ATOM 11284 O O . GLY C 1 193 ? 94.124 59.397 70.017 1.00 23.30 190 GLY C O 1
ATOM 11285 N N . ASP C 1 194 ? 93.530 61.566 69.809 1.00 19.84 191 ASP C N 1
ATOM 11286 C CA . ASP C 1 194 ? 93.180 61.652 71.217 1.00 18.80 191 ASP C CA 1
ATOM 11287 C C . ASP C 1 194 ? 91.642 61.548 71.432 1.00 22.14 191 ASP C C 1
ATOM 11288 O O . ASP C 1 194 ? 91.075 60.485 71.162 1.00 21.46 191 ASP C O 1
ATOM 11293 N N . ASP C 1 195 ? 90.977 62.622 71.900 1.00 18.17 192 ASP C N 1
ATOM 11294 C CA . ASP C 1 195 ? 89.571 62.560 72.313 1.00 17.73 192 ASP C CA 1
ATOM 11295 C C . ASP C 1 195 ? 88.493 62.730 71.228 1.00 20.88 192 ASP C C 1
ATOM 11296 O O . ASP C 1 195 ? 87.459 62.068 71.326 1.00 19.85 192 ASP C O 1
ATOM 11301 N N . TRP C 1 196 ? 88.660 63.661 70.276 1.00 17.57 193 TRP C N 1
ATOM 11302 C CA . TRP C 1 196 ? 87.567 63.967 69.340 1.00 17.27 193 TRP C CA 1
ATOM 11303 C C . TRP C 1 196 ? 87.609 63.152 68.045 1.00 19.47 193 TRP C C 1
ATOM 11304 O O . TRP C 1 196 ? 86.553 62.790 67.528 1.00 17.93 193 TRP C O 1
ATOM 11315 N N . PHE C 1 197 ? 88.809 62.891 67.515 1.00 16.51 194 PHE C N 1
ATOM 11316 C CA . PHE C 1 197 ? 89.017 62.110 66.295 1.00 16.24 194 PHE C CA 1
ATOM 11317 C C . PHE C 1 197 ? 90.238 61.196 66.437 1.00 20.51 194 PHE C C 1
ATOM 11318 O O . PHE C 1 197 ? 91.143 61.487 67.224 1.00 19.54 194 PHE C O 1
ATOM 11326 N N . HIS C 1 198 ? 90.269 60.109 65.650 1.00 18.40 195 HIS C N 1
ATOM 11327 C CA . HIS C 1 198 ? 91.405 59.198 65.511 1.00 18.98 195 HIS C CA 1
ATOM 11328 C C . HIS C 1 198 ? 91.702 59.093 64.021 1.00 24.77 195 HIS C C 1
ATOM 11329 O O . HIS C 1 198 ? 90.993 58.384 63.297 1.00 24.07 195 HIS C O 1
ATOM 11336 N N . MET C 1 199 ? 92.673 59.901 63.548 1.00 23.13 196 MET C N 1
ATOM 11337 C CA . MET C 1 199 ? 93.082 60.007 62.142 1.00 24.09 196 MET C CA 1
ATOM 11338 C C . MET C 1 199 ? 91.876 60.357 61.229 1.00 26.67 196 MET C C 1
ATOM 11339 O O . MET C 1 199 ? 91.692 59.762 60.162 1.00 26.68 196 MET C O 1
ATOM 11344 N N . GLY C 1 200 ? 91.083 61.333 61.671 1.00 22.22 197 GLY C N 1
ATOM 11345 C CA . GLY C 1 200 ? 89.934 61.832 60.921 1.00 21.52 197 GLY C CA 1
ATOM 11346 C C . GLY C 1 200 ? 88.586 61.257 61.294 1.00 23.41 197 GLY C C 1
ATOM 11347 O O . GLY C 1 200 ? 87.562 61.908 61.074 1.00 22.50 197 GLY C O 1
ATOM 11348 N N . ALA C 1 201 ? 88.563 60.020 61.827 1.00 19.38 198 ALA C N 1
ATOM 11349 C CA . ALA C 1 201 ? 87.314 59.364 62.220 1.00 18.53 198 ALA C CA 1
ATOM 11350 C C . ALA C 1 201 ? 86.778 59.986 63.513 1.00 21.62 198 ALA C C 1
ATOM 11351 O O . ALA C 1 201 ? 87.429 59.910 64.554 1.00 21.06 198 ALA C O 1
ATOM 11353 N N . PHE C 1 202 ? 85.609 60.642 63.422 1.00 17.83 199 PHE C N 1
ATOM 11354 C CA . PHE C 1 202 ? 84.981 61.379 64.519 1.00 16.79 199 PHE C CA 1
ATOM 11355 C C . PHE C 1 202 ? 84.426 60.475 65.615 1.00 19.59 199 PHE C C 1
ATOM 11356 O O . PHE C 1 202 ? 83.654 59.558 65.339 1.00 18.46 199 PHE C O 1
ATOM 11364 N N . ARG C 1 203 ? 84.793 60.784 66.872 1.00 15.74 200 ARG C N 1
ATOM 11365 C CA . ARG C 1 203 ? 84.312 60.097 68.066 1.00 15.06 200 ARG C CA 1
ATOM 11366 C C . ARG C 1 203 ? 83.045 60.809 68.569 1.00 19.22 200 ARG C C 1
ATOM 11367 O O . ARG C 1 203 ? 83.091 61.560 69.546 1.00 18.48 200 ARG C O 1
ATOM 11375 N N . GLN C 1 204 ? 81.919 60.604 67.850 1.00 16.97 201 GLN C N 1
ATOM 11376 C CA . GLN C 1 204 ? 80.617 61.230 68.128 1.00 16.84 201 GLN C CA 1
ATOM 11377 C C . GLN C 1 204 ? 80.122 60.979 69.566 1.00 21.88 201 GLN C C 1
ATOM 11378 O O . GLN C 1 204 ? 79.570 61.890 70.180 1.00 21.42 201 GLN C O 1
ATOM 11384 N N . GLU C 1 205 ? 80.326 59.752 70.093 1.00 19.52 202 GLU C N 1
ATOM 11385 C CA . GLU C 1 205 ? 79.909 59.364 71.443 1.00 19.18 202 GLU C CA 1
ATOM 11386 C C . GLU C 1 205 ? 80.781 60.014 72.508 1.00 23.03 202 GLU C C 1
ATOM 11387 O O . GLU C 1 205 ? 80.307 60.274 73.614 1.00 22.89 202 GLU C O 1
ATOM 11393 N N . ALA C 1 206 ? 82.063 60.238 72.196 1.00 19.35 203 ALA C N 1
ATOM 11394 C CA . ALA C 1 206 ? 83.008 60.831 73.137 1.00 18.82 203 ALA C CA 1
ATOM 11395 C C . ALA C 1 206 ? 82.993 62.366 73.088 1.00 21.87 203 ALA C C 1
ATOM 11396 O O . ALA C 1 206 ? 83.465 63.008 74.028 1.00 22.41 203 ALA C O 1
ATOM 11398 N N . SER C 1 207 ? 82.453 62.954 72.010 1.00 16.77 204 SER C N 1
ATOM 11399 C CA . SER C 1 207 ? 82.471 64.406 71.846 1.00 16.52 204 SER C CA 1
ATOM 11400 C C . SER C 1 207 ? 81.129 65.087 72.148 1.00 19.44 204 SER C C 1
ATOM 11401 O O . SER C 1 207 ? 81.116 66.073 72.887 1.00 18.27 204 SER C O 1
ATOM 11404 N N . LEU C 1 208 ? 80.018 64.610 71.536 1.00 16.16 205 LEU C N 1
ATOM 11405 C CA . LEU C 1 208 ? 78.702 65.263 71.649 1.00 16.25 205 LEU C CA 1
ATOM 11406 C C . LEU C 1 208 ? 78.156 65.355 73.102 1.00 20.30 205 LEU C C 1
ATOM 11407 O O . LEU C 1 208 ? 77.849 66.474 73.522 1.00 20.26 205 LEU C O 1
ATOM 11412 N N . PRO C 1 209 ? 78.024 64.251 73.895 1.00 16.63 206 PRO C N 1
ATOM 11413 C CA . PRO C 1 209 ? 77.508 64.407 75.270 1.00 16.18 206 PRO C CA 1
ATOM 11414 C C . PRO C 1 209 ? 78.448 65.239 76.141 1.00 19.66 206 PRO C C 1
ATOM 11415 O O . PRO C 1 209 ? 77.975 66.052 76.940 1.00 18.76 206 PRO C O 1
ATOM 11419 N N . TYR C 1 210 ? 79.782 65.083 75.934 1.00 16.22 207 TYR C N 1
ATOM 11420 C CA . TYR C 1 210 ? 80.808 65.840 76.654 1.00 15.81 207 TYR C CA 1
ATOM 11421 C C . TYR C 1 210 ? 80.627 67.351 76.433 1.00 19.39 207 TYR C C 1
ATOM 11422 O O . TYR C 1 210 ? 80.545 68.100 77.408 1.00 18.83 207 TYR C O 1
ATOM 11431 N N . ALA C 1 211 ? 80.544 67.788 75.154 1.00 15.63 208 ALA C N 1
ATOM 11432 C CA . ALA C 1 211 ? 80.355 69.192 74.785 1.00 15.73 208 ALA C CA 1
ATOM 11433 C C . ALA C 1 211 ? 79.044 69.747 75.358 1.00 18.92 208 ALA C C 1
ATOM 11434 O O . ALA C 1 211 ? 79.027 70.871 75.861 1.00 18.66 208 ALA C O 1
ATOM 11436 N N . TYR C 1 212 ? 77.962 68.941 75.326 1.00 14.36 209 TYR C N 1
ATOM 11437 C CA . TYR C 1 212 ? 76.661 69.335 75.863 1.00 13.56 209 TYR C CA 1
ATOM 11438 C C . TYR C 1 212 ? 76.766 69.641 77.372 1.00 16.75 209 TYR C C 1
ATOM 11439 O O . TYR C 1 212 ? 76.468 70.757 77.780 1.00 16.41 209 TYR C O 1
ATOM 11448 N N . ASN C 1 213 ? 77.241 68.667 78.179 1.00 13.09 210 ASN C N 1
ATOM 11449 C CA . ASN C 1 213 ? 77.362 68.797 79.637 1.00 12.78 210 ASN C CA 1
ATOM 11450 C C . ASN C 1 213 ? 78.333 69.911 80.049 1.00 17.17 210 ASN C C 1
ATOM 11451 O O . ASN C 1 213 ? 78.002 70.719 80.915 1.00 17.16 210 ASN C O 1
ATOM 11456 N N . GLN C 1 2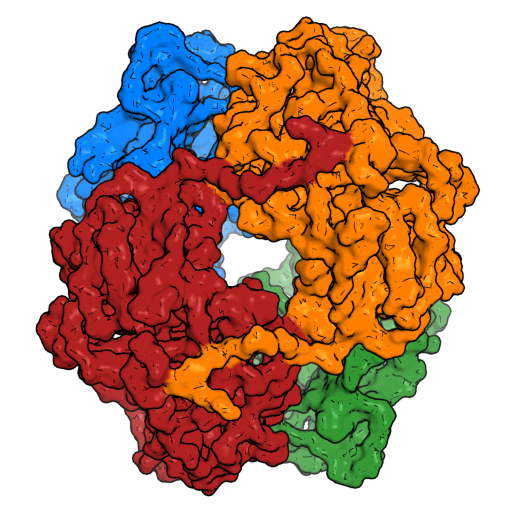14 ? 79.500 69.978 79.403 1.00 13.76 211 GLN C N 1
ATOM 11457 C CA . GLN C 1 214 ? 80.537 70.948 79.742 1.00 13.74 211 GLN C CA 1
ATOM 11458 C C . GLN C 1 214 ? 80.286 72.364 79.189 1.00 18.21 211 GLN C C 1
ATOM 11459 O O . GLN C 1 214 ? 80.906 73.308 79.685 1.00 17.59 211 GLN C O 1
ATOM 11465 N N . GLU C 1 215 ? 79.429 72.526 78.155 1.00 16.12 212 GLU C N 1
ATOM 11466 C CA . GLU C 1 215 ? 79.273 73.858 77.541 1.00 16.54 212 GLU C CA 1
ATOM 11467 C C . GLU C 1 215 ? 77.832 74.427 77.485 1.00 20.45 212 GLU C C 1
ATOM 11468 O O . GLU C 1 215 ? 77.671 75.579 77.069 1.00 19.35 212 GLU C O 1
ATOM 11474 N N . ALA C 1 216 ? 76.801 73.662 77.901 1.00 17.95 213 ALA C N 1
ATOM 11475 C CA . ALA C 1 216 ? 75.428 74.196 77.913 1.00 18.66 213 ALA C CA 1
ATOM 11476 C C . ALA C 1 216 ? 75.295 75.284 78.981 1.00 24.41 213 ALA C C 1
ATOM 11477 O O . ALA C 1 216 ? 74.652 76.307 78.744 1.00 24.62 213 ALA C O 1
ATOM 11479 N N . THR C 1 217 ? 75.931 75.061 80.148 1.00 21.69 214 THR C N 1
ATOM 11480 C CA . THR C 1 217 ? 75.961 75.988 81.288 1.00 21.72 214 THR C CA 1
ATOM 11481 C C . THR C 1 217 ? 77.365 76.018 81.907 1.00 25.50 214 THR C C 1
ATOM 11482 O O . THR C 1 217 ? 78.154 75.086 81.703 1.00 25.14 214 THR C O 1
ATOM 11486 N N . ARG C 1 218 ? 77.657 77.072 82.696 1.00 21.63 215 ARG C N 1
ATOM 11487 C CA . ARG C 1 218 ? 78.930 77.247 83.403 1.00 21.07 215 ARG C CA 1
ATOM 11488 C C . ARG C 1 218 ? 79.129 76.157 84.468 1.00 24.40 215 ARG C C 1
ATOM 11489 O O . ARG C 1 218 ? 80.232 75.617 84.608 1.00 23.60 215 ARG C O 1
ATOM 11497 N N . LYS C 1 219 ? 78.057 75.838 85.210 1.00 20.64 216 LYS C N 1
ATOM 11498 C CA . LYS C 1 219 ? 78.106 74.916 86.338 1.00 19.93 216 LYS C CA 1
ATOM 11499 C C . LYS C 1 219 ? 77.459 73.542 86.046 1.00 23.28 216 LYS C C 1
ATOM 11500 O O . LYS C 1 219 ? 77.054 72.860 86.993 1.00 22.81 216 LYS C O 1
ATOM 11506 N N . ASN C 1 220 ? 77.422 73.109 84.756 1.00 19.68 217 ASN C N 1
ATOM 11507 C CA . ASN C 1 220 ? 76.853 71.807 84.332 1.00 19.60 217 ASN C CA 1
ATOM 11508 C C . ASN C 1 220 ? 75.446 71.569 84.947 1.00 24.41 217 ASN C C 1
ATOM 11509 O O . ASN C 1 220 ? 75.182 70.514 85.533 1.00 23.44 217 ASN C O 1
ATOM 11514 N N . GLU C 1 221 ? 74.573 72.575 84.838 1.00 22.08 218 GLU C N 1
ATOM 11515 C CA . GLU C 1 221 ? 73.219 72.524 85.387 1.00 22.17 218 GLU C CA 1
ATOM 11516 C C . GLU C 1 221 ? 72.263 71.825 84.412 1.00 25.96 218 GLU C C 1
ATOM 11517 O O . GLU C 1 221 ? 71.210 71.340 84.829 1.00 25.26 218 GLU C O 1
ATOM 11523 N N . ILE C 1 222 ? 72.644 71.763 83.114 1.00 22.33 219 ILE C N 1
ATOM 11524 C CA . ILE C 1 222 ? 71.864 71.109 82.062 1.00 21.69 219 ILE C CA 1
ATOM 11525 C C . ILE C 1 222 ? 72.683 69.930 81.527 1.00 23.13 219 ILE C C 1
ATOM 11526 O O . ILE C 1 222 ? 73.780 70.131 81.004 1.00 22.83 219 ILE C O 1
ATOM 11531 N N . LYS C 1 223 ? 72.181 68.699 81.710 1.00 18.21 220 LYS C N 1
ATOM 11532 C CA . LYS C 1 223 ? 72.911 67.504 81.290 1.00 16.95 220 LYS C CA 1
ATOM 11533 C C . LYS C 1 223 ? 72.201 66.762 80.150 1.00 19.77 220 LYS C C 1
ATOM 11534 O O . LYS C 1 223 ? 70.979 66.866 80.000 1.00 19.31 220 LYS C O 1
ATOM 11540 N N . TRP C 1 224 ? 72.996 66.046 79.329 1.00 15.49 221 TRP C N 1
ATOM 11541 C CA . TRP C 1 224 ? 72.575 65.292 78.146 1.00 15.58 221 TRP C CA 1
ATOM 11542 C C . TRP C 1 224 ? 71.463 64.293 78.488 1.00 20.49 221 TRP C C 1
ATOM 11543 O O . TRP C 1 224 ? 71.624 63.460 79.389 1.00 19.22 221 TRP C O 1
ATOM 11554 N N . TRP C 1 225 ? 70.314 64.428 77.803 1.00 17.88 222 TRP C N 1
ATOM 11555 C CA . TRP C 1 225 ? 69.162 63.550 77.990 1.00 17.83 222 TRP C CA 1
ATOM 11556 C C . TRP C 1 225 ? 69.234 62.372 77.009 1.00 21.63 222 TRP C C 1
ATOM 11557 O O . TRP C 1 225 ? 69.928 62.452 75.991 1.00 20.84 222 TRP C O 1
ATOM 11568 N N . SER C 1 226 ? 68.532 61.279 77.324 1.00 18.67 223 SER C N 1
ATOM 11569 C CA . SER C 1 226 ? 68.550 60.070 76.506 1.00 18.63 223 SER C CA 1
ATOM 11570 C C . SER C 1 226 ? 67.152 59.508 76.314 1.00 22.26 223 SER C C 1
ATOM 11571 O O . SER C 1 226 ? 66.337 59.548 77.235 1.00 22.25 223 SER C O 1
ATOM 11574 N N . GLY C 1 227 ? 66.900 58.963 75.129 1.00 18.21 224 GLY C N 1
ATOM 11575 C CA . GLY C 1 227 ? 65.633 58.323 74.798 1.00 17.80 224 GLY C CA 1
ATOM 11576 C C . GLY C 1 227 ? 65.773 56.836 74.529 1.00 20.88 224 GLY C C 1
ATOM 11577 O O . GLY C 1 227 ? 64.789 56.168 74.204 1.00 20.99 224 GLY C O 1
ATOM 11578 N N . SER C 1 228 ? 67.005 56.303 74.671 1.00 16.27 225 SER C N 1
ATOM 11579 C CA . SER C 1 228 ? 67.305 54.899 74.396 1.00 15.76 225 SER C CA 1
ATOM 11580 C C . SER C 1 228 ? 68.482 54.408 75.249 1.00 18.65 225 SER C C 1
ATOM 11581 O O . SER C 1 228 ? 69.516 55.075 75.314 1.00 18.64 225 SER C O 1
ATOM 11584 N N . TYR C 1 229 ? 68.323 53.237 75.899 1.00 14.43 226 TYR C N 1
ATOM 11585 C CA . TYR C 1 229 ? 69.374 52.634 76.728 1.00 13.78 226 TYR C CA 1
ATOM 11586 C C . TYR C 1 229 ? 70.575 52.194 75.866 1.00 16.81 226 TYR C C 1
ATOM 11587 O O . TYR C 1 229 ? 71.723 52.371 76.281 1.00 15.73 226 TYR C O 1
ATOM 11596 N N . ASP C 1 230 ? 70.302 51.636 74.671 1.00 13.44 227 ASP C N 1
ATOM 11597 C CA . ASP C 1 230 ? 71.338 51.217 73.727 1.00 13.89 227 ASP C CA 1
ATOM 11598 C C . ASP C 1 230 ? 71.710 52.407 72.841 1.00 18.05 227 ASP C C 1
ATOM 11599 O O . ASP C 1 230 ? 70.867 52.887 72.077 1.00 17.80 227 ASP C O 1
ATOM 11604 N N . THR C 1 231 ? 72.960 52.910 72.972 1.00 14.90 228 THR C N 1
ATOM 11605 C CA . THR C 1 231 ? 73.427 54.072 72.198 1.00 15.11 228 THR C CA 1
ATOM 11606 C C . THR C 1 231 ? 73.626 53.715 70.715 1.00 19.52 228 THR C C 1
ATOM 11607 O O . THR C 1 231 ? 73.510 54.598 69.869 1.00 19.95 228 THR C O 1
ATOM 11611 N N . TYR C 1 232 ? 73.902 52.427 70.404 1.00 15.78 229 TYR C N 1
ATOM 11612 C CA . TYR C 1 232 ? 74.063 51.943 69.024 1.00 16.18 229 TYR C CA 1
ATOM 11613 C C . TYR C 1 232 ? 72.802 52.270 68.209 1.00 21.72 229 TYR C C 1
ATOM 11614 O O . TYR C 1 232 ? 72.910 52.832 67.121 1.00 21.91 229 TYR C O 1
ATOM 11623 N N . ASP C 1 233 ? 71.613 51.957 68.758 1.00 19.57 230 ASP C N 1
ATOM 11624 C CA . ASP C 1 233 ? 70.333 52.223 68.101 1.00 20.21 230 ASP C CA 1
ATOM 11625 C C . ASP C 1 233 ? 70.062 53.731 67.966 1.00 23.58 230 ASP C C 1
ATOM 11626 O O . ASP C 1 233 ? 69.612 54.171 66.908 1.00 23.66 230 ASP C O 1
ATOM 11631 N N . ALA C 1 234 ? 70.363 54.522 69.024 1.00 19.32 231 ALA C N 1
ATOM 11632 C CA . ALA C 1 234 ? 70.133 55.973 69.043 1.00 18.70 231 ALA C CA 1
ATOM 11633 C C . ALA C 1 234 ? 70.954 56.712 67.975 1.00 22.02 231 ALA C C 1
ATOM 11634 O O . ALA C 1 234 ? 70.384 57.497 67.216 1.00 21.89 231 ALA C O 1
ATOM 11636 N N . TYR C 1 235 ? 72.277 56.442 67.893 1.00 18.12 232 TYR C N 1
ATOM 11637 C CA . TYR C 1 235 ? 73.151 57.107 66.922 1.00 18.02 232 TYR C CA 1
ATOM 11638 C C . TYR C 1 235 ? 72.890 56.627 65.476 1.00 23.02 232 TYR C C 1
ATOM 11639 O O . TYR C 1 235 ? 73.043 57.419 64.543 1.00 22.79 232 TYR C O 1
ATOM 11648 N N . LEU C 1 236 ? 72.459 55.357 65.292 1.00 20.45 233 LEU C N 1
ATOM 11649 C CA . LEU C 1 236 ? 72.154 54.818 63.954 1.00 20.55 233 LEU C CA 1
ATOM 11650 C C . LEU C 1 236 ? 70.878 55.451 63.384 1.00 24.41 233 LEU C C 1
ATOM 11651 O O . LEU C 1 236 ? 70.842 55.773 62.198 1.00 24.12 233 LEU C O 1
ATOM 11656 N N . ARG C 1 237 ? 69.846 55.644 64.235 1.00 21.30 234 ARG C N 1
ATOM 11657 C CA . ARG C 1 237 ? 68.566 56.262 63.847 1.00 21.44 234 ARG C CA 1
ATOM 11658 C C . ARG C 1 237 ? 68.759 57.720 63.404 1.00 25.34 234 ARG C C 1
ATOM 11659 O O . ARG C 1 237 ? 68.070 58.177 62.490 1.00 25.54 234 ARG C O 1
ATOM 11667 N N . ALA C 1 238 ? 69.702 58.441 64.051 1.00 21.44 235 ALA C N 1
ATOM 11668 C CA . ALA C 1 238 ? 70.034 59.834 63.735 1.00 21.47 235 ALA C CA 1
ATOM 11669 C C . ALA C 1 238 ? 70.697 59.959 62.350 1.00 25.19 235 ALA C C 1
ATOM 11670 O O . ALA C 1 238 ? 70.559 60.990 61.697 1.00 24.81 235 ALA C O 1
ATOM 11672 N N . GLY C 1 239 ? 71.403 58.913 61.925 1.00 22.08 236 GLY C N 1
ATOM 11673 C CA . GLY C 1 239 ? 72.062 58.869 60.624 1.00 22.55 236 GLY C CA 1
ATOM 11674 C C . GLY C 1 239 ? 73.469 59.425 60.624 1.00 26.63 236 GLY C C 1
ATOM 11675 O O . GLY C 1 239 ? 74.403 58.750 60.186 1.00 26.95 236 GLY C O 1
ATOM 11676 N N . ASN C 1 240 ? 73.630 60.672 61.093 1.00 22.60 237 ASN C N 1
ATOM 11677 C CA . ASN C 1 240 ? 74.926 61.344 61.146 1.00 21.69 237 ASN C CA 1
ATOM 11678 C C . ASN C 1 240 ? 75.072 62.146 62.453 1.00 23.79 237 ASN C C 1
ATOM 11679 O O . ASN C 1 240 ? 74.088 62.331 63.175 1.00 22.97 237 ASN C O 1
ATOM 11684 N N . ALA C 1 241 ? 76.302 62.603 62.758 1.00 19.69 238 ALA C N 1
ATOM 11685 C CA . ALA C 1 241 ? 76.628 63.344 63.984 1.00 19.29 238 ALA C CA 1
ATOM 11686 C C . ALA C 1 241 ? 75.890 64.685 64.077 1.00 23.11 238 ALA C C 1
ATOM 11687 O O . ALA C 1 241 ? 75.488 65.086 65.174 1.00 22.48 238 ALA C O 1
ATOM 11689 N N . GLY C 1 242 ? 75.711 65.349 62.930 1.00 19.74 239 GLY C N 1
ATOM 11690 C CA . GLY C 1 242 ? 75.006 66.624 62.828 1.00 19.43 239 GLY C CA 1
ATOM 11691 C C . GLY C 1 242 ? 73.562 66.549 63.279 1.00 21.04 239 GLY C C 1
ATOM 11692 O O . GLY C 1 242 ? 73.097 67.432 64.001 1.00 20.08 239 GLY C O 1
ATOM 11693 N N . ALA C 1 243 ? 72.853 65.469 62.889 1.00 16.92 240 ALA C N 1
ATOM 11694 C CA . ALA C 1 243 ? 71.453 65.255 63.274 1.00 16.68 240 ALA C CA 1
ATOM 11695 C C . ALA C 1 243 ? 71.324 64.921 64.776 1.00 21.31 240 ALA C C 1
ATOM 11696 O O . ALA C 1 243 ? 70.345 65.327 65.403 1.00 21.20 240 ALA C O 1
ATOM 11698 N N . MET C 1 244 ? 72.319 64.209 65.351 1.00 18.23 241 MET C N 1
ATOM 11699 C CA . MET C 1 244 ? 72.325 63.886 66.783 1.00 18.52 241 MET C CA 1
ATOM 11700 C C . MET C 1 244 ? 72.543 65.171 67.608 1.00 21.71 241 MET C C 1
ATOM 11701 O O . MET C 1 244 ? 71.876 65.368 68.628 1.00 20.52 241 MET C O 1
ATOM 11706 N N . ALA C 1 245 ? 73.452 66.055 67.137 1.00 18.08 242 ALA C N 1
ATOM 11707 C CA . ALA C 1 245 ? 73.723 67.342 67.784 1.00 18.12 242 ALA C CA 1
ATOM 11708 C C . ALA C 1 245 ? 72.503 68.268 67.676 1.00 21.44 242 ALA C C 1
ATOM 11709 O O . ALA C 1 245 ? 72.167 68.948 68.647 1.00 20.52 242 ALA C O 1
ATOM 11711 N N . ALA C 1 246 ? 71.818 68.257 66.505 1.00 17.90 243 ALA C N 1
ATOM 11712 C CA . ALA C 1 246 ? 70.611 69.054 66.263 1.00 17.90 243 ALA C CA 1
ATOM 11713 C C . ALA C 1 246 ? 69.437 68.564 67.118 1.00 20.35 243 ALA C C 1
ATOM 11714 O O . ALA C 1 246 ? 68.668 69.387 67.610 1.00 19.46 243 ALA C O 1
ATOM 11716 N N . SER C 1 247 ? 69.321 67.226 67.329 1.00 16.50 244 SER C N 1
ATOM 11717 C CA . SER C 1 247 ? 68.250 66.629 68.147 1.00 15.96 244 SER C CA 1
ATOM 11718 C C . SER C 1 247 ? 68.339 67.085 69.627 1.00 19.91 244 SER C C 1
ATOM 11719 O O . SER C 1 247 ? 67.339 67.032 70.345 1.00 19.70 244 SER C O 1
ATOM 11722 N N . ARG C 1 248 ? 69.516 67.595 70.048 1.00 15.87 245 ARG C N 1
ATOM 11723 C CA . ARG C 1 248 ? 69.731 68.122 71.398 1.00 15.52 245 ARG C CA 1
ATOM 11724 C C . ARG C 1 248 ? 69.829 69.663 71.380 1.00 21.19 245 ARG C C 1
ATOM 11725 O O . ARG C 1 248 ? 70.003 70.283 72.436 1.00 21.13 245 ARG C O 1
ATOM 11733 N N . GLY C 1 249 ? 69.674 70.256 70.188 1.00 18.72 246 GLY C N 1
ATOM 11734 C CA . GLY C 1 249 ? 69.723 71.702 69.979 1.00 19.20 246 GLY C CA 1
ATOM 11735 C C . GLY C 1 249 ? 71.072 72.307 70.309 1.00 23.35 246 GLY C C 1
ATOM 11736 O O . GLY C 1 249 ? 71.144 73.354 70.953 1.00 23.44 246 GLY C O 1
ATOM 11737 N N . MET C 1 250 ? 72.152 71.651 69.853 1.00 19.78 247 MET C N 1
ATOM 11738 C CA . MET C 1 250 ? 73.539 72.037 70.133 1.00 19.39 247 MET C CA 1
ATOM 11739 C C . MET C 1 250 ? 74.109 73.086 69.151 1.00 24.48 247 MET C C 1
ATOM 11740 O O . MET C 1 250 ? 75.308 73.372 69.202 1.00 23.97 247 MET C O 1
ATOM 11745 N N . GLU C 1 251 ? 73.257 73.677 68.289 1.00 22.40 248 GLU C N 1
ATOM 11746 C CA . GLU C 1 251 ? 73.675 74.677 67.291 1.00 23.28 248 GLU C CA 1
ATOM 11747 C C . GLU C 1 251 ? 74.428 75.860 67.922 1.00 28.94 248 GLU C C 1
ATOM 11748 O O . GLU C 1 251 ? 75.351 76.386 67.303 1.00 29.38 248 GLU C O 1
ATOM 11754 N N . SER C 1 252 ? 74.053 76.249 69.162 1.00 25.97 249 SER C N 1
ATOM 11755 C CA . SER C 1 252 ? 74.655 77.374 69.891 1.00 26.13 249 SER C CA 1
ATOM 11756 C C . SER C 1 252 ? 75.863 76.951 70.773 1.00 29.24 249 SER C C 1
ATOM 11757 O O . SER C 1 252 ? 76.478 77.810 71.415 1.00 29.19 249 SER C O 1
ATOM 11760 N N . ILE C 1 253 ? 76.209 75.647 70.790 1.00 24.91 250 ILE C N 1
ATOM 11761 C CA . ILE C 1 253 ? 77.350 75.151 71.574 1.00 23.99 250 ILE C CA 1
ATOM 11762 C C . ILE C 1 253 ? 78.634 75.401 70.774 1.00 27.18 250 ILE C C 1
ATOM 11763 O O . ILE C 1 253 ? 78.790 74.875 69.669 1.00 26.89 250 ILE C O 1
ATOM 11768 N N . GLY C 1 254 ? 79.515 76.226 71.341 1.00 23.27 251 GLY C N 1
ATOM 11769 C CA . GLY C 1 254 ? 80.768 76.659 70.729 1.00 23.17 251 GLY C CA 1
ATOM 11770 C C . GLY C 1 254 ? 81.689 75.570 70.219 1.00 25.92 251 GLY C C 1
ATOM 11771 O O . GLY C 1 254 ? 82.210 75.691 69.107 1.00 25.62 251 GLY C O 1
ATOM 11772 N N . PHE C 1 255 ? 81.923 74.504 71.026 1.00 21.47 252 PHE C N 1
ATOM 11773 C CA . PHE C 1 255 ? 82.822 73.423 70.602 1.00 20.68 252 PHE C CA 1
ATOM 11774 C C . PHE C 1 255 ? 82.214 72.596 69.470 1.00 23.89 252 PHE C C 1
ATOM 11775 O O . PHE C 1 255 ? 82.959 72.138 68.606 1.00 23.53 252 PHE C O 1
ATOM 11783 N N . TRP C 1 256 ? 80.869 72.440 69.437 1.00 20.36 253 TRP C N 1
ATOM 11784 C CA . TRP C 1 256 ? 80.219 71.736 68.331 1.00 20.35 253 TRP C CA 1
ATOM 11785 C C . TRP C 1 256 ? 80.358 72.562 67.039 1.00 24.32 253 TRP C C 1
ATOM 11786 O O . TRP C 1 256 ? 80.596 71.987 65.977 1.00 23.55 253 TRP C O 1
ATOM 11797 N N . LYS C 1 257 ? 80.275 73.912 67.148 1.00 21.79 254 LYS C N 1
ATOM 11798 C CA . LYS C 1 257 ? 80.461 74.824 66.008 1.00 22.49 254 LYS C CA 1
ATOM 11799 C C . LYS C 1 257 ? 81.856 74.627 65.416 1.00 26.86 254 LYS C C 1
ATOM 11800 O O . LYS C 1 257 ? 82.001 74.548 64.198 1.00 26.93 254 LYS C O 1
ATOM 11806 N N . LYS C 1 258 ? 82.875 74.507 66.297 1.00 23.13 255 LYS C N 1
ATOM 11807 C CA . LYS C 1 258 ? 84.277 74.307 65.927 1.00 23.01 255 LYS C CA 1
ATOM 11808 C C . LYS C 1 258 ? 84.495 72.921 65.299 1.00 27.52 255 LYS C C 1
ATOM 11809 O O . LYS C 1 258 ? 85.189 72.822 64.287 1.00 27.69 255 LYS C O 1
ATOM 11815 N N . LEU C 1 259 ? 83.873 71.861 65.878 1.00 23.98 256 LEU C N 1
ATOM 11816 C CA . LEU C 1 259 ? 83.965 70.480 65.373 1.00 23.47 256 LEU C CA 1
ATOM 11817 C C . LEU C 1 259 ? 83.334 70.352 63.985 1.00 27.91 256 LEU C C 1
ATOM 11818 O O . LEU C 1 259 ? 83.917 69.718 63.102 1.00 27.71 256 LEU C O 1
ATOM 11823 N N . ALA C 1 260 ? 82.140 70.950 63.797 1.00 25.04 257 ALA C N 1
ATOM 11824 C CA . ALA C 1 260 ? 81.402 70.916 62.532 1.00 25.30 257 ALA C CA 1
ATOM 11825 C C . ALA C 1 260 ? 82.102 71.723 61.429 1.00 29.64 257 ALA C C 1
ATOM 11826 O O . ALA C 1 260 ? 82.026 71.339 60.261 1.00 29.92 257 ALA C O 1
ATOM 11828 N N . ALA C 1 261 ? 82.771 72.839 61.797 1.00 26.31 258 ALA C N 1
ATOM 11829 C CA . ALA C 1 261 ? 83.464 73.716 60.844 1.00 26.81 258 ALA C CA 1
ATOM 11830 C C . ALA C 1 261 ? 84.874 73.216 60.507 1.00 30.74 258 ALA C C 1
ATOM 11831 O O . ALA C 1 261 ? 85.388 73.543 59.439 1.00 30.80 258 ALA C O 1
ATOM 11833 N N . HIS C 1 262 ? 85.496 72.423 61.402 1.00 26.85 259 HIS C N 1
ATOM 11834 C CA . HIS C 1 262 ? 86.845 71.898 61.162 1.00 26.72 259 HIS C CA 1
ATOM 11835 C C . HIS C 1 262 ? 86.879 70.348 61.238 1.00 28.72 259 HIS C C 1
ATOM 11836 O O . HIS C 1 262 ? 87.456 69.798 62.182 1.00 27.69 259 HIS C O 1
ATOM 11843 N N . PRO C 1 263 ? 86.296 69.617 60.249 1.00 24.70 260 PRO C N 1
ATOM 11844 C CA . PRO C 1 263 ? 86.351 68.145 60.312 1.00 23.87 260 PRO C CA 1
ATOM 11845 C C . PRO C 1 263 ? 87.717 67.586 59.888 1.00 28.15 260 PRO C C 1
ATOM 11846 O O . PRO C 1 263 ? 88.072 66.479 60.282 1.00 27.63 260 PRO C O 1
ATOM 11850 N N . SER C 1 264 ? 88.482 68.354 59.096 1.00 25.81 261 SER C N 1
ATOM 11851 C CA . SER C 1 264 ? 89.812 67.962 58.628 1.00 26.10 261 SER C CA 1
ATOM 11852 C C . SER C 1 264 ? 90.901 68.573 59.522 1.00 29.82 261 SER C C 1
ATOM 11853 O O . SER C 1 264 ? 90.609 69.454 60.333 1.00 29.25 261 SER C O 1
ATOM 11856 N N . TYR C 1 265 ? 92.154 68.113 59.363 1.00 26.51 262 TYR C N 1
ATOM 11857 C CA . TYR C 1 265 ? 93.294 68.600 60.140 1.00 26.36 262 TYR C CA 1
ATOM 11858 C C . TYR C 1 265 ? 93.817 69.926 59.541 1.00 30.87 262 TYR C C 1
ATOM 11859 O O . TYR C 1 265 ? 94.981 70.024 59.145 1.00 30.49 262 TYR C O 1
ATOM 11868 N N . ASP C 1 266 ? 92.942 70.952 59.498 1.00 28.14 263 ASP C N 1
ATOM 11869 C CA . ASP C 1 266 ? 93.264 72.278 58.959 1.00 29.05 263 ASP C CA 1
ATOM 11870 C C . ASP C 1 266 ? 94.122 73.087 59.956 1.00 33.31 263 ASP C C 1
ATOM 11871 O O . ASP C 1 266 ? 94.669 72.509 60.897 1.00 32.84 263 ASP C O 1
ATOM 11876 N N . SER C 1 267 ? 94.228 74.420 59.754 1.00 30.55 264 SER C N 1
ATOM 11877 C CA . SER C 1 267 ? 95.022 75.312 60.610 1.00 30.68 264 SER C CA 1
ATOM 11878 C C . SER C 1 267 ? 94.537 75.312 62.077 1.00 33.87 264 SER C C 1
ATOM 11879 O O . SER C 1 267 ? 95.362 75.430 62.981 1.00 33.59 264 SER C O 1
ATOM 11882 N N . PHE C 1 268 ? 93.209 75.157 62.303 1.00 29.43 265 PHE C N 1
ATOM 11883 C CA . PHE C 1 268 ? 92.596 75.138 63.640 1.00 28.20 265 PHE C CA 1
ATOM 11884 C C . PHE C 1 268 ? 93.183 74.018 64.523 1.00 30.65 265 PHE C C 1
ATOM 11885 O O . PHE C 1 268 ? 93.544 74.283 65.672 1.00 29.65 265 PHE C O 1
ATOM 11893 N N . TRP C 1 269 ? 93.277 72.783 63.989 1.00 26.56 266 TRP C N 1
ATOM 11894 C CA . TRP C 1 269 ? 93.810 71.641 64.736 1.00 25.75 266 TRP C CA 1
ATOM 11895 C C . TRP C 1 269 ? 95.347 71.621 64.730 1.00 29.37 266 TRP C C 1
ATOM 11896 O O . TRP C 1 269 ? 95.948 71.228 65.731 1.00 27.72 266 TRP C O 1
ATOM 11907 N N . GLN C 1 270 ? 95.980 72.055 63.612 1.00 27.45 267 GLN C N 1
ATOM 11908 C CA . GLN C 1 270 ? 97.442 72.101 63.471 1.00 28.02 267 GLN C CA 1
ATOM 11909 C C . GLN C 1 270 ? 98.082 73.003 64.535 1.00 32.91 267 GLN C C 1
ATOM 11910 O O . GLN C 1 270 ? 98.995 72.564 65.235 1.00 32.41 267 GLN C O 1
ATOM 11916 N N . GLN C 1 271 ? 97.556 74.239 64.692 1.00 30.33 268 GLN C N 1
ATOM 11917 C CA . GLN C 1 271 ? 98.053 75.240 65.646 1.00 30.54 268 GLN C CA 1
ATOM 11918 C C . GLN C 1 271 ? 97.806 74.853 67.111 1.00 33.58 268 GLN C C 1
ATOM 11919 O O . GLN C 1 271 ? 98.418 75.445 68.003 1.00 33.35 268 GLN C O 1
ATOM 11925 N N . GLN C 1 272 ? 96.898 73.890 67.362 1.00 29.22 269 GLN C N 1
ATOM 11926 C CA . GLN C 1 272 ? 96.530 73.479 68.719 1.00 27.89 269 GLN C CA 1
ATOM 11927 C C . GLN C 1 272 ? 97.298 72.248 69.218 1.00 31.30 269 GLN C C 1
ATOM 11928 O O . GLN C 1 272 ? 97.337 72.022 70.433 1.00 30.73 269 GLN C O 1
ATOM 11934 N N . ALA C 1 273 ? 97.896 71.449 68.294 1.00 27.66 270 ALA C N 1
ATOM 11935 C CA . ALA C 1 273 ? 98.676 70.245 68.625 1.00 26.92 270 ALA C CA 1
ATOM 11936 C C . ALA C 1 273 ? 99.740 70.569 69.681 1.00 30.67 270 ALA C C 1
ATOM 11937 O O . ALA C 1 273 ? 100.662 71.347 69.412 1.00 30.81 270 ALA C O 1
ATOM 11939 N N . MET C 1 274 ? 99.558 70.035 70.909 1.00 26.49 271 MET C N 1
ATOM 11940 C CA . MET C 1 274 ? 100.432 70.310 72.055 1.00 26.43 271 MET C CA 1
ATOM 11941 C C . MET C 1 274 ? 101.871 69.838 71.841 1.00 30.45 271 MET C C 1
ATOM 11942 O O . MET C 1 274 ? 102.792 70.520 72.286 1.00 30.21 271 MET C O 1
ATOM 11947 N N . ASP C 1 275 ? 102.068 68.696 71.152 1.00 26.98 272 ASP C N 1
ATOM 11948 C CA . ASP C 1 275 ? 103.408 68.172 70.859 1.00 27.42 272 ASP C CA 1
ATOM 11949 C C . ASP C 1 275 ? 104.158 69.117 69.899 1.00 32.19 272 ASP C C 1
ATOM 11950 O O . ASP C 1 275 ? 105.345 69.372 70.096 1.00 32.14 272 ASP C O 1
ATOM 11955 N N . LYS C 1 276 ? 103.441 69.674 68.899 1.00 29.17 273 LYS C N 1
ATOM 11956 C CA . LYS C 1 276 ? 103.977 70.633 67.929 1.00 29.83 273 LYS C CA 1
ATOM 11957 C C . LYS C 1 276 ? 104.282 71.972 68.628 1.00 33.51 273 LYS C C 1
ATOM 11958 O O . LYS C 1 276 ? 105.339 72.564 68.395 1.00 34.07 273 LYS C O 1
ATOM 11964 N N . MET C 1 277 ? 103.361 72.421 69.499 1.00 29.12 274 MET C N 1
ATOM 11965 C CA . MET C 1 277 ? 103.470 73.671 70.248 1.00 29.36 274 MET C CA 1
ATOM 11966 C C . MET C 1 277 ? 104.651 73.636 71.244 1.00 32.80 274 MET C C 1
ATOM 11967 O O . MET C 1 277 ? 105.462 74.568 71.252 1.00 32.64 274 MET C O 1
ATOM 11972 N N . LEU C 1 278 ? 104.723 72.586 72.100 1.00 28.41 275 LEU C N 1
ATOM 11973 C CA . LEU C 1 278 ? 105.769 72.446 73.123 1.00 28.25 275 LEU C CA 1
ATOM 11974 C C . LEU C 1 278 ? 107.170 72.305 72.507 1.00 33.09 275 LEU C C 1
ATOM 11975 O O . LEU C 1 278 ? 108.149 72.708 73.133 1.00 32.62 275 LEU C O 1
ATOM 11980 N N . ALA C 1 279 ? 107.260 71.760 71.276 1.00 30.56 276 ALA C N 1
ATOM 11981 C CA . ALA C 1 279 ? 108.526 71.623 70.555 1.00 31.53 276 ALA C CA 1
ATOM 11982 C C . ALA C 1 279 ? 109.032 72.994 70.058 1.00 37.80 276 ALA C C 1
ATOM 11983 O O . ALA C 1 279 ? 110.244 73.189 69.932 1.00 38.24 276 ALA C O 1
ATOM 11985 N N . GLN C 1 280 ? 108.100 73.947 69.808 1.00 35.11 277 GLN C N 1
ATOM 11986 C CA . GLN C 1 280 ? 108.406 75.309 69.342 1.00 36.12 277 GLN C CA 1
ATOM 11987 C C . GLN C 1 280 ? 108.638 76.279 70.527 1.00 40.94 277 GLN C C 1
ATOM 11988 O O . GLN C 1 280 ? 108.682 77.498 70.329 1.00 41.13 277 GLN C O 1
ATOM 11994 N N . HIS C 1 281 ? 108.789 75.732 71.748 1.00 37.25 278 HIS C N 1
ATOM 11995 C CA . HIS C 1 281 ? 109.015 76.509 72.968 1.00 37.26 278 HIS C CA 1
ATOM 11996 C C . HIS C 1 281 ? 110.194 75.944 73.770 1.00 41.01 278 HIS C C 1
ATOM 11997 O O . HIS C 1 281 ? 110.410 74.730 73.739 1.00 39.71 278 HIS C O 1
ATOM 12004 N N . PRO C 1 282 ? 110.956 76.784 74.524 1.00 38.26 279 PRO C N 1
ATOM 12005 C CA . PRO C 1 282 ? 112.063 76.236 75.330 1.00 37.99 279 PRO C CA 1
ATOM 12006 C C . PRO C 1 282 ? 111.552 75.318 76.441 1.00 40.45 279 PRO C C 1
ATOM 12007 O O . PRO C 1 282 ? 110.489 75.573 77.016 1.00 39.47 279 PRO C O 1
ATOM 12011 N N . LEU C 1 283 ? 112.288 74.226 76.708 1.00 36.46 280 LEU C N 1
ATOM 12012 C CA . LEU C 1 283 ? 111.942 73.243 77.736 1.00 35.56 280 LEU C CA 1
ATOM 12013 C C . LEU C 1 283 ? 112.842 73.468 78.969 1.00 38.53 280 LEU C C 1
ATOM 12014 O O . LEU C 1 283 ? 114.060 73.279 78.892 1.00 38.94 280 LEU C O 1
ATOM 12019 N N . THR C 1 284 ? 112.248 73.962 80.071 1.00 33.50 281 THR C N 1
ATOM 12020 C CA . THR C 1 284 ? 112.989 74.285 81.298 1.00 33.27 281 THR C CA 1
ATOM 12021 C C . THR C 1 284 ? 112.414 73.569 82.522 1.00 34.66 281 THR C C 1
ATOM 12022 O O . THR C 1 284 ? 113.140 73.335 83.488 1.00 33.78 281 THR C O 1
ATOM 12026 N N . VAL C 1 285 ? 111.112 73.247 82.493 1.00 30.12 282 VAL C N 1
ATOM 12027 C CA . VAL C 1 285 ? 110.434 72.587 83.609 1.00 28.85 282 VAL C CA 1
ATOM 12028 C C . VAL C 1 285 ? 110.610 71.062 83.513 1.00 31.25 282 VAL C C 1
ATOM 12029 O O . VAL C 1 285 ? 110.182 70.465 82.519 1.00 30.17 282 VAL C O 1
ATOM 12033 N N . PRO C 1 286 ? 111.198 70.411 84.556 1.00 27.78 283 PRO C N 1
ATOM 12034 C CA . PRO C 1 286 ? 111.302 68.933 84.544 1.00 27.14 283 PRO C CA 1
ATOM 12035 C C . PRO C 1 286 ? 109.924 68.288 84.384 1.00 30.36 283 PRO C C 1
ATOM 12036 O O . PRO C 1 286 ? 108.956 68.727 85.012 1.00 29.28 283 PRO C O 1
ATOM 12040 N N . MET C 1 287 ? 109.827 67.288 83.498 1.00 27.23 284 MET C N 1
ATOM 12041 C CA . MET C 1 287 ? 108.563 66.663 83.135 1.00 26.58 284 MET C CA 1
ATOM 12042 C C . MET C 1 287 ? 108.573 65.151 83.344 1.00 29.28 284 MET C C 1
ATOM 12043 O O . MET C 1 287 ? 109.498 64.466 82.904 1.00 29.02 284 MET C O 1
ATOM 12048 N N . LEU C 1 288 ? 107.507 64.633 83.973 1.00 24.45 285 LEU C N 1
ATOM 12049 C CA . LEU C 1 288 ? 107.296 63.204 84.169 1.00 23.44 285 LEU C CA 1
ATOM 12050 C C . LEU C 1 288 ? 106.033 62.803 83.399 1.00 25.35 285 LEU C C 1
ATOM 12051 O O . LEU C 1 288 ? 104.922 62.919 83.921 1.00 23.87 285 LEU C O 1
ATOM 12056 N N . ILE C 1 289 ? 106.208 62.411 82.122 1.00 21.77 286 ILE C N 1
ATOM 12057 C CA . ILE C 1 289 ? 105.109 62.024 81.225 1.00 21.27 286 ILE C CA 1
ATOM 12058 C C . ILE C 1 289 ? 104.610 60.630 81.617 1.00 24.47 286 ILE C C 1
ATOM 12059 O O . ILE C 1 289 ? 105.381 59.670 81.586 1.00 24.38 286 ILE C O 1
ATOM 12064 N N . VAL C 1 290 ? 103.331 60.530 82.023 1.00 20.06 287 VAL C N 1
ATOM 12065 C CA . VAL C 1 290 ? 102.740 59.273 82.490 1.00 19.04 287 VAL C CA 1
ATOM 12066 C C . VAL C 1 290 ? 101.611 58.834 81.542 1.00 22.79 287 VAL C C 1
ATOM 12067 O O . VAL C 1 290 ? 100.545 59.461 81.494 1.00 21.99 287 VAL C O 1
ATOM 12071 N N . GLY C 1 291 ? 101.868 57.758 80.804 1.00 19.36 288 GLY C N 1
ATOM 12072 C CA . GLY C 1 291 ? 100.930 57.210 79.831 1.00 18.35 288 GLY C CA 1
ATOM 12073 C C . GLY C 1 291 ? 100.506 55.785 80.113 1.00 20.92 288 GLY C C 1
ATOM 12074 O O . GLY C 1 291 ? 101.222 55.035 80.778 1.00 19.78 288 GLY C O 1
ATOM 12075 N N . GLY C 1 292 ? 99.332 55.426 79.602 1.00 17.04 289 GLY C N 1
ATOM 12076 C CA . GLY C 1 292 ? 98.755 54.099 79.744 1.00 16.25 289 GLY C CA 1
ATOM 12077 C C . GLY C 1 292 ? 98.664 53.377 78.418 1.00 20.06 289 GLY C C 1
ATOM 12078 O O . GLY C 1 292 ? 98.331 53.986 77.395 1.00 19.51 289 GLY C O 1
ATOM 12079 N N . LEU C 1 293 ? 98.979 52.072 78.428 1.00 16.69 290 LEU C N 1
ATOM 12080 C CA . LEU C 1 293 ? 98.962 51.217 77.237 1.00 16.67 290 LEU C CA 1
ATOM 12081 C C . LEU C 1 293 ? 97.553 51.009 76.705 1.00 19.62 290 LEU C C 1
ATOM 12082 O O . LEU C 1 293 ? 97.371 50.871 75.494 1.00 19.19 290 LEU C O 1
ATOM 12087 N N . PHE C 1 294 ? 96.559 50.961 77.608 1.00 15.46 291 PHE C N 1
ATOM 12088 C CA . PHE C 1 294 ? 95.168 50.706 77.239 1.00 14.83 291 PHE C CA 1
ATOM 12089 C C . PHE C 1 294 ? 94.270 51.922 77.536 1.00 19.06 291 PHE C C 1
ATOM 12090 O O . PHE C 1 294 ? 93.097 51.761 77.895 1.00 18.29 291 PHE C O 1
ATOM 12098 N N . ASP C 1 295 ? 94.817 53.138 77.335 1.00 16.40 292 ASP C N 1
ATOM 12099 C CA . ASP C 1 295 ? 94.095 54.396 77.527 1.00 16.25 292 ASP C CA 1
ATOM 12100 C C . ASP C 1 295 ? 93.007 54.544 76.449 1.00 19.50 292 ASP C C 1
ATOM 12101 O O . ASP C 1 295 ? 93.318 54.781 75.280 1.00 18.85 292 ASP C O 1
ATOM 12106 N N . GLN C 1 296 ? 91.731 54.408 76.851 1.00 15.08 293 GLN C N 1
ATOM 12107 C CA . GLN C 1 296 ? 90.584 54.452 75.938 1.00 14.03 293 GLN C CA 1
ATOM 12108 C C . GLN C 1 296 ? 90.152 55.900 75.561 1.00 18.14 293 GLN C C 1
ATOM 12109 O O . GLN C 1 296 ? 89.175 56.074 74.820 1.00 17.01 293 GLN C O 1
ATOM 12115 N N . GLU C 1 297 ? 90.889 56.921 76.042 1.00 15.20 294 GLU C N 1
ATOM 12116 C CA . GLU C 1 297 ? 90.557 58.319 75.764 1.00 15.14 294 GLU C CA 1
ATOM 12117 C C . GLU C 1 297 ? 91.717 59.087 75.113 1.00 18.73 294 GLU C C 1
ATOM 12118 O O . GLU C 1 297 ? 91.489 59.790 74.127 1.00 18.43 294 GLU C O 1
ATOM 12124 N N . ASP C 1 298 ? 92.951 58.945 75.649 1.00 15.40 295 ASP C N 1
ATOM 12125 C CA . ASP C 1 298 ? 94.135 59.668 75.161 1.00 15.86 295 ASP C CA 1
ATOM 12126 C C . ASP C 1 298 ? 95.344 58.742 74.978 1.00 19.94 295 ASP C C 1
ATOM 12127 O O . ASP C 1 298 ? 96.341 58.877 75.691 1.00 19.69 295 ASP C O 1
ATOM 12132 N N . ILE C 1 299 ? 95.269 57.837 73.989 1.00 16.28 296 ILE C N 1
ATOM 12133 C CA . ILE C 1 299 ? 96.315 56.847 73.709 1.00 15.95 296 ILE C CA 1
ATOM 12134 C C . ILE C 1 299 ? 97.457 57.427 72.820 1.00 20.14 296 ILE C C 1
ATOM 12135 O O . ILE C 1 299 ? 98.553 56.866 72.788 1.00 19.78 296 ILE C O 1
ATOM 12140 N N . TYR C 1 300 ? 97.193 58.544 72.126 1.00 17.45 297 TYR C N 1
ATOM 12141 C CA . TYR C 1 300 ? 98.149 59.197 71.228 1.00 18.04 297 TYR C CA 1
ATOM 12142 C C . TYR C 1 300 ? 99.070 60.177 71.976 1.00 22.45 297 TYR C C 1
ATOM 12143 O O . TYR C 1 300 ? 100.267 60.225 71.691 1.00 22.62 297 TYR C O 1
ATOM 12152 N N . GLY C 1 301 ? 98.483 60.961 72.882 1.00 18.79 298 GLY C N 1
ATOM 12153 C CA . GLY C 1 301 ? 99.122 62.047 73.623 1.00 18.83 298 GLY C CA 1
ATOM 12154 C C . GLY C 1 301 ? 100.500 61.833 74.219 1.00 23.38 298 GLY C C 1
ATOM 12155 O O . GLY C 1 301 ? 101.481 62.392 73.723 1.00 23.67 298 GLY C O 1
ATOM 12156 N N . SER C 1 302 ? 100.566 61.089 75.336 1.00 19.66 299 SER C N 1
ATOM 12157 C CA . SER C 1 302 ? 101.786 60.841 76.115 1.00 19.67 299 SER C CA 1
ATOM 12158 C C . SER C 1 302 ? 102.994 60.289 75.289 1.00 24.49 299 SER C C 1
ATOM 12159 O O . SER C 1 302 ? 104.084 60.847 75.440 1.00 24.96 299 SER C O 1
ATOM 12162 N N . PRO C 1 303 ? 102.872 59.231 74.429 1.00 20.69 300 PRO C N 1
ATOM 12163 C CA . PRO C 1 303 ? 104.066 58.766 73.693 1.00 20.86 300 PRO C CA 1
ATOM 12164 C C . PRO C 1 303 ? 104.549 59.769 72.637 1.00 24.66 300 PRO C C 1
ATOM 12165 O O . PRO C 1 303 ? 105.756 59.867 72.407 1.00 24.04 300 PRO C O 1
ATOM 12169 N N . LYS C 1 304 ? 103.617 60.531 72.016 1.00 21.83 301 LYS C N 1
ATOM 12170 C CA . LYS C 1 304 ? 103.969 61.550 71.016 1.00 22.90 301 LYS C CA 1
ATOM 12171 C C . LYS C 1 304 ? 104.686 62.716 71.695 1.00 29.03 301 LYS C C 1
ATOM 12172 O O . LYS C 1 304 ? 105.597 63.312 71.111 1.00 30.06 301 LYS C O 1
ATOM 12178 N N . LEU C 1 305 ? 104.301 63.002 72.946 1.00 25.88 302 LEU C N 1
ATOM 12179 C CA . LEU C 1 305 ? 104.883 64.054 73.767 1.00 26.55 302 LEU C CA 1
ATOM 12180 C C . LEU C 1 305 ? 106.358 63.773 74.059 1.00 31.52 302 LEU C C 1
ATOM 12181 O O . LEU C 1 305 ? 107.176 64.679 73.929 1.00 31.92 302 LEU C O 1
ATOM 12186 N N . TYR C 1 306 ? 106.707 62.511 74.403 1.00 28.47 303 TYR C N 1
ATOM 12187 C CA . TYR C 1 306 ? 108.098 62.126 74.665 1.00 29.15 303 TYR C CA 1
ATOM 12188 C C . TYR C 1 306 ? 108.923 62.166 73.369 1.00 33.93 303 TYR C C 1
ATOM 12189 O O . TYR C 1 306 ? 110.057 62.633 73.390 1.00 34.06 303 TYR C O 1
ATOM 12198 N N . LYS C 1 307 ? 108.338 61.695 72.250 1.00 30.74 304 LYS C N 1
ATOM 12199 C CA . LYS C 1 307 ? 108.979 61.614 70.932 1.00 31.27 304 LYS C CA 1
ATOM 12200 C C . LYS C 1 307 ? 109.545 62.966 70.440 1.00 36.48 304 LYS C C 1
ATOM 12201 O O . LYS C 1 307 ? 110.632 62.984 69.861 1.00 36.86 304 LYS C O 1
ATOM 12207 N N . VAL C 1 308 ? 108.817 64.082 70.663 1.00 33.31 305 VAL C N 1
ATOM 12208 C CA . VAL C 1 308 ? 109.249 65.414 70.197 1.00 33.99 305 VAL C CA 1
ATOM 12209 C C . VAL C 1 308 ? 110.006 66.206 71.288 1.00 38.86 305 VAL C C 1
ATOM 12210 O O . VAL C 1 308 ? 110.743 67.137 70.954 1.00 38.94 305 VAL C O 1
ATOM 12214 N N . LEU C 1 309 ? 109.815 65.850 72.576 1.00 35.64 306 LEU C N 1
ATOM 12215 C CA . LEU C 1 309 ? 110.449 66.560 73.695 1.00 35.97 306 LEU C CA 1
ATOM 12216 C C . LEU C 1 309 ? 111.787 65.929 74.108 1.00 40.96 306 LEU C C 1
ATOM 12217 O O . LEU C 1 309 ? 112.620 66.619 74.698 1.00 40.62 306 LEU C O 1
ATOM 12222 N N . ALA C 1 310 ? 111.999 64.628 73.791 1.00 38.39 307 ALA C N 1
ATOM 12223 C CA . ALA C 1 310 ? 113.246 63.918 74.105 1.00 39.01 307 ALA C CA 1
ATOM 12224 C C . ALA C 1 310 ? 114.475 64.525 73.377 1.00 44.43 307 ALA C C 1
ATOM 12225 O O . ALA C 1 310 ? 115.496 64.689 74.038 1.00 44.08 307 ALA C O 1
ATOM 12227 N N . PRO C 1 311 ? 114.426 64.904 72.059 1.00 42.45 308 PRO C N 1
ATOM 12228 C CA . PRO C 1 311 ? 115.627 65.496 71.430 1.00 43.55 308 PRO C CA 1
ATOM 12229 C C . PRO C 1 311 ? 115.982 66.880 71.991 1.00 48.36 308 PRO C C 1
ATOM 12230 O O . PRO C 1 311 ? 117.131 67.313 71.865 1.00 48.85 308 PRO C O 1
ATOM 12234 N N . LYS C 1 312 ? 115.001 67.565 72.622 1.00 44.61 309 LYS C N 1
ATOM 12235 C CA . LYS C 1 312 ? 115.190 68.876 73.260 1.00 44.90 309 LYS C CA 1
ATOM 12236 C C . LYS C 1 312 ? 115.931 68.719 74.601 1.00 49.62 309 LYS C C 1
ATOM 12237 O O . LYS C 1 312 ? 116.500 69.685 75.114 1.00 49.47 309 LYS C O 1
ATOM 12243 N N . ASP C 1 313 ? 115.926 67.487 75.151 1.00 46.81 310 ASP C N 1
ATOM 12244 C CA . ASP C 1 313 ? 116.633 67.090 76.370 1.00 46.95 310 ASP C CA 1
ATOM 12245 C C . ASP C 1 313 ? 117.556 65.895 76.004 1.00 52.37 310 ASP C C 1
ATOM 12246 O O . ASP C 1 313 ? 117.202 64.738 76.263 1.00 51.18 310 ASP C O 1
ATOM 12251 N N . PRO C 1 314 ? 118.696 66.153 75.296 1.00 50.97 311 PRO C N 1
ATOM 12252 C CA . PRO C 1 314 ? 119.541 65.040 74.816 1.00 51.52 311 PRO C CA 1
ATOM 12253 C C . PRO C 1 314 ? 120.005 64.064 75.902 1.00 55.77 311 PRO C C 1
ATOM 12254 O O . PRO C 1 314 ? 120.001 62.856 75.659 1.00 55.36 311 PRO C O 1
ATOM 12258 N N . GLU C 1 315 ? 120.386 64.570 77.092 1.00 52.30 312 GLU C N 1
ATOM 12259 C CA . GLU C 1 315 ? 120.831 63.706 78.186 1.00 51.93 312 GLU C CA 1
ATOM 12260 C C . GLU C 1 315 ? 119.624 63.013 78.849 1.00 54.39 312 GLU C C 1
ATOM 12261 O O . GLU C 1 315 ? 119.336 61.855 78.545 1.00 54.06 312 GLU C O 1
ATOM 12267 N N . GLY C 1 316 ? 118.930 63.742 79.719 1.00 49.56 313 GLY C N 1
ATOM 12268 C CA . GLY C 1 316 ? 117.778 63.248 80.461 1.00 47.86 313 GLY C CA 1
ATOM 12269 C C . GLY C 1 316 ? 117.627 63.943 81.797 1.00 50.48 313 GLY C C 1
ATOM 12270 O O . GLY C 1 316 ? 117.275 63.307 82.796 1.00 50.02 313 GLY C O 1
ATOM 12271 N N . LYS C 1 317 ? 117.904 65.263 81.824 1.00 46.07 314 LYS C N 1
ATOM 12272 C CA . LYS C 1 317 ? 117.826 66.084 83.035 1.00 45.15 314 LYS C CA 1
ATOM 12273 C C . LYS C 1 317 ? 116.401 66.610 83.293 1.00 46.36 314 LYS C C 1
ATOM 12274 O O . LYS C 1 317 ? 116.117 67.067 84.403 1.00 46.21 314 LYS C O 1
ATOM 12280 N N . LEU C 1 318 ? 115.516 66.563 82.275 1.00 40.49 315 LEU C N 1
ATOM 12281 C CA . LEU C 1 318 ? 114.165 67.106 82.410 1.00 38.69 315 LEU C CA 1
ATOM 12282 C C . LEU C 1 318 ? 113.061 66.103 82.022 1.00 40.62 315 LEU C C 1
ATOM 12283 O O . LEU C 1 318 ? 112.169 65.842 82.832 1.00 39.40 315 LEU C O 1
ATOM 12288 N N . VAL C 1 319 ? 113.103 65.575 80.780 1.00 36.17 316 VAL C N 1
ATOM 12289 C CA . VAL C 1 319 ? 112.066 64.693 80.228 1.00 34.60 316 VAL C CA 1
ATOM 12290 C C . VAL C 1 319 ? 112.234 63.232 80.686 1.00 36.01 316 VAL C C 1
ATOM 12291 O O . VAL C 1 319 ? 113.291 62.627 80.486 1.00 35.84 316 VAL C O 1
ATOM 12295 N N . HIS C 1 320 ? 111.149 62.668 81.252 1.00 30.05 317 HIS C N 1
ATOM 12296 C CA . HIS C 1 320 ? 111.033 61.273 81.672 1.00 28.51 317 HIS C CA 1
ATOM 12297 C C . HIS C 1 320 ? 109.686 60.730 81.208 1.00 29.85 317 HIS C C 1
ATOM 12298 O O . HIS C 1 320 ? 108.672 61.417 81.346 1.00 29.18 317 HIS C O 1
ATOM 12305 N N . PHE C 1 321 ? 109.673 59.521 80.628 1.00 24.78 318 PHE C N 1
ATOM 12306 C CA . PHE C 1 321 ? 108.445 58.911 80.122 1.00 23.30 318 PHE C CA 1
ATOM 12307 C C . PHE C 1 321 ? 108.133 57.610 80.856 1.00 24.93 318 PHE C C 1
ATOM 12308 O O . PHE C 1 321 ? 108.990 56.734 80.963 1.00 24.49 318 PHE C O 1
ATOM 12316 N N . VAL C 1 322 ? 106.902 57.501 81.373 1.00 20.17 319 VAL C N 1
ATOM 12317 C CA . VAL C 1 322 ? 106.411 56.318 82.083 1.00 19.33 319 VAL C CA 1
ATOM 12318 C C . VAL C 1 322 ? 105.217 55.751 81.311 1.00 22.64 319 VAL C C 1
ATOM 12319 O O . VAL C 1 322 ? 104.271 56.486 81.021 1.00 21.88 319 VAL C O 1
ATOM 12323 N N . LEU C 1 323 ? 105.274 54.454 80.961 1.00 19.04 320 LEU C N 1
ATOM 12324 C CA . LEU C 1 323 ? 104.201 53.776 80.234 1.00 18.43 320 LEU C CA 1
ATOM 12325 C C . LEU C 1 323 ? 103.773 52.501 80.993 1.00 22.37 320 LEU C C 1
ATOM 12326 O O . LEU C 1 323 ? 104.468 51.485 80.944 1.00 23.26 320 LEU C O 1
ATOM 12331 N N . GLY C 1 324 ? 102.664 52.601 81.729 1.00 17.60 321 GLY C N 1
ATOM 12332 C CA . GLY C 1 324 ? 102.132 51.505 82.537 1.00 16.78 321 GLY C CA 1
ATOM 12333 C C . GLY C 1 324 ? 101.006 50.725 81.875 1.00 19.93 321 GLY C C 1
ATOM 12334 O O . GLY C 1 324 ? 100.537 51.108 80.798 1.00 19.16 321 GLY C O 1
ATOM 12335 N N . PRO C 1 325 ? 100.535 49.611 82.506 1.00 15.99 322 PRO C N 1
ATOM 12336 C CA . PRO C 1 325 ? 99.444 48.820 81.899 1.00 15.24 322 PRO C CA 1
ATOM 12337 C C . PRO C 1 325 ? 98.100 49.377 82.349 1.00 18.76 322 PRO C C 1
ATOM 12338 O O . PRO C 1 325 ? 97.326 48.705 83.041 1.00 17.92 322 PRO C O 1
ATOM 12342 N N . TRP C 1 326 ? 97.850 50.634 82.006 1.00 15.38 323 TRP C N 1
ATOM 12343 C CA . TRP C 1 326 ? 96.721 51.357 82.543 1.00 14.70 323 TRP C CA 1
ATOM 12344 C C . TRP C 1 326 ? 95.712 51.787 81.523 1.00 17.85 323 TRP C C 1
ATOM 12345 O O . TRP C 1 326 ? 96.056 52.089 80.376 1.00 16.77 323 TRP C O 1
ATOM 12356 N N . ASN C 1 327 ? 94.454 51.910 81.980 1.00 14.07 324 ASN C N 1
ATOM 12357 C CA . ASN C 1 327 ? 93.392 52.516 81.204 1.00 13.38 324 ASN C CA 1
ATOM 12358 C C . ASN C 1 327 ? 93.521 54.030 81.412 1.00 16.85 324 ASN C C 1
ATOM 12359 O O . ASN C 1 327 ? 94.508 54.469 82.006 1.00 16.41 324 ASN C O 1
ATOM 12364 N N . HIS C 1 328 ? 92.545 54.820 80.968 1.00 13.94 325 HIS C N 1
ATOM 12365 C CA . HIS C 1 328 ? 92.638 56.274 81.050 1.00 14.02 325 HIS C CA 1
ATOM 12366 C C . HIS C 1 328 ? 92.978 56.837 82.466 1.00 18.31 325 HIS C C 1
ATOM 12367 O O . HIS C 1 328 ? 93.822 57.724 82.567 1.00 18.76 325 HIS C O 1
ATOM 12374 N N . GLY C 1 329 ? 92.349 56.317 83.518 1.00 14.61 326 GLY C N 1
ATOM 12375 C CA . GLY C 1 329 ? 92.555 56.843 84.868 1.00 14.11 326 GLY C CA 1
ATOM 12376 C C . GLY C 1 329 ? 93.346 56.009 85.860 1.00 17.66 326 GLY C C 1
ATOM 12377 O O . GLY C 1 329 ? 93.569 56.468 86.986 1.00 17.55 326 GLY C O 1
ATOM 12378 N N . GLN C 1 330 ? 93.801 54.795 85.464 1.00 13.82 327 GLN C N 1
ATOM 12379 C CA . GLN C 1 330 ? 94.503 53.863 86.371 1.00 13.46 327 GLN C CA 1
ATOM 12380 C C . GLN C 1 330 ? 95.880 54.339 86.850 1.00 17.32 327 GLN C C 1
ATOM 12381 O O . GLN C 1 330 ? 96.329 53.911 87.915 1.00 16.40 327 GLN C O 1
ATOM 12387 N N . GLY C 1 331 ? 96.526 55.216 86.090 1.00 15.13 328 GLY C N 1
ATOM 12388 C CA . GLY C 1 331 ? 97.800 55.806 86.495 1.00 15.41 328 GLY C CA 1
ATOM 12389 C C . GLY C 1 331 ? 97.626 56.724 87.692 1.00 19.26 328 GLY C C 1
ATOM 12390 O O . GLY C 1 331 ? 98.558 56.916 88.475 1.00 19.42 328 GLY C O 1
ATOM 12391 N N . ARG C 1 332 ? 96.396 57.243 87.871 1.00 15.50 329 ARG C N 1
ATOM 12392 C CA . ARG C 1 332 ? 96.014 58.155 88.949 1.00 14.99 329 ARG C CA 1
ATOM 12393 C C . ARG C 1 332 ? 95.252 57.431 90.088 1.00 18.37 329 ARG C C 1
ATOM 12394 O O . ARG C 1 332 ? 94.826 58.084 91.041 1.00 18.55 329 ARG C O 1
ATOM 12402 N N . ARG C 1 333 ? 95.091 56.095 89.998 1.00 13.96 330 ARG C N 1
ATOM 12403 C CA . ARG C 1 333 ? 94.419 55.319 91.048 1.00 13.66 330 ARG C CA 1
ATOM 12404 C C . ARG C 1 333 ? 95.072 53.920 91.208 1.00 18.33 330 ARG C C 1
ATOM 12405 O O . ARG C 1 333 ? 96.251 53.757 90.880 1.00 17.65 330 ARG C O 1
ATOM 12413 N N . ASP C 1 334 ? 94.330 52.944 91.772 1.00 15.56 331 ASP C N 1
ATOM 12414 C CA . ASP C 1 334 ? 94.796 51.564 91.921 1.00 16.05 331 ASP C CA 1
ATOM 12415 C C . ASP C 1 334 ? 94.735 50.851 90.562 1.00 19.81 331 ASP C C 1
ATOM 12416 O O . ASP C 1 334 ? 93.824 51.120 89.773 1.00 19.14 331 ASP C O 1
ATOM 12421 N N . ALA C 1 335 ? 95.706 49.967 90.275 1.00 16.27 332 ALA C N 1
ATOM 12422 C CA . ALA C 1 335 ? 95.730 49.248 89.001 1.00 15.77 332 ALA C CA 1
ATOM 12423 C C . ALA C 1 335 ? 96.355 47.854 89.154 1.00 19.42 332 ALA C C 1
ATOM 12424 O O . ALA C 1 335 ? 97.472 47.599 88.683 1.00 18.78 332 ALA C O 1
ATOM 12426 N N . ARG C 1 336 ? 95.617 46.952 89.822 1.00 15.80 333 ARG C N 1
ATOM 12427 C CA . ARG C 1 336 ? 96.039 45.567 90.051 1.00 15.87 333 ARG C CA 1
ATOM 12428 C C . ARG C 1 336 ? 95.613 44.689 88.884 1.00 18.93 333 ARG C C 1
ATOM 12429 O O . ARG C 1 336 ? 96.193 43.622 88.666 1.00 18.62 333 ARG C O 1
ATOM 12437 N N . SER C 1 337 ? 94.574 45.129 88.152 1.00 14.49 334 SER C N 1
ATOM 12438 C CA . SER C 1 337 ? 93.999 44.402 87.022 1.00 13.90 334 SER C CA 1
ATOM 12439 C C . SER C 1 337 ? 93.251 45.346 86.074 1.00 16.96 334 SER C C 1
ATOM 12440 O O . SER C 1 337 ? 92.995 46.499 86.422 1.00 14.78 334 SER C O 1
ATOM 12443 N N . LEU C 1 338 ? 92.910 44.851 84.868 1.00 14.16 335 LEU C N 1
ATOM 12444 C CA . LEU C 1 338 ? 92.127 45.581 83.871 1.00 13.80 335 LEU C CA 1
ATOM 12445 C C . LEU C 1 338 ? 91.324 44.567 83.084 1.00 18.71 335 LEU C C 1
ATOM 12446 O O . LEU C 1 338 ? 91.874 43.854 82.242 1.00 18.49 335 LEU C O 1
ATOM 12451 N N . GLY C 1 339 ? 90.047 44.454 83.429 1.00 15.93 336 GLY C N 1
ATOM 12452 C CA . GLY C 1 339 ? 89.164 43.441 82.871 1.00 16.08 336 GLY C CA 1
ATOM 12453 C C . GLY C 1 339 ? 89.601 42.075 83.367 1.00 21.34 336 GLY C C 1
ATOM 12454 O O . GLY C 1 339 ? 89.830 41.906 84.570 1.00 20.64 336 GLY C O 1
ATOM 12455 N N . PRO C 1 340 ? 89.868 41.111 82.457 1.00 19.08 337 PRO C N 1
ATOM 12456 C CA . PRO C 1 340 ? 90.340 39.794 82.915 1.00 19.28 337 PRO C CA 1
ATOM 12457 C C . PRO C 1 340 ? 91.866 39.714 83.085 1.00 23.59 337 PRO C C 1
ATOM 12458 O O . PRO C 1 340 ? 92.365 38.706 83.589 1.00 23.52 337 PRO C O 1
ATOM 12462 N N . LEU C 1 341 ? 92.606 40.764 82.670 1.00 19.80 338 LEU C N 1
ATOM 12463 C CA . LEU C 1 341 ? 94.069 40.785 82.791 1.00 19.65 338 LEU C CA 1
ATOM 12464 C C . LEU C 1 341 ? 94.475 41.112 84.215 1.00 22.50 338 LEU C C 1
ATOM 12465 O O . LEU C 1 341 ? 93.898 42.008 84.819 1.00 21.37 338 LEU C O 1
ATOM 12470 N N . GLN C 1 342 ? 95.454 40.380 84.763 1.00 18.86 339 GLN C N 1
ATOM 12471 C CA . GLN C 1 342 ? 95.916 40.615 86.127 1.00 18.14 339 GLN C CA 1
ATOM 12472 C C . GLN C 1 342 ? 97.393 40.974 86.135 1.00 20.91 339 GLN C C 1
ATOM 12473 O O . GLN C 1 342 ? 98.209 40.265 85.550 1.00 20.79 339 GLN C O 1
ATOM 12479 N N . PHE C 1 343 ? 97.729 42.102 86.764 1.00 16.73 340 PHE C N 1
ATOM 12480 C CA . PHE C 1 343 ? 99.103 42.593 86.810 1.00 16.52 340 PHE C CA 1
ATOM 12481 C C . PHE C 1 343 ? 99.742 42.290 88.170 1.00 20.73 340 PHE C C 1
ATOM 12482 O O . PHE C 1 343 ? 99.030 41.974 89.128 1.00 20.09 340 PHE C O 1
ATOM 12490 N N . GLU C 1 344 ? 101.087 42.344 88.242 1.00 17.74 341 GLU C N 1
ATOM 12491 C CA . GLU C 1 344 ? 101.828 42.035 89.466 1.00 17.73 341 GLU C CA 1
ATOM 12492 C C . GLU C 1 344 ? 101.715 43.168 90.501 1.00 21.20 341 GLU C C 1
ATOM 12493 O O . GLU C 1 344 ? 102.600 44.025 90.600 1.00 20.97 341 GLU C O 1
ATOM 12499 N N . GLY C 1 345 ? 100.620 43.144 91.262 1.00 16.91 342 GLY C N 1
ATOM 12500 C CA . GLY C 1 345 ? 100.347 44.114 92.317 1.00 16.15 342 GLY C CA 1
ATOM 12501 C C . GLY C 1 345 ? 99.747 45.405 91.812 1.00 19.03 342 GLY C C 1
ATOM 12502 O O . GLY C 1 345 ? 99.405 45.517 90.630 1.00 17.75 342 GLY C O 1
ATOM 12503 N N . ASP C 1 346 ? 99.604 46.386 92.712 1.00 15.47 343 ASP C N 1
ATOM 12504 C CA . ASP C 1 346 ? 99.070 47.696 92.366 1.00 15.13 343 ASP C CA 1
ATOM 12505 C C . ASP C 1 346 ? 100.150 48.505 91.642 1.00 19.02 343 ASP C C 1
ATOM 12506 O O . ASP C 1 346 ? 101.000 49.124 92.289 1.00 18.45 343 ASP C O 1
ATOM 12511 N N . THR C 1 347 ? 100.105 48.497 90.295 1.00 15.02 344 THR C N 1
ATOM 12512 C CA . THR C 1 347 ? 101.083 49.184 89.444 1.00 14.99 344 THR C CA 1
ATOM 12513 C C . THR C 1 347 ? 100.973 50.714 89.566 1.00 18.83 344 THR C C 1
ATOM 12514 O O . THR C 1 347 ? 101.999 51.398 89.550 1.00 18.36 344 THR C O 1
ATOM 12518 N N . GLY C 1 348 ? 99.740 51.222 89.679 1.00 15.62 345 GLY C N 1
ATOM 12519 C CA . GLY C 1 348 ? 99.458 52.648 89.825 1.00 15.34 345 GLY C CA 1
ATOM 12520 C C . GLY C 1 348 ? 99.966 53.207 91.139 1.00 19.71 345 GLY C C 1
ATOM 12521 O O . GLY C 1 348 ? 100.650 54.237 91.158 1.00 19.14 345 GLY C O 1
ATOM 12522 N N . GLY C 1 349 ? 99.648 52.505 92.233 1.00 16.02 346 GLY C N 1
ATOM 12523 C CA . GLY C 1 349 ? 100.099 52.850 93.578 1.00 15.97 346 GLY C CA 1
ATOM 12524 C C . GLY C 1 349 ? 101.606 52.743 93.713 1.00 20.25 346 GLY C C 1
ATOM 12525 O O . GLY C 1 349 ? 102.238 53.613 94.317 1.00 19.57 346 GLY C O 1
ATOM 12526 N N . TRP C 1 350 ? 102.200 51.691 93.096 1.00 17.34 347 TRP C N 1
ATOM 12527 C CA . TRP C 1 350 ? 103.652 51.472 93.080 1.00 17.87 347 TRP C CA 1
ATOM 12528 C C . TRP C 1 350 ? 104.361 52.617 92.353 1.00 21.21 347 TRP C C 1
ATOM 12529 O O . TRP C 1 350 ? 105.436 53.031 92.785 1.00 21.53 347 TRP C O 1
ATOM 12540 N N . PHE C 1 351 ? 103.782 53.099 91.231 1.00 16.46 348 PHE C N 1
ATOM 12541 C CA . PHE C 1 351 ? 104.381 54.181 90.447 1.00 15.65 348 PHE C CA 1
ATOM 12542 C C . PHE C 1 351 ? 104.431 55.503 91.231 1.00 18.62 348 PHE C C 1
ATOM 12543 O O . PHE C 1 351 ? 105.466 56.162 91.234 1.00 18.40 348 PHE C O 1
ATOM 12551 N N . ARG C 1 352 ? 103.305 55.914 91.831 1.00 14.84 349 ARG C N 1
ATOM 12552 C CA . ARG C 1 352 ? 103.213 57.192 92.543 1.00 14.87 349 ARG C CA 1
ATOM 12553 C C . ARG C 1 352 ? 104.103 57.213 93.787 1.00 19.64 349 ARG C C 1
ATOM 12554 O O . ARG C 1 352 ? 104.743 58.232 94.059 1.00 19.50 349 ARG C O 1
ATOM 12562 N N . ARG C 1 353 ? 104.173 56.086 94.517 1.00 16.52 350 ARG C N 1
ATOM 12563 C CA . ARG C 1 353 ? 104.968 55.986 95.743 1.00 16.97 350 ARG C CA 1
ATOM 12564 C C . ARG C 1 353 ? 106.473 55.878 95.475 1.00 21.55 350 ARG C C 1
ATOM 12565 O O . ARG C 1 353 ? 107.263 56.407 96.258 1.00 21.88 350 ARG C O 1
ATOM 12573 N N . ASN C 1 354 ? 106.871 55.161 94.410 1.00 17.73 351 ASN C N 1
ATOM 12574 C CA . ASN C 1 354 ? 108.283 54.879 94.147 1.00 17.90 351 ASN C CA 1
ATOM 12575 C C . ASN C 1 354 ? 108.908 55.708 93.020 1.00 21.80 351 ASN C C 1
ATOM 12576 O O . ASN C 1 354 ? 110.133 55.692 92.883 1.00 21.93 351 ASN C O 1
ATOM 12581 N N . VAL C 1 355 ? 108.103 56.406 92.203 1.00 17.99 352 VAL C N 1
ATOM 12582 C CA . VAL C 1 355 ? 108.673 57.191 91.099 1.00 18.20 352 VAL C CA 1
ATOM 12583 C C . VAL C 1 355 ? 108.207 58.656 91.171 1.00 21.20 352 VAL C C 1
ATOM 12584 O O . VAL C 1 355 ? 109.055 59.550 91.210 1.00 20.66 352 VAL C O 1
ATOM 12588 N N . MET C 1 356 ? 106.874 58.901 91.223 1.00 16.49 353 MET C N 1
ATOM 12589 C CA . MET C 1 356 ? 106.327 60.262 91.238 1.00 15.94 353 MET C CA 1
ATOM 12590 C C . MET C 1 356 ? 106.697 61.048 92.506 1.00 20.50 353 MET C C 1
ATOM 12591 O O . MET C 1 356 ? 107.164 62.182 92.382 1.00 19.99 353 MET C O 1
ATOM 12596 N N . GLN C 1 357 ? 106.465 60.477 93.713 1.00 17.66 354 GLN C N 1
ATOM 12597 C CA . GLN C 1 357 ? 106.771 61.194 94.959 1.00 17.86 354 GLN C CA 1
ATOM 12598 C C . GLN C 1 357 ? 108.288 61.481 95.105 1.00 23.22 354 GLN C C 1
ATOM 12599 O O . GLN C 1 357 ? 108.621 62.639 95.355 1.00 24.19 354 GLN C O 1
ATOM 12605 N N . PRO C 1 358 ? 109.226 60.519 94.853 1.00 19.95 355 PRO C N 1
ATOM 12606 C CA . PRO C 1 358 ? 110.663 60.868 94.927 1.00 20.60 355 PRO C CA 1
ATOM 12607 C C . PRO C 1 358 ? 111.078 61.930 93.891 1.00 25.17 355 PRO C C 1
ATOM 12608 O O . PRO C 1 358 ? 111.975 62.732 94.167 1.00 25.45 355 PRO C O 1
ATOM 12612 N N . PHE C 1 359 ? 110.409 61.950 92.710 1.00 21.32 356 PHE C N 1
ATOM 12613 C CA . PHE C 1 359 ? 110.643 62.941 91.652 1.00 21.41 356 PHE C CA 1
ATOM 12614 C C . PHE C 1 359 ? 110.244 64.339 92.151 1.00 25.33 356 PHE C C 1
ATOM 12615 O O . PHE C 1 359 ? 111.046 65.270 92.058 1.00 25.27 356 PHE C O 1
ATOM 12623 N N . LEU C 1 360 ? 109.014 64.467 92.711 1.00 21.12 357 LEU C N 1
ATOM 12624 C CA . LEU C 1 360 ? 108.476 65.729 93.232 1.00 20.86 357 LEU C CA 1
ATOM 12625 C C . LEU C 1 360 ? 109.273 66.236 94.432 1.00 24.29 357 LEU C C 1
ATOM 12626 O O . LEU C 1 360 ? 109.608 67.417 94.471 1.00 23.94 357 LEU C O 1
ATOM 12631 N N . ASP C 1 361 ? 109.583 65.344 95.405 1.00 20.39 358 ASP C N 1
ATOM 12632 C CA . ASP C 1 361 ? 110.325 65.695 96.623 1.00 20.43 358 ASP C CA 1
ATOM 12633 C C . ASP C 1 361 ? 111.732 66.228 96.317 1.00 24.54 358 ASP C C 1
ATOM 12634 O O . ASP C 1 361 ? 112.226 67.073 97.062 1.00 24.48 358 ASP C O 1
ATOM 12639 N N . HIS C 1 362 ? 112.362 65.766 95.216 1.00 21.58 359 HIS C N 1
ATOM 12640 C CA . HIS C 1 362 ? 113.696 66.235 94.830 1.00 22.30 359 HIS C CA 1
ATOM 12641 C C . HIS C 1 362 ? 113.659 67.699 94.342 1.00 26.57 359 HIS C C 1
ATOM 12642 O O . HIS C 1 362 ? 114.499 68.496 94.756 1.00 26.82 359 HIS C O 1
ATOM 12649 N N . TYR C 1 363 ? 112.693 68.050 93.476 1.00 22.84 360 TYR C N 1
ATOM 12650 C CA . TYR C 1 363 ? 112.611 69.416 92.946 1.00 22.75 360 TYR C CA 1
ATOM 12651 C C . TYR C 1 363 ? 111.877 70.374 93.890 1.00 25.91 360 TYR C C 1
ATOM 12652 O O . TYR C 1 363 ? 112.063 71.584 93.773 1.00 25.36 360 TYR C O 1
ATOM 12661 N N . LEU C 1 364 ? 111.055 69.852 94.822 1.00 22.52 361 LEU C N 1
ATOM 12662 C CA . LEU C 1 364 ? 110.277 70.720 95.713 1.00 22.66 361 LEU C CA 1
ATOM 12663 C C . LEU C 1 364 ? 110.831 70.811 97.140 1.00 28.19 361 LEU C C 1
ATOM 12664 O O . LEU C 1 364 ? 110.636 71.838 97.790 1.00 28.02 361 LEU C O 1
ATOM 12669 N N . LYS C 1 365 ? 111.470 69.743 97.646 1.00 25.83 362 LYS C N 1
ATOM 12670 C CA . LYS C 1 365 ? 111.974 69.734 99.026 1.00 25.96 362 LYS C CA 1
ATOM 12671 C C . LYS C 1 365 ? 113.488 69.460 99.112 1.00 30.58 362 LYS C C 1
ATOM 12672 O O . LYS C 1 365 ? 113.999 69.225 100.209 1.00 30.49 362 LYS C O 1
ATOM 12678 N N . ASP C 1 366 ? 114.202 69.502 97.960 1.00 27.86 363 ASP C N 1
ATOM 12679 C CA . ASP C 1 366 ? 115.658 69.271 97.848 1.00 28.72 363 ASP C CA 1
ATOM 12680 C C . ASP C 1 366 ? 116.077 67.864 98.360 1.00 33.42 363 ASP C C 1
ATOM 12681 O O . ASP C 1 366 ? 117.217 67.675 98.798 1.00 33.26 363 ASP C O 1
ATOM 12686 N N . ALA C 1 367 ? 115.163 66.877 98.257 1.00 29.92 364 ALA C N 1
ATOM 12687 C CA . ALA C 1 367 ? 115.409 65.492 98.663 1.00 30.11 364 ALA C CA 1
ATOM 12688 C C . ALA C 1 367 ? 116.391 64.802 97.682 1.00 35.58 364 ALA C C 1
ATOM 12689 O O . ALA C 1 367 ? 116.520 65.269 96.545 1.00 34.93 364 ALA C O 1
ATOM 12691 N N . PRO C 1 368 ? 117.103 63.704 98.086 1.00 33.48 365 PRO C N 1
ATOM 12692 C CA . PRO C 1 368 ? 118.042 63.051 97.147 1.00 33.64 365 PRO C CA 1
ATOM 12693 C C . PRO C 1 368 ? 117.379 62.660 95.826 1.00 36.44 365 PRO C C 1
ATOM 12694 O O . PRO C 1 368 ? 116.252 62.154 95.823 1.00 34.88 365 PRO C O 1
ATOM 12698 N N . LYS C 1 369 ? 118.061 62.947 94.700 1.00 33.09 366 LYS C N 1
ATOM 12699 C CA . LYS C 1 369 ? 117.543 62.657 93.367 1.00 32.41 366 LYS C CA 1
ATOM 12700 C C . LYS C 1 369 ? 117.587 61.166 93.082 1.00 36.40 366 LYS C C 1
ATOM 12701 O O . LYS C 1 369 ? 118.668 60.586 92.964 1.00 36.55 366 LYS C O 1
ATOM 12707 N N . LEU C 1 370 ? 116.404 60.549 92.962 1.00 32.63 367 LEU C N 1
ATOM 12708 C CA . LEU C 1 370 ? 116.277 59.138 92.624 1.00 32.51 367 LEU C CA 1
ATOM 12709 C C . LEU C 1 370 ? 116.626 58.953 91.148 1.00 37.15 367 LEU C C 1
ATOM 12710 O O . LEU C 1 370 ? 116.224 59.772 90.317 1.00 36.81 367 LEU C O 1
ATOM 12715 N N . ASP C 1 371 ? 117.411 57.907 90.829 1.00 33.92 368 ASP C N 1
ATOM 12716 C CA . ASP C 1 371 ? 117.788 57.621 89.451 1.00 33.85 368 ASP C CA 1
ATOM 12717 C C . ASP C 1 371 ? 116.583 57.047 88.705 1.00 35.95 368 ASP C C 1
ATOM 12718 O O . ASP C 1 371 ? 116.243 55.876 88.878 1.00 35.11 368 ASP C O 1
ATOM 12723 N N . ILE C 1 372 ? 115.899 57.905 87.937 1.00 31.52 369 ILE C N 1
ATOM 12724 C CA . ILE C 1 372 ? 114.734 57.529 87.133 1.00 30.42 369 ILE C CA 1
ATOM 12725 C C . ILE C 1 372 ? 115.210 57.347 85.686 1.00 33.96 369 ILE C C 1
ATOM 12726 O O . ILE C 1 372 ? 115.948 58.203 85.185 1.00 34.37 369 ILE C O 1
ATOM 12731 N N . PRO C 1 373 ? 114.847 56.233 84.999 1.00 29.22 370 PRO C N 1
ATOM 12732 C CA . PRO C 1 373 ? 115.297 56.066 83.606 1.00 29.34 370 PRO C CA 1
ATOM 12733 C C . PRO C 1 373 ? 114.577 57.028 82.666 1.00 31.78 370 PRO C C 1
ATOM 12734 O O . PRO C 1 373 ? 113.528 57.564 83.031 1.00 30.96 370 PRO C O 1
ATOM 12738 N N . ARG C 1 374 ? 115.123 57.238 81.456 1.00 28.40 371 ARG C N 1
ATOM 12739 C CA . ARG C 1 374 ? 114.486 58.107 80.460 1.00 27.93 371 ARG C CA 1
ATOM 12740 C C . ARG C 1 374 ? 113.115 57.541 80.087 1.00 29.24 371 ARG C C 1
ATOM 12741 O O . ARG C 1 374 ? 112.156 58.300 79.942 1.00 27.73 371 ARG C O 1
ATOM 12749 N N . VAL C 1 375 ? 113.021 56.195 79.989 1.00 25.50 372 VAL C N 1
ATOM 12750 C CA . VAL C 1 375 ? 111.782 55.479 79.683 1.00 24.75 372 VAL C CA 1
ATOM 12751 C C . VAL C 1 375 ? 111.573 54.348 80.707 1.00 28.16 372 VAL C C 1
ATOM 12752 O O . VAL C 1 375 ? 112.444 53.489 80.865 1.00 27.89 372 VAL C O 1
ATOM 12756 N N . LEU C 1 376 ? 110.424 54.365 81.405 1.00 24.37 373 LEU C N 1
ATOM 12757 C CA . LEU C 1 376 ? 110.022 53.318 82.347 1.00 23.69 373 LEU C CA 1
ATOM 12758 C C . LEU C 1 376 ? 108.769 52.649 81.786 1.00 26.44 373 LEU C C 1
ATOM 12759 O O . LEU C 1 376 ? 107.697 53.256 81.779 1.00 25.96 373 LEU C O 1
ATOM 12764 N N . SER C 1 377 ? 108.926 51.433 81.240 1.00 22.35 374 SER C N 1
ATOM 12765 C CA . SER C 1 377 ? 107.851 50.719 80.557 1.00 21.73 374 SER C CA 1
ATOM 12766 C C . SER C 1 377 ? 107.473 49.397 81.245 1.00 24.71 374 SER C C 1
ATOM 12767 O O . SER C 1 377 ? 108.349 48.591 81.571 1.00 24.78 374 SER C O 1
ATOM 12770 N N . TYR C 1 378 ? 106.155 49.169 81.428 1.00 19.56 375 TYR C N 1
ATOM 12771 C CA . TYR C 1 378 ? 105.631 47.923 81.990 1.00 18.50 375 TYR C CA 1
ATOM 12772 C C . TYR C 1 378 ? 105.269 46.983 80.852 1.00 21.29 375 TYR C C 1
ATOM 12773 O O . TYR C 1 378 ? 104.362 47.286 80.069 1.00 19.95 375 TYR C O 1
ATOM 12782 N N . GLU C 1 379 ? 105.951 45.830 80.777 1.00 17.75 376 GLU C N 1
ATOM 12783 C CA . GLU C 1 379 ? 105.709 44.843 79.732 1.00 17.28 376 GLU C CA 1
ATOM 12784 C C . GLU C 1 379 ? 104.596 43.878 80.132 1.00 21.38 376 GLU C C 1
ATOM 12785 O O . GLU C 1 379 ? 104.764 43.096 81.066 1.00 20.88 376 GLU C O 1
ATOM 12791 N N . THR C 1 380 ? 103.466 43.915 79.400 1.00 18.77 377 THR C N 1
ATOM 12792 C CA . THR C 1 380 ? 102.342 43.004 79.623 1.00 18.46 377 THR C CA 1
ATOM 12793 C C . THR C 1 380 ? 102.747 41.598 79.144 1.00 23.83 377 THR C C 1
ATOM 12794 O O . THR C 1 380 ? 103.731 41.452 78.413 1.00 24.16 377 THR C O 1
ATOM 12798 N N . GLY C 1 381 ? 102.046 40.578 79.630 1.00 20.67 378 GLY C N 1
ATOM 12799 C CA . GLY C 1 381 ? 102.382 39.190 79.339 1.00 20.93 378 GLY C CA 1
ATOM 12800 C C . GLY C 1 381 ? 103.472 38.697 80.269 1.00 25.73 378 GLY C C 1
ATOM 12801 O O . GLY C 1 381 ? 103.280 37.708 80.983 1.00 26.19 378 GLY C O 1
ATOM 12802 N N . ALA C 1 382 ? 104.624 39.410 80.287 1.00 21.46 379 ALA C N 1
ATOM 12803 C CA . ALA C 1 382 ? 105.763 39.110 81.158 1.00 21.12 379 ALA C CA 1
ATOM 12804 C C . ALA C 1 382 ? 105.550 39.693 82.566 1.00 24.09 379 ALA C C 1
ATOM 12805 O O . ALA C 1 382 ? 106.131 39.189 83.528 1.00 23.67 379 ALA C O 1
ATOM 12807 N N . ASN C 1 383 ? 104.713 40.761 82.673 1.00 19.84 380 ASN C N 1
ATOM 12808 C CA . ASN C 1 383 ? 104.351 41.463 83.918 1.00 19.12 380 ASN C CA 1
ATOM 12809 C C . ASN C 1 383 ? 105.588 42.032 84.650 1.00 22.53 380 ASN C C 1
ATOM 12810 O O . ASN C 1 383 ? 105.776 41.785 85.846 1.00 21.85 380 ASN C O 1
ATOM 12815 N N . ALA C 1 384 ? 106.409 42.823 83.934 1.00 18.57 381 ALA C N 1
ATOM 12816 C CA . ALA C 1 384 ? 107.627 43.390 84.510 1.00 18.39 381 ALA C CA 1
ATOM 12817 C C . ALA C 1 384 ? 107.874 44.828 84.068 1.00 21.18 381 ALA C C 1
ATOM 12818 O O . ALA C 1 384 ? 107.623 45.184 82.914 1.00 19.55 381 ALA C O 1
ATOM 12820 N N . TRP C 1 385 ? 108.379 45.649 85.004 1.00 18.27 382 TRP C N 1
ATOM 12821 C CA . TRP C 1 385 ? 108.785 47.028 84.754 1.00 18.38 382 TRP C CA 1
ATOM 12822 C C . TRP C 1 385 ? 110.201 47.009 84.201 1.00 22.46 382 TRP C C 1
ATOM 12823 O O . TRP C 1 385 ? 111.059 46.331 84.771 1.00 21.94 382 TRP C O 1
ATOM 12834 N N . HIS C 1 386 ? 110.449 47.713 83.078 1.00 19.45 383 HIS C N 1
ATOM 12835 C CA . HIS C 1 386 ? 111.778 47.756 82.455 1.00 19.79 383 HIS C CA 1
ATOM 12836 C C . HIS C 1 386 ? 112.336 49.166 82.404 1.00 23.58 383 HIS C C 1
ATOM 12837 O O . HIS C 1 386 ? 111.617 50.111 82.056 1.00 22.45 383 HIS C O 1
ATOM 12844 N N . ARG C 1 387 ? 113.642 49.297 82.692 1.00 20.55 384 ARG C N 1
ATOM 12845 C CA . ARG C 1 387 ? 114.368 50.556 82.587 1.00 20.64 384 ARG C CA 1
ATOM 12846 C C . ARG C 1 387 ? 114.925 50.665 81.170 1.00 25.37 384 ARG C C 1
ATOM 12847 O O . ARG C 1 387 ? 115.777 49.859 80.785 1.00 25.23 384 ARG C O 1
ATOM 12855 N N . TYR C 1 388 ? 114.396 51.602 80.368 1.00 22.33 385 TYR C N 1
ATOM 12856 C CA . TYR C 1 388 ? 114.831 51.775 78.979 1.00 22.99 385 TYR C CA 1
ATOM 12857 C C . TYR C 1 388 ? 115.498 53.139 78.752 1.00 28.87 385 TYR C C 1
ATOM 12858 O O . TYR C 1 388 ? 115.177 54.109 79.442 1.00 28.25 385 TYR C O 1
ATOM 12867 N N . ASP C 1 389 ? 116.428 53.204 77.778 1.00 27.44 386 ASP C N 1
ATOM 12868 C CA . ASP C 1 389 ? 117.146 54.434 77.423 1.00 28.47 386 ASP C CA 1
ATOM 12869 C C . ASP C 1 389 ? 116.362 55.246 76.396 1.00 33.28 386 ASP C C 1
ATOM 12870 O O . ASP C 1 389 ? 116.483 56.471 76.360 1.00 32.84 386 ASP C O 1
ATOM 12875 N N . ASP C 1 390 ? 115.585 54.557 75.540 1.00 30.63 387 ASP C N 1
ATOM 12876 C CA . ASP C 1 390 ? 114.773 55.174 74.488 1.00 30.93 387 ASP C CA 1
ATOM 12877 C C . ASP C 1 390 ? 113.448 54.438 74.328 1.00 34.69 387 ASP C C 1
ATOM 12878 O O . ASP C 1 390 ? 113.282 53.337 74.862 1.00 33.64 387 ASP C O 1
ATOM 12883 N N . TRP C 1 391 ? 112.511 55.033 73.567 1.00 31.45 388 TRP C N 1
ATOM 12884 C CA . TRP C 1 391 ? 111.246 54.389 73.236 1.00 30.62 388 TRP C CA 1
ATOM 12885 C C . TRP C 1 391 ? 111.009 54.478 71.724 1.00 35.37 388 TRP C C 1
ATOM 12886 O O . TRP C 1 391 ? 110.807 55.581 71.205 1.00 35.65 388 TRP C O 1
ATOM 12897 N N . PRO C 1 392 ? 111.110 53.352 70.974 1.00 32.02 389 PRO C N 1
ATOM 12898 C CA . PRO C 1 392 ? 111.354 51.963 71.429 1.00 31.53 389 PRO C CA 1
ATOM 12899 C C . PRO C 1 392 ? 112.816 51.711 71.844 1.00 35.29 389 PRO C C 1
ATOM 12900 O O . PRO C 1 392 ? 113.694 52.504 71.492 1.00 35.49 389 PRO C O 1
ATOM 12904 N N . PRO C 1 393 ? 113.107 50.616 72.593 1.00 30.85 390 PRO C N 1
ATOM 12905 C CA . PRO C 1 393 ? 114.503 50.355 72.988 1.00 31.01 390 PRO C CA 1
ATOM 12906 C C . PRO C 1 393 ? 115.353 49.828 71.831 1.00 34.68 390 PRO C C 1
ATOM 12907 O O . PRO C 1 393 ? 114.833 49.171 70.930 1.00 33.71 390 PRO C O 1
ATOM 12911 N N . GLU C 1 394 ? 116.668 50.102 71.873 1.00 32.07 391 GLU C N 1
ATOM 12912 C CA . GLU C 1 394 ? 117.621 49.671 70.847 1.00 58.82 391 GLU C CA 1
ATOM 12913 C C . GLU C 1 394 ? 118.026 48.208 71.048 1.00 88.10 391 GLU C C 1
ATOM 12914 O O . GLU C 1 394 ? 118.331 47.793 72.166 1.00 50.31 391 GLU C O 1
ATOM 12920 N N . HIS C 1 402 ? 114.863 45.024 66.767 1.00 48.69 399 HIS C N 1
ATOM 12921 C CA . HIS C 1 402 ? 114.859 44.789 65.325 1.00 48.96 399 HIS C CA 1
ATOM 12922 C C . HIS C 1 402 ? 113.464 44.992 64.729 1.00 51.50 399 HIS C C 1
ATOM 12923 O O . HIS C 1 402 ? 112.480 44.487 65.272 1.00 50.02 399 HIS C O 1
ATOM 12930 N N . TYR C 1 403 ? 113.388 45.733 63.607 1.00 48.21 400 TYR C N 1
ATOM 12931 C CA . TYR C 1 403 ? 112.140 46.022 62.888 1.00 47.32 400 TYR C CA 1
ATOM 12932 C C . TYR C 1 403 ? 111.796 44.859 61.946 1.00 49.54 400 TYR C C 1
ATOM 12933 O O . TYR C 1 403 ? 112.666 44.400 61.201 1.00 49.72 400 TYR C O 1
ATOM 12942 N N . CYS C 1 404 ? 110.540 44.361 62.003 1.00 43.98 401 CYS C N 1
ATOM 12943 C CA . CYS C 1 404 ? 110.101 43.223 61.184 1.00 43.26 401 CYS C CA 1
ATOM 12944 C C . CYS C 1 404 ? 108.696 43.439 60.599 1.00 43.79 401 CYS C C 1
ATOM 12945 O O . CYS C 1 404 ? 107.878 44.161 61.177 1.00 42.25 401 CYS C O 1
ATOM 12948 N N . ASP C 1 405 ? 108.413 42.764 59.467 1.00 38.76 402 ASP C N 1
ATOM 12949 C CA . ASP C 1 405 ? 107.115 42.798 58.792 1.00 37.18 402 ASP C CA 1
ATOM 12950 C C . ASP C 1 405 ? 106.338 41.508 59.071 1.00 37.82 402 ASP C C 1
ATOM 12951 O O . ASP C 1 405 ? 106.860 40.412 58.852 1.00 37.85 402 ASP C O 1
ATOM 12956 N N . LEU C 1 406 ? 105.097 41.643 59.564 1.00 31.59 403 LEU C N 1
ATOM 12957 C CA . LEU C 1 406 ? 104.204 40.518 59.851 1.00 29.79 403 LEU C CA 1
ATOM 12958 C C . LEU C 1 406 ? 103.058 40.546 58.827 1.00 30.68 403 LEU C C 1
ATOM 12959 O O . LEU C 1 406 ? 102.052 41.239 59.019 1.00 29.35 403 LEU C O 1
ATOM 12964 N N . TYR C 1 407 ? 103.263 39.830 57.708 1.00 25.57 404 TYR C N 1
ATOM 12965 C CA . TYR C 1 407 ? 102.394 39.801 56.535 1.00 24.84 404 TYR C CA 1
ATOM 12966 C C . TYR C 1 407 ? 101.089 39.035 56.724 1.00 27.64 404 TYR C C 1
ATOM 12967 O O . TYR C 1 407 ? 101.080 37.945 57.303 1.00 26.60 404 TYR C O 1
ATOM 12976 N N . VAL C 1 408 ? 99.996 39.574 56.147 1.00 23.73 405 VAL C N 1
ATOM 12977 C CA . VAL C 1 408 ? 98.715 38.870 56.089 1.00 23.12 405 VAL C CA 1
ATOM 12978 C C . VAL C 1 408 ? 98.833 37.859 54.924 1.00 26.83 405 VAL C C 1
ATOM 12979 O O . VAL C 1 408 ? 99.356 38.207 53.862 1.00 26.79 405 VAL C O 1
ATOM 12983 N N . GLN C 1 409 ? 98.480 36.595 55.168 1.00 23.26 406 GLN C N 1
ATOM 12984 C CA . GLN C 1 409 ? 98.649 35.535 54.172 1.00 23.53 406 GLN C CA 1
ATOM 12985 C C . GLN C 1 409 ? 97.330 34.840 53.839 1.00 28.60 406 GLN C C 1
ATOM 12986 O O . GLN C 1 409 ? 96.289 35.162 54.415 1.00 27.53 406 GLN C O 1
ATOM 12992 N N . GLU C 1 410 ? 97.388 33.887 52.891 1.00 27.25 407 GLU C N 1
ATOM 12993 C CA . GLU C 1 410 ? 96.263 33.076 52.431 1.00 27.57 407 GLU C CA 1
ATOM 12994 C C . GLU C 1 410 ? 95.763 32.130 53.537 1.00 32.23 407 GLU C C 1
ATOM 12995 O O . GLU C 1 410 ? 96.509 31.824 54.470 1.00 31.80 407 GLU C O 1
ATOM 13001 N N . ASP C 1 411 ? 94.487 31.685 53.427 1.00 29.66 408 ASP C N 1
ATOM 13002 C CA . ASP C 1 411 ? 93.809 30.762 54.357 1.00 29.45 408 ASP C CA 1
ATOM 13003 C C . ASP C 1 411 ? 93.751 31.330 55.796 1.00 32.05 408 ASP C C 1
ATOM 13004 O O . ASP C 1 411 ? 93.794 30.569 56.769 1.00 32.04 408 ASP C O 1
ATOM 13009 N N . GLY C 1 412 ? 93.627 32.657 55.899 1.00 27.27 409 GLY C N 1
ATOM 13010 C CA . GLY C 1 412 ? 93.554 33.375 57.170 1.00 25.73 409 GLY C CA 1
ATOM 13011 C C . GLY C 1 412 ? 94.807 33.274 58.021 1.00 27.95 409 GLY C C 1
ATOM 13012 O O . GLY C 1 412 ? 94.720 33.279 59.250 1.00 26.57 409 GLY C O 1
ATOM 13013 N N . LYS C 1 413 ? 95.986 33.187 57.374 1.00 24.54 410 LYS C N 1
ATOM 13014 C CA . LYS C 1 413 ? 97.264 33.067 58.081 1.00 24.22 410 LYS C CA 1
ATOM 13015 C C . LYS C 1 413 ? 97.944 34.420 58.277 1.00 28.37 410 LYS C C 1
ATOM 13016 O O . LYS C 1 413 ? 97.679 35.376 57.545 1.00 27.88 410 LYS C O 1
ATOM 13022 N N . LEU C 1 414 ? 98.835 34.481 59.266 1.00 25.43 411 LEU C N 1
ATOM 13023 C CA . LEU C 1 414 ? 99.641 35.652 59.595 1.00 25.45 411 LEU C CA 1
ATOM 13024 C C . LEU C 1 414 ? 101.070 35.174 59.825 1.00 30.78 411 LEU C C 1
ATOM 13025 O O . LEU C 1 414 ? 101.284 34.242 60.604 1.00 30.71 411 LEU C O 1
ATOM 13030 N N . GLY C 1 415 ? 102.021 35.730 59.080 1.00 28.22 412 GLY C N 1
ATOM 13031 C CA . GLY C 1 415 ? 103.407 35.289 59.181 1.00 28.95 412 GLY C CA 1
ATOM 13032 C C . GLY C 1 415 ? 104.462 36.261 58.705 1.00 33.62 412 GLY C C 1
ATOM 13033 O O . GLY C 1 415 ? 104.149 37.370 58.272 1.00 32.68 412 GLY C O 1
ATOM 13034 N N . PHE C 1 416 ? 105.734 35.831 58.786 1.00 31.72 413 PHE C N 1
ATOM 13035 C CA . PHE C 1 416 ? 106.895 36.635 58.406 1.00 32.53 413 PHE C CA 1
ATOM 13036 C C . PHE C 1 416 ? 107.336 36.362 56.961 1.00 38.42 413 PHE C C 1
ATOM 13037 O O . PHE C 1 416 ? 108.225 37.052 56.458 1.00 38.47 413 PHE C O 1
ATOM 13045 N N . GLU C 1 417 ? 106.708 35.370 56.291 1.00 36.25 414 GLU C N 1
ATOM 13046 C CA . GLU C 1 417 ? 107.012 35.032 54.898 1.00 37.42 414 GLU C CA 1
ATOM 13047 C C . GLU C 1 417 ? 106.263 35.981 53.963 1.00 41.81 414 GLU C C 1
ATOM 13048 O O . GLU C 1 417 ? 105.034 36.082 54.038 1.00 40.48 414 GLU C O 1
ATOM 13054 N N . MET C 1 418 ? 107.009 36.706 53.111 1.00 39.90 415 MET C N 1
ATOM 13055 C CA . MET C 1 418 ? 106.446 37.666 52.158 1.00 40.19 415 MET C CA 1
ATOM 13056 C C . MET C 1 418 ? 105.681 36.934 51.040 1.00 44.52 415 MET C C 1
ATOM 13057 O O . MET C 1 418 ? 106.213 35.976 50.473 1.00 44.42 415 MET C O 1
ATOM 13062 N N . PRO C 1 419 ? 104.431 37.355 50.710 1.00 41.28 416 PRO C N 1
ATOM 13063 C CA . PRO C 1 419 ? 103.687 36.663 49.643 1.00 41.64 416 PRO C CA 1
ATOM 13064 C C . PRO C 1 419 ? 104.306 36.904 48.268 1.00 47.44 416 PRO C C 1
ATOM 13065 O O . PRO C 1 419 ? 104.632 38.042 47.928 1.00 47.39 416 PRO C O 1
ATOM 13069 N N . ALA C 1 420 ? 104.502 35.824 47.495 1.00 45.35 417 ALA C N 1
ATOM 13070 C CA . ALA C 1 420 ? 105.087 35.888 46.151 1.00 46.67 417 ALA C CA 1
ATOM 13071 C C . ALA C 1 420 ? 103.989 35.914 45.075 1.00 51.41 417 ALA C C 1
ATOM 13072 O O . ALA C 1 420 ? 104.291 35.876 43.878 1.00 52.10 417 ALA C O 1
ATOM 13074 N N . ALA C 1 421 ? 102.719 36.020 45.514 1.00 47.49 418 ALA C N 1
ATOM 13075 C CA . ALA C 1 421 ? 101.522 36.017 44.672 1.00 47.46 418 ALA C CA 1
ATOM 13076 C C . ALA C 1 421 ? 101.463 37.194 43.683 1.00 51.93 418 ALA C C 1
ATOM 13077 O O . ALA C 1 421 ? 102.075 38.241 43.911 1.00 51.97 418 ALA C O 1
ATOM 13079 N N . LYS C 1 422 ? 100.715 36.997 42.581 1.00 48.13 419 LYS C N 1
ATOM 13080 C CA . LYS C 1 422 ? 100.491 37.986 41.528 1.00 48.04 419 LYS C CA 1
ATOM 13081 C C . LYS C 1 422 ? 99.163 38.717 41.791 1.00 49.82 419 LYS C C 1
ATOM 13082 O O . LYS C 1 422 ? 99.121 39.949 41.762 1.00 49.39 419 LYS C O 1
ATOM 13088 N N . GLN C 1 423 ? 98.089 37.949 42.064 1.00 44.62 420 GLN C N 1
ATOM 13089 C CA . GLN C 1 423 ? 96.763 38.480 42.373 1.00 43.11 420 GLN C CA 1
ATOM 13090 C C . GLN C 1 423 ? 96.141 37.671 43.516 1.00 44.35 420 GLN C C 1
ATOM 13091 O O . GLN C 1 423 ? 95.639 36.563 43.302 1.00 44.16 420 GLN C O 1
ATOM 13097 N N . ALA C 1 424 ? 96.222 38.214 44.739 1.00 38.41 421 ALA C N 1
ATOM 13098 C CA . ALA C 1 424 ? 95.693 37.591 45.948 1.00 36.41 421 ALA C CA 1
ATOM 13099 C C . ALA C 1 424 ? 95.181 38.656 46.905 1.00 37.11 421 ALA C C 1
ATOM 13100 O O . ALA C 1 424 ? 95.886 39.629 47.193 1.00 36.51 421 ALA C O 1
ATOM 13102 N N . PHE C 1 425 ? 93.936 38.487 47.373 1.00 31.10 422 PHE C N 1
ATOM 13103 C CA . PHE C 1 425 ? 93.283 39.427 48.281 1.00 29.00 422 PHE C CA 1
ATOM 13104 C C . PHE C 1 425 ? 92.178 38.748 49.082 1.00 29.84 422 PHE C C 1
ATOM 13105 O O . PHE C 1 425 ? 91.625 37.737 48.647 1.00 29.51 422 PHE C O 1
ATOM 13113 N N . ASP C 1 426 ? 91.835 39.330 50.233 1.00 24.29 423 ASP C N 1
ATOM 13114 C CA . ASP C 1 426 ? 90.734 38.863 51.065 1.00 22.75 423 ASP C CA 1
ATOM 13115 C C . ASP C 1 426 ? 89.591 39.865 50.931 1.00 25.35 423 ASP C C 1
ATOM 13116 O O . ASP C 1 426 ? 89.827 41.074 50.978 1.00 24.84 423 ASP C O 1
ATOM 13121 N N . GLU C 1 427 ? 88.369 39.370 50.690 1.00 21.27 424 GLU C N 1
ATOM 13122 C CA . GLU C 1 427 ? 87.219 40.221 50.393 1.00 20.51 424 GLU C CA 1
ATOM 13123 C C . GLU C 1 427 ? 86.100 40.126 51.424 1.00 23.75 424 GLU C C 1
ATOM 13124 O O . GLU C 1 427 ? 85.824 39.050 51.954 1.00 23.07 424 GLU C O 1
ATOM 13130 N N . TYR C 1 428 ? 85.416 41.265 51.651 1.00 20.14 425 TYR C N 1
ATOM 13131 C CA . TYR C 1 428 ? 84.226 41.382 52.489 1.00 19.27 425 TYR C CA 1
ATOM 13132 C C . TYR C 1 428 ? 83.366 42.563 52.019 1.00 23.21 425 TYR C C 1
ATOM 13133 O O . TYR C 1 428 ? 83.864 43.461 51.331 1.00 22.82 425 TYR C O 1
ATOM 13142 N N . VAL C 1 429 ? 82.072 42.541 52.362 1.00 19.52 426 VAL C N 1
ATOM 13143 C CA . VAL C 1 429 ? 81.151 43.629 52.035 1.00 18.80 426 VAL C CA 1
ATOM 13144 C C . VAL C 1 429 ? 80.872 44.421 53.314 1.00 21.34 426 VAL C C 1
ATOM 13145 O O . VAL C 1 429 ? 80.464 43.841 54.319 1.00 19.65 426 VAL C O 1
ATOM 13149 N N . SER C 1 430 ? 81.124 45.737 53.281 1.00 18.71 427 SER C N 1
ATOM 13150 C CA . SER C 1 430 ? 80.855 46.621 54.414 1.00 18.22 427 SER C CA 1
ATOM 13151 C C . SER C 1 430 ? 79.538 47.359 54.190 1.00 21.85 427 SER C C 1
ATOM 13152 O O . SER C 1 430 ? 79.403 48.087 53.205 1.00 21.00 427 SER C O 1
ATOM 13155 N N . ASP C 1 431 ? 78.564 47.152 55.091 1.00 18.63 428 ASP C N 1
ATOM 13156 C CA . ASP C 1 431 ? 77.238 47.757 54.995 1.00 18.69 428 ASP C CA 1
ATOM 13157 C C . ASP C 1 431 ? 77.055 48.857 56.063 1.00 23.33 428 ASP C C 1
ATOM 13158 O O . ASP C 1 431 ? 77.020 48.546 57.258 1.00 22.90 428 ASP C O 1
ATOM 13163 N N . PRO C 1 432 ? 76.880 50.144 55.656 1.00 20.15 429 PRO C N 1
ATOM 13164 C CA . PRO C 1 432 ? 76.689 51.209 56.659 1.00 19.60 429 PRO C CA 1
ATOM 13165 C C . PRO C 1 432 ? 75.343 51.113 57.382 1.00 23.14 429 PRO C C 1
ATOM 13166 O O . PRO C 1 432 ? 75.207 51.668 58.467 1.00 23.01 429 PRO C O 1
ATOM 13170 N N . ALA C 1 433 ? 74.357 50.395 56.800 1.00 19.33 430 ALA C N 1
ATOM 13171 C CA . ALA C 1 433 ? 73.046 50.189 57.433 1.00 18.64 430 ALA C CA 1
ATOM 13172 C C . ALA C 1 433 ? 73.167 49.223 58.633 1.00 21.24 430 ALA C C 1
ATOM 13173 O O . ALA C 1 433 ? 72.313 49.228 59.525 1.00 20.52 430 ALA C O 1
ATOM 13175 N N . LYS C 1 434 ? 74.235 48.398 58.641 1.00 17.04 431 LYS C N 1
ATOM 13176 C CA . LYS C 1 434 ? 74.554 47.456 59.719 1.00 16.44 431 LYS C CA 1
ATOM 13177 C C . LYS C 1 434 ? 76.023 47.646 60.154 1.00 20.02 431 LYS C C 1
ATOM 13178 O O . LYS C 1 434 ? 76.867 46.794 59.853 1.00 20.00 431 LYS C O 1
ATOM 13184 N N . PRO C 1 435 ? 76.376 48.779 60.817 1.00 16.20 432 PRO C N 1
ATOM 13185 C CA . PRO C 1 435 ? 77.782 48.974 61.212 1.00 15.62 432 PRO C CA 1
ATOM 13186 C C . PRO C 1 435 ? 78.223 47.971 62.275 1.00 18.52 432 PRO C C 1
ATOM 13187 O O . PRO C 1 435 ? 77.400 47.490 63.062 1.00 17.29 432 PRO C O 1
ATOM 13191 N N . VAL C 1 436 ? 79.518 47.637 62.281 1.00 15.09 433 VAL C N 1
ATOM 13192 C CA . VAL C 1 436 ? 80.073 46.675 63.237 1.00 14.35 433 VAL C CA 1
ATOM 13193 C C . VAL C 1 436 ? 80.098 47.305 64.637 1.00 16.42 433 VAL C C 1
ATOM 13194 O O . VAL C 1 436 ? 80.727 48.349 64.820 1.00 15.35 433 VAL C O 1
ATOM 13198 N N . PRO C 1 437 ? 79.416 46.695 65.636 1.00 12.88 434 PRO C N 1
ATOM 13199 C CA . PRO C 1 437 ? 79.442 47.275 66.991 1.00 12.51 434 PRO C CA 1
ATOM 13200 C C . PRO C 1 437 ? 80.848 47.218 67.595 1.00 15.24 434 PRO C C 1
ATOM 13201 O O . PRO C 1 437 ? 81.483 46.158 67.565 1.00 14.75 434 PRO C O 1
ATOM 13205 N N . TYR C 1 438 ? 81.358 48.368 68.101 1.00 11.12 435 TYR C N 1
ATOM 13206 C CA . TYR C 1 438 ? 82.706 48.447 68.676 1.00 10.83 435 TYR C CA 1
ATOM 13207 C C . TYR C 1 438 ? 82.826 47.546 69.919 1.00 13.39 435 TYR C C 1
ATOM 13208 O O . TYR C 1 438 ? 83.910 47.033 70.211 1.00 11.74 435 TYR C O 1
ATOM 13217 N N . ARG C 1 439 ? 81.685 47.296 70.587 1.00 10.39 436 ARG C N 1
ATOM 13218 C CA . ARG C 1 439 ? 81.551 46.400 71.737 1.00 10.06 436 ARG C CA 1
ATOM 13219 C C . ARG C 1 439 ? 80.268 45.611 71.607 1.00 14.38 436 ARG C C 1
ATOM 13220 O O . ARG C 1 439 ? 79.389 46.003 70.831 1.00 13.13 436 ARG C O 1
ATOM 13228 N N . GLN C 1 440 ? 80.121 44.531 72.398 1.00 11.87 437 GLN C N 1
ATOM 13229 C CA . GLN C 1 440 ? 78.877 43.752 72.418 1.00 11.92 437 GLN C CA 1
ATOM 13230 C C . GLN C 1 440 ? 77.762 44.608 72.996 1.00 16.47 437 GLN C C 1
ATOM 13231 O O . GLN C 1 440 ? 77.959 45.274 74.017 1.00 16.39 437 GLN C O 1
ATOM 13237 N N . ARG C 1 441 ? 76.613 44.627 72.324 1.00 13.73 438 ARG C N 1
ATOM 13238 C CA . ARG C 1 441 ? 75.466 45.442 72.715 1.00 13.63 438 ARG C CA 1
ATOM 13239 C C . ARG C 1 441 ? 74.743 44.870 73.963 1.00 19.39 438 ARG C C 1
ATOM 13240 O O . ARG C 1 441 ? 74.860 43.672 74.241 1.00 19.57 438 ARG C O 1
ATOM 13248 N N . PRO C 1 442 ? 74.041 45.711 74.767 1.00 16.43 439 PRO C N 1
ATOM 13249 C CA . PRO C 1 442 ? 73.805 47.159 74.586 1.00 16.42 439 PRO C CA 1
ATOM 13250 C C . PRO C 1 442 ? 75.050 48.002 74.845 1.00 20.64 439 PRO C C 1
ATOM 13251 O O . PRO C 1 442 ? 75.825 47.706 75.762 1.00 20.34 439 PRO C O 1
ATOM 13255 N N . THR C 1 443 ? 75.261 49.028 74.014 1.00 16.76 440 THR C N 1
ATOM 13256 C CA . THR C 1 443 ? 76.361 49.963 74.224 1.00 16.71 440 THR C CA 1
ATOM 13257 C C . THR C 1 443 ? 75.789 51.127 75.010 1.00 20.89 440 THR C C 1
ATOM 13258 O O . THR C 1 443 ? 74.693 51.598 74.699 1.00 20.73 440 THR C O 1
ATOM 13262 N N . ILE C 1 444 ? 76.468 51.524 76.089 1.00 17.47 441 ILE C N 1
ATOM 13263 C CA . ILE C 1 444 ? 75.979 52.588 76.969 1.00 17.61 441 ILE C CA 1
ATOM 13264 C C . ILE C 1 444 ? 77.017 53.717 77.099 1.00 22.53 441 ILE C C 1
ATOM 13265 O O . ILE C 1 444 ? 78.193 53.485 76.809 1.00 22.62 441 ILE C O 1
ATOM 13270 N N . PRO C 1 445 ? 76.617 54.942 77.544 1.00 19.82 442 PRO C N 1
ATOM 13271 C CA . PRO C 1 445 ? 77.607 56.023 77.691 1.00 20.16 442 PRO C CA 1
ATOM 13272 C C . PRO C 1 445 ? 78.688 55.700 78.726 1.00 25.09 442 PRO C C 1
ATOM 13273 O O . PRO C 1 445 ? 78.467 54.906 79.646 1.00 23.31 442 PRO C O 1
ATOM 13277 N N . SER C 1 446 ? 79.859 56.337 78.567 1.00 23.59 443 SER C N 1
ATOM 13278 C CA . SER C 1 446 ? 81.035 56.164 79.422 1.00 23.97 443 SER C CA 1
ATOM 13279 C C . SER C 1 446 ? 80.772 56.558 80.879 1.00 29.32 443 SER C C 1
ATOM 13280 O O . SER C 1 446 ? 81.399 56.002 81.781 1.00 29.80 443 SER C O 1
ATOM 13283 N N . TYR C 1 447 ? 79.856 57.514 81.107 1.00 26.34 444 TYR C N 1
ATOM 13284 C CA . TYR C 1 447 ? 79.540 58.017 82.445 1.00 26.21 444 TYR C CA 1
ATOM 13285 C C . TYR C 1 447 ? 78.420 57.219 83.145 1.00 28.95 444 TYR C C 1
ATOM 13286 O O . TYR C 1 447 ? 78.126 57.500 84.310 1.00 28.53 444 TYR C O 1
ATOM 13295 N N . ALA C 1 448 ? 77.790 56.240 82.449 1.00 24.65 445 ALA C N 1
ATOM 13296 C CA . ALA C 1 448 ? 76.733 55.414 83.057 1.00 24.28 445 ALA C CA 1
ATOM 13297 C C . ALA C 1 448 ? 77.294 54.609 84.243 1.00 27.51 445 ALA C C 1
ATOM 13298 O O . ALA C 1 448 ? 78.462 54.221 84.226 1.00 25.83 445 ALA C O 1
ATOM 13300 N N . ALA C 1 449 ? 76.471 54.414 85.286 1.00 25.07 446 ALA C N 1
ATOM 13301 C CA . ALA C 1 449 ? 76.850 53.744 86.536 1.00 25.03 446 ALA C CA 1
ATOM 13302 C C . ALA C 1 449 ? 77.436 52.325 86.335 1.00 28.26 446 ALA C C 1
ATOM 13303 O O . ALA C 1 449 ? 78.355 51.943 87.057 1.00 28.52 446 ALA C O 1
ATOM 13305 N N . GLU C 1 450 ? 76.925 51.569 85.354 1.00 23.68 447 GLU C N 1
ATOM 13306 C CA . GLU C 1 450 ? 77.350 50.189 85.094 1.00 22.88 447 GLU C CA 1
ATOM 13307 C C . GLU C 1 450 ? 78.324 50.077 83.879 1.00 24.96 447 GLU C C 1
ATOM 13308 O O . GLU C 1 450 ? 78.559 48.970 83.379 1.00 23.91 447 GLU C O 1
ATOM 13314 N N . SER C 1 451 ? 78.927 51.211 83.459 1.00 20.60 448 SER C N 1
ATOM 13315 C CA . SER C 1 451 ? 79.850 51.275 82.318 1.00 19.84 448 SER C CA 1
ATOM 13316 C C . SER C 1 451 ? 81.178 50.563 82.571 1.00 22.44 448 SER C C 1
ATOM 13317 O O . SER C 1 451 ? 81.776 50.719 83.637 1.00 22.64 448 SER C O 1
ATOM 13320 N N . THR C 1 452 ? 81.657 49.817 81.556 1.00 17.43 449 THR C N 1
ATOM 13321 C CA . THR C 1 452 ? 82.960 49.140 81.582 1.00 16.05 449 THR C CA 1
ATOM 13322 C C . THR C 1 452 ? 83.859 49.755 80.485 1.00 18.62 449 THR C C 1
ATOM 13323 O O . THR C 1 452 ? 84.796 49.108 80.014 1.00 17.93 449 THR C O 1
ATOM 13327 N N . TRP C 1 453 ? 83.573 51.033 80.111 1.00 14.97 450 TRP C N 1
ATOM 13328 C CA . TRP C 1 453 ? 84.299 51.847 79.113 1.00 14.90 450 TRP C CA 1
ATOM 13329 C C . TRP C 1 453 ? 85.823 51.811 79.348 1.00 18.58 450 TRP C C 1
ATOM 13330 O O . TRP C 1 453 ? 86.588 51.749 78.387 1.00 17.93 450 TRP C O 1
ATOM 13341 N N . GLY C 1 454 ? 86.231 51.797 80.618 1.00 15.47 451 GLY C N 1
ATOM 13342 C CA . GLY C 1 454 ? 87.633 51.715 81.009 1.00 15.49 451 GLY C CA 1
ATOM 13343 C C . GLY C 1 454 ? 88.307 50.397 80.658 1.00 19.44 451 GLY C C 1
ATOM 13344 O O . GLY C 1 454 ? 89.534 50.344 80.567 1.00 19.25 451 GLY C O 1
ATOM 13345 N N . GLU C 1 455 ? 87.513 49.320 80.447 1.00 15.54 452 GLU C N 1
ATOM 13346 C CA . GLU C 1 455 ? 88.033 47.979 80.123 1.00 15.21 452 GLU C CA 1
ATOM 13347 C C . GLU C 1 455 ? 87.823 47.605 78.640 1.00 18.77 452 GLU C C 1
ATOM 13348 O O . GLU C 1 455 ? 88.144 46.482 78.251 1.00 18.62 452 GLU C O 1
ATOM 13354 N N . TRP C 1 456 ? 87.271 48.520 77.823 1.00 15.14 453 TRP C N 1
ATOM 13355 C CA . TRP C 1 456 ? 86.912 48.216 76.436 1.00 14.68 453 TRP C CA 1
ATOM 13356 C C . TRP C 1 456 ? 88.120 47.923 75.512 1.00 17.76 453 TRP C C 1
ATOM 13357 O O . TRP C 1 456 ? 87.966 47.149 74.574 1.00 17.52 453 TRP C O 1
ATOM 13368 N N . LEU C 1 457 ? 89.311 48.468 75.797 1.00 13.76 454 LEU C N 1
ATOM 13369 C CA . LEU C 1 457 ? 90.462 48.217 74.922 1.00 13.91 454 LEU C CA 1
ATOM 13370 C C . LEU C 1 457 ? 91.096 46.816 75.114 1.00 18.86 454 LEU C C 1
ATOM 13371 O O . LEU C 1 457 ? 91.942 46.424 74.305 1.00 19.15 454 LEU C O 1
ATOM 13376 N N . VAL C 1 458 ? 90.664 46.055 76.145 1.00 14.58 455 VAL C N 1
ATOM 13377 C CA . VAL C 1 458 ? 91.134 44.681 76.364 1.00 14.19 455 VAL C CA 1
ATOM 13378 C C . VAL C 1 458 ? 89.957 43.692 76.130 1.00 16.93 455 VAL C C 1
ATOM 13379 O O . VAL C 1 458 ? 90.013 42.539 76.567 1.00 15.26 455 VAL C O 1
ATOM 13383 N N . ASP C 1 459 ? 88.896 44.162 75.427 1.00 12.88 456 ASP C N 1
ATOM 13384 C CA . ASP C 1 459 ? 87.701 43.375 75.107 1.00 12.45 456 ASP C CA 1
ATOM 13385 C C . ASP C 1 459 ? 88.035 42.168 74.244 1.00 16.88 456 ASP C C 1
ATOM 13386 O O . ASP C 1 459 ? 88.896 42.254 73.365 1.00 16.30 456 ASP C O 1
ATOM 13391 N N . ASP C 1 460 ? 87.325 41.057 74.473 1.00 13.10 457 ASP C N 1
ATOM 13392 C CA . ASP C 1 460 ? 87.421 39.854 73.656 1.00 13.00 457 ASP C CA 1
ATOM 13393 C C . ASP C 1 460 ? 86.872 40.192 72.262 1.00 15.90 457 ASP C C 1
ATOM 13394 O O . ASP C 1 460 ? 85.783 40.760 72.157 1.00 15.00 457 ASP C O 1
ATOM 13399 N N . GLN C 1 461 ? 87.661 39.940 71.208 1.00 12.31 458 GLN C N 1
ATOM 13400 C CA . GLN C 1 461 ? 87.272 40.296 69.842 1.00 12.27 458 GLN C CA 1
ATOM 13401 C C . GLN C 1 461 ? 86.661 39.106 69.073 1.00 16.80 458 GLN C C 1
ATOM 13402 O O . GLN C 1 461 ? 86.545 39.163 67.846 1.00 16.71 458 GLN C O 1
ATOM 13408 N N . ARG C 1 462 ? 86.205 38.066 69.798 1.00 13.69 459 ARG C N 1
ATOM 13409 C CA . ARG C 1 462 ? 85.567 36.894 69.193 1.00 13.46 459 ARG C CA 1
ATOM 13410 C C . ARG C 1 462 ? 84.209 37.241 68.563 1.00 17.98 459 ARG C C 1
ATOM 13411 O O . ARG C 1 462 ? 83.798 36.570 67.615 1.00 17.61 459 ARG C O 1
ATOM 13419 N N . HIS C 1 463 ? 83.515 38.284 69.086 1.00 14.74 460 HIS C N 1
ATOM 13420 C CA . HIS C 1 463 ? 82.194 38.688 68.583 1.00 14.95 460 HIS C CA 1
ATOM 13421 C C . HIS C 1 463 ? 82.267 39.223 67.134 1.00 19.61 460 HIS C C 1
ATOM 13422 O O . HIS C 1 463 ? 81.310 39.059 66.377 1.00 19.92 460 HIS C O 1
ATOM 13429 N N . THR C 1 464 ? 83.423 39.792 66.743 1.00 16.03 461 THR C N 1
ATOM 13430 C CA . THR C 1 464 ? 83.662 40.310 65.393 1.00 15.79 461 THR C CA 1
ATOM 13431 C C . THR C 1 464 ? 84.372 39.266 64.507 1.00 20.36 461 THR C C 1
ATOM 13432 O O . THR C 1 464 ? 84.223 39.309 63.286 1.00 20.63 461 THR C O 1
ATOM 13436 N N . ALA C 1 465 ? 85.144 38.333 65.119 1.00 16.24 462 ALA C N 1
ATOM 13437 C CA . ALA C 1 465 ? 85.893 37.299 64.383 1.00 16.19 462 ALA C CA 1
ATOM 13438 C C . ALA C 1 465 ? 84.984 36.384 63.544 1.00 18.41 462 ALA C C 1
ATOM 13439 O O . ALA C 1 465 ? 85.420 35.899 62.498 1.00 18.33 462 ALA C O 1
ATOM 13441 N N . SER C 1 466 ? 83.729 36.155 63.996 1.00 13.45 463 SER C N 1
ATOM 13442 C CA . SER C 1 466 ? 82.762 35.303 63.290 1.00 13.23 463 SER C CA 1
ATOM 13443 C C . SER C 1 466 ? 81.955 36.071 62.223 1.00 16.99 463 SER C C 1
ATOM 13444 O O . SER C 1 466 ? 81.244 35.445 61.434 1.00 16.63 463 SER C O 1
ATOM 13447 N N . ARG C 1 467 ? 82.053 37.412 62.212 1.00 14.15 464 ARG C N 1
ATOM 13448 C CA . ARG C 1 467 ? 81.307 38.273 61.288 1.00 14.83 464 ARG C CA 1
ATOM 13449 C C . ARG C 1 467 ? 81.854 38.199 59.858 1.00 21.01 464 ARG C C 1
ATOM 13450 O O . ARG C 1 467 ? 83.062 38.078 59.663 1.00 21.85 464 ARG C O 1
ATOM 13458 N N . THR C 1 468 ? 80.958 38.296 58.860 1.00 18.29 465 THR C N 1
ATOM 13459 C CA . THR C 1 468 ? 81.317 38.227 57.435 1.00 18.38 465 THR C CA 1
ATOM 13460 C C . THR C 1 468 ? 81.843 39.576 56.912 1.00 21.98 465 THR C C 1
ATOM 13461 O O . THR C 1 468 ? 82.483 39.615 55.856 1.00 21.71 465 THR C O 1
ATOM 13465 N N . ASP C 1 469 ? 81.587 40.670 57.655 1.00 18.12 466 ASP C N 1
ATOM 13466 C CA . ASP C 1 469 ? 82.034 42.017 57.288 1.00 17.85 466 ASP C CA 1
ATOM 13467 C C . ASP C 1 469 ? 83.297 42.412 58.089 1.00 22.59 466 ASP C C 1
ATOM 13468 O O . ASP C 1 469 ? 83.569 43.603 58.282 1.00 23.07 466 ASP C O 1
ATOM 13473 N N . VAL C 1 470 ? 84.065 41.397 58.552 1.00 18.59 467 VAL C N 1
ATOM 13474 C CA . VAL C 1 470 ? 85.321 41.553 59.306 1.00 17.68 467 VAL C CA 1
ATOM 13475 C C . VAL C 1 470 ? 86.329 40.519 58.774 1.00 21.46 467 VAL C C 1
ATOM 13476 O O . VAL C 1 470 ? 85.952 39.372 58.545 1.00 20.77 467 VAL C O 1
ATOM 13480 N N . LEU C 1 471 ? 87.600 40.923 58.576 1.00 18.30 468 LEU C N 1
ATOM 13481 C CA . LEU C 1 471 ? 88.649 40.014 58.107 1.00 18.71 468 LEU C CA 1
ATOM 13482 C C . LEU C 1 471 ? 89.538 39.581 59.267 1.00 23.36 468 LEU C C 1
ATOM 13483 O O . LEU C 1 471 ? 89.777 40.370 60.188 1.00 21.90 468 LEU C O 1
ATOM 13488 N N . VAL C 1 472 ? 89.984 38.303 59.254 1.00 20.64 469 VAL C N 1
ATOM 13489 C CA . VAL C 1 472 ? 90.770 37.725 60.352 1.00 20.27 469 VAL C CA 1
ATOM 13490 C C . VAL C 1 472 ? 92.024 36.996 59.826 1.00 24.51 469 VAL C C 1
ATOM 13491 O O . VAL C 1 472 ? 91.931 36.191 58.901 1.00 23.89 469 VAL C O 1
ATOM 13495 N N . TRP C 1 473 ? 93.183 37.259 60.463 1.00 21.92 470 TRP C N 1
ATOM 13496 C CA . TRP C 1 473 ? 94.459 36.584 60.196 1.00 22.76 470 TRP C CA 1
ATOM 13497 C C . TRP C 1 473 ? 95.108 36.208 61.515 1.00 26.68 470 TRP C C 1
ATOM 13498 O O . TRP C 1 473 ? 95.107 37.023 62.440 1.00 25.92 470 TRP C O 1
ATOM 13509 N N . ALA C 1 474 ? 95.668 34.986 61.618 1.00 23.46 471 ALA C N 1
ATOM 13510 C CA . ALA C 1 474 ? 96.295 34.547 62.866 1.00 23.04 471 ALA C CA 1
ATOM 13511 C C . ALA C 1 474 ? 97.459 33.592 62.647 1.00 27.86 471 ALA C C 1
ATOM 13512 O O . ALA C 1 474 ? 97.410 32.722 61.771 1.00 27.51 471 ALA C O 1
ATOM 13514 N N . THR C 1 475 ? 98.497 33.740 63.482 1.00 24.67 472 THR C N 1
ATOM 13515 C CA . THR C 1 475 ? 99.662 32.859 63.495 1.00 25.16 472 THR C CA 1
ATOM 13516 C C . THR C 1 475 ? 99.265 31.532 64.130 1.00 29.04 472 THR C C 1
ATOM 13517 O O . THR C 1 475 ? 98.237 31.461 64.812 1.00 27.02 472 THR C O 1
ATOM 13521 N N . GLU C 1 476 ? 100.097 30.495 63.954 1.00 26.73 473 GLU C N 1
ATOM 13522 C CA . GLU C 1 476 ? 99.907 29.210 64.629 1.00 27.02 473 GLU C CA 1
ATOM 13523 C C . GLU C 1 476 ? 100.331 29.393 66.105 1.00 30.91 473 GLU C C 1
ATOM 13524 O O . GLU C 1 476 ? 101.082 30.336 66.380 1.00 30.62 473 GLU C O 1
ATOM 13530 N N . PRO C 1 477 ? 99.863 28.565 67.085 1.00 27.20 474 PRO C N 1
ATOM 13531 C CA . PRO C 1 477 ? 100.304 28.777 68.482 1.00 26.66 474 PRO C CA 1
ATOM 13532 C C . PRO C 1 477 ? 101.831 28.862 68.596 1.00 31.34 474 PRO C C 1
ATOM 13533 O O . PRO C 1 477 ? 102.547 28.063 67.989 1.00 31.59 474 PRO C O 1
ATOM 13537 N N . LEU C 1 478 ? 102.325 29.881 69.308 1.00 28.07 475 LEU C N 1
ATOM 13538 C CA . LEU C 1 478 ? 103.761 30.113 69.455 1.00 28.48 475 LEU C CA 1
ATOM 13539 C C . LEU C 1 478 ? 104.406 29.089 70.385 1.00 32.62 475 LEU C C 1
ATOM 13540 O O . LEU C 1 478 ? 103.833 28.734 71.413 1.00 31.77 475 LEU C O 1
ATOM 13545 N N . LYS C 1 479 ? 105.583 28.588 69.993 1.00 30.18 476 LYS C N 1
ATOM 13546 C CA . LYS C 1 479 ? 106.341 27.601 70.765 1.00 30.73 476 LYS C CA 1
ATOM 13547 C C . LYS C 1 479 ? 107.253 28.317 71.752 1.00 34.09 476 LYS C C 1
ATOM 13548 O O . LYS C 1 479 ? 107.459 27.843 72.872 1.00 34.03 476 LYS C O 1
ATOM 13554 N N . GLU C 1 480 ? 107.783 29.477 71.331 1.00 29.65 477 GLU C N 1
ATOM 13555 C CA . GLU C 1 480 ? 108.668 30.319 72.125 1.00 28.92 477 GLU C CA 1
ATOM 13556 C C . GLU C 1 480 ? 108.023 31.697 72.362 1.00 30.49 477 GLU C C 1
ATOM 13557 O O . GLU C 1 480 ? 107.274 32.176 71.501 1.00 29.76 477 GLU C O 1
ATOM 13563 N N . PRO C 1 481 ? 108.315 32.371 73.502 1.00 25.03 478 PRO C N 1
ATOM 13564 C CA . PRO C 1 481 ? 107.734 33.709 73.722 1.00 23.84 478 PRO C CA 1
ATOM 13565 C C . PRO C 1 481 ? 108.227 34.742 72.699 1.00 27.98 478 PRO C C 1
ATOM 13566 O O . PRO C 1 481 ? 109.361 34.657 72.232 1.00 28.36 478 PRO C O 1
ATOM 13570 N N . LEU C 1 482 ? 107.363 35.702 72.337 1.00 24.10 479 LEU C N 1
ATOM 13571 C CA . LEU C 1 482 ? 107.702 36.752 71.374 1.00 24.14 479 LEU C CA 1
ATOM 13572 C C . LEU C 1 482 ? 107.513 38.117 72.023 1.00 27.81 479 LEU C C 1
ATOM 13573 O O . LEU C 1 482 ? 106.407 38.437 72.459 1.00 26.32 479 LEU C O 1
ATOM 13578 N N . ARG C 1 483 ? 108.585 38.919 72.089 1.00 24.89 480 ARG C N 1
ATOM 13579 C CA . ARG C 1 483 ? 108.527 40.244 72.703 1.00 24.30 480 ARG C CA 1
ATOM 13580 C C . ARG C 1 483 ? 108.398 41.335 71.652 1.00 29.15 480 ARG C C 1
ATOM 13581 O O . ARG C 1 483 ? 109.172 41.365 70.690 1.00 29.17 480 ARG C O 1
ATOM 13589 N N . VAL C 1 484 ? 107.426 42.242 71.843 1.00 25.72 481 VAL C N 1
ATOM 13590 C CA . VAL C 1 484 ? 107.218 43.392 70.960 1.00 25.77 481 VAL C CA 1
ATOM 13591 C C . VAL C 1 484 ? 107.226 44.677 71.791 1.00 29.74 481 VAL C C 1
ATOM 13592 O O . VAL C 1 484 ? 106.747 44.687 72.928 1.00 29.27 481 VAL C O 1
ATOM 13596 N N . ALA C 1 485 ? 107.811 45.743 71.237 1.00 26.69 482 ALA C N 1
ATOM 13597 C CA . ALA C 1 485 ? 107.906 47.041 71.898 1.00 26.41 482 ALA C CA 1
ATOM 13598 C C . ALA C 1 485 ? 107.785 48.171 70.877 1.00 30.27 482 ALA C C 1
ATOM 13599 O O . ALA C 1 485 ? 108.002 47.956 69.688 1.00 30.70 482 ALA C O 1
ATOM 13601 N N . GLY C 1 486 ? 107.399 49.350 71.344 1.00 25.76 483 GLY C N 1
ATOM 13602 C CA . GLY C 1 486 ? 107.264 50.522 70.489 1.00 25.38 483 GLY C CA 1
ATOM 13603 C C . GLY C 1 486 ? 105.913 50.649 69.821 1.00 27.89 483 GLY C C 1
ATOM 13604 O O . GLY C 1 486 ? 104.900 50.209 70.368 1.00 26.15 483 GLY C O 1
ATOM 13605 N N . GLN C 1 487 ? 105.896 51.262 68.626 1.00 24.61 484 GLN C N 1
ATOM 13606 C CA . GLN C 1 487 ? 104.672 51.522 67.878 1.00 23.69 484 GLN C CA 1
ATOM 13607 C C . GLN C 1 487 ? 104.548 50.630 66.630 1.00 27.45 484 GLN C C 1
ATOM 13608 O O . GLN C 1 487 ? 105.325 50.782 65.678 1.00 28.23 484 GLN C O 1
ATOM 13614 N N . PRO C 1 488 ? 103.530 49.739 66.581 1.00 22.82 485 PRO C N 1
ATOM 13615 C CA . PRO C 1 488 ? 103.297 48.981 65.344 1.00 22.80 485 PRO C CA 1
ATOM 13616 C C . PRO C 1 488 ? 102.671 49.887 64.286 1.00 26.76 485 PRO C C 1
ATOM 13617 O O . PRO C 1 488 ? 101.895 50.786 64.626 1.00 25.30 485 PRO C O 1
ATOM 13621 N N . VAL C 1 489 ? 103.058 49.700 63.014 1.00 24.42 486 VAL C N 1
ATOM 13622 C CA . VAL C 1 489 ? 102.538 50.493 61.895 1.00 24.23 486 VAL C CA 1
ATOM 13623 C C . VAL C 1 489 ? 101.902 49.544 60.880 1.00 28.29 486 VAL C C 1
ATOM 13624 O O . VAL C 1 489 ? 102.576 48.646 60.373 1.00 27.72 486 VAL C O 1
ATOM 13628 N N . ALA C 1 490 ? 100.604 49.728 60.599 1.00 25.02 487 ALA C N 1
ATOM 13629 C CA . ALA C 1 490 ? 99.903 48.886 59.638 1.00 25.16 487 ALA C CA 1
ATOM 13630 C C . ALA C 1 490 ? 100.101 49.400 58.212 1.00 29.46 487 ALA C C 1
ATOM 13631 O O . ALA C 1 490 ? 99.608 50.479 57.870 1.00 29.85 487 ALA C O 1
ATOM 13633 N N . ARG C 1 491 ? 100.863 48.648 57.395 1.00 25.70 488 ARG C N 1
ATOM 13634 C CA . ARG C 1 491 ? 101.064 48.960 55.978 1.00 25.82 488 ARG C CA 1
ATOM 13635 C C . ARG C 1 491 ? 99.939 48.275 55.214 1.00 28.86 488 ARG C C 1
ATOM 13636 O O . ARG C 1 491 ? 100.053 47.101 54.855 1.00 28.29 488 ARG C O 1
ATOM 13644 N N . LEU C 1 492 ? 98.811 48.976 55.059 1.00 24.73 489 LEU C N 1
ATOM 13645 C CA . LEU C 1 492 ? 97.618 48.404 54.459 1.00 24.15 489 LEU C CA 1
ATOM 13646 C C . LEU C 1 492 ? 97.431 48.808 52.997 1.00 27.82 489 LEU C C 1
ATOM 13647 O O . LEU C 1 492 ? 97.242 49.984 52.686 1.00 27.54 489 LEU C O 1
ATOM 13652 N N . PHE C 1 493 ? 97.462 47.810 52.104 1.00 23.93 490 PHE C N 1
ATOM 13653 C CA . PHE C 1 493 ? 97.155 47.980 50.693 1.00 24.00 490 PHE C CA 1
ATOM 13654 C C . PHE C 1 493 ? 95.727 47.498 50.520 1.00 27.77 490 PHE C C 1
ATOM 13655 O O . PHE C 1 493 ? 95.454 46.305 50.704 1.00 27.12 490 PHE C O 1
ATOM 13663 N N . ALA C 1 494 ? 94.792 48.435 50.308 1.00 24.00 491 ALA C N 1
ATOM 13664 C CA . ALA C 1 494 ? 93.376 48.091 50.237 1.00 23.36 491 ALA C CA 1
ATOM 13665 C C . ALA C 1 494 ? 92.635 48.847 49.142 1.00 27.56 491 ALA C C 1
ATOM 13666 O O . ALA C 1 494 ? 93.020 49.961 48.777 1.00 27.52 491 ALA C O 1
ATOM 13668 N N . SER C 1 495 ? 91.556 48.235 48.633 1.00 23.92 492 SER C N 1
ATOM 13669 C CA . SER C 1 495 ? 90.694 48.831 47.624 1.00 24.28 492 SER C CA 1
ATOM 13670 C C . SER C 1 495 ? 89.230 48.770 48.070 1.00 28.04 492 SER C C 1
ATOM 13671 O O . SER C 1 495 ? 88.840 47.870 48.816 1.00 27.48 492 SER C O 1
ATOM 13674 N N . THR C 1 496 ? 88.436 49.750 47.636 1.00 24.65 493 THR C N 1
ATOM 13675 C CA . THR C 1 496 ? 87.002 49.830 47.924 1.00 23.63 493 THR C CA 1
ATOM 13676 C C . THR C 1 496 ? 86.253 50.163 46.636 1.00 28.26 493 THR C C 1
ATOM 13677 O O . THR C 1 496 ? 86.790 50.876 45.785 1.00 28.08 493 THR C O 1
ATOM 13681 N N . SER C 1 497 ? 85.014 49.664 46.496 1.00 25.19 494 SER C N 1
ATOM 13682 C CA . SER C 1 497 ? 84.188 49.959 45.323 1.00 25.58 494 SER C CA 1
ATOM 13683 C C . SER C 1 497 ? 83.554 51.361 45.447 1.00 29.51 494 SER C C 1
ATOM 13684 O O . SER C 1 497 ? 83.045 51.896 44.460 1.00 29.52 494 SER C O 1
ATOM 13687 N N . GLY C 1 498 ? 83.629 51.943 46.651 1.00 25.20 495 GLY C N 1
ATOM 13688 C CA . GLY C 1 498 ? 83.121 53.281 46.938 1.00 25.09 495 GLY C CA 1
ATOM 13689 C C . GLY C 1 498 ? 84.144 54.381 46.708 1.00 29.46 495 GLY C C 1
ATOM 13690 O O . GLY C 1 498 ? 85.192 54.140 46.097 1.00 29.67 495 GLY C O 1
ATOM 13691 N N . SER C 1 499 ? 83.843 55.608 47.185 1.00 25.40 496 SER C N 1
ATOM 13692 C CA . SER C 1 499 ? 84.744 56.761 47.025 1.00 25.23 496 SER C CA 1
ATOM 13693 C C . SER C 1 499 ? 85.246 57.315 48.387 1.00 27.79 496 SER C C 1
ATOM 13694 O O . SER C 1 499 ? 85.907 58.355 48.429 1.00 27.52 496 SER C O 1
ATOM 13697 N N . ASP C 1 500 ? 84.968 56.583 49.481 1.00 23.51 497 ASP C N 1
ATOM 13698 C CA . ASP C 1 500 ? 85.440 56.876 50.841 1.00 22.61 497 ASP C CA 1
ATOM 13699 C C . ASP C 1 500 ? 85.381 55.589 51.666 1.00 26.19 497 ASP C C 1
ATOM 13700 O O . ASP C 1 500 ? 84.631 54.679 51.305 1.00 26.27 497 ASP C O 1
ATOM 13705 N N . ALA C 1 501 ? 86.204 55.479 52.736 1.00 21.96 498 ALA C N 1
ATOM 13706 C CA . ALA C 1 501 ? 86.241 54.276 53.585 1.00 21.16 498 ALA C CA 1
ATOM 13707 C C . ALA C 1 501 ? 86.982 54.501 54.890 1.00 24.87 498 ALA C C 1
ATOM 13708 O O . ALA C 1 501 ? 87.991 55.203 54.919 1.00 24.69 498 ALA C O 1
ATOM 13710 N N . ASP C 1 502 ? 86.510 53.847 55.961 1.00 21.08 499 ASP C N 1
ATOM 13711 C CA . ASP C 1 502 ? 87.182 53.819 57.257 1.00 20.30 499 ASP C CA 1
ATOM 13712 C C . ASP C 1 502 ? 87.918 52.496 57.368 1.00 24.11 499 ASP C C 1
ATOM 13713 O O . ASP C 1 502 ? 87.374 51.465 56.966 1.00 24.10 499 ASP C O 1
ATOM 13718 N N . TRP C 1 503 ? 89.173 52.515 57.837 1.00 20.08 500 TRP C N 1
ATOM 13719 C CA . TRP C 1 503 ? 89.950 51.282 57.953 1.00 19.36 500 TRP C CA 1
ATOM 13720 C C . TRP C 1 503 ? 90.379 51.044 59.404 1.00 21.79 500 TRP C C 1
ATOM 13721 O O . TRP C 1 503 ? 91.212 51.782 59.936 1.00 20.70 500 TRP C O 1
ATOM 13732 N N . VAL C 1 504 ? 89.776 50.024 60.048 1.00 17.95 501 VAL C N 1
ATOM 13733 C CA . VAL C 1 504 ? 90.076 49.647 61.435 1.00 17.10 501 VAL C CA 1
ATOM 13734 C C . VAL C 1 504 ? 91.060 48.477 61.433 1.00 20.16 501 VAL C C 1
ATOM 13735 O O . VAL C 1 504 ? 90.792 47.449 60.809 1.00 19.58 501 VAL C O 1
ATOM 13739 N N . VAL C 1 505 ? 92.198 48.635 62.123 1.00 15.76 502 VAL C N 1
ATOM 13740 C CA . VAL C 1 505 ? 93.210 47.581 62.216 1.00 15.34 502 VAL C CA 1
ATOM 13741 C C . VAL C 1 505 ? 93.408 47.220 63.689 1.00 18.20 502 VAL C C 1
ATOM 13742 O O . VAL C 1 505 ? 93.695 48.101 64.502 1.00 17.54 502 VAL C O 1
ATOM 13746 N N . LYS C 1 506 ? 93.236 45.929 64.033 1.00 14.50 503 LYS C N 1
ATOM 13747 C CA . LYS C 1 506 ? 93.389 45.452 65.411 1.00 13.97 503 LYS C CA 1
ATOM 13748 C C . LYS C 1 506 ? 94.461 44.381 65.540 1.00 18.98 503 LYS C C 1
ATOM 13749 O O . LYS C 1 506 ? 94.414 43.381 64.819 1.00 18.30 503 LYS C O 1
ATOM 13755 N N . ILE C 1 507 ? 95.384 44.549 66.510 1.00 15.79 504 ILE C N 1
ATOM 13756 C CA . ILE C 1 507 ? 96.364 43.524 66.879 1.00 15.72 504 ILE C CA 1
ATOM 13757 C C . ILE C 1 507 ? 95.821 42.858 68.137 1.00 19.35 504 ILE C C 1
ATOM 13758 O O . ILE C 1 507 ? 95.513 43.543 69.119 1.00 18.78 504 ILE C O 1
ATOM 13763 N N . ILE C 1 508 ? 95.652 41.536 68.091 1.00 16.33 505 ILE C N 1
ATOM 13764 C CA . ILE C 1 508 ? 95.058 40.770 69.179 1.00 15.27 505 ILE C CA 1
ATOM 13765 C C . ILE C 1 508 ? 96.007 39.676 69.687 1.00 19.66 505 ILE C C 1
ATOM 13766 O O . ILE C 1 508 ? 96.683 39.018 68.893 1.00 20.03 505 ILE C O 1
ATOM 13771 N N . ASP C 1 509 ? 96.029 39.474 71.018 1.00 15.47 506 ASP C N 1
ATOM 13772 C CA . ASP C 1 509 ? 96.730 38.360 71.641 1.00 15.14 506 ASP C CA 1
ATOM 13773 C C . ASP C 1 509 ? 95.690 37.265 71.882 1.00 18.95 506 ASP C C 1
ATOM 13774 O O . ASP C 1 509 ? 94.840 37.406 72.769 1.00 17.38 506 ASP C O 1
ATOM 13779 N N . VAL C 1 510 ? 95.714 36.209 71.048 1.00 16.26 507 VAL C N 1
ATOM 13780 C CA . VAL C 1 510 ? 94.788 35.087 71.195 1.00 15.92 507 VAL C CA 1
ATOM 13781 C C . VAL C 1 510 ? 95.339 34.159 72.265 1.00 20.83 507 VAL C C 1
ATOM 13782 O O . VAL C 1 510 ? 96.411 33.576 72.088 1.00 20.85 507 VAL C O 1
ATOM 13786 N N . TRP C 1 511 ? 94.620 34.042 73.385 1.00 17.71 508 TRP C N 1
ATOM 13787 C CA . TRP C 1 511 ? 95.014 33.189 74.504 1.00 18.01 508 TRP C CA 1
ATOM 13788 C C . TRP C 1 511 ? 94.935 31.701 74.103 1.00 21.96 508 TRP C C 1
ATOM 13789 O O . TRP C 1 511 ? 94.245 31.374 73.133 1.00 22.04 508 TRP C O 1
ATOM 13800 N N . PRO C 1 512 ? 95.661 30.782 74.796 1.00 17.73 509 PRO C N 1
ATOM 13801 C CA . PRO C 1 512 ? 95.609 29.361 74.397 1.00 17.61 509 PRO C CA 1
ATOM 13802 C C . PRO C 1 512 ? 94.202 28.770 74.495 1.00 20.45 509 PRO C C 1
ATOM 13803 O O . PRO C 1 512 ? 93.357 29.310 75.215 1.00 19.08 509 PRO C O 1
ATOM 13807 N N . ASP C 1 513 ? 93.952 27.651 73.766 1.00 17.42 510 ASP C N 1
ATOM 13808 C CA . ASP C 1 513 ? 92.662 26.939 73.737 1.00 17.15 510 ASP C CA 1
ATOM 13809 C C . ASP C 1 513 ? 92.155 26.665 75.151 1.00 20.53 510 ASP C C 1
ATOM 13810 O O . ASP C 1 513 ? 90.964 26.819 75.421 1.00 19.15 510 ASP C O 1
ATOM 13815 N N . GLU C 1 514 ? 93.081 26.276 76.050 1.00 17.75 511 GLU C N 1
ATOM 13816 C CA . GLU C 1 514 ? 92.842 26.022 77.471 1.00 17.46 511 GLU C CA 1
ATOM 13817 C C . GLU C 1 514 ? 93.828 26.838 78.300 1.00 20.94 511 GLU C C 1
ATOM 13818 O O . GLU C 1 514 ? 94.994 26.963 77.919 1.00 20.82 511 GLU C O 1
ATOM 13824 N N . VAL C 1 515 ? 93.363 27.421 79.409 1.00 16.93 512 VAL C N 1
ATOM 13825 C CA . VAL C 1 515 ? 94.201 28.264 80.261 1.00 16.20 512 VAL C CA 1
ATOM 13826 C C . VAL C 1 515 ? 94.161 27.709 81.701 1.00 21.70 512 VAL C C 1
ATOM 13827 O O . VAL C 1 515 ? 93.148 27.856 82.381 1.00 21.05 512 VAL C O 1
ATOM 13831 N N . PRO C 1 516 ? 95.234 27.018 82.163 1.00 19.88 513 PRO C N 1
ATOM 13832 C CA . PRO C 1 516 ? 95.197 26.408 83.511 1.00 20.42 513 PRO C CA 1
ATOM 13833 C C . PRO C 1 516 ? 95.055 27.407 84.667 1.00 25.31 513 PRO C C 1
ATOM 13834 O O . PRO C 1 516 ? 94.406 27.082 85.663 1.00 24.76 513 PRO C O 1
ATOM 13838 N N . GLU C 1 517 ? 95.655 28.607 84.542 1.00 22.90 514 GLU C N 1
ATOM 13839 C CA . GLU C 1 517 ? 95.609 29.638 85.590 1.00 23.18 514 GLU C CA 1
ATOM 13840 C C . GLU C 1 517 ? 94.217 30.311 85.692 1.00 27.18 514 GLU C C 1
ATOM 13841 O O . GLU C 1 517 ? 93.875 30.841 86.753 1.00 27.08 514 GLU C O 1
ATOM 13847 N N . ASN C 1 518 ? 93.431 30.293 84.592 1.00 23.01 515 ASN C N 1
ATOM 13848 C CA . ASN C 1 518 ? 92.069 30.851 84.540 1.00 21.66 515 ASN C CA 1
ATOM 13849 C C . ASN C 1 518 ? 91.281 30.179 83.402 1.00 24.29 515 ASN C C 1
ATOM 13850 O O . ASN C 1 518 ? 91.251 30.698 82.281 1.00 23.43 515 ASN C O 1
ATOM 13855 N N . PRO C 1 519 ? 90.639 29.014 83.686 1.00 20.12 516 PRO C N 1
ATOM 13856 C CA . PRO C 1 519 ? 89.947 28.261 82.621 1.00 19.81 516 PRO C CA 1
ATOM 13857 C C . PRO C 1 519 ? 88.986 29.061 81.737 1.00 22.23 516 PRO C C 1
ATOM 13858 O O . PRO C 1 519 ? 88.992 28.846 80.523 1.00 21.45 516 PRO C O 1
ATOM 13862 N N . LYS C 1 520 ? 88.197 30.002 82.310 1.00 18.32 517 LYS C N 1
ATOM 13863 C CA . LYS C 1 520 ? 87.225 30.775 81.520 1.00 17.70 517 LYS C CA 1
ATOM 13864 C C . LYS C 1 520 ? 87.882 31.784 80.529 1.00 21.46 517 LYS C C 1
ATOM 13865 O O . LYS C 1 520 ? 87.162 32.455 79.786 1.00 20.59 517 LYS C O 1
ATOM 13871 N N . LEU C 1 521 ? 89.234 31.815 80.449 1.00 18.09 518 LEU C N 1
ATOM 13872 C CA . LEU C 1 521 ? 89.939 32.681 79.498 1.00 17.55 518 LEU C CA 1
ATOM 13873 C C . LEU C 1 521 ? 90.444 31.898 78.264 1.00 19.87 518 LEU C C 1
ATOM 13874 O O . LEU C 1 521 ? 91.207 32.441 77.461 1.00 19.74 518 LEU C O 1
ATOM 13879 N N . GLY C 1 522 ? 90.000 30.647 78.118 1.00 15.07 519 GLY C N 1
ATOM 13880 C CA . GLY C 1 522 ? 90.373 29.802 76.988 1.00 14.73 519 GLY C CA 1
ATOM 13881 C C . GLY C 1 522 ? 89.824 30.311 75.664 1.00 17.68 519 GLY C C 1
ATOM 13882 O O . GLY C 1 522 ? 88.607 30.464 75.509 1.00 16.03 519 GLY C O 1
ATOM 13883 N N . GLY C 1 523 ? 90.728 30.613 74.733 1.00 14.81 520 GLY C N 1
ATOM 13884 C CA . GLY C 1 523 ? 90.378 31.104 73.401 1.00 14.91 520 GLY C CA 1
ATOM 13885 C C . GLY C 1 523 ? 90.094 32.592 73.328 1.00 18.40 520 GLY C C 1
ATOM 13886 O O . GLY C 1 523 ? 89.722 33.103 72.266 1.00 17.48 520 GLY C O 1
ATOM 13887 N N . TYR C 1 524 ? 90.285 33.299 74.460 1.00 15.34 521 TYR C N 1
ATOM 13888 C CA . TYR C 1 524 ? 90.063 34.735 74.631 1.00 14.54 521 TYR C CA 1
ATOM 13889 C C . TYR C 1 524 ? 90.889 35.520 73.612 1.00 17.84 521 TYR C C 1
ATOM 13890 O O . TYR C 1 524 ? 92.099 35.303 73.499 1.00 17.14 521 TYR C O 1
ATOM 13899 N N . GLN C 1 525 ? 90.200 36.350 72.793 1.00 13.26 522 GLN C N 1
ATOM 13900 C CA . GLN C 1 525 ? 90.837 37.170 71.756 1.00 12.82 522 GLN C CA 1
ATOM 13901 C C . GLN C 1 525 ? 91.043 38.587 72.288 1.00 15.87 522 GLN C C 1
ATOM 13902 O O . GLN C 1 525 ? 90.313 39.516 71.937 1.00 14.27 522 GLN C O 1
ATOM 13908 N N . GLN C 1 526 ? 92.047 38.729 73.162 1.00 12.73 523 GLN C N 1
ATOM 13909 C CA . GLN C 1 526 ? 92.391 39.972 73.839 1.00 12.13 523 GLN C CA 1
ATOM 13910 C C . GLN C 1 526 ? 92.938 41.023 72.876 1.00 15.74 523 GLN C C 1
ATOM 13911 O O . GLN C 1 526 ? 94.020 40.840 72.308 1.00 14.20 523 GLN C O 1
ATOM 13917 N N . MET C 1 527 ? 92.219 42.151 72.746 1.00 12.40 524 MET C N 1
ATOM 13918 C CA . MET C 1 527 ? 92.677 43.275 71.939 1.00 12.56 524 MET C CA 1
ATOM 13919 C C . MET C 1 527 ? 93.889 43.905 72.638 1.00 16.04 524 MET C C 1
ATOM 13920 O O . MET C 1 527 ? 93.860 44.113 73.854 1.00 14.52 524 MET C O 1
ATOM 13925 N N . LEU C 1 528 ? 94.984 44.098 71.890 1.00 13.44 525 LEU C N 1
ATOM 13926 C CA . LEU C 1 528 ? 96.231 44.628 72.438 1.00 13.54 525 LEU C CA 1
ATOM 13927 C C . LEU C 1 528 ? 96.478 46.050 71.955 1.00 18.59 525 LEU C C 1
ATOM 13928 O O . LEU C 1 528 ? 96.794 46.927 72.762 1.00 18.49 525 LEU C O 1
ATOM 13933 N N . SER C 1 529 ? 96.344 46.274 70.639 1.00 15.82 526 SER C N 1
ATOM 13934 C CA . SER C 1 529 ? 96.570 47.569 70.009 1.00 15.95 526 SER C CA 1
ATOM 13935 C C . SER C 1 529 ? 95.678 47.696 68.786 1.00 20.36 526 SER C C 1
ATOM 13936 O O . SER C 1 529 ? 95.704 46.824 67.920 1.00 20.32 526 SER C O 1
ATOM 13939 N N . ALA C 1 530 ? 94.853 48.755 68.735 1.00 16.94 527 ALA C N 1
ATOM 13940 C CA . ALA C 1 530 ? 93.922 48.963 67.630 1.00 16.83 527 ALA C CA 1
ATOM 13941 C C . ALA C 1 530 ? 93.637 50.441 67.387 1.00 21.46 527 ALA C C 1
ATOM 13942 O O . ALA C 1 530 ? 93.577 51.225 68.338 1.00 20.42 527 ALA C O 1
ATOM 13944 N N . ASP C 1 531 ? 93.453 50.820 66.109 1.00 18.98 528 ASP C N 1
ATOM 13945 C CA . ASP C 1 531 ? 93.092 52.185 65.734 1.00 19.44 528 ASP C CA 1
ATOM 13946 C C . ASP C 1 531 ? 92.395 52.232 64.364 1.00 23.65 528 ASP C C 1
ATOM 13947 O O . ASP C 1 531 ? 92.394 51.242 63.628 1.00 23.36 528 ASP C O 1
ATOM 13952 N N . ILE C 1 532 ? 91.767 53.381 64.053 1.00 20.06 529 ILE C N 1
ATOM 13953 C CA . ILE C 1 532 ? 90.992 53.598 62.828 1.00 19.90 529 ILE C CA 1
ATOM 13954 C C . ILE C 1 532 ? 91.625 54.717 61.972 1.00 23.68 529 ILE C C 1
ATOM 13955 O O . ILE C 1 532 ? 92.276 55.618 62.506 1.00 23.15 529 ILE C O 1
ATOM 13960 N N . PHE C 1 533 ? 91.424 54.642 60.644 1.00 20.44 530 PHE C N 1
ATOM 13961 C CA . PHE C 1 533 ? 91.896 55.633 59.687 1.00 20.74 530 PHE C CA 1
ATOM 13962 C C . PHE C 1 533 ? 90.777 55.999 58.716 1.00 23.47 530 PHE C C 1
ATOM 13963 O O . PHE C 1 533 ? 90.245 55.121 58.038 1.00 22.62 530 PHE C O 1
ATOM 13971 N N . ARG C 1 534 ? 90.422 57.293 58.649 1.00 19.84 531 ARG C N 1
ATOM 13972 C CA . ARG C 1 534 ? 89.421 57.784 57.705 1.00 19.72 531 ARG C CA 1
ATOM 13973 C C . ARG C 1 534 ? 90.125 58.034 56.364 1.00 24.48 531 ARG C C 1
ATOM 13974 O O . ARG C 1 534 ? 90.944 58.952 56.254 1.00 24.45 531 ARG C O 1
ATOM 13982 N N . GLY C 1 535 ? 89.849 57.156 55.396 1.00 21.11 532 GLY C N 1
ATOM 13983 C CA . GLY C 1 535 ? 90.468 57.124 54.069 1.00 21.75 532 GLY C CA 1
ATOM 13984 C C . GLY C 1 535 ? 90.565 58.422 53.293 1.00 25.74 532 GLY C C 1
ATOM 13985 O O . GLY C 1 535 ? 91.523 58.608 52.538 1.00 26.58 532 GLY C O 1
ATOM 13986 N N . ARG C 1 536 ? 89.584 59.334 53.462 1.00 20.93 533 ARG C N 1
ATOM 13987 C CA . ARG C 1 536 ? 89.559 60.623 52.753 1.00 20.85 533 ARG C CA 1
ATOM 13988 C C . ARG C 1 536 ? 90.809 61.503 53.064 1.00 24.99 533 ARG C C 1
ATOM 13989 O O . ARG C 1 536 ? 91.077 62.455 52.328 1.00 24.92 533 ARG C O 1
ATOM 13997 N N . TYR C 1 537 ? 91.570 61.165 54.132 1.00 21.17 534 TYR C N 1
ATOM 13998 C CA . TYR C 1 537 ? 92.772 61.915 54.528 1.00 21.89 534 TYR C CA 1
ATOM 13999 C C . TYR C 1 537 ? 94.068 61.131 54.226 1.00 27.75 534 TYR C C 1
ATOM 14000 O O . TYR C 1 537 ? 95.114 61.430 54.807 1.00 27.83 534 TYR C O 1
ATOM 14009 N N . ARG C 1 538 ? 94.001 60.162 53.291 1.00 25.63 535 ARG C N 1
ATOM 14010 C CA . ARG C 1 538 ? 95.129 59.305 52.910 1.00 26.68 535 ARG C CA 1
ATOM 14011 C C . ARG C 1 538 ? 96.314 60.099 52.335 1.00 33.83 535 ARG C C 1
ATOM 14012 O O . ARG C 1 538 ? 97.460 59.802 52.670 1.00 33.71 535 ARG C O 1
ATOM 14020 N N . GLU C 1 539 ? 96.039 61.084 51.461 1.00 32.85 536 GLU C N 1
ATOM 14021 C CA . GLU C 1 539 ? 97.078 61.875 50.799 1.00 34.35 536 GLU C CA 1
ATOM 14022 C C . GLU C 1 539 ? 97.422 63.144 51.580 1.00 39.38 536 GLU C C 1
ATOM 14023 O O . GLU C 1 539 ? 98.565 63.604 51.525 1.00 39.86 536 GLU C O 1
ATOM 14029 N N . ASP C 1 540 ? 96.436 63.715 52.293 1.00 35.54 537 ASP C N 1
ATOM 14030 C CA . ASP C 1 540 ? 96.607 64.939 53.079 1.00 35.23 537 ASP C CA 1
ATOM 14031 C C . ASP C 1 540 ? 95.593 64.964 54.214 1.00 38.03 537 ASP C C 1
ATOM 14032 O O . ASP C 1 540 ? 94.391 64.855 53.963 1.00 37.17 537 ASP C O 1
ATOM 14037 N N . PHE C 1 541 ? 96.075 65.103 55.467 1.00 34.21 538 PHE C N 1
ATOM 14038 C CA . PHE C 1 541 ? 95.207 65.162 56.648 1.00 33.30 538 PHE C CA 1
ATOM 14039 C C . PHE C 1 541 ? 94.367 66.442 56.653 1.00 36.38 538 PHE C C 1
ATOM 14040 O O . PHE C 1 541 ? 93.248 66.440 57.166 1.00 34.97 538 PHE C O 1
ATOM 14048 N N . ALA C 1 542 ? 94.912 67.531 56.073 1.00 33.72 539 ALA C N 1
ATOM 14049 C CA . ALA C 1 542 ? 94.276 68.848 56.025 1.00 33.78 539 ALA C CA 1
ATOM 14050 C C . ALA C 1 542 ? 93.192 68.958 54.947 1.00 37.65 539 ALA C C 1
ATOM 14051 O O . ALA C 1 542 ? 92.275 69.766 55.100 1.00 37.11 539 ALA C O 1
ATOM 14053 N N . VAL C 1 543 ? 93.316 68.193 53.841 1.00 34.61 540 VAL C N 1
ATOM 14054 C CA . VAL C 1 543 ? 92.364 68.273 52.723 1.00 34.77 540 VAL C CA 1
ATOM 14055 C C . VAL C 1 543 ? 91.668 66.921 52.494 1.00 37.72 540 VAL C C 1
ATOM 14056 O O . VAL C 1 543 ? 92.332 65.931 52.172 1.00 37.62 540 VAL C O 1
ATOM 14060 N N . ALA C 1 544 ? 90.323 66.899 52.627 1.00 32.87 541 ALA C N 1
ATOM 14061 C CA . ALA C 1 544 ? 89.508 65.709 52.367 1.00 31.82 541 ALA C CA 1
ATOM 14062 C C . ALA C 1 544 ? 89.503 65.418 50.866 1.00 35.61 541 ALA C C 1
ATOM 14063 O O . ALA C 1 544 ? 89.123 66.283 50.072 1.00 36.03 541 ALA C O 1
ATOM 14065 N N . LYS C 1 545 ? 89.990 64.229 50.476 1.00 31.21 542 LYS C N 1
ATOM 14066 C CA . LYS C 1 545 ? 90.119 63.839 49.071 1.00 31.32 542 LYS C CA 1
ATOM 14067 C C . LYS C 1 545 ? 89.392 62.499 48.788 1.00 33.47 542 LYS C C 1
ATOM 14068 O O . LYS C 1 545 ? 89.565 61.543 49.547 1.00 31.50 542 LYS C O 1
ATOM 14074 N N . PRO C 1 546 ? 88.607 62.401 47.679 1.00 30.50 543 PRO C N 1
ATOM 14075 C CA . PRO C 1 546 ? 87.906 61.133 47.386 1.00 29.98 543 PRO C CA 1
ATOM 14076 C C . PRO C 1 546 ? 88.843 59.996 46.978 1.00 34.45 543 PRO C C 1
ATOM 14077 O O . PRO C 1 546 ? 89.875 60.235 46.348 1.00 34.78 543 PRO C O 1
ATOM 14081 N N . LEU C 1 547 ? 88.470 58.753 47.327 1.00 30.45 544 LEU C N 1
ATOM 14082 C CA . LEU C 1 547 ? 89.244 57.572 46.943 1.00 30.43 544 LEU C CA 1
ATOM 14083 C C . LEU C 1 547 ? 88.805 57.105 45.564 1.00 34.65 544 LEU C C 1
ATOM 14084 O O . LEU C 1 547 ? 87.615 57.166 45.250 1.00 33.78 544 LEU C O 1
ATOM 14089 N N . VAL C 1 548 ? 89.754 56.626 44.745 1.00 32.17 545 VAL C N 1
ATOM 14090 C CA . VAL C 1 548 ? 89.443 56.100 43.413 1.00 32.74 545 VAL C CA 1
ATOM 14091 C C . VAL C 1 548 ? 88.782 54.712 43.588 1.00 35.53 545 VAL C C 1
ATOM 14092 O O . VAL C 1 548 ? 89.368 53.841 44.237 1.00 34.11 545 VAL C O 1
ATOM 14096 N N . PRO C 1 549 ? 87.548 54.501 43.063 1.00 32.31 546 PRO C N 1
ATOM 14097 C CA . PRO C 1 549 ? 86.885 53.197 43.254 1.00 31.61 546 PRO C CA 1
ATOM 14098 C C . PRO C 1 549 ? 87.625 52.041 42.579 1.00 36.18 546 PRO C C 1
ATOM 14099 O O . PRO C 1 549 ? 88.195 52.212 41.498 1.00 36.48 546 PRO C O 1
ATOM 14103 N N . ASP C 1 550 ? 87.650 50.870 43.259 1.00 32.60 547 ASP C N 1
ATOM 14104 C CA . ASP C 1 550 ? 88.262 49.601 42.822 1.00 32.92 547 ASP C CA 1
ATOM 14105 C C . ASP C 1 550 ? 89.811 49.661 42.731 1.00 36.85 547 ASP C C 1
ATOM 14106 O O . ASP C 1 550 ? 90.443 48.622 42.523 1.00 36.91 547 ASP C O 1
ATOM 14111 N N . LYS C 1 551 ? 90.414 50.856 42.929 1.00 32.73 548 LYS C N 1
ATOM 14112 C CA . LYS C 1 551 ? 91.868 51.049 42.865 1.00 32.24 548 LYS C CA 1
ATOM 14113 C C . LYS C 1 551 ? 92.534 50.684 44.197 1.00 34.67 548 LYS C C 1
ATOM 14114 O O . LYS C 1 551 ? 92.058 51.096 45.259 1.00 32.97 548 LYS C O 1
ATOM 14120 N N . VAL C 1 552 ? 93.653 49.928 44.130 1.00 31.32 549 VAL C N 1
ATOM 14121 C CA . VAL C 1 552 ? 94.426 49.511 45.306 1.00 30.41 549 VAL C CA 1
ATOM 14122 C C . VAL C 1 552 ? 95.270 50.695 45.785 1.00 33.88 549 VAL C C 1
ATOM 14123 O O . VAL C 1 552 ? 96.128 51.187 45.045 1.00 34.10 549 VAL C O 1
ATOM 14127 N N . LEU C 1 553 ? 95.000 51.170 47.006 1.00 29.00 550 LEU C N 1
ATOM 14128 C CA . LEU C 1 553 ? 95.702 52.316 47.577 1.00 28.54 550 LEU C CA 1
ATOM 14129 C C . LEU C 1 553 ? 96.452 51.918 48.845 1.00 31.70 550 LEU C C 1
ATOM 14130 O O . LEU C 1 553 ? 96.023 51.007 49.561 1.00 30.83 550 LEU C O 1
ATOM 14135 N N . GLU C 1 554 ? 97.577 52.590 49.114 1.00 27.99 551 GLU C N 1
ATOM 14136 C CA . GLU C 1 554 ? 98.409 52.296 50.274 1.00 27.34 551 GLU C CA 1
ATOM 14137 C C . GLU C 1 554 ? 98.024 53.159 51.471 1.00 30.47 551 GLU C C 1
ATOM 14138 O O . GLU C 1 554 ? 97.893 54.377 51.346 1.00 30.25 551 GLU C O 1
ATOM 14144 N N . TYR C 1 555 ? 97.892 52.522 52.641 1.00 26.37 552 TYR C N 1
ATOM 14145 C CA . TYR C 1 555 ? 97.560 53.185 53.896 1.00 25.42 552 TYR C CA 1
ATOM 14146 C C . TYR C 1 555 ? 98.641 52.934 54.934 1.00 29.62 552 TYR C C 1
ATOM 14147 O O . TYR C 1 555 ? 99.046 51.786 55.145 1.00 29.35 552 TYR C O 1
ATOM 14156 N N . ARG C 1 556 ? 99.115 54.013 55.575 1.00 26.34 553 ARG C N 1
ATOM 14157 C CA . ARG C 1 556 ? 100.094 53.963 56.660 1.00 25.75 553 ARG C CA 1
ATOM 14158 C C . ARG C 1 556 ? 99.351 54.294 57.951 1.00 28.40 553 ARG C C 1
ATOM 14159 O O . ARG C 1 556 ? 98.924 55.438 58.138 1.00 27.80 553 ARG C O 1
ATOM 14167 N N . ILE C 1 557 ? 99.091 53.274 58.790 1.00 24.35 554 ILE C N 1
ATOM 14168 C CA . ILE C 1 557 ? 98.310 53.474 60.009 1.00 22.87 554 ILE C CA 1
ATOM 14169 C C . ILE C 1 557 ? 99.132 53.115 61.261 1.00 27.60 554 ILE C C 1
ATOM 14170 O O . ILE C 1 557 ? 99.156 51.948 61.676 1.00 27.25 554 ILE C O 1
ATOM 14175 N N . PRO C 1 558 ? 99.773 54.120 61.911 1.00 24.60 555 PRO C N 1
ATOM 14176 C CA . PRO C 1 558 ? 100.467 53.841 63.178 1.00 23.79 555 PRO C CA 1
ATOM 14177 C C . PRO C 1 558 ? 99.437 53.498 64.254 1.00 25.58 555 PRO C C 1
ATOM 14178 O O . PRO C 1 558 ? 98.401 54.162 64.353 1.00 24.20 555 PRO C O 1
ATOM 14182 N N . LEU C 1 559 ? 99.675 52.413 64.991 1.00 21.62 556 LEU C N 1
ATOM 14183 C CA . LEU C 1 559 ? 98.738 51.924 66.001 1.00 20.62 556 LEU C CA 1
ATOM 14184 C C . LEU C 1 559 ? 99.244 52.220 67.433 1.00 22.97 556 LEU C C 1
ATOM 14185 O O . LEU C 1 559 ? 100.431 52.503 67.603 1.00 22.65 556 LEU C O 1
ATOM 14190 N N . PRO C 1 560 ? 98.361 52.170 68.476 1.00 18.44 557 PRO C N 1
ATOM 14191 C CA . PRO C 1 560 ? 98.824 52.439 69.853 1.00 17.74 557 PRO C CA 1
ATOM 14192 C C . PRO C 1 560 ? 100.046 51.613 70.265 1.00 21.48 557 PRO C C 1
ATOM 14193 O O . PRO C 1 560 ? 100.244 50.508 69.759 1.00 20.92 557 PRO C O 1
ATOM 14197 N N . GLN C 1 561 ? 100.857 52.151 71.199 1.00 18.33 558 GLN C N 1
ATOM 14198 C CA . GLN C 1 561 ? 102.101 51.519 71.667 1.00 17.97 558 GLN C CA 1
ATOM 14199 C C . GLN C 1 561 ? 101.878 50.111 72.219 1.00 21.74 558 GLN C C 1
ATOM 14200 O O . GLN C 1 561 ? 100.823 49.821 72.791 1.00 21.13 558 GLN C O 1
ATOM 14206 N N . VAL C 1 562 ? 102.876 49.240 72.029 1.00 18.58 559 VAL C N 1
ATOM 14207 C CA . VAL C 1 562 ? 102.884 47.872 72.547 1.00 18.18 559 VAL C CA 1
ATOM 14208 C C . VAL C 1 562 ? 104.129 47.660 73.406 1.00 21.70 559 VAL C C 1
ATOM 14209 O O . VAL C 1 562 ? 105.199 48.149 73.071 1.00 21.90 559 VAL C O 1
ATOM 14213 N N . SER C 1 563 ? 103.967 46.969 74.525 1.00 18.08 560 SER C N 1
ATOM 14214 C CA . SER C 1 563 ? 105.039 46.541 75.419 1.00 18.20 560 SER C CA 1
ATOM 14215 C C . SER C 1 563 ? 104.573 45.221 75.957 1.00 21.59 560 SER C C 1
ATOM 14216 O O . SER C 1 563 ? 103.951 45.157 77.019 1.00 20.55 560 SER C O 1
ATOM 14219 N N . HIS C 1 564 ? 104.721 44.173 75.133 1.00 17.96 561 HIS C N 1
ATOM 14220 C CA . HIS C 1 564 ? 104.095 42.894 75.403 1.00 17.15 561 HIS C CA 1
ATOM 14221 C C . HIS C 1 564 ? 104.952 41.696 75.041 1.00 22.88 561 HIS C C 1
ATOM 14222 O O . HIS C 1 564 ? 105.754 41.750 74.106 1.00 23.47 561 HIS C O 1
ATOM 14229 N N . THR C 1 565 ? 104.711 40.580 75.748 1.00 19.41 562 THR C N 1
ATOM 14230 C CA . THR C 1 565 ? 105.277 39.284 75.438 1.00 19.29 562 THR C CA 1
ATOM 14231 C C . THR C 1 565 ? 104.136 38.359 75.031 1.00 21.67 562 THR C C 1
ATOM 14232 O O . THR C 1 565 ? 103.252 38.081 75.849 1.00 20.82 562 THR C O 1
ATOM 14236 N N . PHE C 1 566 ? 104.126 37.917 73.759 1.00 17.22 563 PHE C N 1
ATOM 14237 C CA . PHE C 1 566 ? 103.179 36.904 73.299 1.00 16.28 563 PHE C CA 1
ATOM 14238 C C . PHE C 1 566 ? 103.728 35.574 73.812 1.00 21.08 563 PHE C C 1
ATOM 14239 O O . PHE C 1 566 ? 104.710 35.058 73.266 1.00 21.11 563 PHE C O 1
ATOM 14247 N N . LEU C 1 567 ? 103.201 35.111 74.956 1.00 17.74 564 LEU C N 1
ATOM 14248 C CA . LEU C 1 567 ? 103.677 33.910 75.660 1.00 18.02 564 LEU C CA 1
ATOM 14249 C C . LEU C 1 567 ? 103.470 32.617 74.841 1.00 22.44 564 LEU C C 1
ATOM 14250 O O . LEU C 1 567 ? 102.648 32.612 73.925 1.00 22.21 564 LEU C O 1
ATOM 14255 N N . PRO C 1 568 ? 104.207 31.507 75.138 1.00 19.57 565 PRO C N 1
ATOM 14256 C CA . PRO C 1 568 ? 103.989 30.262 74.374 1.00 19.65 565 PRO C CA 1
ATOM 14257 C C . PRO C 1 568 ? 102.550 29.754 74.501 1.00 22.19 565 PRO C C 1
ATOM 14258 O O . PRO C 1 568 ? 101.931 29.906 75.558 1.00 21.27 565 PRO C O 1
ATOM 14262 N N . GLY C 1 569 ? 102.020 29.212 73.405 1.00 18.11 566 GLY C N 1
ATOM 14263 C CA . GLY C 1 569 ? 100.644 28.731 73.334 1.00 17.35 566 GLY C CA 1
ATOM 14264 C C . GLY C 1 569 ? 99.681 29.779 72.804 1.00 21.23 566 GLY C C 1
ATOM 14265 O O . GLY C 1 569 ? 98.590 29.440 72.333 1.00 20.43 566 GLY C O 1
ATOM 14266 N N . HIS C 1 570 ? 100.077 31.071 72.893 1.00 17.31 567 HIS C N 1
ATOM 14267 C CA . HIS C 1 570 ? 99.285 32.209 72.419 1.00 15.95 567 HIS C CA 1
ATOM 14268 C C . HIS C 1 570 ? 99.466 32.413 70.905 1.00 19.89 567 HIS C C 1
ATOM 14269 O O . HIS C 1 570 ? 100.448 31.932 70.332 1.00 19.98 567 HIS C O 1
ATOM 14276 N N . ARG C 1 571 ? 98.535 33.144 70.266 1.00 15.97 568 ARG C N 1
ATOM 14277 C CA . ARG C 1 571 ? 98.630 33.489 68.840 1.00 16.23 568 ARG C CA 1
ATOM 14278 C C . ARG C 1 571 ? 98.617 35.000 68.650 1.00 20.53 568 ARG C C 1
ATOM 14279 O O . ARG C 1 571 ? 97.989 35.712 69.439 1.00 19.94 568 ARG C O 1
ATOM 14287 N N . ILE C 1 572 ? 99.258 35.488 67.573 1.00 17.77 569 ILE C N 1
ATOM 14288 C CA . ILE C 1 572 ? 99.156 36.895 67.182 1.00 17.34 569 ILE C CA 1
ATOM 14289 C C . ILE C 1 572 ? 98.026 36.967 66.162 1.00 21.09 569 ILE C C 1
ATOM 14290 O O . ILE C 1 572 ? 98.025 36.191 65.204 1.00 21.84 569 ILE C O 1
ATOM 14295 N N . MET C 1 573 ? 97.051 37.855 66.377 1.00 16.54 570 MET C N 1
ATOM 14296 C CA . MET C 1 573 ? 95.923 38.001 65.461 1.00 16.02 570 MET C CA 1
ATOM 14297 C C . MET C 1 573 ? 95.801 39.424 64.947 1.00 20.25 570 MET C C 1
ATOM 14298 O O . MET C 1 573 ? 96.089 40.375 65.674 1.00 19.02 570 MET C O 1
ATOM 14303 N N . VAL C 1 574 ? 95.334 39.560 63.695 1.00 17.96 571 VAL C N 1
ATOM 14304 C CA . VAL C 1 574 ? 95.034 40.829 63.048 1.00 17.71 571 VAL C CA 1
ATOM 14305 C C . VAL C 1 574 ? 93.577 40.782 62.567 1.00 21.45 571 VAL C C 1
ATOM 14306 O O . VAL C 1 574 ? 93.153 39.780 61.978 1.00 20.61 571 VAL C O 1
ATOM 14310 N N . GLN C 1 575 ? 92.806 41.847 62.865 1.00 17.05 572 GLN C N 1
ATOM 14311 C CA . GLN C 1 575 ? 91.422 41.986 62.433 1.00 16.56 572 GLN C CA 1
ATOM 14312 C C . GLN C 1 575 ? 91.234 43.309 61.704 1.00 20.99 572 GLN C C 1
ATOM 14313 O O . GLN C 1 575 ? 91.706 44.351 62.173 1.00 20.38 572 GLN C O 1
ATOM 14319 N N . VAL C 1 576 ? 90.577 43.259 60.535 1.00 17.80 573 VAL C N 1
ATOM 14320 C CA . VAL C 1 576 ? 90.313 44.431 59.703 1.00 18.00 573 VAL C CA 1
ATOM 14321 C C . VAL C 1 576 ? 88.807 44.531 59.424 1.00 21.35 573 VAL C C 1
ATOM 14322 O O . VAL C 1 576 ? 88.189 43.561 58.984 1.00 21.09 573 VAL C O 1
ATOM 14326 N N . GLN C 1 577 ? 88.224 45.702 59.704 1.00 17.01 574 GLN C N 1
ATOM 14327 C CA . GLN C 1 577 ? 86.813 45.992 59.461 1.00 16.23 574 GLN C CA 1
ATOM 14328 C C . GLN C 1 577 ? 86.674 47.441 58.969 1.00 20.55 574 GLN C C 1
ATOM 14329 O O . GLN C 1 577 ? 87.667 48.177 58.959 1.00 20.15 574 GLN C O 1
ATOM 14335 N N . SER C 1 578 ? 85.463 47.846 58.536 1.00 17.22 575 SER C N 1
ATOM 14336 C CA . SER C 1 578 ? 85.257 49.186 57.988 1.00 17.11 575 SER C CA 1
ATOM 14337 C C . SER C 1 578 ? 84.352 50.093 58.859 1.00 20.74 575 SER C C 1
ATOM 14338 O O . SER C 1 578 ? 84.022 51.205 58.437 1.00 20.36 575 SER C O 1
ATOM 14341 N N . SER C 1 579 ? 83.993 49.644 60.078 1.00 17.39 576 SER C N 1
ATOM 14342 C CA . SER C 1 579 ? 83.190 50.442 61.018 1.00 17.28 576 SER C CA 1
ATOM 14343 C C . SER C 1 579 ? 83.502 50.070 62.483 1.00 21.14 576 SER C C 1
ATOM 14344 O O . SER C 1 579 ? 84.036 48.992 62.748 1.00 20.26 576 SER C O 1
ATOM 14347 N N . TRP C 1 580 ? 83.210 51.000 63.419 1.00 18.25 577 TRP C N 1
ATOM 14348 C CA . TRP C 1 580 ? 83.452 50.884 64.870 1.00 17.63 577 TRP C CA 1
ATOM 14349 C C . TRP C 1 580 ? 82.386 51.737 65.584 1.00 19.93 577 TRP C C 1
ATOM 14350 O O . TRP C 1 580 ? 82.686 52.797 66.144 1.00 18.93 577 TRP C O 1
ATOM 14361 N N . PHE C 1 581 ? 81.125 51.288 65.493 1.00 15.69 578 PHE C N 1
ATOM 14362 C CA . PHE C 1 581 ? 79.926 52.016 65.910 1.00 14.67 578 PHE C CA 1
ATOM 14363 C C . PHE C 1 581 ? 79.401 51.639 67.315 1.00 18.32 578 PHE C C 1
ATOM 14364 O O . PHE C 1 581 ? 79.455 50.469 67.678 1.00 17.16 578 PHE C O 1
ATOM 14372 N N . PRO C 1 582 ? 78.829 52.590 68.108 1.00 16.27 579 PRO C N 1
ATOM 14373 C CA . PRO C 1 582 ? 78.590 54.016 67.816 1.00 16.55 579 PRO C CA 1
ATOM 14374 C C . PRO C 1 582 ? 79.712 54.968 68.247 1.00 20.75 579 PRO C C 1
ATOM 14375 O O . PRO C 1 582 ? 79.538 56.180 68.111 1.00 20.59 579 PRO C O 1
ATOM 14379 N N . LEU C 1 583 ? 80.846 54.445 68.775 1.00 16.99 580 LEU C N 1
ATOM 14380 C CA . LEU C 1 583 ? 81.958 55.304 69.214 1.00 16.79 580 LEU C CA 1
ATOM 14381 C C . LEU C 1 583 ? 82.384 56.246 68.070 1.00 20.42 580 LEU C C 1
ATOM 14382 O O . LEU C 1 583 ? 82.449 57.456 68.271 1.00 20.02 580 LEU C O 1
ATOM 14387 N N . TYR C 1 584 ? 82.580 55.693 66.863 1.00 16.33 581 TYR C N 1
ATOM 14388 C CA . TYR C 1 584 ? 82.917 56.469 65.674 1.00 16.29 581 TYR C CA 1
ATOM 14389 C C . TYR C 1 584 ? 81.707 56.552 64.759 1.00 20.49 581 TYR C C 1
ATOM 14390 O O . TYR C 1 584 ? 81.008 55.551 64.587 1.00 19.82 581 TYR C O 1
ATOM 14399 N N . ASP C 1 585 ? 81.448 57.735 64.168 1.00 17.68 582 ASP C N 1
ATOM 14400 C CA . ASP C 1 585 ? 80.338 57.877 63.227 1.00 18.11 582 ASP C CA 1
ATOM 14401 C C . ASP C 1 585 ? 80.657 57.087 61.956 1.00 22.27 582 ASP C C 1
ATOM 14402 O O . ASP C 1 585 ? 81.835 56.891 61.636 1.00 22.39 582 ASP C O 1
ATOM 14407 N N . ARG C 1 586 ? 79.621 56.575 61.278 1.00 18.27 583 ARG C N 1
ATOM 14408 C CA . ARG C 1 586 ? 79.806 55.765 60.073 1.00 17.86 583 ARG C CA 1
ATOM 14409 C C . ARG C 1 586 ? 80.356 56.565 58.917 1.00 21.69 583 ARG C C 1
ATOM 14410 O O . ARG C 1 586 ? 79.941 57.707 58.686 1.00 21.18 583 ARG C O 1
ATOM 14418 N N . ASN C 1 587 ? 81.249 55.941 58.151 1.00 18.88 584 ASN C N 1
ATOM 14419 C CA . ASN C 1 587 ? 81.729 56.497 56.901 1.00 19.37 584 ASN C CA 1
ATOM 14420 C C . ASN C 1 587 ? 80.663 56.152 55.855 1.00 23.13 584 ASN C C 1
ATOM 14421 O O . ASN C 1 587 ? 80.277 54.980 55.766 1.00 22.64 584 ASN C O 1
ATOM 14426 N N . PRO C 1 588 ? 80.099 57.149 55.120 1.00 19.25 585 PRO C N 1
ATOM 14427 C CA . PRO C 1 588 ? 79.029 56.834 54.148 1.00 19.03 585 PRO C CA 1
ATOM 14428 C C . PRO C 1 588 ? 79.480 55.885 53.039 1.00 23.08 585 PRO C C 1
ATOM 14429 O O . PRO C 1 588 ? 78.650 55.193 52.454 1.00 22.64 585 PRO C O 1
ATOM 14433 N N . GLN C 1 589 ? 80.808 55.830 52.784 1.00 19.64 586 GLN C N 1
ATOM 14434 C CA . GLN C 1 589 ? 81.477 54.987 51.784 1.00 19.57 586 GLN C CA 1
ATOM 14435 C C . GLN C 1 589 ? 81.280 55.541 50.358 1.00 24.45 586 GLN C C 1
ATOM 14436 O O . GLN C 1 589 ? 81.580 54.872 49.370 1.00 24.50 586 GLN C O 1
ATOM 14442 N N . THR C 1 590 ? 80.815 56.794 50.280 1.00 21.79 587 THR C N 1
ATOM 14443 C CA . THR C 1 590 ? 80.736 57.633 49.083 1.00 22.56 587 THR C CA 1
ATOM 14444 C C . THR C 1 590 ? 81.232 59.000 49.540 1.00 27.18 587 THR C C 1
ATOM 14445 O O . THR C 1 590 ? 80.969 59.383 50.684 1.00 25.92 587 THR C O 1
ATOM 14449 N N . PHE C 1 591 ? 82.004 59.701 48.705 1.00 25.14 588 PHE C N 1
ATOM 14450 C CA . PHE C 1 591 ? 82.598 60.972 49.112 1.00 25.55 588 PHE C CA 1
ATOM 14451 C C . PHE C 1 591 ? 81.568 62.099 49.265 1.00 29.96 588 PHE C C 1
ATOM 14452 O O . PHE C 1 591 ? 80.798 62.378 48.342 1.00 30.55 588 PHE C O 1
ATOM 14460 N N . VAL C 1 592 ? 81.581 62.748 50.445 1.00 25.74 589 VAL C N 1
ATOM 14461 C CA . VAL C 1 592 ? 80.755 63.915 50.778 1.00 25.68 589 VAL C CA 1
ATOM 14462 C C . VAL C 1 592 ? 81.681 65.024 51.331 1.00 30.15 589 VAL C C 1
ATOM 14463 O O . VAL C 1 592 ? 82.724 64.694 51.912 1.00 29.85 589 VAL C O 1
ATOM 14467 N N . PRO C 1 593 ? 81.342 66.333 51.172 1.00 26.81 590 PRO C N 1
ATOM 14468 C CA . PRO C 1 593 ? 82.243 67.387 51.685 1.00 26.63 590 PRO C CA 1
ATOM 14469 C C . PRO C 1 593 ? 82.429 67.334 53.205 1.00 28.71 590 PRO C C 1
ATOM 14470 O O . PRO C 1 593 ? 83.524 67.619 53.689 1.00 28.51 590 PRO C O 1
ATOM 14474 N N . ASN C 1 594 ? 81.373 66.944 53.953 1.00 23.59 591 ASN C N 1
ATOM 14475 C CA . ASN C 1 594 ? 81.422 66.843 55.413 1.00 22.16 591 ASN C CA 1
ATOM 14476 C C . ASN C 1 594 ? 80.546 65.676 55.899 1.00 24.45 591 ASN C C 1
ATOM 14477 O O . ASN C 1 594 ? 79.322 65.720 55.759 1.00 23.68 591 ASN C O 1
ATOM 14482 N N . ILE C 1 595 ? 81.177 64.642 56.489 1.00 20.59 592 ILE C N 1
ATOM 14483 C CA . ILE C 1 595 ? 80.494 63.435 56.988 1.00 19.48 592 ILE C CA 1
ATOM 14484 C C . ILE C 1 595 ? 79.555 63.776 58.188 1.00 22.39 592 ILE C C 1
ATOM 14485 O O . ILE C 1 595 ? 78.610 63.027 58.445 1.00 20.88 592 ILE C O 1
ATOM 14490 N N . MET C 1 596 ? 79.766 64.948 58.853 1.00 19.39 593 MET C N 1
ATOM 14491 C CA . MET C 1 596 ? 78.906 65.421 59.954 1.00 18.49 593 MET C CA 1
ATOM 14492 C C . MET C 1 596 ? 77.456 65.603 59.485 1.00 22.52 593 MET C C 1
ATOM 14493 O O . MET C 1 596 ? 76.528 65.340 60.249 1.00 21.67 593 MET C O 1
ATOM 14498 N N . PHE C 1 597 ? 77.270 66.046 58.225 1.00 19.87 594 PHE C N 1
ATOM 14499 C CA . PHE C 1 597 ? 75.951 66.316 57.652 1.00 20.16 594 PHE C CA 1
ATOM 14500 C C . PHE C 1 597 ? 75.697 65.484 56.384 1.00 24.98 594 PHE C C 1
ATOM 14501 O O . PHE C 1 597 ? 74.941 65.916 55.508 1.00 25.07 594 PHE C O 1
ATOM 14509 N N . ALA C 1 598 ? 76.289 64.273 56.308 1.00 21.97 595 ALA C N 1
ATOM 14510 C CA . ALA C 1 598 ? 76.134 63.380 55.153 1.00 22.50 595 ALA C CA 1
ATOM 14511 C C . ALA C 1 598 ? 74.662 62.977 54.941 1.00 26.84 595 ALA C C 1
ATOM 14512 O O . ALA C 1 598 ? 74.006 62.543 55.893 1.00 26.53 595 ALA C O 1
ATOM 14514 N N . PRO C 1 599 ? 74.114 63.142 53.708 1.00 23.85 596 PRO C N 1
ATOM 14515 C CA . PRO C 1 599 ? 72.701 62.770 53.475 1.00 23.63 596 PRO C CA 1
ATOM 14516 C C . PRO C 1 599 ? 72.465 61.253 53.576 1.00 26.46 596 PRO C C 1
ATOM 14517 O O . PRO C 1 599 ? 73.403 60.486 53.357 1.00 25.50 596 PRO C O 1
ATOM 14521 N N . PRO C 1 600 ? 71.221 60.791 53.878 1.00 23.09 597 PRO C N 1
ATOM 14522 C CA . PRO C 1 600 ? 70.984 59.334 53.982 1.00 22.52 597 PRO C CA 1
ATOM 14523 C C . PRO C 1 600 ? 71.259 58.564 52.682 1.00 26.18 597 PRO C C 1
ATOM 14524 O O . PRO C 1 600 ? 71.577 57.375 52.736 1.00 25.03 597 PRO C O 1
ATOM 14528 N N . GLU C 1 601 ? 71.163 59.248 51.521 1.00 23.33 598 GLU C N 1
ATOM 14529 C CA . GLU C 1 601 ? 71.396 58.650 50.198 1.00 23.57 598 GLU C CA 1
ATOM 14530 C C . GLU C 1 601 ? 72.882 58.307 49.963 1.00 27.11 598 GLU C C 1
ATOM 14531 O O . GLU C 1 601 ? 73.180 57.452 49.129 1.00 27.37 598 GLU C O 1
ATOM 14537 N N . SER C 1 602 ? 73.806 58.984 50.681 1.00 22.46 599 SER C N 1
ATOM 14538 C CA . SER C 1 602 ? 75.253 58.790 50.519 1.00 21.61 599 SER C CA 1
ATOM 14539 C C . SER C 1 602 ? 75.763 57.497 51.185 1.00 24.11 599 SER C C 1
ATOM 14540 O O . SER C 1 602 ? 76.839 57.010 50.824 1.00 23.27 599 SER C O 1
ATOM 14543 N N . TYR C 1 603 ? 75.011 56.953 52.160 1.00 19.86 600 TYR C N 1
ATOM 14544 C CA . TYR C 1 603 ? 75.408 55.722 52.855 1.00 19.12 600 TYR C CA 1
ATOM 14545 C C . TYR C 1 603 ? 75.086 54.510 51.976 1.00 23.20 600 TYR C C 1
ATOM 14546 O O . TYR C 1 603 ? 73.914 54.208 51.750 1.00 23.18 600 TYR C O 1
ATOM 14555 N N . ARG C 1 604 ? 76.133 53.862 51.419 1.00 19.79 601 ARG C N 1
ATOM 14556 C CA . ARG C 1 604 ? 75.977 52.727 50.500 1.00 19.91 601 ARG C CA 1
ATOM 14557 C C . ARG C 1 604 ? 76.976 51.609 50.781 1.00 23.49 601 ARG C C 1
ATOM 14558 O O . ARG C 1 604 ? 78.104 51.878 51.210 1.00 23.11 601 ARG C O 1
ATOM 14566 N N . LYS C 1 605 ? 76.574 50.355 50.481 1.00 19.42 602 LYS C N 1
ATOM 14567 C CA . LYS C 1 605 ? 77.419 49.162 50.627 1.00 18.59 602 LYS C CA 1
ATOM 14568 C C . LYS C 1 605 ? 78.636 49.249 49.716 1.00 22.38 602 LYS C C 1
ATOM 14569 O O . LYS C 1 605 ? 78.542 49.779 48.605 1.00 21.33 602 LYS C O 1
ATOM 14575 N N . ALA C 1 606 ? 79.775 48.720 50.176 1.00 19.64 603 ALA C N 1
ATOM 14576 C CA . ALA C 1 606 ? 81.008 48.739 49.394 1.00 19.95 603 ALA C CA 1
ATOM 14577 C C . ALA C 1 606 ? 81.771 47.433 49.532 1.00 24.02 603 ALA C C 1
ATOM 14578 O O . ALA C 1 606 ? 81.801 46.838 50.616 1.00 22.81 603 ALA C O 1
ATOM 14580 N N . THR C 1 607 ? 82.379 46.983 48.421 1.00 21.17 604 THR C N 1
ATOM 14581 C CA . THR C 1 607 ? 83.181 45.766 48.364 1.00 21.14 604 THR C CA 1
ATOM 14582 C C . THR C 1 607 ? 84.623 46.137 48.722 1.00 25.49 604 THR C C 1
ATOM 14583 O O . THR C 1 607 ? 85.285 46.854 47.965 1.00 25.31 604 THR C O 1
ATOM 14587 N N . GLN C 1 608 ? 85.086 45.679 49.901 1.00 21.82 605 GLN C N 1
ATOM 14588 C CA . GLN C 1 608 ? 86.419 45.981 50.430 1.00 21.64 605 GLN C CA 1
ATOM 14589 C C . GLN C 1 608 ? 87.375 44.816 50.206 1.00 26.33 605 GLN C C 1
ATOM 14590 O O . GLN C 1 608 ? 87.012 43.664 50.456 1.00 26.20 605 GLN C O 1
ATOM 14596 N N . ARG C 1 609 ? 88.602 45.116 49.740 1.00 22.83 606 ARG C N 1
ATOM 14597 C CA . ARG C 1 609 ? 89.611 44.092 49.469 1.00 22.92 606 ARG C CA 1
ATOM 14598 C C . ARG C 1 609 ? 90.956 44.444 50.098 1.00 27.22 606 ARG C C 1
ATOM 14599 O O . ARG C 1 609 ? 91.513 45.502 49.804 1.00 27.22 606 ARG C O 1
ATOM 14607 N N . VAL C 1 610 ? 91.481 43.551 50.961 1.00 23.54 607 VAL C N 1
ATOM 14608 C CA . VAL C 1 610 ? 92.805 43.705 51.570 1.00 23.06 607 VAL C CA 1
ATOM 14609 C C . VAL C 1 610 ? 93.765 42.847 50.747 1.00 27.67 607 VAL C C 1
ATOM 14610 O O . VAL C 1 610 ? 93.631 41.621 50.716 1.00 27.15 607 VAL C O 1
ATOM 14614 N N . TRP C 1 611 ? 94.680 43.500 50.023 1.00 25.33 608 TRP C N 1
ATOM 14615 C CA . TRP C 1 611 ? 95.599 42.832 49.103 1.00 26.18 608 TRP C CA 1
ATOM 14616 C C . TRP C 1 611 ? 96.830 42.268 49.796 1.00 29.89 608 TRP C C 1
ATOM 14617 O O . TRP C 1 611 ? 97.311 42.840 50.771 1.00 28.87 608 TRP C O 1
ATOM 14628 N N . ARG C 1 612 ? 97.335 41.135 49.282 1.00 26.86 609 ARG C N 1
ATOM 14629 C CA . ARG C 1 612 ? 98.505 40.448 49.828 1.00 26.76 609 ARG C CA 1
ATOM 14630 C C . ARG C 1 612 ? 99.316 39.794 48.699 1.00 31.45 609 ARG C C 1
ATOM 14631 O O . ARG C 1 612 ? 99.306 38.570 48.526 1.00 31.10 609 ARG C O 1
ATOM 14639 N N . THR C 1 613 ? 100.001 40.636 47.912 1.00 28.93 610 THR C N 1
ATOM 14640 C CA . THR C 1 613 ? 100.832 40.211 46.778 1.00 29.53 610 THR C CA 1
ATOM 14641 C C . THR C 1 613 ? 102.258 40.727 46.965 1.00 34.46 610 THR C C 1
ATOM 14642 O O . THR C 1 613 ? 102.518 41.453 47.924 1.00 33.98 610 THR C O 1
ATOM 14646 N N . ALA C 1 614 ? 103.181 40.372 46.046 1.00 32.27 611 ALA C N 1
ATOM 14647 C CA . ALA C 1 614 ? 104.565 40.859 46.078 1.00 32.89 611 ALA C CA 1
ATOM 14648 C C . ALA C 1 614 ? 104.606 42.374 45.823 1.00 37.31 611 ALA C C 1
ATOM 14649 O O . ALA C 1 614 ? 105.468 43.068 46.361 1.00 37.03 611 ALA C O 1
ATOM 14651 N N . GLU C 1 615 ? 103.638 42.880 45.028 1.00 34.33 612 GLU C N 1
ATOM 14652 C CA . GLU C 1 615 ? 103.481 44.297 44.699 1.00 34.31 612 GLU C CA 1
ATOM 14653 C C . GLU C 1 615 ? 102.761 45.041 45.840 1.00 36.92 612 GLU C C 1
ATOM 14654 O O . GLU C 1 615 ? 103.132 46.173 46.164 1.00 36.42 612 GLU C O 1
ATOM 14660 N N . TYR C 1 616 ? 101.730 44.404 46.439 1.00 32.19 613 TYR C N 1
ATOM 14661 C CA . TYR C 1 616 ? 100.935 44.993 47.525 1.00 30.94 613 TYR C CA 1
ATOM 14662 C C . TYR C 1 616 ? 100.989 44.109 48.801 1.00 34.28 613 TYR C C 1
ATOM 14663 O O . TYR C 1 616 ? 99.995 43.452 49.129 1.00 33.56 613 TYR C O 1
ATOM 14672 N N . PRO C 1 617 ? 102.128 44.062 49.540 1.00 30.40 614 PRO C N 1
ATOM 14673 C CA . PRO C 1 617 ? 102.179 43.193 50.723 1.00 29.46 614 PRO C CA 1
ATOM 14674 C C . PRO C 1 617 ? 101.668 43.877 51.994 1.00 31.69 614 PRO C C 1
ATOM 14675 O O . PRO C 1 617 ? 102.422 44.586 52.673 1.00 30.70 614 PRO C O 1
ATOM 14679 N N . THR C 1 618 ? 100.374 43.660 52.323 1.00 27.68 615 THR C N 1
ATOM 14680 C CA . THR C 1 618 ? 99.782 44.199 53.550 1.00 26.51 615 THR C CA 1
ATOM 14681 C C . THR C 1 618 ? 100.424 43.497 54.746 1.00 29.41 615 THR C C 1
ATOM 14682 O O . THR C 1 618 ? 100.484 42.263 54.783 1.00 28.56 615 THR C O 1
ATOM 14686 N N . ALA C 1 619 ? 100.958 44.290 55.687 1.00 25.51 616 ALA C N 1
ATOM 14687 C CA . ALA C 1 619 ? 101.643 43.764 56.863 1.00 24.98 616 ALA C CA 1
ATOM 14688 C C . ALA C 1 619 ? 101.630 44.739 58.023 1.00 27.40 616 ALA C C 1
ATOM 14689 O O . ALA C 1 619 ? 101.432 45.943 57.836 1.00 26.12 616 ALA C O 1
ATOM 14691 N N . ILE C 1 620 ? 101.902 44.212 59.223 1.00 23.75 617 ILE C N 1
ATOM 14692 C CA . ILE C 1 620 ? 102.093 44.998 60.431 1.00 23.14 617 ILE C CA 1
ATOM 14693 C C . ILE C 1 620 ? 103.597 45.140 60.640 1.00 28.03 617 ILE C C 1
ATOM 14694 O O . ILE C 1 620 ? 104.314 44.136 60.647 1.00 27.86 617 ILE C O 1
ATOM 14699 N N . GLU C 1 621 ? 104.079 46.377 60.758 1.00 25.78 618 GLU C N 1
ATOM 14700 C CA . GLU C 1 621 ? 105.499 46.658 60.967 1.00 26.68 618 GLU C CA 1
ATOM 14701 C C . GLU C 1 621 ? 105.743 46.755 62.474 1.00 32.08 618 GLU C C 1
ATOM 14702 O O . GLU C 1 621 ? 105.244 47.683 63.109 1.00 30.96 618 GLU C O 1
ATOM 14708 N N . ILE C 1 622 ? 106.425 45.741 63.059 1.00 30.31 619 ILE C N 1
ATOM 14709 C CA . ILE C 1 622 ? 106.641 45.648 64.511 1.00 30.45 619 ILE C CA 1
ATOM 14710 C C . ILE C 1 622 ? 108.124 45.558 64.902 1.00 35.83 619 ILE C C 1
ATOM 14711 O O . ILE C 1 622 ? 108.927 44.974 64.175 1.00 35.75 619 ILE C O 1
ATOM 14716 N N . HIS C 1 623 ? 108.460 46.098 66.092 1.00 33.44 620 HIS C N 1
ATOM 14717 C CA . HIS C 1 623 ? 109.797 46.027 66.683 1.00 34.27 620 HIS C CA 1
ATOM 14718 C C . HIS C 1 623 ? 109.882 44.789 67.577 1.00 37.22 620 HIS C C 1
ATOM 14719 O O . HIS C 1 623 ? 109.217 44.735 68.612 1.00 36.13 620 HIS C O 1
ATOM 14726 N N . ILE C 1 624 ? 110.665 43.788 67.172 1.00 34.11 621 ILE C N 1
ATOM 14727 C CA . ILE C 1 624 ? 110.847 42.580 67.979 1.00 33.50 621 ILE C CA 1
ATOM 14728 C C . ILE C 1 624 ? 112.161 42.715 68.751 1.00 37.35 621 ILE C C 1
ATOM 14729 O O . ILE C 1 624 ? 113.192 43.044 68.156 1.00 37.25 621 ILE C O 1
ATOM 14734 N N . ILE C 1 625 ? 112.113 42.512 70.080 1.00 33.68 622 ILE C N 1
ATOM 14735 C CA . ILE C 1 625 ? 113.299 42.602 70.936 1.00 34.14 622 ILE C CA 1
ATOM 14736 C C . ILE C 1 625 ? 113.573 41.251 71.611 1.00 38.76 622 ILE C C 1
ATOM 14737 O O . ILE C 1 625 ? 112.634 40.520 71.933 1.00 38.11 622 ILE C O 1
ATOM 14742 N N . SER C 1 626 ? 114.862 40.906 71.776 1.00 36.28 623 SER C N 1
ATOM 14743 C CA . SER C 1 626 ? 115.286 39.646 72.388 1.00 39.85 623 SER C CA 1
ATOM 14744 C C . SER C 1 626 ? 115.336 39.774 73.920 1.00 50.12 623 SER C C 1
ATOM 14745 O O . SER C 1 626 ? 114.421 39.248 74.585 1.00 47.55 623 SER C O 1
ATOM 14749 N N . PHE D 1 11 ? 90.652 -3.903 119.368 1.00 38.54 8 PHE D N 1
ATOM 14750 C CA . PHE D 1 11 ? 91.332 -3.120 118.341 1.00 37.64 8 PHE D CA 1
ATOM 14751 C C . PHE D 1 11 ? 92.770 -2.795 118.758 1.00 41.39 8 PHE D C 1
ATOM 14752 O O . PHE D 1 11 ? 92.991 -2.245 119.840 1.00 41.51 8 PHE D O 1
ATOM 14760 N N . SER D 1 12 ? 93.741 -3.126 117.888 1.00 37.48 9 SER D N 1
ATOM 14761 C CA . SER D 1 12 ? 95.160 -2.842 118.110 1.00 37.40 9 SER D CA 1
ATOM 14762 C C . SER D 1 12 ? 95.546 -1.561 117.371 1.00 39.59 9 SER D C 1
ATOM 14763 O O . SER D 1 12 ? 95.422 -1.498 116.148 1.00 38.56 9 SER D O 1
ATOM 14766 N N . GLU D 1 13 ? 95.981 -0.530 118.115 1.00 35.95 10 GLU D N 1
ATOM 14767 C CA . GLU D 1 13 ? 96.352 0.775 117.543 1.00 35.22 10 GLU D CA 1
ATOM 14768 C C . GLU D 1 13 ? 97.640 0.703 116.696 1.00 38.96 10 GLU D C 1
ATOM 14769 O O . GLU D 1 13 ? 97.841 1.550 115.823 1.00 38.55 10 GLU D O 1
ATOM 14775 N N . ASP D 1 14 ? 98.498 -0.307 116.952 1.00 34.92 11 ASP D N 1
ATOM 14776 C CA . ASP D 1 14 ? 99.797 -0.464 116.296 1.00 34.62 11 ASP D CA 1
ATOM 14777 C C . ASP D 1 14 ? 99.779 -1.332 115.008 1.00 37.45 11 ASP D C 1
ATOM 14778 O O . ASP D 1 14 ? 100.811 -1.410 114.337 1.00 37.07 11 ASP D O 1
ATOM 14783 N N . SER D 1 15 ? 98.649 -1.989 114.663 1.00 33.22 12 SER D N 1
ATOM 14784 C CA . SER D 1 15 ? 98.647 -2.862 113.479 1.00 32.60 12 SER D CA 1
ATOM 14785 C C . SER D 1 15 ? 97.324 -2.890 112.705 1.00 35.29 12 SER D C 1
ATOM 14786 O O . SER D 1 15 ? 97.354 -2.956 111.473 1.00 35.12 12 SER D O 1
ATOM 14789 N N . ASP D 1 16 ? 96.177 -2.925 113.414 1.00 30.34 13 ASP D N 1
ATOM 14790 C CA . ASP D 1 16 ? 94.860 -3.036 112.784 1.00 29.00 13 ASP D CA 1
ATOM 14791 C C . ASP D 1 16 ? 94.536 -1.845 111.904 1.00 31.19 13 ASP D C 1
ATOM 14792 O O . ASP D 1 16 ? 94.922 -0.715 112.218 1.00 31.09 13 ASP D O 1
ATOM 14797 N N . SER D 1 17 ? 93.831 -2.101 110.788 1.00 25.36 14 SER D N 1
ATOM 14798 C CA . SER D 1 17 ? 93.392 -1.049 109.881 1.00 23.74 14 SER D CA 1
ATOM 14799 C C . SER D 1 17 ? 92.322 -0.212 110.563 1.00 26.48 14 SER D C 1
ATOM 14800 O O . SER D 1 17 ? 91.490 -0.754 111.297 1.00 25.92 14 SER D O 1
ATOM 14803 N N . ASP D 1 18 ? 92.349 1.103 110.340 1.00 22.23 15 ASP D N 1
ATOM 14804 C CA . ASP D 1 18 ? 91.359 2.004 110.916 1.00 21.53 15 ASP D CA 1
ATOM 14805 C C . ASP D 1 18 ? 90.001 1.826 110.243 1.00 25.16 15 ASP D C 1
ATOM 14806 O O . ASP D 1 18 ? 88.968 2.060 110.873 1.00 24.44 15 ASP D O 1
ATOM 14811 N N . ILE D 1 19 ? 90.005 1.389 108.971 1.00 22.06 16 ILE D N 1
ATOM 14812 C CA . ILE D 1 19 ? 88.794 1.169 108.187 1.00 21.50 16 ILE D CA 1
ATOM 14813 C C . ILE D 1 19 ? 88.182 -0.194 108.565 1.00 27.37 16 ILE D C 1
ATOM 14814 O O . ILE D 1 19 ? 88.840 -1.223 108.390 1.00 27.60 16 ILE D O 1
ATOM 14819 N N . PRO D 1 20 ? 86.935 -0.227 109.101 1.00 24.88 17 PRO D N 1
ATOM 14820 C CA . PRO D 1 20 ? 86.331 -1.526 109.451 1.00 25.58 17 PRO D CA 1
ATOM 14821 C C . PRO D 1 20 ? 85.916 -2.309 108.202 1.00 30.16 17 PRO D C 1
ATOM 14822 O O . PRO D 1 20 ? 85.582 -1.700 107.181 1.00 28.74 17 PRO D O 1
ATOM 14826 N N . GLU D 1 21 ? 85.963 -3.659 108.277 1.00 28.34 18 GLU D N 1
ATOM 14827 C CA . GLU D 1 21 ? 85.600 -4.565 107.174 1.00 28.88 18 GLU D CA 1
ATOM 14828 C C . GLU D 1 21 ? 84.232 -4.169 106.588 1.00 33.41 18 GLU D C 1
ATOM 14829 O O . GLU D 1 21 ? 84.116 -3.971 105.374 1.00 32.85 18 GLU D O 1
ATOM 14835 N N . LYS D 1 22 ? 83.226 -3.987 107.462 1.00 30.37 19 LYS D N 1
ATOM 14836 C CA . LYS D 1 22 ? 81.889 -3.561 107.068 1.00 29.70 19 LYS D CA 1
ATOM 14837 C C . LYS D 1 22 ? 81.444 -2.379 107.930 1.00 32.76 19 LYS D C 1
ATOM 14838 O O . LYS D 1 22 ? 81.546 -2.434 109.162 1.00 33.29 19 LYS D O 1
ATOM 14844 N N . PHE D 1 23 ? 80.978 -1.303 107.284 1.00 26.93 20 PHE D N 1
ATOM 14845 C CA . PHE D 1 23 ? 80.485 -0.123 107.983 1.00 25.50 20 PHE D CA 1
ATOM 14846 C C . PHE D 1 23 ? 79.052 0.182 107.558 1.00 29.15 20 PHE D C 1
ATOM 14847 O O . PHE D 1 23 ? 78.749 0.203 106.361 1.00 27.71 20 PHE D O 1
ATOM 14855 N N . THR D 1 24 ? 78.177 0.429 108.545 1.00 26.80 21 THR D N 1
ATOM 14856 C CA . THR D 1 24 ? 76.772 0.772 108.324 1.00 26.59 21 THR D CA 1
ATOM 14857 C C . THR D 1 24 ? 76.492 2.139 108.965 1.00 29.84 21 THR D C 1
ATOM 14858 O O . THR D 1 24 ? 76.725 2.303 110.168 1.00 29.38 21 THR D O 1
ATOM 14862 N N . PRO D 1 25 ? 76.003 3.140 108.190 1.00 25.81 22 PRO D N 1
ATOM 14863 C CA . PRO D 1 25 ? 75.728 4.456 108.795 1.00 25.31 22 PRO D CA 1
ATOM 14864 C C . PRO D 1 25 ? 74.589 4.391 109.813 1.00 28.61 22 PRO D C 1
ATOM 14865 O O . PRO D 1 25 ? 73.665 3.591 109.656 1.00 28.28 22 PRO D O 1
ATOM 14869 N N . LYS D 1 26 ? 74.681 5.198 110.875 1.00 24.38 23 LYS D N 1
ATOM 14870 C CA . LYS D 1 26 ? 73.658 5.250 111.916 1.00 23.95 23 LYS D CA 1
ATOM 14871 C C . LYS D 1 26 ? 72.487 6.097 111.399 1.00 27.17 23 LYS D C 1
ATOM 14872 O O . LYS D 1 26 ? 72.619 7.321 111.273 1.00 25.66 23 LYS D O 1
ATOM 14878 N N . THR D 1 27 ? 71.373 5.434 111.018 1.00 24.12 24 THR D N 1
ATOM 14879 C CA . THR D 1 27 ? 70.223 6.114 110.403 1.00 24.20 24 THR D CA 1
ATOM 14880 C C . THR D 1 27 ? 68.925 6.031 111.248 1.00 29.62 24 THR D C 1
ATOM 14881 O O . THR D 1 27 ? 67.843 6.263 110.707 1.00 28.93 24 THR D O 1
ATOM 14885 N N . ASP D 1 28 ? 69.021 5.743 112.561 1.00 27.97 25 ASP D N 1
ATOM 14886 C CA . ASP D 1 28 ? 67.810 5.643 113.391 1.00 28.56 25 ASP D CA 1
ATOM 14887 C C . ASP D 1 28 ? 67.271 7.031 113.827 1.00 32.04 25 ASP D C 1
ATOM 14888 O O . ASP D 1 28 ? 66.127 7.119 114.282 1.00 32.37 25 ASP D O 1
ATOM 14893 N N . LEU D 1 29 ? 68.063 8.109 113.630 1.00 27.06 26 LEU D N 1
ATOM 14894 C CA . LEU D 1 29 ? 67.636 9.489 113.911 1.00 26.02 26 LEU D CA 1
ATOM 14895 C C . LEU D 1 29 ? 66.988 10.110 112.651 1.00 26.24 26 LEU D C 1
ATOM 14896 O O . LEU D 1 29 ? 66.443 11.216 112.709 1.00 24.96 26 LEU D O 1
ATOM 14901 N N . PHE D 1 30 ? 67.034 9.374 111.523 1.00 20.33 27 PHE D N 1
ATOM 14902 C CA . PHE D 1 30 ? 66.443 9.784 110.248 1.00 18.52 27 PHE D CA 1
ATOM 14903 C C . PHE D 1 30 ? 64.927 9.608 110.298 1.00 21.48 27 PHE D C 1
ATOM 14904 O O . PHE D 1 30 ? 64.442 8.705 110.982 1.00 21.80 27 PHE D O 1
ATOM 14912 N N . ASP D 1 31 ? 64.177 10.443 109.566 1.00 16.52 28 ASP D N 1
ATOM 14913 C CA . ASP D 1 31 ? 62.715 10.334 109.540 1.00 16.15 28 ASP D CA 1
ATOM 14914 C C . ASP D 1 31 ? 62.240 9.430 108.377 1.00 19.53 28 ASP D C 1
ATOM 14915 O O . ASP D 1 31 ? 61.041 9.368 108.100 1.00 19.22 28 ASP D O 1
ATOM 14920 N N . TYR D 1 32 ? 63.186 8.726 107.712 1.00 15.82 29 TYR D N 1
ATOM 14921 C CA . TYR D 1 32 ? 62.885 7.825 106.596 1.00 15.78 29 TYR D CA 1
ATOM 14922 C C . TYR D 1 32 ? 63.787 6.570 106.615 1.00 20.47 29 TYR D C 1
ATOM 14923 O O . TYR D 1 32 ? 64.889 6.602 107.169 1.00 19.32 29 TYR D O 1
ATOM 14932 N N . THR D 1 33 ? 63.317 5.485 105.975 1.00 17.97 30 THR D N 1
ATOM 14933 C CA . THR D 1 33 ? 64.055 4.230 105.834 1.00 18.69 30 THR D CA 1
ATOM 14934 C C . THR D 1 33 ? 64.431 4.043 104.357 1.00 22.85 30 THR D C 1
ATOM 14935 O O . THR D 1 33 ? 63.553 4.083 103.490 1.00 22.46 30 THR D O 1
ATOM 14939 N N . ARG D 1 34 ? 65.734 3.849 104.081 1.00 19.06 31 ARG D N 1
ATOM 14940 C CA . ARG D 1 34 ? 66.258 3.629 102.736 1.00 18.52 31 ARG D CA 1
ATOM 14941 C C . ARG D 1 34 ? 66.378 2.126 102.473 1.00 24.46 31 ARG D C 1
ATOM 14942 O O . ARG D 1 34 ? 67.263 1.462 103.026 1.00 24.78 31 ARG D O 1
ATOM 14950 N N . ARG D 1 35 ? 65.456 1.588 101.662 1.00 21.35 32 ARG D N 1
ATOM 14951 C CA . ARG D 1 35 ? 65.420 0.175 101.300 1.00 21.72 32 ARG D CA 1
ATOM 14952 C C . ARG D 1 35 ? 65.956 0.014 99.876 1.00 26.30 32 ARG D C 1
ATOM 14953 O O . ARG D 1 35 ? 65.413 0.610 98.943 1.00 26.19 32 ARG D O 1
ATOM 14961 N N . GLU D 1 36 ? 67.044 -0.754 99.715 1.00 22.56 33 GLU D N 1
ATOM 14962 C CA . GLU D 1 36 ? 67.675 -0.968 98.409 1.00 21.99 33 GLU D CA 1
ATOM 14963 C C . GLU D 1 36 ? 67.470 -2.422 97.961 1.00 26.20 33 GLU D C 1
ATOM 14964 O O . GLU D 1 36 ? 67.790 -3.351 98.709 1.00 25.92 33 GLU D O 1
ATOM 14970 N N . GLU D 1 37 ? 66.870 -2.618 96.767 1.00 22.92 34 GLU D N 1
ATOM 14971 C CA . GLU D 1 37 ? 66.529 -3.954 96.267 1.00 23.13 34 GLU D CA 1
ATOM 14972 C C . GLU D 1 37 ? 66.972 -4.192 94.822 1.00 27.50 34 GLU D C 1
ATOM 14973 O O . GLU D 1 37 ? 66.943 -3.274 94.003 1.00 26.69 34 GLU D O 1
ATOM 14979 N N . MET D 1 38 ? 67.321 -5.454 94.505 1.00 24.93 35 MET D N 1
ATOM 14980 C CA . MET D 1 38 ? 67.652 -5.903 93.150 1.00 24.74 35 MET D CA 1
ATOM 14981 C C . MET D 1 38 ? 66.488 -6.771 92.654 1.00 28.87 35 MET D C 1
ATOM 14982 O O . MET D 1 38 ? 66.501 -7.994 92.823 1.00 29.53 35 MET D O 1
ATOM 14987 N N . ILE D 1 39 ? 65.437 -6.115 92.125 1.00 24.83 36 ILE D N 1
ATOM 14988 C CA . ILE D 1 39 ? 64.198 -6.768 91.691 1.00 24.86 36 ILE D CA 1
ATOM 14989 C C . ILE D 1 39 ? 64.395 -7.545 90.370 1.00 28.02 36 ILE D C 1
ATOM 14990 O O . ILE D 1 39 ? 64.719 -6.941 89.348 1.00 26.99 36 ILE D O 1
ATOM 14995 N N . PRO D 1 40 ? 64.117 -8.874 90.359 1.00 24.82 37 PRO D N 1
ATOM 14996 C CA . PRO D 1 40 ? 64.245 -9.631 89.104 1.00 24.48 37 PRO D CA 1
ATOM 14997 C C . PRO D 1 40 ? 63.066 -9.394 88.156 1.00 27.16 37 PRO D C 1
ATOM 14998 O O . PRO D 1 40 ? 61.909 -9.372 88.585 1.00 26.13 37 PRO D O 1
ATOM 15002 N N . MET D 1 41 ? 63.369 -9.208 86.862 1.00 23.24 38 MET D N 1
ATOM 15003 C CA . MET D 1 41 ? 62.356 -9.027 85.818 1.00 22.44 38 MET D CA 1
ATOM 15004 C C . MET D 1 41 ? 61.926 -10.409 85.297 1.00 27.24 38 MET D C 1
ATOM 15005 O O . MET D 1 41 ? 62.460 -11.420 85.763 1.00 27.81 38 MET D O 1
ATOM 15010 N N . ARG D 1 42 ? 60.965 -10.462 84.343 1.00 23.51 39 ARG D N 1
ATOM 15011 C CA . ARG D 1 42 ? 60.451 -11.730 83.786 1.00 23.51 39 ARG D CA 1
ATOM 15012 C C . ARG D 1 42 ? 61.544 -12.570 83.073 1.00 27.83 39 ARG D C 1
ATOM 15013 O O . ARG D 1 42 ? 61.373 -13.782 82.928 1.00 28.16 39 ARG D O 1
ATOM 15021 N N . ASP D 1 43 ? 62.660 -11.936 82.649 1.00 24.16 40 ASP D N 1
ATOM 15022 C CA . ASP D 1 43 ? 63.754 -12.644 81.976 1.00 24.17 40 ASP D CA 1
ATOM 15023 C C . ASP D 1 43 ? 64.949 -12.923 82.935 1.00 28.22 40 ASP D C 1
ATOM 15024 O O . ASP D 1 43 ? 66.005 -13.373 82.486 1.00 28.36 40 ASP D O 1
ATOM 15029 N N . GLY D 1 44 ? 64.754 -12.676 84.233 1.00 24.39 41 GLY D N 1
ATOM 15030 C CA . GLY D 1 44 ? 65.766 -12.934 85.257 1.00 24.10 41 GLY D CA 1
ATOM 15031 C C . GLY D 1 44 ? 66.710 -11.783 85.559 1.00 27.33 41 GLY D C 1
ATOM 15032 O O . GLY D 1 44 ? 67.393 -11.804 86.587 1.00 26.88 41 GLY D O 1
ATOM 15033 N N . VAL D 1 45 ? 66.773 -10.776 84.662 1.00 23.53 42 VAL D N 1
ATOM 15034 C CA . VAL D 1 45 ? 67.640 -9.597 84.815 1.00 22.74 42 VAL D CA 1
ATOM 15035 C C . VAL D 1 45 ? 67.154 -8.755 86.013 1.00 26.08 42 VAL D C 1
ATOM 15036 O O . VAL D 1 45 ? 65.956 -8.496 86.133 1.00 25.86 42 VAL D O 1
ATOM 15040 N N . LYS D 1 46 ? 68.080 -8.371 86.916 1.00 21.56 43 LYS D N 1
ATOM 15041 C CA . LYS D 1 46 ? 67.734 -7.611 88.122 1.00 20.36 43 LYS D CA 1
ATOM 15042 C C . LYS D 1 46 ? 67.959 -6.102 87.942 1.00 22.49 43 LYS D C 1
ATOM 15043 O O . LYS D 1 46 ? 68.988 -5.688 87.399 1.00 21.43 43 LYS D O 1
ATOM 15049 N N . LEU D 1 47 ? 66.989 -5.284 88.406 1.00 18.34 44 LEU D N 1
ATOM 15050 C CA . LEU D 1 47 ? 67.077 -3.823 88.333 1.00 17.63 44 LEU D CA 1
ATOM 15051 C C . LEU D 1 47 ? 67.238 -3.219 89.726 1.00 21.46 44 LEU D C 1
ATOM 15052 O O . LEU D 1 47 ? 66.473 -3.555 90.637 1.00 21.40 44 LEU D O 1
ATOM 15057 N N . ASN D 1 48 ? 68.226 -2.316 89.886 1.00 17.65 45 ASN D N 1
ATOM 15058 C CA . ASN D 1 48 ? 68.505 -1.649 91.161 1.00 17.47 45 ASN D CA 1
ATOM 15059 C C . ASN D 1 48 ? 67.398 -0.645 91.505 1.00 21.28 45 ASN D C 1
ATOM 15060 O O . ASN D 1 48 ? 67.203 0.341 90.789 1.00 20.25 45 ASN D O 1
ATOM 15065 N N . THR D 1 49 ? 66.670 -0.916 92.600 1.00 18.31 46 THR D N 1
ATOM 15066 C CA . THR D 1 49 ? 65.534 -0.115 93.045 1.00 18.09 46 THR D CA 1
ATOM 15067 C C . THR D 1 49 ? 65.787 0.449 94.449 1.00 21.94 46 THR D C 1
ATOM 15068 O O . THR D 1 49 ? 66.086 -0.308 95.374 1.00 21.48 46 THR D O 1
ATOM 15072 N N . ILE D 1 50 ? 65.661 1.780 94.599 1.00 18.79 47 ILE D N 1
ATOM 15073 C CA . ILE D 1 50 ? 65.862 2.466 95.878 1.00 18.73 47 ILE D CA 1
ATOM 15074 C C . ILE D 1 50 ? 64.503 2.951 96.377 1.00 22.68 47 ILE D C 1
ATOM 15075 O O . ILE D 1 50 ? 63.864 3.792 95.736 1.00 21.56 47 ILE D O 1
ATOM 15080 N N . ILE D 1 51 ? 64.042 2.363 97.492 1.00 19.61 48 ILE D N 1
ATOM 15081 C CA . ILE D 1 51 ? 62.738 2.640 98.097 1.00 18.93 48 ILE D CA 1
ATOM 15082 C C . ILE D 1 51 ? 62.916 3.469 99.378 1.00 22.20 48 ILE D C 1
ATOM 15083 O O . ILE D 1 51 ? 63.521 2.994 100.344 1.00 21.97 48 ILE D O 1
ATOM 15088 N N . LEU D 1 52 ? 62.380 4.698 99.385 1.00 17.62 49 LEU D N 1
ATOM 15089 C CA . LEU D 1 52 ? 62.444 5.566 100.559 1.00 17.23 49 LEU D CA 1
ATOM 15090 C C . LEU D 1 52 ? 61.100 5.545 101.257 1.00 21.58 49 LEU D C 1
ATOM 15091 O O . LEU D 1 52 ? 60.097 5.978 100.682 1.00 20.92 49 LEU D O 1
ATOM 15096 N N . ILE D 1 53 ? 61.062 4.971 102.469 1.00 18.91 50 ILE D N 1
ATOM 15097 C CA . ILE D 1 53 ? 59.826 4.822 103.233 1.00 19.40 50 ILE D CA 1
ATOM 15098 C C . ILE D 1 53 ? 59.826 5.801 104.414 1.00 24.52 50 ILE D C 1
ATOM 15099 O O . ILE D 1 53 ? 60.634 5.643 105.334 1.00 23.93 50 ILE D O 1
ATOM 15104 N N . PRO D 1 54 ? 58.910 6.806 104.426 1.00 21.90 51 PRO D N 1
ATOM 15105 C CA . PRO D 1 54 ? 58.857 7.731 105.571 1.00 21.89 51 PRO D CA 1
ATOM 15106 C C . PRO D 1 54 ? 58.482 6.994 106.847 1.00 27.00 51 PRO D C 1
ATOM 15107 O O . PRO D 1 54 ? 57.643 6.096 106.808 1.00 27.05 51 PRO D O 1
ATOM 15111 N N . LYS D 1 55 ? 59.145 7.322 107.961 1.00 24.31 52 LYS D N 1
ATOM 15112 C CA . LYS D 1 55 ? 58.863 6.681 109.248 1.00 24.85 52 LYS D CA 1
ATOM 15113 C C . LYS D 1 55 ? 57.542 7.195 109.817 1.00 30.41 52 LYS D C 1
ATOM 15114 O O . LYS D 1 55 ? 57.125 8.315 109.502 1.00 29.33 52 LYS D O 1
ATOM 15120 N N . GLY D 1 56 ? 56.882 6.354 110.612 1.00 28.94 53 GLY D N 1
ATOM 15121 C CA . GLY D 1 56 ? 55.609 6.671 111.248 1.00 29.50 53 GLY D CA 1
ATOM 15122 C C . GLY D 1 56 ? 54.454 6.848 110.281 1.00 34.52 53 GLY D C 1
ATOM 15123 O O . GLY D 1 56 ? 53.638 7.755 110.458 1.00 34.52 53 GLY D O 1
ATOM 15124 N N . VAL D 1 57 ? 54.377 5.992 109.241 1.00 31.42 54 VAL D N 1
ATOM 15125 C CA . VAL D 1 57 ? 53.294 6.060 108.260 1.00 31.53 54 VAL D CA 1
ATOM 15126 C C . VAL D 1 57 ? 52.986 4.655 107.691 1.00 36.16 54 VAL D C 1
ATOM 15127 O O . VAL D 1 57 ? 53.895 3.851 107.459 1.00 35.65 54 VAL D O 1
ATOM 15131 N N . GLN D 1 58 ? 51.690 4.353 107.560 1.00 33.39 55 GLN D N 1
ATOM 15132 C CA . GLN D 1 58 ? 51.168 3.104 107.001 1.00 33.64 55 GLN D CA 1
ATOM 15133 C C . GLN D 1 58 ? 50.082 3.446 105.990 1.00 36.73 55 GLN D C 1
ATOM 15134 O O . GLN D 1 58 ? 49.489 4.527 106.081 1.00 36.67 55 GLN D O 1
ATOM 15140 N N . ASN D 1 59 ? 49.824 2.542 105.019 1.00 32.22 56 ASN D N 1
ATOM 15141 C CA . ASN D 1 59 ? 48.802 2.722 103.975 1.00 31.26 56 ASN D CA 1
ATOM 15142 C C . ASN D 1 59 ? 49.018 4.069 103.231 1.00 32.87 56 ASN D C 1
ATOM 15143 O O . ASN D 1 59 ? 48.148 4.947 103.237 1.00 33.04 56 ASN D O 1
ATOM 15148 N N . THR D 1 60 ? 50.210 4.235 102.638 1.00 26.86 57 THR D N 1
ATOM 15149 C CA . THR D 1 60 ? 50.576 5.448 101.904 1.00 24.95 57 THR D CA 1
ATOM 15150 C C . THR D 1 60 ? 50.945 5.070 100.445 1.00 26.71 57 THR D C 1
ATOM 15151 O O . THR D 1 60 ? 51.472 3.976 100.220 1.00 26.05 57 THR D O 1
ATOM 15155 N N . PRO D 1 61 ? 50.637 5.919 99.432 1.00 22.09 58 PRO D N 1
ATOM 15156 C CA . PRO D 1 61 ? 50.926 5.520 98.043 1.00 21.89 58 PRO D CA 1
ATOM 15157 C C . PRO D 1 61 ? 52.408 5.565 97.678 1.00 25.60 58 PRO D C 1
ATOM 15158 O O . PRO D 1 61 ? 53.226 6.129 98.411 1.00 24.95 58 PRO D O 1
ATOM 15162 N N . ILE D 1 62 ? 52.743 4.958 96.529 1.00 22.13 59 ILE D N 1
ATOM 15163 C CA . ILE D 1 62 ? 54.101 4.914 95.999 1.00 21.52 59 ILE D CA 1
ATOM 15164 C C . ILE D 1 62 ? 54.202 5.838 94.784 1.00 25.13 59 ILE D C 1
ATOM 15165 O O . ILE D 1 62 ? 53.368 5.762 93.877 1.00 25.37 59 ILE D O 1
ATOM 15170 N N . VAL D 1 63 ? 55.227 6.694 94.761 1.00 20.61 60 VAL D N 1
ATOM 15171 C CA . VAL D 1 63 ? 55.503 7.536 93.607 1.00 19.93 60 VAL D CA 1
ATOM 15172 C C . VAL D 1 63 ? 56.843 7.049 92.996 1.00 22.58 60 VAL D C 1
ATOM 15173 O O . VAL D 1 63 ? 57.885 7.085 93.655 1.00 21.50 60 VAL D O 1
ATOM 15177 N N . LEU D 1 64 ? 56.764 6.471 91.787 1.00 19.07 61 LEU D N 1
ATOM 15178 C CA . LEU D 1 64 ? 57.891 5.835 91.109 1.00 18.49 61 LEU D CA 1
ATOM 15179 C C . LEU D 1 64 ? 58.505 6.718 90.022 1.00 21.05 61 LEU D C 1
ATOM 15180 O O . LEU D 1 64 ? 57.790 7.391 89.281 1.00 20.81 61 LEU D O 1
ATOM 15185 N N . THR D 1 65 ? 59.845 6.684 89.926 1.00 16.33 62 THR D N 1
ATOM 15186 C CA . THR D 1 65 ? 60.624 7.365 88.899 1.00 15.67 62 THR D CA 1
ATOM 15187 C C . THR D 1 65 ? 61.688 6.376 88.391 1.00 18.69 62 THR D C 1
ATOM 15188 O O . THR D 1 65 ? 62.391 5.759 89.193 1.00 18.00 62 THR D O 1
ATOM 15192 N N . ARG D 1 66 ? 61.741 6.173 87.065 1.00 14.93 63 ARG D N 1
ATOM 15193 C CA . ARG D 1 66 ? 62.678 5.251 86.414 1.00 14.32 63 ARG D CA 1
ATOM 15194 C C . ARG D 1 66 ? 63.705 6.077 85.651 1.00 17.72 63 ARG D C 1
ATOM 15195 O O . ARG D 1 66 ? 63.332 6.909 84.816 1.00 16.66 63 ARG D O 1
ATOM 15203 N N . THR D 1 67 ? 64.996 5.915 85.992 1.00 14.76 64 THR D N 1
ATOM 15204 C CA . THR D 1 67 ? 66.025 6.813 85.486 1.00 14.49 64 THR D CA 1
ATOM 15205 C C . THR D 1 67 ? 67.326 6.151 84.979 1.00 19.26 64 THR D C 1
ATOM 15206 O O . THR D 1 67 ? 67.861 5.247 85.628 1.00 19.39 64 THR D O 1
ATOM 15210 N N . PRO D 1 68 ? 67.944 6.741 83.915 1.00 15.46 65 PRO D N 1
ATOM 15211 C CA . PRO D 1 68 ? 69.288 6.306 83.508 1.00 15.01 65 PRO D CA 1
ATOM 15212 C C . PRO D 1 68 ? 70.363 7.217 84.146 1.00 17.68 65 PRO D C 1
ATOM 15213 O O . PRO D 1 68 ? 71.499 7.278 83.660 1.00 17.13 65 PRO D O 1
ATOM 15217 N N . TYR D 1 69 ? 69.984 7.967 85.206 1.00 13.60 66 TYR D N 1
ATOM 15218 C CA . TYR D 1 69 ? 70.859 8.967 85.813 1.00 12.88 66 TYR D CA 1
ATOM 15219 C C . TYR D 1 69 ? 71.186 8.700 87.289 1.00 18.43 66 TYR D C 1
ATOM 15220 O O . TYR D 1 69 ? 71.188 9.638 88.092 1.00 18.48 66 TYR D O 1
ATOM 15229 N N . HIS D 1 70 ? 71.545 7.439 87.624 1.00 16.05 67 HIS D N 1
ATOM 15230 C CA . HIS D 1 70 ? 72.021 7.011 88.950 1.00 16.42 67 HIS D CA 1
ATOM 15231 C C . HIS D 1 70 ? 70.981 7.264 90.056 1.00 20.77 67 HIS D C 1
ATOM 15232 O O . HIS D 1 70 ? 71.013 8.311 90.712 1.00 19.82 67 HIS D O 1
ATOM 15239 N N . ALA D 1 71 ? 70.095 6.273 90.291 1.00 18.41 68 ALA D N 1
ATOM 15240 C CA . ALA D 1 71 ? 69.021 6.337 91.296 1.00 18.43 68 ALA D CA 1
ATOM 15241 C C . ALA D 1 71 ? 69.551 6.602 92.728 1.00 21.98 68 ALA D C 1
ATOM 15242 O O . ALA D 1 71 ? 68.912 7.340 93.479 1.00 20.97 68 ALA D O 1
ATOM 15244 N N . GLU D 1 72 ? 70.725 6.027 93.084 1.00 18.73 69 GLU D N 1
ATOM 15245 C CA . GLU D 1 72 ? 71.353 6.211 94.403 1.00 18.75 69 GLU D CA 1
ATOM 15246 C C . GLU D 1 72 ? 71.812 7.668 94.611 1.00 22.90 69 GLU D C 1
ATOM 15247 O O . GLU D 1 72 ? 71.822 8.151 95.743 1.00 22.38 69 GLU D O 1
ATOM 15253 N N . ARG D 1 73 ? 72.158 8.365 93.512 1.00 19.69 70 ARG D N 1
ATOM 15254 C CA . ARG D 1 73 ? 72.578 9.768 93.515 1.00 19.10 70 ARG D CA 1
ATOM 15255 C C . ARG D 1 73 ? 71.347 10.699 93.434 1.00 22.45 70 ARG D C 1
ATOM 15256 O O . ARG D 1 73 ? 71.357 11.774 94.032 1.00 22.49 70 ARG D O 1
ATOM 15264 N N . ARG D 1 74 ? 70.294 10.286 92.687 1.00 18.25 71 ARG D N 1
ATOM 15265 C CA . ARG D 1 74 ? 69.046 11.056 92.559 1.00 17.28 71 ARG D CA 1
ATOM 15266 C C . ARG D 1 74 ? 68.331 11.155 93.913 1.00 20.37 71 ARG D C 1
ATOM 15267 O O . ARG D 1 74 ? 67.714 12.179 94.204 1.00 19.73 71 ARG D O 1
ATOM 15275 N N . THR D 1 75 ? 68.432 10.088 94.743 1.00 16.48 72 THR D N 1
ATOM 15276 C CA . THR D 1 75 ? 67.818 10.025 96.075 1.00 16.30 72 THR D CA 1
ATOM 15277 C C . THR D 1 75 ? 68.779 10.561 97.157 1.00 19.08 72 THR D C 1
ATOM 15278 O O . THR D 1 75 ? 68.611 10.255 98.337 1.00 17.60 72 THR D O 1
ATOM 15282 N N . LEU D 1 76 ? 69.766 11.382 96.753 1.00 15.85 73 LEU D N 1
ATOM 15283 C CA . LEU D 1 76 ? 70.707 12.003 97.672 1.00 15.16 73 LEU D CA 1
ATOM 15284 C C . LEU D 1 76 ? 71.058 13.420 97.181 1.00 18.85 73 LEU D C 1
ATOM 15285 O O . LEU D 1 76 ? 72.235 13.730 96.950 1.00 18.52 73 LEU D O 1
ATOM 15290 N N . ARG D 1 77 ? 70.012 14.288 97.022 1.00 14.69 74 ARG D N 1
ATOM 15291 C CA . ARG D 1 77 ? 70.174 15.696 96.619 1.00 13.75 74 ARG D CA 1
ATOM 15292 C C . ARG D 1 77 ? 71.185 16.341 97.561 1.00 16.85 74 ARG D C 1
ATOM 15293 O O . ARG D 1 77 ? 72.169 16.930 97.115 1.00 15.41 74 ARG D O 1
ATOM 15301 N N . PHE D 1 78 ? 70.976 16.126 98.867 1.00 13.80 75 PHE D N 1
ATOM 15302 C CA . PHE D 1 78 ? 71.878 16.492 99.944 1.00 13.74 75 PHE D CA 1
ATOM 15303 C C . PHE D 1 78 ? 72.062 15.268 100.830 1.00 17.45 75 PHE D C 1
ATOM 15304 O O . PHE D 1 78 ? 71.125 14.480 100.984 1.00 16.72 75 PHE D O 1
ATOM 15312 N N . ASN D 1 79 ? 73.260 15.082 101.389 1.00 14.21 76 ASN D N 1
ATOM 15313 C CA . ASN D 1 79 ? 73.506 13.962 102.288 1.00 14.69 76 ASN D CA 1
ATOM 15314 C C . ASN D 1 79 ? 72.915 14.313 103.660 1.00 19.29 76 ASN D C 1
ATOM 15315 O O . ASN D 1 79 ? 73.609 14.865 104.520 1.00 19.05 76 ASN D O 1
ATOM 15320 N N . SER D 1 80 ? 71.605 14.055 103.831 1.00 16.11 77 SER D N 1
ATOM 15321 C CA . SER D 1 80 ? 70.882 14.480 105.021 1.00 16.11 77 SER D CA 1
ATOM 15322 C C . SER D 1 80 ? 70.051 13.382 105.697 1.00 20.39 77 SER D C 1
ATOM 15323 O O . SER D 1 80 ? 69.712 12.367 105.084 1.00 19.94 77 SER D O 1
ATOM 15326 N N . SER D 1 81 ? 69.686 13.645 106.967 1.00 17.10 78 SER D N 1
ATOM 15327 C CA . SER D 1 81 ? 68.842 12.805 107.817 1.00 16.89 78 SER D CA 1
ATOM 15328 C C . SER D 1 81 ? 67.342 13.018 107.513 1.00 19.65 78 SER D C 1
ATOM 15329 O O . SER D 1 81 ? 66.511 12.207 107.930 1.00 18.39 78 SER D O 1
ATOM 15332 N N . SER D 1 82 ? 66.998 14.119 106.802 1.00 16.56 79 SER D N 1
ATOM 15333 C CA . SER D 1 82 ? 65.610 14.442 106.441 1.00 16.29 79 SER D CA 1
ATOM 15334 C C . SER D 1 82 ? 65.288 13.994 105.019 1.00 20.46 79 SER D C 1
ATOM 15335 O O . SER D 1 82 ? 66.070 14.254 104.101 1.00 19.52 79 SER D O 1
ATOM 15338 N N . LEU D 1 83 ? 64.120 13.334 104.833 1.00 17.95 80 LEU D N 1
ATOM 15339 C CA . LEU D 1 83 ? 63.653 12.863 103.520 1.00 18.06 80 LEU D CA 1
ATOM 15340 C C . LEU D 1 83 ? 63.447 14.043 102.555 1.00 21.57 80 LEU D C 1
ATOM 15341 O O . LEU D 1 83 ? 63.816 13.946 101.384 1.00 20.70 80 LEU D O 1
ATOM 15346 N N . SER D 1 84 ? 62.913 15.173 103.069 1.00 18.54 81 SER D N 1
ATOM 15347 C CA . SER D 1 84 ? 62.665 16.392 102.288 1.00 18.09 81 SER D CA 1
ATOM 15348 C C . SER D 1 84 ? 63.957 16.982 101.688 1.00 20.22 81 SER D C 1
ATOM 15349 O O . SER D 1 84 ? 63.886 17.728 100.713 1.00 19.16 81 SER D O 1
ATOM 15352 N N . MET D 1 85 ? 65.130 16.614 102.250 1.00 16.11 82 MET D N 1
ATOM 15353 C CA . MET D 1 85 ? 66.439 17.116 101.813 1.00 15.11 82 MET D CA 1
ATOM 15354 C C . MET D 1 85 ? 67.170 16.186 100.823 1.00 18.63 82 MET D C 1
ATOM 15355 O O . MET D 1 85 ? 68.081 16.648 100.130 1.00 18.06 82 MET D O 1
ATOM 15360 N N . VAL D 1 86 ? 66.813 14.881 100.785 1.00 14.94 83 VAL D N 1
ATOM 15361 C CA . VAL D 1 86 ? 67.497 13.898 99.923 1.00 14.27 83 VAL D CA 1
ATOM 15362 C C . VAL D 1 86 ? 66.781 13.717 98.557 1.00 16.87 83 VAL D C 1
ATOM 15363 O O . VAL D 1 86 ? 67.423 13.340 97.571 1.00 15.07 83 VAL D O 1
ATOM 15367 N N . VAL D 1 87 ? 65.469 13.980 98.506 1.00 13.66 84 VAL D N 1
ATOM 15368 C CA . VAL D 1 87 ? 64.682 13.791 97.284 1.00 13.59 84 VAL D CA 1
ATOM 15369 C C . VAL D 1 87 ? 64.824 14.997 96.331 1.00 17.67 84 VAL D C 1
ATOM 15370 O O . VAL D 1 87 ? 65.022 16.128 96.797 1.00 16.48 84 VAL D O 1
ATOM 15374 N N . PRO D 1 88 ? 64.698 14.791 94.992 1.00 15.53 85 PRO D N 1
ATOM 15375 C CA . PRO D 1 88 ? 64.745 15.941 94.073 1.00 15.13 85 PRO D CA 1
ATOM 15376 C C . PRO D 1 88 ? 63.588 16.908 94.344 1.00 18.43 85 PRO D C 1
ATOM 15377 O O . PRO D 1 88 ? 62.559 16.494 94.890 1.00 17.86 85 PRO D O 1
ATOM 15381 N N . GLN D 1 89 ? 63.751 18.192 93.969 1.00 14.77 86 GLN D N 1
ATOM 15382 C CA . GLN D 1 89 ? 62.728 19.233 94.170 1.00 14.27 86 GLN D CA 1
ATOM 15383 C C . GLN D 1 89 ? 61.373 18.839 93.557 1.00 18.07 86 GLN D C 1
ATOM 15384 O O . GLN D 1 89 ? 60.343 19.287 94.042 1.00 18.20 86 GLN D O 1
ATOM 15390 N N . MET D 1 90 ? 61.380 17.959 92.532 1.00 14.24 87 MET D N 1
ATOM 15391 C CA . MET D 1 90 ? 60.174 17.421 91.887 1.00 14.01 87 MET D CA 1
ATOM 15392 C C . MET D 1 90 ? 59.291 16.687 92.915 1.00 18.18 87 MET D C 1
ATOM 15393 O O . MET D 1 90 ? 58.062 16.784 92.853 1.00 17.69 87 MET D O 1
ATOM 15398 N N . ASN D 1 91 ? 59.934 15.976 93.871 1.00 14.70 88 ASN D N 1
ATOM 15399 C CA . ASN D 1 91 ? 59.276 15.199 94.921 1.00 14.75 88 ASN D CA 1
ATOM 15400 C C . ASN D 1 91 ? 59.063 16.004 96.230 1.00 19.91 88 ASN D C 1
ATOM 15401 O O . ASN D 1 91 ? 58.881 15.392 97.283 1.00 20.23 88 ASN D O 1
ATOM 15406 N N . ASP D 1 92 ? 59.060 17.356 96.172 1.00 16.58 89 ASP D N 1
ATOM 15407 C CA . ASP D 1 92 ? 58.865 18.176 97.378 1.00 16.32 89 ASP D CA 1
ATOM 15408 C C . ASP D 1 92 ? 57.451 18.000 97.973 1.00 20.46 89 ASP D C 1
ATOM 15409 O O . ASP D 1 92 ? 57.314 17.892 99.192 1.00 19.90 89 ASP D O 1
ATOM 15414 N N . THR D 1 93 ? 56.416 17.927 97.116 1.00 17.07 90 THR D N 1
ATOM 15415 C CA . THR D 1 93 ? 55.036 17.777 97.584 1.00 16.95 90 THR D CA 1
ATOM 15416 C C . THR D 1 93 ? 54.761 16.326 98.019 1.00 20.79 90 THR D C 1
ATOM 15417 O O . THR D 1 93 ? 54.089 16.121 99.030 1.00 20.59 90 THR D O 1
ATOM 15421 N N . THR D 1 94 ? 55.322 15.329 97.302 1.00 17.43 91 THR D N 1
ATOM 15422 C CA . THR D 1 94 ? 55.127 13.910 97.656 1.00 17.76 91 THR D CA 1
ATOM 15423 C C . THR D 1 94 ? 55.875 13.548 98.958 1.00 21.64 91 THR D C 1
ATOM 15424 O O . THR D 1 94 ? 55.422 12.667 99.686 1.00 21.33 91 THR D O 1
ATOM 15428 N N . SER D 1 95 ? 56.990 14.245 99.263 1.00 18.12 92 SER D N 1
ATOM 15429 C CA . SER D 1 95 ? 57.742 14.037 100.506 1.00 18.00 92 SER D CA 1
ATOM 15430 C C . SER D 1 95 ? 56.959 14.598 101.696 1.00 20.60 92 SER D C 1
ATOM 15431 O O . SER D 1 95 ? 56.864 13.942 102.734 1.00 20.08 92 SER D O 1
ATOM 15434 N N . ALA D 1 96 ? 56.389 15.805 101.533 1.00 16.46 93 ALA D N 1
ATOM 15435 C CA . ALA D 1 96 ? 55.586 16.470 102.561 1.00 16.60 93 ALA D CA 1
ATOM 15436 C C . ALA D 1 96 ? 54.300 15.673 102.869 1.00 20.60 93 ALA D C 1
ATOM 15437 O O . ALA D 1 96 ? 53.872 15.629 104.023 1.00 20.54 93 ALA D O 1
ATOM 15439 N N . ALA D 1 97 ? 53.722 15.003 101.842 1.00 16.96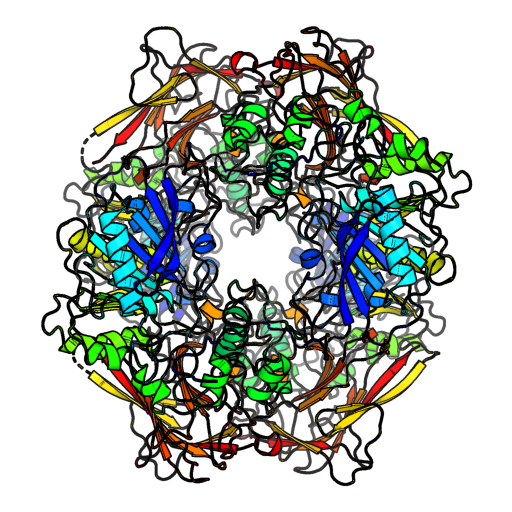 94 ALA D N 1
ATOM 15440 C CA . ALA D 1 97 ? 52.519 14.169 101.979 1.00 16.88 94 ALA D CA 1
ATOM 15441 C C . ALA D 1 97 ? 52.859 12.789 102.571 1.00 20.01 94 ALA D C 1
ATOM 15442 O O . ALA D 1 97 ? 51.955 12.011 102.890 1.00 19.46 94 ALA D O 1
ATOM 15444 N N . ARG D 1 98 ? 54.171 12.510 102.744 1.00 16.07 95 ARG D N 1
ATOM 15445 C CA . ARG D 1 98 ? 54.735 11.282 103.318 1.00 16.19 95 ARG D CA 1
ATOM 15446 C C . ARG D 1 98 ? 54.408 10.049 102.439 1.00 20.02 95 ARG D C 1
ATOM 15447 O O . ARG D 1 98 ? 53.978 9.008 102.939 1.00 19.33 95 ARG D O 1
ATOM 15455 N N . TYR D 1 99 ? 54.635 10.190 101.120 1.00 17.28 96 TYR D N 1
ATOM 15456 C CA . TYR D 1 99 ? 54.499 9.118 100.125 1.00 17.52 96 TYR D CA 1
ATOM 15457 C C . TYR D 1 99 ? 55.739 8.255 100.161 1.00 21.30 96 TYR D C 1
ATOM 15458 O O . TYR D 1 99 ? 56.801 8.744 100.556 1.00 19.90 96 TYR D O 1
ATOM 15467 N N . ILE D 1 100 ? 55.655 7.020 99.636 1.00 18.63 97 ILE D N 1
ATOM 15468 C CA . ILE D 1 100 ? 56.834 6.175 99.459 1.00 18.08 97 ILE D CA 1
ATOM 15469 C C . ILE D 1 100 ? 57.463 6.610 98.125 1.00 22.08 97 ILE D C 1
ATOM 15470 O O . ILE D 1 100 ? 56.787 6.576 97.093 1.00 22.66 97 ILE D O 1
ATOM 15475 N N . ILE D 1 101 ? 58.708 7.110 98.163 1.00 17.90 98 ILE D N 1
ATOM 15476 C CA . ILE D 1 101 ? 59.389 7.614 96.965 1.00 16.75 98 ILE D CA 1
ATOM 15477 C C . ILE D 1 101 ? 60.375 6.552 96.470 1.00 20.01 98 ILE D C 1
ATOM 15478 O O . ILE D 1 101 ? 61.233 6.092 97.227 1.00 19.12 98 ILE D O 1
ATOM 15483 N N . VAL D 1 102 ? 60.185 6.100 95.222 1.00 16.57 99 VAL D N 1
ATOM 15484 C CA . VAL D 1 102 ? 61.001 5.032 94.649 1.00 16.03 99 VAL D CA 1
ATOM 15485 C C . VAL D 1 102 ? 61.703 5.514 93.370 1.00 19.00 99 VAL D C 1
ATOM 15486 O O . VAL D 1 102 ? 61.057 6.065 92.478 1.00 18.51 99 VAL D O 1
ATOM 15490 N N . TYR D 1 103 ? 63.035 5.305 93.302 1.00 14.99 100 TYR D N 1
ATOM 15491 C CA . TYR D 1 103 ? 63.870 5.597 92.133 1.00 14.08 100 TYR D CA 1
ATOM 15492 C C . TYR D 1 103 ? 64.552 4.313 91.694 1.00 18.29 100 TYR D C 1
ATOM 15493 O O . TYR D 1 103 ? 65.130 3.603 92.524 1.00 18.37 100 TYR D O 1
ATOM 15502 N N . GLN D 1 104 ? 64.420 3.971 90.410 1.00 14.18 101 GLN D N 1
ATOM 15503 C CA . GLN D 1 104 ? 64.977 2.734 89.874 1.00 13.95 101 GLN D CA 1
ATOM 15504 C C . GLN D 1 104 ? 65.919 3.014 88.723 1.00 17.99 101 GLN D C 1
ATOM 15505 O O . GLN D 1 104 ? 65.597 3.813 87.838 1.00 17.12 101 GLN D O 1
ATOM 15511 N N . ASP D 1 105 ? 67.070 2.326 88.706 1.00 15.46 102 ASP D N 1
ATOM 15512 C CA . ASP D 1 105 ? 67.997 2.419 87.588 1.00 15.53 102 ASP D CA 1
ATOM 15513 C C . ASP D 1 105 ? 67.416 1.616 86.435 1.00 20.85 102 ASP D C 1
ATOM 15514 O O . ASP D 1 105 ? 67.086 0.439 86.622 1.00 21.20 102 ASP D O 1
ATOM 15519 N N . VAL D 1 106 ? 67.219 2.254 85.262 1.00 17.18 103 VAL D N 1
ATOM 15520 C CA . VAL D 1 106 ? 66.679 1.548 84.090 1.00 16.97 103 VAL D CA 1
ATOM 15521 C C . VAL D 1 106 ? 67.682 0.469 83.651 1.00 20.84 103 VAL D C 1
ATOM 15522 O O . VAL D 1 106 ? 68.871 0.562 83.976 1.00 20.06 103 VAL D O 1
ATOM 15526 N N . ARG D 1 107 ? 67.191 -0.566 82.955 1.00 18.10 104 ARG D N 1
ATOM 15527 C CA . ARG D 1 107 ? 67.983 -1.695 82.467 1.00 17.78 104 ARG D CA 1
ATOM 15528 C C . ARG D 1 107 ? 69.288 -1.230 81.795 1.00 20.41 104 ARG D C 1
ATOM 15529 O O . ARG D 1 107 ? 69.264 -0.343 80.940 1.00 19.42 104 ARG D O 1
ATOM 15537 N N . GLY D 1 108 ? 70.407 -1.799 82.239 1.00 16.50 105 GLY D N 1
ATOM 15538 C CA . GLY D 1 108 ? 71.723 -1.514 81.683 1.00 16.22 105 GLY D CA 1
ATOM 15539 C C . GLY D 1 108 ? 72.438 -0.281 82.201 1.00 19.80 105 GLY D C 1
ATOM 15540 O O . GLY D 1 108 ? 73.515 0.049 81.694 1.00 19.60 105 GLY D O 1
ATOM 15541 N N . LYS D 1 109 ? 71.871 0.412 83.213 1.00 15.31 106 LYS D N 1
ATOM 15542 C CA . LYS D 1 109 ? 72.519 1.605 83.760 1.00 14.51 106 LYS D CA 1
ATOM 15543 C C . LYS D 1 109 ? 72.833 1.477 85.250 1.00 18.89 106 LYS D C 1
ATOM 15544 O O . LYS D 1 109 ? 72.001 1.008 86.032 1.00 18.15 106 LYS D O 1
ATOM 15550 N N . TYR D 1 110 ? 74.047 1.929 85.628 1.00 15.95 107 TYR D N 1
ATOM 15551 C CA . TYR D 1 110 ? 74.573 2.025 86.990 1.00 15.82 107 TYR D CA 1
ATOM 15552 C C . TYR D 1 110 ? 74.475 0.707 87.796 1.00 20.66 107 TYR D C 1
ATOM 15553 O O . TYR D 1 110 ? 75.321 -0.167 87.616 1.00 21.22 107 TYR D O 1
ATOM 15562 N N . GLY D 1 111 ? 73.485 0.599 88.689 1.00 17.09 108 GLY D N 1
ATOM 15563 C CA . GLY D 1 111 ? 73.310 -0.572 89.547 1.00 17.36 108 GLY D CA 1
ATOM 15564 C C . GLY D 1 111 ? 72.499 -1.706 88.944 1.00 21.66 108 GLY D C 1
ATOM 15565 O O . GLY D 1 111 ? 72.445 -2.800 89.515 1.00 21.60 108 GLY D O 1
ATOM 15566 N N . SER D 1 112 ? 71.843 -1.456 87.800 1.00 17.91 109 SER D N 1
ATOM 15567 C CA . SER D 1 112 ? 71.006 -2.464 87.148 1.00 17.66 109 SER D CA 1
ATOM 15568 C C . SER D 1 112 ? 71.800 -3.360 86.211 1.00 21.39 109 SER D C 1
ATOM 15569 O O . SER D 1 112 ? 72.799 -2.927 85.639 1.00 19.97 109 SER D O 1
ATOM 15572 N N . GLU D 1 113 ? 71.331 -4.619 86.045 1.00 19.37 110 GLU D N 1
ATOM 15573 C CA . GLU D 1 113 ? 71.918 -5.611 85.142 1.00 19.48 110 GLU D CA 1
ATOM 15574 C C . GLU D 1 113 ? 71.310 -5.457 83.742 1.00 24.36 110 GLU D C 1
ATOM 15575 O O . GLU D 1 113 ? 70.403 -4.641 83.552 1.00 24.00 110 GLU D O 1
ATOM 15581 N N . GLY D 1 114 ? 71.791 -6.257 82.789 1.00 21.47 111 GLY D N 1
ATOM 15582 C CA . GLY D 1 114 ? 71.294 -6.260 81.418 1.00 21.47 111 GLY D CA 1
ATOM 15583 C C . GLY D 1 114 ? 71.980 -5.269 80.501 1.00 25.21 111 GLY D C 1
ATOM 15584 O O . GLY D 1 114 ? 72.852 -4.511 80.933 1.00 24.26 111 GLY D O 1
ATOM 15585 N N . GLY D 1 115 ? 71.587 -5.290 79.231 1.00 22.13 112 GLY D N 1
ATOM 15586 C CA . GLY D 1 115 ? 72.123 -4.393 78.217 1.00 21.95 112 GLY D CA 1
ATOM 15587 C C . GLY D 1 115 ? 71.408 -3.058 78.193 1.00 25.91 112 GLY D C 1
ATOM 15588 O O . GLY D 1 115 ? 70.250 -2.965 78.616 1.00 26.09 112 GLY D O 1
ATOM 15589 N N . TYR D 1 116 ? 72.087 -2.005 77.710 1.00 21.31 113 TYR D N 1
ATOM 15590 C CA . TYR D 1 116 ? 71.463 -0.697 77.640 1.00 20.13 113 TYR D CA 1
ATOM 15591 C C . TYR D 1 116 ? 71.176 -0.285 76.198 1.00 24.43 113 TYR D C 1
ATOM 15592 O O . TYR D 1 116 ? 72.064 -0.304 75.346 1.00 23.49 113 TYR D O 1
ATOM 15601 N N . MET D 1 117 ? 69.919 0.084 75.942 1.00 21.87 114 MET D N 1
ATOM 15602 C CA . MET D 1 117 ? 69.448 0.600 74.663 1.00 22.08 114 MET D CA 1
ATOM 15603 C C . MET D 1 117 ? 68.856 1.978 74.915 1.00 25.62 114 MET D C 1
ATOM 15604 O O . MET D 1 117 ? 67.915 2.099 75.705 1.00 25.03 114 MET D O 1
ATOM 15609 N N . MET D 1 118 ? 69.473 3.032 74.333 1.00 22.44 115 MET D N 1
ATOM 15610 C CA . MET D 1 118 ? 69.030 4.429 74.484 1.00 21.69 115 MET D CA 1
ATOM 15611 C C . MET D 1 118 ? 67.550 4.550 74.126 1.00 23.24 115 MET D C 1
ATOM 15612 O O . MET D 1 118 ? 67.167 4.212 73.003 1.00 22.20 115 MET D O 1
ATOM 15617 N N . ASN D 1 119 ? 66.719 4.995 75.102 1.00 18.57 116 ASN D N 1
ATOM 15618 C CA . ASN D 1 119 ? 65.259 5.137 74.966 1.00 18.22 116 ASN D CA 1
ATOM 15619 C C . ASN D 1 119 ? 64.665 3.872 74.337 1.00 23.51 116 ASN D C 1
ATOM 15620 O O . ASN D 1 119 ? 64.012 3.943 73.288 1.00 23.11 116 ASN D O 1
ATOM 15625 N N . LYS D 1 120 ? 64.960 2.702 74.962 1.00 20.25 117 LYS D N 1
ATOM 15626 C CA . LYS D 1 120 ? 64.553 1.379 74.500 1.00 20.59 117 LYS D CA 1
ATOM 15627 C C . LYS D 1 120 ? 63.082 1.367 74.063 1.00 24.69 117 LYS D C 1
ATOM 15628 O O . LYS D 1 120 ? 62.188 1.548 74.894 1.00 24.59 117 LYS D O 1
ATOM 15634 N N . PRO D 1 121 ? 62.815 1.194 72.745 1.00 21.18 118 PRO D N 1
ATOM 15635 C CA . PRO D 1 121 ? 61.419 1.183 72.282 1.00 21.02 118 PRO D CA 1
ATOM 15636 C C . PRO D 1 121 ? 60.696 -0.105 72.677 1.00 24.32 118 PRO D C 1
ATOM 15637 O O . PRO D 1 121 ? 61.342 -1.074 73.078 1.00 23.93 118 PRO D O 1
ATOM 15641 N N . LEU D 1 122 ? 59.352 -0.114 72.564 1.00 20.82 119 LEU D N 1
ATOM 15642 C CA . LEU D 1 122 ? 58.535 -1.292 72.868 1.00 21.12 119 LEU D CA 1
ATOM 15643 C C . LEU D 1 122 ? 58.953 -2.478 72.012 1.00 25.47 119 LEU D C 1
ATOM 15644 O O . LEU D 1 122 ? 59.520 -2.284 70.930 1.00 25.64 119 LEU D O 1
ATOM 15649 N N . THR D 1 123 ? 58.652 -3.706 72.479 1.00 21.44 120 THR D N 1
ATOM 15650 C CA . THR D 1 123 ? 58.944 -4.923 71.723 1.00 21.39 120 THR D CA 1
ATOM 15651 C C . THR D 1 123 ? 58.267 -4.829 70.356 1.00 25.49 120 THR D C 1
ATOM 15652 O O . THR D 1 123 ? 57.073 -4.519 70.268 1.00 24.83 120 THR D O 1
ATOM 15656 N N . GLY D 1 124 ? 59.064 -4.993 69.312 1.00 22.12 121 GLY D N 1
ATOM 15657 C CA . GLY D 1 124 ? 58.611 -4.898 67.933 1.00 21.97 121 GLY D CA 1
ATOM 15658 C C . GLY D 1 124 ? 59.765 -4.963 66.956 1.00 26.19 121 GLY D C 1
ATOM 15659 O O . GLY D 1 124 ? 60.799 -5.560 67.265 1.00 25.62 121 GLY D O 1
ATOM 15660 N N . PRO D 1 125 ? 59.648 -4.316 65.773 1.00 23.61 122 PRO D N 1
ATOM 15661 C CA . PRO D 1 125 ? 60.739 -4.398 64.781 1.00 23.81 122 PRO D CA 1
ATOM 15662 C C . PRO D 1 125 ? 62.049 -3.755 65.249 1.00 27.66 122 PRO D C 1
ATOM 15663 O O . PRO D 1 125 ? 63.114 -4.133 64.759 1.00 27.36 122 PRO D O 1
ATOM 15667 N N . LEU D 1 126 ? 61.978 -2.814 66.215 1.00 24.13 123 LEU D N 1
ATOM 15668 C CA . LEU D 1 126 ? 63.163 -2.134 66.747 1.00 23.69 123 LEU D CA 1
ATOM 15669 C C . LEU D 1 126 ? 63.597 -2.695 68.125 1.00 27.56 123 LEU D C 1
ATOM 15670 O O . LEU D 1 126 ? 64.548 -2.178 68.722 1.00 27.54 123 LEU D O 1
ATOM 15675 N N . ASN D 1 127 ? 62.921 -3.763 68.613 1.00 23.58 124 ASN D N 1
ATOM 15676 C CA . ASN D 1 127 ? 63.238 -4.401 69.901 1.00 22.67 124 ASN D CA 1
ATOM 15677 C C . ASN D 1 127 ? 62.817 -5.878 69.877 1.00 25.68 124 ASN D C 1
ATOM 15678 O O . ASN D 1 127 ? 61.631 -6.192 70.000 1.00 25.01 124 ASN D O 1
ATOM 15683 N N . THR D 1 128 ? 63.802 -6.777 69.733 1.00 22.17 125 THR D N 1
ATOM 15684 C CA . THR D 1 128 ? 63.569 -8.224 69.656 1.00 22.72 125 THR D CA 1
ATOM 15685 C C . THR D 1 128 ? 64.015 -8.947 70.952 1.00 26.24 125 THR D C 1
ATOM 15686 O O . THR D 1 128 ? 64.018 -10.178 70.990 1.00 26.34 125 THR D O 1
ATOM 15690 N N . THR D 1 129 ? 64.347 -8.179 72.017 1.00 22.24 126 THR D N 1
ATOM 15691 C CA . THR D 1 129 ? 64.863 -8.711 73.294 1.00 22.09 126 THR D CA 1
ATOM 15692 C C . THR D 1 129 ? 63.801 -9.423 74.158 1.00 26.16 126 THR D C 1
ATOM 15693 O O . THR D 1 129 ? 64.165 -10.135 75.098 1.00 25.51 126 THR D O 1
ATOM 15697 N N . GLY D 1 130 ? 62.523 -9.173 73.887 1.00 23.14 127 GLY D N 1
ATOM 15698 C CA . GLY D 1 130 ? 61.431 -9.760 74.659 1.00 23.38 127 GLY D CA 1
ATOM 15699 C C . GLY D 1 130 ? 60.975 -8.910 75.834 1.00 26.96 127 GLY D C 1
ATOM 15700 O O . GLY D 1 130 ? 59.905 -9.156 76.394 1.00 26.86 127 GLY D O 1
ATOM 15701 N N . THR D 1 131 ? 61.794 -7.911 76.230 1.00 23.36 128 THR D N 1
ATOM 15702 C CA . THR D 1 131 ? 61.471 -6.962 77.304 1.00 22.58 128 THR D CA 1
ATOM 15703 C C . THR D 1 131 ? 61.576 -5.526 76.788 1.00 25.94 128 THR D C 1
ATOM 15704 O O . THR D 1 131 ? 62.210 -5.283 75.758 1.00 25.61 128 THR D O 1
ATOM 15708 N N . ASP D 1 132 ? 60.960 -4.580 77.516 1.00 21.88 129 ASP D N 1
ATOM 15709 C CA . ASP D 1 132 ? 61.003 -3.142 77.241 1.00 21.14 129 ASP D CA 1
ATOM 15710 C C . ASP D 1 132 ? 60.727 -2.377 78.554 1.00 25.31 129 ASP D C 1
ATOM 15711 O O . ASP D 1 132 ? 60.632 -3.013 79.612 1.00 25.78 129 ASP D O 1
ATOM 15716 N N . HIS D 1 133 ? 60.609 -1.030 78.495 1.00 20.33 130 HIS D N 1
ATOM 15717 C CA . HIS D 1 133 ? 60.354 -0.219 79.689 1.00 20.15 130 HIS D CA 1
ATOM 15718 C C . HIS D 1 133 ? 58.976 -0.518 80.305 1.00 24.40 130 HIS D C 1
ATOM 15719 O O . HIS D 1 133 ? 58.858 -0.523 81.526 1.00 23.82 130 HIS D O 1
ATOM 15726 N N . SER D 1 134 ? 57.951 -0.792 79.467 1.00 21.63 131 SER D N 1
ATOM 15727 C CA . SER D 1 134 ? 56.596 -1.093 79.944 1.00 21.93 131 SER D CA 1
ATOM 15728 C C . SER D 1 134 ? 56.521 -2.461 80.666 1.00 25.47 131 SER D C 1
ATOM 15729 O O . SER D 1 134 ? 55.810 -2.575 81.664 1.00 24.87 131 SER D O 1
ATOM 15732 N N . THR D 1 135 ? 57.259 -3.485 80.171 1.00 21.97 132 THR D N 1
ATOM 15733 C CA . THR D 1 135 ? 57.276 -4.812 80.809 1.00 22.19 132 THR D CA 1
ATOM 15734 C C . THR D 1 135 ? 58.085 -4.754 82.117 1.00 25.56 132 THR D C 1
ATOM 15735 O O . THR D 1 135 ? 57.657 -5.321 83.124 1.00 25.20 132 THR D O 1
ATOM 15739 N N . ASP D 1 136 ? 59.232 -4.036 82.106 1.00 21.21 133 ASP D N 1
ATOM 15740 C CA . ASP D 1 136 ? 60.078 -3.862 83.288 1.00 20.64 133 ASP D CA 1
ATOM 15741 C C . ASP D 1 136 ? 59.338 -3.085 84.381 1.00 23.79 133 ASP D C 1
ATOM 15742 O O . ASP D 1 136 ? 59.499 -3.395 85.559 1.00 22.87 133 ASP D O 1
ATOM 15747 N N . THR D 1 137 ? 58.490 -2.113 83.983 1.00 20.54 134 THR D N 1
ATOM 15748 C CA . THR D 1 137 ? 57.657 -1.329 84.899 1.00 20.37 134 THR D CA 1
ATOM 15749 C C . THR D 1 137 ? 56.600 -2.238 85.543 1.00 24.27 134 THR D C 1
ATOM 15750 O O . THR D 1 137 ? 56.454 -2.217 86.767 1.00 23.57 134 THR D O 1
ATOM 15754 N N . TYR D 1 138 ? 55.873 -3.042 84.718 1.00 21.15 135 TYR D N 1
ATOM 15755 C CA . TYR D 1 138 ? 54.852 -3.982 85.199 1.00 21.28 135 TYR D CA 1
ATOM 15756 C C . TYR D 1 138 ? 55.447 -4.921 86.256 1.00 24.69 135 TYR D C 1
ATOM 15757 O O . TYR D 1 138 ? 54.866 -5.070 87.332 1.00 23.91 135 TYR D O 1
ATOM 15766 N N . ASP D 1 139 ? 56.623 -5.526 85.950 1.00 20.80 136 ASP D N 1
ATOM 15767 C CA . ASP D 1 139 ? 57.335 -6.449 86.837 1.00 20.69 136 ASP D CA 1
ATOM 15768 C C . ASP D 1 139 ? 57.801 -5.746 88.116 1.00 24.47 136 ASP D C 1
ATOM 15769 O O . ASP D 1 139 ? 57.824 -6.368 89.179 1.00 24.51 136 ASP D O 1
ATOM 15774 N N . THR D 1 140 ? 58.165 -4.450 88.012 1.00 20.68 137 THR D N 1
ATOM 15775 C CA . THR D 1 140 ? 58.621 -3.640 89.147 1.00 19.91 137 THR D CA 1
ATOM 15776 C C . THR D 1 140 ? 57.443 -3.295 90.067 1.00 23.61 137 THR D C 1
ATOM 15777 O O . THR D 1 140 ? 57.538 -3.524 91.274 1.00 22.59 137 THR D O 1
ATOM 15781 N N . ILE D 1 141 ? 56.343 -2.735 89.501 1.00 21.01 138 ILE D N 1
ATOM 15782 C CA . ILE D 1 141 ? 55.153 -2.332 90.269 1.00 21.20 138 ILE D CA 1
ATOM 15783 C C . ILE D 1 141 ? 54.562 -3.546 90.999 1.00 26.86 138 ILE D C 1
ATOM 15784 O O . ILE D 1 141 ? 54.234 -3.435 92.182 1.00 27.26 138 ILE D O 1
ATOM 15789 N N . ASP D 1 142 ? 54.504 -4.712 90.322 1.00 24.12 139 ASP D N 1
ATOM 15790 C CA . ASP D 1 142 ? 53.994 -5.961 90.892 1.00 25.01 139 ASP D CA 1
ATOM 15791 C C . ASP D 1 142 ? 54.795 -6.370 92.133 1.00 28.77 139 ASP D C 1
ATOM 15792 O O . ASP D 1 142 ? 54.200 -6.786 93.127 1.00 28.59 139 ASP D O 1
ATOM 15797 N N . TRP D 1 143 ? 56.134 -6.202 92.095 1.00 25.13 140 TRP D N 1
ATOM 15798 C CA . TRP D 1 143 ? 56.995 -6.505 93.239 1.00 25.16 140 TRP D CA 1
ATOM 15799 C C . TRP D 1 143 ? 56.760 -5.511 94.377 1.00 28.46 140 TRP D C 1
ATOM 15800 O O . TRP D 1 143 ? 56.642 -5.931 95.529 1.00 29.00 140 TRP D O 1
ATOM 15811 N N . LEU D 1 144 ? 56.730 -4.194 94.060 1.00 23.62 141 LEU D N 1
ATOM 15812 C CA . LEU D 1 144 ? 56.575 -3.121 95.051 1.00 22.75 141 LEU D CA 1
ATOM 15813 C C . LEU D 1 144 ? 55.256 -3.224 95.824 1.00 26.99 141 LEU D C 1
ATOM 15814 O O . LEU D 1 144 ? 55.253 -3.025 97.038 1.00 26.72 141 LEU D O 1
ATOM 15819 N N . VAL D 1 145 ? 54.142 -3.551 95.133 1.00 23.84 142 VAL D N 1
ATOM 15820 C CA . VAL D 1 145 ? 52.825 -3.654 95.782 1.00 23.96 142 VAL D CA 1
ATOM 15821 C C . VAL D 1 145 ? 52.714 -4.930 96.642 1.00 28.13 142 VAL D C 1
ATOM 15822 O O . VAL D 1 145 ? 51.921 -4.956 97.581 1.00 28.47 142 VAL D O 1
ATOM 15826 N N . LYS D 1 146 ? 53.523 -5.959 96.346 1.00 24.82 143 LYS D N 1
ATOM 15827 C CA . LYS D 1 146 ? 53.484 -7.230 97.075 1.00 25.43 143 LYS D CA 1
ATOM 15828 C C . LYS D 1 146 ? 54.566 -7.339 98.169 1.00 30.20 143 LYS D C 1
ATOM 15829 O O . LYS D 1 146 ? 54.460 -8.218 99.025 1.00 30.64 143 LYS D O 1
ATOM 15835 N N . ASN D 1 147 ? 55.593 -6.462 98.156 1.00 27.20 144 ASN D N 1
ATOM 15836 C CA . ASN D 1 147 ? 56.689 -6.567 99.126 1.00 27.17 144 ASN D CA 1
ATOM 15837 C C . ASN D 1 147 ? 56.890 -5.324 100.031 1.00 30.74 144 ASN D C 1
ATOM 15838 O O . ASN D 1 147 ? 57.802 -5.337 100.866 1.00 30.35 144 ASN D O 1
ATOM 15843 N N . ILE D 1 148 ? 56.043 -4.283 99.906 1.00 27.02 145 ILE D N 1
ATOM 15844 C CA . ILE D 1 148 ? 56.157 -3.112 100.790 1.00 26.60 145 ILE D CA 1
ATOM 15845 C C . ILE D 1 148 ? 54.895 -3.032 101.676 1.00 30.74 145 ILE D C 1
ATOM 15846 O O . ILE D 1 148 ? 53.809 -2.720 101.175 1.00 30.64 145 ILE D O 1
ATOM 15851 N N . PRO D 1 149 ? 55.015 -3.361 102.990 1.00 26.98 146 PRO D N 1
ATOM 15852 C CA . PRO D 1 149 ? 53.822 -3.368 103.863 1.00 26.77 146 PRO D CA 1
ATOM 15853 C C . PRO D 1 149 ? 53.259 -1.974 104.148 1.00 28.54 146 PRO D C 1
ATOM 15854 O O . PRO D 1 149 ? 52.063 -1.849 104.401 1.00 28.25 146 PRO D O 1
ATOM 15858 N N . GLU D 1 150 ? 54.110 -0.930 104.092 1.00 23.42 147 GLU D N 1
ATOM 15859 C CA . GLU D 1 150 ? 53.704 0.461 104.351 1.00 22.45 147 GLU D CA 1
ATOM 15860 C C . GLU D 1 150 ? 52.897 1.055 103.177 1.00 25.79 147 GLU D C 1
ATOM 15861 O O . GLU D 1 150 ? 52.352 2.151 103.299 1.00 25.08 147 GLU D O 1
ATOM 15867 N N . SER D 1 151 ? 52.820 0.326 102.054 1.00 22.91 148 SER D N 1
ATOM 15868 C CA . SER D 1 151 ? 52.113 0.738 100.842 1.00 22.96 148 SER D CA 1
ATOM 15869 C C . SER D 1 151 ? 50.598 0.522 100.960 1.00 27.37 148 SER D C 1
ATOM 15870 O O . SER D 1 151 ? 50.155 -0.402 101.648 1.00 27.37 148 SER D O 1
ATOM 15873 N N . ASN D 1 152 ? 49.809 1.356 100.250 1.00 23.64 149 ASN D N 1
ATOM 15874 C CA . ASN D 1 152 ? 48.350 1.219 100.195 1.00 23.80 149 ASN D CA 1
ATOM 15875 C C . ASN D 1 152 ? 47.931 0.406 98.942 1.00 27.58 149 ASN D C 1
ATOM 15876 O O . ASN D 1 152 ? 46.744 0.145 98.742 1.00 27.86 149 ASN D O 1
ATOM 15881 N N . GLY D 1 153 ? 48.919 0.024 98.128 1.00 23.64 150 GLY D N 1
ATOM 15882 C CA . GLY D 1 153 ? 48.710 -0.755 96.909 1.00 23.43 150 GLY D CA 1
ATOM 15883 C C . GLY D 1 153 ? 48.538 0.071 95.645 1.00 25.85 150 GLY D C 1
ATOM 15884 O O . GLY D 1 153 ? 48.357 -0.494 94.564 1.00 25.02 150 GLY D O 1
ATOM 15885 N N . ARG D 1 154 ? 48.593 1.415 95.765 1.00 21.29 151 ARG D N 1
ATOM 15886 C CA . ARG D 1 154 ? 48.433 2.322 94.618 1.00 20.47 151 ARG D CA 1
ATOM 15887 C C . ARG D 1 154 ? 49.769 2.961 94.241 1.00 22.52 151 ARG D C 1
ATOM 15888 O O . ARG D 1 154 ? 50.570 3.294 95.118 1.00 20.53 151 ARG D O 1
ATOM 15896 N N . VAL D 1 155 ? 50.024 3.092 92.926 1.00 18.92 152 VAL D N 1
ATOM 15897 C CA . VAL D 1 155 ? 51.291 3.612 92.413 1.00 18.17 152 VAL D CA 1
ATOM 15898 C C . VAL D 1 155 ? 51.055 4.700 91.353 1.00 22.45 152 VAL D C 1
ATOM 15899 O O . VAL D 1 155 ? 50.123 4.606 90.552 1.00 21.96 152 VAL D O 1
ATOM 15903 N N . ALA D 1 156 ? 51.907 5.739 91.375 1.00 19.17 153 ALA D N 1
ATOM 15904 C CA . ALA D 1 156 ? 51.942 6.803 90.381 1.00 18.83 153 ALA D CA 1
ATOM 15905 C C . ALA D 1 156 ? 53.356 6.947 89.856 1.00 22.38 153 ALA D C 1
ATOM 15906 O O . ALA D 1 156 ? 54.313 6.724 90.601 1.00 21.96 153 ALA D O 1
ATOM 15908 N N . ALA D 1 157 ? 53.496 7.280 88.570 1.00 18.66 154 ALA D N 1
ATOM 15909 C CA . ALA D 1 157 ? 54.799 7.462 87.945 1.00 17.82 154 ALA D CA 1
ATOM 15910 C C . ALA D 1 157 ? 55.010 8.923 87.575 1.00 20.56 154 ALA D C 1
ATOM 15911 O O . ALA D 1 157 ? 54.173 9.508 86.894 1.00 19.52 154 ALA D O 1
ATOM 15913 N N . ILE D 1 158 ? 56.094 9.536 88.075 1.00 17.46 155 ILE D N 1
ATOM 15914 C CA . ILE D 1 158 ? 56.410 10.935 87.751 1.00 17.00 155 ILE D CA 1
ATOM 15915 C C . ILE D 1 158 ? 57.870 11.022 87.287 1.00 20.94 155 ILE D C 1
ATOM 15916 O O . ILE D 1 158 ? 58.681 10.159 87.629 1.00 20.49 155 ILE D O 1
ATOM 15921 N N . GLY D 1 159 ? 58.182 12.047 86.504 1.00 17.40 156 GLY D N 1
ATOM 15922 C CA . GLY D 1 159 ? 59.530 12.247 85.994 1.00 16.84 156 GLY D CA 1
ATOM 15923 C C . GLY D 1 159 ? 59.601 13.214 84.837 1.00 20.16 156 GLY D C 1
ATOM 15924 O O . GLY D 1 159 ? 58.591 13.477 84.181 1.00 19.52 156 GLY D O 1
ATOM 15925 N N . GLY D 1 160 ? 60.803 13.730 84.590 1.00 16.66 157 GLY D N 1
ATOM 15926 C CA . GLY D 1 160 ? 61.066 14.680 83.520 1.00 16.57 157 GLY D CA 1
ATOM 15927 C C . GLY D 1 160 ? 62.144 14.233 82.557 1.00 21.16 157 GLY D C 1
ATOM 15928 O O . GLY D 1 160 ? 63.078 13.534 82.958 1.00 21.54 157 GLY D O 1
ATOM 15929 N N . SER D 1 161 ? 62.027 14.652 81.268 1.00 17.14 158 SER D N 1
ATOM 15930 C CA . SER D 1 161 ? 62.966 14.327 80.177 1.00 17.15 158 SER D CA 1
ATOM 15931 C C . SER D 1 161 ? 62.964 12.811 79.904 1.00 19.91 158 SER D C 1
ATOM 15932 O O . SER D 1 161 ? 61.940 12.277 79.470 1.00 19.29 158 SER D O 1
ATOM 15935 N N . TYR D 1 162 ? 64.092 12.116 80.188 1.00 15.48 159 TYR D N 1
ATOM 15936 C CA . TYR D 1 162 ? 64.200 10.664 80.044 1.00 14.90 159 TYR D CA 1
ATOM 15937 C C . TYR D 1 162 ? 63.293 9.998 81.079 1.00 17.91 159 TYR D C 1
ATOM 15938 O O . TYR D 1 162 ? 62.652 8.984 80.787 1.00 17.21 159 TYR D O 1
ATOM 15947 N N . GLU D 1 163 ? 63.204 10.611 82.278 1.00 14.19 160 GLU D N 1
ATOM 15948 C CA . GLU D 1 163 ? 62.344 10.149 83.368 1.00 14.07 160 GLU D CA 1
ATOM 15949 C C . GLU D 1 163 ? 60.866 10.396 83.015 1.00 18.78 160 GLU D C 1
ATOM 15950 O O . GLU D 1 163 ? 59.989 9.728 83.557 1.00 19.06 160 GLU D O 1
ATOM 15956 N N . GLY D 1 164 ? 60.625 11.311 82.069 1.00 15.25 161 GLY D N 1
ATOM 15957 C CA . GLY D 1 164 ? 59.303 11.588 81.518 1.00 14.91 161 GLY D CA 1
ATOM 15958 C C . GLY D 1 164 ? 58.956 10.588 80.431 1.00 19.74 161 GLY D C 1
ATOM 15959 O O . GLY D 1 164 ? 57.791 10.213 80.274 1.00 19.43 161 GLY D O 1
ATOM 15960 N N . TYR D 1 165 ? 59.985 10.135 79.674 1.00 17.30 162 TYR D N 1
ATOM 15961 C CA . TYR D 1 165 ? 59.855 9.114 78.626 1.00 18.03 162 TYR D CA 1
ATOM 15962 C C . TYR D 1 165 ? 59.504 7.763 79.266 1.00 21.60 162 TYR D C 1
ATOM 15963 O O . TYR D 1 165 ? 58.619 7.063 78.765 1.00 21.43 162 TYR D O 1
ATOM 15972 N N . THR D 1 166 ? 60.196 7.401 80.380 1.00 17.65 163 THR D N 1
ATOM 15973 C CA . THR D 1 166 ? 59.929 6.153 81.109 1.00 17.62 163 THR D CA 1
ATOM 15974 C C . THR D 1 166 ? 58.559 6.229 81.790 1.00 20.98 163 THR D C 1
ATOM 15975 O O . THR D 1 166 ? 57.881 5.209 81.880 1.00 20.72 163 THR D O 1
ATOM 15979 N N . THR D 1 167 ? 58.129 7.450 82.216 1.00 17.19 164 THR D N 1
ATOM 15980 C CA . THR D 1 167 ? 56.802 7.693 82.807 1.00 17.18 164 THR D CA 1
ATOM 15981 C C . THR D 1 167 ? 55.711 7.378 81.759 1.00 21.04 164 THR D C 1
ATOM 15982 O O . THR D 1 167 ? 54.726 6.718 82.088 1.00 20.52 164 THR D O 1
ATOM 15986 N N . LEU D 1 168 ? 55.919 7.821 80.495 1.00 17.58 165 LEU D N 1
ATOM 15987 C CA . LEU D 1 168 ? 55.001 7.567 79.377 1.00 18.24 165 LEU D CA 1
ATOM 15988 C C . LEU D 1 168 ? 54.910 6.072 79.065 1.00 22.87 165 LEU D C 1
ATOM 15989 O O . LEU D 1 168 ? 53.843 5.586 78.694 1.00 22.73 165 LEU D O 1
ATOM 15994 N N . MET D 1 169 ? 56.034 5.348 79.212 1.00 20.08 166 MET D N 1
ATOM 15995 C CA . MET D 1 169 ? 56.108 3.906 78.970 1.00 20.48 166 MET D CA 1
ATOM 15996 C C . MET D 1 169 ? 55.327 3.106 80.029 1.00 25.79 166 MET D C 1
ATOM 15997 O O . MET D 1 169 ? 54.845 2.016 79.722 1.00 25.76 166 MET D O 1
ATOM 16002 N N . CYS D 1 170 ? 55.152 3.672 81.252 1.00 23.19 167 CYS D N 1
ATOM 16003 C CA . CYS D 1 170 ? 54.393 3.040 82.346 1.00 23.52 167 CYS D CA 1
ATOM 16004 C C . CYS D 1 170 ? 52.898 2.863 81.967 1.00 26.18 167 CYS D C 1
ATOM 16005 O O . CYS D 1 170 ? 52.229 2.007 82.543 1.00 26.10 167 CYS D O 1
ATOM 16008 N N . THR D 1 171 ? 52.387 3.679 81.006 1.00 21.56 168 THR D N 1
ATOM 16009 C CA . THR D 1 171 ? 50.982 3.676 80.565 1.00 21.57 168 THR D CA 1
ATOM 16010 C C . THR D 1 171 ? 50.670 2.605 79.481 1.00 26.25 168 THR D C 1
ATOM 16011 O O . THR D 1 171 ? 49.497 2.400 79.164 1.00 25.73 168 THR D O 1
ATOM 16015 N N . ILE D 1 172 ? 51.703 1.954 78.901 1.00 23.68 169 ILE D N 1
ATOM 16016 C CA . ILE D 1 172 ? 51.499 0.901 77.888 1.00 24.25 169 ILE D CA 1
ATOM 16017 C C . ILE D 1 172 ? 51.275 -0.423 78.614 1.00 28.40 169 ILE D C 1
ATOM 16018 O O . ILE D 1 172 ? 52.149 -0.843 79.378 1.00 28.39 169 ILE D O 1
ATOM 16023 N N . ASN D 1 173 ? 50.101 -1.079 78.377 1.00 24.82 170 ASN D N 1
ATOM 16024 C CA . ASN D 1 173 ? 49.674 -2.313 79.071 1.00 24.67 170 ASN D CA 1
ATOM 16025 C C . ASN D 1 173 ? 49.989 -2.134 80.575 1.00 27.41 170 ASN D C 1
ATOM 16026 O O . ASN D 1 173 ? 50.925 -2.753 81.095 1.00 27.27 170 ASN D O 1
ATOM 16031 N N . PRO D 1 174 ? 49.347 -1.136 81.235 1.00 22.25 171 PRO D N 1
ATOM 16032 C CA . PRO D 1 174 ? 49.769 -0.786 82.597 1.00 21.27 171 PRO D CA 1
ATOM 16033 C C . PRO D 1 174 ? 49.314 -1.766 83.657 1.00 24.34 171 PRO D C 1
ATOM 16034 O O . PRO D 1 174 ? 48.296 -2.443 83.495 1.00 23.65 171 PRO D O 1
ATOM 16038 N N . HIS D 1 175 ? 50.072 -1.810 84.763 1.00 20.46 172 HIS D N 1
ATOM 16039 C CA . HIS D 1 175 ? 49.774 -2.629 85.927 1.00 20.69 172 HIS D CA 1
ATOM 16040 C C . HIS D 1 175 ? 48.493 -2.108 86.584 1.00 24.85 172 HIS D C 1
ATOM 16041 O O . HIS D 1 175 ? 48.293 -0.889 86.607 1.00 24.39 172 HIS D O 1
ATOM 16048 N N . PRO D 1 176 ? 47.599 -2.989 87.109 1.00 21.83 173 PRO D N 1
ATOM 16049 C CA . PRO D 1 176 ? 46.350 -2.486 87.723 1.00 21.97 173 PRO D CA 1
ATOM 16050 C C . PRO D 1 176 ? 46.569 -1.438 88.827 1.00 25.90 173 PRO D C 1
ATOM 16051 O O . PRO D 1 176 ? 45.697 -0.594 89.034 1.00 25.50 173 PRO D O 1
ATOM 16055 N N . ALA D 1 177 ? 47.740 -1.473 89.507 1.00 22.38 174 ALA D N 1
ATOM 16056 C CA . ALA D 1 177 ? 48.078 -0.554 90.599 1.00 21.88 174 ALA D CA 1
ATOM 16057 C C . ALA D 1 177 ? 48.493 0.861 90.124 1.00 25.35 174 ALA D C 1
ATOM 16058 O O . ALA D 1 177 ? 48.535 1.774 90.953 1.00 24.37 174 ALA D O 1
ATOM 16060 N N . LEU D 1 178 ? 48.812 1.050 88.818 1.00 22.11 175 LEU D N 1
ATOM 16061 C CA . LEU D 1 178 ? 49.184 2.387 88.321 1.00 21.31 175 LEU D CA 1
ATOM 16062 C C . LEU D 1 178 ? 47.918 3.233 88.169 1.00 23.81 175 LEU D C 1
ATOM 16063 O O . LEU D 1 178 ? 47.050 2.904 87.360 1.00 22.81 175 LEU D O 1
ATOM 16068 N N . LYS D 1 179 ? 47.801 4.303 88.982 1.00 19.33 176 LYS D N 1
ATOM 16069 C CA . LYS D 1 179 ? 46.590 5.122 89.038 1.00 18.67 176 LYS D CA 1
ATOM 16070 C C . LYS D 1 179 ? 46.720 6.493 88.363 1.00 21.95 176 LYS D C 1
ATOM 16071 O O . LYS D 1 179 ? 45.692 7.106 88.070 1.00 21.20 176 LYS D O 1
ATOM 16077 N N . ALA D 1 180 ? 47.964 7.002 88.168 1.00 18.28 177 ALA D N 1
ATOM 16078 C CA . ALA D 1 180 ? 48.208 8.319 87.557 1.00 17.63 177 ALA D CA 1
ATOM 16079 C C . ALA D 1 180 ? 49.655 8.473 87.097 1.00 21.60 177 ALA D C 1
ATOM 16080 O O . ALA D 1 180 ? 50.543 7.807 87.629 1.00 20.69 177 ALA D O 1
ATOM 16082 N N . VAL D 1 181 ? 49.896 9.376 86.120 1.00 18.73 178 VAL D N 1
ATOM 16083 C CA . VAL D 1 181 ? 51.243 9.682 85.613 1.00 18.38 178 VAL D CA 1
ATOM 16084 C C . VAL D 1 181 ? 51.430 11.198 85.451 1.00 21.86 178 VAL D C 1
ATOM 16085 O O . VAL D 1 181 ? 50.516 11.891 84.994 1.00 21.10 178 VAL D O 1
ATOM 16089 N N . VAL D 1 182 ? 52.612 11.711 85.822 1.00 18.57 179 VAL D N 1
ATOM 16090 C CA . VAL D 1 182 ? 52.922 13.134 85.654 1.00 18.26 179 VAL D CA 1
ATOM 16091 C C . VAL D 1 182 ? 54.228 13.263 84.816 1.00 21.80 179 VAL D C 1
ATOM 16092 O O . VAL D 1 182 ? 55.316 13.455 85.372 1.00 21.21 179 VAL D O 1
ATOM 16096 N N . PRO D 1 183 ? 54.134 13.133 83.468 1.00 18.19 180 PRO D N 1
ATOM 16097 C CA . PRO D 1 183 ? 55.344 13.271 82.643 1.00 17.71 180 PRO D CA 1
ATOM 16098 C C . PRO D 1 183 ? 55.700 14.739 82.373 1.00 21.09 180 PRO D C 1
ATOM 16099 O O . PRO D 1 183 ? 54.904 15.483 81.795 1.00 20.55 180 PRO D O 1
ATOM 16103 N N . PHE D 1 184 ? 56.899 15.153 82.811 1.00 17.59 181 PHE D N 1
ATOM 16104 C CA . PHE D 1 184 ? 57.431 16.510 82.622 1.00 16.78 181 PHE D CA 1
ATOM 16105 C C . PHE D 1 184 ? 58.362 16.545 81.428 1.00 20.82 181 PHE D C 1
ATOM 16106 O O . PHE D 1 184 ? 59.190 15.642 81.289 1.00 20.34 181 PHE D O 1
ATOM 16114 N N . ALA D 1 185 ? 58.275 17.603 80.588 1.00 17.39 182 ALA D N 1
ATOM 16115 C CA . ALA D 1 185 ? 59.192 17.847 79.459 1.00 17.18 182 ALA D CA 1
ATOM 16116 C C . ALA D 1 185 ? 59.744 16.537 78.843 1.00 21.56 182 ALA D C 1
ATOM 16117 O O . ALA D 1 185 ? 60.954 16.403 78.636 1.00 20.39 182 ALA D O 1
ATOM 16119 N N . SER D 1 186 ? 58.844 15.570 78.581 1.00 18.84 183 SER D N 1
ATOM 16120 C CA . SER D 1 186 ? 59.178 14.234 78.103 1.00 19.15 183 SER D CA 1
ATOM 16121 C C . SER D 1 186 ? 59.919 14.210 76.773 1.00 22.38 183 SER D C 1
ATOM 16122 O O . SER D 1 186 ? 59.730 15.090 75.930 1.00 21.48 183 SER D O 1
ATOM 16125 N N . MET D 1 187 ? 60.749 13.165 76.587 1.00 18.84 184 MET D N 1
ATOM 16126 C CA . MET D 1 187 ? 61.419 12.848 75.329 1.00 18.45 184 MET D CA 1
ATOM 16127 C C . MET D 1 187 ? 60.391 12.125 74.474 1.00 21.67 184 MET D C 1
ATOM 16128 O O . MET D 1 187 ? 59.977 11.015 74.830 1.00 21.12 184 MET D O 1
ATOM 16133 N N . VAL D 1 188 ? 59.885 12.784 73.420 1.00 17.75 185 VAL D N 1
ATOM 16134 C CA . VAL D 1 188 ? 58.814 12.207 72.603 1.00 17.67 185 VAL D CA 1
ATOM 16135 C C . VAL D 1 188 ? 59.319 11.850 71.191 1.00 21.91 185 VAL D C 1
ATOM 16136 O O . VAL D 1 188 ? 59.110 10.725 70.735 1.00 21.28 185 VAL D O 1
ATOM 16140 N N . ASP D 1 189 ? 59.970 12.803 70.511 1.00 19.12 186 ASP D N 1
ATOM 16141 C CA . ASP D 1 189 ? 60.492 12.593 69.167 1.00 19.27 186 ASP D CA 1
ATOM 16142 C C . ASP D 1 189 ? 61.820 13.328 69.016 1.00 22.69 186 ASP D C 1
ATOM 16143 O O . ASP D 1 189 ? 61.843 14.521 68.709 1.00 22.41 186 ASP D O 1
ATOM 16148 N N . GLY D 1 190 ? 62.910 12.591 69.216 1.00 19.29 187 GLY D N 1
ATOM 16149 C CA . GLY D 1 190 ? 64.273 13.108 69.145 1.00 18.66 187 GLY D CA 1
ATOM 16150 C C . GLY D 1 190 ? 64.713 13.617 67.786 1.00 22.27 187 GLY D C 1
ATOM 16151 O O . GLY D 1 190 ? 65.744 14.287 67.695 1.00 21.69 187 GLY D O 1
ATOM 16152 N N . TRP D 1 191 ? 63.942 13.308 66.716 1.00 18.43 188 TRP D N 1
ATOM 16153 C CA . TRP D 1 191 ? 64.257 13.761 65.360 1.00 18.07 188 TRP D CA 1
ATOM 16154 C C . TRP D 1 191 ? 63.448 14.996 64.981 1.00 21.92 188 TRP D C 1
ATOM 16155 O O . TRP D 1 191 ? 64.018 15.949 64.453 1.00 21.46 188 TRP D O 1
ATOM 16166 N N . MET D 1 192 ? 62.113 14.963 65.188 1.00 19.22 189 MET D N 1
ATOM 16167 C CA . MET D 1 192 ? 61.228 16.063 64.793 1.00 18.99 189 MET D CA 1
ATOM 16168 C C . MET D 1 192 ? 61.591 17.393 65.475 1.00 22.35 189 MET D C 1
ATOM 16169 O O . MET D 1 192 ? 61.796 18.387 64.779 1.00 22.13 189 MET D O 1
ATOM 16174 N N . GLY D 1 193 ? 61.697 17.404 66.801 1.00 18.42 190 GLY D N 1
ATOM 16175 C CA . GLY D 1 193 ? 62.048 18.638 67.495 1.00 17.66 190 GLY D CA 1
ATOM 16176 C C . GLY D 1 193 ? 62.455 18.540 68.948 1.00 21.01 190 GLY D C 1
ATOM 16177 O O . GLY D 1 193 ? 62.383 19.546 69.663 1.00 20.24 190 GLY D O 1
ATOM 16178 N N . ASP D 1 194 ? 62.926 17.367 69.403 1.00 17.12 191 ASP D N 1
ATOM 16179 C CA . ASP D 1 194 ? 63.338 17.262 70.802 1.00 16.31 191 ASP D CA 1
ATOM 16180 C C . ASP D 1 194 ? 64.886 17.373 70.980 1.00 19.58 191 ASP D C 1
ATOM 16181 O O . ASP D 1 194 ? 65.441 18.433 70.695 1.00 19.13 191 ASP D O 1
ATOM 16186 N N . ASP D 1 195 ? 65.562 16.316 71.477 1.00 15.87 192 ASP D N 1
ATOM 16187 C CA . ASP D 1 195 ? 66.980 16.367 71.870 1.00 15.47 192 ASP D CA 1
ATOM 16188 C C . ASP D 1 195 ? 68.027 16.240 70.763 1.00 19.25 192 ASP D C 1
ATOM 16189 O O . ASP D 1 195 ? 69.043 16.935 70.835 1.00 18.15 192 ASP D O 1
ATOM 16194 N N . TRP D 1 196 ? 67.872 15.276 69.843 1.00 16.47 193 TRP D N 1
ATOM 16195 C CA . TRP D 1 196 ? 68.922 14.958 68.867 1.00 17.03 193 TRP D CA 1
ATOM 16196 C C . TRP D 1 196 ? 68.862 15.798 67.596 1.00 19.16 193 TRP D C 1
ATOM 16197 O O . TRP D 1 196 ? 69.911 16.189 67.080 1.00 18.08 193 TRP D O 1
ATOM 16208 N N . PHE D 1 197 ? 67.655 16.040 67.075 1.00 15.04 194 PHE D N 1
ATOM 16209 C CA . PHE D 1 197 ? 67.439 16.824 65.859 1.00 14.53 194 PHE D CA 1
ATOM 16210 C C . PHE D 1 197 ? 66.215 17.725 65.992 1.00 18.72 194 PHE D C 1
ATOM 16211 O O . PHE D 1 197 ? 65.289 17.401 66.739 1.00 17.84 194 PHE D O 1
ATOM 16219 N N . HIS D 1 198 ? 66.190 18.826 65.213 1.00 15.59 195 HIS D N 1
ATOM 16220 C CA . HIS D 1 198 ? 65.044 19.728 65.053 1.00 15.36 195 HIS D CA 1
ATOM 16221 C C . HIS D 1 198 ? 64.790 19.852 63.558 1.00 19.95 195 HIS D C 1
ATOM 16222 O O . HIS D 1 198 ? 65.572 20.501 62.856 1.00 19.45 195 HIS D O 1
ATOM 16229 N N . MET D 1 199 ? 63.766 19.133 63.055 1.00 17.56 196 MET D N 1
ATOM 16230 C CA . MET D 1 199 ? 63.379 19.079 61.636 1.00 18.21 196 MET D CA 1
ATOM 16231 C C . MET D 1 199 ? 64.609 18.780 60.720 1.00 21.33 196 MET D C 1
ATOM 16232 O O . MET D 1 199 ? 64.798 19.421 59.679 1.00 20.47 196 MET D O 1
ATOM 16237 N N . GLY D 1 200 ? 65.425 17.809 61.141 1.00 17.63 197 GLY D N 1
ATOM 16238 C CA . GLY D 1 200 ? 66.597 17.367 60.389 1.00 17.58 197 GLY D CA 1
ATOM 16239 C C . GLY D 1 200 ? 67.935 17.931 60.821 1.00 20.50 197 GLY D C 1
ATOM 16240 O O . GLY D 1 200 ? 68.966 17.289 60.607 1.00 20.56 197 GLY D O 1
ATOM 16241 N N . ALA D 1 201 ? 67.943 19.141 61.401 1.00 16.31 198 ALA D N 1
ATOM 16242 C CA . ALA D 1 201 ? 69.177 19.787 61.849 1.00 15.90 198 ALA D CA 1
ATOM 16243 C C . ALA D 1 201 ? 69.708 19.106 63.113 1.00 19.32 198 ALA D C 1
ATOM 16244 O O . ALA D 1 201 ? 69.048 19.119 64.154 1.00 18.22 198 ALA D O 1
ATOM 16246 N N . PHE D 1 202 ? 70.890 18.481 63.001 1.00 16.25 199 PHE D N 1
ATOM 16247 C CA . PHE D 1 202 ? 71.487 17.680 64.065 1.00 15.88 199 PHE D CA 1
ATOM 16248 C C . PHE D 1 202 ? 72.099 18.521 65.189 1.00 19.54 199 PHE D C 1
ATOM 16249 O O . PHE D 1 202 ? 72.964 19.362 64.947 1.00 19.00 199 PHE D O 1
ATOM 16257 N N . ARG D 1 203 ? 71.670 18.240 66.430 1.00 16.32 200 ARG D N 1
ATOM 16258 C CA . ARG D 1 203 ? 72.163 18.886 67.645 1.00 15.58 200 ARG D CA 1
ATOM 16259 C C . ARG D 1 203 ? 73.406 18.140 68.141 1.00 19.71 200 ARG D C 1
ATOM 16260 O O . ARG D 1 203 ? 73.326 17.371 69.100 1.00 19.17 200 ARG D O 1
ATOM 16268 N N . GLN D 1 204 ? 74.548 18.339 67.450 1.00 17.17 201 GLN D N 1
ATOM 16269 C CA . GLN D 1 204 ? 75.827 17.671 67.747 1.00 17.04 201 GLN D CA 1
ATOM 16270 C C . GLN D 1 204 ? 76.295 17.887 69.199 1.00 21.15 201 GLN D C 1
ATOM 16271 O O . GLN D 1 204 ? 76.741 16.932 69.839 1.00 20.52 201 GLN D O 1
ATOM 16277 N N . GLU D 1 205 ? 76.178 19.131 69.713 1.00 17.81 202 GLU D N 1
ATOM 16278 C CA . GLU D 1 205 ? 76.590 19.490 71.069 1.00 17.47 202 GLU D CA 1
ATOM 16279 C C . GLU D 1 205 ? 75.726 18.803 72.136 1.00 21.47 202 GLU D C 1
ATOM 16280 O O . GLU D 1 205 ? 76.213 18.519 73.227 1.00 21.36 202 GLU D O 1
ATOM 16286 N N . ALA D 1 206 ? 74.445 18.565 71.827 1.00 17.95 203 ALA D N 1
ATOM 16287 C CA . ALA D 1 206 ? 73.518 17.922 72.751 1.00 17.70 203 ALA D CA 1
ATOM 16288 C C . ALA D 1 206 ? 73.608 16.397 72.680 1.00 21.93 203 ALA D C 1
ATOM 16289 O O . ALA D 1 206 ? 73.340 15.722 73.671 1.00 22.25 203 ALA D O 1
ATOM 16291 N N . SER D 1 207 ? 73.980 15.855 71.518 1.00 17.61 204 SER D N 1
ATOM 16292 C CA . SER D 1 207 ? 73.968 14.416 71.298 1.00 17.51 204 SER D CA 1
ATOM 16293 C C . SER D 1 207 ? 75.280 13.691 71.623 1.00 19.66 204 SER D C 1
ATOM 16294 O O . SER D 1 207 ? 75.232 12.700 72.349 1.00 18.95 204 SER D O 1
ATOM 16297 N N . LEU D 1 208 ? 76.426 14.124 71.038 1.00 15.34 205 LEU D N 1
ATOM 16298 C CA . LEU D 1 208 ? 77.712 13.410 71.168 1.00 14.68 205 LEU D CA 1
ATOM 16299 C C . LEU D 1 208 ? 78.246 13.324 72.629 1.00 18.18 205 LEU D C 1
ATOM 16300 O O . LEU D 1 208 ? 78.489 12.205 73.076 1.00 17.30 205 LEU D O 1
ATOM 16305 N N . PRO D 1 209 ? 78.413 14.437 73.406 1.00 15.38 206 PRO D N 1
ATOM 16306 C CA . PRO D 1 209 ? 78.909 14.286 74.793 1.00 15.35 206 PRO D CA 1
ATOM 16307 C C . PRO D 1 209 ? 77.983 13.439 75.667 1.00 19.12 206 PRO D C 1
ATOM 16308 O O . PRO D 1 209 ? 78.466 12.709 76.535 1.00 18.09 206 PRO D O 1
ATOM 16312 N N . TYR D 1 210 ? 76.651 13.522 75.417 1.00 15.50 207 TYR D N 1
ATOM 16313 C CA . TYR D 1 210 ? 75.640 12.774 76.161 1.00 14.53 207 TYR D CA 1
ATOM 16314 C C . TYR D 1 210 ? 75.778 11.274 75.898 1.00 19.18 207 TYR D C 1
ATOM 16315 O O . TYR D 1 210 ? 75.857 10.498 76.854 1.00 18.49 207 TYR D O 1
ATOM 16324 N N . ALA D 1 211 ? 75.814 10.868 74.602 1.00 16.41 208 ALA D N 1
ATOM 16325 C CA . ALA D 1 211 ? 75.954 9.466 74.193 1.00 17.08 208 ALA D CA 1
ATOM 16326 C C . ALA D 1 211 ? 77.275 8.885 74.693 1.00 21.38 208 ALA D C 1
ATOM 16327 O O . ALA D 1 211 ? 77.310 7.728 75.103 1.00 21.97 208 ALA D O 1
ATOM 16329 N N . TYR D 1 212 ? 78.351 9.701 74.701 1.00 17.25 209 TYR D N 1
ATOM 16330 C CA . TYR D 1 212 ? 79.664 9.288 75.197 1.00 16.85 209 TYR D CA 1
ATOM 16331 C C . TYR D 1 212 ? 79.603 8.985 76.703 1.00 18.80 209 TYR D C 1
ATOM 16332 O O . TYR D 1 212 ? 80.048 7.929 77.117 1.00 17.94 209 TYR D O 1
ATOM 16341 N N . ASN D 1 213 ? 79.063 9.919 77.513 1.00 15.30 210 ASN D N 1
ATOM 16342 C CA . ASN D 1 213 ? 79.001 9.778 78.973 1.00 14.76 210 ASN D CA 1
ATOM 16343 C C . ASN D 1 213 ? 78.032 8.678 79.418 1.00 18.47 210 ASN D C 1
ATOM 16344 O O . ASN D 1 213 ? 78.350 7.925 80.335 1.00 18.37 210 ASN D O 1
ATOM 16349 N N . GLN D 1 214 ? 76.867 8.578 78.767 1.00 14.53 211 GLN D N 1
ATOM 16350 C CA . GLN D 1 214 ? 75.842 7.603 79.137 1.00 14.83 211 GLN D CA 1
ATOM 16351 C C . GLN D 1 214 ? 76.089 6.199 78.570 1.00 19.21 211 GLN D C 1
ATOM 16352 O O . GLN D 1 214 ? 75.496 5.248 79.081 1.00 19.28 211 GLN D O 1
ATOM 16358 N N . GLU D 1 215 ? 76.917 6.054 77.502 1.00 15.53 212 GLU D N 1
ATOM 16359 C CA . GLU D 1 215 ? 77.074 4.739 76.864 1.00 15.67 212 GLU D CA 1
ATOM 16360 C C . GLU D 1 215 ? 78.513 4.186 76.783 1.00 20.90 212 GLU D C 1
ATOM 16361 O O . GLU D 1 215 ? 78.673 3.039 76.354 1.00 20.57 212 GLU D O 1
ATOM 16367 N N . ALA D 1 216 ? 79.551 4.957 77.184 1.00 17.82 213 ALA D N 1
ATOM 16368 C CA . ALA D 1 216 ? 80.918 4.403 77.162 1.00 18.08 213 ALA D CA 1
ATOM 16369 C C . ALA D 1 216 ? 81.056 3.314 78.224 1.00 22.29 213 ALA D C 1
ATOM 16370 O O . ALA D 1 216 ? 81.748 2.316 78.007 1.00 22.89 213 ALA D O 1
ATOM 16372 N N . THR D 1 217 ? 80.383 3.512 79.372 1.00 18.34 214 THR D N 1
ATOM 16373 C CA . THR D 1 217 ? 80.368 2.584 80.507 1.00 18.10 214 THR D CA 1
ATOM 16374 C C . THR D 1 217 ? 78.955 2.515 81.097 1.00 21.55 214 THR D C 1
ATOM 16375 O O . THR D 1 217 ? 78.119 3.378 80.808 1.00 20.37 214 THR D O 1
ATOM 16379 N N . ARG D 1 218 ? 78.699 1.493 81.928 1.00 18.66 215 ARG D N 1
ATOM 16380 C CA . ARG D 1 218 ? 77.417 1.278 82.599 1.00 18.62 215 ARG D CA 1
ATOM 16381 C C . ARG D 1 218 ? 77.178 2.337 83.691 1.00 22.28 215 ARG D C 1
ATOM 16382 O O . ARG D 1 218 ? 76.063 2.843 83.820 1.00 21.38 215 ARG D O 1
ATOM 16390 N N . LYS D 1 219 ? 78.232 2.670 84.466 1.00 18.86 216 LYS D N 1
ATOM 16391 C CA . LYS D 1 219 ? 78.150 3.573 85.616 1.00 17.97 216 LYS D CA 1
ATOM 16392 C C . LYS D 1 219 ? 78.782 4.960 85.357 1.00 21.70 216 LYS D C 1
ATOM 16393 O O . LYS D 1 219 ? 79.094 5.667 86.322 1.00 20.93 216 LYS D O 1
ATOM 16399 N N . ASN D 1 220 ? 78.930 5.365 84.070 1.00 19.12 217 ASN D N 1
ATOM 16400 C CA . ASN D 1 220 ? 79.524 6.660 83.667 1.00 18.93 217 ASN D CA 1
ATOM 16401 C C . ASN D 1 220 ? 80.904 6.866 84.339 1.00 23.85 217 ASN D C 1
ATOM 16402 O O . ASN D 1 220 ? 81.137 7.879 85.008 1.00 23.27 217 ASN D O 1
ATOM 16407 N N . GLU D 1 221 ? 81.798 5.878 84.183 1.00 21.43 218 GLU D N 1
ATOM 16408 C CA . GLU D 1 221 ? 83.133 5.909 84.786 1.00 21.40 218 GLU D CA 1
ATOM 16409 C C . GLU D 1 221 ? 84.144 6.602 83.859 1.00 24.63 218 GLU D C 1
ATOM 16410 O O . GLU D 1 221 ? 85.172 7.087 84.332 1.00 24.16 218 GLU D O 1
ATOM 16416 N N . ILE D 1 222 ? 83.835 6.668 82.550 1.00 21.15 219 ILE D N 1
ATOM 16417 C CA . ILE D 1 222 ? 84.655 7.345 81.537 1.00 20.81 219 ILE D CA 1
ATOM 16418 C C . ILE D 1 222 ? 83.825 8.508 80.975 1.00 23.11 219 ILE D C 1
ATOM 16419 O O . ILE D 1 222 ? 82.774 8.277 80.371 1.00 23.24 219 ILE D O 1
ATOM 16424 N N . LYS D 1 223 ? 84.271 9.748 81.205 1.00 18.21 220 LYS D N 1
ATOM 16425 C CA . LYS D 1 223 ? 83.525 10.932 80.778 1.00 17.48 220 LYS D CA 1
ATOM 16426 C C . LYS D 1 223 ? 84.227 11.706 79.650 1.00 21.37 220 LYS D C 1
ATOM 16427 O O . LYS D 1 223 ? 85.447 11.620 79.497 1.00 20.51 220 LYS D O 1
ATOM 16433 N N . TRP D 1 224 ? 83.425 12.445 78.848 1.00 18.36 221 TRP D N 1
ATOM 16434 C CA . TRP D 1 224 ? 83.852 13.242 77.688 1.00 18.37 221 TRP D CA 1
ATOM 16435 C C . TRP D 1 224 ? 84.953 14.238 78.068 1.00 21.91 221 TRP D C 1
ATOM 16436 O O . TRP D 1 224 ? 84.743 15.107 78.919 1.00 21.49 221 TRP D O 1
ATOM 16447 N N . TRP D 1 225 ? 86.131 14.090 77.439 1.00 17.74 222 TRP D N 1
ATOM 16448 C CA . TRP D 1 225 ? 87.277 14.968 77.653 1.00 17.18 222 TRP D CA 1
ATOM 16449 C C . TRP D 1 225 ? 87.225 16.153 76.676 1.00 21.00 222 TRP D C 1
ATOM 16450 O O . TRP D 1 225 ? 86.524 16.089 75.660 1.00 20.35 222 TRP D O 1
ATOM 16461 N N . SER D 1 226 ? 87.966 17.227 76.985 1.00 17.83 223 SER D N 1
ATOM 16462 C CA . SER D 1 226 ? 87.975 18.445 76.179 1.00 17.89 223 SER D CA 1
ATOM 16463 C C . SER D 1 226 ? 89.384 18.997 76.005 1.00 22.15 223 SER D C 1
ATOM 16464 O O . SER D 1 226 ? 90.194 18.924 76.924 1.00 21.74 223 SER D O 1
ATOM 16467 N N . GLY D 1 227 ? 89.640 19.586 74.842 1.00 18.95 224 GLY D N 1
ATOM 16468 C CA . GLY D 1 227 ? 90.910 20.235 74.532 1.00 19.12 224 GLY D CA 1
ATOM 16469 C C . GLY D 1 227 ? 90.747 21.703 74.180 1.00 22.07 224 GLY D C 1
ATOM 16470 O O . GLY D 1 227 ? 91.672 22.321 73.645 1.00 21.80 224 GLY D O 1
ATOM 16471 N N . SER D 1 228 ? 89.561 22.275 74.485 1.00 17.59 225 SER D N 1
ATOM 16472 C CA . SER D 1 228 ? 89.214 23.661 74.164 1.00 17.10 225 SER D CA 1
ATOM 16473 C C . SER D 1 228 ? 88.064 24.159 75.054 1.00 20.63 225 SER D C 1
ATOM 16474 O O . SER D 1 228 ? 87.052 23.469 75.194 1.00 20.41 225 SER D O 1
ATOM 16477 N N . TYR D 1 229 ? 88.214 25.366 75.638 1.00 16.64 226 TYR D N 1
ATOM 16478 C CA . TYR D 1 229 ? 87.170 25.976 76.467 1.00 15.96 226 TYR D CA 1
ATOM 16479 C C . TYR D 1 229 ? 85.962 26.398 75.611 1.00 19.64 226 TYR D C 1
ATOM 16480 O O . TYR D 1 229 ? 84.818 26.159 76.004 1.00 19.57 226 TYR D O 1
ATOM 16489 N N . ASP D 1 230 ? 86.227 27.019 74.444 1.00 15.32 227 ASP D N 1
ATOM 16490 C CA . ASP D 1 230 ? 85.203 27.481 73.512 1.00 14.51 227 ASP D CA 1
ATOM 16491 C C . ASP D 1 230 ? 84.816 26.348 72.541 1.00 18.34 227 ASP D C 1
ATOM 16492 O O . ASP D 1 230 ? 85.596 25.992 71.652 1.00 17.29 227 ASP D O 1
ATOM 16497 N N . THR D 1 231 ? 83.592 25.801 72.712 1.00 15.44 228 THR D N 1
ATOM 16498 C CA . THR D 1 231 ? 83.058 24.695 71.900 1.00 15.16 228 THR D CA 1
ATOM 16499 C C . THR D 1 231 ? 82.816 25.118 70.443 1.00 18.86 228 THR D C 1
ATOM 16500 O O . THR D 1 231 ? 82.836 24.261 69.560 1.00 18.57 228 THR D O 1
ATOM 16504 N N . TYR D 1 232 ? 82.605 26.431 70.188 1.00 15.75 229 TYR D N 1
ATOM 16505 C CA . TYR D 1 232 ? 82.414 26.951 68.827 1.00 15.88 229 TYR D CA 1
ATOM 16506 C C . TYR D 1 232 ? 83.646 26.623 67.968 1.00 20.66 229 TYR D C 1
ATOM 16507 O O . TYR D 1 232 ? 83.493 26.099 66.868 1.00 20.27 229 TYR D O 1
ATOM 16516 N N . ASP D 1 233 ? 84.857 26.901 68.490 1.00 18.13 230 ASP D N 1
ATOM 16517 C CA . ASP D 1 233 ? 86.115 26.637 67.792 1.00 18.82 230 ASP D CA 1
ATOM 16518 C C . ASP D 1 233 ? 86.369 25.135 67.624 1.00 21.71 230 ASP D C 1
ATOM 16519 O O . ASP D 1 233 ? 86.730 24.705 66.529 1.00 21.49 230 ASP D O 1
ATOM 16524 N N . ALA D 1 234 ? 86.165 24.340 68.705 1.00 17.43 231 ALA D N 1
ATOM 16525 C CA . ALA D 1 234 ? 86.393 22.888 68.720 1.00 17.06 231 ALA D CA 1
ATOM 16526 C C . ALA D 1 234 ? 85.550 22.144 67.675 1.00 20.01 231 ALA D C 1
ATOM 16527 O O . ALA D 1 234 ? 86.080 21.281 66.971 1.00 19.20 231 ALA D O 1
ATOM 16529 N N . TYR D 1 235 ? 84.245 22.474 67.574 1.00 16.71 232 TYR D N 1
ATOM 16530 C CA . TYR D 1 235 ? 83.344 21.825 66.619 1.00 16.61 232 TYR D CA 1
ATOM 16531 C C . TYR D 1 235 ? 83.579 22.341 65.189 1.00 21.20 232 TYR D C 1
ATOM 16532 O O . TYR D 1 235 ? 83.343 21.602 64.233 1.00 20.44 232 TYR D O 1
ATOM 16541 N N . LEU D 1 236 ? 84.068 23.596 65.045 1.00 18.44 233 LEU D N 1
ATOM 16542 C CA . LEU D 1 236 ? 84.373 24.179 63.734 1.00 18.55 233 LEU D CA 1
ATOM 16543 C C . LEU D 1 236 ? 85.669 23.589 63.166 1.00 23.00 233 LEU D C 1
ATOM 16544 O O . LEU D 1 236 ? 85.754 23.357 61.961 1.00 22.05 233 LEU D O 1
ATOM 16549 N N . ARG D 1 237 ? 86.671 23.334 64.037 1.00 20.63 234 ARG D N 1
ATOM 16550 C CA . ARG D 1 237 ? 87.949 22.734 63.633 1.00 20.87 234 ARG D CA 1
ATOM 16551 C C . ARG D 1 237 ? 87.740 21.288 63.164 1.00 25.43 234 ARG D C 1
ATOM 16552 O O . ARG D 1 237 ? 88.411 20.847 62.230 1.00 26.06 234 ARG D O 1
ATOM 16560 N N . ALA D 1 238 ? 86.777 20.570 63.785 1.00 21.70 235 ALA D N 1
ATOM 16561 C CA . ALA D 1 238 ? 86.425 19.191 63.435 1.00 21.64 235 ALA D CA 1
ATOM 16562 C C . ALA D 1 238 ? 85.816 19.100 62.020 1.00 25.62 235 ALA D C 1
ATOM 16563 O O . ALA D 1 238 ? 86.027 18.105 61.328 1.00 25.58 235 ALA D O 1
ATOM 16565 N N . GLY D 1 239 ? 85.090 20.141 61.610 1.00 21.97 236 GLY D N 1
ATOM 16566 C CA . GLY D 1 239 ? 84.478 20.221 60.287 1.00 21.90 236 GLY D CA 1
ATOM 16567 C C . GLY D 1 239 ? 83.063 19.688 60.242 1.00 25.36 236 GLY D C 1
ATOM 16568 O O . GLY D 1 239 ? 82.139 20.402 59.841 1.00 25.03 236 GLY D O 1
ATOM 16569 N N . ASN D 1 240 ? 82.884 18.423 60.641 1.00 21.63 237 ASN D N 1
ATOM 16570 C CA . ASN D 1 240 ? 81.572 17.779 60.676 1.00 20.99 237 ASN D CA 1
ATOM 16571 C C . ASN D 1 240 ? 81.396 17.007 61.995 1.00 23.75 237 ASN D C 1
ATOM 16572 O O . ASN D 1 240 ? 82.360 16.850 62.745 1.00 23.37 237 ASN D O 1
ATOM 16577 N N . ALA D 1 241 ? 80.162 16.564 62.293 1.00 19.83 238 ALA D N 1
ATOM 16578 C CA . ALA D 1 241 ? 79.848 15.833 63.524 1.00 19.19 238 ALA D CA 1
ATOM 16579 C C . ALA D 1 241 ? 80.550 14.464 63.579 1.00 22.97 238 ALA D C 1
ATOM 16580 O O . ALA D 1 241 ? 80.927 14.019 64.662 1.00 21.95 238 ALA D O 1
ATOM 16582 N N . GLY D 1 242 ? 80.719 13.828 62.413 1.00 20.12 239 GLY D N 1
ATOM 16583 C CA . GLY D 1 242 ? 81.379 12.531 62.283 1.00 20.32 239 GLY D CA 1
ATOM 16584 C C . GLY D 1 242 ? 82.833 12.547 62.710 1.00 24.35 239 GLY D C 1
ATOM 16585 O O . GLY D 1 242 ? 83.282 11.630 63.403 1.00 23.96 239 GLY D O 1
ATOM 16586 N N . ALA D 1 243 ? 83.576 13.611 62.324 1.00 20.66 240 ALA D N 1
ATOM 16587 C CA . ALA D 1 243 ? 84.982 13.784 62.706 1.00 20.64 240 ALA D CA 1
ATOM 16588 C C . ALA D 1 243 ? 85.105 14.080 64.209 1.00 24.69 240 ALA D C 1
ATOM 16589 O O . ALA D 1 243 ? 86.081 13.662 64.835 1.00 24.59 240 ALA D O 1
ATOM 16591 N N . MET D 1 244 ? 84.098 14.774 64.788 1.00 20.78 241 MET D N 1
ATOM 16592 C CA . MET D 1 244 ? 84.048 15.068 66.224 1.00 20.37 241 MET D CA 1
ATOM 16593 C C . MET D 1 244 ? 83.833 13.765 67.016 1.00 23.93 241 MET D C 1
ATOM 16594 O O . MET D 1 244 ? 84.514 13.537 68.019 1.00 23.88 241 MET D O 1
ATOM 16599 N N . ALA D 1 245 ? 82.923 12.898 66.536 1.00 19.52 242 ALA D N 1
ATOM 16600 C CA . ALA D 1 245 ? 82.648 11.603 67.158 1.00 19.08 242 ALA D CA 1
ATOM 16601 C C . ALA D 1 245 ? 83.852 10.653 67.013 1.00 22.24 242 ALA D C 1
ATOM 16602 O O . ALA D 1 245 ? 84.145 9.897 67.940 1.00 21.31 242 ALA D O 1
ATOM 16604 N N . ALA D 1 246 ? 84.570 10.728 65.868 1.00 19.39 243 ALA D N 1
ATOM 16605 C CA . ALA D 1 246 ? 85.768 9.920 65.602 1.00 20.00 243 ALA D CA 1
ATOM 16606 C C . ALA D 1 246 ? 86.947 10.350 66.483 1.00 23.86 243 ALA D C 1
ATOM 16607 O O . ALA D 1 246 ? 87.756 9.504 66.863 1.00 24.17 243 ALA D O 1
ATOM 16609 N N . SER D 1 247 ? 87.036 11.662 66.819 1.00 20.14 244 SER D N 1
ATOM 16610 C CA . SER D 1 247 ? 88.110 12.223 67.656 1.00 19.76 244 SER D CA 1
ATOM 16611 C C . SER D 1 247 ? 88.047 11.703 69.110 1.00 23.30 244 SER D C 1
ATOM 16612 O O . SER D 1 247 ? 89.059 11.731 69.813 1.00 22.81 244 SER D O 1
ATOM 16615 N N . ARG D 1 248 ? 86.865 11.212 69.541 1.00 19.59 245 ARG D N 1
ATOM 16616 C CA . ARG D 1 248 ? 86.657 10.655 70.882 1.00 18.87 245 ARG D CA 1
ATOM 16617 C C . ARG D 1 248 ? 86.553 9.115 70.828 1.00 23.51 245 ARG D C 1
ATOM 16618 O O . ARG D 1 248 ? 86.366 8.472 71.863 1.00 23.60 245 ARG D O 1
ATOM 16626 N N . GLY D 1 249 ? 86.712 8.550 69.626 1.00 20.12 246 GLY D N 1
ATOM 16627 C CA . GLY D 1 249 ? 86.641 7.112 69.381 1.00 19.96 246 GLY D CA 1
ATOM 16628 C C . GLY D 1 249 ? 85.283 6.511 69.684 1.00 22.34 246 GLY D C 1
ATOM 16629 O O . GLY D 1 249 ? 85.199 5.459 70.323 1.00 21.93 246 GLY D O 1
ATOM 16630 N N . MET D 1 250 ? 84.207 7.172 69.215 1.00 17.98 247 MET D N 1
ATOM 16631 C CA . MET D 1 250 ? 82.818 6.767 69.476 1.00 17.29 247 MET D CA 1
ATOM 16632 C C . MET D 1 250 ? 82.252 5.769 68.437 1.00 22.63 247 MET D C 1
ATOM 16633 O O . MET D 1 250 ? 81.035 5.570 68.398 1.00 22.26 247 MET D O 1
ATOM 16638 N N . GLU D 1 251 ? 83.125 5.121 67.630 1.00 20.02 248 GLU D N 1
ATOM 16639 C CA . GLU D 1 251 ? 82.708 4.150 66.600 1.00 20.63 248 GLU D CA 1
ATOM 16640 C C . GLU D 1 251 ? 81.952 2.955 67.199 1.00 25.48 248 GLU D C 1
ATOM 16641 O O . GLU D 1 251 ? 81.040 2.433 66.559 1.00 25.47 248 GLU D O 1
ATOM 16647 N N . SER D 1 252 ? 82.326 2.533 68.426 1.00 22.19 249 SER D N 1
ATOM 16648 C CA . SER D 1 252 ? 81.707 1.401 69.123 1.00 22.26 249 SER D CA 1
ATOM 16649 C C . SER D 1 252 ? 80.472 1.811 69.965 1.00 25.88 249 SER D C 1
ATOM 16650 O O . SER D 1 252 ? 79.770 0.930 70.473 1.00 26.10 249 SER D O 1
ATOM 16653 N N . ILE D 1 253 ? 80.203 3.132 70.104 1.00 21.33 250 ILE D N 1
ATOM 16654 C CA . ILE D 1 253 ? 79.050 3.637 70.870 1.00 20.51 250 ILE D CA 1
ATOM 16655 C C . ILE D 1 253 ? 77.768 3.438 70.040 1.00 23.67 250 ILE D C 1
ATOM 16656 O O . ILE D 1 253 ? 77.623 4.032 68.970 1.00 23.30 250 ILE D O 1
ATOM 16661 N N . GLY D 1 254 ? 76.877 2.586 70.551 1.00 19.92 251 GLY D N 1
ATOM 16662 C CA . GLY D 1 254 ? 75.633 2.166 69.908 1.00 20.00 251 GLY D CA 1
ATOM 16663 C C . GLY D 1 254 ? 74.691 3.250 69.426 1.00 23.91 251 GLY D C 1
ATOM 16664 O O . GLY D 1 254 ? 74.184 3.159 68.303 1.00 23.14 251 GLY D O 1
ATOM 16665 N N . PHE D 1 255 ? 74.415 4.271 70.268 1.00 20.37 252 PHE D N 1
ATOM 16666 C CA . PHE D 1 255 ? 73.503 5.343 69.859 1.00 20.16 252 PHE D CA 1
ATOM 16667 C C . PHE D 1 255 ? 74.136 6.234 68.784 1.00 24.01 252 PHE D C 1
ATOM 16668 O O . PHE D 1 255 ? 73.406 6.773 67.950 1.00 23.20 252 PHE D O 1
ATOM 16676 N N . TRP D 1 256 ? 75.489 6.346 68.758 1.00 21.36 253 TRP D N 1
ATOM 16677 C CA . TRP D 1 256 ? 76.150 7.116 67.704 1.00 21.64 253 TRP D CA 1
ATOM 16678 C C . TRP D 1 256 ? 76.017 6.380 66.366 1.00 25.00 253 TRP D C 1
ATOM 16679 O O . TRP D 1 256 ? 75.759 7.023 65.349 1.00 24.61 253 TRP D O 1
ATOM 16690 N N . LYS D 1 257 ? 76.131 5.029 66.382 1.00 21.66 254 LYS D N 1
ATOM 16691 C CA . LYS D 1 257 ? 75.949 4.186 65.189 1.00 21.71 254 LYS D CA 1
ATOM 16692 C C . LYS D 1 257 ? 74.551 4.403 64.599 1.00 25.29 254 LYS D C 1
ATOM 16693 O O . LYS D 1 257 ? 74.401 4.489 63.379 1.00 24.85 254 LYS D O 1
ATOM 16699 N N . LYS D 1 258 ? 73.537 4.525 65.480 1.00 21.29 255 LYS D N 1
ATOM 16700 C CA . LYS D 1 258 ? 72.139 4.745 65.110 1.00 21.12 255 LYS D CA 1
ATOM 16701 C C . LYS D 1 258 ? 71.932 6.140 64.499 1.00 25.05 255 LYS D C 1
ATOM 16702 O O . LYS D 1 258 ? 71.252 6.254 63.480 1.00 25.15 255 LYS D O 1
ATOM 16708 N N . LEU D 1 259 ? 72.535 7.194 65.106 1.00 20.69 256 LEU D N 1
ATOM 16709 C CA . LEU D 1 259 ? 72.437 8.577 64.618 1.00 20.16 256 LEU D CA 1
ATOM 16710 C C . LEU D 1 259 ? 73.070 8.727 63.231 1.00 25.45 256 LEU D C 1
ATOM 16711 O O . LEU D 1 259 ? 72.453 9.307 62.334 1.00 25.35 256 LEU D O 1
ATOM 16716 N N . ALA D 1 260 ? 74.301 8.197 63.063 1.00 22.67 257 ALA D N 1
ATOM 16717 C CA . ALA D 1 260 ? 75.066 8.246 61.815 1.00 22.84 257 ALA D CA 1
ATOM 16718 C C . ALA D 1 260 ? 74.381 7.466 60.681 1.00 26.61 257 ALA D C 1
ATOM 16719 O O . ALA D 1 260 ? 74.434 7.902 59.528 1.00 26.27 257 ALA D O 1
ATOM 16721 N N . ALA D 1 261 ? 73.751 6.314 61.003 1.00 22.92 258 ALA D N 1
ATOM 16722 C CA . ALA D 1 261 ? 73.073 5.473 60.007 1.00 23.00 258 ALA D CA 1
ATOM 16723 C C . ALA D 1 261 ? 71.662 5.984 59.671 1.00 26.81 258 ALA D C 1
ATOM 16724 O O . ALA D 1 261 ? 71.151 5.681 58.589 1.00 26.99 258 ALA D O 1
ATOM 16726 N N . HIS D 1 262 ? 71.033 6.758 60.583 1.00 22.55 259 HIS D N 1
ATOM 16727 C CA . HIS D 1 262 ? 69.684 7.284 60.353 1.00 22.07 259 HIS D CA 1
ATOM 16728 C C . HIS D 1 262 ? 69.645 8.841 60.435 1.00 24.79 259 HIS D C 1
ATOM 16729 O O . HIS D 1 262 ? 69.024 9.388 61.355 1.00 23.17 259 HIS D O 1
ATOM 16736 N N . PRO D 1 263 ? 70.263 9.581 59.470 1.00 21.67 260 PRO D N 1
ATOM 16737 C CA . PRO D 1 263 ? 70.195 11.053 59.536 1.00 20.97 260 PRO D CA 1
ATOM 16738 C C . PRO D 1 263 ? 68.805 11.598 59.172 1.00 24.32 260 PRO D C 1
ATOM 16739 O O . PRO D 1 263 ? 68.412 12.640 59.695 1.00 23.77 260 PRO D O 1
ATOM 16743 N N . SER D 1 264 ? 68.054 10.884 58.302 1.00 20.45 261 SER D N 1
ATOM 16744 C CA . SER D 1 264 ? 66.711 11.303 57.882 1.00 20.01 261 SER D CA 1
ATOM 16745 C C . SER D 1 264 ? 65.616 10.664 58.765 1.00 23.12 261 SER D C 1
ATOM 16746 O O . SER D 1 264 ? 65.907 9.751 59.541 1.00 22.26 261 SER D O 1
ATOM 16749 N N . TYR D 1 265 ? 64.357 11.142 58.629 1.00 19.63 262 TYR D N 1
ATOM 16750 C CA . TYR D 1 265 ? 63.203 10.646 59.390 1.00 19.64 262 TYR D CA 1
ATOM 16751 C C . TYR D 1 265 ? 62.651 9.349 58.765 1.00 24.15 262 TYR D C 1
ATOM 16752 O O . TYR D 1 265 ? 61.482 9.285 58.376 1.00 23.62 262 TYR D O 1
ATOM 16761 N N . ASP D 1 266 ? 63.493 8.303 58.706 1.00 21.28 263 ASP D N 1
ATOM 16762 C CA . ASP D 1 266 ? 63.116 7.001 58.154 1.00 21.65 263 ASP D CA 1
ATOM 16763 C C . ASP D 1 266 ? 62.299 6.185 59.179 1.00 26.93 263 ASP D C 1
ATOM 16764 O O . ASP D 1 266 ? 61.853 6.738 60.190 1.00 26.56 263 ASP D O 1
ATOM 16769 N N . SER D 1 267 ? 62.141 4.867 58.931 1.00 24.23 264 SER D N 1
ATOM 16770 C CA . SER D 1 267 ? 61.365 3.938 59.766 1.00 24.41 264 SER D CA 1
ATOM 16771 C C . SER D 1 267 ? 61.893 3.816 61.211 1.00 27.53 264 SER D C 1
ATOM 16772 O O . SER D 1 267 ? 61.109 3.510 62.108 1.00 27.31 264 SER D O 1
ATOM 16775 N N . PHE D 1 268 ? 63.201 4.058 61.435 1.00 23.29 265 PHE D N 1
ATOM 16776 C CA . PHE D 1 268 ? 63.814 3.997 62.769 1.00 22.33 265 PHE D CA 1
ATOM 16777 C C . PHE D 1 268 ? 63.227 5.075 63.702 1.00 24.89 265 PHE D C 1
ATOM 16778 O O . PHE D 1 268 ? 62.868 4.772 64.841 1.00 23.64 265 PHE D O 1
ATOM 16786 N N . TRP D 1 269 ? 63.153 6.330 63.220 1.00 21.10 266 TRP D N 1
ATOM 16787 C CA . TRP D 1 269 ? 62.643 7.455 64.004 1.00 20.10 266 TRP D CA 1
ATOM 16788 C C . TRP D 1 269 ? 61.110 7.489 64.009 1.00 23.06 266 TRP D C 1
ATOM 16789 O O . TRP D 1 269 ? 60.518 7.833 65.034 1.00 21.47 266 TRP D O 1
ATOM 16800 N N . GLN D 1 270 ? 60.472 7.117 62.871 1.00 20.05 267 GLN D N 1
ATOM 16801 C CA . GLN D 1 270 ? 59.010 7.091 62.711 1.00 20.33 267 GLN D CA 1
ATOM 16802 C C . GLN D 1 270 ? 58.328 6.148 63.716 1.00 25.63 267 GLN D C 1
ATOM 16803 O O . GLN D 1 270 ? 57.308 6.516 64.301 1.00 25.64 267 GLN D O 1
ATOM 16809 N N . GLN D 1 271 ? 58.892 4.941 63.912 1.00 23.53 268 GLN D N 1
ATOM 16810 C CA . GLN D 1 271 ? 58.344 3.913 64.811 1.00 24.23 268 GLN D CA 1
ATOM 16811 C C . GLN D 1 271 ? 58.654 4.187 66.292 1.00 28.64 268 GLN D C 1
ATOM 16812 O O . GLN D 1 271 ? 58.173 3.452 67.159 1.00 29.38 268 GLN D O 1
ATOM 16818 N N . GLN D 1 272 ? 59.467 5.212 66.584 1.00 24.28 269 GLN D N 1
ATOM 16819 C CA . GLN D 1 272 ? 59.842 5.536 67.958 1.00 23.51 269 GLN D CA 1
ATOM 16820 C C . GLN D 1 272 ? 59.148 6.802 68.472 1.00 26.93 269 GLN D C 1
ATOM 16821 O O . GLN D 1 272 ? 59.267 7.111 69.661 1.00 25.75 269 GLN D O 1
ATOM 16827 N N . ALA D 1 273 ? 58.426 7.532 67.583 1.00 23.84 270 ALA D N 1
ATOM 16828 C CA . ALA D 1 273 ? 57.691 8.750 67.945 1.00 23.24 270 ALA D CA 1
ATOM 16829 C C . ALA D 1 273 ? 56.644 8.419 69.000 1.00 26.56 270 ALA D C 1
ATOM 16830 O O . ALA D 1 273 ? 55.723 7.647 68.729 1.00 26.45 270 ALA D O 1
ATOM 16832 N N . MET D 1 274 ? 56.838 8.936 70.232 1.00 22.26 271 MET D N 1
ATOM 16833 C CA . MET D 1 274 ? 55.972 8.639 71.377 1.00 21.98 271 MET D CA 1
ATOM 16834 C C . MET D 1 274 ? 54.546 9.132 71.169 1.00 25.04 271 MET D C 1
ATOM 16835 O O . MET D 1 274 ? 53.610 8.474 71.616 1.00 24.45 271 MET D O 1
ATOM 16840 N N . ASP D 1 275 ? 54.378 10.264 70.465 1.00 21.55 272 ASP D N 1
ATOM 16841 C CA . ASP D 1 275 ? 53.064 10.814 70.135 1.00 21.34 272 ASP D CA 1
ATOM 16842 C C . ASP D 1 275 ? 52.312 9.875 69.166 1.00 26.75 272 ASP D C 1
ATOM 16843 O O . ASP D 1 275 ? 51.118 9.646 69.345 1.00 26.75 272 ASP D O 1
ATOM 16848 N N . LYS D 1 276 ? 53.025 9.301 68.174 1.00 24.09 273 LYS D N 1
ATOM 16849 C CA . LYS D 1 276 ? 52.432 8.369 67.209 1.00 24.99 273 LYS D CA 1
ATOM 16850 C C . LYS D 1 276 ? 52.166 7.012 67.869 1.00 29.34 273 LYS D C 1
ATOM 16851 O O . LYS D 1 276 ? 51.124 6.408 67.622 1.00 29.15 273 LYS D O 1
ATOM 16857 N N . MET D 1 277 ? 53.092 6.562 68.742 1.00 26.07 274 MET D N 1
ATOM 16858 C CA . MET D 1 277 ? 53.000 5.294 69.467 1.00 26.32 274 MET D CA 1
ATOM 16859 C C . MET D 1 277 ? 51.825 5.296 70.475 1.00 29.33 274 MET D C 1
ATOM 16860 O O . MET D 1 277 ? 51.066 4.328 70.510 1.00 28.79 274 MET D O 1
ATOM 16865 N N . LEU D 1 278 ? 51.698 6.357 71.312 1.00 25.33 275 LEU D N 1
ATOM 16866 C CA . LEU D 1 278 ? 50.626 6.447 72.319 1.00 25.37 275 LEU D CA 1
ATOM 16867 C C . LEU D 1 278 ? 49.242 6.639 71.667 1.00 30.41 275 LEU D C 1
ATOM 16868 O O . LEU D 1 278 ? 48.233 6.247 72.253 1.00 30.04 275 LEU D O 1
ATOM 16873 N N . ALA D 1 279 ? 49.200 7.219 70.449 1.00 28.06 276 ALA D N 1
ATOM 16874 C CA . ALA D 1 279 ? 47.956 7.426 69.702 1.00 28.63 276 ALA D CA 1
ATOM 16875 C C . ALA D 1 279 ? 47.363 6.091 69.215 1.00 33.97 276 ALA D C 1
ATOM 16876 O O . ALA D 1 279 ? 46.148 5.998 69.038 1.00 33.94 276 ALA D O 1
ATOM 16878 N N . GLN D 1 280 ? 48.212 5.061 69.003 1.00 31.47 277 GLN D N 1
ATOM 16879 C CA . GLN D 1 280 ? 47.734 3.740 68.569 1.00 32.27 277 GLN D CA 1
ATOM 16880 C C . GLN D 1 280 ? 47.722 2.736 69.747 1.00 36.44 277 GLN D C 1
ATOM 16881 O O . GLN D 1 280 ? 47.866 1.525 69.547 1.00 36.35 277 GLN D O 1
ATOM 16887 N N . HIS D 1 281 ? 47.494 3.258 70.966 1.00 32.66 278 HIS D N 1
ATOM 16888 C CA . HIS D 1 281 ? 47.365 2.486 72.202 1.00 32.48 278 HIS D CA 1
ATOM 16889 C C . HIS D 1 281 ? 46.182 3.024 73.021 1.00 35.73 278 HIS D C 1
ATOM 16890 O O . HIS D 1 281 ? 45.921 4.227 72.970 1.00 34.21 278 HIS D O 1
ATOM 16897 N N . PRO D 1 282 ? 45.443 2.174 73.781 1.00 32.97 279 PRO D N 1
ATOM 16898 C CA . PRO D 1 282 ? 44.310 2.701 74.567 1.00 32.82 279 PRO D CA 1
ATOM 16899 C C . PRO D 1 282 ? 44.760 3.667 75.666 1.00 36.16 279 PRO D C 1
ATOM 16900 O O . PRO D 1 282 ? 45.853 3.520 76.212 1.00 35.46 279 PRO D O 1
ATOM 16904 N N . LEU D 1 283 ? 43.929 4.675 75.959 1.00 32.58 280 LEU D N 1
ATOM 16905 C CA . LEU D 1 283 ? 44.208 5.661 76.999 1.00 32.04 280 LEU D CA 1
ATOM 16906 C C . LEU D 1 283 ? 43.369 5.332 78.240 1.00 36.05 280 LEU D C 1
ATOM 16907 O O . LEU D 1 283 ? 42.139 5.459 78.212 1.00 36.29 280 LEU D O 1
ATOM 16912 N N . THR D 1 284 ? 44.036 4.854 79.309 1.00 31.79 281 THR D N 1
ATOM 16913 C CA . THR D 1 284 ? 43.374 4.430 80.549 1.00 31.44 281 THR D CA 1
ATOM 16914 C C . THR D 1 284 ? 43.923 5.148 81.783 1.00 34.03 281 THR D C 1
ATOM 16915 O O . THR D 1 284 ? 43.170 5.388 82.729 1.00 34.21 281 THR D O 1
ATOM 16919 N N . VAL D 1 285 ? 45.232 5.450 81.795 1.00 28.91 282 VAL D N 1
ATOM 16920 C CA . VAL D 1 285 ? 45.896 6.079 82.940 1.00 27.76 282 VAL D CA 1
ATOM 16921 C C . VAL D 1 285 ? 45.737 7.611 82.898 1.00 30.10 282 VAL D C 1
ATOM 16922 O O . VAL D 1 285 ? 46.164 8.238 81.926 1.00 29.43 282 VAL D O 1
ATOM 16926 N N . PRO D 1 286 ? 45.168 8.231 83.973 1.00 26.05 283 PRO D N 1
ATOM 16927 C CA . PRO D 1 286 ? 45.075 9.705 84.015 1.00 25.15 283 PRO D CA 1
ATOM 16928 C C . PRO D 1 286 ? 46.456 10.342 83.858 1.00 27.17 283 PRO D C 1
ATOM 16929 O O . PRO D 1 286 ? 47.413 9.946 84.534 1.00 25.69 283 PRO D O 1
ATOM 16933 N N . MET D 1 287 ? 46.564 11.272 82.909 1.00 23.31 284 MET D N 1
ATOM 16934 C CA . MET D 1 287 ? 47.819 11.891 82.518 1.00 22.83 284 MET D CA 1
ATOM 16935 C C . MET D 1 287 ? 47.823 13.401 82.757 1.00 24.08 284 MET D C 1
ATOM 16936 O O . MET D 1 287 ? 46.883 14.099 82.366 1.00 23.59 284 MET D O 1
ATOM 16941 N N . LEU D 1 288 ? 48.909 13.901 83.362 1.00 18.49 285 LEU D N 1
ATOM 16942 C CA . LEU D 1 288 ? 49.117 15.327 83.609 1.00 17.17 285 LEU D CA 1
ATOM 16943 C C . LEU D 1 288 ? 50.401 15.761 82.887 1.00 19.26 285 LEU D C 1
ATOM 16944 O O . LEU D 1 288 ? 51.499 15.632 83.436 1.00 18.80 285 LEU D O 1
ATOM 16949 N N . ILE D 1 289 ? 50.259 16.196 81.618 1.00 15.26 286 ILE D N 1
ATOM 16950 C CA . ILE D 1 289 ? 51.380 16.613 80.758 1.00 14.73 286 ILE D CA 1
ATOM 16951 C C . ILE D 1 289 ? 51.888 17.986 81.202 1.00 17.98 286 ILE D C 1
ATOM 16952 O O . ILE D 1 289 ? 51.128 18.956 81.183 1.00 17.25 286 ILE D O 1
ATOM 16957 N N . VAL D 1 290 ? 53.174 18.065 81.600 1.00 14.66 287 VAL D N 1
ATOM 16958 C CA . VAL D 1 290 ? 53.772 19.312 82.104 1.00 14.23 287 VAL D CA 1
ATOM 16959 C C . VAL D 1 290 ? 54.878 19.796 81.159 1.00 17.38 287 VAL D C 1
ATOM 16960 O O . VAL D 1 290 ? 55.995 19.274 81.181 1.00 16.92 287 VAL D O 1
ATOM 16964 N N . GLY D 1 291 ? 54.543 20.791 80.345 1.00 13.66 288 GLY D N 1
ATOM 16965 C CA . GLY D 1 291 ? 55.455 21.381 79.376 1.00 13.26 288 GLY D CA 1
ATOM 16966 C C . GLY D 1 291 ? 55.910 22.778 79.743 1.00 16.50 288 GLY D C 1
ATOM 16967 O O . GLY D 1 291 ? 55.248 23.474 80.514 1.00 15.95 288 GLY D O 1
ATOM 16968 N N . GLY D 1 292 ? 57.047 23.173 79.186 1.00 12.61 289 GLY D N 1
ATOM 16969 C CA . GLY D 1 292 ? 57.638 24.483 79.410 1.00 12.15 289 GLY D CA 1
ATOM 16970 C C . GLY D 1 292 ? 57.773 25.278 78.132 1.00 15.48 289 GLY D C 1
ATOM 16971 O O . GLY D 1 292 ? 58.201 24.740 77.106 1.00 14.37 289 GLY D O 1
ATOM 16972 N N . LEU D 1 293 ? 57.408 26.571 78.191 1.00 12.41 290 LEU D N 1
ATOM 16973 C CA . LEU D 1 293 ? 57.479 27.496 77.056 1.00 12.81 290 LEU D CA 1
ATOM 16974 C C . LEU D 1 293 ? 58.909 27.687 76.547 1.00 16.36 290 LEU D C 1
ATOM 16975 O O . LEU D 1 293 ? 59.099 27.891 75.349 1.00 15.69 290 LEU D O 1
ATOM 16980 N N . PHE D 1 294 ? 59.905 27.663 77.455 1.00 12.27 291 PHE D N 1
ATOM 16981 C CA . PHE D 1 294 ? 61.299 27.909 77.089 1.00 12.29 291 PHE D CA 1
ATOM 16982 C C . PHE D 1 294 ? 62.192 26.681 77.346 1.00 15.42 291 PHE D C 1
ATOM 16983 O O . PHE D 1 294 ? 63.354 26.829 77.734 1.00 14.11 291 PHE D O 1
ATOM 16991 N N . ASP D 1 295 ? 61.659 25.474 77.058 1.00 12.24 292 ASP D N 1
ATOM 16992 C CA . ASP D 1 295 ? 62.384 24.216 77.219 1.00 11.90 292 ASP D CA 1
ATOM 16993 C C . ASP D 1 295 ? 63.469 24.104 76.145 1.00 15.20 292 ASP D C 1
ATOM 16994 O O . ASP D 1 295 ? 63.167 23.905 74.963 1.00 14.06 292 ASP D O 1
ATOM 16999 N N . GLN D 1 296 ? 64.734 24.246 76.563 1.00 11.78 293 GLN D N 1
ATOM 17000 C CA . GLN D 1 296 ? 65.888 24.230 75.667 1.00 11.46 293 GLN D CA 1
ATOM 17001 C C . GLN D 1 296 ? 66.300 22.795 75.262 1.00 16.53 293 GLN D C 1
ATOM 17002 O O . GLN D 1 296 ? 67.287 22.626 74.533 1.00 16.32 293 GLN D O 1
ATOM 17008 N N . GLU D 1 297 ? 65.533 21.767 75.705 1.00 13.15 294 GLU D N 1
ATOM 17009 C CA . GLU D 1 297 ? 65.859 20.371 75.408 1.00 13.53 294 GLU D CA 1
ATOM 17010 C C . GLU D 1 297 ? 64.701 19.614 74.747 1.00 17.25 294 GLU D C 1
ATOM 17011 O O . GLU D 1 297 ? 64.927 18.942 73.741 1.00 16.66 294 GLU D O 1
ATOM 17017 N N . ASP D 1 298 ? 63.470 19.709 75.305 1.00 14.48 295 ASP D N 1
ATOM 17018 C CA . ASP D 1 298 ? 62.301 18.986 74.780 1.00 14.60 295 ASP D CA 1
ATOM 17019 C C . ASP D 1 298 ? 61.086 19.912 74.590 1.00 19.22 295 ASP D C 1
ATOM 17020 O O . ASP D 1 298 ? 60.046 19.705 75.215 1.00 19.14 295 ASP D O 1
ATOM 17025 N N . ILE D 1 299 ? 61.206 20.898 73.691 1.00 16.67 296 ILE D N 1
ATOM 17026 C CA . ILE D 1 299 ? 60.151 21.885 73.428 1.00 16.62 296 ILE D CA 1
ATOM 17027 C C . ILE D 1 299 ? 59.000 21.309 72.544 1.00 19.78 296 ILE D C 1
ATOM 17028 O O . ILE D 1 299 ? 57.882 21.827 72.586 1.00 19.57 296 ILE D O 1
ATOM 17033 N N . TYR D 1 300 ? 59.283 20.257 71.762 1.00 15.80 297 TYR D N 1
ATOM 17034 C CA . TYR D 1 300 ? 58.322 19.654 70.832 1.00 15.86 297 TYR D CA 1
ATOM 17035 C C . TYR D 1 300 ? 57.370 18.659 71.513 1.00 19.23 297 TYR D C 1
ATOM 17036 O O . TYR D 1 300 ? 56.169 18.666 71.229 1.00 19.11 297 TYR D O 1
ATOM 17045 N N . GLY D 1 301 ? 57.936 17.791 72.348 1.00 15.07 298 GLY D N 1
ATOM 17046 C CA . GLY D 1 301 ? 57.264 16.673 73.003 1.00 15.17 298 GLY D CA 1
ATOM 17047 C C . GLY D 1 301 ? 55.909 16.866 73.657 1.00 19.38 298 GLY D C 1
ATOM 17048 O O . GLY D 1 301 ? 54.928 16.252 73.226 1.00 19.64 298 GLY D O 1
ATOM 17049 N N . SER D 1 302 ? 55.867 17.621 74.772 1.00 15.80 299 SER D N 1
ATOM 17050 C CA . SER D 1 302 ? 54.660 17.830 75.589 1.00 15.45 299 SER D CA 1
ATOM 17051 C C . SER D 1 302 ? 53.456 18.411 74.792 1.00 19.44 299 SER D C 1
ATOM 17052 O O . SER D 1 302 ? 52.372 17.825 74.874 1.00 18.86 299 SER D O 1
ATOM 17055 N N . PRO D 1 303 ? 53.600 19.509 73.991 1.00 16.81 300 PRO D N 1
ATOM 17056 C CA . PRO D 1 303 ? 52.438 20.009 73.227 1.00 17.13 300 PRO D CA 1
ATOM 17057 C C . PRO D 1 303 ? 51.942 19.008 72.181 1.00 21.66 300 PRO D C 1
ATOM 17058 O O . PRO D 1 303 ? 50.740 18.942 71.927 1.00 22.09 300 PRO D O 1
ATOM 17062 N N . LYS D 1 304 ? 52.861 18.214 71.595 1.00 18.30 301 LYS D N 1
ATOM 17063 C CA . LYS D 1 304 ? 52.507 17.200 70.597 1.00 18.71 301 LYS D CA 1
ATOM 17064 C C . LYS D 1 304 ? 51.735 16.040 71.249 1.00 22.80 301 LYS D C 1
ATOM 17065 O O . LYS D 1 304 ? 50.844 15.474 70.609 1.00 22.89 301 LYS D O 1
ATOM 17071 N N . LEU D 1 305 ? 52.045 15.718 72.534 1.00 18.99 302 LEU D N 1
ATOM 17072 C CA . LEU D 1 305 ? 51.348 14.662 73.277 1.00 19.20 302 LEU D CA 1
ATOM 17073 C C . LEU D 1 305 ? 49.877 15.003 73.458 1.00 24.49 302 LEU D C 1
ATOM 17074 O O . LEU D 1 305 ? 49.026 14.176 73.140 1.00 25.03 302 LEU D O 1
ATOM 17079 N N . TYR D 1 306 ? 49.573 16.226 73.954 1.00 21.38 303 TYR D N 1
ATOM 17080 C CA . TYR D 1 306 ? 48.194 16.680 74.153 1.00 21.48 303 TYR D CA 1
ATOM 17081 C C . TYR D 1 306 ? 47.424 16.682 72.824 1.00 24.98 303 TYR D C 1
ATOM 17082 O O . TYR D 1 306 ? 46.289 16.222 72.785 1.00 24.62 303 TYR D O 1
ATOM 17091 N N . LYS D 1 307 ? 48.058 17.164 71.742 1.00 21.47 304 LYS D N 1
ATOM 17092 C CA . LYS D 1 307 ? 47.466 17.244 70.405 1.00 22.05 304 LYS D CA 1
ATOM 17093 C C . LYS D 1 307 ? 46.936 15.877 69.916 1.00 27.42 304 LYS D C 1
ATOM 17094 O O . LYS D 1 307 ? 45.816 15.807 69.413 1.00 27.18 304 LYS D O 1
ATOM 17100 N N . VAL D 1 308 ? 47.724 14.798 70.094 1.00 25.27 305 VAL D N 1
ATOM 17101 C CA . VAL D 1 308 ? 47.345 13.453 69.629 1.00 25.97 305 VAL D CA 1
ATOM 17102 C C . VAL D 1 308 ? 46.524 12.667 70.685 1.00 30.76 305 VAL D C 1
ATOM 17103 O O . VAL D 1 308 ? 45.806 11.738 70.313 1.00 30.86 305 VAL D O 1
ATOM 17107 N N . LEU D 1 309 ? 46.636 13.022 71.984 1.00 27.52 306 LEU D N 1
ATOM 17108 C CA . LEU D 1 309 ? 45.912 12.289 73.032 1.00 27.73 306 LEU D CA 1
ATOM 17109 C C . LEU D 1 309 ? 44.580 12.952 73.439 1.00 32.40 306 LEU D C 1
ATOM 17110 O O . LEU D 1 309 ? 43.710 12.262 73.977 1.00 31.86 306 LEU D O 1
ATOM 17115 N N . ALA D 1 310 ? 44.411 14.269 73.166 1.00 29.50 307 ALA D N 1
ATOM 17116 C CA . ALA D 1 310 ? 43.174 14.998 73.489 1.00 29.46 307 ALA D CA 1
ATOM 17117 C C . ALA D 1 310 ? 41.933 14.423 72.758 1.00 33.62 307 ALA D C 1
ATOM 17118 O O . ALA D 1 310 ? 40.921 14.229 73.428 1.00 33.12 307 ALA D O 1
ATOM 17120 N N . PRO D 1 311 ? 41.968 14.094 71.429 1.00 31.09 308 PRO D N 1
ATOM 17121 C CA . PRO D 1 311 ? 40.755 13.533 70.790 1.00 31.61 308 PRO D CA 1
ATOM 17122 C C . PRO D 1 311 ? 40.398 12.127 71.294 1.00 35.93 308 PRO D C 1
ATOM 17123 O O . PRO D 1 311 ? 39.255 11.699 71.138 1.00 36.10 308 PRO D O 1
ATOM 17127 N N . LYS D 1 312 ? 41.370 11.419 71.913 1.00 32.22 309 LYS D N 1
ATOM 17128 C CA . LYS D 1 312 ? 41.155 10.089 72.493 1.00 32.41 309 LYS D CA 1
ATOM 17129 C C . LYS D 1 312 ? 40.386 10.207 73.811 1.00 37.41 309 LYS D C 1
ATOM 17130 O O . LYS D 1 312 ? 39.733 9.251 74.233 1.00 37.49 309 LYS D O 1
ATOM 17136 N N . ASP D 1 313 ? 40.446 11.398 74.442 1.00 34.25 310 ASP D N 1
ATOM 17137 C CA . ASP D 1 313 ? 39.740 11.724 75.682 1.00 34.25 310 ASP D CA 1
ATOM 17138 C C . ASP D 1 313 ? 38.830 12.954 75.434 1.00 39.18 310 ASP D C 1
ATOM 17139 O O . ASP D 1 313 ? 39.136 14.046 75.915 1.00 38.45 310 ASP D O 1
ATOM 17144 N N . PRO D 1 314 ? 37.737 12.824 74.631 1.00 37.34 311 PRO D N 1
ATOM 17145 C CA . PRO D 1 314 ? 36.904 14.008 74.339 1.00 37.59 311 PRO D CA 1
ATOM 17146 C C . PRO D 1 314 ? 36.175 14.565 75.564 1.00 42.36 311 PRO D C 1
ATOM 17147 O O . PRO D 1 314 ? 35.923 15.770 75.627 1.00 42.06 311 PRO D O 1
ATOM 17151 N N . GLU D 1 315 ? 35.863 13.698 76.546 1.00 39.46 312 GLU D N 1
ATOM 17152 C CA . GLU D 1 315 ? 35.156 14.094 77.766 1.00 39.57 312 GLU D CA 1
ATOM 17153 C C . GLU D 1 315 ? 36.087 14.828 78.765 1.00 42.62 312 GLU D C 1
ATOM 17154 O O . GLU D 1 315 ? 35.595 15.458 79.705 1.00 42.58 312 GLU D O 1
ATOM 17160 N N . GLY D 1 316 ? 37.401 14.759 78.530 1.00 38.11 313 GLY D N 1
ATOM 17161 C CA . GLY D 1 316 ? 38.416 15.404 79.363 1.00 37.10 313 GLY D CA 1
ATOM 17162 C C . GLY D 1 316 ? 38.528 14.819 80.759 1.00 40.18 313 GLY D C 1
ATOM 17163 O O . GLY D 1 316 ? 38.782 15.548 81.720 1.00 39.03 313 GLY D O 1
ATOM 17164 N N . LYS D 1 317 ? 38.343 13.490 80.877 1.00 36.67 314 LYS D N 1
ATOM 17165 C CA . LYS D 1 317 ? 38.377 12.779 82.159 1.00 36.18 314 LYS D CA 1
ATOM 17166 C C . LYS D 1 317 ? 39.743 12.101 82.436 1.00 38.41 314 LYS D C 1
ATOM 17167 O O . LYS D 1 317 ? 39.889 11.446 83.473 1.00 38.41 314 LYS D O 1
ATOM 17173 N N . LEU D 1 318 ? 40.739 12.265 81.531 1.00 32.98 315 LEU D N 1
ATOM 17174 C CA . LEU D 1 318 ? 42.041 11.611 81.708 1.00 31.79 315 LEU D CA 1
ATOM 17175 C C . LEU D 1 318 ? 43.245 12.518 81.397 1.00 33.93 315 LEU D C 1
ATOM 17176 O O . LEU D 1 318 ? 44.201 12.525 82.169 1.00 33.07 315 LEU D O 1
ATOM 17181 N N . VAL D 1 319 ? 43.223 13.240 80.261 1.00 30.01 316 VAL D N 1
ATOM 17182 C CA . VAL D 1 319 ? 44.364 14.057 79.823 1.00 29.08 316 VAL D CA 1
ATOM 17183 C C . VAL D 1 319 ? 44.225 15.528 80.255 1.00 30.75 316 VAL D C 1
ATOM 17184 O O . VAL D 1 319 ? 43.179 16.149 80.055 1.00 30.31 316 VAL D O 1
ATOM 17188 N N . HIS D 1 320 ? 45.316 16.079 80.819 1.00 25.43 317 HIS D N 1
ATOM 17189 C CA . HIS D 1 320 ? 45.444 17.482 81.213 1.00 24.15 317 HIS D CA 1
ATOM 17190 C C . HIS D 1 320 ? 46.793 18.008 80.740 1.00 25.21 317 HIS D C 1
ATOM 17191 O O . HIS D 1 320 ? 47.811 17.336 80.918 1.00 24.30 317 HIS D O 1
ATOM 17198 N N . PHE D 1 321 ? 46.804 19.192 80.119 1.00 20.40 318 PHE D N 1
ATOM 17199 C CA . PHE D 1 321 ? 48.035 19.811 79.627 1.00 18.95 318 PHE D CA 1
ATOM 17200 C C . PHE D 1 321 ? 48.368 21.058 80.450 1.00 21.65 318 PHE D C 1
ATOM 17201 O O . PHE D 1 321 ? 47.494 21.886 80.696 1.00 21.26 318 PHE D O 1
ATOM 17209 N N . VAL D 1 322 ? 49.627 21.166 80.903 1.00 17.97 319 VAL D N 1
ATOM 17210 C CA . VAL D 1 322 ? 50.111 22.303 81.689 1.00 17.26 319 VAL D CA 1
ATOM 17211 C C . VAL D 1 322 ? 51.326 22.904 80.980 1.00 20.35 319 VAL D C 1
ATOM 17212 O O . VAL D 1 322 ? 52.333 22.218 80.797 1.00 20.31 319 VAL D O 1
ATOM 17216 N N . LEU D 1 323 ? 51.225 24.179 80.577 1.00 15.91 320 LEU D N 1
ATOM 17217 C CA . LEU D 1 323 ? 52.301 24.876 79.882 1.00 15.04 320 LEU D CA 1
ATOM 17218 C C . LEU D 1 323 ? 52.725 26.125 80.680 1.00 18.33 320 LEU D C 1
ATOM 17219 O O . LEU D 1 323 ? 52.057 27.160 80.622 1.00 18.30 320 LEU D O 1
ATOM 17224 N N . GLY D 1 324 ? 53.810 25.988 81.442 1.00 14.09 321 GLY D N 1
ATOM 17225 C CA . GLY D 1 324 ? 54.345 27.054 82.286 1.00 13.95 321 GLY D CA 1
ATOM 17226 C C . GLY D 1 324 ? 55.473 27.855 81.651 1.00 18.08 321 GLY D C 1
ATOM 17227 O O . GLY D 1 324 ? 55.969 27.486 80.582 1.00 17.69 321 GLY D O 1
ATOM 17228 N N . PRO D 1 325 ? 55.918 28.969 82.295 1.00 14.77 322 PRO D N 1
ATOM 17229 C CA . PRO D 1 325 ? 57.009 29.776 81.709 1.00 14.67 322 PRO D CA 1
ATOM 17230 C C . PRO D 1 325 ? 58.359 29.204 82.126 1.00 17.96 322 PRO D C 1
ATOM 17231 O O . PRO D 1 325 ? 59.176 29.885 82.747 1.00 17.41 322 PRO D O 1
ATOM 17235 N N . TRP D 1 326 ? 58.570 27.935 81.817 1.00 14.06 323 TRP D N 1
ATOM 17236 C CA . TRP D 1 326 ? 59.701 27.204 82.329 1.00 12.87 323 TRP D CA 1
ATOM 17237 C C . TRP D 1 326 ? 60.700 26.776 81.297 1.00 16.86 323 TRP D C 1
ATOM 17238 O O . TRP D 1 326 ? 60.343 26.439 80.162 1.00 16.24 323 TRP D O 1
ATOM 17249 N N . ASN D 1 327 ? 61.963 26.675 81.738 1.00 13.97 324 ASN D N 1
ATOM 17250 C CA . ASN D 1 327 ? 63.018 26.073 80.951 1.00 13.65 324 ASN D CA 1
ATOM 17251 C C . ASN D 1 327 ? 62.879 24.544 81.122 1.00 16.83 324 ASN D C 1
ATOM 17252 O O . ASN D 1 327 ? 61.873 24.091 81.678 1.00 15.63 324 ASN D O 1
ATOM 17257 N N . HIS D 1 328 ? 63.863 23.761 80.678 1.00 13.87 325 HIS D N 1
ATOM 17258 C CA . HIS D 1 328 ? 63.776 22.302 80.744 1.00 13.89 325 HIS D CA 1
ATOM 17259 C C . HIS D 1 328 ? 63.508 21.732 82.164 1.00 16.85 325 HIS D C 1
ATOM 17260 O O . HIS D 1 328 ? 62.682 20.834 82.302 1.00 16.24 325 HIS D O 1
ATOM 17267 N N . GLY D 1 329 ? 64.195 22.244 83.180 1.00 13.92 326 GLY D N 1
ATOM 17268 C CA . GLY D 1 329 ? 64.072 21.718 84.539 1.00 13.78 326 GLY D CA 1
ATOM 17269 C C . GLY D 1 329 ? 63.230 22.506 85.525 1.00 17.90 326 GLY D C 1
ATOM 17270 O O . GLY D 1 329 ? 62.990 22.024 86.636 1.00 17.77 326 GLY D O 1
ATOM 17271 N N . GLN D 1 330 ? 62.756 23.709 85.133 1.00 14.26 327 GLN D N 1
ATOM 17272 C CA . GLN D 1 330 ? 62.017 24.616 86.028 1.00 13.91 327 GLN D CA 1
ATOM 17273 C C . GLN D 1 330 ? 60.637 24.116 86.466 1.00 18.66 327 GLN D C 1
ATOM 17274 O O . GLN D 1 330 ? 60.160 24.525 87.528 1.00 18.81 327 GLN D O 1
ATOM 17280 N N . GLY D 1 331 ? 60.013 23.248 85.674 1.00 14.89 328 GLY D N 1
ATOM 17281 C CA . GLY D 1 331 ? 58.726 22.662 86.037 1.00 14.72 328 GLY D CA 1
ATOM 17282 C C . GLY D 1 331 ? 58.845 21.743 87.241 1.00 17.21 328 GLY D C 1
ATOM 17283 O O . GLY D 1 331 ? 57.882 21.565 87.991 1.00 16.11 328 GLY D O 1
ATOM 17284 N N . ARG D 1 332 ? 60.062 21.204 87.464 1.00 13.74 329 ARG D N 1
ATOM 17285 C CA . ARG D 1 332 ? 60.377 20.277 88.553 1.00 13.46 329 ARG D CA 1
ATOM 17286 C C . ARG D 1 332 ? 61.088 20.974 89.733 1.00 17.52 329 ARG D C 1
ATOM 17287 O O . ARG D 1 332 ? 61.501 20.297 90.677 1.00 17.32 329 ARG D O 1
ATOM 17295 N N . ARG D 1 333 ? 61.209 22.319 89.699 1.00 14.26 330 ARG D N 1
ATOM 17296 C CA . ARG D 1 333 ? 61.851 23.073 90.790 1.00 14.08 330 ARG D CA 1
ATOM 17297 C C . ARG D 1 333 ? 61.272 24.501 90.921 1.00 18.28 330 ARG D C 1
ATOM 17298 O O . ARG D 1 333 ? 60.140 24.752 90.496 1.00 18.09 330 ARG D O 1
ATOM 17306 N N . ASP D 1 334 ? 62.040 25.414 91.554 1.00 14.81 331 ASP D N 1
ATOM 17307 C CA . ASP D 1 334 ? 61.675 26.820 91.734 1.00 14.50 331 ASP D CA 1
ATOM 17308 C C . ASP D 1 334 ? 61.744 27.556 90.395 1.00 17.89 331 ASP D C 1
ATOM 17309 O O . ASP D 1 334 ? 62.694 27.358 89.632 1.00 17.33 331 ASP D O 1
ATOM 17314 N N . ALA D 1 335 ? 60.736 28.383 90.094 1.00 14.29 332 ALA D N 1
ATOM 17315 C CA . ALA D 1 335 ? 60.712 29.110 88.828 1.00 13.63 332 ALA D CA 1
ATOM 17316 C C . ALA D 1 335 ? 60.116 30.503 88.996 1.00 16.38 332 ALA D C 1
ATOM 17317 O O . ALA D 1 335 ? 58.997 30.767 88.537 1.00 16.40 332 ALA D O 1
ATOM 17319 N N A ARG D 1 336 ? 60.867 31.395 89.657 0.50 12.78 333 ARG D N 1
ATOM 17320 N N B ARG D 1 336 ? 60.864 31.398 89.659 0.50 12.46 333 ARG D N 1
ATOM 17321 C CA A ARG D 1 336 ? 60.455 32.783 89.888 0.50 12.51 333 ARG D CA 1
ATOM 17322 C CA B ARG D 1 336 ? 60.444 32.787 89.877 0.50 12.04 333 ARG D CA 1
ATOM 17323 C C A ARG D 1 336 ? 60.884 33.671 88.719 0.50 15.73 333 ARG D C 1
ATOM 17324 C C B ARG D 1 336 ? 60.875 33.667 88.706 0.50 15.50 333 ARG D C 1
ATOM 17325 O O A ARG D 1 336 ? 60.277 34.718 88.488 0.50 14.97 333 ARG D O 1
ATOM 17326 O O B ARG D 1 336 ? 60.261 34.706 88.460 0.50 14.71 333 ARG D O 1
ATOM 17341 N N . SER D 1 337 ? 61.946 33.257 87.996 1.00 11.92 334 SER D N 1
ATOM 17342 C CA . SER D 1 337 ? 62.501 34.007 86.866 1.00 11.43 334 SER D CA 1
ATOM 17343 C C . SER D 1 337 ? 63.254 33.092 85.886 1.00 15.44 334 SER D C 1
ATOM 17344 O O . SER D 1 337 ? 63.558 31.944 86.214 1.00 14.09 334 SER D O 1
ATOM 17347 N N . LEU D 1 338 ? 63.561 33.619 84.688 1.00 12.67 335 LEU D N 1
ATOM 17348 C CA . LEU D 1 338 ? 64.384 32.949 83.680 1.00 12.29 335 LEU D CA 1
ATOM 17349 C C . LEU D 1 338 ? 65.201 34.003 82.967 1.00 17.19 335 LEU D C 1
ATOM 17350 O O . LEU D 1 338 ? 64.647 34.826 82.232 1.00 15.98 335 LEU D O 1
ATOM 17355 N N . GLY D 1 339 ? 66.503 34.013 83.240 1.00 15.16 336 GLY D N 1
ATOM 17356 C CA . GLY D 1 339 ? 67.399 35.040 82.728 1.00 15.97 336 GLY D CA 1
ATOM 17357 C C . GLY D 1 339 ? 66.952 36.397 83.243 1.00 21.43 336 GLY D C 1
ATOM 17358 O O . GLY D 1 339 ? 66.715 36.545 84.447 1.00 21.11 336 GLY D O 1
ATOM 17359 N N . PRO D 1 340 ? 66.673 37.375 82.350 1.00 18.66 337 PRO D N 1
ATOM 17360 C CA . PRO D 1 340 ? 66.189 38.676 82.836 1.00 18.66 337 PRO D CA 1
ATOM 17361 C C . PRO D 1 340 ? 64.665 38.727 83.008 1.00 22.02 337 PRO D C 1
ATOM 17362 O O . PRO D 1 340 ? 64.148 39.711 83.547 1.00 22.40 337 PRO D O 1
ATOM 17366 N N . LEU D 1 341 ? 63.944 37.673 82.567 1.00 16.72 338 LEU D N 1
ATOM 17367 C CA . LEU D 1 341 ? 62.486 37.618 82.700 1.00 15.84 338 LEU D CA 1
ATOM 17368 C C . LEU D 1 341 ? 62.105 37.322 84.141 1.00 18.36 338 LEU D C 1
ATOM 17369 O O . LEU D 1 341 ? 62.774 36.529 84.790 1.00 17.74 338 LEU D O 1
ATOM 17374 N N . GLN D 1 342 ? 61.050 37.974 84.647 1.00 14.75 339 GLN D N 1
ATOM 17375 C CA . GLN D 1 342 ? 60.590 37.796 86.024 1.00 14.58 339 GLN D CA 1
ATOM 17376 C C . GLN D 1 342 ? 59.107 37.458 86.045 1.00 18.67 339 GLN D C 1
ATOM 17377 O O . GLN D 1 342 ? 58.291 38.204 85.497 1.00 18.89 339 GLN D O 1
ATOM 17383 N N . PHE D 1 343 ? 58.762 36.309 86.648 1.00 14.31 340 PHE D N 1
ATOM 17384 C CA . PHE D 1 343 ? 57.384 35.823 86.698 1.00 14.03 340 PHE D CA 1
ATOM 17385 C C . PHE D 1 343 ? 56.756 36.079 88.075 1.00 18.56 340 PHE D C 1
ATOM 17386 O O . PHE D 1 343 ? 57.470 36.375 89.036 1.00 18.18 340 PHE D O 1
ATOM 17394 N N . GLU D 1 344 ? 55.420 36.003 88.160 1.00 15.65 341 GLU D N 1
ATOM 17395 C CA . GLU D 1 344 ? 54.698 36.275 89.403 1.00 15.51 341 GLU D CA 1
ATOM 17396 C C . GLU D 1 344 ? 54.836 35.119 90.426 1.00 19.46 341 GLU D C 1
ATOM 17397 O O . GLU D 1 344 ? 53.959 34.254 90.530 1.00 19.63 341 GLU D O 1
ATOM 17403 N N . GLY D 1 345 ? 55.940 35.141 91.170 1.00 15.70 342 GLY D N 1
ATOM 17404 C CA . GLY D 1 345 ? 56.243 34.160 92.208 1.00 15.32 342 GLY D CA 1
ATOM 17405 C C . GLY D 1 345 ? 56.814 32.866 91.672 1.00 18.50 342 GLY D C 1
ATOM 17406 O O . GLY D 1 345 ? 57.090 32.757 90.473 1.00 17.77 342 GLY D O 1
ATOM 17407 N N . ASP D 1 346 ? 56.998 31.872 92.566 1.00 14.64 343 ASP D N 1
ATOM 17408 C CA . ASP D 1 346 ? 57.494 30.549 92.197 1.00 14.02 343 ASP D CA 1
ATOM 17409 C C . ASP D 1 346 ? 56.390 29.780 91.465 1.00 16.97 343 ASP D C 1
ATOM 17410 O O . ASP D 1 346 ? 55.594 29.080 92.091 1.00 16.51 343 ASP D O 1
ATOM 17415 N N . THR D 1 347 ? 56.354 29.922 90.132 1.00 13.11 344 THR D N 1
ATOM 17416 C CA . THR D 1 347 ? 55.356 29.286 89.262 1.00 13.12 344 THR D CA 1
ATOM 17417 C C . THR D 1 347 ? 55.471 27.757 89.290 1.00 17.69 344 THR D C 1
ATOM 17418 O O . THR D 1 347 ? 54.452 27.068 89.183 1.00 17.37 344 THR D O 1
ATOM 17422 N N . GLY D 1 348 ? 56.709 27.255 89.409 1.00 14.36 345 GLY D N 1
ATOM 17423 C CA . GLY D 1 348 ? 57.005 25.825 89.472 1.00 14.07 345 GLY D CA 1
ATOM 17424 C C . GLY D 1 348 ? 56.478 25.190 90.742 1.00 17.58 345 GLY D C 1
ATOM 17425 O O . GLY D 1 348 ? 55.787 24.168 90.687 1.00 17.46 345 GLY D O 1
ATOM 17426 N N . GLY D 1 349 ? 56.784 25.820 91.879 1.00 13.11 346 GLY D N 1
ATOM 17427 C CA . GLY D 1 349 ? 56.314 25.385 93.193 1.00 13.16 346 GLY D CA 1
ATOM 17428 C C . GLY D 1 349 ? 54.809 25.526 93.352 1.00 17.05 346 GLY D C 1
ATOM 17429 O O . GLY D 1 349 ? 54.179 24.702 94.017 1.00 16.18 346 GLY D O 1
ATOM 17430 N N . TRP D 1 350 ? 54.217 26.574 92.722 1.00 14.44 347 TRP D N 1
ATOM 17431 C CA . TRP D 1 350 ? 52.769 26.824 92.729 1.00 14.66 347 TRP D CA 1
ATOM 17432 C C . TRP D 1 350 ? 52.028 25.693 92.005 1.00 17.33 347 TRP D C 1
ATOM 17433 O O . TRP D 1 350 ? 50.975 25.255 92.470 1.00 16.61 347 TRP D O 1
ATOM 17444 N N . PHE D 1 351 ? 52.566 25.245 90.851 1.00 13.03 348 PHE D N 1
ATOM 17445 C CA . PHE D 1 351 ? 51.967 24.170 90.065 1.00 12.81 348 PHE D CA 1
ATOM 17446 C C . PHE D 1 351 ? 51.979 22.839 90.833 1.00 16.51 348 PHE D C 1
ATOM 17447 O O . PHE D 1 351 ? 50.977 22.129 90.822 1.00 16.49 348 PHE D O 1
ATOM 17455 N N . ARG D 1 352 ? 53.120 22.478 91.441 1.00 12.84 349 ARG D N 1
ATOM 17456 C CA . ARG D 1 352 ? 53.252 21.194 92.137 1.00 13.08 349 ARG D CA 1
ATOM 17457 C C . ARG D 1 352 ? 52.382 21.122 93.396 1.00 18.38 349 ARG D C 1
ATOM 17458 O O . ARG D 1 352 ? 51.772 20.082 93.645 1.00 18.78 349 ARG D O 1
ATOM 17466 N N . ARG D 1 353 ? 52.298 22.224 94.166 1.00 15.36 350 ARG D N 1
ATOM 17467 C CA . ARG D 1 353 ? 51.501 22.274 95.396 1.00 15.21 350 ARG D CA 1
ATOM 17468 C C . ARG D 1 353 ? 49.998 22.347 95.120 1.00 18.83 350 ARG D C 1
ATOM 17469 O O . ARG D 1 353 ? 49.226 21.669 95.797 1.00 18.61 350 ARG D O 1
ATOM 17477 N N . ASN D 1 354 ? 49.579 23.197 94.160 1.00 15.52 351 ASN D N 1
ATOM 17478 C CA . ASN D 1 354 ? 48.160 23.455 93.901 1.00 15.72 351 ASN D CA 1
ATOM 17479 C C . ASN D 1 354 ? 47.546 22.641 92.752 1.00 19.93 351 ASN D C 1
ATOM 17480 O O . ASN D 1 354 ? 46.320 22.603 92.653 1.00 20.72 351 ASN D O 1
ATOM 17485 N N . VAL D 1 355 ? 48.360 22.027 91.874 1.00 15.45 352 VAL D N 1
ATOM 17486 C CA . VAL D 1 355 ? 47.802 21.264 90.743 1.00 15.23 352 VAL D CA 1
ATOM 17487 C C . VAL D 1 355 ? 48.253 19.792 90.789 1.00 18.28 352 VAL D C 1
ATOM 17488 O O . VAL D 1 355 ? 47.401 18.903 90.831 1.00 17.87 352 VAL D O 1
ATOM 17492 N N . MET D 1 356 ? 49.578 19.537 90.768 1.00 14.00 353 MET D N 1
ATOM 17493 C CA . MET D 1 356 ? 50.113 18.174 90.736 1.00 13.58 353 MET D CA 1
ATOM 17494 C C . MET D 1 356 ? 49.760 17.358 91.992 1.00 17.39 353 MET D C 1
ATOM 17495 O O . MET D 1 356 ? 49.302 16.222 91.849 1.00 17.41 353 MET D O 1
ATOM 17500 N N . GLN D 1 357 ? 49.981 17.914 93.208 1.00 13.52 354 GLN D N 1
ATOM 17501 C CA . GLN D 1 357 ? 49.697 17.173 94.445 1.00 13.53 354 GLN D CA 1
ATOM 17502 C C . GLN D 1 357 ? 48.179 16.862 94.595 1.00 18.38 354 GLN D C 1
ATOM 17503 O O . GLN D 1 357 ? 47.861 15.688 94.791 1.00 18.70 354 GLN D O 1
ATOM 17509 N N . PRO D 1 358 ? 47.223 17.819 94.380 1.00 15.35 355 PRO D N 1
ATOM 17510 C CA . PRO D 1 358 ? 45.793 17.448 94.463 1.00 15.93 355 PRO D CA 1
ATOM 17511 C C . PRO D 1 358 ? 45.366 16.424 93.390 1.00 20.28 355 PRO D C 1
ATOM 17512 O O . PRO D 1 358 ? 44.433 15.654 93.632 1.00 20.44 355 PRO D O 1
ATOM 17516 N N . PHE D 1 359 ? 46.058 16.399 92.221 1.00 16.48 356 PHE D N 1
ATOM 17517 C CA . PHE D 1 359 ? 45.815 15.423 91.142 1.00 16.43 356 PHE D CA 1
ATOM 17518 C C . PHE D 1 359 ? 46.241 14.028 91.606 1.00 20.81 356 PHE D C 1
ATOM 17519 O O . PHE D 1 359 ? 45.497 13.062 91.419 1.00 20.86 356 PHE D O 1
ATOM 17527 N N . LEU D 1 360 ? 47.440 13.934 92.221 1.00 16.98 357 LEU D N 1
ATOM 17528 C CA . LEU D 1 360 ? 47.988 12.679 92.730 1.00 16.87 357 LEU D CA 1
ATOM 17529 C C . LEU D 1 360 ? 47.176 12.154 93.923 1.00 21.20 357 LEU D C 1
ATOM 17530 O O . LEU D 1 360 ? 46.821 10.985 93.931 1.00 21.16 357 LEU D O 1
ATOM 17535 N N . ASP D 1 361 ? 46.842 13.026 94.898 1.00 18.25 358 ASP D N 1
ATOM 17536 C CA . ASP D 1 361 ? 46.077 12.637 96.091 1.00 18.63 358 ASP D CA 1
ATOM 17537 C C . ASP D 1 361 ? 44.646 12.151 95.755 1.00 22.72 358 ASP D C 1
ATOM 17538 O O . ASP D 1 361 ? 44.094 11.351 96.508 1.00 22.02 358 ASP D O 1
ATOM 17543 N N . HIS D 1 362 ? 44.057 12.610 94.629 1.00 19.87 359 HIS D N 1
ATOM 17544 C CA . HIS D 1 362 ? 42.714 12.163 94.249 1.00 20.41 359 HIS D CA 1
ATOM 17545 C C . HIS D 1 362 ? 42.726 10.711 93.752 1.00 25.61 359 HIS D C 1
ATOM 17546 O O . HIS D 1 362 ? 41.885 9.916 94.175 1.00 25.36 359 HIS D O 1
ATOM 17553 N N . TYR D 1 363 ? 43.668 10.370 92.858 1.00 23.20 360 TYR D N 1
ATOM 17554 C CA . TYR D 1 363 ? 43.743 9.031 92.274 1.00 23.50 360 TYR D CA 1
ATOM 17555 C C . TYR D 1 363 ? 44.492 8.034 93.173 1.00 27.40 360 TYR D C 1
ATOM 17556 O O . TYR D 1 363 ? 44.357 6.827 92.968 1.00 27.43 360 TYR D O 1
ATOM 17565 N N . LEU D 1 364 ? 45.255 8.521 94.175 1.00 23.69 361 LEU D N 1
ATOM 17566 C CA . LEU D 1 364 ? 46.035 7.631 95.048 1.00 23.45 361 LEU D CA 1
ATOM 17567 C C . LEU D 1 364 ? 45.492 7.528 96.483 1.00 27.10 361 LEU D C 1
ATOM 17568 O O . LEU D 1 364 ? 45.780 6.538 97.157 1.00 27.32 361 LEU D O 1
ATOM 17573 N N . LYS D 1 365 ? 44.755 8.545 96.970 1.00 23.18 362 LYS D N 1
ATOM 17574 C CA . LYS D 1 365 ? 44.251 8.540 98.354 1.00 23.26 362 LYS D CA 1
ATOM 17575 C C . LYS D 1 365 ? 42.730 8.823 98.444 1.00 27.78 362 LYS D C 1
ATOM 17576 O O . LYS D 1 365 ? 42.204 8.968 99.551 1.00 27.67 362 LYS D O 1
ATOM 17582 N N . ASP D 1 366 ? 42.035 8.888 97.282 1.00 24.63 363 ASP D N 1
ATOM 17583 C CA . ASP D 1 366 ? 40.587 9.156 97.154 1.00 25.27 363 ASP D CA 1
ATOM 17584 C C . ASP D 1 366 ? 40.191 10.561 97.691 1.00 29.83 363 ASP D C 1
ATOM 17585 O O . ASP D 1 366 ? 39.021 10.788 98.018 1.00 29.90 363 ASP D O 1
ATOM 17590 N N . ALA D 1 367 ? 41.160 11.510 97.726 1.00 26.25 364 ALA D N 1
ATOM 17591 C CA . ALA D 1 367 ? 40.931 12.899 98.149 1.00 26.14 364 ALA D CA 1
ATOM 17592 C C . ALA D 1 367 ? 40.001 13.614 97.143 1.00 31.14 364 ALA D C 1
ATOM 17593 O O . ALA D 1 367 ? 39.983 13.218 95.973 1.00 30.62 364 ALA D O 1
ATOM 17595 N N . PRO D 1 368 ? 39.189 14.632 97.560 1.00 28.75 365 PRO D N 1
ATOM 17596 C CA . PRO D 1 368 ? 38.267 15.277 96.598 1.00 28.74 365 PRO D CA 1
ATOM 17597 C C . PRO D 1 368 ? 38.961 15.737 95.317 1.00 32.47 365 PRO D C 1
ATOM 17598 O O . PRO D 1 368 ? 40.061 16.296 95.371 1.00 31.56 365 PRO D O 1
ATOM 17602 N N . LYS D 1 369 ? 38.332 15.455 94.157 1.00 29.38 366 LYS D N 1
ATOM 17603 C CA . LYS D 1 369 ? 38.880 15.804 92.848 1.00 29.03 366 LYS D CA 1
ATOM 17604 C C . LYS D 1 369 ? 38.891 17.314 92.645 1.00 33.56 366 LYS D C 1
ATOM 17605 O O . LYS D 1 369 ? 37.860 17.972 92.811 1.00 33.73 366 LYS D O 1
ATOM 17611 N N . LEU D 1 370 ? 40.068 17.860 92.319 1.00 29.91 367 LEU D N 1
ATOM 17612 C CA . LEU D 1 370 ? 40.239 19.278 92.028 1.00 30.06 367 LEU D CA 1
ATOM 17613 C C . LEU D 1 370 ? 39.874 19.521 90.566 1.00 34.39 367 LEU D C 1
ATOM 17614 O O . LEU D 1 370 ? 40.252 18.727 89.698 1.00 34.15 367 LEU D O 1
ATOM 17619 N N . ASP D 1 371 ? 39.110 20.591 90.296 1.00 31.33 368 ASP D N 1
ATOM 17620 C CA . ASP D 1 371 ? 38.680 20.918 88.941 1.00 31.51 368 ASP D CA 1
ATOM 17621 C C . ASP D 1 371 ? 39.851 21.501 88.132 1.00 34.78 368 ASP D C 1
ATOM 17622 O O . ASP D 1 371 ? 39.993 22.722 88.015 1.00 34.58 368 ASP D O 1
ATOM 17627 N N . ILE D 1 372 ? 40.705 20.610 87.603 1.00 30.23 369 ILE D N 1
ATOM 17628 C CA . ILE D 1 372 ? 41.856 20.985 86.786 1.00 29.26 369 ILE D CA 1
ATOM 17629 C C . ILE D 1 372 ? 41.351 21.267 85.367 1.00 32.13 369 ILE D C 1
ATOM 17630 O O . ILE D 1 372 ? 40.604 20.447 84.822 1.00 31.79 369 ILE D O 1
ATOM 17635 N N . PRO D 1 373 ? 41.708 22.422 84.749 1.00 27.59 370 PRO D N 1
ATOM 17636 C CA . PRO D 1 373 ? 41.237 22.677 83.378 1.00 27.24 370 PRO D CA 1
ATOM 17637 C C . PRO D 1 373 ? 41.905 21.739 82.378 1.00 29.71 370 PRO D C 1
ATOM 17638 O O . PRO D 1 373 ? 42.954 21.160 82.679 1.00 29.30 370 PRO D O 1
ATOM 17642 N N . ARG D 1 374 ? 41.302 21.592 81.192 1.00 25.39 371 ARG D N 1
ATOM 17643 C CA . ARG D 1 374 ? 41.836 20.767 80.111 1.00 24.80 371 ARG D CA 1
ATOM 17644 C C . ARG D 1 374 ? 43.249 21.240 79.746 1.00 26.51 371 ARG D C 1
ATOM 17645 O O . ARG D 1 374 ? 44.170 20.426 79.656 1.00 25.49 371 ARG D O 1
ATOM 17653 N N . VAL D 1 375 ? 43.416 22.569 79.587 1.00 22.32 372 VAL D N 1
ATOM 17654 C CA . VAL D 1 375 ? 44.691 23.213 79.275 1.00 21.30 372 VAL D CA 1
ATOM 17655 C C . VAL D 1 375 ? 44.947 24.325 80.298 1.00 22.96 372 VAL D C 1
ATOM 17656 O O . VAL D 1 375 ? 44.142 25.244 80.426 1.00 22.67 372 VAL D O 1
ATOM 17660 N N . LEU D 1 376 ? 46.055 24.223 81.035 1.00 18.19 373 LEU D N 1
ATOM 17661 C CA . LEU D 1 376 ? 46.467 25.239 82.004 1.00 16.88 373 LEU D CA 1
ATOM 17662 C C . LEU D 1 376 ? 47.709 25.940 81.443 1.00 19.46 373 LEU D C 1
ATOM 17663 O O . LEU D 1 376 ? 48.780 25.336 81.379 1.00 19.30 373 LEU D O 1
ATOM 17668 N N . SER D 1 377 ? 47.545 27.177 80.958 1.00 14.87 374 SER D N 1
ATOM 17669 C CA . SER D 1 377 ? 48.630 27.897 80.295 1.00 14.25 374 SER D CA 1
ATOM 17670 C C . SER D 1 377 ? 49.019 29.187 81.017 1.00 17.08 374 SER D C 1
ATOM 17671 O O . SER D 1 377 ? 48.151 29.976 81.399 1.00 16.91 374 SER D O 1
ATOM 17674 N N . TYR D 1 378 ? 50.335 29.410 81.181 1.00 12.38 375 TYR D N 1
ATOM 17675 C CA . TYR D 1 378 ? 50.843 30.650 81.764 1.00 11.48 375 TYR D CA 1
ATOM 17676 C C . TYR D 1 378 ? 51.194 31.588 80.634 1.00 15.33 375 TYR D C 1
ATOM 17677 O O . TYR D 1 378 ? 52.047 31.268 79.806 1.00 15.23 375 TYR D O 1
ATOM 17686 N N . GLU D 1 379 ? 50.534 32.738 80.589 1.00 11.88 376 GLU D N 1
ATOM 17687 C CA . GLU D 1 379 ? 50.776 33.728 79.556 1.00 11.59 376 GLU D CA 1
ATOM 17688 C C . GLU D 1 379 ? 51.871 34.688 80.000 1.00 14.55 376 GLU D C 1
ATOM 17689 O O . GLU D 1 379 ? 51.693 35.404 80.986 1.00 13.72 376 GLU D O 1
ATOM 17695 N N . THR D 1 380 ? 53.008 34.696 79.275 1.00 11.06 377 THR D N 1
ATOM 17696 C CA . THR D 1 380 ? 54.130 35.601 79.556 1.00 10.90 377 THR D CA 1
ATOM 17697 C C . THR D 1 380 ? 53.754 37.021 79.121 1.00 15.20 377 THR D C 1
ATOM 17698 O O . THR D 1 380 ? 52.826 37.201 78.328 1.00 14.51 377 THR D O 1
ATOM 17702 N N . GLY D 1 381 ? 54.417 38.014 79.704 1.00 12.85 378 GLY D N 1
ATOM 17703 C CA . GLY D 1 381 ? 54.106 39.416 79.460 1.00 13.56 378 GLY D CA 1
ATOM 17704 C C . GLY D 1 381 ? 52.996 39.862 80.387 1.00 19.15 378 GLY D C 1
ATOM 17705 O O . GLY D 1 381 ? 53.206 40.728 81.242 1.00 19.37 378 GLY D O 1
ATOM 17706 N N . ALA D 1 382 ? 51.816 39.217 80.262 1.00 15.74 379 ALA D N 1
ATOM 17707 C CA . ALA D 1 382 ? 50.654 39.449 81.122 1.00 16.10 379 ALA D CA 1
ATOM 17708 C C . ALA D 1 382 ? 50.887 38.848 82.521 1.00 20.54 379 ALA D C 1
ATOM 17709 O O . ALA D 1 382 ? 50.315 39.335 83.500 1.00 20.87 379 ALA D O 1
ATOM 17711 N N . ASN D 1 383 ? 51.735 37.782 82.602 1.00 16.21 380 ASN D N 1
ATOM 17712 C CA . ASN D 1 383 ? 52.107 37.060 83.832 1.00 15.57 380 ASN D CA 1
ATOM 17713 C C . ASN D 1 383 ? 50.867 36.506 84.564 1.00 19.54 380 ASN D C 1
ATOM 17714 O O . ASN D 1 383 ? 50.637 36.830 85.736 1.00 18.91 380 ASN D O 1
ATOM 17719 N N . ALA D 1 384 ? 50.068 35.666 83.862 1.00 15.79 381 ALA D N 1
ATOM 17720 C CA . ALA D 1 384 ? 48.848 35.095 84.433 1.00 16.07 381 ALA D CA 1
ATOM 17721 C C . ALA D 1 384 ? 48.577 33.671 83.949 1.00 20.10 381 ALA D C 1
ATOM 17722 O O . ALA D 1 384 ? 48.793 33.351 82.775 1.00 18.79 381 ALA D O 1
ATOM 17724 N N . TRP D 1 385 ? 48.068 32.826 84.862 1.00 17.24 382 TRP D N 1
ATOM 17725 C CA . TRP D 1 385 ? 47.659 31.459 84.562 1.00 17.49 382 TRP D CA 1
ATOM 17726 C C . TRP D 1 385 ? 46.249 31.481 84.000 1.00 21.59 382 TRP D C 1
ATOM 17727 O O . TRP D 1 385 ? 45.373 32.129 84.578 1.00 20.62 382 TRP D O 1
ATOM 17738 N N . HIS D 1 386 ? 46.029 30.806 82.860 1.00 19.20 383 HIS D N 1
ATOM 17739 C CA . HIS D 1 386 ? 44.719 30.774 82.210 1.00 19.78 383 HIS D CA 1
ATOM 17740 C C . HIS D 1 386 ? 44.148 29.366 82.141 1.00 23.87 383 HIS D C 1
ATOM 17741 O O . HIS D 1 386 ? 44.875 28.410 81.857 1.00 23.08 383 HIS D O 1
ATOM 17748 N N . ARG D 1 387 ? 42.827 29.251 82.355 1.00 20.84 384 ARG D N 1
ATOM 17749 C CA . ARG D 1 387 ? 42.082 28.003 82.222 1.00 20.80 384 ARG D CA 1
ATOM 17750 C C . ARG D 1 387 ? 41.510 27.947 80.806 1.00 24.83 384 ARG D C 1
ATOM 17751 O O . ARG D 1 387 ? 40.650 28.762 80.461 1.00 24.70 384 ARG D O 1
ATOM 17759 N N . TYR D 1 388 ? 42.039 27.050 79.961 1.00 20.91 385 TYR D N 1
ATOM 17760 C CA . TYR D 1 388 ? 41.582 26.922 78.576 1.00 20.23 385 TYR D CA 1
ATOM 17761 C C . TYR D 1 388 ? 40.909 25.577 78.339 1.00 25.79 385 TYR D C 1
ATOM 17762 O O . TYR D 1 388 ? 41.235 24.595 79.012 1.00 26.10 385 TYR D O 1
ATOM 17771 N N . ASP D 1 389 ? 39.974 25.529 77.379 1.00 23.15 386 ASP D N 1
ATOM 17772 C CA . ASP D 1 389 ? 39.258 24.302 77.026 1.00 23.41 386 ASP D CA 1
ATOM 17773 C C . ASP D 1 389 ? 40.034 23.487 75.985 1.00 27.61 386 ASP D C 1
ATOM 17774 O O . ASP D 1 389 ? 39.812 22.279 75.865 1.00 27.15 386 ASP D O 1
ATOM 17779 N N . ASP D 1 390 ? 40.947 24.150 75.236 1.00 24.13 387 ASP D N 1
ATOM 17780 C CA . ASP D 1 390 ? 41.776 23.521 74.203 1.00 24.27 387 ASP D CA 1
ATOM 17781 C C . ASP D 1 390 ? 43.044 24.348 73.937 1.00 27.29 387 ASP D C 1
ATOM 17782 O O . ASP D 1 390 ? 43.143 25.495 74.388 1.00 26.81 387 ASP D O 1
ATOM 17787 N N . TRP D 1 391 ? 44.016 23.762 73.215 1.00 23.20 388 TRP D N 1
ATOM 17788 C CA . TRP D 1 391 ? 45.241 24.458 72.844 1.00 22.15 388 TRP D CA 1
ATOM 17789 C C . TRP D 1 391 ? 45.429 24.435 71.321 1.00 27.19 388 TRP D C 1
ATOM 17790 O O . TRP D 1 391 ? 45.620 23.364 70.741 1.00 26.99 388 TRP D O 1
ATOM 17801 N N . PRO D 1 392 ? 45.345 25.605 70.644 1.00 24.61 389 PRO D N 1
ATOM 17802 C CA . PRO D 1 392 ? 45.130 26.959 71.196 1.00 24.28 389 PRO D CA 1
ATOM 17803 C C . PRO D 1 392 ? 43.674 27.204 71.621 1.00 27.71 389 PRO D C 1
ATOM 17804 O O . PRO D 1 392 ? 42.782 26.493 71.148 1.00 27.13 389 PRO D O 1
ATOM 17808 N N . PRO D 1 393 ? 43.401 28.206 72.506 1.00 23.81 390 PRO D N 1
ATOM 17809 C CA . PRO D 1 393 ? 42.000 28.479 72.893 1.00 23.86 390 PRO D CA 1
ATOM 17810 C C . PRO D 1 393 ? 41.139 28.903 71.701 1.00 27.36 390 PRO D C 1
ATOM 17811 O O . PRO D 1 393 ? 41.622 29.593 70.804 1.00 26.60 390 PRO D O 1
ATOM 17815 N N . GLU D 1 394 ? 39.865 28.468 71.694 1.00 24.57 391 GLU D N 1
ATOM 17816 C CA . GLU D 1 394 ? 38.884 28.729 70.631 1.00 49.34 391 GLU D CA 1
ATOM 17817 C C . GLU D 1 394 ? 38.536 30.220 70.536 1.00 73.55 391 GLU D C 1
ATOM 17818 O O . GLU D 1 394 ? 38.277 30.865 71.552 1.00 35.23 391 GLU D O 1
ATOM 17824 N N . GLU D 1 400 ? 37.489 35.735 71.884 1.00 55.30 397 GLU D N 1
ATOM 17825 C CA . GLU D 1 400 ? 37.466 35.428 70.456 1.00 55.35 397 GLU D CA 1
ATOM 17826 C C . GLU D 1 400 ? 38.894 35.232 69.916 1.00 58.29 397 GLU D C 1
ATOM 17827 O O . GLU D 1 400 ? 39.823 35.917 70.356 1.00 57.44 397 GLU D O 1
ATOM 17833 N N . ALA D 1 401 ? 39.058 34.289 68.967 1.00 54.27 398 ALA D N 1
ATOM 17834 C CA . ALA D 1 401 ? 40.354 33.940 68.383 1.00 53.21 398 ALA D CA 1
ATOM 17835 C C . ALA D 1 401 ? 40.297 33.846 66.857 1.00 55.92 398 ALA D C 1
ATOM 17836 O O . ALA D 1 401 ? 39.309 33.351 66.307 1.00 56.09 398 ALA D O 1
ATOM 17838 N N . HIS D 1 402 ? 41.372 34.297 66.173 1.00 50.67 399 HIS D N 1
ATOM 17839 C CA . HIS D 1 402 ? 41.473 34.212 64.715 1.00 50.14 399 HIS D CA 1
ATOM 17840 C C . HIS D 1 402 ? 42.929 34.048 64.243 1.00 50.81 399 HIS D C 1
ATOM 17841 O O . HIS D 1 402 ? 43.859 34.554 64.877 1.00 49.48 399 HIS D O 1
ATOM 17848 N N . TYR D 1 403 ? 43.107 33.306 63.135 1.00 45.66 400 TYR D N 1
ATOM 17849 C CA . TYR D 1 403 ? 44.402 33.022 62.514 1.00 44.09 400 TYR D CA 1
ATOM 17850 C C . TYR D 1 403 ? 44.803 34.191 61.609 1.00 44.44 400 TYR D C 1
ATOM 17851 O O . TYR D 1 403 ? 44.023 34.590 60.743 1.00 44.11 400 TYR D O 1
ATOM 17860 N N . CYS D 1 404 ? 45.997 34.770 61.839 1.00 38.28 401 CYS D N 1
ATOM 17861 C CA . CYS D 1 404 ? 46.471 35.927 61.071 1.00 37.21 401 CYS D CA 1
ATOM 17862 C C . CYS D 1 404 ? 47.867 35.692 60.495 1.00 36.81 401 CYS D C 1
ATOM 17863 O O . CYS D 1 404 ? 48.661 34.946 61.069 1.00 35.78 401 CYS D O 1
ATOM 17866 N N . ASP D 1 405 ? 48.172 36.369 59.376 1.00 30.77 402 ASP D N 1
ATOM 17867 C CA . ASP D 1 405 ? 49.474 36.297 58.725 1.00 29.12 402 ASP D CA 1
ATOM 17868 C C . ASP D 1 405 ? 50.263 37.574 59.001 1.00 29.41 402 ASP D C 1
ATOM 17869 O O . ASP D 1 405 ? 49.769 38.675 58.751 1.00 28.82 402 ASP D O 1
ATOM 17874 N N . LEU D 1 406 ? 51.472 37.422 59.557 1.00 23.41 403 LEU D N 1
ATOM 17875 C CA . LEU D 1 406 ? 52.373 38.529 59.868 1.00 21.77 403 LEU D CA 1
ATOM 17876 C C . LEU D 1 406 ? 53.496 38.537 58.823 1.00 23.23 403 LEU D C 1
ATOM 17877 O O . LEU D 1 406 ? 54.497 37.835 58.971 1.00 22.60 403 LEU D O 1
ATOM 17882 N N . TYR D 1 407 ? 53.289 39.304 57.742 1.00 18.57 404 TYR D N 1
ATOM 17883 C CA . TYR D 1 407 ? 54.167 39.352 56.572 1.00 17.89 404 TYR D CA 1
ATOM 17884 C C . TYR D 1 407 ? 55.462 40.111 56.786 1.00 20.43 404 TYR D C 1
ATOM 17885 O O . TYR D 1 407 ? 55.456 41.196 57.369 1.00 20.12 404 TYR D O 1
ATOM 17894 N N . VAL D 1 408 ? 56.563 39.588 56.210 1.00 15.93 405 VAL D N 1
ATOM 17895 C CA . VAL D 1 408 ? 57.838 40.304 56.185 1.00 15.39 405 VAL D CA 1
ATOM 17896 C C . VAL D 1 408 ? 57.711 41.344 55.060 1.00 18.62 405 VAL D C 1
ATOM 17897 O O . VAL D 1 408 ? 57.127 41.045 54.015 1.00 17.42 405 VAL D O 1
ATOM 17901 N N . GLN D 1 409 ? 58.111 42.588 55.326 1.00 15.59 406 GLN D N 1
ATOM 17902 C CA . GLN D 1 409 ? 57.921 43.676 54.366 1.00 15.90 406 GLN D CA 1
ATOM 17903 C C . GLN D 1 409 ? 59.232 44.368 54.028 1.00 20.33 406 GLN D C 1
ATOM 17904 O O . GLN D 1 409 ? 60.280 44.010 54.566 1.00 20.07 406 GLN D O 1
ATOM 17910 N N . GLU D 1 410 ? 59.172 45.345 53.112 1.00 17.74 407 GLU D N 1
ATOM 17911 C CA . GLU D 1 410 ? 60.317 46.139 52.677 1.00 17.94 407 GLU D CA 1
ATOM 17912 C C . GLU D 1 410 ? 60.785 47.072 53.801 1.00 22.10 407 GLU D C 1
ATOM 17913 O O . GLU D 1 410 ? 60.014 47.356 54.722 1.00 21.32 407 GLU D O 1
ATOM 17919 N N . ASP D 1 411 ? 62.057 47.533 53.722 1.00 19.70 408 ASP D N 1
ATOM 17920 C CA . ASP D 1 411 ? 62.693 48.468 54.667 1.00 19.94 408 ASP D CA 1
ATOM 17921 C C . ASP D 1 411 ? 62.687 47.924 56.113 1.00 23.54 408 ASP D C 1
ATOM 17922 O O . ASP D 1 411 ? 62.517 48.691 57.067 1.00 22.83 408 ASP D O 1
ATOM 17927 N N . GLY D 1 412 ? 62.901 46.608 56.245 1.00 20.03 409 GLY D N 1
ATOM 17928 C CA . GLY D 1 412 ? 62.948 45.905 57.526 1.00 18.96 409 GLY D CA 1
ATOM 17929 C C . GLY D 1 412 ? 61.662 45.968 58.327 1.00 21.97 409 GLY D C 1
ATOM 17930 O O . GLY D 1 412 ? 61.700 45.931 59.559 1.00 21.57 409 GLY D O 1
ATOM 17931 N N . LYS D 1 413 ? 60.512 46.053 57.637 1.00 18.70 410 LYS D N 1
ATOM 17932 C CA . LYS D 1 413 ? 59.208 46.154 58.292 1.00 18.67 410 LYS D CA 1
ATOM 17933 C C . LYS D 1 413 ? 58.502 44.798 58.396 1.00 23.16 410 LYS D C 1
ATOM 17934 O O . LYS D 1 413 ? 58.798 43.862 57.648 1.00 22.79 410 LYS D O 1
ATOM 17940 N N . LEU D 1 414 ? 57.570 44.713 59.347 1.00 19.61 411 LEU D N 1
ATOM 17941 C CA . LEU D 1 414 ? 56.751 43.546 59.646 1.00 18.93 411 LEU D CA 1
ATOM 17942 C C . LEU D 1 414 ? 55.326 44.034 59.896 1.00 23.05 411 LEU D C 1
ATOM 17943 O O . LEU D 1 414 ? 55.130 44.966 60.683 1.00 22.24 411 LEU D O 1
ATOM 17948 N N . GLY D 1 415 ? 54.358 43.470 59.179 1.00 19.94 412 GLY D N 1
ATOM 17949 C CA . GLY D 1 415 ? 52.969 43.905 59.304 1.00 20.06 412 GLY D CA 1
ATOM 17950 C C . GLY D 1 415 ? 51.929 42.953 58.757 1.00 24.63 412 GLY D C 1
ATOM 17951 O O . GLY D 1 415 ? 52.263 41.918 58.173 1.00 24.72 412 GLY D O 1
ATOM 17952 N N . PHE D 1 416 ? 50.650 43.316 58.930 1.00 21.75 413 PHE D N 1
ATOM 17953 C CA . PHE D 1 416 ? 49.519 42.505 58.482 1.00 22.08 413 PHE D CA 1
ATOM 17954 C C . PHE D 1 416 ? 49.124 42.810 57.018 1.00 26.88 413 PHE D C 1
ATOM 17955 O O . PHE D 1 416 ? 48.201 42.182 56.495 1.00 27.02 413 PHE D O 1
ATOM 17963 N N . GLU D 1 417 ? 49.859 43.728 56.347 1.00 23.45 414 GLU D N 1
ATOM 17964 C CA . GLU D 1 417 ? 49.603 44.088 54.948 1.00 24.08 414 GLU D CA 1
ATOM 17965 C C . GLU D 1 417 ? 50.308 43.109 54.011 1.00 28.83 414 GLU D C 1
ATOM 17966 O O . GLU D 1 417 ? 51.539 42.998 54.043 1.00 27.88 414 GLU D O 1
ATOM 17972 N N . MET D 1 418 ? 49.524 42.390 53.186 1.00 26.67 415 MET D N 1
ATOM 17973 C CA . MET D 1 418 ? 50.046 41.439 52.204 1.00 26.84 415 MET D CA 1
ATOM 17974 C C . MET D 1 418 ? 50.768 42.201 51.084 1.00 30.32 415 MET D C 1
ATOM 17975 O O . MET D 1 418 ? 50.216 43.179 50.571 1.00 30.01 415 MET D O 1
ATOM 17980 N N . PRO D 1 419 ? 52.014 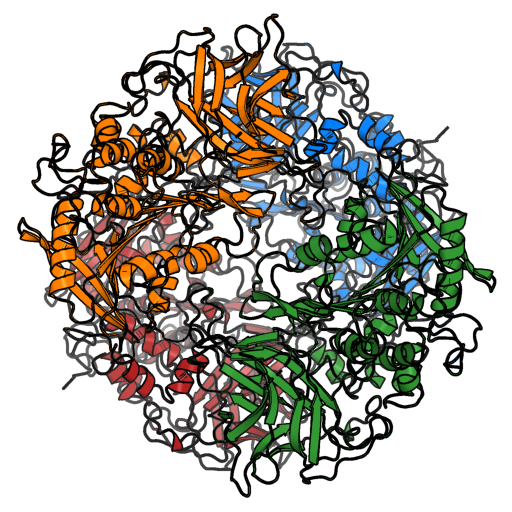41.810 50.714 1.00 26.86 416 PRO D N 1
ATOM 17981 C CA . PRO D 1 419 ? 52.721 42.547 49.649 1.00 26.94 416 PRO D CA 1
ATOM 17982 C C . PRO D 1 419 ? 52.057 42.382 48.283 1.00 30.64 416 PRO D C 1
ATOM 17983 O O . PRO D 1 419 ? 51.480 41.331 47.996 1.00 29.62 416 PRO D O 1
ATOM 17987 N N . ALA D 1 420 ? 52.114 43.436 47.455 1.00 27.85 417 ALA D N 1
ATOM 17988 C CA . ALA D 1 420 ? 51.541 43.432 46.110 1.00 28.64 417 ALA D CA 1
ATOM 17989 C C . ALA D 1 420 ? 52.642 43.452 45.038 1.00 33.31 417 ALA D C 1
ATOM 17990 O O . ALA D 1 420 ? 52.347 43.311 43.849 1.00 33.66 417 ALA D O 1
ATOM 17992 N N . ALA D 1 421 ? 53.912 43.596 45.469 1.00 29.85 418 ALA D N 1
ATOM 17993 C CA . ALA D 1 421 ? 55.086 43.628 44.590 1.00 30.18 418 ALA D CA 1
ATOM 17994 C C . ALA D 1 421 ? 55.225 42.332 43.765 1.00 34.74 418 ALA D C 1
ATOM 17995 O O . ALA D 1 421 ? 54.787 41.270 44.209 1.00 34.16 418 ALA D O 1
ATOM 17997 N N . LYS D 1 422 ? 55.800 42.435 42.556 1.00 31.59 419 LYS D N 1
ATOM 17998 C CA . LYS D 1 422 ? 56.021 41.277 41.682 1.00 31.81 419 LYS D CA 1
ATOM 17999 C C . LYS D 1 422 ? 57.440 40.729 41.878 1.00 35.58 419 LYS D C 1
ATOM 18000 O O . LYS D 1 422 ? 57.655 39.520 41.770 1.00 35.37 419 LYS D O 1
ATOM 18006 N N . GLN D 1 423 ? 58.397 41.620 42.192 1.00 31.42 420 GLN D N 1
ATOM 18007 C CA . GLN D 1 423 ? 59.785 41.252 42.439 1.00 30.78 420 GLN D CA 1
ATOM 18008 C C . GLN D 1 423 ? 60.305 42.017 43.659 1.00 33.39 420 GLN D C 1
ATOM 18009 O O . GLN D 1 423 ? 60.594 43.216 43.572 1.00 33.27 420 GLN D O 1
ATOM 18015 N N . ALA D 1 424 ? 60.363 41.330 44.813 1.00 28.13 421 ALA D N 1
ATOM 18016 C CA . ALA D 1 424 ? 60.815 41.896 46.085 1.00 26.62 421 ALA D CA 1
ATOM 18017 C C . ALA D 1 424 ? 61.350 40.800 46.997 1.00 28.39 421 ALA D C 1
ATOM 18018 O O . ALA D 1 424 ? 60.691 39.773 47.186 1.00 27.53 421 ALA D O 1
ATOM 18020 N N . PHE D 1 425 ? 62.558 41.010 47.545 1.00 24.01 422 PHE D N 1
ATOM 18021 C CA . PHE D 1 425 ? 63.218 40.064 48.448 1.00 22.98 422 PHE D CA 1
ATOM 18022 C C . PHE D 1 425 ? 64.314 40.741 49.268 1.00 25.39 422 PHE D C 1
ATOM 18023 O O . PHE D 1 425 ? 64.811 41.806 48.893 1.00 24.90 422 PHE D O 1
ATOM 18031 N N . ASP D 1 426 ? 64.704 40.099 50.373 1.00 21.05 423 ASP D N 1
ATOM 18032 C CA . ASP D 1 426 ? 65.807 40.532 51.222 1.00 20.41 423 ASP D CA 1
ATOM 18033 C C . ASP D 1 426 ? 66.931 39.520 51.054 1.00 24.03 423 ASP D C 1
ATOM 18034 O O . ASP D 1 426 ? 66.685 38.314 51.122 1.00 23.34 423 ASP D O 1
ATOM 18039 N N . GLU D 1 427 ? 68.144 39.998 50.750 1.00 20.63 424 GLU D N 1
ATOM 18040 C CA . GLU D 1 427 ? 69.268 39.128 50.414 1.00 20.43 424 GLU D CA 1
ATOM 18041 C C . GLU D 1 427 ? 70.402 39.168 51.439 1.00 23.27 424 GLU D C 1
ATOM 18042 O O . GLU D 1 427 ? 70.704 40.224 51.999 1.00 22.71 424 GLU D O 1
ATOM 18048 N N . TYR D 1 428 ? 71.058 38.007 51.638 1.00 19.53 425 TYR D N 1
ATOM 18049 C CA . TYR D 1 428 ? 72.246 37.853 52.479 1.00 18.58 425 TYR D CA 1
ATOM 18050 C C . TYR D 1 428 ? 73.093 36.663 52.009 1.00 22.98 425 TYR D C 1
ATOM 18051 O O . TYR D 1 428 ? 72.568 35.725 51.408 1.00 22.39 425 TYR D O 1
ATOM 18060 N N . VAL D 1 429 ? 74.404 36.717 52.278 1.00 19.88 426 VAL D N 1
ATOM 18061 C CA . VAL D 1 429 ? 75.334 35.647 51.924 1.00 19.70 426 VAL D CA 1
ATOM 18062 C C . VAL D 1 429 ? 75.637 34.820 53.180 1.00 22.44 426 VAL D C 1
ATOM 18063 O O . VAL D 1 429 ? 76.083 35.365 54.194 1.00 21.04 426 VAL D O 1
ATOM 18067 N N . SER D 1 430 ? 75.365 33.516 53.115 1.00 18.65 427 SER D N 1
ATOM 18068 C CA . SER D 1 430 ? 75.646 32.608 54.218 1.00 18.19 427 SER D CA 1
ATOM 18069 C C . SER D 1 430 ? 77.010 31.952 53.997 1.00 21.69 427 SER D C 1
ATOM 18070 O O . SER D 1 430 ? 77.228 31.318 52.961 1.00 20.95 427 SER D O 1
ATOM 18073 N N . ASP D 1 431 ? 77.936 32.138 54.950 1.00 18.17 428 ASP D N 1
ATOM 18074 C CA . ASP D 1 431 ? 79.291 31.596 54.862 1.00 18.55 428 ASP D CA 1
ATOM 18075 C C . ASP D 1 431 ? 79.489 30.465 55.895 1.00 23.21 428 ASP D C 1
ATOM 18076 O O . ASP D 1 431 ? 79.566 30.742 57.095 1.00 22.20 428 ASP D O 1
ATOM 18081 N N . PRO D 1 432 ? 79.612 29.185 55.442 1.00 20.22 429 PRO D N 1
ATOM 18082 C CA . PRO D 1 432 ? 79.804 28.077 56.400 1.00 19.72 429 PRO D CA 1
ATOM 18083 C C . PRO D 1 432 ? 81.149 28.137 57.131 1.00 23.72 429 PRO D C 1
ATOM 18084 O O . PRO D 1 432 ? 81.263 27.565 58.206 1.00 23.03 429 PRO D O 1
ATOM 18088 N N . ALA D 1 433 ? 82.158 28.840 56.566 1.00 20.75 430 ALA D N 1
ATOM 18089 C CA . ALA D 1 433 ? 83.458 29.013 57.227 1.00 20.59 430 ALA D CA 1
ATOM 18090 C C . ALA D 1 433 ? 83.313 29.926 58.459 1.00 24.58 430 ALA D C 1
ATOM 18091 O O . ALA D 1 433 ? 84.061 29.781 59.428 1.00 24.71 430 ALA D O 1
ATOM 18093 N N . LYS D 1 434 ? 82.311 30.833 58.431 1.00 20.17 431 LYS D N 1
ATOM 18094 C CA . LYS D 1 434 ? 81.986 31.744 59.534 1.00 19.00 431 LYS D CA 1
ATOM 18095 C C . LYS D 1 434 ? 80.515 31.535 59.975 1.00 21.26 431 LYS D C 1
ATOM 18096 O O . LYS D 1 434 ? 79.677 32.406 59.715 1.00 20.69 431 LYS D O 1
ATOM 18102 N N . PRO D 1 435 ? 80.148 30.374 60.586 1.00 16.92 432 PRO D N 1
ATOM 18103 C CA . PRO D 1 435 ? 78.737 30.172 60.963 1.00 16.21 432 PRO D CA 1
ATOM 18104 C C . PRO D 1 435 ? 78.289 31.116 62.078 1.00 19.21 432 PRO D C 1
ATOM 18105 O O . PRO D 1 435 ? 79.108 31.584 62.868 1.00 18.37 432 PRO D O 1
ATOM 18109 N N . VAL D 1 436 ? 76.987 31.415 62.118 1.00 15.98 433 VAL D N 1
ATOM 18110 C CA . VAL D 1 436 ? 76.421 32.326 63.103 1.00 15.31 433 VAL D CA 1
ATOM 18111 C C . VAL D 1 436 ? 76.426 31.652 64.496 1.00 17.72 433 VAL D C 1
ATOM 18112 O O . VAL D 1 436 ? 75.834 30.581 64.659 1.00 16.59 433 VAL D O 1
ATOM 18116 N N . PRO D 1 437 ? 77.103 32.253 65.505 1.00 14.00 434 PRO D N 1
ATOM 18117 C CA . PRO D 1 437 ? 77.097 31.642 66.847 1.00 13.79 434 PRO D CA 1
ATOM 18118 C C . PRO D 1 437 ? 75.694 31.681 67.473 1.00 16.48 434 PRO D C 1
ATOM 18119 O O . PRO D 1 437 ? 75.073 32.745 67.513 1.00 15.69 434 PRO D O 1
ATOM 18123 N N . TYR D 1 438 ? 75.175 30.508 67.919 1.00 12.71 435 TYR D N 1
ATOM 18124 C CA . TYR D 1 438 ? 73.824 30.408 68.508 1.00 12.27 435 TYR D CA 1
ATOM 18125 C C . TYR D 1 438 ? 73.715 31.246 69.798 1.00 15.72 435 TYR D C 1
ATOM 18126 O O . TYR D 1 438 ? 72.625 31.709 70.146 1.00 14.96 435 TYR D O 1
ATOM 18135 N N . ARG D 1 439 ? 74.861 31.476 70.460 1.00 11.46 436 ARG D N 1
ATOM 18136 C CA . ARG D 1 439 ? 74.996 32.319 71.645 1.00 11.53 436 ARG D CA 1
ATOM 18137 C C . ARG D 1 439 ? 76.281 33.123 71.541 1.00 16.39 436 ARG D C 1
ATOM 18138 O O . ARG D 1 439 ? 77.162 32.758 70.755 1.00 15.28 436 ARG D O 1
ATOM 18146 N N . GLN D 1 440 ? 76.411 34.200 72.343 1.00 13.68 437 GLN D N 1
ATOM 18147 C CA . GLN D 1 440 ? 77.646 34.994 72.387 1.00 13.45 437 GLN D CA 1
ATOM 18148 C C . GLN D 1 440 ? 78.780 34.125 72.899 1.00 17.08 437 GLN D C 1
ATOM 18149 O O . GLN D 1 440 ? 78.590 33.374 73.858 1.00 15.91 437 GLN D O 1
ATOM 18155 N N . ARG D 1 441 ? 79.942 34.194 72.241 1.00 14.71 438 ARG D N 1
ATOM 18156 C CA . ARG D 1 441 ? 81.095 33.376 72.598 1.00 14.57 438 ARG D CA 1
ATOM 18157 C C . ARG D 1 441 ? 81.795 33.894 73.878 1.00 19.47 438 ARG D C 1
ATOM 18158 O O . ARG D 1 441 ? 81.691 35.083 74.193 1.00 19.15 438 ARG D O 1
ATOM 18166 N N . PRO D 1 442 ? 82.437 33.003 74.683 1.00 16.53 439 PRO D N 1
ATOM 18167 C CA . PRO D 1 442 ? 82.670 31.566 74.436 1.00 16.31 439 PRO D CA 1
ATOM 18168 C C . PRO D 1 442 ? 81.451 30.689 74.721 1.00 18.98 439 PRO D C 1
ATOM 18169 O O . PRO D 1 442 ? 80.743 30.900 75.709 1.00 18.61 439 PRO D O 1
ATOM 18173 N N . THR D 1 443 ? 81.197 29.718 73.829 1.00 14.39 440 THR D N 1
ATOM 18174 C CA . THR D 1 443 ? 80.116 28.749 74.003 1.00 13.90 440 THR D CA 1
ATOM 18175 C C . THR D 1 443 ? 80.691 27.564 74.760 1.00 18.44 440 THR D C 1
ATOM 18176 O O . THR D 1 443 ? 81.768 27.067 74.412 1.00 18.02 440 THR D O 1
ATOM 18180 N N . ILE D 1 444 ? 80.026 27.166 75.841 1.00 15.89 441 ILE D N 1
ATOM 18181 C CA . ILE D 1 444 ? 80.516 26.100 76.714 1.00 16.24 441 ILE D CA 1
ATOM 18182 C C . ILE D 1 444 ? 79.490 24.960 76.824 1.00 20.88 441 ILE D C 1
ATOM 18183 O O . ILE D 1 444 ? 78.309 25.188 76.547 1.00 20.91 441 ILE D O 1
ATOM 18188 N N . PRO D 1 445 ? 79.907 23.732 77.244 1.00 17.88 442 PRO D N 1
ATOM 18189 C CA . PRO D 1 445 ? 78.937 22.629 77.359 1.00 17.82 442 PRO D CA 1
ATOM 18190 C C . PRO D 1 445 ? 77.839 22.916 78.379 1.00 21.74 442 PRO D C 1
ATOM 18191 O O . PRO D 1 445 ? 78.039 23.699 79.311 1.00 20.04 442 PRO D O 1
ATOM 18195 N N . SER D 1 446 ? 76.678 22.277 78.188 1.00 19.80 443 SER D N 1
ATOM 18196 C CA . SER D 1 446 ? 75.501 22.426 79.041 1.00 20.30 443 SER D CA 1
ATOM 18197 C C . SER D 1 446 ? 75.771 21.982 80.487 1.00 26.65 443 SER D C 1
ATOM 18198 O O . SER D 1 446 ? 75.268 22.610 81.418 1.00 26.40 443 SER D O 1
ATOM 18201 N N . TYR D 1 447 ? 76.586 20.921 80.672 1.00 24.85 444 TYR D N 1
ATOM 18202 C CA . TYR D 1 447 ? 76.898 20.362 81.992 1.00 25.43 444 TYR D CA 1
ATOM 18203 C C . TYR D 1 447 ? 77.989 21.151 82.762 1.00 29.37 444 TYR D C 1
ATOM 18204 O O . TYR D 1 447 ? 78.292 20.788 83.901 1.00 29.26 444 TYR D O 1
ATOM 18213 N N . ALA D 1 448 ? 78.577 22.208 82.153 1.00 25.63 445 ALA D N 1
ATOM 18214 C CA . ALA D 1 448 ? 79.616 23.019 82.813 1.00 25.41 445 ALA D CA 1
ATOM 18215 C C . ALA D 1 448 ? 79.050 23.756 84.040 1.00 29.26 445 ALA D C 1
ATOM 18216 O O . ALA D 1 448 ? 77.856 24.064 84.079 1.00 28.08 445 ALA D O 1
ATOM 18218 N N . ALA D 1 449 ? 79.903 23.993 85.057 1.00 26.55 446 ALA D N 1
ATOM 18219 C CA . ALA D 1 449 ? 79.506 24.631 86.320 1.00 26.08 446 ALA D CA 1
ATOM 18220 C C . ALA D 1 449 ? 78.922 26.049 86.125 1.00 28.93 446 ALA D C 1
ATOM 18221 O O . ALA D 1 449 ? 77.920 26.383 86.757 1.00 28.32 446 ALA D O 1
ATOM 18223 N N . GLU D 1 450 ? 79.533 26.855 85.238 1.00 24.71 447 GLU D N 1
ATOM 18224 C CA . GLU D 1 450 ? 79.130 28.244 84.978 1.00 24.24 447 GLU D CA 1
ATOM 18225 C C . GLU D 1 450 ? 78.158 28.375 83.772 1.00 26.35 447 GLU D C 1
ATOM 18226 O O . GLU D 1 450 ? 77.872 29.494 83.333 1.00 25.95 447 GLU D O 1
ATOM 18232 N N . SER D 1 451 ? 77.623 27.242 83.277 1.00 21.69 448 SER D N 1
ATOM 18233 C CA . SER D 1 451 ? 76.714 27.215 82.128 1.00 20.74 448 SER D CA 1
ATOM 18234 C C . SER D 1 451 ? 75.375 27.904 82.413 1.00 22.47 448 SER D C 1
ATOM 18235 O O . SER D 1 451 ? 74.823 27.766 83.508 1.00 21.97 448 SER D O 1
ATOM 18238 N N . THR D 1 452 ? 74.857 28.641 81.410 1.00 17.60 449 THR D N 1
ATOM 18239 C CA . THR D 1 452 ? 73.545 29.300 81.471 1.00 16.55 449 THR D CA 1
ATOM 18240 C C . THR D 1 452 ? 72.652 28.716 80.353 1.00 19.24 449 THR D C 1
ATOM 18241 O O . THR D 1 452 ? 71.769 29.405 79.831 1.00 18.41 449 THR D O 1
ATOM 18245 N N . TRP D 1 453 ? 72.901 27.424 80.000 1.00 15.41 450 TRP D N 1
ATOM 18246 C CA . TRP D 1 453 ? 72.195 26.637 78.971 1.00 15.23 450 TRP D CA 1
ATOM 18247 C C . TRP D 1 453 ? 70.675 26.711 79.167 1.00 18.88 450 TRP D C 1
ATOM 18248 O O . TRP D 1 453 ? 69.938 26.862 78.191 1.00 19.14 450 TRP D O 1
ATOM 18259 N N . GLY D 1 454 ? 70.237 26.676 80.428 1.00 14.21 451 GLY D N 1
ATOM 18260 C CA . GLY D 1 454 ? 68.828 26.761 80.796 1.00 13.16 451 GLY D CA 1
ATOM 18261 C C . GLY D 1 454 ? 68.137 28.070 80.449 1.00 15.79 451 GLY D C 1
ATOM 18262 O O . GLY D 1 454 ? 66.907 28.110 80.380 1.00 14.54 451 GLY D O 1
ATOM 18263 N N . GLU D 1 455 ? 68.912 29.154 80.222 1.00 11.96 452 GLU D N 1
ATOM 18264 C CA . GLU D 1 455 ? 68.354 30.483 79.914 1.00 12.07 452 GLU D CA 1
ATOM 18265 C C . GLU D 1 455 ? 68.581 30.914 78.451 1.00 16.00 452 GLU D C 1
ATOM 18266 O O . GLU D 1 455 ? 68.269 32.053 78.105 1.00 16.06 452 GLU D O 1
ATOM 18272 N N . TRP D 1 456 ? 69.148 30.041 77.609 1.00 12.56 453 TRP D N 1
ATOM 182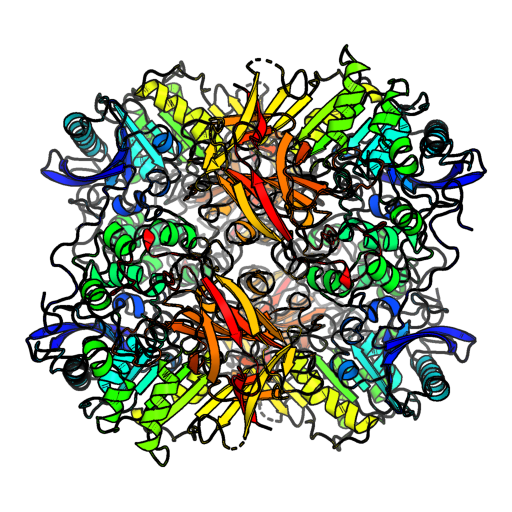73 C CA . TRP D 1 456 ? 69.535 30.420 76.247 1.00 12.25 453 TRP D CA 1
ATOM 18274 C C . TRP D 1 456 ? 68.345 30.750 75.303 1.00 15.90 453 TRP D C 1
ATOM 18275 O O . TRP D 1 456 ? 68.531 31.537 74.375 1.00 15.40 453 TRP D O 1
ATOM 18286 N N . LEU D 1 457 ? 67.138 30.216 75.556 1.00 12.40 454 LEU D N 1
ATOM 18287 C CA . LEU D 1 457 ? 66.009 30.508 74.666 1.00 12.84 454 LEU D CA 1
ATOM 18288 C C . LEU D 1 457 ? 65.432 31.919 74.871 1.00 17.09 454 LEU D C 1
ATOM 18289 O O . LEU D 1 457 ? 64.686 32.388 74.016 1.00 16.77 454 LEU D O 1
ATOM 18294 N N . VAL D 1 458 ? 65.814 32.613 75.964 1.00 13.25 455 VAL D N 1
ATOM 18295 C CA . VAL D 1 458 ? 65.363 33.990 76.211 1.00 12.80 455 VAL D CA 1
ATOM 18296 C C . VAL D 1 458 ? 66.538 34.986 76.010 1.00 15.05 455 VAL D C 1
ATOM 18297 O O . VAL D 1 458 ? 66.428 36.158 76.387 1.00 14.35 455 VAL D O 1
ATOM 18301 N N . ASP D 1 459 ? 67.641 34.515 75.372 1.00 10.17 456 ASP D N 1
ATOM 18302 C CA . ASP D 1 459 ? 68.837 35.306 75.063 1.00 9.40 456 ASP D CA 1
ATOM 18303 C C . ASP D 1 459 ? 68.519 36.517 74.195 1.00 13.18 456 ASP D C 1
ATOM 18304 O O . ASP D 1 459 ? 67.706 36.418 73.272 1.00 11.93 456 ASP D O 1
ATOM 18309 N N . ASP D 1 460 ? 69.220 37.640 74.448 1.00 10.43 457 ASP D N 1
ATOM 18310 C CA . ASP D 1 460 ? 69.145 38.849 73.634 1.00 10.46 457 ASP D CA 1
ATOM 18311 C C . ASP D 1 460 ? 69.654 38.512 72.235 1.00 13.56 457 ASP D C 1
ATOM 18312 O O . ASP D 1 460 ? 70.668 37.816 72.100 1.00 13.20 457 ASP D O 1
ATOM 18317 N N . GLN D 1 461 ? 68.924 38.941 71.200 1.00 9.95 458 GLN D N 1
ATOM 18318 C CA . GLN D 1 461 ? 69.286 38.622 69.820 1.00 9.94 458 GLN D CA 1
ATOM 18319 C C . GLN D 1 461 ? 69.882 39.835 69.075 1.00 13.46 458 GLN D C 1
ATOM 18320 O O . GLN D 1 461 ? 69.974 39.815 67.846 1.00 12.08 458 GLN D O 1
ATOM 18326 N N . ARG D 1 462 ? 70.332 40.866 69.821 1.00 11.17 459 ARG D N 1
ATOM 18327 C CA . ARG D 1 462 ? 70.967 42.039 69.222 1.00 11.63 459 ARG D CA 1
ATOM 18328 C C . ARG D 1 462 ? 72.330 41.685 68.615 1.00 16.87 459 ARG D C 1
ATOM 18329 O O . ARG D 1 462 ? 72.729 42.315 67.638 1.00 17.05 459 ARG D O 1
ATOM 18337 N N . HIS D 1 463 ? 73.025 40.653 69.159 1.00 13.58 460 HIS D N 1
ATOM 18338 C CA . HIS D 1 463 ? 74.333 40.238 68.639 1.00 14.06 460 HIS D CA 1
ATOM 18339 C C . HIS D 1 463 ? 74.229 39.727 67.184 1.00 19.23 460 HIS D C 1
ATOM 18340 O O . HIS D 1 463 ? 75.139 39.971 66.395 1.00 19.48 460 HIS D O 1
ATOM 18347 N N . THR D 1 464 ? 73.085 39.119 66.810 1.00 16.11 461 THR D N 1
ATOM 18348 C CA . THR D 1 464 ? 72.852 38.641 65.439 1.00 15.73 461 THR D CA 1
ATOM 18349 C C . THR D 1 464 ? 72.154 39.711 64.581 1.00 19.99 461 THR D C 1
ATOM 18350 O O . THR D 1 464 ? 72.345 39.731 63.363 1.00 19.34 461 THR D O 1
ATOM 18354 N N . ALA D 1 465 ? 71.363 40.606 65.216 1.00 16.57 462 ALA D N 1
ATOM 18355 C CA . ALA D 1 465 ? 70.612 41.667 64.526 1.00 16.84 462 ALA D CA 1
ATOM 18356 C C . ALA D 1 465 ? 71.502 42.591 63.668 1.00 20.87 462 ALA D C 1
ATOM 18357 O O . ALA D 1 465 ? 71.068 43.016 62.596 1.00 20.84 462 ALA D O 1
ATOM 18359 N N . SER D 1 466 ? 72.735 42.900 64.136 1.00 17.00 463 SER D N 1
ATOM 18360 C CA . SER D 1 466 ? 73.661 43.782 63.411 1.00 17.17 463 SER D CA 1
ATOM 18361 C C . SER D 1 466 ? 74.501 43.037 62.352 1.00 19.96 463 SER D C 1
ATOM 18362 O O . SER D 1 466 ? 75.255 43.682 61.615 1.00 19.53 463 SER D O 1
ATOM 18365 N N . ARG D 1 467 ? 74.398 41.692 62.298 1.00 15.33 464 ARG D N 1
ATOM 18366 C CA . ARG D 1 467 ? 75.166 40.873 61.355 1.00 15.13 464 ARG D CA 1
ATOM 18367 C C . ARG D 1 467 ? 74.597 40.970 59.938 1.00 19.12 464 ARG D C 1
ATOM 18368 O O . ARG D 1 467 ? 73.378 40.999 59.761 1.00 18.69 464 ARG D O 1
ATOM 18376 N N . THR D 1 468 ? 75.484 40.984 58.928 1.00 15.84 465 THR D N 1
ATOM 18377 C CA . THR D 1 468 ? 75.091 41.060 57.513 1.00 15.73 465 THR D CA 1
ATOM 18378 C C . THR D 1 468 ? 74.614 39.692 56.972 1.00 19.28 465 THR D C 1
ATOM 18379 O O . THR D 1 468 ? 74.006 39.644 55.897 1.00 19.28 465 THR D O 1
ATOM 18383 N N . ASP D 1 469 ? 74.898 38.588 57.700 1.00 14.99 466 ASP D N 1
ATOM 18384 C CA . ASP D 1 469 ? 74.461 37.244 57.288 1.00 14.73 466 ASP D CA 1
ATOM 18385 C C . ASP D 1 469 ? 73.176 36.832 58.051 1.00 18.56 466 ASP D C 1
ATOM 18386 O O . ASP D 1 469 ? 72.885 35.639 58.194 1.00 18.17 466 ASP D O 1
ATOM 18391 N N . VAL D 1 470 ? 72.425 37.839 58.557 1.00 14.78 467 VAL D N 1
ATOM 18392 C CA . VAL D 1 470 ? 71.156 37.676 59.285 1.00 14.04 467 VAL D CA 1
ATOM 18393 C C . VAL D 1 470 ? 70.155 38.722 58.754 1.00 18.28 467 VAL D C 1
ATOM 18394 O O . VAL D 1 470 ? 70.534 39.876 58.564 1.00 18.09 467 VAL D O 1
ATOM 18398 N N . LEU D 1 471 ? 68.890 38.326 58.523 1.00 15.17 468 LEU D N 1
ATOM 18399 C CA . LEU D 1 471 ? 67.846 39.255 58.078 1.00 15.54 468 LEU D CA 1
ATOM 18400 C C . LEU D 1 471 ? 66.985 39.679 59.260 1.00 20.03 468 LEU D C 1
ATOM 18401 O O . LEU D 1 471 ? 66.698 38.861 60.133 1.00 19.85 468 LEU D O 1
ATOM 18406 N N . VAL D 1 472 ? 66.590 40.964 59.304 1.00 16.66 469 VAL D N 1
ATOM 18407 C CA . VAL D 1 472 ? 65.834 41.517 60.434 1.00 15.79 469 VAL D CA 1
ATOM 18408 C C . VAL D 1 472 ? 64.571 42.245 59.952 1.00 19.09 469 VAL D C 1
ATOM 18409 O O . VAL D 1 472 ? 64.641 43.078 59.048 1.00 18.54 469 VAL D O 1
ATOM 18413 N N . TRP D 1 473 ? 63.426 41.944 60.591 1.00 15.65 470 TRP D N 1
ATOM 18414 C CA . TRP D 1 473 ? 62.137 42.598 60.347 1.00 16.00 470 TRP D CA 1
ATOM 18415 C C . TRP D 1 473 ? 61.470 42.868 61.668 1.00 19.51 470 TRP D C 1
ATOM 18416 O O . TRP D 1 473 ? 61.458 41.992 62.530 1.00 18.05 470 TRP D O 1
ATOM 18427 N N . ALA D 1 474 ? 60.887 44.060 61.832 1.00 16.89 471 ALA D N 1
ATOM 18428 C CA . ALA D 1 474 ? 60.202 44.412 63.071 1.00 16.64 471 ALA D CA 1
ATOM 18429 C C . ALA D 1 474 ? 59.039 45.353 62.823 1.00 20.92 471 ALA D C 1
ATOM 18430 O O . ALA D 1 474 ? 59.061 46.143 61.874 1.00 21.08 471 ALA D O 1
ATOM 18432 N N . THR D 1 475 ? 58.016 45.270 63.685 1.00 16.97 472 THR D N 1
ATOM 18433 C CA . THR D 1 475 ? 56.869 46.171 63.640 1.00 16.96 472 THR D CA 1
ATOM 18434 C C . THR D 1 475 ? 57.276 47.493 64.284 1.00 21.32 472 THR D C 1
ATOM 18435 O O . THR D 1 475 ? 58.360 47.593 64.868 1.00 19.92 472 THR D O 1
ATOM 18439 N N . GLU D 1 476 ? 56.396 48.491 64.223 1.00 18.96 473 GLU D N 1
ATOM 18440 C CA . GLU D 1 476 ? 56.594 49.739 64.943 1.00 19.20 473 GLU D CA 1
ATOM 18441 C C . GLU D 1 476 ? 56.191 49.470 66.406 1.00 22.91 473 GLU D C 1
ATOM 18442 O O . GLU D 1 476 ? 55.462 48.499 66.631 1.00 22.27 473 GLU D O 1
ATOM 18448 N N . PRO D 1 477 ? 56.634 50.254 67.427 1.00 20.07 474 PRO D N 1
ATOM 18449 C CA . PRO D 1 477 ? 56.178 49.965 68.804 1.00 20.18 474 PRO D CA 1
ATOM 18450 C C . PRO D 1 477 ? 54.651 49.877 68.879 1.00 25.91 474 PRO D C 1
ATOM 18451 O O . PRO D 1 477 ? 53.958 50.689 68.257 1.00 25.97 474 PRO D O 1
ATOM 18455 N N . LEU D 1 478 ? 54.129 48.836 69.556 1.00 23.22 475 LEU D N 1
ATOM 18456 C CA . LEU D 1 478 ? 52.684 48.617 69.678 1.00 23.74 475 LEU D CA 1
ATOM 18457 C C . LEU D 1 478 ? 52.023 49.678 70.548 1.00 30.02 475 LEU D C 1
ATOM 18458 O O . LEU D 1 478 ? 52.566 50.053 71.588 1.00 30.06 475 LEU D O 1
ATOM 18463 N N . LYS D 1 479 ? 50.851 50.161 70.116 1.00 28.04 476 LYS D N 1
ATOM 18464 C CA . LYS D 1 479 ? 50.070 51.163 70.846 1.00 28.54 476 LYS D CA 1
ATOM 18465 C C . LYS D 1 479 ? 49.189 50.471 71.878 1.00 32.31 476 LYS D C 1
ATOM 18466 O O . LYS D 1 479 ? 49.022 50.969 72.992 1.00 32.03 476 LYS D O 1
ATOM 18472 N N . GLU D 1 480 ? 48.645 49.303 71.498 1.00 28.47 477 GLU D N 1
ATOM 18473 C CA . GLU D 1 480 ? 47.772 48.474 72.322 1.00 27.91 477 GLU D CA 1
ATOM 18474 C C . GLU D 1 480 ? 48.406 47.085 72.520 1.00 30.30 477 GLU D C 1
ATOM 18475 O O . GLU D 1 480 ? 49.236 46.684 71.696 1.00 29.17 477 GLU D O 1
ATOM 18481 N N . PRO D 1 481 ? 48.047 46.324 73.590 1.00 25.82 478 PRO D N 1
ATOM 18482 C CA . PRO D 1 481 ? 48.654 44.992 73.765 1.00 24.83 478 PRO D CA 1
ATOM 18483 C C . PRO D 1 481 ? 48.181 43.996 72.705 1.00 27.41 478 PRO D C 1
ATOM 18484 O O . PRO D 1 481 ? 47.032 44.061 72.264 1.00 27.51 478 PRO D O 1
ATOM 18488 N N . LEU D 1 482 ? 49.077 43.089 72.283 1.00 22.47 479 LEU D N 1
ATOM 18489 C CA . LEU D 1 482 ? 48.760 42.052 71.302 1.00 21.57 479 LEU D CA 1
ATOM 18490 C C . LEU D 1 482 ? 49.000 40.676 71.919 1.00 22.84 479 LEU D C 1
ATOM 18491 O O . LEU D 1 482 ? 50.141 40.327 72.235 1.00 21.29 479 LEU D O 1
ATOM 18496 N N . ARG D 1 483 ? 47.918 39.900 72.098 1.00 18.69 480 ARG D N 1
ATOM 18497 C CA . ARG D 1 483 ? 47.985 38.562 72.682 1.00 17.62 480 ARG D CA 1
ATOM 18498 C C . ARG D 1 483 ? 48.103 37.500 71.597 1.00 21.12 480 ARG D C 1
ATOM 18499 O O . ARG D 1 483 ? 47.296 37.486 70.662 1.00 21.20 480 ARG D O 1
ATOM 18507 N N . VAL D 1 484 ? 49.105 36.606 71.723 1.00 17.01 481 VAL D N 1
ATOM 18508 C CA . VAL D 1 484 ? 49.308 35.471 70.803 1.00 16.97 481 VAL D CA 1
ATOM 18509 C C . VAL D 1 484 ? 49.295 34.154 71.596 1.00 20.83 481 VAL D C 1
ATOM 18510 O O . VAL D 1 484 ? 49.777 34.108 72.730 1.00 20.03 481 VAL D O 1
ATOM 18514 N N . ALA D 1 485 ? 48.711 33.100 71.008 1.00 18.50 482 ALA D N 1
ATOM 18515 C CA . ALA D 1 485 ? 48.614 31.779 71.634 1.00 18.60 482 ALA D CA 1
ATOM 18516 C C . ALA D 1 485 ? 48.739 30.667 70.582 1.00 23.57 482 ALA D C 1
ATOM 18517 O O . ALA D 1 485 ? 48.586 30.926 69.388 1.00 23.94 482 ALA D O 1
ATOM 18519 N N . GLY D 1 486 ? 49.064 29.461 71.031 1.00 19.83 483 GLY D N 1
ATOM 18520 C CA . GLY D 1 486 ? 49.208 28.303 70.157 1.00 19.69 483 GLY D CA 1
ATOM 18521 C C . GLY D 1 486 ? 50.571 28.173 69.515 1.00 22.57 483 GLY D C 1
ATOM 18522 O O . GLY D 1 486 ? 51.579 28.586 70.092 1.00 22.04 483 GLY D O 1
ATOM 18523 N N . GLN D 1 487 ? 50.606 27.591 68.310 1.00 18.70 484 GLN D N 1
ATOM 18524 C CA . GLN D 1 487 ? 51.844 27.338 67.582 1.00 17.74 484 GLN D CA 1
ATOM 18525 C C . GLN D 1 487 ? 51.986 28.248 66.350 1.00 21.36 484 GLN D C 1
ATOM 18526 O O . GLN D 1 487 ? 51.243 28.083 65.372 1.00 20.33 484 GLN D O 1
ATOM 18532 N N . PRO D 1 488 ? 52.981 29.172 66.347 1.00 17.79 485 PRO D N 1
ATOM 18533 C CA . PRO D 1 488 ? 53.211 29.983 65.142 1.00 17.65 485 PRO D CA 1
ATOM 18534 C C . PRO D 1 488 ? 53.857 29.136 64.054 1.00 21.76 485 PRO D C 1
ATOM 18535 O O . PRO D 1 488 ? 54.697 28.285 64.355 1.00 21.61 485 PRO D O 1
ATOM 18539 N N . VAL D 1 489 ? 53.418 29.310 62.804 1.00 18.28 486 VAL D N 1
ATOM 18540 C CA . VAL D 1 489 ? 53.958 28.548 61.680 1.00 17.87 486 VAL D CA 1
ATOM 18541 C C . VAL D 1 489 ? 54.598 29.518 60.697 1.00 21.09 486 VAL D C 1
ATOM 18542 O O . VAL D 1 489 ? 53.946 30.459 60.237 1.00 19.43 486 VAL D O 1
ATOM 18546 N N . ALA D 1 490 ? 55.886 29.303 60.402 1.00 18.44 487 ALA D N 1
ATOM 18547 C CA . ALA D 1 490 ? 56.616 30.138 59.463 1.00 18.87 487 ALA D CA 1
ATOM 18548 C C . ALA D 1 490 ? 56.412 29.646 58.031 1.00 24.05 487 ALA D C 1
ATOM 18549 O O . ALA D 1 490 ? 56.888 28.565 57.669 1.00 24.33 487 ALA D O 1
ATOM 18551 N N . ARG D 1 491 ? 55.655 30.418 57.234 1.00 20.30 488 ARG D N 1
ATOM 18552 C CA . ARG D 1 491 ? 55.449 30.148 55.815 1.00 20.11 488 ARG D CA 1
ATOM 18553 C C . ARG D 1 491 ? 56.531 30.923 55.069 1.00 23.23 488 ARG D C 1
ATOM 18554 O O . ARG D 1 491 ? 56.356 32.105 54.762 1.00 22.20 488 ARG D O 1
ATOM 18562 N N . LEU D 1 492 ? 57.693 30.286 54.883 1.00 20.03 489 LEU D N 1
ATOM 18563 C CA . LEU D 1 492 ? 58.860 30.921 54.284 1.00 19.63 489 LEU D CA 1
ATOM 18564 C C . LEU D 1 492 ? 58.993 30.624 52.790 1.00 23.31 489 LEU D C 1
ATOM 18565 O O . LEU D 1 492 ? 59.005 29.462 52.375 1.00 23.06 489 LEU D O 1
ATOM 18570 N N . PHE D 1 493 ? 59.118 31.691 51.993 1.00 19.62 490 PHE D N 1
ATOM 18571 C CA . PHE D 1 493 ? 59.389 31.621 50.563 1.00 19.86 490 PHE D CA 1
ATOM 18572 C C . PHE D 1 493 ? 60.817 32.087 50.374 1.00 23.95 490 PHE D C 1
ATOM 18573 O O . PHE D 1 493 ? 61.107 33.274 50.553 1.00 23.79 490 PHE D O 1
ATOM 18581 N N . ALA D 1 494 ? 61.739 31.142 50.151 1.00 20.34 491 ALA D N 1
ATOM 18582 C CA . ALA D 1 494 ? 63.153 31.481 50.069 1.00 19.87 491 ALA D CA 1
ATOM 18583 C C . ALA D 1 494 ? 63.891 30.737 48.966 1.00 23.16 491 ALA D C 1
ATOM 18584 O O . ALA D 1 494 ? 63.498 29.638 48.572 1.00 22.78 491 ALA D O 1
ATOM 18586 N N . SER D 1 495 ? 64.990 31.339 48.495 1.00 19.62 492 SER D N 1
ATOM 18587 C CA . SER D 1 495 ? 65.863 30.764 47.480 1.00 19.95 492 SER D CA 1
ATOM 18588 C C . SER D 1 495 ? 67.313 30.787 47.949 1.00 23.32 492 SER D C 1
ATOM 18589 O O . SER D 1 495 ? 67.701 31.652 48.738 1.00 22.11 492 SER D O 1
ATOM 18592 N N . THR D 1 496 ? 68.109 29.838 47.455 1.00 20.58 493 THR D N 1
ATOM 18593 C CA . THR D 1 496 ? 69.536 29.745 47.743 1.00 20.18 493 THR D CA 1
ATOM 18594 C C . THR D 1 496 ? 70.291 29.437 46.448 1.00 24.21 493 THR D C 1
ATOM 18595 O O . THR D 1 496 ? 69.780 28.704 45.603 1.00 24.23 493 THR D O 1
ATOM 18599 N N . SER D 1 497 ? 71.500 30.001 46.291 1.00 20.42 494 SER D N 1
ATOM 18600 C CA . SER D 1 497 ? 72.336 29.741 45.117 1.00 20.27 494 SER D CA 1
ATOM 18601 C C . SER D 1 497 ? 72.992 28.344 45.222 1.00 23.44 494 SER D C 1
ATOM 18602 O O . SER D 1 497 ? 73.510 27.827 44.230 1.00 22.54 494 SER D O 1
ATOM 18605 N N . GLY D 1 498 ? 72.931 27.749 46.419 1.00 20.30 495 GLY D N 1
ATOM 18606 C CA . GLY D 1 498 ? 73.442 26.407 46.686 1.00 20.32 495 GLY D CA 1
ATOM 18607 C C . GLY D 1 498 ? 72.419 25.327 46.387 1.00 24.23 495 GLY D C 1
ATOM 18608 O O . GLY D 1 498 ? 71.411 25.596 45.726 1.00 23.97 495 GLY D O 1
ATOM 18609 N N . SER D 1 499 ? 72.665 24.087 46.867 1.00 20.96 496 SER D N 1
ATOM 18610 C CA . SER D 1 499 ? 71.746 22.962 46.637 1.00 21.04 496 SER D CA 1
ATOM 18611 C C . SER D 1 499 ? 71.263 22.320 47.963 1.00 24.85 496 SER D C 1
ATOM 18612 O O . SER D 1 499 ? 70.629 21.260 47.947 1.00 24.72 496 SER D O 1
ATOM 18615 N N . ASP D 1 500 ? 71.534 22.996 49.095 1.00 21.21 497 ASP D N 1
ATOM 18616 C CA . ASP D 1 500 ? 71.089 22.628 50.449 1.00 20.43 497 ASP D CA 1
ATOM 18617 C C . ASP D 1 500 ? 71.221 23.844 51.364 1.00 23.39 497 ASP D C 1
ATOM 18618 O O . ASP D 1 500 ? 72.053 24.711 51.101 1.00 23.02 497 ASP D O 1
ATOM 18623 N N . ALA D 1 501 ? 70.362 23.944 52.402 1.00 19.26 498 ALA D N 1
ATOM 18624 C CA . ALA D 1 501 ? 70.364 25.086 53.324 1.00 18.30 498 ALA D CA 1
ATOM 18625 C C . ALA D 1 501 ? 69.597 24.800 54.593 1.00 21.24 498 ALA D C 1
ATOM 18626 O O . ALA D 1 501 ? 68.629 24.049 54.575 1.00 20.50 498 ALA D O 1
ATOM 18628 N N . ASP D 1 502 ? 69.997 25.453 55.687 1.00 17.22 499 ASP D N 1
ATOM 18629 C CA . ASP D 1 502 ? 69.268 25.444 56.945 1.00 16.76 499 ASP D CA 1
ATOM 18630 C C . ASP D 1 502 ? 68.546 26.767 57.054 1.00 20.39 499 ASP D C 1
ATOM 18631 O O . ASP D 1 502 ? 69.082 27.786 56.620 1.00 19.90 499 ASP D O 1
ATOM 18636 N N . TRP D 1 503 ? 67.321 26.764 57.574 1.00 17.02 500 TRP D N 1
ATOM 18637 C CA . TRP D 1 503 ? 66.575 28.002 57.724 1.00 16.62 500 TRP D CA 1
ATOM 18638 C C . TRP D 1 503 ? 66.170 28.186 59.183 1.00 19.37 500 TRP D C 1
ATOM 18639 O O . TRP D 1 503 ? 65.367 27.414 59.712 1.00 17.98 500 TRP D O 1
ATOM 18650 N N . VAL D 1 504 ? 66.789 29.174 59.847 1.00 16.16 501 VAL D N 1
ATOM 18651 C CA . VAL D 1 504 ? 66.507 29.513 61.241 1.00 15.72 501 VAL D CA 1
ATOM 18652 C C . VAL D 1 504 ? 65.512 30.669 61.256 1.00 19.67 501 VAL D C 1
ATOM 18653 O O . VAL D 1 504 ? 65.794 31.722 60.693 1.00 19.60 501 VAL D O 1
ATOM 18657 N N . VAL D 1 505 ? 64.340 30.460 61.862 1.00 15.94 502 VAL D N 1
ATOM 18658 C CA . VAL D 1 505 ? 63.311 31.497 61.978 1.00 15.31 502 VAL D CA 1
ATOM 18659 C C . VAL D 1 505 ? 63.155 31.842 63.457 1.00 17.09 502 VAL D C 1
ATOM 18660 O O . VAL D 1 505 ? 62.954 30.945 64.277 1.00 16.07 502 VAL D O 1
ATOM 18664 N N . LYS D 1 506 ? 63.289 33.127 63.805 1.00 13.07 503 LYS D N 1
ATOM 18665 C CA . LYS D 1 506 ? 63.190 33.558 65.200 1.00 12.40 503 LYS D CA 1
ATOM 18666 C C . LYS D 1 506 ? 62.078 34.577 65.399 1.00 16.28 503 LYS D C 1
ATOM 18667 O O . LYS D 1 506 ? 62.012 35.557 64.658 1.00 15.69 503 LYS D O 1
ATOM 18673 N N . ILE D 1 507 ? 61.215 34.361 66.415 1.00 12.90 504 ILE D N 1
ATOM 18674 C CA . ILE D 1 507 ? 60.200 35.343 66.822 1.00 12.73 504 ILE D CA 1
ATOM 18675 C C . ILE D 1 507 ? 60.745 36.022 68.074 1.00 16.50 504 ILE D C 1
ATOM 18676 O O . ILE D 1 507 ? 61.144 35.340 69.023 1.00 16.40 504 ILE D O 1
ATOM 18681 N N . ILE D 1 508 ? 60.820 37.348 68.054 1.00 12.70 505 ILE D N 1
ATOM 18682 C CA . ILE D 1 508 ? 61.410 38.123 69.138 1.00 11.75 505 ILE D CA 1
ATOM 18683 C C . ILE D 1 508 ? 60.435 39.183 69.664 1.00 15.88 505 ILE D C 1
ATOM 18684 O O . ILE D 1 508 ? 59.675 39.774 68.895 1.00 15.29 505 ILE D O 1
ATOM 18689 N N . ASP D 1 509 ? 60.478 39.421 70.982 1.00 12.87 506 ASP D N 1
ATOM 18690 C CA . ASP D 1 509 ? 59.758 40.505 71.622 1.00 12.88 506 ASP D CA 1
ATOM 18691 C C . ASP D 1 509 ? 60.776 41.601 71.888 1.00 17.45 506 ASP D C 1
ATOM 18692 O O . ASP D 1 509 ? 61.623 41.448 72.775 1.00 16.35 506 ASP D O 1
ATOM 18697 N N . VAL D 1 510 ? 60.744 42.679 71.086 1.00 15.13 507 VAL D N 1
ATOM 18698 C CA . VAL D 1 510 ? 61.669 43.792 71.285 1.00 15.44 507 VAL D CA 1
ATOM 18699 C C . VAL D 1 510 ? 61.133 44.662 72.402 1.00 19.25 507 VAL D C 1
ATOM 18700 O O . VAL D 1 510 ? 60.096 45.308 72.239 1.00 18.73 507 VAL D O 1
ATOM 18704 N N . TRP D 1 511 ? 61.840 44.681 73.536 1.00 15.50 508 TRP D N 1
ATOM 18705 C CA . TRP D 1 511 ? 61.477 45.491 74.691 1.00 15.88 508 TRP D CA 1
ATOM 18706 C C . TRP D 1 511 ? 61.611 47.002 74.346 1.00 18.75 508 TRP D C 1
ATOM 18707 O O . TRP D 1 511 ? 62.352 47.343 73.414 1.00 17.14 508 TRP D O 1
ATOM 18718 N N . PRO D 1 512 ? 60.855 47.915 75.014 1.00 15.67 509 PRO D N 1
ATOM 18719 C CA . PRO D 1 512 ? 60.933 49.344 74.642 1.00 15.69 509 PRO D CA 1
ATOM 18720 C C . PRO D 1 512 ? 62.345 49.918 74.755 1.00 18.69 509 PRO D C 1
ATOM 18721 O O . PRO D 1 512 ? 63.168 49.381 75.507 1.00 18.18 509 PRO D O 1
ATOM 18725 N N . ASP D 1 513 ? 62.631 51.001 73.987 1.00 14.64 510 ASP D N 1
ATOM 18726 C CA . ASP D 1 513 ? 63.931 51.699 73.974 1.00 14.10 510 ASP D CA 1
ATOM 18727 C C . ASP D 1 513 ? 64.448 51.944 75.402 1.00 17.92 510 ASP D C 1
ATOM 18728 O O . ASP D 1 513 ? 65.645 51.810 75.662 1.00 16.55 510 ASP D O 1
ATOM 18733 N N . GLU D 1 514 ? 63.526 52.294 76.318 1.00 15.18 511 GLU D N 1
ATOM 18734 C CA . GLU D 1 514 ? 63.790 52.508 77.737 1.00 15.11 511 GLU D CA 1
ATOM 18735 C C . GLU D 1 514 ? 62.756 51.743 78.565 1.00 19.05 511 GLU D C 1
ATOM 18736 O O . GLU D 1 514 ? 61.568 51.776 78.239 1.00 18.81 511 GLU D O 1
ATOM 18742 N N . VAL D 1 515 ? 63.211 51.015 79.599 1.00 15.85 512 VAL D N 1
ATOM 18743 C CA . VAL D 1 515 ? 62.338 50.189 80.443 1.00 15.72 512 VAL D CA 1
ATOM 18744 C C . VAL D 1 515 ? 62.382 50.710 81.900 1.00 21.08 512 VAL D C 1
ATOM 18745 O O . VAL D 1 515 ? 63.390 50.525 82.580 1.00 20.28 512 VAL D O 1
ATOM 18749 N N . PRO D 1 516 ? 61.297 51.363 82.395 1.00 18.85 513 PRO D N 1
ATOM 18750 C CA . PRO D 1 516 ? 61.338 51.928 83.763 1.00 19.04 513 PRO D CA 1
ATOM 18751 C C . PRO D 1 516 ? 61.455 50.886 84.881 1.00 23.72 513 PRO D C 1
ATOM 18752 O O . PRO D 1 516 ? 62.053 51.181 85.916 1.00 23.82 513 PRO D O 1
ATOM 18756 N N . GLU D 1 517 ? 60.906 49.675 84.670 1.00 20.49 514 GLU D N 1
ATOM 18757 C CA . GLU D 1 517 ? 60.936 48.573 85.646 1.00 20.02 514 GLU D CA 1
ATOM 18758 C C . GLU D 1 517 ? 62.356 48.001 85.814 1.00 23.61 514 GLU D C 1
ATOM 18759 O O . GLU D 1 517 ? 62.705 47.537 86.903 1.00 23.85 514 GLU D O 1
ATOM 18765 N N . ASN D 1 518 ? 63.157 48.010 84.727 1.00 18.90 515 ASN D N 1
ATOM 18766 C CA . ASN D 1 518 ? 64.543 47.513 84.700 1.00 17.84 515 ASN D CA 1
ATOM 18767 C C . ASN D 1 518 ? 65.309 48.223 83.565 1.00 20.87 515 ASN D C 1
ATOM 18768 O O . ASN D 1 518 ? 65.262 47.769 82.417 1.00 19.58 515 ASN D O 1
ATOM 18773 N N . PRO D 1 519 ? 65.977 49.375 83.865 1.00 17.34 516 PRO D N 1
ATOM 18774 C CA . PRO D 1 519 ? 66.636 50.158 82.797 1.00 17.12 516 PRO D CA 1
ATOM 18775 C C . PRO D 1 519 ? 67.637 49.388 81.935 1.00 20.48 516 PRO D C 1
ATOM 18776 O O . PRO D 1 519 ? 67.678 49.625 80.727 1.00 20.23 516 PRO D O 1
ATOM 18780 N N . LYS D 1 520 ? 68.405 48.445 82.527 1.00 16.44 517 LYS D N 1
ATOM 18781 C CA . LYS D 1 520 ? 69.400 47.657 81.787 1.00 16.37 517 LYS D CA 1
ATOM 18782 C C . LYS D 1 520 ? 68.754 46.753 80.692 1.00 20.69 517 LYS D C 1
ATOM 18783 O O . LYS D 1 520 ? 69.480 46.120 79.920 1.00 20.43 517 LYS D O 1
ATOM 18789 N N . LEU D 1 521 ? 67.403 46.738 80.597 1.00 17.76 518 LEU D N 1
ATOM 18790 C CA . LEU D 1 521 ? 66.694 45.917 79.609 1.00 17.46 518 LEU D CA 1
ATOM 18791 C C . LEU D 1 521 ? 66.158 46.722 78.399 1.00 20.37 518 LEU D C 1
ATOM 18792 O O . LEU D 1 521 ? 65.402 46.178 77.596 1.00 19.70 518 LEU D O 1
ATOM 18797 N N . GLY D 1 522 ? 66.587 47.975 78.257 1.00 16.81 519 GLY D N 1
ATOM 18798 C CA . GLY D 1 522 ? 66.182 48.823 77.138 1.00 16.61 519 GLY D CA 1
ATOM 18799 C C . GLY D 1 522 ? 66.709 48.332 75.799 1.00 19.99 519 GLY D C 1
ATOM 18800 O O . GLY D 1 522 ? 67.917 48.136 75.635 1.00 19.14 519 GLY D O 1
ATOM 18801 N N . GLY D 1 523 ? 65.795 48.096 74.862 1.00 16.72 520 GLY D N 1
ATOM 18802 C CA . GLY D 1 523 ? 66.124 47.611 73.521 1.00 16.61 520 GLY D CA 1
ATOM 18803 C C . GLY D 1 523 ? 66.382 46.117 73.438 1.00 19.36 520 GLY D C 1
ATOM 18804 O O . GLY D 1 523 ? 66.791 45.615 72.389 1.00 19.28 520 GLY D O 1
ATOM 18805 N N . TYR D 1 524 ? 66.133 45.399 74.545 1.00 15.04 521 TYR D N 1
ATOM 18806 C CA . TYR D 1 524 ? 66.331 43.956 74.694 1.00 13.91 521 TYR D CA 1
ATOM 18807 C C . TYR D 1 524 ? 65.517 43.175 73.646 1.00 16.32 521 TYR D C 1
ATOM 18808 O O . TYR D 1 524 ? 64.288 43.255 73.616 1.00 15.52 521 TYR D O 1
ATOM 18817 N N . GLN D 1 525 ? 66.231 42.465 72.754 1.00 11.71 522 GLN D N 1
ATOM 18818 C CA . GLN D 1 525 ? 65.615 41.661 71.703 1.00 11.16 522 GLN D CA 1
ATOM 18819 C C . GLN D 1 525 ? 65.402 40.243 72.229 1.00 13.47 522 GLN D C 1
ATOM 18820 O O . GLN D 1 525 ? 66.137 39.316 71.878 1.00 12.29 522 GLN D O 1
ATOM 18826 N N . GLN D 1 526 ? 64.399 40.100 73.104 1.00 9.84 523 GLN D N 1
ATOM 18827 C CA . GLN D 1 526 ? 64.052 38.857 73.787 1.00 9.71 523 GLN D CA 1
ATOM 18828 C C . GLN D 1 526 ? 63.499 37.802 72.833 1.00 12.97 523 GLN D C 1
ATOM 18829 O O . GLN D 1 526 ? 62.427 37.996 72.264 1.00 11.10 523 GLN D O 1
ATOM 18835 N N . MET D 1 527 ? 64.196 36.651 72.724 1.00 11.14 524 MET D N 1
ATOM 18836 C CA . MET D 1 527 ? 63.738 35.533 71.901 1.00 11.48 524 MET D CA 1
ATOM 18837 C C . MET D 1 527 ? 62.521 34.880 72.575 1.00 16.24 524 MET D C 1
ATOM 18838 O O . MET D 1 527 ? 62.530 34.657 73.787 1.00 16.03 524 MET D O 1
ATOM 18843 N N . LEU D 1 528 ? 61.461 34.636 71.803 1.00 13.38 525 LEU D N 1
ATOM 18844 C CA . LEU D 1 528 ? 60.221 34.076 72.337 1.00 13.42 525 LEU D CA 1
ATOM 18845 C C . LEU D 1 528 ? 59.973 32.672 71.803 1.00 17.06 525 LEU D C 1
ATOM 18846 O O . LEU D 1 528 ? 59.644 31.775 72.575 1.00 16.13 525 LEU D O 1
ATOM 18851 N N . SER D 1 529 ? 60.105 32.494 70.483 1.00 14.46 526 SER D N 1
ATOM 18852 C CA . SER D 1 529 ? 59.861 31.226 69.803 1.00 14.17 526 SER D CA 1
ATOM 18853 C C . SER D 1 529 ? 60.744 31.140 68.572 1.00 18.87 526 SER D C 1
ATOM 18854 O O . SER D 1 529 ? 60.701 32.030 67.721 1.00 18.41 526 SER D O 1
ATOM 18857 N N . ALA D 1 530 ? 61.581 30.095 68.492 1.00 16.24 527 ALA D N 1
ATOM 18858 C CA . ALA D 1 530 ? 62.508 29.927 67.378 1.00 16.00 527 ALA D CA 1
ATOM 18859 C C . ALA D 1 530 ? 62.818 28.477 67.106 1.00 20.40 527 ALA D C 1
ATOM 18860 O O . ALA D 1 530 ? 62.899 27.667 68.037 1.00 20.06 527 ALA D O 1
ATOM 18862 N N . ASP D 1 531 ? 63.043 28.154 65.827 1.00 17.59 528 ASP D N 1
ATOM 18863 C CA . ASP D 1 531 ? 63.458 26.823 65.420 1.00 17.51 528 ASP D CA 1
ATOM 18864 C C . ASP D 1 531 ? 64.191 26.847 64.087 1.00 20.20 528 ASP D C 1
ATOM 18865 O O . ASP D 1 531 ? 64.210 27.867 63.395 1.00 19.59 528 ASP D O 1
ATOM 18870 N N . ILE D 1 532 ? 64.836 25.724 63.758 1.00 16.39 529 ILE D N 1
ATOM 18871 C CA . ILE D 1 532 ? 65.615 25.549 62.539 1.00 16.07 529 ILE D CA 1
ATOM 18872 C C . ILE D 1 532 ? 65.007 24.413 61.689 1.00 19.89 529 ILE D C 1
ATOM 18873 O O . ILE D 1 532 ? 64.468 23.440 62.229 1.00 18.85 529 ILE D O 1
ATOM 18878 N N . PHE D 1 533 ? 65.079 24.569 60.363 1.00 16.87 530 PHE D N 1
ATOM 18879 C CA . PHE D 1 533 ? 64.612 23.585 59.400 1.00 16.73 530 PHE D CA 1
ATOM 18880 C C . PHE D 1 533 ? 65.763 23.220 58.469 1.00 20.91 530 PHE D C 1
ATOM 18881 O O . PHE D 1 533 ? 66.396 24.115 57.901 1.00 20.61 530 PHE D O 1
ATOM 18889 N N . ARG D 1 534 ? 66.031 21.913 58.301 1.00 17.06 531 ARG D N 1
ATOM 18890 C CA . ARG D 1 534 ? 67.066 21.443 57.383 1.00 17.26 531 ARG D CA 1
ATOM 18891 C C . ARG D 1 534 ? 66.425 21.270 55.994 1.00 21.35 531 ARG D C 1
ATOM 18892 O O . ARG D 1 534 ? 65.570 20.400 55.807 1.00 20.99 531 ARG D O 1
ATOM 18900 N N . GLY D 1 535 ? 66.809 22.158 55.071 1.00 18.15 532 GLY D N 1
ATOM 18901 C CA . GLY D 1 535 ? 66.263 22.298 53.718 1.00 18.62 532 GLY D CA 1
ATOM 18902 C C . GLY D 1 535 ? 66.094 21.058 52.866 1.00 22.69 532 GLY D C 1
ATOM 18903 O O . GLY D 1 535 ? 65.159 20.995 52.063 1.00 22.23 532 GLY D O 1
ATOM 18904 N N . ARG D 1 536 ? 66.991 20.068 53.018 1.00 19.99 533 ARG D N 1
ATOM 18905 C CA . ARG D 1 536 ? 66.942 18.812 52.249 1.00 20.21 533 ARG D CA 1
ATOM 18906 C C . ARG D 1 536 ? 65.653 18.001 52.523 1.00 24.57 533 ARG D C 1
ATOM 18907 O O . ARG D 1 536 ? 65.329 17.094 51.755 1.00 25.32 533 ARG D O 1
ATOM 18915 N N . TYR D 1 537 ? 64.919 18.342 53.604 1.00 20.43 534 TYR D N 1
ATOM 18916 C CA . TYR D 1 537 ? 63.687 17.647 53.985 1.00 19.93 534 TYR D CA 1
ATOM 18917 C C . TYR D 1 537 ? 62.428 18.495 53.712 1.00 22.99 534 TYR D C 1
ATOM 18918 O O . TYR D 1 537 ? 61.357 18.171 54.222 1.00 22.33 534 TYR D O 1
ATOM 18927 N N . ARG D 1 538 ? 62.554 19.547 52.872 1.00 20.53 535 ARG D N 1
ATOM 18928 C CA . ARG D 1 538 ? 61.475 20.487 52.521 1.00 20.87 535 ARG D CA 1
ATOM 18929 C C . ARG D 1 538 ? 60.148 19.790 52.155 1.00 27.09 535 ARG D C 1
ATOM 18930 O O . ARG D 1 538 ? 59.103 20.150 52.697 1.00 26.60 535 ARG D O 1
ATOM 18938 N N . GLU D 1 539 ? 60.193 18.815 51.239 1.00 25.78 536 GLU D N 1
ATOM 18939 C CA . GLU D 1 539 ? 58.996 18.130 50.751 1.00 26.99 536 GLU D CA 1
ATOM 18940 C C . GLU D 1 539 ? 58.665 16.881 51.570 1.00 32.66 536 GLU D C 1
ATOM 18941 O O . GLU D 1 539 ? 57.486 16.573 51.759 1.00 32.91 536 GLU D O 1
ATOM 18947 N N . ASP D 1 540 ? 59.695 16.149 52.031 1.00 29.64 537 ASP D N 1
ATOM 18948 C CA . ASP D 1 540 ? 59.515 14.931 52.821 1.00 29.51 537 ASP D CA 1
ATOM 18949 C C . ASP D 1 540 ? 60.635 14.805 53.845 1.00 32.57 537 ASP D C 1
ATOM 18950 O O . ASP D 1 540 ? 61.810 14.850 53.476 1.00 31.93 537 ASP D O 1
ATOM 18955 N N . PHE D 1 541 ? 60.272 14.636 55.133 1.00 28.52 538 PHE D N 1
ATOM 18956 C CA . PHE D 1 541 ? 61.242 14.486 56.223 1.00 27.65 538 PHE D CA 1
ATOM 18957 C C . PHE D 1 541 ? 61.984 13.142 56.137 1.00 30.17 538 PHE D C 1
ATOM 18958 O O . PHE D 1 541 ? 63.120 13.043 56.601 1.00 29.30 538 PHE D O 1
ATOM 18966 N N . ALA D 1 542 ? 61.344 12.120 55.533 1.00 26.72 539 ALA D N 1
ATOM 18967 C CA . ALA D 1 542 ? 61.874 10.759 55.417 1.00 26.66 539 ALA D CA 1
ATOM 18968 C C . ALA D 1 542 ? 62.984 10.610 54.361 1.00 30.49 539 ALA D C 1
ATOM 18969 O O . ALA D 1 542 ? 63.795 9.688 54.473 1.00 29.89 539 ALA D O 1
ATOM 18971 N N . VAL D 1 543 ? 63.003 11.474 53.323 1.00 27.66 540 VAL D N 1
ATOM 18972 C CA . VAL D 1 543 ? 64.017 11.387 52.258 1.00 27.68 540 VAL D CA 1
ATOM 18973 C C . VAL D 1 543 ? 64.733 12.737 52.046 1.00 30.45 540 VAL D C 1
ATOM 18974 O O . VAL D 1 543 ? 64.081 13.777 51.938 1.00 29.78 540 VAL D O 1
ATOM 18978 N N . ALA D 1 544 ? 66.079 12.709 51.987 1.00 26.12 541 ALA D N 1
ATOM 18979 C CA . ALA D 1 544 ? 66.884 13.899 51.712 1.00 25.18 541 ALA D CA 1
ATOM 18980 C C . ALA D 1 544 ? 66.836 14.206 50.214 1.00 28.88 541 ALA D C 1
ATOM 18981 O O . ALA D 1 544 ? 67.008 13.298 49.395 1.00 29.11 541 ALA D O 1
ATOM 18983 N N . LYS D 1 545 ? 66.547 15.467 49.857 1.00 25.05 542 LYS D N 1
ATOM 18984 C CA . LYS D 1 545 ? 66.412 15.886 48.462 1.00 25.50 542 LYS D CA 1
ATOM 18985 C C . LYS D 1 545 ? 67.146 17.218 48.219 1.00 29.61 542 LYS D C 1
ATOM 18986 O O . LYS D 1 545 ? 66.973 18.151 49.003 1.00 28.68 542 LYS D O 1
ATOM 18992 N N . PRO D 1 546 ? 67.956 17.342 47.134 1.00 26.69 543 PRO D N 1
ATOM 18993 C CA . PRO D 1 546 ? 68.664 18.615 46.895 1.00 26.22 543 PRO D CA 1
ATOM 18994 C C . PRO D 1 546 ? 67.724 19.768 46.543 1.00 29.61 543 PRO D C 1
ATOM 18995 O O . PRO D 1 546 ? 66.680 19.555 45.923 1.00 29.01 543 PRO D O 1
ATOM 18999 N N . LEU D 1 547 ? 68.096 20.991 46.956 1.00 25.58 544 LEU D N 1
ATOM 19000 C CA . LEU D 1 547 ? 67.328 22.199 46.657 1.00 24.99 544 LEU D CA 1
ATOM 19001 C C . LEU D 1 547 ? 67.701 22.719 45.276 1.00 29.32 544 LEU D C 1
ATOM 19002 O O . LEU D 1 547 ? 68.843 22.547 44.840 1.00 28.86 544 LEU D O 1
ATOM 19007 N N . VAL D 1 548 ? 66.741 23.351 44.583 1.00 26.39 545 VAL D N 1
ATOM 19008 C CA . VAL D 1 548 ? 66.967 23.904 43.246 1.00 26.71 545 VAL D CA 1
ATOM 19009 C C . VAL D 1 548 ? 67.720 25.234 43.384 1.00 30.01 545 VAL D C 1
ATOM 19010 O O . VAL D 1 548 ? 67.195 26.161 44.004 1.00 28.90 545 VAL D O 1
ATOM 19014 N N . PRO D 1 549 ? 68.954 25.353 42.831 1.00 26.79 546 PRO D N 1
ATOM 19015 C CA . PRO D 1 549 ? 69.692 26.620 42.966 1.00 26.33 546 PRO D CA 1
ATOM 19016 C C . PRO D 1 549 ? 68.978 27.791 42.287 1.00 29.83 546 PRO D C 1
ATOM 19017 O O . PRO D 1 549 ? 68.488 27.653 41.165 1.00 29.20 546 PRO D O 1
ATOM 19021 N N . ASP D 1 550 ? 68.890 28.936 43.008 1.00 25.91 547 ASP D N 1
ATOM 19022 C CA . ASP D 1 550 ? 68.301 30.211 42.558 1.00 26.00 547 ASP D CA 1
ATOM 19023 C C . ASP D 1 550 ? 66.767 30.135 42.336 1.00 28.76 547 ASP D C 1
ATOM 19024 O O . ASP D 1 550 ? 66.194 31.040 41.716 1.00 28.63 547 ASP D O 1
ATOM 19029 N N . LYS D 1 551 ? 66.100 29.105 42.895 1.00 24.04 548 LYS D N 1
ATOM 19030 C CA . LYS D 1 551 ? 64.651 28.944 42.755 1.00 23.71 548 LYS D CA 1
ATOM 19031 C C . LYS D 1 551 ? 63.925 29.226 44.075 1.00 26.14 548 LYS D C 1
ATOM 19032 O O . LYS D 1 551 ? 64.326 28.714 45.124 1.00 24.77 548 LYS D O 1
ATOM 19038 N N . VAL D 1 552 ? 62.826 30.009 44.007 1.00 22.48 549 VAL D N 1
ATOM 19039 C CA . VAL D 1 552 ? 61.999 30.342 45.169 1.00 21.99 549 VAL D CA 1
ATOM 19040 C C . VAL D 1 552 ? 61.210 29.095 45.580 1.00 26.43 549 VAL D C 1
ATOM 19041 O O . VAL D 1 552 ? 60.401 28.589 44.799 1.00 26.37 549 VAL D O 1
ATOM 19045 N N . LEU D 1 553 ? 61.490 28.574 46.784 1.00 22.84 550 LEU D N 1
ATOM 19046 C CA . LEU D 1 553 ? 60.838 27.369 47.295 1.00 22.50 550 LEU D CA 1
ATOM 19047 C C . LEU D 1 553 ? 60.080 27.665 48.587 1.00 25.56 550 LEU D C 1
ATOM 19048 O O . LEU D 1 553 ? 60.522 28.492 49.394 1.00 24.49 550 LEU D O 1
ATOM 19053 N N . GLU D 1 554 ? 58.932 26.992 48.776 1.00 21.66 551 GLU D N 1
ATOM 19054 C CA . GLU D 1 554 ? 58.064 27.183 49.936 1.00 20.97 551 GLU D CA 1
ATOM 19055 C C . GLU D 1 554 ? 58.420 26.217 51.067 1.00 23.56 551 GLU D C 1
ATOM 19056 O O . GLU D 1 554 ? 58.535 25.010 50.847 1.00 22.21 551 GLU D O 1
ATOM 19062 N N . TYR D 1 555 ? 58.561 26.760 52.283 1.00 20.23 552 TYR D N 1
ATOM 19063 C CA . TYR D 1 555 ? 58.881 25.999 53.490 1.00 19.32 552 TYR D CA 1
ATOM 19064 C C . TYR D 1 555 ? 57.804 26.204 54.546 1.00 24.10 552 TYR D C 1
ATOM 19065 O O . TYR D 1 555 ? 57.372 27.339 54.776 1.00 23.52 552 TYR D O 1
ATOM 19074 N N . ARG D 1 556 ? 57.382 25.111 55.196 1.00 21.24 553 ARG D N 1
ATOM 19075 C CA . ARG D 1 556 ? 56.427 25.155 56.298 1.00 21.37 553 ARG D CA 1
ATOM 19076 C C . ARG D 1 556 ? 57.185 24.812 57.578 1.00 25.38 553 ARG D C 1
ATOM 19077 O O . ARG D 1 556 ? 57.600 23.663 57.755 1.00 25.13 553 ARG D O 1
ATOM 19085 N N . ILE D 1 557 ? 57.445 25.823 58.430 1.00 21.72 554 ILE D N 1
ATOM 19086 C CA . ILE D 1 557 ? 58.237 25.615 59.645 1.00 21.16 554 ILE D CA 1
ATOM 19087 C C . ILE D 1 557 ? 57.399 25.913 60.916 1.00 24.49 554 ILE D C 1
ATOM 19088 O O . ILE D 1 557 ? 57.315 27.070 61.346 1.00 23.67 554 ILE D O 1
ATOM 19093 N N . PRO D 1 558 ? 56.811 24.868 61.557 1.00 20.91 555 PRO D N 1
ATOM 19094 C CA . PRO D 1 558 ? 56.095 25.100 62.825 1.00 20.07 555 PRO D CA 1
ATOM 19095 C C . PRO D 1 558 ? 57.096 25.463 63.922 1.00 22.75 555 PRO D C 1
ATOM 19096 O O . PRO D 1 558 ? 58.143 24.823 64.032 1.00 21.84 555 PRO D O 1
ATOM 19100 N N . LEU D 1 559 ? 56.813 26.535 64.677 1.00 18.51 556 LEU D N 1
ATOM 19101 C CA . LEU D 1 559 ? 57.716 27.043 65.706 1.00 17.81 556 LEU D CA 1
ATOM 19102 C C . LEU D 1 559 ? 57.213 26.711 67.135 1.00 20.44 556 LEU D C 1
ATOM 19103 O O . LEU D 1 559 ? 56.026 26.417 67.310 1.00 19.96 556 LEU D O 1
ATOM 19108 N N . PRO D 1 560 ? 58.102 26.749 68.172 1.00 15.48 557 PRO D N 1
ATOM 19109 C CA . PRO D 1 560 ? 57.653 26.428 69.548 1.00 14.68 557 PRO D CA 1
ATOM 19110 C C . PRO D 1 560 ? 56.433 27.234 70.005 1.00 17.35 557 PRO D C 1
ATOM 19111 O O . PRO D 1 560 ? 56.248 28.373 69.574 1.00 16.19 557 PRO D O 1
ATOM 19115 N N . GLN D 1 561 ? 55.617 26.638 70.901 1.00 13.58 558 GLN D N 1
ATOM 19116 C CA . GLN D 1 561 ? 54.383 27.234 71.436 1.00 13.30 558 GLN D CA 1
ATOM 19117 C C . GLN D 1 561 ? 54.593 28.618 72.025 1.00 17.02 558 GLN D C 1
ATOM 19118 O O . GLN D 1 561 ? 55.631 28.894 72.634 1.00 16.18 558 GLN D O 1
ATOM 19124 N N . VAL D 1 562 ? 53.582 29.476 71.861 1.00 14.00 559 VAL D N 1
ATOM 19125 C CA . VAL D 1 562 ? 53.552 30.820 72.422 1.00 13.87 559 VAL D CA 1
ATOM 19126 C C . VAL D 1 562 ? 52.302 30.980 73.281 1.00 17.53 559 VAL D C 1
ATOM 19127 O O . VAL D 1 562 ? 51.269 30.372 73.009 1.00 17.45 559 VAL D O 1
ATOM 19131 N N . SER D 1 563 ? 52.427 31.769 74.330 1.00 13.83 560 SER D N 1
ATOM 19132 C CA . SER D 1 563 ? 51.374 32.189 75.246 1.00 13.66 560 SER D CA 1
ATOM 19133 C C . SER D 1 563 ? 51.867 33.496 75.781 1.00 17.31 560 SER D C 1
ATOM 19134 O O . SER D 1 563 ? 52.520 33.536 76.826 1.00 16.79 560 SER D O 1
ATOM 19137 N N . HIS D 1 564 ? 51.743 34.545 74.959 1.00 13.65 561 HIS D N 1
ATOM 19138 C CA . HIS D 1 564 ? 52.392 35.808 75.246 1.00 13.08 561 HIS D CA 1
ATOM 19139 C C . HIS D 1 564 ? 51.548 37.031 74.911 1.00 17.91 561 HIS D C 1
ATOM 19140 O O . HIS D 1 564 ? 50.750 37.011 73.972 1.00 17.46 561 HIS D O 1
ATOM 19147 N N . THR D 1 565 ? 51.764 38.110 75.673 1.00 15.07 562 THR D N 1
ATOM 19148 C CA . THR D 1 565 ? 51.192 39.414 75.402 1.00 15.52 562 THR D CA 1
ATOM 19149 C C . THR D 1 565 ? 52.330 40.352 75.037 1.00 19.44 562 THR D C 1
ATOM 19150 O O . THR D 1 565 ? 53.206 40.612 75.868 1.00 19.14 562 THR D O 1
ATOM 19154 N N . PHE D 1 566 ? 52.338 40.835 73.792 1.00 16.00 563 PHE D N 1
ATOM 19155 C CA . PHE D 1 566 ? 53.288 41.853 73.370 1.00 15.54 563 PHE D CA 1
ATOM 19156 C C . PHE D 1 566 ? 52.740 43.162 73.916 1.00 20.76 563 PHE D C 1
ATOM 19157 O O . PHE D 1 566 ? 51.719 43.650 73.429 1.00 21.51 563 PHE D O 1
ATOM 19165 N N . LEU D 1 567 ? 53.307 43.624 75.038 1.00 17.43 564 LEU D N 1
ATOM 19166 C CA . LEU D 1 567 ? 52.839 44.808 75.764 1.00 17.46 564 LEU D CA 1
ATOM 19167 C C . LEU D 1 567 ? 53.036 46.113 74.957 1.00 21.89 564 LEU D C 1
ATOM 19168 O O . LEU D 1 567 ? 53.867 46.141 74.048 1.00 20.82 564 LEU D O 1
ATOM 19173 N N . PRO D 1 568 ? 52.288 47.212 75.274 1.00 19.67 565 PRO D N 1
ATOM 19174 C CA . PRO D 1 568 ? 52.499 48.479 74.541 1.00 19.83 565 PRO D CA 1
ATOM 19175 C C . PRO D 1 568 ? 53.944 48.975 74.654 1.00 22.59 565 PRO D C 1
ATOM 19176 O O . PRO D 1 568 ? 54.579 48.795 75.694 1.00 22.45 565 PRO D O 1
ATOM 19180 N N . GLY D 1 569 ? 54.466 49.532 73.565 1.00 18.16 566 GLY D N 1
ATOM 19181 C CA . GLY D 1 569 ? 55.845 50.008 73.499 1.00 17.20 566 GLY D CA 1
ATOM 19182 C C . GLY D 1 569 ? 56.811 48.958 72.978 1.00 19.20 566 GLY D C 1
ATOM 19183 O O . GLY D 1 569 ? 57.908 49.293 72.519 1.00 18.29 566 GLY D O 1
ATOM 19184 N N . HIS D 1 570 ? 56.417 47.671 73.063 1.00 14.71 567 HIS D N 1
ATOM 19185 C CA . HIS D 1 570 ? 57.213 46.551 72.565 1.00 13.66 567 HIS D CA 1
ATOM 19186 C C . HIS D 1 570 ? 56.991 46.376 71.060 1.00 17.26 567 HIS D C 1
ATOM 19187 O O . HIS D 1 570 ? 55.962 46.810 70.535 1.00 16.66 567 HIS D O 1
ATOM 19194 N N . ARG D 1 571 ? 57.938 45.723 70.372 1.00 13.73 568 ARG D N 1
ATOM 19195 C CA . ARG D 1 571 ? 57.802 45.416 68.943 1.00 14.06 568 ARG D CA 1
ATOM 19196 C C . ARG D 1 571 ? 57.808 43.917 68.729 1.00 18.33 568 ARG D C 1
ATOM 19197 O O . ARG D 1 571 ? 58.410 43.187 69.523 1.00 18.07 568 ARG D O 1
ATOM 19205 N N . ILE D 1 572 ? 57.183 43.452 67.639 1.00 15.07 569 ILE D N 1
ATOM 19206 C CA . ILE D 1 572 ? 57.275 42.047 67.239 1.00 14.78 569 ILE D CA 1
ATOM 19207 C C . ILE D 1 572 ? 58.394 41.979 66.199 1.00 17.84 569 ILE D C 1
ATOM 19208 O O . ILE D 1 572 ? 58.383 42.759 65.246 1.00 17.77 569 ILE D O 1
ATOM 19213 N N . MET D 1 573 ? 59.383 41.105 66.407 1.00 13.37 570 MET D N 1
ATOM 19214 C CA . MET D 1 573 ? 60.513 40.992 65.488 1.00 12.44 570 MET D CA 1
ATOM 19215 C C . MET D 1 573 ? 60.687 39.574 64.976 1.00 16.98 570 MET D C 1
ATOM 19216 O O . MET D 1 573 ? 60.518 38.612 65.728 1.00 16.82 570 MET D O 1
ATOM 19221 N N . VAL D 1 574 ? 61.065 39.454 63.694 1.00 14.05 571 VAL D N 1
ATOM 19222 C CA . VAL D 1 574 ? 61.416 38.189 63.063 1.00 13.93 571 VAL D CA 1
ATOM 19223 C C . VAL D 1 574 ? 62.872 38.288 62.567 1.00 18.64 571 VAL D C 1
ATOM 19224 O O . VAL D 1 574 ? 63.264 39.308 61.991 1.00 18.14 571 VAL D O 1
ATOM 19228 N N . GLN D 1 575 ? 63.673 37.247 62.838 1.00 15.22 572 GLN D N 1
ATOM 19229 C CA . GLN D 1 575 ? 65.058 37.148 62.387 1.00 15.04 572 GLN D CA 1
ATOM 19230 C C . GLN D 1 575 ? 65.255 35.836 61.636 1.00 19.58 572 GLN D C 1
ATOM 19231 O O . GLN D 1 575 ? 64.744 34.798 62.070 1.00 19.24 572 GLN D O 1
ATOM 19237 N N . VAL D 1 576 ? 65.945 35.887 60.484 1.00 15.69 573 VAL D N 1
ATOM 19238 C CA . VAL D 1 576 ? 66.222 34.698 59.679 1.00 15.19 573 VAL D CA 1
ATOM 19239 C C . VAL D 1 576 ? 67.735 34.592 59.441 1.00 17.70 573 VAL D C 1
ATOM 19240 O O . VAL D 1 576 ? 68.389 35.587 59.126 1.00 17.06 573 VAL D O 1
ATOM 19244 N N . GLN D 1 577 ? 68.281 33.383 59.633 1.00 13.88 574 GLN D N 1
ATOM 19245 C CA . GLN D 1 577 ? 69.693 33.072 59.409 1.00 13.45 574 GLN D CA 1
ATOM 19246 C C . GLN D 1 577 ? 69.831 31.620 58.909 1.00 18.17 574 GLN D C 1
ATOM 19247 O O . GLN D 1 577 ? 68.847 30.871 58.918 1.00 17.40 574 GLN D O 1
ATOM 19253 N N . SER D 1 578 ? 71.035 31.238 58.438 1.00 15.77 575 SER D N 1
ATOM 19254 C CA . SER D 1 578 ? 71.264 29.919 57.849 1.00 15.98 575 SER D CA 1
ATOM 19255 C C . SER D 1 578 ? 72.113 28.989 58.725 1.00 20.70 575 SER D C 1
ATOM 19256 O O . SER D 1 578 ? 72.370 27.851 58.322 1.00 20.88 575 SER D O 1
ATOM 19259 N N . SER D 1 579 ? 72.531 29.453 59.920 1.00 17.44 576 SER D N 1
ATOM 19260 C CA . SER D 1 579 ? 73.325 28.643 60.855 1.00 17.34 576 SER D CA 1
ATOM 19261 C C . SER D 1 579 ? 73.029 29.015 62.316 1.00 21.00 576 SER D C 1
ATOM 19262 O O . SER D 1 579 ? 72.577 30.123 62.593 1.00 20.44 576 SER D O 1
ATOM 19265 N N . TRP D 1 580 ? 73.286 28.065 63.240 1.00 17.40 577 TRP D N 1
ATOM 19266 C CA . TRP D 1 580 ? 73.048 28.171 64.687 1.00 16.22 577 TRP D CA 1
ATOM 19267 C C . TRP D 1 580 ? 74.124 27.329 65.417 1.00 19.93 577 TRP D C 1
ATOM 19268 O O . TRP D 1 580 ? 73.805 26.363 66.117 1.00 18.85 577 TRP D O 1
ATOM 19279 N N . PHE D 1 581 ? 75.406 27.703 65.214 1.00 16.36 578 PHE D N 1
ATOM 19280 C CA . PHE D 1 581 ? 76.604 26.980 65.656 1.00 15.98 578 PHE D CA 1
ATOM 19281 C C . PHE D 1 581 ? 77.087 27.337 67.092 1.00 19.30 578 PHE D C 1
ATOM 19282 O O . PHE D 1 581 ? 76.986 28.490 67.491 1.00 19.14 578 PHE D O 1
ATOM 19290 N N . PRO D 1 582 ? 77.674 26.389 67.873 1.00 16.17 579 PRO D N 1
ATOM 19291 C CA . PRO D 1 582 ? 77.963 24.982 67.554 1.00 16.04 579 PRO D CA 1
ATOM 19292 C C . PRO D 1 582 ? 76.852 23.989 67.909 1.00 19.09 579 PRO D C 1
ATOM 19293 O O . PRO D 1 582 ? 77.012 22.801 67.612 1.00 18.50 579 PRO D O 1
ATOM 19297 N N . LEU D 1 583 ? 75.739 24.451 68.547 1.00 14.91 580 LEU D N 1
ATOM 19298 C CA . LEU D 1 583 ? 74.618 23.581 68.948 1.00 14.25 580 LEU D CA 1
ATOM 19299 C C . LEU D 1 583 ? 74.194 22.677 67.787 1.00 17.58 580 LEU D C 1
ATOM 19300 O O . LEU D 1 583 ? 74.155 21.457 67.950 1.00 16.50 580 LEU D O 1
ATOM 19305 N N . TYR D 1 584 ? 73.962 23.269 66.601 1.00 14.11 581 TYR D N 1
ATOM 19306 C CA . TYR D 1 584 ? 73.627 22.522 65.393 1.00 13.79 581 TYR D CA 1
ATOM 19307 C C . TYR D 1 584 ? 74.821 22.474 64.474 1.00 18.33 581 TYR D C 1
ATOM 19308 O O . TYR D 1 584 ? 75.533 23.477 64.345 1.00 17.96 581 TYR D O 1
ATOM 19317 N N . ASP D 1 585 ? 75.039 21.324 63.804 1.00 15.05 582 ASP D N 1
ATOM 19318 C CA . ASP D 1 585 ? 76.135 21.204 62.845 1.00 14.75 582 ASP D CA 1
ATOM 19319 C C . ASP D 1 585 ? 75.823 22.051 61.608 1.00 18.90 582 ASP D C 1
ATOM 19320 O O . ASP D 1 585 ? 74.656 22.381 61.362 1.00 18.88 582 ASP D O 1
ATOM 19325 N N . ARG D 1 586 ? 76.857 22.455 60.871 1.00 14.83 583 ARG D N 1
ATOM 19326 C CA . ARG D 1 586 ? 76.671 23.307 59.702 1.00 14.43 583 ARG D CA 1
ATOM 19327 C C . ARG D 1 586 ? 76.060 22.559 58.545 1.00 19.13 583 ARG D C 1
ATOM 19328 O O . ARG D 1 586 ? 76.403 21.401 58.291 1.00 19.06 583 ARG D O 1
ATOM 19336 N N . ASN D 1 587 ? 75.180 23.233 57.814 1.00 15.87 584 ASN D N 1
ATOM 19337 C CA . ASN D 1 587 ? 74.675 22.715 56.563 1.00 15.98 584 ASN D CA 1
ATOM 19338 C C . ASN D 1 587 ? 75.745 23.055 55.529 1.00 20.24 584 ASN D C 1
ATOM 19339 O O . ASN D 1 587 ? 76.172 24.213 55.482 1.00 19.21 584 ASN D O 1
ATOM 19344 N N . PRO D 1 588 ? 76.288 22.065 54.775 1.00 18.11 585 PRO D N 1
ATOM 19345 C CA . PRO D 1 588 ? 77.366 22.378 53.808 1.00 18.19 585 PRO D CA 1
ATOM 19346 C C . PRO D 1 588 ? 76.951 23.400 52.747 1.00 22.17 585 PRO D C 1
ATOM 19347 O O . PRO D 1 588 ? 77.804 24.094 52.199 1.00 22.25 585 PRO D O 1
ATOM 19351 N N . GLN D 1 589 ? 75.630 23.499 52.480 1.00 18.28 586 GLN D N 1
ATOM 19352 C CA . GLN D 1 589 ? 74.996 24.412 51.513 1.00 18.11 586 GLN D CA 1
ATOM 19353 C C . GLN D 1 589 ? 75.181 23.916 50.066 1.00 23.11 586 GLN D C 1
ATOM 19354 O O . GLN D 1 589 ? 74.783 24.583 49.110 1.00 22.96 586 GLN D O 1
ATOM 19360 N N . THR D 1 590 ? 75.727 22.703 49.935 1.00 20.53 587 THR D N 1
ATOM 19361 C CA . THR D 1 590 ? 75.777 21.894 48.718 1.00 21.04 587 THR D CA 1
ATOM 19362 C C . THR D 1 590 ? 75.226 20.550 49.145 1.00 24.28 587 THR D C 1
ATOM 19363 O O . THR D 1 590 ? 75.447 20.153 50.294 1.00 22.45 587 THR D O 1
ATOM 19367 N N . PHE D 1 591 ? 74.460 19.874 48.283 1.00 21.40 588 PHE D N 1
ATOM 19368 C CA . PHE D 1 591 ? 73.869 18.605 48.686 1.00 21.27 588 PHE D CA 1
ATOM 19369 C C . PHE D 1 591 ? 74.909 17.488 48.772 1.00 26.03 588 PHE D C 1
ATOM 19370 O O . PHE D 1 591 ? 75.672 17.259 47.831 1.00 26.11 588 PHE D O 1
ATOM 19378 N N . VAL D 1 592 ? 74.942 16.820 49.932 1.00 22.99 589 VAL D N 1
ATOM 19379 C CA . VAL D 1 592 ? 75.786 15.656 50.219 1.00 23.18 589 VAL D CA 1
ATOM 19380 C C . VAL D 1 592 ? 74.863 14.530 50.730 1.00 26.44 589 VAL D C 1
ATOM 19381 O O . VAL D 1 592 ? 73.806 14.842 51.293 1.00 25.18 589 VAL D O 1
ATOM 19385 N N . PRO D 1 593 ? 75.195 13.227 50.521 1.00 23.24 590 PRO D N 1
ATOM 19386 C CA . PRO D 1 593 ? 74.294 12.162 51.002 1.00 23.09 590 PRO D CA 1
ATOM 19387 C C . PRO D 1 593 ? 74.098 12.193 52.524 1.00 26.44 590 PRO D C 1
ATOM 19388 O O . PRO D 1 593 ? 72.963 12.088 52.992 1.00 26.18 590 PRO D O 1
ATOM 19392 N N . ASN D 1 594 ? 75.193 12.382 53.292 1.00 21.97 591 ASN D N 1
ATOM 19393 C CA . ASN D 1 594 ? 75.130 12.421 54.752 1.00 20.83 591 ASN D CA 1
ATOM 19394 C C . ASN D 1 594 ? 75.991 13.571 55.303 1.00 23.75 591 ASN D C 1
ATOM 19395 O O . ASN D 1 594 ? 77.221 13.536 55.192 1.00 23.72 591 ASN D O 1
ATOM 19400 N N . ILE D 1 595 ? 75.336 14.579 55.913 1.00 18.85 592 ILE D N 1
ATOM 19401 C CA . ILE D 1 595 ? 75.992 15.773 56.473 1.00 17.96 592 ILE D CA 1
ATOM 19402 C C . ILE D 1 595 ? 76.940 15.390 57.642 1.00 22.50 592 ILE D C 1
ATOM 19403 O O . ILE D 1 595 ? 77.943 16.078 57.858 1.00 22.60 592 ILE D O 1
ATOM 19408 N N . MET D 1 596 ? 76.668 14.255 58.327 1.00 18.97 593 MET D N 1
ATOM 19409 C CA . MET D 1 596 ? 77.519 13.743 59.411 1.00 18.52 593 MET D CA 1
ATOM 19410 C C . MET D 1 596 ? 78.972 13.575 58.936 1.00 22.98 593 MET D C 1
ATOM 19411 O O . MET D 1 596 ? 79.899 13.825 59.702 1.00 22.44 593 MET D O 1
ATOM 19416 N N . PHE D 1 597 ? 79.161 13.172 57.661 1.00 20.09 594 PHE D N 1
ATOM 19417 C CA . PHE D 1 597 ? 80.482 12.926 57.089 1.00 19.98 594 PHE D CA 1
ATOM 19418 C C . PHE D 1 597 ? 80.757 13.815 55.861 1.00 24.86 594 PHE D C 1
ATOM 19419 O O . PHE D 1 597 ? 81.581 13.458 55.017 1.00 24.93 594 PHE D O 1
ATOM 19427 N N . ALA D 1 598 ? 80.115 15.006 55.802 1.00 22.10 595 ALA D N 1
ATOM 19428 C CA . ALA D 1 598 ? 80.274 15.961 54.701 1.00 21.95 595 ALA D CA 1
ATOM 19429 C C . ALA D 1 598 ? 81.750 16.373 54.511 1.00 25.54 595 ALA D C 1
ATOM 19430 O O . ALA D 1 598 ? 82.377 16.842 55.462 1.00 24.58 595 ALA D O 1
ATOM 19432 N N . PRO D 1 599 ? 82.329 16.165 53.299 1.00 22.44 596 PRO D N 1
ATOM 19433 C CA . PRO D 1 599 ? 83.747 16.531 53.087 1.00 22.46 596 PRO D CA 1
ATOM 19434 C C . PRO D 1 599 ? 83.989 18.049 53.182 1.00 26.15 596 PRO D C 1
ATOM 19435 O O . PRO D 1 599 ? 83.059 18.820 52.949 1.00 25.52 596 PRO D O 1
ATOM 19439 N N . PRO D 1 600 ? 85.224 18.506 53.528 1.00 23.00 597 PRO D N 1
ATOM 19440 C CA . PRO D 1 600 ? 85.458 19.960 53.686 1.00 22.54 597 PRO D CA 1
ATOM 19441 C C . PRO D 1 600 ? 85.192 20.801 52.429 1.00 25.94 597 PRO D C 1
ATOM 19442 O O . PRO D 1 600 ? 84.726 21.935 52.552 1.00 24.93 597 PRO D O 1
ATOM 19446 N N . GLU D 1 601 ? 85.465 20.250 51.230 1.00 23.15 598 GLU D N 1
ATOM 19447 C CA . GLU D 1 601 ? 85.267 20.950 49.949 1.00 23.33 598 GLU D CA 1
ATOM 19448 C C . GLU D 1 601 ? 83.767 21.193 49.624 1.00 26.90 598 GLU D C 1
ATOM 19449 O O . GLU D 1 601 ? 83.457 22.007 48.750 1.00 26.35 598 GLU D O 1
ATOM 19455 N N . SER D 1 602 ? 82.852 20.493 50.328 1.00 23.37 599 SER D N 1
ATOM 19456 C CA . SER D 1 602 ? 81.407 20.620 50.118 1.00 23.09 599 SER D CA 1
ATOM 19457 C C . SER D 1 602 ? 80.831 21.891 50.778 1.00 26.28 599 SER D C 1
ATOM 19458 O O . SER D 1 602 ? 79.756 22.346 50.386 1.00 25.86 599 SER D O 1
ATOM 19461 N N . TYR D 1 603 ? 81.539 22.451 51.778 1.00 21.87 600 TYR D N 1
ATOM 19462 C CA . TYR D 1 603 ? 81.099 23.648 52.501 1.00 21.03 600 TYR D CA 1
ATOM 19463 C C . TYR D 1 603 ? 81.369 24.890 51.655 1.00 24.84 600 TYR D C 1
ATOM 19464 O O . TYR D 1 603 ? 82.527 25.256 51.439 1.00 24.66 600 TYR D O 1
ATOM 19473 N N . ARG D 1 604 ? 80.300 25.498 51.115 1.00 21.02 601 ARG D N 1
ATOM 19474 C CA . ARG D 1 604 ? 80.441 26.645 50.218 1.00 20.95 601 ARG D CA 1
ATOM 19475 C C . ARG D 1 604 ? 79.494 27.783 50.557 1.00 24.11 601 ARG D C 1
ATOM 19476 O O . ARG D 1 604 ? 78.354 27.543 50.966 1.00 22.97 601 ARG D O 1
ATOM 19484 N N . LYS D 1 605 ? 79.967 29.035 50.341 1.00 21.14 602 LYS D N 1
ATOM 19485 C CA . LYS D 1 605 ? 79.188 30.267 50.519 1.00 20.47 602 LYS D CA 1
ATOM 19486 C C . LYS D 1 605 ? 77.979 30.249 49.588 1.00 24.14 602 LYS D C 1
ATOM 19487 O O . LYS D 1 605 ? 78.087 29.783 48.451 1.00 23.89 602 LYS D O 1
ATOM 19493 N N . ALA D 1 606 ? 76.826 30.728 50.067 1.00 19.99 603 ALA D N 1
ATOM 19494 C CA . ALA D 1 606 ? 75.618 30.739 49.251 1.00 19.82 603 ALA D CA 1
ATOM 19495 C C . ALA D 1 606 ? 74.819 32.017 49.451 1.00 22.85 603 ALA D C 1
ATOM 19496 O O . ALA D 1 606 ? 74.719 32.524 50.570 1.00 21.09 603 ALA D O 1
ATOM 19498 N N . THR D 1 607 ? 74.270 32.542 48.349 1.00 20.35 604 THR D N 1
ATOM 19499 C CA . THR D 1 607 ? 73.450 33.747 48.325 1.00 20.30 604 THR D CA 1
ATOM 19500 C C . THR D 1 607 ? 72.007 33.349 48.655 1.00 23.41 604 THR D C 1
ATOM 19501 O O . THR D 1 607 ? 71.375 32.621 47.885 1.00 23.38 604 THR D O 1
ATOM 19505 N N . GLN D 1 608 ? 71.512 33.796 49.822 1.00 19.10 605 GLN D N 1
ATOM 19506 C CA . GLN D 1 608 ? 70.161 33.492 50.310 1.00 18.47 605 GLN D CA 1
ATOM 19507 C C . GLN D 1 608 ? 69.231 34.672 50.082 1.00 23.08 605 GLN D C 1
ATOM 19508 O O . GLN D 1 608 ? 69.654 35.821 50.213 1.00 22.96 605 GLN D O 1
ATOM 19514 N N . ARG D 1 609 ? 67.960 34.393 49.755 1.00 19.85 606 ARG D N 1
ATOM 19515 C CA . ARG D 1 609 ? 66.956 35.431 49.508 1.00 19.73 606 ARG D CA 1
ATOM 19516 C C . ARG D 1 609 ? 65.624 35.049 50.125 1.00 23.47 606 ARG D C 1
ATOM 19517 O O . ARG D 1 609 ? 65.133 33.951 49.878 1.00 23.26 606 ARG D O 1
ATOM 19525 N N . VAL D 1 610 ? 65.030 35.953 50.914 1.00 20.31 607 VAL D N 1
ATOM 19526 C CA . VAL D 1 610 ? 63.702 35.746 51.501 1.00 19.96 607 VAL D CA 1
ATOM 19527 C C . VAL D 1 610 ? 62.740 36.643 50.731 1.00 24.21 607 VAL D C 1
ATOM 19528 O O . VAL D 1 610 ? 62.843 37.867 50.812 1.00 24.08 607 VAL D O 1
ATOM 19532 N N . TRP D 1 611 ? 61.850 36.030 49.939 1.00 21.37 608 TRP D N 1
ATOM 19533 C CA . TRP D 1 611 ? 60.925 36.730 49.052 1.00 21.83 608 TRP D CA 1
ATOM 19534 C C . TRP D 1 611 ? 59.684 37.257 49.770 1.00 24.68 608 TRP D C 1
ATOM 19535 O O . TRP D 1 611 ? 59.179 36.626 50.693 1.00 23.41 608 TRP D O 1
ATOM 19546 N N . ARG D 1 612 ? 59.198 38.425 49.326 1.00 21.54 609 ARG D N 1
ATOM 19547 C CA . ARG D 1 612 ? 58.020 39.093 49.883 1.00 21.18 609 ARG D CA 1
ATOM 19548 C C . ARG D 1 612 ? 57.184 39.711 48.739 1.00 25.99 609 ARG D C 1
ATOM 19549 O O . ARG D 1 612 ? 57.160 40.933 48.562 1.00 25.77 609 ARG D O 1
ATOM 19557 N N . THR D 1 613 ? 56.540 38.840 47.933 1.00 23.16 610 THR D N 1
ATOM 19558 C CA . THR D 1 613 ? 55.718 39.251 46.780 1.00 23.66 610 THR D CA 1
ATOM 19559 C C . THR D 1 613 ? 54.274 38.730 46.923 1.00 28.21 610 THR D C 1
ATOM 19560 O O . THR D 1 613 ? 53.986 37.984 47.855 1.00 26.82 610 THR D O 1
ATOM 19564 N N . ALA D 1 614 ? 53.374 39.114 45.991 1.00 26.53 611 ALA D N 1
ATOM 19565 C CA . ALA D 1 614 ? 51.987 38.632 45.973 1.00 27.10 611 ALA D CA 1
ATOM 19566 C C . ALA D 1 614 ? 51.953 37.115 45.728 1.00 31.46 611 ALA D C 1
ATOM 19567 O O . ALA D 1 614 ? 51.136 36.410 46.323 1.00 31.37 611 ALA D O 1
ATOM 19569 N N . GLU D 1 615 ? 52.883 36.620 44.890 1.00 28.13 612 GLU D N 1
ATOM 19570 C CA . GLU D 1 615 ? 53.041 35.201 44.568 1.00 27.82 612 GLU D CA 1
ATOM 19571 C C . GLU D 1 615 ? 53.753 34.467 45.717 1.00 30.14 612 GLU D C 1
ATOM 19572 O O . GLU D 1 615 ? 53.368 33.346 46.058 1.00 29.73 612 GLU D O 1
ATOM 19578 N N . TYR D 1 616 ? 54.788 35.102 46.308 1.00 25.43 613 TYR D N 1
ATOM 19579 C CA . TYR D 1 616 ? 55.578 34.518 47.398 1.00 24.43 613 TYR D CA 1
ATOM 19580 C C . TYR D 1 616 ? 55.505 35.390 48.686 1.00 26.90 613 TYR D C 1
ATOM 19581 O O . TYR D 1 616 ? 56.476 36.081 49.014 1.00 26.15 613 TYR D O 1
ATOM 19590 N N . PRO D 1 617 ? 54.376 35.384 49.440 1.00 22.86 614 PRO D N 1
ATOM 19591 C CA . PRO D 1 617 ? 54.307 36.244 50.633 1.00 21.93 614 PRO D CA 1
ATOM 19592 C C . PRO D 1 617 ? 54.811 35.549 51.902 1.00 24.09 614 PRO D C 1
ATOM 19593 O O . PRO D 1 617 ? 54.030 34.892 52.599 1.00 23.75 614 PRO D O 1
ATOM 19597 N N . THR D 1 618 ? 56.120 35.703 52.216 1.00 19.72 615 THR D N 1
ATOM 19598 C CA . THR D 1 618 ? 56.690 35.120 53.440 1.00 18.60 615 THR D CA 1
ATOM 19599 C C . THR D 1 618 ? 56.011 35.762 54.650 1.00 21.64 615 THR D C 1
ATOM 19600 O O . THR D 1 618 ? 55.920 36.993 54.725 1.00 20.11 615 THR D O 1
ATOM 19604 N N . ALA D 1 619 ? 55.490 34.926 55.566 1.00 18.73 616 ALA D N 1
ATOM 19605 C CA . ALA D 1 619 ? 54.784 35.400 56.751 1.00 18.61 616 ALA D CA 1
ATOM 19606 C C . ALA D 1 619 ? 54.861 34.416 57.914 1.00 22.73 616 ALA D C 1
ATOM 19607 O O . ALA D 1 619 ? 55.189 33.241 57.728 1.00 22.24 616 ALA D O 1
ATOM 19609 N N . ILE D 1 620 ? 54.533 34.907 59.115 1.00 19.40 617 ILE D N 1
ATOM 19610 C CA . ILE D 1 620 ? 54.405 34.090 60.309 1.00 19.17 617 ILE D CA 1
ATOM 19611 C C . ILE D 1 620 ? 52.908 33.944 60.588 1.00 22.56 617 ILE D C 1
ATOM 19612 O O . ILE D 1 620 ? 52.224 34.942 60.842 1.00 21.96 617 ILE D O 1
ATOM 19617 N N . GLU D 1 621 ? 52.394 32.718 60.478 1.00 18.97 618 GLU D N 1
ATOM 19618 C CA . GLU D 1 621 ? 50.990 32.424 60.740 1.00 19.39 618 GLU D CA 1
ATOM 19619 C C . GLU D 1 621 ? 50.798 32.343 62.251 1.00 24.26 618 GLU D C 1
ATOM 19620 O O . GLU D 1 621 ? 51.330 31.433 62.892 1.00 23.16 618 GLU D O 1
ATOM 19626 N N . ILE D 1 622 ? 50.132 33.354 62.833 1.00 22.19 619 ILE D N 1
ATOM 19627 C CA . ILE D 1 622 ? 49.955 33.448 64.284 1.00 22.26 619 ILE D CA 1
ATOM 19628 C C . ILE D 1 622 ? 48.482 33.482 64.677 1.00 26.58 619 ILE D C 1
ATOM 19629 O O . ILE D 1 622 ? 47.658 34.054 63.967 1.00 25.87 619 ILE D O 1
ATOM 19634 N N . HIS D 1 623 ? 48.173 32.886 65.837 1.00 24.13 620 HIS D N 1
ATOM 19635 C CA . HIS D 1 623 ? 46.836 32.826 66.410 1.00 25.09 620 HIS D CA 1
ATOM 19636 C C . HIS D 1 623 ? 46.693 33.960 67.443 1.00 28.38 620 HIS D C 1
ATOM 19637 O O . HIS D 1 623 ? 47.296 33.899 68.519 1.00 27.05 620 HIS D O 1
ATOM 19644 N N . ILE D 1 624 ? 45.964 35.031 67.071 1.00 25.19 621 ILE D N 1
ATOM 19645 C CA . ILE D 1 624 ? 45.752 36.206 67.925 1.00 25.04 621 ILE D CA 1
ATOM 19646 C C . ILE D 1 624 ? 44.421 36.057 68.685 1.00 30.57 621 ILE D C 1
ATOM 19647 O O . ILE D 1 624 ? 43.405 35.695 68.087 1.00 30.04 621 ILE D O 1
ATOM 19652 N N . ILE D 1 625 ? 44.437 36.323 70.007 1.00 28.54 622 ILE D N 1
ATOM 19653 C CA . ILE D 1 625 ? 43.239 36.213 70.850 1.00 29.46 622 ILE D CA 1
ATOM 19654 C C . ILE D 1 625 ? 42.874 37.572 71.479 1.00 34.74 622 ILE D C 1
ATOM 19655 O O . ILE D 1 625 ? 43.743 38.435 71.644 1.00 33.75 622 ILE D O 1
ATOM 19660 N N . SER D 1 626 ? 41.578 37.755 71.810 1.00 32.74 623 SER D N 1
ATOM 19661 C CA . SER D 1 626 ? 41.059 38.981 72.419 1.00 38.02 623 SER D CA 1
ATOM 19662 C C . SER D 1 626 ? 41.036 38.861 73.954 1.00 53.62 623 SER D C 1
ATOM 19663 O O . SER D 1 626 ? 41.825 39.567 74.618 1.00 53.53 623 SER D O 1
#

Sequence (2442 aa):
FSEDSDSDIPEKFTPKTDLFDYTRREEMIPMRDGVKLNTIILIPKGVQNTPIVLTRTPYHAERRTLRFNSSSLSMVVPQMNDTTSAARYIIVYQDVRGKYGSEGGYMMNKPLTGPLNTTGTDHSTDTYDTIDWLVKNIPESNGRVAAIGGSYEGYTTLMCTINPHPALKAVVPFASMVDGWMGDDWFHMGAFRQEASLPYAYNQEATRKNEIKWWSGSYDTYDAYLRAGNAGAMAASRGMESIGFWKKLAAHPSYDSFWQQQAMDKMLAQHPLTVPMLIVGGLFDQEDIYGSPKLYKVLAPKDPEGKLVHFVLGPWNHGQGRRDARRSLGPLQFEGDTGGWFRRNVMQPFLDHYLKDAPKLDIPRVLSYETGANAWHRYDDWPPEEAHYCDLYVQEDGKLGFEMPAAKQAFDEYVSDPAKPVPYRQRPTIPSYAAEESTWGEWLVDDQRHTASRTDVLVWATEPLKEPLRVAGQPVARLFASTSGSDADWVVKIIDVWPDEVPENPKLGGYQQMLSADIFRGRYREDFAVAKPLVPDKVLEYRIPLPQVSHTFLPGHRRIMVQVQSSWFPLYDRNPQTFVPNIMFAPPESYRKATQRVWRTAEYPTAIEIHIISDFSEDSDSDIPEKFTPKTDLFDYTRREEMIPMRDGVKLNTIILIPKGVQNTPIVLTRTPYHAERRTLRFNSSSLSMVVPQMNDTTSAARYIIVYQDVRGKYGSEGGYMMNKPLTGPLNTTGTDHSTDTYDTIDWLVKNIPESNGRVAAIGGSYEGYTTLMCTINPHPALKAVVPFASMVDGWMGDDWFHMMGAFRQEASLPYAYNQEATRKNEIKWWSGSYDTYDAYLRAGNAGAMAASRGMESIGFWKKLAAHPSYDSFWQQQAMDKMLAQHPLTVPMLIVGGLFDQEDIYGSPKLYKVLAPKDPEGKLVHFVLGPWNHGQGRRDARSLGPLQFEGDTGGWFRRNVMQPFLDHYLKDAPKLDIPRVLSYETGANAWHRYDDWPPEHYCDLYVQEDGKLGFEMPAAKQAFDEYVSDPAKPVPYRQRPTIPSYAAESTWGEWLVDDQRHTASRTDVLVWATEPLKEPLRVAGQPVARLFASTSGSDADWVVKIIDVWPDEVPENPKLGGYQQMLSADIFRGRYREDFAVAKPLVPDKVLEYRIPLPQVSHTFLPGHRIMVQVQSSWFPLYDRNPQTFVPNIMFAPPESYRKATQRVWRTAEYPTAIEIHIISDFSEDSDSDIPEKFTPKTDLFDYTRREEMIPMRDGVKLNTIILIPKGVQNTPIVLTRTPYHAERRTLRFNSSSLSMVVPQMNDTTSAARYIIVYQDVRGKYGSEGGYMMNKPLTGPLNTTGTDHSTDTYDTIDWLVKNIPESNGRVAAIGGSYEGYTTLMCTINPHPALKAVVPFASMVDGWMGDDWFHMGAFRQEASLPYAYNQEATRKNEIKWWSGSYDTYDAYLRAGNAGAMAASRGMESIGFWKKLAAHPSYDSFWQQQAMDKMLAQHPLTVPMLIVGGLFDQEDIYGSPKLYKVLAPKDPEGKLVHFVLGPWNHGQGRRDARSLGPLQFEGDTGGWFRRNVMQPFLDHYLKDAPKLDIPRVLSYETGANAWHRYDDWPPEHYCDLYVQEDGKLGFEMPAAKQAFDEYVSDPAKPVPYRQRPTIPSYAAESTWGEWLVDDQRHTASRTDVLVWATEPLKEPLRVAGQPVARLFASTSGSDADWVVKIIDVWPDEVPENPKLGGYQQMLSADIFRGRYREDFAVAKPLVPDKVLEYRIPLPQVSHTFLPGHRIMVQVQSSWFPLYDRNPQTFVPNIMFAPPESYRKATQRVWRTAEYPTAIEIHIISFSEDSDSDIPEKFTPKTDLFDYTRREEMIPMRDGVKLNTIILIPKGVQNTPIVLTRTPYHAERRTLRFNSSSLSMVVPQMNDTTSAARYIIVYQDVRGKYGSEGGYMMNKPLTGPLNTTGTDHSTDTYDTIDWLVKNIPESNGRVAAIGGSYEGYTTLMCTINPHPALKAVVPFASMVDGWMGDDWFHMGAFRQEASLPYAYNQEATRKNEIKWWSGSYDTYDAYLRAGNAGAMAASRGMESIGFWKKLAAHPSYDSFWQQQAMDKMLAQHPLTVPMLIVGGLFDQEDIYGSPKLYKVLAPKDPEGKLVHFVLGPWNHGQGRRDARRSLGPLQFEGDTGGWFRRNVMQPFLDHYLKDAPKLDIPRVLSYETGANAWHRYDDWPPEEAHYCDLYVQEDGKLGFEMPAAKQAFDEYVSDPAKPVPYRQRPTIPSYAAESTWGEWLVDDQRHTASRTDVLVWATEPLKEPLRVAGQPVARLFASTSGSDADWVVKIIDVWPDEVPENPKLGGYQQMLSADIFRGRYREDFAVAKPLVPDKVLEYRIPLPQVSHTFLPGHRIMVQVQSSWFPLYDRNPQTFVPNIMFAPPESYRKATQRVWRTAEYPTAIEIHIIS

Secondary structure (DSSP, 8-state):
--TTTS-SS-SS-----TTSSEEEEEEEEE-TTS-EEEEEEEEETT--SEEEEEEEESS-HHHHT-SS-BSSHHHHS-GGGHHHHHTTPEEEEEEPTTSTT--S---TT---SBTTB-SS--HHHHHHHHHHHHHHH-TTEEEEEEEEEETHHHHHHHHTTSS--TTEEEEEEES----TTTTSSSEETTEE-HHHHHHHHHHHHSSTTS-S---BS-S-HHHHHHHH-SHHHHHHHTT-TT-HHHHHHHH--SS-HHHHTT-HHHHHHTS---S-EEEEEETT-SS-TTHHHHHHHHHTTTSTT-SSEEEEEES--TTGGGS--SEETTEE-SS-HHHHHIIIIIHHHHHHHHH-PPPP---SEEEEEBTTTEEEEESSSS---EEEEEEEE-STTBEESSPPPSS--EEEEEE-TTSPPBSSSSSP--TTSTT--GGGGGG-B-HHHHT-TTSEEEEPPPPSS-EEEEE--EEEEEEEESSS--EEEEEEEEE--SS-TT-GGGTT-EEEEEEEEEEGGGSS-SSS--PPPTT--EEEEEE---EEEEE-TT-EEEEEEES--BTTSPPP-SS--S-GGG--GGG---EEEEEEBSSSSB-EEEEEEE-/---TTTS-SS-SS-----TTSSEEEEEEEEE-TTS-EEEEEEEEETT--SEEEEEEEESS-HHHHT-SS-BSSHHHHS-GGGHHHHHTTPEEEEEEPTTSTT--S---TT-PPSBTTB-SS--HHHHHHHHHHHHHHH-TTEEEEEEEEEETHHHHHHHHTTSS--TTEEEEEEES----TTTBSSSEETTEE-HHHHHHHHHHHHHSSSS-S---BS-S-HHHHHHHH-SHHHHHHHTT-TT-HHHHHHHH--SS-HHHHTT-HHHHHHTS---S-EEEEEETT-SS-TTHHHHHHHHHTTT-TTSSSEEEEEES--TTGGGS--SEETTEE-SS-HHHHHIIIIIHHHHHHHHH-PPPP---SEEEEEBTTTEEEEESSSS---EEEEEE-STTBEESSPP-SS--EEEEEE-TTSPPBSSSSSP--TTSTT--GGGGGG-B-HHHHT-TTEEEEEPPPPSS-EEEEEEEEEEEEEEESSS--EEEEEEEEE--SS-SS-GGGTT-EEEEEEEEEEGGGSS-SSS--PPPTT--EEEEEE---EEEEE-TT-EEEEEEES--BTTSPPP-SS--S-GGG--GGG---EEEEEEBSSSSB-EEEEEEE-/---TTTS-SS-SS-----TTSSEEEEEEEEEPTTS-EEEEEEEEETT--SEEEEEEEESS-HHHHT-SS-BSSHHHHS-GGGHHHHHTTPEEEEEEPTTSTT--S---TT-PPSBTTB-SS--HHHHHHHHHHHHHHH-TTEEEEEEEEEETHHHHHHHHTTSS--TTEEEEEEES----TTTTSSSEETTEE-HHHHHHHHHHHHSSTT--S---BS-S-HHHHHHHH-SHHHHHHHTTGGG-HHHHHHHH--SS-HHHHTT-HHHHHHTS---S-EEEEEETT-SS-TTHHHHHHHHHTTTSSSSSSEEEEEES--TTGGGS--SEETTEE-SS-HHHHHIIIIIHHHHHHHHH--------SEEEEEBTTTEEEEESSSS---EEEEEE-GGGBEESSPP--SS-EEEEEE-TTSPPBSSSSSP--TTSTT--GGGGGG-B-HHHHT-TTEEEEEPPPPSS-EEEEEEEEEEEEEEESSS--EEEEEEEEE--SS-TT-GGGTT-EEEEEEEEEEGGGSS-SSS--PPPTT--EEEEEE---EEEEE-TT-EEEEEEES--BTTSPPP-SS--S-GGG--GGG---EEEEEEBSSSSB-EEEEEE--/--TTTS-SS-SS-----TTSSEEEEEEEEE-TTS-EEEEEEEEESS--SEEEEEEEESS-HHHHT-SS-BSSHHHHS-GGGHHHHHTTPEEEEEEPTTSTT--S---TT-PPSBTTB-SS--HHHHHHHHHHHHHHH-TTEEEEEEEEEETHHHHHHHHTTSS--TTEEEEEEES----TTTTSSSEETTEE-HHHHHHHHHHHHSSSS--S---BS-S-HHHHHHHH-SHHHHHHHTTGGG-HHHHHHHH--SS-HHHHTT-HHHHHHTS---S-EEEEEETT-SS-TTHHHHHHHHHTTT-TT-SSEEEEEES--TTGGGS--SEETTEE-SS-HHHHHIIIIIHHHHHHHHH-PPPP---SEEEEEBTTTEEEEESSSS---EEEEEEEE-STTBEESPPP--SS-EEEEEE-TTSPPBSSSSSP--TTSTT--GGGGGG-B-HHHHT-TTSEEEEPPPPSS-EEEEEEEEEEEEEEESSS--EEEEEEEEE--SS-SS-GGGTT-EEEEEEEEEEGGGSS-TTS--PPPTT--EEEEEE---EEEEE-TT-EEEEEEES--BTTSPPP-SS--S-GGG--GGG---EEEEEEBSSSSB-EEEEEEE-

Organism: NCBI:txid1198115